Protein 8B7T (pdb70)

Sequence (77 aa):
GSGLKTKSVRLSKMGKKELLVSVLKNHFMVEKENDDIKVMNGDMMARISGDGVTGDAGIVDKINECIKKIEAIYLRDGSGLKTKSVRLSKMGKKELLVSVLKNHFMVEKENDDIKVMNGDMMARISGDGVTGDAGIVDKINECIKKIEAIYLRDGSGLKTKSVRLSKMGKKELLVSVLKNHFMVEKENDDIKVMNGDMMARISGDGVTGDAGIVDKINECIKKIEAIYLRDGSGLKTKSVRLSKMGKKELLVSVLKNHFMVEKENDDIKVMNGDMMARISGDGVTGDAGIVDKINECIKKIEAIYLRDGSGLKTKSVRLSKMGKKELLVSVLKNHFMVEKENDDIKVMNGDMMARISGDGVTGDAGIVDKINECIKKIEAIYLRDGSGLKTKSVRLSKMGKKELLVSVLKNHFMVEKENDDIKVMNGDMMARISGDGVTGDAGIVDKINECIKKIEAIYLRDGSGLKTKSVRLSKMGKKELLVSVLKNHFMVEKENDDIKVMNGDMMARISGDGVTGDAGIVDKINECIKKIEAIYLRDGSGLKTKSVRLSKMGKKELLVSVLKNHFMVEKENDDIKVMNGDMMARISGDGVTGDAGIVDKINECIKKIEAIYLRDGSGLKTKSVRLSKMGKKELLVSVLKNHFMVEKENDDIKVMNGDMMARISGDGVTGDAGIVDKINECIKKIEAIYLRDGSGLKTKSVRLSKMGKKELLVSVLKNHFMVEKENDDIKVMNGDMMARISGDGVTGDAGIVDKINECIKKIEAIYLRDGSGLKTKSVRLSKMGKKELLVSVLKNHFMVEKENDDIKVMNGDMMARISGDGVTGDAGIVDKINECIKKIEAIYLRDGSGLKTKSVRLSKMGKKELLVSVLKNHFMVEKENDDIKVMNGDMMARISGDGVTGDAGIVDKINECIKKIEAIYLRDGSGLKTKSVRLSKMGKKELLVSVLKNHFMVEKENDDIKVMNGDMMARISGDGVTGDAGIVDKINECIKKIEAIYLRDGSGLKTKSVRLSKMGKKELLVSVLKNHFMVEKENDDIKVMNGDMMARISGDGVTGDAGIVDKINECIKKIEAIYLRDGSGLKTKSVRLSKMGKKELLVSVLKNHFMVEKENDDIKVMNGDMMARISGDGVTGDAGIVDKINECIKKIEAIYLRDGSGLKTKSVRLSKMGKKELLVSVLKNHFMVEKENDDIKVMNGDMMARISGDGVTGDAGIVDKINECIKKIEAIYLRDGSGLKTKSVRLSKMGKKELLVSVLKNHFMVEKENDDIKVMNGDMMARISGDGVTGDAGIVDKINECIKKIEAIYLRDGSGLKTKSVRLSKMGKKELLVSVLKNHFMVEKENDDIKVMNGDMMARISGDGVTGDAGIVDKINECIKKIEAIYLRDGSGLKTKSVRLSKMGKKELLVSVLKNHFMVEKENDDIKVMNGDMMARISGDGVTGDAGIVDKINECIKKIEAIYLRDGSGLKTKSVRLSKMGKKELLVSVLKNHFMVEKENDDIKVMNGDMMARISGDGVTGDAGIVDKINECIKKIEAIYLRD

Nearest PDB structures (foldseek):
  8b7t-assembly1_A  TM=8.261E-01  e=8.502E-12  Encephalitozoon cuniculi
  3nvx-assembly1_A  TM=6.168E-01  e=5.517E+00  Vaccinia virus Copenhagen
  6v85-assembly1_A  TM=3.379E-01  e=8.084E+00  Simian virus 5 (strain W3)
  8b7t-assembly1_A  TM=8.347E-01  e=1.026E-11  Encephalitozoon cuniculi
  4c5p-assembly1_A  TM=5.307E-01  e=3.220E+00  Mycobacterium marinum

Solvent-accessible surface area: 6032 Å² total; per-residue (Å²): 131,88,74,170,164,136,144,81,132,196,111,97,132,128,32,57,112,132,51,12,41,51,43,1,119,112,124,37,110,26,71,137,91,110,123,14,33,20,0,55,59,63,142,69,94,1,106,16,41,71,149,34,44,97,40,47,72,45,4,29,94,96,0,70,80,13,40,107,117,6,49,34,109,83,77,206,136

Foldseek 3Di:
DPDCPPPPDDPCVLPLVVVLCVVLVVPFPWDADPNWIWTDDPNWIWTQDPVGIGTDPVVRVVSVVSSVVSCCVRVND

B-factor: mean 2.63, std 4.36, range [0.15, 18.13]

Organism: Encephalitozoon cuniculi (strain GB-M1) (NCBI:txid284813)

Radius of gyration: 16.13 Å; Cα contacts (8 Å, |Δi|>4): 86; chains: 1; bounding box: 57×28×22 Å

InterPro domains:
  IPR001279 Metallo-beta-lactamase [PF16661] (24-199)
  IPR001279 Metallo-beta-lactamase [SM00849] (19-207)
  IPR011108 Zn-dependent metallo-hydrolase, RNA specificity domain [PF07521] (377-431)
  IPR021718 Pre-mRNA 3'-end-processing endonuclease polyadenylation factor C-term [PF11718] (494-582)
  IPR021718 Pre-mRNA 3'-end-processing endonuclease polyadenylation factor C-term [SM01098] (465-643)
  IPR022712 Beta-Casp domain [PF10996] (241-362)
  IPR022712 Beta-Casp domain [SM01027] (241-362)
  IPR036866 Ribonuclease Z/Hydroxyacylglutathione hydrolase-like [G3DSA:3.60.15.10] (12-419)
  IPR036866 Ribonuclease Z/Hydroxyacylglutathione hydrolase-like [SSF56281] (4-447)
  IPR050698 RNA Processing Metallo-Beta-Lactamase [PTHR11203] (8-637)

Structure (mmCIF, N/CA/C/O backbone):
data_8B7T
#
_entry.id   8B7T
#
loop_
_atom_site.group_PDB
_atom_site.id
_atom_site.type_symbol
_atom_site.label_atom_id
_atom_site.label_alt_id
_atom_site.label_comp_id
_atom_site.label_asym_id
_atom_site.label_entity_id
_atom_site.label_seq_id
_atom_site.pdbx_PDB_ins_code
_atom_site.Cartn_x
_atom_site.Cartn_y
_atom_site.Cartn_z
_atom_site.occupancy
_atom_site.B_iso_or_equiv
_atom_site.auth_seq_id
_atom_site.auth_comp_id
_atom_site.auth_asym_id
_atom_site.auth_atom_id
_atom_site.pdbx_PDB_model_num
ATOM 1 N N . GLY A 1 1 ? -44.395 8.211 -11.684 1.00 17.90 567 GLY A N 1
ATOM 2 C CA . GLY A 1 1 ? -42.969 8.469 -11.995 1.00 17.52 567 GLY A CA 1
ATOM 3 C C . GLY A 1 1 ? -42.093 8.315 -10.773 1.00 17.13 567 GLY A C 1
ATOM 4 O O . GLY A 1 1 ? -42.584 8.343 -9.644 1.00 16.99 567 GLY A O 1
ATOM 10 N N . SER A 1 2 ? -40.799 8.150 -10.982 1.00 17.09 568 SER A N 1
ATOM 11 C CA . SER A 1 2 ? -39.865 8.009 -9.881 1.00 16.89 568 SER A CA 1
ATOM 12 C C . SER A 1 2 ? -39.134 9.327 -9.627 1.00 16.31 568 SER A C 1
ATOM 13 O O . SER A 1 2 ? -37.909 9.407 -9.736 1.00 16.19 568 SER A O 1
ATOM 21 N N . GLY A 1 3 ? -39.899 10.357 -9.286 1.00 16.11 569 GLY A N 1
ATOM 22 C CA . GLY A 1 3 ? -39.324 11.668 -9.058 1.00 15.71 569 GLY A CA 1
ATOM 23 C C . GLY A 1 3 ? -38.681 11.788 -7.693 1.00 15.31 569 GLY A C 1
ATOM 24 O O . GLY A 1 3 ? -37.820 12.641 -7.477 1.00 15.30 569 GLY A O 1
ATOM 28 N N . LEU A 1 4 ? -39.100 10.932 -6.773 1.00 15.13 570 LEU A N 1
ATOM 29 C CA . LEU A 1 4 ? -38.548 10.926 -5.424 1.00 14.94 570 LEU A CA 1
ATOM 30 C C . LEU A 1 4 ? -37.091 10.489 -5.450 1.00 14.71 570 LEU A C 1
ATOM 31 O O . LEU A 1 4 ? -36.227 11.162 -4.887 1.00 14.65 570 LEU A O 1
ATOM 47 N N . LYS A 1 5 ? -36.831 9.377 -6.130 1.00 14.74 571 LYS A N 1
ATOM 48 C CA . LYS A 1 5 ? -35.497 8.786 -6.176 1.00 14.72 571 LYS A CA 1
ATOM 49 C C . LYS A 1 5 ? -35.019 8.426 -4.778 1.00 14.27 571 LYS A C 1
ATOM 50 O O . LYS A 1 5 ? -34.102 9.044 -4.234 1.00 14.21 571 LYS A O 1
ATOM 69 N N . THR A 1 6 ? -35.657 7.425 -4.201 1.00 14.11 572 THR A N 1
ATOM 70 C CA . THR A 1 6 ? -35.292 6.945 -2.882 1.00 13.87 572 THR A CA 1
ATOM 71 C C . THR A 1 6 ? -34.199 5.884 -2.996 1.00 13.10 572 THR A C 1
ATOM 72 O O . THR A 1 6 ? -33.638 5.440 -1.995 1.00 13.17 572 THR A O 1
ATOM 83 N N . LYS A 1 7 ? -33.899 5.489 -4.226 1.00 12.50 573 LYS A N 1
ATOM 84 C CA . LYS A 1 7 ? -32.872 4.494 -4.477 1.00 11.82 573 LYS A CA 1
ATOM 85 C C . LYS A 1 7 ? -31.745 5.086 -5.315 1.00 11.15 573 LYS A C 1
ATOM 86 O O . LYS A 1 7 ? -31.985 5.812 -6.283 1.00 11.03 573 LYS A O 1
ATOM 105 N N . SER A 1 8 ? -30.518 4.786 -4.921 1.00 10.92 574 SER A N 1
ATOM 106 C CA . SER A 1 8 ? -29.344 5.255 -5.635 1.00 10.47 574 SER A CA 1
ATOM 107 C C . SER A 1 8 ? -28.769 4.132 -6.490 1.00 9.69 574 SER A C 1
ATOM 108 O O . SER A 1 8 ? -27.792 4.333 -7.216 1.00 9.50 574 SER A O 1
ATOM 116 N N . VAL A 1 9 ? -29.388 2.952 -6.391 1.00 9.45 575 VAL A N 1
ATOM 117 C CA . VAL A 1 9 ? -28.970 1.768 -7.146 1.00 8.90 575 VAL A CA 1
ATOM 118 C C . VAL A 1 9 ? -27.676 1.185 -6.580 1.00 8.23 575 VAL A C 1
ATOM 119 O O . VAL A 1 9 ? -27.652 0.049 -6.099 1.00 8.37 575 VAL A O 1
ATOM 132 N N . ARG A 1 10 ? -26.611 1.968 -6.616 1.00 7.76 576 ARG A N 1
ATOM 133 C CA . ARG A 1 10 ? -25.321 1.528 -6.122 1.00 7.33 576 ARG A CA 1
ATOM 134 C C . ARG A 1 10 ? -24.559 2.698 -5.513 1.00 6.42 576 ARG A C 1
ATOM 135 O O . ARG A 1 10 ? -24.765 3.852 -5.895 1.00 6.31 576 ARG A O 1
ATOM 156 N N . LEU A 1 11 ? -23.689 2.393 -4.563 1.00 6.11 577 LEU A N 1
ATOM 157 C CA . LEU A 1 11 ? -22.890 3.410 -3.899 1.00 5.52 577 LEU A CA 1
ATOM 158 C C . LEU A 1 11 ? -21.503 2.844 -3.601 1.00 4.86 577 LEU A C 1
ATOM 159 O O . LEU A 1 11 ? -21.320 2.102 -2.633 1.00 5.03 577 LEU A O 1
ATOM 175 N N . SER A 1 12 ? -20.540 3.185 -4.441 1.00 4.54 578 SER A N 1
ATOM 176 C CA . SER A 1 12 ? -19.172 2.730 -4.266 1.00 4.31 578 SER A CA 1
ATOM 177 C C . SER A 1 12 ? -18.235 3.932 -4.159 1.00 3.46 578 SER A C 1
ATOM 178 O O . SER A 1 12 ? -17.455 4.218 -5.069 1.00 3.75 578 SER A O 1
ATOM 186 N N . LYS A 1 13 ? -18.327 4.643 -3.042 1.00 3.02 579 LYS A N 1
ATOM 187 C CA . LYS A 1 13 ? -17.506 5.823 -2.817 1.00 2.83 579 LYS A CA 1
ATOM 188 C C . LYS A 1 13 ? -16.749 5.702 -1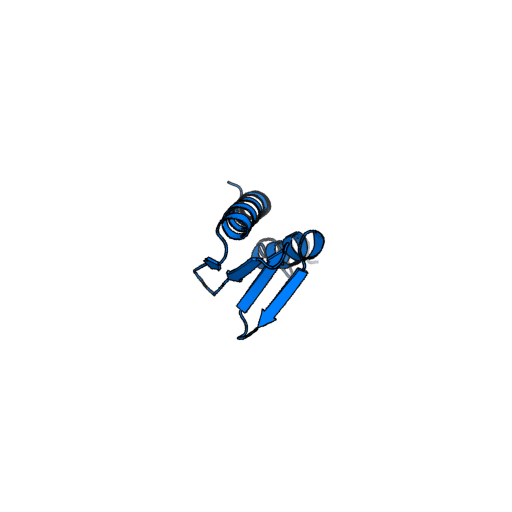.498 1.00 2.03 579 LYS A C 1
ATOM 189 O O . LYS A 1 13 ? -16.409 6.703 -0.867 1.00 2.42 579 LYS A O 1
ATOM 208 N N . MET A 1 14 ? -16.506 4.468 -1.078 1.00 1.63 580 MET A N 1
ATOM 209 C CA . MET A 1 14 ? -15.767 4.206 0.153 1.00 1.27 580 MET A CA 1
ATOM 210 C C . MET A 1 14 ? -14.673 3.177 -0.092 1.00 1.11 580 MET A C 1
ATOM 211 O O . MET A 1 14 ? -14.056 2.681 0.850 1.00 1.70 580 MET A O 1
ATOM 225 N N . GLY A 1 15 ? -14.428 2.873 -1.359 1.00 0.74 581 GLY A N 1
ATOM 226 C CA . GLY A 1 15 ? -13.462 1.850 -1.711 1.00 0.76 581 GLY A CA 1
ATOM 227 C C . GLY A 1 15 ? -12.038 2.362 -1.673 1.00 0.62 581 GLY A C 1
ATOM 228 O O . GLY A 1 15 ? -11.351 2.397 -2.697 1.00 0.55 581 GLY A O 1
ATOM 232 N N . LYS A 1 16 ? -11.592 2.750 -0.484 1.00 0.65 582 LYS A N 1
ATOM 233 C CA . LYS A 1 16 ? -10.251 3.284 -0.307 1.00 0.59 582 LYS A CA 1
ATOM 234 C C . LYS A 1 16 ? -9.203 2.200 -0.535 1.00 0.52 582 LYS A C 1
ATOM 235 O O . LYS A 1 16 ? -8.145 2.467 -1.101 1.00 0.48 582 LYS A O 1
ATOM 254 N N . LYS A 1 17 ? -9.519 0.971 -0.121 1.00 0.55 583 LYS A N 1
ATOM 255 C CA . LYS A 1 17 ? -8.595 -0.154 -0.259 1.00 0.53 583 LYS A CA 1
ATOM 256 C C . LYS A 1 17 ? -8.265 -0.404 -1.725 1.00 0.43 583 LYS A C 1
ATOM 257 O O . LYS A 1 17 ? -7.136 -0.748 -2.071 1.00 0.40 583 LYS A O 1
ATOM 276 N N . GLU A 1 18 ? -9.260 -0.210 -2.578 1.00 0.42 584 GLU A N 1
ATOM 277 C CA . GLU A 1 18 ? -9.089 -0.379 -4.014 1.00 0.36 584 GLU A CA 1
ATOM 278 C C . GLU A 1 18 ? -8.084 0.629 -4.554 1.00 0.30 584 GLU A C 1
ATOM 279 O O . GLU A 1 18 ? -7.203 0.286 -5.346 1.00 0.29 584 GLU A O 1
ATOM 291 N N . LEU A 1 19 ? -8.216 1.870 -4.107 1.00 0.30 585 LEU A N 1
ATOM 292 C CA . LEU A 1 19 ? -7.349 2.939 -4.569 1.00 0.26 585 LEU A CA 1
ATOM 293 C C . LEU A 1 19 ? -5.931 2.747 -4.035 1.00 0.26 585 LEU A C 1
ATOM 294 O O . LEU A 1 19 ? -4.963 3.064 -4.724 1.00 0.25 585 LEU A O 1
ATOM 310 N N . LEU A 1 20 ? -5.808 2.210 -2.814 1.00 0.29 586 LEU A N 1
ATOM 311 C CA . LEU A 1 20 ? -4.498 1.897 -2.242 1.00 0.32 586 LEU A CA 1
ATOM 312 C C . LEU A 1 20 ? -3.735 0.979 -3.184 1.00 0.29 586 LEU A C 1
ATOM 313 O O . LEU A 1 20 ? -2.578 1.232 -3.516 1.00 0.32 586 LEU A O 1
ATOM 329 N N . VAL A 1 21 ? -4.414 -0.072 -3.625 1.00 0.28 587 VAL A N 1
ATOM 330 C CA . VAL A 1 21 ? -3.829 -1.041 -4.541 1.00 0.30 587 VAL A CA 1
ATOM 331 C C . VAL A 1 21 ? -3.397 -0.369 -5.839 1.00 0.29 587 VAL A C 1
ATOM 332 O O . VAL A 1 21 ? -2.290 -0.591 -6.325 1.00 0.34 587 VAL A O 1
ATOM 345 N N . SER A 1 22 ? -4.267 0.476 -6.377 1.00 0.26 588 SER A N 1
ATOM 346 C CA . SER A 1 22 ? -4.010 1.122 -7.656 1.00 0.27 588 SER A CA 1
ATOM 347 C C . SER A 1 22 ? -2.844 2.106 -7.550 1.00 0.23 588 SER A C 1
ATOM 348 O O . SER A 1 22 ? -1.921 2.072 -8.362 1.00 0.25 588 SER A O 1
ATOM 356 N N . VAL A 1 23 ? -2.866 2.950 -6.527 1.00 0.22 589 VAL A N 1
ATOM 357 C CA . VAL A 1 23 ? -1.855 3.992 -6.374 1.00 0.24 589 VAL A CA 1
ATOM 358 C C . VAL A 1 23 ? -0.478 3.389 -6.120 1.00 0.24 589 VAL A C 1
ATOM 359 O O . VAL A 1 23 ? 0.510 3.792 -6.738 1.00 0.27 589 VAL A O 1
ATOM 372 N N . LEU A 1 24 ? -0.416 2.410 -5.228 1.00 0.23 590 LEU A N 1
ATOM 373 C CA . LEU A 1 24 ? 0.844 1.749 -4.921 1.00 0.25 590 LEU A CA 1
ATOM 374 C C . LEU A 1 24 ? 1.376 1.015 -6.146 1.00 0.25 590 LEU A C 1
ATOM 375 O O . LEU A 1 24 ? 2.578 1.001 -6.396 1.00 0.28 590 LEU A O 1
ATOM 391 N N . LYS A 1 25 ? 0.470 0.439 -6.926 1.00 0.25 591 LYS A N 1
ATOM 392 C CA . LYS A 1 25 ? 0.838 -0.300 -8.132 1.00 0.28 591 LYS A CA 1
ATOM 393 C C . LYS A 1 25 ? 1.349 0.643 -9.223 1.00 0.31 591 LYS A C 1
ATOM 394 O O . LYS A 1 25 ? 2.074 0.234 -10.128 1.00 0.34 591 LYS A O 1
ATOM 413 N N . ASN A 1 26 ? 0.963 1.908 -9.135 1.00 0.32 592 ASN A N 1
ATOM 414 C CA . ASN A 1 26 ? 1.378 2.910 -10.114 1.00 0.38 592 ASN A CA 1
ATOM 415 C C . ASN A 1 26 ? 2.756 3.473 -9.789 1.00 0.35 592 ASN A C 1
ATOM 416 O O . ASN A 1 26 ? 3.346 4.187 -10.596 1.00 0.43 592 ASN A O 1
ATOM 427 N N . HIS A 1 27 ? 3.269 3.160 -8.606 1.00 0.31 593 HIS A N 1
ATOM 428 C CA . HIS A 1 27 ? 4.557 3.698 -8.179 1.00 0.34 593 HIS A CA 1
ATOM 429 C C . HIS A 1 27 ? 5.546 2.586 -7.844 1.00 0.29 593 HIS A C 1
ATOM 430 O O . HIS A 1 27 ? 6.750 2.735 -8.048 1.00 0.33 593 HIS A O 1
ATOM 445 N N . PHE A 1 28 ? 5.039 1.478 -7.327 1.00 0.23 594 PHE A N 1
ATOM 446 C CA . PHE A 1 28 ? 5.877 0.349 -6.944 1.00 0.20 594 PHE A CA 1
ATOM 447 C C . PHE A 1 28 ? 5.347 -0.925 -7.583 1.00 0.20 594 PHE A C 1
ATOM 448 O O . PHE A 1 28 ? 4.221 -0.950 -8.082 1.00 0.21 594 PHE A O 1
ATOM 465 N N . MET A 1 29 ? 6.159 -1.971 -7.589 1.00 0.23 595 MET A N 1
ATOM 466 C CA . MET A 1 29 ? 5.707 -3.261 -8.079 1.00 0.26 595 MET A CA 1
ATOM 467 C C . MET A 1 29 ? 4.966 -3.967 -6.958 1.00 0.26 595 MET A C 1
ATOM 468 O O . MET A 1 29 ? 5.528 -4.228 -5.894 1.00 0.27 595 MET A O 1
ATOM 482 N N . VAL A 1 30 ? 3.699 -4.252 -7.187 1.00 0.28 596 VAL A N 1
ATOM 483 C CA . VAL A 1 30 ? 2.858 -4.840 -6.164 1.00 0.30 596 VAL A CA 1
ATOM 484 C C . VAL A 1 30 ? 2.463 -6.263 -6.532 1.00 0.37 596 VAL A C 1
ATOM 485 O O . VAL A 1 30 ? 2.057 -6.541 -7.663 1.00 0.44 596 VAL A O 1
ATOM 498 N N . GLU A 1 31 ? 2.584 -7.158 -5.569 1.00 0.38 597 GLU A N 1
ATOM 499 C CA . GLU A 1 31 ? 2.295 -8.562 -5.783 1.00 0.46 597 GLU A CA 1
ATOM 500 C C . GLU A 1 31 ? 1.251 -9.044 -4.783 1.00 0.49 597 GLU A C 1
ATOM 501 O O . GLU A 1 31 ? 1.298 -8.688 -3.608 1.00 0.57 597 GLU A O 1
ATOM 513 N N . LYS A 1 32 ? 0.298 -9.832 -5.254 1.00 0.52 598 LYS A N 1
ATOM 514 C CA . LYS A 1 32 ? -0.725 -10.372 -4.378 1.00 0.56 598 LYS A CA 1
ATOM 515 C C . LYS A 1 32 ? -0.366 -11.806 -4.000 1.00 0.61 598 LYS A C 1
ATOM 516 O O . LYS A 1 32 ? -0.260 -12.681 -4.861 1.00 0.74 598 LYS A O 1
ATOM 535 N N . GLU A 1 33 ? -0.186 -12.040 -2.709 1.00 0.56 599 GLU A N 1
ATOM 536 C CA . GLU A 1 33 ? 0.262 -13.336 -2.214 1.00 0.63 599 GLU A CA 1
ATOM 537 C C . GLU A 1 33 ? -0.345 -13.605 -0.844 1.00 0.65 599 GLU A C 1
ATOM 538 O O . GLU A 1 33 ? -0.367 -12.714 0.006 1.00 0.60 599 GLU A O 1
ATOM 550 N N . ASN A 1 34 ? -0.841 -14.828 -0.642 1.00 0.76 600 ASN A N 1
ATOM 551 C CA . ASN A 1 34 ? -1.544 -15.202 0.590 1.00 0.83 600 ASN A CA 1
ATOM 552 C C . ASN A 1 34 ? -2.756 -14.286 0.774 1.00 0.81 600 ASN A C 1
ATOM 553 O O . ASN A 1 34 ? -3.168 -13.964 1.885 1.00 0.85 600 ASN A O 1
ATOM 564 N N . ASP A 1 35 ? -3.330 -13.889 -0.359 1.00 0.77 601 ASP A N 1
ATOM 565 C CA . ASP A 1 35 ? -4.459 -12.953 -0.405 1.00 0.80 601 ASP A CA 1
ATOM 566 C C . ASP A 1 35 ? -4.123 -11.611 0.245 1.00 0.72 601 ASP A C 1
ATOM 567 O O . ASP A 1 35 ? -5.016 -10.816 0.537 1.00 0.78 601 ASP A O 1
ATOM 576 N N . ASP A 1 36 ? -2.839 -11.358 0.459 1.00 0.62 602 ASP A N 1
ATOM 577 C CA . ASP A 1 36 ? -2.390 -10.083 1.007 1.00 0.54 602 ASP A CA 1
ATOM 578 C C . ASP A 1 36 ? -1.799 -9.233 -0.103 1.00 0.50 602 ASP A C 1
ATOM 579 O O . ASP A 1 36 ? -1.623 -9.704 -1.228 1.00 0.54 602 ASP A O 1
ATOM 588 N N . ILE A 1 37 ? -1.473 -7.994 0.223 1.00 0.45 603 ILE A N 1
ATOM 589 C CA . ILE A 1 37 ? -0.889 -7.080 -0.745 1.00 0.42 603 ILE A CA 1
ATOM 590 C C . ILE A 1 37 ? 0.572 -6.827 -0.404 1.00 0.32 603 ILE A C 1
ATOM 591 O O . ILE A 1 37 ? 0.884 -6.326 0.672 1.00 0.32 603 ILE A O 1
ATOM 607 N N . LYS A 1 38 ? 1.460 -7.182 -1.313 1.00 0.29 604 LYS A N 1
ATOM 608 C CA . LYS A 1 38 ? 2.885 -6.988 -1.106 1.00 0.24 604 LYS A CA 1
ATOM 609 C C . LYS A 1 38 ? 3.394 -5.853 -1.975 1.00 0.21 604 LYS A C 1
ATOM 610 O O . LYS A 1 38 ? 3.285 -5.896 -3.198 1.00 0.28 604 LYS A O 1
ATOM 629 N N . VAL A 1 39 ? 3.950 -4.848 -1.334 1.00 0.16 605 VAL A N 1
ATOM 630 C CA . VAL A 1 39 ? 4.553 -3.730 -2.035 1.00 0.16 605 VAL A CA 1
ATOM 631 C C . VAL A 1 39 ? 6.053 -3.939 -2.119 1.00 0.16 605 VAL A C 1
ATOM 632 O O . VAL A 1 39 ? 6.706 -4.168 -1.104 1.00 0.18 605 VAL A O 1
ATOM 645 N N . MET A 1 40 ? 6.590 -3.900 -3.323 1.00 0.18 606 MET A N 1
ATOM 646 C CA . MET A 1 40 ? 8.013 -4.087 -3.514 1.00 0.22 606 MET A CA 1
ATOM 647 C C . MET A 1 40 ? 8.630 -2.912 -4.252 1.00 0.20 606 MET A C 1
ATOM 648 O O . MET A 1 40 ? 8.110 -2.455 -5.272 1.00 0.20 606 MET A O 1
ATOM 662 N N . ASN A 1 41 ? 9.735 -2.422 -3.715 1.00 0.26 607 ASN A N 1
ATOM 663 C CA . ASN A 1 41 ? 10.468 -1.324 -4.319 1.00 0.34 607 ASN A CA 1
ATOM 664 C C . ASN A 1 41 ? 11.931 -1.387 -3.909 1.00 0.46 607 ASN A C 1
ATOM 665 O O . ASN A 1 41 ? 12.244 -1.345 -2.721 1.00 0.52 607 ASN A O 1
ATOM 676 N N . GLY A 1 42 ? 12.818 -1.496 -4.889 1.00 0.56 608 GLY A N 1
ATOM 677 C CA . GLY A 1 42 ? 14.242 -1.534 -4.603 1.00 0.76 608 GLY A CA 1
ATOM 678 C C . GLY A 1 42 ? 14.637 -2.744 -3.778 1.00 0.88 608 GLY A C 1
ATOM 679 O O . GLY A 1 42 ? 15.457 -2.637 -2.863 1.00 1.78 608 GLY A O 1
ATOM 683 N N . ASP A 1 43 ? 14.021 -3.886 -4.095 1.00 0.81 609 ASP A N 1
ATOM 684 C CA . ASP A 1 43 ? 14.280 -5.160 -3.412 1.00 0.88 609 ASP A CA 1
ATOM 685 C C . ASP A 1 43 ? 13.728 -5.156 -1.990 1.00 0.75 609 ASP A C 1
ATOM 686 O O . ASP A 1 43 ? 13.936 -6.101 -1.226 1.00 0.84 609 ASP A O 1
ATOM 695 N N . MET A 1 44 ? 13.020 -4.095 -1.639 1.00 0.59 610 MET A N 1
ATOM 696 C CA . MET A 1 44 ? 12.352 -4.018 -0.356 1.00 0.56 610 MET A CA 1
ATOM 697 C C . MET A 1 44 ? 10.911 -4.468 -0.525 1.00 0.36 610 MET A C 1
ATOM 698 O O . MET A 1 44 ? 10.322 -4.266 -1.585 1.00 0.27 610 MET A O 1
ATOM 712 N N . MET A 1 45 ? 10.342 -5.076 0.502 1.00 0.37 611 MET A N 1
ATOM 713 C CA . MET A 1 45 ? 8.998 -5.627 0.395 1.00 0.28 611 MET A CA 1
ATOM 714 C C . MET A 1 45 ? 8.179 -5.336 1.642 1.00 0.22 611 MET A C 1
ATOM 715 O O . MET A 1 45 ? 8.723 -5.209 2.738 1.00 0.23 611 MET A O 1
ATOM 729 N N . ALA A 1 46 ? 6.873 -5.222 1.464 1.00 0.20 612 ALA A N 1
ATOM 730 C CA . ALA A 1 46 ? 5.963 -5.041 2.579 1.00 0.19 612 ALA A CA 1
ATOM 731 C C . ALA A 1 46 ? 4.678 -5.819 2.357 1.00 0.21 612 ALA A C 1
ATOM 732 O O . ALA A 1 46 ? 4.253 -6.016 1.224 1.00 0.29 612 ALA A O 1
ATOM 739 N N . ARG A 1 47 ? 4.073 -6.259 3.447 1.00 0.26 613 ARG A N 1
ATOM 740 C CA . ARG A 1 47 ? 2.857 -7.051 3.401 1.00 0.31 613 ARG A CA 1
ATOM 741 C C . ARG A 1 47 ? 1.713 -6.317 4.092 1.00 0.33 613 ARG A C 1
ATOM 742 O O . ARG A 1 47 ? 1.825 -5.929 5.257 1.00 0.34 613 ARG A O 1
ATOM 763 N N . ILE A 1 48 ? 0.627 -6.120 3.366 1.00 0.36 614 ILE A N 1
ATOM 764 C CA . ILE A 1 48 ? -0.573 -5.519 3.921 1.00 0.42 614 ILE A CA 1
ATOM 765 C C . ILE A 1 48 ? -1.626 -6.594 4.152 1.00 0.45 614 ILE A C 1
ATOM 766 O O . ILE A 1 48 ? -2.115 -7.206 3.199 1.00 0.46 614 ILE A O 1
ATOM 782 N N . SER A 1 49 ? -1.967 -6.824 5.408 1.00 0.51 615 SER A N 1
ATOM 783 C CA . SER A 1 49 ? -2.994 -7.788 5.750 1.00 0.59 615 SER A CA 1
ATOM 784 C C . SER A 1 49 ? -4.296 -7.058 6.074 1.00 0.71 615 SER A C 1
ATOM 785 O O . SER A 1 49 ? -4.380 -5.836 5.913 1.00 0.79 615 SER A O 1
ATOM 793 N N . GLY A 1 50 ? -5.300 -7.808 6.518 1.00 0.80 616 GLY A N 1
ATOM 794 C CA . GLY A 1 50 ? -6.622 -7.252 6.752 1.00 0.94 616 GLY A CA 1
ATOM 795 C C . GLY A 1 50 ? -6.625 -6.004 7.617 1.00 1.24 616 GLY A C 1
ATOM 796 O O . GLY A 1 50 ? -7.306 -5.029 7.297 1.00 1.89 616 GLY A O 1
ATOM 800 N N . ASP A 1 51 ? -5.863 -6.015 8.703 1.00 1.17 617 ASP A N 1
ATOM 801 C CA . ASP A 1 51 ? -5.872 -4.897 9.640 1.00 1.48 617 ASP A CA 1
ATOM 802 C C . ASP A 1 51 ? -4.477 -4.605 10.186 1.00 1.16 617 ASP A C 1
ATOM 803 O O . ASP A 1 51 ? -4.326 -4.105 11.303 1.00 1.54 617 ASP A O 1
ATOM 812 N N . GLY A 1 52 ? -3.461 -4.895 9.391 1.00 0.96 618 GLY A N 1
ATOM 813 C CA . GLY A 1 52 ? -2.099 -4.628 9.806 1.00 0.90 618 GLY A CA 1
ATOM 814 C C . GLY A 1 52 ? -1.135 -4.641 8.642 1.00 0.74 618 GLY A C 1
ATOM 815 O O . GLY A 1 52 ? -1.387 -5.293 7.629 1.00 0.69 618 GLY A O 1
ATOM 819 N N . VAL A 1 53 ? -0.040 -3.908 8.767 1.00 0.73 619 VAL A N 1
ATOM 820 C CA . VAL A 1 53 ? 0.985 -3.900 7.739 1.00 0.60 619 VAL A CA 1
ATOM 821 C C . VAL A 1 53 ? 2.342 -4.232 8.345 1.00 0.52 619 VAL A C 1
ATOM 822 O O . VAL A 1 53 ? 2.774 -3.597 9.311 1.00 0.56 619 VAL A O 1
ATOM 835 N N . THR A 1 54 ? 3.016 -5.214 7.770 1.00 0.44 620 THR A N 1
ATOM 836 C CA . THR A 1 54 ? 4.371 -5.543 8.172 1.00 0.41 620 THR A CA 1
ATOM 837 C C . THR A 1 54 ? 5.259 -5.594 6.943 1.00 0.32 620 THR A C 1
ATOM 838 O O . THR A 1 54 ? 4.955 -6.302 5.989 1.00 0.30 620 THR A O 1
ATOM 849 N N . GLY A 1 55 ? 6.356 -4.862 6.966 1.00 0.27 621 GLY A N 1
ATOM 850 C CA . GLY A 1 55 ? 7.212 -4.802 5.802 1.00 0.23 621 GLY A CA 1
ATOM 851 C C . GLY A 1 55 ? 8.361 -3.841 5.994 1.00 0.22 621 GLY A C 1
ATOM 852 O O . GLY A 1 55 ? 8.588 -3.362 7.106 1.00 0.24 621 GLY A O 1
ATOM 856 N N . ASP A 1 56 ? 9.089 -3.571 4.917 1.00 0.23 622 ASP A N 1
ATOM 857 C CA . ASP A 1 56 ? 10.151 -2.573 4.936 1.00 0.26 622 ASP A CA 1
ATOM 858 C C . ASP A 1 56 ? 9.597 -1.222 5.361 1.00 0.21 622 ASP A C 1
ATOM 859 O O . ASP A 1 56 ? 8.582 -0.759 4.838 1.00 0.19 622 ASP A O 1
ATOM 868 N N . ALA A 1 57 ? 10.296 -0.590 6.298 1.00 0.24 623 ALA A N 1
ATOM 869 C CA . ALA A 1 57 ? 9.835 0.641 6.926 1.00 0.26 623 ALA A CA 1
ATOM 870 C C . ALA A 1 57 ? 9.660 1.770 5.918 1.00 0.23 623 ALA A C 1
ATOM 871 O O . ALA A 1 57 ? 8.743 2.575 6.048 1.00 0.25 623 ALA A O 1
ATOM 878 N N . GLY A 1 58 ? 10.526 1.822 4.911 1.00 0.23 624 GLY A N 1
ATOM 879 C CA . GLY A 1 58 ? 10.435 2.873 3.916 1.00 0.26 624 GLY A CA 1
ATOM 880 C C . GLY A 1 58 ? 9.170 2.744 3.106 1.00 0.22 624 GLY A C 1
ATOM 881 O O . GLY A 1 58 ? 8.461 3.727 2.863 1.00 0.24 624 GLY A O 1
ATOM 885 N N . ILE A 1 59 ? 8.881 1.519 2.703 1.00 0.18 625 ILE A N 1
ATOM 886 C CA . ILE A 1 59 ? 7.652 1.218 1.995 1.00 0.16 625 ILE A CA 1
ATOM 887 C C . ILE A 1 59 ? 6.440 1.440 2.896 1.00 0.15 625 ILE A C 1
ATOM 888 O O . ILE A 1 59 ? 5.445 2.017 2.466 1.00 0.16 625 ILE A O 1
ATOM 904 N N . VAL A 1 60 ? 6.542 1.016 4.154 1.00 0.16 626 VAL A N 1
ATOM 905 C CA . VAL A 1 60 ? 5.440 1.148 5.105 1.00 0.18 626 VAL A CA 1
ATOM 906 C C . VAL A 1 60 ? 5.044 2.610 5.298 1.00 0.19 626 VAL A C 1
ATOM 907 O O . VAL A 1 60 ? 3.858 2.942 5.260 1.00 0.20 626 VAL A O 1
ATOM 920 N N . ASP A 1 61 ? 6.031 3.484 5.483 1.00 0.20 627 ASP A N 1
ATOM 921 C CA . ASP A 1 61 ? 5.757 4.912 5.637 1.00 0.24 627 ASP A CA 1
ATOM 922 C C . ASP A 1 61 ? 5.057 5.463 4.405 1.00 0.22 627 ASP A C 1
ATOM 923 O O . ASP A 1 61 ? 4.133 6.270 4.515 1.00 0.25 627 ASP A O 1
ATOM 932 N N . LYS A 1 62 ? 5.481 5.010 3.231 1.00 0.21 628 LYS A N 1
ATOM 933 C CA . LYS A 1 62 ? 4.855 5.437 1.990 1.00 0.22 628 LYS A CA 1
ATOM 934 C C . LYS A 1 62 ? 3.428 4.906 1.896 1.00 0.20 628 LYS A C 1
ATOM 935 O O . LYS A 1 62 ? 2.515 5.629 1.492 1.00 0.24 628 LYS A O 1
ATOM 954 N N . ILE A 1 63 ? 3.244 3.641 2.265 1.00 0.17 629 ILE A N 1
ATOM 95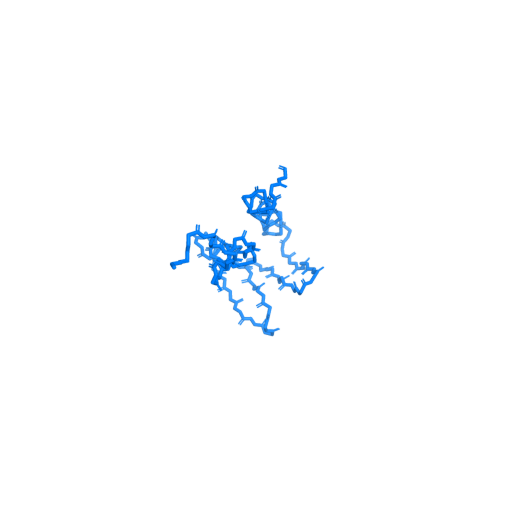5 C CA . ILE A 1 63 ? 1.924 3.021 2.269 1.00 0.18 629 ILE A CA 1
ATOM 956 C C . ILE A 1 63 ? 0.983 3.798 3.175 1.00 0.20 629 ILE A C 1
ATOM 957 O O . ILE A 1 63 ? -0.133 4.127 2.784 1.00 0.22 629 ILE A O 1
ATOM 973 N N . ASN A 1 64 ? 1.462 4.112 4.369 1.00 0.20 630 ASN A N 1
ATOM 974 C CA . ASN A 1 64 ? 0.670 4.838 5.355 1.00 0.24 630 ASN A CA 1
ATOM 975 C C . ASN A 1 64 ? 0.263 6.209 4.835 1.00 0.22 630 ASN A C 1
ATOM 976 O O . ASN A 1 64 ? -0.877 6.637 5.016 1.00 0.24 630 ASN A O 1
ATOM 987 N N . GLU A 1 65 ? 1.193 6.888 4.174 1.00 0.22 631 GLU A N 1
ATOM 988 C CA . GLU A 1 65 ? 0.899 8.172 3.554 1.00 0.25 631 GLU A CA 1
ATOM 989 C C . GLU A 1 65 ? -0.175 8.018 2.485 1.00 0.22 631 GLU A C 1
ATOM 990 O O . GLU A 1 65 ? -1.124 8.797 2.434 1.00 0.24 631 GLU A O 1
ATOM 1002 N N . CYS A 1 66 ? -0.032 6.996 1.653 1.00 0.21 632 CYS A N 1
ATOM 1003 C CA . CYS A 1 66 ? -0.988 6.744 0.585 1.00 0.24 632 CYS A CA 1
ATOM 1004 C C . CYS A 1 66 ? -2.365 6.409 1.156 1.00 0.23 632 CYS A C 1
ATOM 1005 O O . CYS A 1 66 ? -3.375 6.959 0.717 1.00 0.23 632 CYS A O 1
ATOM 1013 N N . ILE A 1 67 ? -2.394 5.534 2.158 1.00 0.23 633 ILE A N 1
ATOM 1014 C CA . ILE A 1 67 ? -3.634 5.162 2.829 1.00 0.25 633 ILE A CA 1
ATOM 1015 C C . ILE A 1 67 ? -4.333 6.381 3.417 1.00 0.23 633 ILE A C 1
ATOM 1016 O O . ILE A 1 67 ? -5.530 6.563 3.226 1.00 0.24 633 ILE A O 1
ATOM 1032 N N . LYS A 1 68 ? -3.581 7.219 4.118 1.00 0.25 634 LYS A N 1
ATOM 1033 C CA . LYS A 1 68 ? -4.163 8.356 4.819 1.00 0.28 634 LYS A CA 1
ATOM 1034 C C . LYS A 1 68 ? -4.722 9.392 3.845 1.00 0.24 634 LYS A C 1
ATOM 1035 O O . LYS A 1 68 ? -5.801 9.940 4.068 1.00 0.25 634 LYS A O 1
ATOM 1054 N N . LYS A 1 69 ? -4.001 9.649 2.761 1.00 0.24 635 LYS A N 1
ATOM 1055 C CA . LYS A 1 69 ? -4.449 10.623 1.770 1.00 0.26 635 LYS A CA 1
ATOM 1056 C C . LYS A 1 69 ? -5.691 10.111 1.050 1.00 0.24 635 LYS A C 1
ATOM 1057 O O . LYS A 1 69 ? -6.640 10.860 0.817 1.00 0.27 635 LYS A O 1
ATOM 1076 N N . ILE A 1 70 ? -5.679 8.830 0.714 1.00 0.22 636 ILE A N 1
ATOM 1077 C CA . ILE A 1 70 ? -6.812 8.189 0.061 1.00 0.26 636 ILE A CA 1
ATOM 1078 C C . ILE A 1 70 ? -8.004 8.094 1.012 1.00 0.25 636 ILE A C 1
ATOM 1079 O O . ILE A 1 70 ? -9.160 8.260 0.606 1.00 0.31 636 ILE A O 1
ATOM 1095 N N . GLU A 1 71 ? -7.715 7.849 2.282 1.00 0.23 637 GLU A N 1
ATOM 1096 C CA . GLU A 1 71 ? -8.733 7.858 3.321 1.00 0.29 637 GLU A CA 1
ATOM 1097 C C . GLU A 1 71 ? -9.380 9.235 3.390 1.00 0.28 637 GLU A C 1
ATOM 1098 O O . GLU A 1 71 ? -10.600 9.359 3.485 1.00 0.32 637 GLU A O 1
ATOM 1110 N N . ALA A 1 72 ? -8.549 10.264 3.307 1.00 0.26 638 ALA A N 1
ATOM 1111 C CA . ALA A 1 72 ? -9.016 11.642 3.297 1.00 0.30 638 ALA A CA 1
ATOM 1112 C C . ALA A 1 72 ? -9.890 11.924 2.076 1.00 0.32 638 ALA A C 1
ATOM 1113 O O . ALA A 1 72 ? -10.772 12.779 2.119 1.00 0.38 638 ALA A O 1
ATOM 1120 N N . ILE A 1 73 ? -9.640 11.208 0.988 1.00 0.32 639 ILE A N 1
ATOM 1121 C CA . ILE A 1 73 ? -10.393 11.414 -0.241 1.00 0.40 639 ILE A CA 1
ATOM 1122 C C . ILE A 1 73 ? -11.827 10.892 -0.121 1.00 0.42 639 ILE A C 1
ATOM 1123 O O . ILE A 1 73 ? -12.773 11.570 -0.525 1.00 0.50 639 ILE A O 1
ATOM 1139 N N . TYR A 1 74 ? -12.001 9.707 0.455 1.00 0.39 640 TYR A N 1
ATOM 1140 C CA . TYR A 1 74 ? -13.331 9.105 0.509 1.00 0.46 640 TYR A CA 1
ATOM 1141 C C . TYR A 1 74 ? -14.011 9.281 1.864 1.00 0.49 640 TYR A C 1
ATOM 1142 O O . TYR A 1 74 ? -15.230 9.455 1.932 1.00 0.57 640 TYR A O 1
ATOM 1160 N N . LEU A 1 75 ? -13.238 9.242 2.936 1.00 0.45 641 LEU A N 1
ATOM 1161 C CA . LEU A 1 75 ? -13.800 9.359 4.278 1.00 0.53 641 LEU A CA 1
ATOM 1162 C C . LEU A 1 75 ? -13.575 10.752 4.850 1.00 0.54 641 LEU A C 1
ATOM 1163 O O . LEU A 1 75 ? -14.260 11.167 5.787 1.00 0.64 641 LEU A O 1
ATOM 1179 N N . ARG A 1 76 ? -12.603 11.453 4.265 1.00 0.48 642 ARG A N 1
ATOM 1180 C CA . ARG A 1 76 ? -12.187 12.789 4.699 1.00 0.57 642 ARG A CA 1
ATOM 1181 C C . ARG A 1 76 ? -11.431 12.729 6.019 1.00 0.65 642 ARG A C 1
ATOM 1182 O O . ARG A 1 76 ? -11.900 12.155 7.000 1.00 0.87 642 ARG A O 1
ATOM 1203 N N . ASP A 1 77 ? -10.251 13.325 6.029 1.00 0.65 643 ASP A N 1
ATOM 1204 C CA . ASP A 1 77 ? -9.396 13.324 7.198 1.00 0.76 643 ASP A CA 1
ATOM 1205 C C . ASP A 1 77 ? -8.757 14.691 7.373 1.00 1.10 643 ASP A C 1
ATOM 1206 O O . ASP A 1 77 ? -7.946 15.083 6.508 1.00 1.80 643 ASP A O 1
ATOM 1216 N N . GLY A 1 1 ? -34.139 -18.423 3.093 1.00 17.90 567 GLY A N 2
ATOM 1217 C CA . GLY A 1 1 ? -33.371 -17.172 3.293 1.00 17.52 567 GLY A CA 2
ATOM 1218 C C . GLY A 1 1 ? -32.279 -17.343 4.326 1.00 17.13 567 GLY A C 2
ATOM 1219 O O . GLY A 1 1 ? -32.539 -17.784 5.446 1.00 16.99 567 GLY A O 2
ATOM 1225 N N . SER A 1 2 ? -31.056 -17.005 3.946 1.00 17.09 568 SER A N 2
ATOM 1226 C CA . SER A 1 2 ? -29.919 -17.127 4.840 1.00 16.89 568 SER A CA 2
ATOM 1227 C C . SER A 1 2 ? -29.687 -15.817 5.574 1.00 16.31 568 SER A C 2
ATOM 1228 O O . SER A 1 2 ? -29.384 -14.792 4.959 1.00 16.19 568 SER A O 2
ATOM 1236 N N . GLY A 1 3 ? -29.850 -15.848 6.887 1.00 16.11 569 GLY A N 2
ATOM 1237 C CA . GLY A 1 3 ? -29.607 -14.669 7.689 1.00 15.71 569 GLY A CA 2
ATOM 1238 C C . GLY A 1 3 ? -28.137 -14.490 7.999 1.00 15.31 569 GLY A C 2
ATOM 1239 O O . GLY A 1 3 ? -27.712 -13.429 8.452 1.00 15.30 569 GLY A O 2
ATOM 1243 N N . LEU A 1 4 ? -27.360 -15.531 7.742 1.00 15.13 570 LEU A N 2
ATOM 1244 C CA . LEU A 1 4 ? -25.932 -15.498 8.014 1.00 14.94 570 LEU A CA 2
ATOM 1245 C C . LEU A 1 4 ? -25.175 -14.993 6.796 1.00 14.71 570 LEU A C 2
ATOM 1246 O O . LEU A 1 4 ? -24.352 -14.085 6.897 1.00 14.65 570 LEU A O 2
ATOM 1262 N N . LYS A 1 5 ? -25.468 -15.565 5.637 1.00 14.74 571 LYS A N 2
ATOM 1263 C CA . LYS A 1 5 ? -24.786 -15.173 4.413 1.00 14.72 571 LYS A CA 2
ATOM 1264 C C . LYS A 1 5 ? -25.560 -14.056 3.723 1.00 14.27 571 LYS A C 2
ATOM 1265 O O . LYS A 1 5 ? -26.105 -14.236 2.633 1.00 14.21 571 LYS A O 2
ATOM 1284 N N . THR A 1 6 ? -25.616 -12.909 4.377 1.00 14.11 572 THR A N 2
ATOM 1285 C CA . THR A 1 6 ? -26.329 -11.760 3.852 1.00 13.87 572 THR A CA 2
ATOM 1286 C C . THR A 1 6 ? -25.421 -10.903 2.973 1.00 13.10 572 THR A C 2
ATOM 1287 O O . THR A 1 6 ? -24.238 -11.211 2.812 1.00 13.17 572 THR A O 2
ATOM 1298 N N . LYS A 1 7 ? -25.979 -9.838 2.409 1.00 12.50 573 LYS A N 2
ATOM 1299 C CA . LYS A 1 7 ? -25.225 -8.925 1.552 1.00 11.82 573 LYS A CA 2
ATOM 1300 C C . LYS A 1 7 ? -23.976 -8.402 2.260 1.00 11.15 573 LYS A C 2
ATOM 1301 O O . LYS A 1 7 ? -24.002 -8.118 3.462 1.00 11.03 573 LYS A O 2
ATOM 1320 N N . SER A 1 8 ? -22.889 -8.270 1.512 1.00 10.92 574 SER A N 2
ATOM 1321 C CA . SER A 1 8 ? -21.605 -7.861 2.075 1.00 10.47 574 SER A CA 2
ATOM 1322 C C . SER A 1 8 ? -21.520 -6.342 2.265 1.00 9.69 574 SER A C 2
ATOM 1323 O O . SER A 1 8 ? -20.487 -5.728 1.987 1.00 9.50 574 SER A O 2
ATOM 1331 N N . VAL A 1 9 ? -22.607 -5.756 2.764 1.00 9.45 575 VAL A N 2
ATOM 1332 C CA . VAL A 1 9 ? -22.686 -4.320 3.026 1.00 8.90 575 VAL A CA 2
ATOM 1333 C C . VAL A 1 9 ? -22.502 -3.515 1.739 1.00 8.23 575 VAL A C 2
ATOM 1334 O O . VAL A 1 9 ? -21.407 -3.035 1.435 1.00 8.37 575 VAL A O 2
ATOM 1347 N N . ARG A 1 10 ? -23.583 -3.369 0.987 1.00 7.76 576 ARG A N 2
ATOM 1348 C CA . ARG A 1 10 ? -23.553 -2.593 -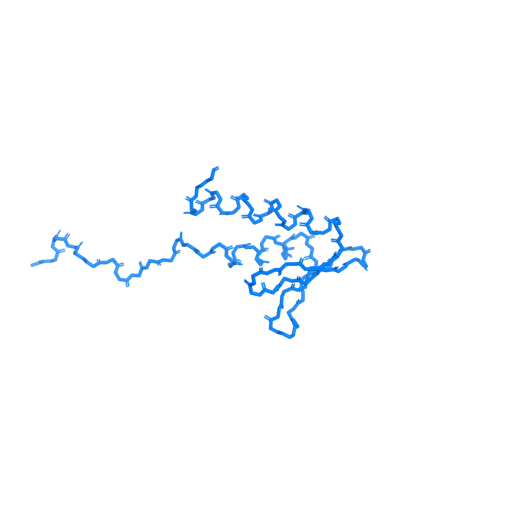0.241 1.00 7.33 576 ARG A CA 2
ATOM 1349 C C . ARG A 1 10 ? -24.141 -1.211 0.020 1.00 6.42 576 ARG A C 2
ATOM 1350 O O . ARG A 1 10 ? -25.135 -0.812 -0.587 1.00 6.31 576 ARG A O 2
ATOM 1371 N N . LEU A 1 11 ? -23.539 -0.501 0.958 1.00 6.11 577 LEU A N 2
ATOM 1372 C CA . LEU A 1 11 ? -23.987 0.837 1.308 1.00 5.52 577 LEU A CA 2
ATOM 1373 C C . LEU A 1 11 ? -23.188 1.874 0.540 1.00 4.86 577 LEU A C 2
ATOM 1374 O O . LEU A 1 11 ? -23.746 2.709 -0.167 1.00 5.03 577 LEU A O 2
ATOM 1390 N N . SER A 1 12 ? -21.879 1.824 0.695 1.00 4.54 578 SER A N 2
ATOM 1391 C CA . SER A 1 12 ? -20.987 2.724 -0.014 1.00 4.31 578 SER A CA 2
ATOM 1392 C C . SER A 1 12 ? -19.633 2.059 -0.195 1.00 3.46 578 SER A C 2
ATOM 1393 O O . SER A 1 12 ? -18.835 1.996 0.743 1.00 3.75 578 SER A O 2
ATOM 1401 N N . LYS A 1 13 ? -19.396 1.536 -1.390 1.00 3.02 579 LYS A N 2
ATOM 1402 C CA . LYS A 1 13 ? -18.145 0.864 -1.697 1.00 2.83 579 LYS A CA 2
ATOM 1403 C C . LYS A 1 13 ? -16.995 1.858 -1.720 1.00 2.03 579 LYS A C 2
ATOM 1404 O O . LYS A 1 13 ? -16.786 2.570 -2.702 1.00 2.42 579 LYS A O 2
ATOM 1423 N N . MET A 1 14 ? -16.271 1.918 -0.621 1.00 1.63 580 MET A N 2
ATOM 1424 C CA . MET A 1 14 ? -15.102 2.765 -0.521 1.00 1.27 580 MET A CA 2
ATOM 1425 C C . MET A 1 14 ? -13.851 1.919 -0.669 1.00 1.11 580 MET A C 2
ATOM 1426 O O . MET A 1 14 ? -13.333 1.386 0.313 1.00 1.70 580 MET A O 2
ATOM 1440 N N . GLY A 1 15 ? -13.393 1.775 -1.906 1.00 0.74 581 GLY A N 2
ATOM 1441 C CA . GLY A 1 15 ? -12.236 0.951 -2.189 1.00 0.76 581 GLY A CA 2
ATOM 1442 C C . GLY A 1 15 ? -10.940 1.582 -1.724 1.00 0.62 581 GLY A C 2
ATOM 1443 O O . GLY A 1 15 ? -10.128 2.023 -2.537 1.00 0.55 581 GLY A O 2
ATOM 1447 N N . LYS A 1 16 ? -10.754 1.628 -0.414 1.00 0.65 582 LYS A N 2
ATOM 1448 C CA . LYS A 1 16 ? -9.539 2.160 0.178 1.00 0.59 582 LYS A CA 2
ATOM 1449 C C . LYS A 1 16 ? -8.368 1.244 -0.147 1.00 0.52 582 LYS A C 2
ATOM 1450 O O . LYS A 1 16 ? -7.313 1.695 -0.585 1.00 0.48 582 LYS A O 2
ATOM 1469 N N . LYS A 1 17 ? -8.585 -0.053 0.037 1.00 0.55 583 LYS A N 2
ATOM 1470 C CA . LYS A 1 17 ? -7.580 -1.057 -0.279 1.00 0.53 583 LYS A CA 2
ATOM 1471 C C . LYS A 1 17 ? -7.376 -1.129 -1.785 1.00 0.43 583 LYS A C 2
ATOM 1472 O O . LYS A 1 17 ? -6.253 -1.260 -2.266 1.00 0.40 583 LYS A O 2
ATOM 1491 N N . GLU A 1 18 ? -8.481 -1.029 -2.518 1.00 0.42 584 GLU A N 2
ATOM 1492 C CA . GLU A 1 18 ? -8.452 -1.077 -3.973 1.00 0.36 584 GLU A CA 2
ATOM 1493 C C . GLU A 1 18 ? -7.585 0.048 -4.517 1.00 0.30 584 GLU A C 2
ATOM 1494 O O . GLU A 1 18 ? -6.743 -0.159 -5.394 1.00 0.29 584 GLU A O 2
ATOM 1506 N N . LEU A 1 19 ? -7.796 1.241 -3.981 1.00 0.30 585 LEU A N 2
ATOM 1507 C CA . LEU A 1 19 ? -7.047 2.404 -4.408 1.00 0.26 585 LEU A CA 2
ATOM 1508 C C . LEU A 1 19 ? -5.595 2.294 -3.951 1.00 0.26 585 LEU A C 2
ATOM 1509 O O . LEU A 1 19 ? -4.690 2.703 -4.668 1.00 0.25 585 LEU A O 2
ATOM 1525 N N . LEU A 1 20 ? -5.375 1.717 -2.765 1.00 0.29 586 LEU A N 2
ATOM 1526 C CA . LEU A 1 20 ? -4.016 1.480 -2.275 1.00 0.32 586 LEU A CA 2
ATOM 1527 C C . LEU A 1 20 ? -3.235 0.633 -3.264 1.00 0.29 586 LEU A C 2
ATOM 1528 O O . LEU A 1 20 ? -2.118 0.982 -3.644 1.00 0.32 586 LEU A O 2
ATOM 1544 N N . VAL A 1 21 ? -3.845 -0.461 -3.700 1.00 0.28 587 VAL A N 2
ATOM 1545 C CA . VAL A 1 21 ? -3.208 -1.361 -4.649 1.00 0.30 587 VAL A CA 2
ATOM 1546 C C . VAL A 1 21 ? -2.867 -0.629 -5.940 1.00 0.29 587 VAL A C 2
ATOM 1547 O O . VAL A 1 21 ? -1.737 -0.685 -6.408 1.00 0.34 587 VAL A O 2
ATOM 1560 N N . SER A 1 22 ? -3.843 0.083 -6.488 1.00 0.26 588 SER A N 2
ATOM 1561 C CA . SER A 1 22 ? -3.669 0.745 -7.772 1.00 0.27 588 SER A CA 2
ATOM 1562 C C . SER A 1 22 ? -2.657 1.892 -7.682 1.00 0.23 588 SER A C 2
ATOM 1563 O O . SER A 1 22 ? -1.746 1.982 -8.505 1.00 0.25 588 SER A O 2
ATOM 1571 N N . VAL A 1 23 ? -2.800 2.747 -6.669 1.00 0.22 589 VAL A N 2
ATOM 1572 C CA . VAL A 1 23 ? -1.927 3.912 -6.525 1.00 0.24 589 VAL A CA 2
ATOM 1573 C C . VAL A 1 23 ? -0.486 3.483 -6.289 1.00 0.24 589 VAL A C 2
ATOM 1574 O O . VAL A 1 23 ? 0.435 3.976 -6.946 1.00 0.27 589 VAL A O 2
ATOM 1587 N N . LEU A 1 24 ? -0.292 2.549 -5.368 1.00 0.23 590 LEU A N 2
ATOM 1588 C CA . LEU A 1 24 ? 1.040 2.048 -5.071 1.00 0.25 590 LEU A CA 2
ATOM 1589 C C . LEU A 1 24 ? 1.613 1.319 -6.278 1.00 0.25 590 LEU A C 2
ATOM 1590 O O . LEU A 1 24 ? 2.803 1.401 -6.546 1.00 0.28 590 LEU A O 2
ATOM 1606 N N . LYS A 1 25 ? 0.747 0.643 -7.025 1.00 0.25 591 LYS A N 2
ATOM 1607 C CA . LYS A 1 25 ? 1.160 -0.104 -8.210 1.00 0.28 591 LYS A CA 2
ATOM 1608 C C . LYS A 1 25 ? 1.622 0.841 -9.317 1.00 0.31 591 LYS A C 2
ATOM 1609 O O . LYS A 1 25 ? 2.392 0.456 -10.198 1.00 0.34 591 LYS A O 2
ATOM 1628 N N . ASN A 1 26 ? 1.162 2.085 -9.257 1.00 0.32 592 ASN A N 2
ATOM 1629 C CA . ASN A 1 26 ? 1.554 3.099 -10.233 1.00 0.38 592 ASN A CA 2
ATOM 1630 C C . ASN A 1 26 ? 2.963 3.611 -9.963 1.00 0.35 592 ASN A C 2
ATOM 1631 O O . ASN A 1 26 ? 3.526 4.348 -10.769 1.00 0.43 592 ASN A O 2
ATOM 1642 N N . HIS A 1 27 ? 3.528 3.236 -8.825 1.00 0.31 593 HIS A N 2
ATOM 1643 C CA . HIS A 1 27 ? 4.853 3.719 -8.446 1.00 0.34 593 HIS A CA 2
ATOM 1644 C C . HIS A 1 27 ? 5.776 2.560 -8.084 1.00 0.29 593 HIS A C 2
ATOM 1645 O O . HIS A 1 27 ? 6.984 2.611 -8.319 1.00 0.33 593 HIS A O 2
ATOM 1660 N N . PHE A 1 28 ? 5.197 1.518 -7.512 1.00 0.23 594 PHE A N 2
ATOM 1661 C CA . PHE A 1 28 ? 5.950 0.367 -7.044 1.00 0.20 594 PHE A CA 2
ATOM 1662 C C . PHE A 1 28 ? 5.360 -0.900 -7.646 1.00 0.20 594 PHE A C 2
ATOM 1663 O O . PHE A 1 28 ? 4.250 -0.879 -8.176 1.00 0.21 594 PHE A O 2
ATOM 1680 N N . MET A 1 29 ? 6.106 -1.992 -7.577 1.00 0.23 595 MET A N 2
ATOM 1681 C CA . MET A 1 29 ? 5.594 -3.283 -8.012 1.00 0.26 595 MET A CA 2
ATOM 1682 C C . MET A 1 29 ? 4.721 -3.862 -6.911 1.00 0.26 595 MET A C 2
ATOM 1683 O O . MET A 1 29 ? 5.194 -4.103 -5.805 1.00 0.27 595 MET A O 2
ATOM 1697 N N . VAL A 1 30 ? 3.449 -4.069 -7.204 1.00 0.28 596 VAL A N 2
ATOM 1698 C CA . VAL A 1 30 ? 2.511 -4.514 -6.186 1.00 0.30 596 VAL A CA 2
ATOM 1699 C C . VAL A 1 30 ? 1.834 -5.814 -6.593 1.00 0.37 596 VAL A C 2
ATOM 1700 O O . VAL A 1 30 ? 1.283 -5.934 -7.691 1.00 0.44 596 VAL A O 2
ATOM 1713 N N . GLU A 1 31 ? 1.874 -6.778 -5.691 1.00 0.38 597 GLU A N 2
ATOM 1714 C CA . GLU A 1 31 ? 1.323 -8.095 -5.946 1.00 0.46 597 GLU A CA 2
ATOM 1715 C C . GLU A 1 31 ? 0.300 -8.459 -4.887 1.00 0.49 597 GLU A C 2
ATOM 1716 O O . GLU A 1 31 ? 0.297 -7.901 -3.789 1.00 0.57 597 GLU A O 2
ATOM 1728 N N . LYS A 1 32 ? -0.569 -9.393 -5.226 1.00 0.52 598 LYS A N 2
ATOM 1729 C CA . LYS A 1 32 ? -1.519 -9.930 -4.270 1.00 0.56 598 LYS A CA 2
ATOM 1730 C C . LYS A 1 32 ? -1.174 -11.380 -3.981 1.00 0.61 598 LYS A C 2
ATOM 1731 O O . LYS A 1 32 ? -1.140 -12.213 -4.890 1.00 0.74 598 LYS A O 2
ATOM 1750 N N . GLU A 1 33 ? -0.900 -11.672 -2.723 1.00 0.56 599 GLU A N 2
ATOM 1751 C CA . GLU A 1 33 ? -0.489 -13.004 -2.323 1.00 0.63 599 GLU A CA 2
ATOM 1752 C C . GLU A 1 33 ? -1.003 -13.302 -0.926 1.00 0.65 599 GLU A C 2
ATOM 1753 O O . GLU A 1 33 ? -0.889 -12.466 -0.031 1.00 0.60 599 GLU A O 2
ATOM 1765 N N . ASN A 1 34 ? -1.590 -14.487 -0.761 1.00 0.76 600 ASN A N 2
ATOM 1766 C CA . ASN A 1 34 ? -2.215 -14.887 0.501 1.00 0.83 600 ASN A CA 2
ATOM 1767 C C . ASN A 1 34 ? -3.344 -13.910 0.833 1.00 0.81 600 ASN A C 2
ATOM 1768 O O . ASN A 1 34 ? -3.637 -13.629 1.992 1.00 0.85 600 ASN A O 2
ATOM 1779 N N . ASP A 1 35 ? -3.987 -13.409 -0.224 1.00 0.77 601 ASP A N 2
ATOM 1780 C CA . ASP A 1 35 ? -5.056 -12.414 -0.107 1.00 0.80 601 ASP A CA 2
ATOM 1781 C C . ASP A 1 35 ? -4.571 -11.156 0.609 1.00 0.72 601 ASP A C 2
ATOM 1782 O O . ASP A 1 35 ? -5.369 -10.371 1.129 1.00 0.78 601 ASP A O 2
ATOM 1791 N N . ASP A 1 36 ? -3.258 -10.973 0.630 1.00 0.62 602 ASP A N 2
ATOM 1792 C CA . ASP A 1 36 ? -2.646 -9.786 1.206 1.00 0.54 602 ASP A CA 2
ATOM 1793 C C . ASP A 1 36 ? -2.085 -8.917 0.090 1.00 0.50 602 ASP A C 2
ATOM 1794 O O . ASP A 1 36 ? -2.011 -9.352 -1.062 1.00 0.54 602 ASP A O 2
ATOM 1803 N N . ILE A 1 37 ? -1.678 -7.702 0.426 1.00 0.45 603 ILE A N 2
ATOM 1804 C CA . ILE A 1 37 ? -1.148 -6.774 -0.566 1.00 0.42 603 ILE A CA 2
ATOM 1805 C C . ILE A 1 37 ? 0.350 -6.579 -0.355 1.00 0.32 603 ILE A C 2
ATOM 1806 O O . ILE A 1 37 ? 0.771 -6.084 0.682 1.00 0.32 603 ILE A O 2
ATOM 1822 N N . LYS A 1 38 ? 1.149 -6.949 -1.341 1.00 0.29 604 LYS A N 2
ATOM 1823 C CA . LYS A 1 38 ? 2.600 -6.864 -1.216 1.00 0.24 604 LYS A CA 2
ATOM 1824 C C . LYS A 1 38 ? 3.154 -5.769 -2.114 1.00 0.21 604 LYS A C 2
ATOM 1825 O O . LYS A 1 38 ? 2.946 -5.777 -3.325 1.00 0.28 604 LYS A O 2
ATOM 1844 N N . VAL A 1 39 ? 3.857 -4.838 -1.501 1.00 0.16 605 VAL A N 2
ATOM 1845 C CA . VAL A 1 39 ? 4.466 -3.726 -2.206 1.00 0.16 605 VAL A CA 2
ATOM 1846 C C . VAL A 1 39 ? 5.970 -3.930 -2.296 1.00 0.16 605 VAL A C 2
ATOM 1847 O O . VAL A 1 39 ? 6.611 -4.272 -1.304 1.00 0.18 605 VAL A O 2
ATOM 1860 N N . MET A 1 40 ? 6.527 -3.745 -3.479 1.00 0.18 606 MET A N 2
ATOM 1861 C CA . MET A 1 40 ? 7.964 -3.830 -3.665 1.00 0.22 606 MET A CA 2
ATOM 1862 C C . MET A 1 40 ? 8.511 -2.551 -4.274 1.00 0.20 606 MET A C 2
ATOM 1863 O O . MET A 1 40 ? 7.990 -2.049 -5.270 1.00 0.20 606 MET A O 2
ATOM 1877 N N . ASN A 1 41 ? 9.567 -2.039 -3.671 1.00 0.26 607 ASN A N 2
ATOM 1878 C CA . ASN A 1 41 ? 10.218 -0.830 -4.146 1.00 0.34 607 ASN A CA 2
ATOM 1879 C C . ASN A 1 41 ? 11.720 -0.954 -3.941 1.00 0.46 607 ASN A C 2
ATOM 1880 O O . ASN A 1 41 ? 12.184 -1.083 -2.810 1.00 0.52 607 ASN A O 2
ATOM 1891 N N . GLY A 1 42 ? 12.469 -0.900 -5.031 1.00 0.56 608 GLY A N 2
ATOM 1892 C CA . GLY A 1 42 ? 13.901 -1.107 -4.954 1.00 0.76 608 GLY A CA 2
ATOM 1893 C C . GLY A 1 42 ? 14.236 -2.484 -4.420 1.00 0.88 608 GLY A C 2
ATOM 1894 O O . GLY A 1 42 ? 14.053 -3.488 -5.111 1.00 1.78 608 GLY A O 2
ATOM 1898 N N . ASP A 1 43 ? 14.705 -2.529 -3.183 1.00 0.81 609 ASP A N 2
ATOM 1899 C CA . ASP A 1 43 ? 15.011 -3.791 -2.522 1.00 0.88 609 ASP A CA 2
ATOM 1900 C C . ASP A 1 43 ? 14.079 -3.997 -1.336 1.00 0.75 609 ASP A C 2
ATOM 1901 O O . ASP A 1 43 ? 14.233 -4.940 -0.563 1.00 0.84 609 ASP A O 2
ATOM 1910 N N . MET A 1 44 ? 13.107 -3.107 -1.209 1.00 0.59 610 MET A N 2
ATOM 1911 C CA . MET A 1 44 ? 12.167 -3.139 -0.100 1.00 0.56 610 MET A CA 2
ATOM 1912 C C . MET A 1 44 ? 10.895 -3.884 -0.483 1.00 0.36 610 MET A C 2
ATOM 1913 O O . MET A 1 44 ? 10.460 -3.835 -1.636 1.00 0.27 610 MET A O 2
ATOM 1927 N N . MET A 1 45 ? 10.302 -4.569 0.486 1.00 0.37 611 MET A N 2
ATOM 1928 C CA . MET A 1 45 ? 9.008 -5.211 0.296 1.00 0.28 611 MET A CA 2
ATOM 1929 C C . MET A 1 45 ? 8.160 -5.052 1.550 1.00 0.22 611 MET A C 2
ATOM 1930 O O . MET A 1 45 ? 8.678 -5.082 2.663 1.00 0.23 611 MET A O 2
ATOM 1944 N N . ALA A 1 46 ? 6.865 -4.865 1.368 1.00 0.20 612 ALA A N 2
ATOM 1945 C CA . ALA A 1 46 ? 5.945 -4.793 2.489 1.00 0.19 612 ALA A CA 2
ATOM 1946 C C . ALA A 1 46 ? 4.656 -5.523 2.164 1.00 0.21 612 ALA A C 2
ATOM 1947 O O . ALA A 1 46 ? 4.346 -5.744 0.999 1.00 0.29 612 ALA A O 2
ATOM 1954 N N . ARG A 1 47 ? 3.918 -5.908 3.188 1.00 0.26 613 ARG A N 2
ATOM 1955 C CA . ARG A 1 47 ? 2.661 -6.600 2.995 1.00 0.31 613 ARG A CA 2
ATOM 1956 C C . ARG A 1 47 ? 1.578 -6.051 3.916 1.00 0.33 613 ARG A C 2
ATOM 1957 O O . ARG A 1 47 ? 1.739 -6.011 5.138 1.00 0.34 613 ARG A O 2
ATOM 1978 N N . ILE A 1 48 ? 0.484 -5.625 3.313 1.00 0.36 614 ILE A N 2
ATOM 1979 C CA . ILE A 1 48 ? -0.687 -5.195 4.047 1.00 0.42 614 ILE A CA 2
ATOM 1980 C C . ILE A 1 48 ? -1.616 -6.382 4.237 1.00 0.45 614 ILE A C 2
ATOM 1981 O O . ILE A 1 48 ? -2.149 -6.920 3.265 1.00 0.46 614 ILE A O 2
ATOM 1997 N N . SER A 1 49 ? -1.783 -6.803 5.474 1.00 0.51 615 SER A N 2
ATOM 1998 C CA . SER A 1 49 ? -2.708 -7.870 5.790 1.00 0.59 615 SER A CA 2
ATOM 1999 C C . SER A 1 49 ? -3.961 -7.295 6.442 1.00 0.71 615 SER A C 2
ATOM 2000 O O . SER A 1 49 ? -4.005 -6.099 6.742 1.00 0.79 615 SER A O 2
ATOM 2008 N N . GLY A 1 50 ? -4.970 -8.121 6.664 1.00 0.80 616 GLY A N 2
ATOM 2009 C CA . GLY A 1 50 ? -6.202 -7.629 7.258 1.00 0.94 616 GLY A CA 2
ATOM 2010 C C . GLY A 1 50 ? -6.015 -7.173 8.693 1.00 1.24 616 GLY A C 2
ATOM 2011 O O . GLY A 1 50 ? -6.588 -6.168 9.121 1.00 1.89 616 GLY A O 2
ATOM 2015 N N . ASP A 1 51 ? -5.184 -7.898 9.427 1.00 1.17 617 ASP A N 2
ATOM 2016 C CA . ASP A 1 51 ? -4.980 -7.643 10.850 1.00 1.48 617 ASP A CA 2
ATOM 2017 C C . ASP A 1 51 ? -3.870 -6.622 11.093 1.00 1.16 617 ASP A C 2
ATOM 2018 O O . ASP A 1 51 ? -3.595 -6.256 12.239 1.00 1.54 617 ASP A O 2
ATOM 2027 N N . GLY A 1 52 ? -3.236 -6.159 10.026 1.00 0.96 618 GLY A N 2
ATOM 2028 C CA . GLY A 1 52 ? -2.177 -5.178 10.167 1.00 0.90 618 GLY A CA 2
ATOM 2029 C C . GLY A 1 52 ? -1.206 -5.210 9.007 1.00 0.74 618 GLY A C 2
ATOM 2030 O O . GLY A 1 52 ? -1.360 -6.010 8.087 1.00 0.69 618 GLY A O 2
ATOM 2034 N N . VAL A 1 53 ? -0.210 -4.338 9.043 1.00 0.73 619 VAL A N 2
ATOM 2035 C CA . VAL A 1 53 ? 0.765 -4.247 7.968 1.00 0.60 619 VAL A CA 2
ATOM 2036 C C . VAL A 1 53 ? 2.152 -4.639 8.461 1.00 0.52 619 VAL A C 2
ATOM 2037 O O . VAL A 1 53 ? 2.629 -4.123 9.471 1.00 0.56 619 VAL A O 2
ATOM 2050 N N . THR A 1 54 ? 2.797 -5.547 7.748 1.00 0.44 620 THR A N 2
ATOM 2051 C CA . THR A 1 54 ? 4.173 -5.904 8.047 1.00 0.41 620 THR A CA 2
ATOM 2052 C C . THR A 1 54 ? 5.015 -5.784 6.790 1.00 0.32 620 THR A C 2
ATOM 2053 O O . THR A 1 54 ? 4.656 -6.327 5.749 1.00 0.30 620 THR A O 2
ATOM 2064 N N . GLY A 1 55 ? 6.126 -5.080 6.882 1.00 0.27 621 GLY A N 2
ATOM 2065 C CA . GLY A 1 55 ? 6.977 -4.898 5.728 1.00 0.23 621 GLY A CA 2
ATOM 2066 C C . GLY A 1 55 ? 8.155 -4.004 6.036 1.00 0.22 621 GLY A C 2
ATOM 2067 O O . GLY A 1 55 ? 8.336 -3.590 7.182 1.00 0.24 621 GLY A O 2
ATOM 2071 N N . ASP A 1 56 ? 8.955 -3.703 5.022 1.00 0.23 622 ASP A N 2
ATOM 2072 C CA . ASP A 1 56 ? 10.089 -2.804 5.190 1.00 0.26 622 ASP A CA 2
ATOM 2073 C C . ASP A 1 56 ? 9.603 -1.379 5.421 1.00 0.21 622 ASP A C 2
ATOM 2074 O O . ASP A 1 56 ? 8.715 -0.885 4.721 1.00 0.19 622 ASP A O 2
ATOM 2083 N N . ALA A 1 57 ? 10.220 -0.734 6.409 1.00 0.24 623 ALA A N 2
ATOM 2084 C CA . ALA A 1 57 ? 9.780 0.560 6.921 1.00 0.26 623 ALA A CA 2
ATOM 2085 C C . ALA A 1 57 ? 9.649 1.625 5.836 1.00 0.23 623 ALA A C 2
ATOM 2086 O O . ALA A 1 57 ? 8.752 2.461 5.908 1.00 0.25 623 ALA A O 2
ATOM 2093 N N . GLY A 1 58 ? 10.526 1.590 4.833 1.00 0.23 624 GLY A N 2
ATOM 2094 C CA . GLY A 1 58 ? 10.486 2.598 3.786 1.00 0.26 624 GLY A CA 2
ATOM 2095 C C . GLY A 1 58 ? 9.170 2.574 3.035 1.00 0.22 624 GLY A C 2
ATOM 2096 O O . GLY A 1 58 ? 8.522 3.611 2.838 1.00 0.24 624 GLY A O 2
ATOM 2100 N N . ILE A 1 59 ? 8.770 1.381 2.631 1.00 0.18 625 ILE A N 2
ATOM 2101 C CA . ILE A 1 59 ? 7.499 1.186 1.961 1.00 0.16 625 ILE A CA 2
ATOM 2102 C C . ILE A 1 59 ? 6.344 1.425 2.925 1.00 0.15 625 ILE A C 2
ATOM 2103 O O . ILE A 1 59 ? 5.348 2.028 2.555 1.00 0.16 625 ILE A O 2
ATOM 2119 N N . VAL A 1 60 ? 6.499 0.982 4.170 1.00 0.16 626 VAL A N 2
ATOM 2120 C CA . VAL A 1 60 ? 5.442 1.129 5.168 1.00 0.18 626 VAL A CA 2
ATOM 2121 C C . VAL A 1 60 ? 5.096 2.601 5.398 1.00 0.19 626 VAL A C 2
ATOM 2122 O O . VAL A 1 60 ? 3.923 2.974 5.388 1.00 0.20 626 VAL A O 2
ATOM 2135 N N . ASP A 1 61 ? 6.114 3.441 5.580 1.00 0.20 627 ASP A N 2
ATOM 2136 C CA . ASP A 1 61 ? 5.888 4.874 5.760 1.00 0.24 627 ASP A CA 2
ATOM 2137 C C . ASP A 1 61 ? 5.230 5.491 4.531 1.00 0.22 627 ASP A C 2
ATOM 2138 O O . ASP A 1 61 ? 4.393 6.386 4.654 1.00 0.25 627 ASP A O 2
ATOM 2147 N N . LYS A 1 62 ? 5.595 5.012 3.346 1.00 0.21 628 LYS A N 2
ATOM 2148 C CA . LYS A 1 62 ? 4.961 5.491 2.123 1.00 0.22 628 LYS A CA 2
ATOM 2149 C C . LYS A 1 62 ? 3.516 5.002 2.035 1.00 0.20 628 LYS A C 2
ATOM 2150 O O . LYS A 1 62 ? 2.623 5.744 1.622 1.00 0.24 628 LYS A O 2
ATOM 2169 N N . ILE A 1 63 ? 3.293 3.754 2.425 1.00 0.17 629 ILE A N 2
ATOM 2170 C CA . ILE A 1 63 ? 1.955 3.184 2.444 1.00 0.18 629 ILE A CA 2
ATOM 2171 C C . ILE A 1 63 ? 1.061 3.984 3.375 1.00 0.20 629 ILE A C 2
ATOM 2172 O O . ILE A 1 63 ? -0.061 4.311 3.024 1.00 0.22 629 ILE A O 2
ATOM 2188 N N . ASN A 1 64 ? 1.584 4.323 4.546 1.00 0.20 630 ASN A N 2
ATOM 2189 C CA . ASN A 1 64 ? 0.839 5.111 5.520 1.00 0.24 630 ASN A CA 2
ATOM 2190 C C . ASN A 1 64 ? 0.470 6.476 4.952 1.00 0.22 630 ASN A C 2
ATOM 2191 O O . ASN A 1 64 ? -0.624 6.988 5.201 1.00 0.24 630 ASN A O 2
ATOM 2202 N N . GLU A 1 65 ? 1.380 7.052 4.176 1.00 0.22 631 GLU A N 2
ATOM 2203 C CA . GLU A 1 65 ? 1.120 8.314 3.495 1.00 0.25 631 GLU A CA 2
ATOM 2204 C C . GLU A 1 65 ? -0.030 8.152 2.505 1.00 0.22 631 GLU A C 2
ATOM 2205 O O . GLU A 1 65 ? -0.955 8.964 2.462 1.00 0.24 631 GLU A O 2
ATOM 2217 N N . CYS A 1 66 ? 0.030 7.078 1.727 1.00 0.21 632 CYS A N 2
ATOM 2218 C CA . CYS A 1 66 ? -0.980 6.802 0.718 1.00 0.24 632 CYS A CA 2
ATOM 2219 C C . CYS A 1 66 ? -2.320 6.471 1.373 1.00 0.23 632 CYS A C 2
ATOM 2220 O O . CYS A 1 66 ? -3.374 6.886 0.895 1.00 0.23 632 CYS A O 2
ATOM 2228 N N . ILE A 1 67 ? -2.262 5.744 2.485 1.00 0.23 633 ILE A N 2
ATOM 2229 C CA . ILE A 1 67 ? -3.445 5.421 3.271 1.00 0.25 633 ILE A CA 2
ATOM 2230 C C . ILE A 1 67 ? -4.150 6.691 3.717 1.00 0.23 633 ILE A C 2
ATOM 2231 O O . ILE A 1 67 ? -5.366 6.798 3.615 1.00 0.24 633 ILE A O 2
ATOM 2247 N N . LYS A 1 68 ? -3.373 7.654 4.185 1.00 0.25 634 LYS A N 2
ATOM 2248 C CA . LYS A 1 68 ? -3.920 8.901 4.693 1.00 0.28 634 LYS A CA 2
ATOM 2249 C C . LYS A 1 68 ? -4.591 9.694 3.572 1.00 0.24 634 LYS A C 2
ATOM 2250 O O . LYS A 1 68 ? -5.698 10.205 3.738 1.00 0.25 634 LYS A O 2
ATOM 2269 N N . LYS A 1 69 ? -3.921 9.777 2.429 1.00 0.24 635 LYS A N 2
ATOM 2270 C CA . LYS A 1 69 ? -4.458 10.489 1.273 1.00 0.26 635 LYS A CA 2
ATOM 2271 C C . LYS A 1 69 ? -5.725 9.813 0.759 1.00 0.24 635 LYS A C 2
ATOM 2272 O O . LYS A 1 69 ? -6.732 10.468 0.490 1.00 0.27 635 LYS A O 2
ATOM 2291 N N . ILE A 1 70 ? -5.673 8.497 0.640 1.00 0.22 636 ILE A N 2
ATOM 2292 C CA . ILE A 1 70 ? -6.805 7.722 0.154 1.00 0.26 636 ILE A CA 2
ATOM 2293 C C . ILE A 1 70 ? -7.957 7.742 1.157 1.00 0.25 636 ILE A C 2
ATOM 2294 O O . ILE A 1 70 ? -9.130 7.792 0.776 1.00 0.31 636 ILE A O 2
ATOM 2310 N N . GLU A 1 71 ? -7.621 7.730 2.438 1.00 0.23 637 GLU A N 2
ATOM 2311 C CA . GLU A 1 71 ? -8.620 7.845 3.489 1.00 0.29 637 GLU A CA 2
ATOM 2312 C C . GLU A 1 71 ? -9.286 9.214 3.412 1.00 0.28 637 GLU A C 2
ATOM 2313 O O . GLU A 1 71 ? -10.488 9.346 3.629 1.00 0.32 637 GLU A O 2
ATOM 2325 N N . ALA A 1 72 ? -8.497 10.223 3.065 1.00 0.26 638 ALA A N 2
ATOM 2326 C CA . ALA A 1 72 ? -9.010 11.568 2.855 1.00 0.30 638 ALA A CA 2
ATOM 2327 C C . ALA A 1 72 ? -9.969 11.606 1.670 1.00 0.32 638 ALA A C 2
ATOM 2328 O O . ALA A 1 72 ? -10.876 12.437 1.614 1.00 0.38 638 ALA A O 2
ATOM 2335 N N . ILE A 1 73 ? -9.757 10.712 0.715 1.00 0.32 639 ILE A N 2
ATOM 2336 C CA . ILE A 1 73 ? -10.602 10.651 -0.467 1.00 0.40 639 ILE A CA 2
ATOM 2337 C C . ILE A 1 73 ? -11.972 10.040 -0.162 1.00 0.42 639 ILE A C 2
ATOM 2338 O O . ILE A 1 73 ? -12.993 10.548 -0.627 1.00 0.50 639 ILE A O 2
ATOM 2354 N N . TYR A 1 74 ? -12.016 8.972 0.634 1.00 0.39 640 TYR A N 2
ATOM 2355 C CA . TYR A 1 74 ? -13.290 8.292 0.871 1.00 0.46 640 TYR A CA 2
ATOM 2356 C C . TYR A 1 74 ? -13.934 8.687 2.199 1.00 0.49 640 TYR A C 2
ATOM 2357 O O . TYR A 1 74 ? -15.154 8.817 2.286 1.00 0.57 640 TYR A O 2
ATOM 2375 N N . LEU A 1 75 ? -13.124 8.897 3.227 1.00 0.45 641 LEU A N 2
ATOM 2376 C CA . LEU A 1 75 ? -13.652 9.243 4.544 1.00 0.53 641 LEU A CA 2
ATOM 2377 C C . LEU A 1 75 ? -13.496 10.727 4.837 1.00 0.54 641 LEU A C 2
ATOM 2378 O O . LEU A 1 75 ? -14.189 11.271 5.699 1.00 0.64 641 LEU A O 2
ATOM 2394 N N . ARG A 1 76 ? -12.575 11.360 4.108 1.00 0.48 642 ARG A N 2
ATOM 2395 C CA . ARG A 1 76 ? -12.240 12.774 4.288 1.00 0.57 642 ARG A CA 2
ATOM 2396 C C . ARG A 1 76 ? -11.447 12.979 5.576 1.00 0.65 642 ARG A C 2
ATOM 2397 O O . ARG A 1 76 ? -11.966 12.828 6.681 1.00 0.87 642 ARG A O 2
ATOM 2418 N N . ASP A 1 77 ? -10.173 13.308 5.416 1.00 0.65 643 ASP A N 2
ATOM 2419 C CA . ASP A 1 77 ? -9.269 13.461 6.540 1.00 0.76 643 ASP A CA 2
ATOM 2420 C C . ASP A 1 77 ? -8.872 14.919 6.696 1.00 1.10 643 ASP A C 2
ATOM 2421 O O . ASP A 1 77 ? -7.994 15.385 5.939 1.00 1.80 643 ASP A O 2
ATOM 2431 N N . GLY A 1 1 ? -31.566 -10.452 13.574 1.00 17.90 567 GLY A N 3
ATOM 2432 C CA . GLY A 1 1 ? -30.936 -10.624 12.242 1.00 17.52 567 GLY A CA 3
ATOM 2433 C C . GLY A 1 1 ? -29.735 -9.719 12.052 1.00 17.13 567 GLY A C 3
ATOM 2434 O O . GLY A 1 1 ? -29.823 -8.686 11.379 1.00 16.99 567 GLY A O 3
ATOM 2440 N N . SER A 1 2 ? -28.612 -10.105 12.647 1.00 17.09 568 SER A N 3
ATOM 2441 C CA . SER A 1 2 ? -27.377 -9.340 12.556 1.00 16.89 568 SER A CA 3
ATOM 2442 C C . SER A 1 2 ? -26.897 -9.226 11.108 1.00 16.31 568 SER A C 3
ATOM 2443 O O . SER A 1 2 ? -26.617 -10.230 10.449 1.00 16.19 568 SER A O 3
ATOM 2451 N N . GLY A 1 3 ? -26.817 -7.998 10.616 1.00 16.11 569 GLY A N 3
ATOM 2452 C CA . GLY A 1 3 ? -26.389 -7.764 9.248 1.00 15.71 569 GLY A CA 3
ATOM 2453 C C . GLY A 1 3 ? -27.511 -7.228 8.384 1.00 15.31 569 GLY A C 3
ATOM 2454 O O . GLY A 1 3 ? -27.325 -6.280 7.623 1.00 15.30 569 GLY A O 3
ATOM 2458 N N . LEU A 1 4 ? -28.680 -7.841 8.502 1.00 15.13 570 LEU A N 3
ATOM 2459 C CA . LEU A 1 4 ? -29.849 -7.403 7.754 1.00 14.94 570 LEU A CA 3
ATOM 2460 C C . LEU A 1 4 ? -30.547 -6.283 8.521 1.00 14.71 570 LEU A C 3
ATOM 2461 O O . LEU A 1 4 ? -30.806 -5.207 7.978 1.00 14.65 570 LEU A O 3
ATOM 2477 N N . LYS A 1 5 ? -30.837 -6.546 9.790 1.00 14.74 571 LYS A N 3
ATOM 2478 C CA . LYS A 1 5 ? -31.446 -5.551 10.662 1.00 14.72 571 LYS A CA 3
ATOM 2479 C C . LYS A 1 5 ? -30.457 -4.421 10.916 1.00 14.27 571 LYS A C 3
ATOM 2480 O O . LYS A 1 5 ? -30.824 -3.245 10.947 1.00 14.21 571 LYS A O 3
ATOM 2499 N N . THR A 1 6 ? -29.198 -4.790 11.085 1.00 14.11 572 THR A N 3
ATOM 2500 C CA . THR A 1 6 ? -28.132 -3.826 11.256 1.00 13.87 572 THR A CA 3
ATOM 2501 C C . THR A 1 6 ? -27.371 -3.638 9.948 1.00 13.10 572 THR A C 3
ATOM 2502 O O . THR A 1 6 ? -26.286 -4.189 9.764 1.00 13.17 572 THR A O 3
ATOM 2513 N N . LYS A 1 7 ? -27.965 -2.875 9.037 1.00 12.50 573 LYS A N 3
ATOM 2514 C CA . LYS A 1 7 ? -27.354 -2.600 7.743 1.00 11.82 573 LYS A CA 3
ATOM 2515 C C . LYS A 1 7 ? -26.078 -1.790 7.942 1.00 11.15 573 LYS A C 3
ATOM 2516 O O . LYS A 1 7 ? -26.123 -0.567 8.083 1.00 11.03 573 LYS A O 3
ATOM 2535 N N . SER A 1 8 ? -24.945 -2.477 7.964 1.00 10.92 574 SER A N 3
ATOM 2536 C CA . SER A 1 8 ? -23.659 -1.841 8.216 1.00 10.47 574 SER A CA 3
ATOM 2537 C C . SER A 1 8 ? -23.123 -1.152 6.958 1.00 9.69 574 SER A C 3
ATOM 2538 O O . SER A 1 8 ? -21.921 -1.185 6.683 1.00 9.50 574 SER A O 3
ATOM 2546 N N . VAL A 1 9 ? -24.032 -0.520 6.213 1.00 9.45 575 VAL A N 3
ATOM 2547 C CA . VAL A 1 9 ? -23.708 0.199 4.984 1.00 8.90 575 VAL A CA 3
ATOM 2548 C C . VAL A 1 9 ? -23.048 -0.717 3.951 1.00 8.23 575 VAL A C 3
ATOM 2549 O O . VAL A 1 9 ? -21.827 -0.892 3.936 1.00 8.37 575 VAL A O 3
ATOM 2562 N N . ARG A 1 10 ? -23.860 -1.303 3.087 1.00 7.76 576 ARG A N 3
ATOM 2563 C CA . ARG A 1 10 ? -23.350 -2.176 2.039 1.00 7.33 576 ARG A CA 3
ATOM 2564 C C . ARG A 1 10 ? -23.197 -1.412 0.729 1.00 6.42 576 ARG A C 3
ATOM 2565 O O . ARG A 1 10 ? -22.247 -1.630 -0.022 1.00 6.31 576 ARG A O 3
ATOM 2586 N N . LEU A 1 11 ? -24.128 -0.507 0.465 1.00 6.11 577 LEU A N 3
ATOM 2587 C CA . LEU A 1 11 ? -24.092 0.296 -0.750 1.00 5.52 577 LEU A CA 3
ATOM 2588 C C . LEU A 1 11 ? -23.131 1.467 -0.586 1.00 4.86 577 LEU A C 3
ATOM 2589 O O . LEU A 1 11 ? -23.542 2.626 -0.508 1.00 5.03 577 LEU A O 3
ATOM 2605 N N . SER A 1 12 ? -21.848 1.159 -0.523 1.00 4.54 578 SER A N 3
ATOM 2606 C CA . SER A 1 12 ? -20.833 2.177 -0.354 1.00 4.31 578 SER A CA 3
ATOM 2607 C C . SER A 1 12 ? -19.950 2.251 -1.592 1.00 3.46 578 SER A C 3
ATOM 2608 O O . SER A 1 12 ? -19.569 1.224 -2.155 1.00 3.75 578 SER A O 3
ATOM 2616 N N . LYS A 1 13 ? -19.634 3.465 -2.015 1.00 3.02 579 LYS A N 3
ATOM 2617 C CA . LYS A 1 13 ? -18.749 3.667 -3.152 1.00 2.83 579 LYS A CA 3
ATOM 2618 C C . LYS A 1 13 ? -17.344 3.986 -2.665 1.00 2.03 579 LYS A C 3
ATOM 2619 O O . LYS A 1 13 ? -16.499 4.464 -3.421 1.00 2.42 579 LYS A O 3
ATOM 2638 N N . MET A 1 14 ? -17.099 3.721 -1.389 1.00 1.63 580 MET A N 3
ATOM 2639 C CA . MET A 1 14 ? -15.809 4.012 -0.786 1.00 1.27 580 MET A CA 3
ATOM 2640 C C . MET A 1 14 ? -14.844 2.857 -1.000 1.00 1.11 580 MET A C 3
ATOM 2641 O O . MET A 1 14 ? -14.461 2.165 -0.055 1.00 1.70 580 MET A O 3
ATOM 2655 N N . GLY A 1 15 ? -14.460 2.642 -2.249 1.00 0.74 581 GLY A N 3
ATOM 2656 C CA . GLY A 1 15 ? -13.487 1.615 -2.560 1.00 0.76 581 GLY A CA 3
ATOM 2657 C C . GLY A 1 15 ? -12.073 2.098 -2.319 1.00 0.62 581 GLY A C 3
ATOM 2658 O O . GLY A 1 15 ? -11.259 2.157 -3.243 1.00 0.55 581 GLY A O 3
ATOM 2662 N N . LYS A 1 16 ? -11.787 2.454 -1.075 1.00 0.65 582 LYS A N 3
ATOM 2663 C CA . LYS A 1 16 ? -10.495 3.017 -0.719 1.00 0.59 582 LYS A CA 3
ATOM 2664 C C . LYS A 1 16 ? -9.386 1.976 -0.828 1.00 0.52 582 LYS A C 3
ATOM 2665 O O . LYS A 1 16 ? -8.274 2.300 -1.231 1.00 0.48 582 LYS A O 3
ATOM 2684 N N . LYS A 1 17 ? -9.700 0.722 -0.506 1.00 0.55 583 LYS A N 3
ATOM 2685 C CA . LYS A 1 17 ? -8.731 -0.361 -0.660 1.00 0.53 583 LYS A CA 3
ATOM 2686 C C . LYS A 1 17 ? -8.361 -0.539 -2.123 1.00 0.43 583 LYS A C 3
ATOM 2687 O O . LYS A 1 17 ? -7.203 -0.786 -2.456 1.00 0.40 583 LYS A O 3
ATOM 2706 N N . GLU A 1 18 ? -9.353 -0.396 -2.990 1.00 0.42 584 GLU A N 3
ATOM 2707 C CA . GLU A 1 18 ? -9.144 -0.534 -4.423 1.00 0.36 584 GLU A CA 3
ATOM 2708 C C . GLU A 1 18 ? -8.182 0.544 -4.903 1.00 0.30 584 GLU A C 3
ATOM 2709 O O . GLU A 1 18 ? -7.286 0.288 -5.711 1.00 0.29 584 GLU A O 3
ATOM 2721 N N . LEU A 1 19 ? -8.379 1.750 -4.382 1.00 0.30 585 LEU A N 3
ATOM 2722 C CA . LEU A 1 19 ? -7.548 2.886 -4.734 1.00 0.26 585 LEU A CA 3
ATOM 2723 C C . LEU A 1 19 ? -6.139 2.722 -4.163 1.00 0.26 585 LEU A C 3
ATOM 2724 O O . LEU A 1 19 ? -5.160 3.103 -4.804 1.00 0.25 585 LEU A O 3
ATOM 2740 N N . LEU A 1 20 ? -6.038 2.129 -2.968 1.00 0.29 586 LEU A N 3
ATOM 2741 C CA . LEU A 1 20 ? -4.736 1.849 -2.361 1.00 0.32 586 LEU A CA 3
ATOM 2742 C C . LEU A 1 20 ? -3.910 0.988 -3.301 1.00 0.29 586 LEU A C 3
ATOM 2743 O O . LEU A 1 20 ? -2.756 1.296 -3.599 1.00 0.32 586 LEU A O 3
ATOM 2759 N N . VAL A 1 21 ? -4.532 -0.076 -3.791 1.00 0.28 587 VAL A N 3
ATOM 2760 C CA . VAL A 1 21 ? -3.878 -1.006 -4.696 1.00 0.30 587 VAL A CA 3
ATOM 2761 C C . VAL A 1 21 ? -3.484 -0.311 -5.996 1.00 0.29 587 VAL A C 3
ATOM 2762 O O . VAL A 1 21 ? -2.358 -0.454 -6.465 1.00 0.34 587 VAL A O 3
ATOM 2775 N N . SER A 1 22 ? -4.408 0.466 -6.552 1.00 0.26 588 SER A N 3
ATOM 2776 C CA . SER A 1 22 ? -4.184 1.140 -7.825 1.00 0.27 588 SER A CA 3
ATOM 2777 C C . SER A 1 22 ? -3.008 2.115 -7.736 1.00 0.23 588 SER A C 3
ATOM 2778 O O . SER A 1 22 ? -2.097 2.085 -8.573 1.00 0.25 588 SER A O 3
ATOM 2786 N N . VAL A 1 23 ? -3.003 2.944 -6.700 1.00 0.22 589 VAL A N 3
ATOM 2787 C CA . VAL A 1 23 ? -1.974 3.965 -6.548 1.00 0.24 589 VAL A CA 3
ATOM 2788 C C . VAL A 1 23 ? -0.612 3.328 -6.310 1.00 0.24 589 VAL A C 3
ATOM 2789 O O . VAL A 1 23 ? 0.372 3.678 -6.964 1.00 0.27 589 VAL A O 3
ATOM 2802 N N . LEU A 1 24 ? -0.562 2.369 -5.396 1.00 0.23 590 LEU A N 3
ATOM 2803 C CA . LEU A 1 24 ? 0.686 1.691 -5.081 1.00 0.25 590 LEU A CA 3
ATOM 2804 C C . LEU A 1 24 ? 1.216 0.931 -6.292 1.00 0.25 590 LEU A C 3
ATOM 2805 O O . LEU A 1 24 ? 2.415 0.910 -6.537 1.00 0.28 590 LEU A O 3
ATOM 2821 N N . LYS A 1 25 ? 0.313 0.339 -7.067 1.00 0.25 591 LYS A N 3
ATOM 2822 C CA . LYS A 1 25 ? 0.699 -0.489 -8.208 1.00 0.28 591 LYS A CA 3
ATOM 2823 C C . LYS A 1 25 ? 1.291 0.351 -9.344 1.00 0.31 591 LYS A C 3
ATOM 2824 O O . LYS A 1 25 ? 2.095 -0.142 -10.140 1.00 0.34 591 LYS A O 3
ATOM 2843 N N . ASN A 1 26 ? 0.900 1.619 -9.421 1.00 0.32 592 ASN A N 3
ATOM 2844 C CA . ASN A 1 26 ? 1.432 2.514 -10.450 1.00 0.38 592 ASN A CA 3
ATOM 2845 C C . ASN A 1 26 ? 2.745 3.158 -10.016 1.00 0.35 592 ASN A C 3
ATOM 2846 O O . ASN A 1 26 ? 3.455 3.741 -10.835 1.00 0.43 592 ASN A O 3
ATOM 2857 N N . HIS A 1 27 ? 3.079 3.049 -8.739 1.00 0.31 593 HIS A N 3
ATOM 2858 C CA . HIS A 1 27 ? 4.314 3.638 -8.234 1.00 0.34 593 HIS A CA 3
ATOM 2859 C C . HIS A 1 27 ? 5.341 2.563 -7.902 1.00 0.29 593 HIS A C 3
ATOM 2860 O O . HIS A 1 27 ? 6.535 2.739 -8.139 1.00 0.33 593 HIS A O 3
ATOM 2875 N N . PHE A 1 28 ? 4.871 1.449 -7.371 1.00 0.23 594 PHE A N 3
ATOM 2876 C CA . PHE A 1 28 ? 5.743 0.361 -6.963 1.00 0.20 594 PHE A CA 3
ATOM 2877 C C . PHE A 1 28 ? 5.260 -0.949 -7.564 1.00 0.20 594 PHE A C 3
ATOM 2878 O O . PHE A 1 28 ? 4.133 -1.039 -8.056 1.00 0.21 594 PHE A O 3
ATOM 2895 N N . MET A 1 29 ? 6.118 -1.956 -7.537 1.00 0.23 595 MET A N 3
ATOM 2896 C CA . MET A 1 29 ? 5.734 -3.284 -7.977 1.00 0.26 595 MET A CA 3
ATOM 2897 C C . MET A 1 29 ? 4.899 -3.944 -6.893 1.00 0.26 595 MET A C 3
ATOM 2898 O O . MET A 1 29 ? 5.376 -4.151 -5.780 1.00 0.27 595 MET A O 3
ATOM 2912 N N . VAL A 1 30 ? 3.659 -4.264 -7.208 1.00 0.28 596 VAL A N 3
ATOM 2913 C CA . VAL A 1 30 ? 2.751 -4.826 -6.224 1.00 0.30 596 VAL A CA 3
ATOM 2914 C C . VAL A 1 30 ? 2.316 -6.223 -6.631 1.00 0.37 596 VAL A C 3
ATOM 2915 O O . VAL A 1 30 ? 1.951 -6.461 -7.784 1.00 0.44 596 VAL A O 3
ATOM 2928 N N . GLU A 1 31 ? 2.377 -7.147 -5.686 1.00 0.38 597 GLU A N 3
ATOM 2929 C CA . GLU A 1 31 ? 2.017 -8.531 -5.938 1.00 0.46 597 GLU A CA 3
ATOM 2930 C C . GLU A 1 31 ? 0.986 -9.005 -4.927 1.00 0.49 597 GLU A C 3
ATOM 2931 O O . GLU A 1 31 ? 0.809 -8.391 -3.870 1.00 0.57 597 GLU A O 3
ATOM 2943 N N . LYS A 1 32 ? 0.305 -10.092 -5.251 1.00 0.52 598 LYS A N 3
ATOM 2944 C CA . LYS A 1 32 ? -0.642 -10.693 -4.328 1.00 0.56 598 LYS A CA 3
ATOM 2945 C C . LYS A 1 32 ? -0.062 -11.977 -3.744 1.00 0.61 598 LYS A C 3
ATOM 2946 O O . LYS A 1 32 ? 0.501 -12.807 -4.463 1.00 0.74 598 LYS A O 3
ATOM 2965 N N . GLU A 1 33 ? -0.145 -12.100 -2.432 1.00 0.56 599 GLU A N 3
ATOM 2966 C CA . GLU A 1 33 ? 0.355 -13.274 -1.737 1.00 0.63 599 GLU A CA 3
ATOM 2967 C C . GLU A 1 33 ? -0.478 -13.521 -0.492 1.00 0.65 599 GLU A C 3
ATOM 2968 O O . GLU A 1 33 ? -0.617 -12.626 0.339 1.00 0.60 599 GLU A O 3
ATOM 2980 N N . ASN A 1 34 ? -1.043 -14.723 -0.383 1.00 0.76 600 ASN A N 3
ATOM 2981 C CA . ASN A 1 34 ? -1.909 -15.083 0.744 1.00 0.83 600 ASN A CA 3
ATOM 2982 C C . ASN A 1 34 ? -3.120 -14.142 0.777 1.00 0.81 600 ASN A C 3
ATOM 2983 O O . ASN A 1 34 ? -3.654 -13.811 1.834 1.00 0.85 600 ASN A O 3
ATOM 2994 N N . ASP A 1 35 ? -3.551 -13.733 -0.418 1.00 0.77 601 ASP A N 3
ATOM 2995 C CA . ASP A 1 35 ? -4.655 -12.781 -0.591 1.00 0.80 601 ASP A CA 3
ATOM 2996 C C . ASP A 1 35 ? -4.343 -11.439 0.074 1.00 0.72 601 ASP A C 3
ATOM 2997 O O . ASP A 1 35 ? -5.243 -10.637 0.336 1.00 0.78 601 ASP A O 3
ATOM 3006 N N . ASP A 1 36 ? -3.068 -11.203 0.347 1.00 0.62 602 ASP A N 3
ATOM 3007 C CA . ASP A 1 36 ? -2.622 -9.939 0.917 1.00 0.54 602 ASP A CA 3
ATOM 3008 C C . ASP A 1 36 ? -1.934 -9.110 -0.160 1.00 0.50 602 ASP A C 3
ATOM 3009 O O . ASP A 1 36 ? -1.729 -9.582 -1.282 1.00 0.54 602 ASP A O 3
ATOM 3018 N N . ILE A 1 37 ? -1.573 -7.880 0.182 1.00 0.45 603 ILE A N 3
ATOM 3019 C CA . ILE A 1 37 ? -0.988 -6.957 -0.783 1.00 0.42 603 ILE A CA 3
ATOM 3020 C C . ILE A 1 37 ? 0.487 -6.721 -0.473 1.00 0.32 603 ILE A C 3
ATOM 3021 O O . ILE A 1 37 ? 0.825 -6.224 0.592 1.00 0.32 603 ILE A O 3
ATOM 3037 N N . LYS A 1 38 ? 1.364 -7.075 -1.398 1.00 0.29 604 LYS A N 3
ATOM 3038 C CA . LYS A 1 38 ? 2.796 -6.892 -1.189 1.00 0.24 604 LYS A CA 3
ATOM 3039 C C . LYS A 1 38 ? 3.338 -5.793 -2.079 1.00 0.21 604 LYS A C 3
ATOM 3040 O O . LYS A 1 38 ? 3.217 -5.849 -3.302 1.00 0.28 604 LYS A O 3
ATOM 3059 N N . VAL A 1 39 ? 3.932 -4.798 -1.448 1.00 0.16 605 VAL A N 3
ATOM 3060 C CA . VAL A 1 39 ? 4.562 -3.696 -2.148 1.00 0.16 605 VAL A CA 3
ATOM 3061 C C . VAL A 1 39 ? 6.068 -3.912 -2.199 1.00 0.16 605 VAL A C 3
ATOM 3062 O O . VAL A 1 39 ? 6.698 -4.158 -1.169 1.00 0.18 605 VAL A O 3
ATOM 3075 N N . MET A 1 40 ? 6.629 -3.861 -3.392 1.00 0.18 606 MET A N 3
ATOM 3076 C CA . MET A 1 40 ? 8.056 -4.013 -3.566 1.00 0.22 606 MET A CA 3
ATOM 3077 C C . MET A 1 40 ? 8.642 -2.765 -4.218 1.00 0.20 606 MET A C 3
ATOM 3078 O O . MET A 1 40 ? 8.133 -2.282 -5.232 1.00 0.20 606 MET A O 3
ATOM 3092 N N . ASN A 1 41 ? 9.713 -2.254 -3.634 1.00 0.26 607 ASN A N 3
ATOM 3093 C CA . ASN A 1 41 ? 10.367 -1.048 -4.128 1.00 0.34 607 ASN A CA 3
ATOM 3094 C C . ASN A 1 41 ? 11.859 -1.119 -3.830 1.00 0.46 607 ASN A C 3
ATOM 3095 O O . ASN A 1 41 ? 12.256 -1.226 -2.670 1.00 0.52 607 ASN A O 3
ATOM 3106 N N . GLY A 1 42 ? 12.679 -1.060 -4.870 1.00 0.56 608 GLY A N 3
ATOM 3107 C CA . GLY A 1 42 ? 14.111 -1.209 -4.693 1.00 0.76 608 GLY A CA 3
ATOM 3108 C C . GLY A 1 42 ? 14.453 -2.588 -4.164 1.00 0.88 608 GLY A C 3
ATOM 3109 O O . GLY A 1 42 ? 14.281 -3.586 -4.862 1.00 1.78 608 GLY A O 3
ATOM 3113 N N . ASP A 1 43 ? 14.926 -2.644 -2.930 1.00 0.81 609 ASP A N 3
ATOM 3114 C CA . ASP A 1 43 ? 15.171 -3.916 -2.260 1.00 0.88 609 ASP A CA 3
ATOM 3115 C C . ASP A 1 43 ? 14.281 -4.038 -1.035 1.00 0.75 609 ASP A C 3
ATOM 3116 O O . ASP A 1 43 ? 14.488 -4.897 -0.175 1.00 0.84 609 ASP A O 3
ATOM 3125 N N . MET A 1 44 ? 13.286 -3.167 -0.962 1.00 0.59 610 MET A N 3
ATOM 3126 C CA . MET A 1 44 ? 12.347 -3.158 0.142 1.00 0.56 610 MET A CA 3
ATOM 3127 C C . MET A 1 44 ? 11.072 -3.898 -0.240 1.00 0.36 610 MET A C 3
ATOM 3128 O O . MET A 1 44 ? 10.632 -3.835 -1.387 1.00 0.27 610 MET A O 3
ATOM 3142 N N . MET A 1 45 ? 10.480 -4.589 0.723 1.00 0.37 611 MET A N 3
ATOM 3143 C CA . MET A 1 45 ? 9.239 -5.323 0.499 1.00 0.28 611 MET A CA 3
ATOM 3144 C C . MET A 1 45 ? 8.318 -5.176 1.703 1.00 0.22 611 MET A C 3
ATOM 3145 O O . MET A 1 45 ? 8.786 -5.104 2.836 1.00 0.23 611 MET A O 3
ATOM 3159 N N . ALA A 1 46 ? 7.017 -5.118 1.461 1.00 0.20 612 ALA A N 3
ATOM 3160 C CA . ALA A 1 46 ? 6.048 -5.012 2.543 1.00 0.19 612 ALA A CA 3
ATOM 3161 C C . ALA A 1 46 ? 4.764 -5.750 2.204 1.00 0.21 612 ALA A C 3
ATOM 3162 O O . ALA A 1 46 ? 4.453 -5.952 1.034 1.00 0.29 612 ALA A O 3
ATOM 3169 N N . ARG A 1 47 ? 4.025 -6.156 3.231 1.00 0.26 613 ARG A N 3
ATOM 3170 C CA . ARG A 1 47 ? 2.760 -6.844 3.036 1.00 0.31 613 ARG A CA 3
ATOM 3171 C C . ARG A 1 47 ? 1.656 -6.219 3.887 1.00 0.33 613 ARG A C 3
ATOM 3172 O O . ARG A 1 47 ? 1.767 -6.126 5.110 1.00 0.34 613 ARG A O 3
ATOM 3193 N N . ILE A 1 48 ? 0.590 -5.800 3.224 1.00 0.36 614 ILE A N 3
ATOM 3194 C CA . ILE A 1 48 ? -0.617 -5.346 3.890 1.00 0.42 614 ILE A CA 3
ATOM 3195 C C . ILE A 1 48 ? -1.504 -6.552 4.155 1.00 0.45 614 ILE A C 3
ATOM 3196 O O . ILE A 1 48 ? -1.957 -7.209 3.218 1.00 0.46 614 ILE A O 3
ATOM 3212 N N . SER A 1 49 ? -1.724 -6.857 5.420 1.00 0.51 615 SER A N 3
ATOM 3213 C CA . SER A 1 49 ? -2.476 -8.042 5.789 1.00 0.59 615 SER A CA 3
ATOM 3214 C C . SER A 1 49 ? -3.895 -7.673 6.210 1.00 0.71 615 SER A C 3
ATOM 3215 O O . SER A 1 49 ? -4.299 -6.511 6.090 1.00 0.79 615 SER A O 3
ATOM 3223 N N . GLY A 1 50 ? -4.654 -8.658 6.676 1.00 0.80 616 GLY A N 3
ATOM 3224 C CA . GLY A 1 50 ? -6.025 -8.421 7.086 1.00 0.94 616 GLY A CA 3
ATOM 3225 C C . GLY A 1 50 ? -6.140 -7.378 8.182 1.00 1.24 616 GLY A C 3
ATOM 3226 O O . GLY A 1 50 ? -6.958 -6.460 8.088 1.00 1.89 616 GLY A O 3
ATOM 3230 N N . ASP A 1 51 ? -5.321 -7.509 9.213 1.00 1.17 617 ASP A N 3
ATOM 3231 C CA . ASP A 1 51 ? -5.340 -6.564 10.324 1.00 1.48 617 ASP A CA 3
ATOM 3232 C C . ASP A 1 51 ? -3.918 -6.194 10.729 1.00 1.16 617 ASP A C 3
ATOM 3233 O O . ASP A 1 51 ? -3.396 -6.675 11.737 1.00 1.54 617 ASP A O 3
ATOM 3242 N N . GLY A 1 52 ? -3.282 -5.361 9.922 1.00 0.96 618 GLY A N 3
ATOM 3243 C CA . GLY A 1 52 ? -1.948 -4.903 10.239 1.00 0.90 618 GLY A CA 3
ATOM 3244 C C . GLY A 1 52 ? -1.005 -4.985 9.058 1.00 0.74 618 GLY A C 3
ATOM 3245 O O . GLY A 1 52 ? -0.887 -6.032 8.413 1.00 0.69 618 GLY A O 3
ATOM 3249 N N . VAL A 1 53 ? -0.340 -3.880 8.767 1.00 0.73 619 VAL A N 3
ATOM 3250 C CA . VAL A 1 53 ? 0.645 -3.843 7.700 1.00 0.60 619 VAL A CA 3
ATOM 3251 C C . VAL A 1 53 ? 2.027 -4.132 8.260 1.00 0.52 619 VAL A C 3
ATOM 3252 O O . VAL A 1 53 ? 2.453 -3.504 9.230 1.00 0.56 619 VAL A O 3
ATOM 3265 N N . THR A 1 54 ? 2.725 -5.077 7.654 1.00 0.44 620 THR A N 3
ATOM 3266 C CA . THR A 1 54 ? 4.076 -5.405 8.073 1.00 0.41 620 THR A CA 3
ATOM 3267 C C . THR A 1 54 ? 4.992 -5.489 6.863 1.00 0.32 620 THR A C 3
ATOM 3268 O O . THR A 1 54 ? 4.671 -6.160 5.882 1.00 0.30 620 THR A O 3
ATOM 3279 N N . GLY A 1 55 ? 6.119 -4.809 6.932 1.00 0.27 621 GLY A N 3
ATOM 3280 C CA . GLY A 1 55 ? 7.049 -4.806 5.826 1.00 0.23 621 GLY A CA 3
ATOM 3281 C C . GLY A 1 55 ? 8.234 -3.912 6.106 1.00 0.22 621 GLY A C 3
ATOM 3282 O O . GLY A 1 55 ? 8.399 -3.437 7.232 1.00 0.24 621 GLY A O 3
ATOM 3286 N N . ASP A 1 56 ? 9.062 -3.686 5.100 1.00 0.23 622 ASP A N 3
ATOM 3287 C CA . ASP A 1 56 ? 10.190 -2.773 5.228 1.00 0.26 622 ASP A CA 3
ATOM 3288 C C . ASP A 1 56 ? 9.689 -1.365 5.508 1.00 0.21 622 ASP A C 3
ATOM 3289 O O . ASP A 1 56 ? 8.767 -0.874 4.848 1.00 0.19 622 ASP A O 3
ATOM 3298 N N . ALA A 1 57 ? 10.317 -0.730 6.491 1.00 0.24 623 ALA A N 3
ATOM 3299 C CA . ALA A 1 57 ? 9.898 0.570 6.994 1.00 0.26 623 ALA A CA 3
ATOM 3300 C C . ALA A 1 57 ? 9.809 1.629 5.900 1.00 0.23 623 ALA A C 3
ATOM 3301 O O . ALA A 1 57 ? 8.962 2.515 5.980 1.00 0.25 623 ALA A O 3
ATOM 3308 N N . GLY A 1 58 ? 10.655 1.535 4.878 1.00 0.23 624 GLY A N 3
ATOM 3309 C CA . GLY A 1 58 ? 10.637 2.532 3.819 1.00 0.26 624 GLY A CA 3
ATOM 3310 C C . GLY A 1 58 ? 9.324 2.516 3.067 1.00 0.22 624 GLY A C 3
ATOM 3311 O O . GLY A 1 58 ? 8.699 3.559 2.843 1.00 0.24 624 GLY A O 3
ATOM 3315 N N . ILE A 1 59 ? 8.899 1.321 2.701 1.00 0.18 625 ILE A N 3
ATOM 3316 C CA . ILE A 1 59 ? 7.632 1.132 2.022 1.00 0.16 625 ILE A CA 3
ATOM 3317 C C . ILE A 1 59 ? 6.467 1.369 2.975 1.00 0.15 625 ILE A C 3
ATOM 3318 O O . ILE A 1 59 ? 5.491 2.007 2.606 1.00 0.16 625 ILE A O 3
ATOM 3334 N N . VAL A 1 60 ? 6.586 0.881 4.206 1.00 0.16 626 VAL A N 3
ATOM 3335 C CA . VAL A 1 60 ? 5.511 1.022 5.189 1.00 0.18 626 VAL A CA 3
ATOM 3336 C C . VAL A 1 60 ? 5.197 2.493 5.467 1.00 0.19 626 VAL A C 3
ATOM 3337 O O . VAL A 1 60 ? 4.032 2.895 5.454 1.00 0.20 626 VAL A O 3
ATOM 3350 N N . ASP A 1 61 ? 6.232 3.298 5.696 1.00 0.20 627 ASP A N 3
ATOM 3351 C CA . ASP A 1 61 ? 6.044 4.732 5.912 1.00 0.24 627 ASP A CA 3
ATOM 3352 C C . ASP A 1 61 ? 5.397 5.385 4.703 1.00 0.22 627 ASP A C 3
ATOM 3353 O O . ASP A 1 61 ? 4.502 6.227 4.843 1.00 0.25 627 ASP A O 3
ATOM 3362 N N . LYS A 1 62 ? 5.840 4.989 3.517 1.00 0.21 628 LYS A N 3
ATOM 3363 C CA . LYS A 1 62 ? 5.265 5.497 2.282 1.00 0.22 628 LYS A CA 3
ATOM 3364 C C . LYS A 1 62 ? 3.797 5.086 2.162 1.00 0.20 628 LYS A C 3
ATOM 3365 O O . LYS A 1 62 ? 2.946 5.900 1.801 1.00 0.24 628 LYS A O 3
ATOM 3384 N N . ILE A 1 63 ? 3.513 3.828 2.490 1.00 0.17 629 ILE A N 3
ATOM 3385 C CA . ILE A 1 63 ? 2.159 3.289 2.428 1.00 0.18 629 ILE A CA 3
ATOM 3386 C C . ILE A 1 63 ? 1.234 4.018 3.393 1.00 0.20 629 ILE A C 3
ATOM 3387 O O . ILE A 1 63 ? 0.133 4.407 3.021 1.00 0.22 629 ILE A O 3
ATOM 3403 N N . ASN A 1 64 ? 1.698 4.231 4.620 1.00 0.20 630 ASN A N 3
ATOM 3404 C CA . ASN A 1 64 ? 0.888 4.890 5.642 1.00 0.24 630 ASN A CA 3
ATOM 3405 C C . ASN A 1 64 ? 0.488 6.289 5.200 1.00 0.22 630 ASN A C 3
ATOM 3406 O O . ASN A 1 64 ? -0.628 6.742 5.467 1.00 0.24 630 ASN A O 3
ATOM 3417 N N . GLU A 1 65 ? 1.400 6.964 4.517 1.00 0.22 631 GLU A N 3
ATOM 3418 C CA . GLU A 1 65 ? 1.135 8.297 4.001 1.00 0.25 631 GLU A CA 3
ATOM 3419 C C . GLU A 1 65 ? 0.114 8.244 2.863 1.00 0.22 631 GLU A C 3
ATOM 3420 O O . GLU A 1 65 ? -0.837 9.028 2.833 1.00 0.24 631 GLU A O 3
ATOM 3432 N N . CYS A 1 66 ? 0.300 7.304 1.940 1.00 0.21 632 CYS A N 3
ATOM 3433 C CA . CYS A 1 66 ? -0.590 7.172 0.792 1.00 0.24 632 CYS A CA 3
ATOM 3434 C C . CYS A 1 66 ? -1.984 6.730 1.229 1.00 0.23 632 CYS A C 3
ATOM 3435 O O . CYS A 1 66 ? -2.990 7.222 0.713 1.00 0.23 632 CYS A O 3
ATOM 3443 N N . ILE A 1 67 ? -2.035 5.815 2.194 1.00 0.23 633 ILE A N 3
ATOM 3444 C CA . ILE A 1 67 ? -3.299 5.372 2.770 1.00 0.25 633 ILE A CA 3
ATOM 3445 C C . ILE A 1 67 ? -4.048 6.553 3.368 1.00 0.23 633 ILE A C 3
ATOM 3446 O O . ILE A 1 67 ? -5.254 6.667 3.209 1.00 0.24 633 ILE A O 3
ATOM 3462 N N . LYS A 1 68 ? -3.318 7.436 4.034 1.00 0.25 634 LYS A N 3
ATOM 3463 C CA . LYS A 1 68 ? -3.923 8.583 4.695 1.00 0.28 634 LYS A CA 3
ATOM 3464 C C . LYS A 1 68 ? -4.547 9.531 3.675 1.00 0.24 634 LYS A C 3
ATOM 3465 O O . LYS A 1 68 ? -5.616 10.093 3.911 1.00 0.25 634 LYS A O 3
ATOM 3484 N N . LYS A 1 69 ? -3.885 9.690 2.536 1.00 0.24 635 LYS A N 3
ATOM 3485 C CA . LYS A 1 69 ? -4.395 10.547 1.473 1.00 0.26 635 LYS A CA 3
ATOM 3486 C C . LYS A 1 69 ? -5.681 9.968 0.890 1.00 0.24 635 LYS A C 3
ATOM 3487 O O . LYS A 1 69 ? -6.669 10.676 0.696 1.00 0.27 635 LYS A O 3
ATOM 3506 N N . ILE A 1 70 ? -5.655 8.672 0.621 1.00 0.22 636 ILE A N 3
ATOM 3507 C CA . ILE A 1 70 ? -6.808 7.971 0.072 1.00 0.26 636 ILE A CA 3
ATOM 3508 C C . ILE A 1 70 ? -7.936 7.882 1.102 1.00 0.25 636 ILE A C 3
ATOM 3509 O O . ILE A 1 70 ? -9.121 7.972 0.763 1.00 0.31 636 ILE A O 3
ATOM 3525 N N . GLU A 1 71 ? -7.555 7.734 2.363 1.00 0.23 637 GLU A N 3
ATOM 3526 C CA . GLU A 1 71 ? -8.501 7.745 3.467 1.00 0.29 637 GLU A CA 3
ATOM 3527 C C . GLU A 1 71 ? -9.224 9.087 3.477 1.00 0.28 637 GLU A C 3
ATOM 3528 O O . GLU A 1 71 ? -10.439 9.157 3.640 1.00 0.32 637 GLU A O 3
ATOM 3540 N N . ALA A 1 72 ? -8.453 10.146 3.265 1.00 0.26 638 ALA A N 3
ATOM 3541 C CA . ALA A 1 72 ? -8.992 11.494 3.196 1.00 0.30 638 ALA A CA 3
ATOM 3542 C C . ALA A 1 72 ? -9.934 11.656 2.007 1.00 0.32 638 ALA A C 3
ATOM 3543 O O . ALA A 1 72 ? -10.855 12.469 2.046 1.00 0.38 638 ALA A O 3
ATOM 3550 N N . ILE A 1 73 ? -9.697 10.887 0.952 1.00 0.32 639 ILE A N 3
ATOM 3551 C CA . ILE A 1 73 ? -10.528 10.964 -0.243 1.00 0.40 639 ILE A CA 3
ATOM 3552 C C . ILE A 1 73 ? -11.938 10.435 0.019 1.00 0.42 639 ILE A C 3
ATOM 3553 O O . ILE A 1 73 ? -12.923 11.039 -0.411 1.00 0.50 639 ILE A O 3
ATOM 3569 N N . TYR A 1 74 ? -12.045 9.319 0.732 1.00 0.39 640 TYR A N 3
ATOM 3570 C CA . TYR A 1 74 ? -13.352 8.707 0.950 1.00 0.46 640 TYR A CA 3
ATOM 3571 C C . TYR A 1 74 ? -13.938 9.009 2.329 1.00 0.49 640 TYR A C 3
ATOM 3572 O O . TYR A 1 74 ? -15.154 9.153 2.467 1.00 0.57 640 TYR A O 3
ATOM 3590 N N . LEU A 1 75 ? -13.089 9.111 3.346 1.00 0.45 641 LEU A N 3
ATOM 3591 C CA . LEU A 1 75 ? -13.560 9.350 4.709 1.00 0.53 641 LEU A CA 3
ATOM 3592 C C . LEU A 1 75 ? -13.373 10.805 5.128 1.00 0.54 641 LEU A C 3
ATOM 3593 O O . LEU A 1 75 ? -13.913 11.234 6.146 1.00 0.64 641 LEU A O 3
ATOM 3609 N N . ARG A 1 76 ? -12.602 11.547 4.335 1.00 0.48 642 ARG A N 3
ATOM 3610 C CA . ARG A 1 76 ? -12.262 12.942 4.631 1.00 0.57 642 ARG A CA 3
ATOM 3611 C C . ARG A 1 76 ? -11.444 13.028 5.919 1.00 0.65 642 ARG A C 3
ATOM 3612 O O . ARG A 1 76 ? -11.990 13.005 7.022 1.00 0.87 642 ARG A O 3
ATOM 3633 N N . ASP A 1 77 ? -10.135 13.137 5.776 1.00 0.65 643 ASP A N 3
ATOM 3634 C CA . ASP A 1 77 ? -9.257 13.262 6.920 1.00 0.76 643 ASP A CA 3
ATOM 3635 C C . ASP A 1 77 ? -8.461 14.548 6.826 1.00 1.10 643 ASP A C 3
ATOM 3636 O O . ASP A 1 77 ? -8.811 15.512 7.534 1.00 1.80 643 ASP A O 3
ATOM 3646 N N . GLY A 1 1 ? -33.183 -15.313 -2.981 1.00 17.90 567 GLY A N 4
ATOM 3647 C CA . GLY A 1 1 ? -33.177 -14.530 -1.724 1.00 17.52 567 GLY A CA 4
ATOM 3648 C C . GLY A 1 1 ? -31.921 -13.703 -1.584 1.00 17.13 567 GLY A C 4
ATOM 3649 O O . GLY A 1 1 ? -31.049 -13.746 -2.452 1.00 16.99 567 GLY A O 4
ATOM 3655 N N . SER A 1 2 ? -31.826 -12.950 -0.500 1.00 17.09 568 SER A N 4
ATOM 3656 C CA . SER A 1 2 ? -30.662 -12.117 -0.247 1.00 16.89 568 SER A CA 4
ATOM 3657 C C . SER A 1 2 ? -30.052 -12.456 1.105 1.00 16.31 568 SER A C 4
ATOM 3658 O O . SER A 1 2 ? -30.775 -12.719 2.067 1.00 16.19 568 SER A O 4
ATOM 3666 N N . GLY A 1 3 ? -28.727 -12.460 1.176 1.00 16.11 569 GLY A N 4
ATOM 3667 C CA . GLY A 1 3 ? -28.063 -12.717 2.438 1.00 15.71 569 GLY A CA 4
ATOM 3668 C C . GLY A 1 3 ? -26.650 -13.238 2.269 1.00 15.31 569 GLY A C 4
ATOM 3669 O O . GLY A 1 3 ? -25.722 -12.743 2.911 1.00 15.30 569 GLY A O 4
ATOM 3673 N N . LEU A 1 4 ? -26.482 -14.220 1.395 1.00 15.13 570 LEU A N 4
ATOM 3674 C CA . LEU A 1 4 ? -25.192 -14.880 1.221 1.00 14.94 570 LEU A CA 4
ATOM 3675 C C . LEU A 1 4 ? -24.226 -13.995 0.440 1.00 14.71 570 LEU A C 4
ATOM 3676 O O . LEU A 1 4 ? -23.297 -13.417 1.008 1.00 14.65 570 LEU A O 4
ATOM 3692 N N . LYS A 1 5 ? -24.453 -13.885 -0.859 1.00 14.74 571 LYS A N 4
ATOM 3693 C CA . LYS A 1 5 ? -23.625 -13.045 -1.707 1.00 14.72 571 LYS A CA 4
ATOM 3694 C C . LYS A 1 5 ? -24.238 -11.660 -1.796 1.00 14.27 571 LYS A C 4
ATOM 3695 O O . LYS A 1 5 ? -23.672 -10.679 -1.308 1.00 14.21 571 LYS A O 4
ATOM 3714 N N . THR A 1 6 ? -25.407 -11.591 -2.405 1.00 14.11 572 THR A N 4
ATOM 3715 C CA . THR A 1 6 ? -26.142 -10.350 -2.501 1.00 13.87 572 THR A CA 4
ATOM 3716 C C . THR A 1 6 ? -26.998 -10.167 -1.254 1.00 13.10 572 THR A C 4
ATOM 3717 O O . THR A 1 6 ? -28.048 -10.788 -1.115 1.00 13.17 572 THR A O 4
ATOM 3728 N N . LYS A 1 7 ? -26.528 -9.335 -0.340 1.00 12.50 573 LYS A N 4
ATOM 3729 C CA . LYS A 1 7 ? -27.236 -9.082 0.908 1.00 11.82 573 LYS A CA 4
ATOM 3730 C C . LYS A 1 7 ? -28.212 -7.922 0.727 1.00 11.15 573 LYS A C 4
ATOM 3731 O O . LYS A 1 7 ? -28.972 -7.574 1.632 1.00 11.03 573 LYS A O 4
ATOM 3750 N N . SER A 1 8 ? -28.182 -7.349 -0.477 1.00 10.92 574 SER A N 4
ATOM 3751 C CA . SER A 1 8 ? -29.003 -6.200 -0.826 1.00 10.47 574 SER A CA 4
ATOM 3752 C C . SER A 1 8 ? -28.618 -5.004 0.035 1.00 9.69 574 SER A C 4
ATOM 3753 O O . SER A 1 8 ? -29.466 -4.331 0.626 1.00 9.50 574 SER A O 4
ATOM 3761 N N . VAL A 1 9 ? -27.316 -4.750 0.092 1.00 9.45 575 VAL A N 4
ATOM 3762 C CA . VAL A 1 9 ? -26.776 -3.660 0.885 1.00 8.90 575 VAL A CA 4
ATOM 3763 C C . VAL A 1 9 ? -27.068 -2.316 0.232 1.00 8.23 575 VAL A C 4
ATOM 3764 O O . VAL A 1 9 ? -27.018 -2.183 -0.990 1.00 8.37 575 VAL A O 4
ATOM 3777 N N . ARG A 1 10 ? -27.395 -1.331 1.050 1.00 7.76 576 ARG A N 4
ATOM 3778 C CA . ARG A 1 10 ? -27.652 0.011 0.555 1.00 7.33 576 ARG A CA 4
ATOM 3779 C C . ARG A 1 10 ? -26.583 0.961 1.071 1.00 6.42 576 ARG A C 4
ATOM 3780 O O . ARG A 1 10 ? -26.657 2.178 0.878 1.00 6.31 576 ARG A O 4
ATOM 3801 N N . LEU A 1 11 ? -25.588 0.387 1.732 1.00 6.11 577 LEU A N 4
ATOM 3802 C CA . LEU A 1 11 ? -24.450 1.145 2.223 1.00 5.52 577 LEU A CA 4
ATOM 3803 C C . LEU A 1 11 ? -23.307 1.047 1.222 1.00 4.86 577 LEU A C 4
ATOM 3804 O O . LEU A 1 11 ? -22.753 -0.033 1.003 1.00 5.03 577 LEU A O 4
ATOM 3820 N N . SER A 1 12 ? -22.968 2.165 0.606 1.00 4.54 578 SER A N 4
ATOM 3821 C CA . SER A 1 12 ? -21.911 2.192 -0.387 1.00 4.31 578 SER A CA 4
ATOM 3822 C C . SER A 1 12 ? -20.554 2.310 0.299 1.00 3.46 578 SER A C 4
ATOM 3823 O O . SER A 1 12 ? -20.234 3.342 0.892 1.00 3.75 578 SER A O 4
ATOM 3831 N N . LYS A 1 13 ? -19.775 1.239 0.233 1.00 3.02 579 LYS A N 4
ATOM 3832 C CA . LYS A 1 13 ? -18.448 1.223 0.829 1.00 2.83 579 LYS A CA 4
ATOM 3833 C C . LYS A 1 13 ? -17.473 2.037 -0.004 1.00 2.03 579 LYS A C 4
ATOM 3834 O O . LYS A 1 13 ? -17.473 1.961 -1.234 1.00 2.42 579 LYS A O 4
ATOM 3853 N N . MET A 1 14 ? -16.644 2.810 0.679 1.00 1.63 580 MET A N 4
ATOM 3854 C CA . MET A 1 14 ? -15.621 3.602 0.020 1.00 1.27 580 MET A CA 4
ATOM 3855 C C . MET A 1 14 ? -14.494 2.697 -0.449 1.00 1.11 580 MET A C 4
ATOM 3856 O O . MET A 1 14 ? -14.007 1.861 0.315 1.00 1.70 580 MET A O 4
ATOM 3870 N N . GLY A 1 15 ? -14.090 2.859 -1.700 1.00 0.74 581 GLY A N 4
ATOM 3871 C CA . GLY A 1 15 ? -13.020 2.050 -2.253 1.00 0.76 581 GLY A CA 4
ATOM 3872 C C . GLY A 1 15 ? -11.648 2.544 -1.839 1.00 0.62 581 GLY A C 4
ATOM 3873 O O . GLY A 1 15 ? -10.778 2.769 -2.682 1.00 0.55 581 GLY A O 4
ATOM 3877 N N . LYS A 1 16 ? -11.458 2.710 -0.535 1.00 0.65 582 LYS A N 4
ATOM 3878 C CA . LYS A 1 16 ? -10.198 3.198 -0.000 1.00 0.59 582 LYS A CA 4
ATOM 3879 C C . LYS A 1 16 ? -9.104 2.161 -0.211 1.00 0.52 582 LYS A C 4
ATOM 3880 O O . LYS A 1 16 ? -8.028 2.476 -0.712 1.00 0.48 582 LYS A O 4
ATOM 3899 N N . LYS A 1 17 ? -9.413 0.914 0.132 1.00 0.55 583 LYS A N 4
ATOM 3900 C CA . LYS A 1 17 ? -8.454 -0.178 0.017 1.00 0.53 583 LYS A CA 4
ATOM 3901 C C . LYS A 1 17 ? -8.116 -0.436 -1.445 1.00 0.43 583 LYS A C 4
ATOM 3902 O O . LYS A 1 17 ? -6.976 -0.739 -1.787 1.00 0.40 583 LYS A O 4
ATOM 3921 N N . GLU A 1 18 ? -9.121 -0.291 -2.298 1.00 0.42 584 GLU A N 4
ATOM 3922 C CA . GLU A 1 18 ? -8.946 -0.468 -3.734 1.00 0.36 584 GLU A CA 4
ATOM 3923 C C . GLU A 1 18 ? -7.976 0.567 -4.282 1.00 0.30 584 GLU A C 4
ATOM 3924 O O . GLU A 1 18 ? -7.076 0.246 -5.061 1.00 0.29 584 GLU A O 4
ATOM 3936 N N . LEU A 1 19 ? -8.154 1.810 -3.858 1.00 0.30 585 LEU A N 4
ATOM 3937 C CA . LEU A 1 19 ? -7.302 2.891 -4.313 1.00 0.26 585 LEU A CA 4
ATOM 3938 C C . LEU A 1 19 ? -5.890 2.735 -3.752 1.00 0.26 585 LEU A C 4
ATOM 3939 O O . LEU A 1 19 ? -4.921 3.088 -4.419 1.00 0.25 585 LEU A O 4
ATOM 3955 N N . LEU A 1 20 ? -5.771 2.194 -2.533 1.00 0.29 586 LEU A N 4
ATOM 3956 C CA . LEU A 1 20 ? -4.456 1.910 -1.954 1.00 0.32 586 LEU A CA 4
ATOM 3957 C C . LEU A 1 20 ? -3.671 1.017 -2.901 1.00 0.29 586 LEU A C 4
ATOM 3958 O O . LEU A 1 20 ? -2.521 1.303 -3.235 1.00 0.32 586 LEU A O 4
ATOM 3974 N N . VAL A 1 21 ? -4.320 -0.046 -3.356 1.00 0.28 587 VAL A N 4
ATOM 3975 C CA . VAL A 1 21 ? -3.704 -0.995 -4.269 1.00 0.30 587 VAL A CA 4
ATOM 3976 C C . VAL A 1 21 ? -3.302 -0.314 -5.573 1.00 0.29 587 VAL A C 4
ATOM 3977 O O . VAL A 1 21 ? -2.177 -0.474 -6.045 1.00 0.34 587 VAL A O 4
ATOM 3990 N N . SER A 1 22 ? -4.217 0.469 -6.131 1.00 0.26 588 SER A N 4
ATOM 3991 C CA . SER A 1 22 ? -3.989 1.121 -7.411 1.00 0.27 588 SER A CA 4
ATOM 3992 C C . SER A 1 22 ? -2.858 2.149 -7.330 1.00 0.23 588 SER A C 4
ATOM 3993 O O . SER A 1 22 ? -1.951 2.144 -8.159 1.00 0.25 588 SER A O 4
ATOM 4001 N N . VAL A 1 23 ? -2.898 3.005 -6.313 1.00 0.22 589 VAL A N 4
ATOM 4002 C CA . VAL A 1 23 ? -1.906 4.067 -6.168 1.00 0.24 589 VAL A CA 4
ATOM 4003 C C . VAL A 1 23 ? -0.516 3.488 -5.932 1.00 0.24 589 VAL A C 4
ATOM 4004 O O . VAL A 1 23 ? 0.459 3.905 -6.563 1.00 0.27 589 VAL A O 4
ATOM 4017 N N . LEU A 1 24 ? -0.431 2.513 -5.039 1.00 0.23 590 LEU A N 4
ATOM 4018 C CA . LEU A 1 24 ? 0.841 1.873 -4.737 1.00 0.25 590 LEU A CA 4
ATOM 4019 C C . LEU A 1 24 ? 1.376 1.145 -5.965 1.00 0.25 590 LEU A C 4
ATOM 4020 O O . LEU A 1 24 ? 2.579 1.111 -6.194 1.00 0.28 590 LEU A O 4
ATOM 4036 N N . LYS A 1 25 ? 0.472 0.594 -6.768 1.00 0.25 591 LYS A N 4
ATOM 4037 C CA . LYS A 1 25 ? 0.852 -0.124 -7.983 1.00 0.28 591 LYS A CA 4
ATOM 4038 C C . LYS A 1 25 ? 1.383 0.838 -9.049 1.00 0.31 591 LYS A C 4
ATOM 4039 O O . LYS A 1 25 ? 2.180 0.459 -9.908 1.00 0.34 591 LYS A O 4
ATOM 4058 N N . ASN A 1 26 ? 0.946 2.088 -8.983 1.00 0.32 592 ASN A N 4
ATOM 4059 C CA . ASN A 1 26 ? 1.367 3.092 -9.956 1.00 0.38 592 ASN A CA 4
ATOM 4060 C C . ASN A 1 26 ? 2.791 3.556 -9.675 1.00 0.35 592 ASN A C 4
ATOM 4061 O O . ASN A 1 26 ? 3.475 4.058 -10.567 1.00 0.43 592 ASN A O 4
ATOM 4072 N N . HIS A 1 27 ? 3.233 3.389 -8.436 1.00 0.31 593 HIS A N 4
ATOM 4073 C CA . HIS A 1 27 ? 4.558 3.851 -8.030 1.00 0.34 593 HIS A CA 4
ATOM 4074 C C . HIS A 1 27 ? 5.500 2.678 -7.781 1.00 0.29 593 HIS A C 4
ATOM 4075 O O . HIS A 1 27 ? 6.693 2.761 -8.062 1.00 0.33 593 HIS A O 4
ATOM 4090 N N . PHE A 1 28 ? 4.957 1.591 -7.256 1.00 0.23 594 PHE A N 4
ATOM 4091 C CA . PHE A 1 28 ? 5.756 0.438 -6.864 1.00 0.20 594 PHE A CA 4
ATOM 4092 C C . PHE A 1 28 ? 5.208 -0.825 -7.511 1.00 0.20 594 PHE A C 4
ATOM 4093 O O . PHE A 1 28 ? 4.091 -0.836 -8.024 1.00 0.21 594 PHE A O 4
ATOM 4110 N N . MET A 1 29 ? 6.002 -1.884 -7.495 1.00 0.23 595 MET A N 4
ATOM 4111 C CA . MET A 1 29 ? 5.567 -3.167 -8.024 1.00 0.26 595 MET A CA 4
ATOM 4112 C C . MET A 1 29 ? 4.841 -3.940 -6.935 1.00 0.26 595 MET A C 4
ATOM 4113 O O . MET A 1 29 ? 5.416 -4.236 -5.893 1.00 0.27 595 MET A O 4
ATOM 4127 N N . VAL A 1 30 ? 3.581 -4.254 -7.174 1.00 0.28 596 VAL A N 4
ATOM 4128 C CA . VAL A 1 30 ? 2.749 -4.877 -6.156 1.00 0.30 596 VAL A CA 4
ATOM 4129 C C . VAL A 1 30 ? 2.349 -6.290 -6.563 1.00 0.37 596 VAL A C 4
ATOM 4130 O O . VAL A 1 30 ? 1.952 -6.529 -7.702 1.00 0.44 596 VAL A O 4
ATOM 4143 N N . GLU A 1 31 ? 2.453 -7.220 -5.623 1.00 0.38 597 GLU A N 4
ATOM 4144 C CA . GLU A 1 31 ? 2.152 -8.619 -5.889 1.00 0.46 597 GLU A CA 4
ATOM 4145 C C . GLU A 1 31 ? 1.105 -9.141 -4.918 1.00 0.49 597 GLU A C 4
ATOM 4146 O O . GLU A 1 31 ? 0.901 -8.577 -3.841 1.00 0.57 597 GLU A O 4
ATOM 4158 N N . LYS A 1 32 ? 0.449 -10.224 -5.307 1.00 0.52 598 LYS A N 4
ATOM 4159 C CA . LYS A 1 32 ? -0.472 -10.921 -4.427 1.00 0.56 598 LYS A CA 4
ATOM 4160 C C . LYS A 1 32 ? 0.166 -12.211 -3.933 1.00 0.61 598 LYS A C 4
ATOM 4161 O O . LYS A 1 32 ? 0.733 -12.973 -4.719 1.00 0.74 598 LYS A O 4
ATOM 4180 N N . GLU A 1 33 ? 0.092 -12.438 -2.634 1.00 0.56 599 GLU A N 4
ATOM 4181 C CA . GLU A 1 33 ? 0.611 -13.658 -2.039 1.00 0.63 599 GLU A CA 4
ATOM 4182 C C . GLU A 1 33 ? -0.231 -14.036 -0.834 1.00 0.65 599 GLU A C 4
ATOM 4183 O O . GLU A 1 33 ? -0.494 -13.195 0.021 1.00 0.60 599 GLU A O 4
ATOM 4195 N N . ASN A 1 34 ? -0.668 -15.297 -0.800 1.00 0.76 600 ASN A N 4
ATOM 4196 C CA . ASN A 1 34 ? -1.552 -15.829 0.248 1.00 0.83 600 ASN A CA 4
ATOM 4197 C C . ASN A 1 34 ? -2.744 -14.900 0.504 1.00 0.81 600 ASN A C 4
ATOM 4198 O O . ASN A 1 34 ? -3.202 -14.746 1.639 1.00 0.85 600 ASN A O 4
ATOM 4209 N N . ASP A 1 35 ? -3.236 -14.295 -0.584 1.00 0.77 601 ASP A N 4
ATOM 4210 C CA . ASP A 1 35 ? -4.395 -13.393 -0.565 1.00 0.80 601 ASP A CA 4
ATOM 4211 C C . ASP A 1 35 ? -4.048 -12.009 -0.033 1.00 0.72 601 ASP A C 4
ATOM 4212 O O . ASP A 1 35 ? -4.871 -11.091 -0.095 1.00 0.78 601 ASP A O 4
ATOM 4221 N N . ASP A 1 36 ? -2.834 -11.848 0.468 1.00 0.62 602 ASP A N 4
ATOM 4222 C CA . ASP A 1 36 ? -2.385 -10.555 0.967 1.00 0.54 602 ASP A CA 4
ATOM 4223 C C . ASP A 1 36 ? -1.712 -9.751 -0.131 1.00 0.50 602 ASP A C 4
ATOM 4224 O O . ASP A 1 36 ? -1.352 -10.284 -1.186 1.00 0.54 602 ASP A O 4
ATOM 4233 N N . ILE A 1 37 ? -1.537 -8.468 0.130 1.00 0.45 603 ILE A N 4
ATOM 4234 C CA . ILE A 1 37 ? -1.024 -7.534 -0.860 1.00 0.42 603 ILE A CA 4
ATOM 4235 C C . ILE A 1 37 ? 0.376 -7.076 -0.476 1.00 0.32 603 ILE A C 4
ATOM 4236 O O . ILE A 1 37 ? 0.571 -6.493 0.588 1.00 0.32 603 ILE A O 4
ATOM 4252 N N . LYS A 1 38 ? 1.351 -7.344 -1.331 1.00 0.29 604 LYS A N 4
ATOM 4253 C CA . LYS A 1 38 ? 2.731 -6.986 -1.033 1.00 0.24 604 LYS A CA 4
ATOM 4254 C C . LYS A 1 38 ? 3.247 -5.933 -2.000 1.00 0.21 604 LYS A C 4
ATOM 4255 O O . LYS A 1 38 ? 3.147 -6.079 -3.216 1.00 0.28 604 LYS A O 4
ATOM 4274 N N . VAL A 1 39 ? 3.802 -4.879 -1.435 1.00 0.16 605 VAL A N 4
ATOM 4275 C CA . VAL A 1 39 ? 4.397 -3.796 -2.196 1.00 0.16 605 VAL A CA 4
ATOM 4276 C C . VAL A 1 39 ? 5.905 -3.980 -2.266 1.00 0.16 605 VAL A C 4
ATOM 4277 O O . VAL A 1 39 ? 6.534 -4.334 -1.273 1.00 0.18 605 VAL A O 4
ATOM 4290 N N . MET A 1 40 ? 6.479 -3.778 -3.439 1.00 0.18 606 MET A N 4
ATOM 4291 C CA . MET A 1 40 ? 7.915 -3.882 -3.602 1.00 0.22 606 MET A CA 4
ATOM 4292 C C . MET A 1 40 ? 8.510 -2.586 -4.134 1.00 0.20 606 MET A C 4
ATOM 4293 O O . MET A 1 40 ? 8.028 -2.018 -5.116 1.00 0.20 606 MET A O 4
ATOM 4307 N N . ASN A 1 41 ? 9.565 -2.137 -3.472 1.00 0.26 607 ASN A N 4
ATOM 4308 C CA . ASN A 1 41 ? 10.265 -0.917 -3.843 1.00 0.34 607 ASN A CA 4
ATOM 4309 C C . ASN A 1 41 ? 11.760 -1.097 -3.622 1.00 0.46 607 ASN A C 4
ATOM 4310 O O . ASN A 1 41 ? 12.190 -1.373 -2.504 1.00 0.52 607 ASN A O 4
ATOM 4321 N N . GLY A 1 42 ? 12.542 -0.957 -4.686 1.00 0.56 608 GLY A N 4
ATOM 4322 C CA . GLY A 1 42 ? 13.983 -1.103 -4.576 1.00 0.76 608 GLY A CA 4
ATOM 4323 C C . GLY A 1 42 ? 14.386 -2.460 -4.032 1.00 0.88 608 GLY A C 4
ATOM 4324 O O . GLY A 1 42 ? 15.262 -2.552 -3.173 1.00 1.78 608 GLY A O 4
ATOM 4328 N N . ASP A 1 43 ? 13.709 -3.504 -4.511 1.00 0.81 609 ASP A N 4
ATOM 4329 C CA . ASP A 1 43 ? 13.975 -4.892 -4.103 1.00 0.88 609 ASP A CA 4
ATOM 4330 C C . ASP A 1 43 ? 13.514 -5.166 -2.672 1.00 0.75 609 ASP A C 4
ATOM 4331 O O . ASP A 1 43 ? 13.622 -6.292 -2.184 1.00 0.84 609 ASP A O 4
ATOM 4340 N N . MET A 1 44 ? 12.998 -4.146 -2.003 1.00 0.59 610 MET A N 4
ATOM 4341 C CA . MET A 1 44 ? 12.451 -4.309 -0.666 1.00 0.56 610 MET A CA 4
ATOM 4342 C C . MET A 1 44 ? 10.959 -4.581 -0.771 1.00 0.36 610 MET A C 4
ATOM 4343 O O . MET A 1 44 ? 10.306 -4.084 -1.685 1.00 0.27 610 MET A O 4
ATOM 4357 N N . MET A 1 45 ? 10.422 -5.368 0.147 1.00 0.37 611 MET A N 4
ATOM 4358 C CA . MET A 1 45 ? 9.017 -5.747 0.075 1.00 0.28 611 MET A CA 4
ATOM 4359 C C . MET A 1 45 ? 8.291 -5.473 1.389 1.00 0.22 611 MET A C 4
ATOM 4360 O O . MET A 1 45 ? 8.883 -5.523 2.471 1.00 0.23 611 MET A O 4
ATOM 4374 N N . ALA A 1 46 ? 7.012 -5.161 1.276 1.00 0.20 612 ALA A N 4
ATOM 4375 C CA . ALA A 1 46 ? 6.155 -4.958 2.430 1.00 0.19 612 ALA A CA 4
ATOM 4376 C C . ALA A 1 46 ? 4.822 -5.649 2.208 1.00 0.21 612 ALA A C 4
ATOM 4377 O O . ALA A 1 46 ? 4.281 -5.617 1.112 1.00 0.29 612 ALA A O 4
ATOM 4384 N N . ARG A 1 47 ? 4.290 -6.259 3.246 1.00 0.26 613 ARG A N 4
ATOM 4385 C CA . ARG A 1 47 ? 3.082 -7.051 3.125 1.00 0.31 613 ARG A CA 4
ATOM 4386 C C . ARG A 1 47 ? 1.944 -6.466 3.954 1.00 0.33 613 ARG A C 4
ATOM 4387 O O . ARG A 1 47 ? 2.074 -6.261 5.164 1.00 0.34 613 ARG A O 4
ATOM 4408 N N . ILE A 1 48 ? 0.836 -6.191 3.291 1.00 0.36 614 ILE A N 4
ATOM 4409 C CA . ILE A 1 48 ? -0.383 -5.806 3.970 1.00 0.42 614 ILE A CA 4
ATOM 4410 C C . ILE A 1 48 ? -1.214 -7.055 4.210 1.00 0.45 614 ILE A C 4
ATOM 4411 O O . ILE A 1 48 ? -1.691 -7.679 3.262 1.00 0.46 614 ILE A O 4
ATOM 4427 N N . SER A 1 49 ? -1.376 -7.416 5.470 1.00 0.51 615 SER A N 4
ATOM 4428 C CA . SER A 1 49 ? -2.042 -8.653 5.830 1.00 0.59 615 SER A CA 4
ATOM 4429 C C . SER A 1 49 ? -3.452 -8.381 6.336 1.00 0.71 615 SER A C 4
ATOM 4430 O O . SER A 1 49 ? -3.784 -7.247 6.690 1.00 0.79 615 SER A O 4
ATOM 4438 N N . GLY A 1 50 ? -4.274 -9.424 6.363 1.00 0.80 616 GLY A N 4
ATOM 4439 C CA . GLY A 1 50 ? -5.600 -9.322 6.949 1.00 0.94 616 GLY A CA 4
ATOM 4440 C C . GLY A 1 50 ? -5.532 -9.297 8.463 1.00 1.24 616 GLY A C 4
ATOM 4441 O O . GLY A 1 50 ? -6.077 -10.173 9.139 1.00 1.89 616 GLY A O 4
ATOM 4445 N N . ASP A 1 51 ? -4.850 -8.285 8.978 1.00 1.17 617 ASP A N 4
ATOM 4446 C CA . ASP A 1 51 ? -4.584 -8.144 10.402 1.00 1.48 617 ASP A CA 4
ATOM 4447 C C . ASP A 1 51 ? -3.880 -6.821 10.651 1.00 1.16 617 ASP A C 4
ATOM 4448 O O . ASP A 1 51 ? -4.205 -6.088 11.583 1.00 1.54 617 ASP A O 4
ATOM 4457 N N . GLY A 1 52 ? -2.922 -6.521 9.789 1.00 0.96 618 GLY A N 4
ATOM 4458 C CA . GLY A 1 52 ? -2.166 -5.295 9.895 1.00 0.90 618 GLY A CA 4
ATOM 4459 C C . GLY A 1 52 ? -1.104 -5.221 8.822 1.00 0.74 618 GLY A C 4
ATOM 4460 O O . GLY A 1 52 ? -1.008 -6.117 7.982 1.00 0.69 618 GLY A O 4
ATOM 4464 N N . VAL A 1 53 ? -0.308 -4.169 8.842 1.00 0.73 619 VAL A N 4
ATOM 4465 C CA . VAL A 1 53 ? 0.733 -3.995 7.843 1.00 0.60 619 VAL A CA 4
ATOM 4466 C C . VAL A 1 53 ? 2.096 -4.335 8.431 1.00 0.52 619 VAL A C 4
ATOM 4467 O O . VAL A 1 53 ? 2.454 -3.861 9.511 1.00 0.56 619 VAL A O 4
ATOM 4480 N N . THR A 1 54 ? 2.839 -5.179 7.731 1.00 0.44 620 THR A N 4
ATOM 4481 C CA . THR A 1 54 ? 4.203 -5.506 8.111 1.00 0.41 620 THR A CA 4
ATOM 4482 C C . THR A 1 54 ? 5.080 -5.527 6.868 1.00 0.32 620 THR A C 4
ATOM 4483 O O . THR A 1 54 ? 4.757 -6.203 5.898 1.00 0.30 620 THR A O 4
ATOM 4494 N N . GLY A 1 55 ? 6.189 -4.813 6.894 1.00 0.27 621 GLY A N 4
ATOM 4495 C CA . GLY A 1 55 ? 7.035 -4.739 5.720 1.00 0.23 621 GLY A CA 4
ATOM 4496 C C . GLY A 1 55 ? 8.217 -3.823 5.929 1.00 0.22 621 GLY A C 4
ATOM 4497 O O . GLY A 1 55 ? 8.466 -3.380 7.053 1.00 0.24 621 GLY A O 4
ATOM 4501 N N . ASP A 1 56 ? 8.948 -3.542 4.856 1.00 0.23 622 ASP A N 4
ATOM 4502 C CA . ASP A 1 56 ? 10.113 -2.666 4.935 1.00 0.26 622 ASP A CA 4
ATOM 4503 C C . ASP A 1 56 ? 9.712 -1.231 5.261 1.00 0.21 622 ASP A C 4
ATOM 4504 O O . ASP A 1 56 ? 8.692 -0.748 4.760 1.00 0.19 622 ASP A O 4
ATOM 4513 N N . ALA A 1 57 ? 10.501 -0.568 6.096 1.00 0.24 623 ALA A N 4
ATOM 4514 C CA . ALA A 1 57 ? 10.140 0.743 6.635 1.00 0.26 623 ALA A CA 4
ATOM 4515 C C . ALA A 1 57 ? 9.726 1.734 5.553 1.00 0.23 623 ALA A C 4
ATOM 4516 O O . ALA A 1 57 ? 8.671 2.371 5.666 1.00 0.25 623 ALA A O 4
ATOM 4523 N N . GLY A 1 58 ? 10.523 1.822 4.489 1.00 0.23 624 GLY A N 4
ATOM 4524 C CA . GLY A 1 58 ? 10.287 2.824 3.462 1.00 0.26 624 GLY A CA 4
ATOM 4525 C C . GLY A 1 58 ? 8.917 2.689 2.836 1.00 0.22 624 GLY A C 4
ATOM 4526 O O . GLY A 1 58 ? 8.181 3.671 2.694 1.00 0.24 624 GLY A O 4
ATOM 4530 N N . ILE A 1 59 ? 8.568 1.464 2.488 1.00 0.18 625 ILE A N 4
ATOM 4531 C CA . ILE A 1 59 ? 7.281 1.183 1.887 1.00 0.16 625 ILE A CA 4
ATOM 4532 C C . ILE A 1 59 ? 6.150 1.420 2.881 1.00 0.15 625 ILE A C 4
ATOM 4533 O O . ILE A 1 59 ? 5.147 2.038 2.541 1.00 0.16 625 ILE A O 4
ATOM 4549 N N . VAL A 1 60 ? 6.330 0.950 4.113 1.00 0.16 626 VAL A N 4
ATOM 4550 C CA . VAL A 1 60 ? 5.286 1.054 5.133 1.00 0.18 626 VAL A CA 4
ATOM 4551 C C . VAL A 1 60 ? 4.911 2.510 5.401 1.00 0.19 626 VAL A C 4
ATOM 4552 O O . VAL A 1 60 ? 3.729 2.856 5.433 1.00 0.20 626 VAL A O 4
ATOM 4565 N N . ASP A 1 61 ? 5.915 3.364 5.571 1.00 0.20 627 ASP A N 4
ATOM 4566 C CA . ASP A 1 61 ? 5.666 4.785 5.795 1.00 0.24 627 ASP A CA 4
ATOM 4567 C C . ASP A 1 61 ? 4.933 5.400 4.613 1.00 0.22 627 ASP A C 4
ATOM 4568 O O . ASP A 1 61 ? 4.018 6.205 4.795 1.00 0.25 627 ASP A O 4
ATOM 4577 N N . LYS A 1 62 ? 5.317 5.010 3.403 1.00 0.21 628 LYS A N 4
ATOM 4578 C CA . LYS A 1 62 ? 4.661 5.534 2.217 1.00 0.22 628 LYS A CA 4
ATOM 4579 C C . LYS A 1 62 ? 3.229 5.021 2.131 1.00 0.20 628 LYS A C 4
ATOM 4580 O O . LYS A 1 62 ? 2.323 5.767 1.765 1.00 0.24 628 LYS A O 4
ATOM 4599 N N . ILE A 1 63 ? 3.030 3.752 2.473 1.00 0.17 629 ILE A N 4
ATOM 4600 C CA . ILE A 1 63 ? 1.695 3.165 2.495 1.00 0.18 629 ILE A CA 4
ATOM 4601 C C . ILE A 1 63 ? 0.801 3.926 3.461 1.00 0.20 629 ILE A C 4
ATOM 4602 O O . ILE A 1 63 ? -0.325 4.277 3.126 1.00 0.22 629 ILE A O 4
ATOM 4618 N N . ASN A 1 64 ? 1.326 4.209 4.647 1.00 0.20 630 ASN A N 4
ATOM 4619 C CA . ASN A 1 64 ? 0.580 4.951 5.661 1.00 0.24 630 ASN A CA 4
ATOM 4620 C C . ASN A 1 64 ? 0.201 6.339 5.158 1.00 0.22 630 ASN A C 4
ATOM 4621 O O . ASN A 1 64 ? -0.899 6.827 5.428 1.00 0.24 630 ASN A O 4
ATOM 4632 N N . GLU A 1 65 ? 1.109 6.960 4.413 1.00 0.22 631 GLU A N 4
ATOM 4633 C CA . GLU A 1 65 ? 0.852 8.268 3.824 1.00 0.25 631 GLU A CA 4
ATOM 4634 C C . GLU A 1 65 ? -0.213 8.156 2.734 1.00 0.22 631 GLU A C 4
ATOM 4635 O O . GLU A 1 65 ? -1.148 8.955 2.679 1.00 0.24 631 GLU A O 4
ATOM 4647 N N . CYS A 1 66 ? -0.075 7.143 1.884 1.00 0.21 632 CYS A N 4
ATOM 4648 C CA . CYS A 1 66 ? -1.027 6.906 0.805 1.00 0.24 632 CYS A CA 4
ATOM 4649 C C . CYS A 1 66 ? -2.417 6.628 1.371 1.00 0.23 632 CYS A C 4
ATOM 4650 O O . CYS A 1 66 ? -3.408 7.171 0.890 1.00 0.23 632 CYS A O 4
ATOM 4658 N N . ILE A 1 67 ? -2.475 5.801 2.411 1.00 0.23 633 ILE A N 4
ATOM 4659 C CA . ILE A 1 67 ? -3.730 5.511 3.093 1.00 0.25 633 ILE A CA 4
ATOM 4660 C C . ILE A 1 67 ? -4.368 6.791 3.615 1.00 0.23 633 ILE A C 4
ATOM 4661 O O . ILE A 1 67 ? -5.564 6.997 3.451 1.00 0.24 633 ILE A O 4
ATOM 4677 N N . LYS A 1 68 ? -3.563 7.658 4.216 1.00 0.25 634 LYS A N 4
ATOM 4678 C CA . LYS A 1 68 ? -4.075 8.894 4.795 1.00 0.28 634 LYS A CA 4
ATOM 4679 C C . LYS A 1 68 ? -4.628 9.819 3.711 1.00 0.24 634 LYS A C 4
ATOM 4680 O O . LYS A 1 68 ? -5.674 10.444 3.886 1.00 0.25 634 LYS A O 4
ATOM 4699 N N . LYS A 1 69 ? -3.920 9.896 2.590 1.00 0.24 635 LYS A N 4
ATOM 4700 C CA . LYS A 1 69 ? -4.341 10.735 1.474 1.00 0.26 635 LYS A CA 4
ATOM 4701 C C . LYS A 1 69 ? -5.598 10.175 0.819 1.00 0.24 635 LYS A C 4
ATOM 4702 O O . LYS A 1 69 ? -6.542 10.908 0.520 1.00 0.27 635 LYS A O 4
ATOM 4721 N N . ILE A 1 70 ? -5.600 8.870 0.603 1.00 0.22 636 ILE A N 4
ATOM 4722 C CA . ILE A 1 70 ? -6.725 8.188 -0.016 1.00 0.26 636 ILE A CA 4
ATOM 4723 C C . ILE A 1 70 ? -7.948 8.189 0.903 1.00 0.25 636 ILE A C 4
ATOM 4724 O O . ILE A 1 70 ? -9.086 8.336 0.445 1.00 0.31 636 ILE A O 4
ATOM 4740 N N . GLU A 1 71 ? -7.711 8.057 2.199 1.00 0.23 637 GLU A N 4
ATOM 4741 C CA . GLU A 1 71 ? -8.783 8.150 3.177 1.00 0.29 637 GLU A CA 4
ATOM 4742 C C . GLU A 1 71 ? -9.357 9.562 3.170 1.00 0.28 637 GLU A C 4
ATOM 4743 O O . GLU A 1 71 ? -10.554 9.759 3.354 1.00 0.32 637 GLU A O 4
ATOM 4755 N N . ALA A 1 72 ? -8.494 10.538 2.927 1.00 0.26 638 ALA A N 4
ATOM 4756 C CA . ALA A 1 72 ? -8.917 11.925 2.811 1.00 0.30 638 ALA A CA 4
ATOM 4757 C C . ALA A 1 72 ? -9.813 12.117 1.596 1.00 0.32 638 ALA A C 4
ATOM 4758 O O . ALA A 1 72 ? -10.690 12.982 1.587 1.00 0.38 638 ALA A O 4
ATOM 4765 N N . ILE A 1 73 ? -9.588 11.304 0.574 1.00 0.32 639 ILE A N 4
ATOM 4766 C CA . ILE A 1 73 ? -10.371 11.379 -0.650 1.00 0.40 639 ILE A CA 4
ATOM 4767 C C . ILE A 1 73 ? -11.796 10.866 -0.433 1.00 0.42 639 ILE A C 4
ATOM 4768 O O . ILE A 1 73 ? -12.758 11.466 -0.914 1.00 0.50 639 ILE A O 4
ATOM 4784 N N . TYR A 1 74 ? -11.940 9.767 0.302 1.00 0.39 640 TYR A N 4
ATOM 4785 C CA . TYR A 1 74 ? -13.258 9.162 0.464 1.00 0.46 640 TYR A CA 4
ATOM 4786 C C . TYR A 1 74 ? -13.925 9.508 1.795 1.00 0.49 640 TYR A C 4
ATOM 4787 O O . TYR A 1 74 ? -15.138 9.708 1.843 1.00 0.57 640 TYR A O 4
ATOM 4805 N N . LEU A 1 75 ? -13.150 9.610 2.863 1.00 0.45 641 LEU A N 4
ATOM 4806 C CA . LEU A 1 75 ? -13.719 9.886 4.179 1.00 0.53 641 LEU A CA 4
ATOM 4807 C C . LEU A 1 75 ? -13.539 11.343 4.574 1.00 0.54 641 LEU A C 4
ATOM 4808 O O . LEU A 1 75 ? -14.058 11.780 5.601 1.00 0.64 641 LEU A O 4
ATOM 4824 N N . ARG A 1 76 ? -12.798 12.083 3.747 1.00 0.48 642 ARG A N 4
ATOM 4825 C CA . ARG A 1 76 ? -12.492 13.489 4.009 1.00 0.57 642 ARG A CA 4
ATOM 4826 C C . ARG A 1 76 ? -11.647 13.631 5.270 1.00 0.65 642 ARG A C 4
ATOM 4827 O O . ARG A 1 76 ? -12.165 13.682 6.384 1.00 0.87 642 ARG A O 4
ATOM 4848 N N . ASP A 1 77 ? -10.340 13.695 5.089 1.00 0.65 643 ASP A N 4
ATOM 4849 C CA . ASP A 1 77 ? -9.417 13.745 6.207 1.00 0.76 643 ASP A CA 4
ATOM 4850 C C . ASP A 1 77 ? -8.488 14.940 6.079 1.00 1.10 643 ASP A C 4
ATOM 4851 O O . ASP A 1 77 ? -7.370 14.783 5.548 1.00 1.80 643 ASP A O 4
ATOM 4861 N N . GLY A 1 1 ? -33.117 8.531 7.153 1.00 17.90 567 GLY A N 5
ATOM 4862 C CA . GLY A 1 1 ? -32.637 9.915 6.932 1.00 17.52 567 GLY A CA 5
ATOM 4863 C C . GLY A 1 1 ? -33.467 10.636 5.896 1.00 17.13 567 GLY A C 5
ATOM 4864 O O . GLY A 1 1 ? -34.300 10.023 5.225 1.00 16.99 567 GLY A O 5
ATOM 4870 N N . SER A 1 2 ? -33.250 11.936 5.762 1.00 17.09 568 SER A N 5
ATOM 4871 C CA . SER A 1 2 ? -33.986 12.737 4.795 1.00 16.89 568 SER A CA 5
ATOM 4872 C C . SER A 1 2 ? -33.232 12.799 3.472 1.00 16.31 568 SER A C 5
ATOM 4873 O O . SER A 1 2 ? -33.709 13.373 2.493 1.00 16.19 568 SER A O 5
ATOM 4881 N N . GLY A 1 3 ? -32.048 12.206 3.456 1.00 16.11 569 GLY A N 5
ATOM 4882 C CA . GLY A 1 3 ? -31.245 12.172 2.259 1.00 15.71 569 GLY A CA 5
ATOM 4883 C C . GLY A 1 3 ? -30.200 11.085 2.327 1.00 15.31 569 GLY A C 5
ATOM 4884 O O . GLY A 1 3 ? -30.135 10.343 3.308 1.00 15.30 569 GLY A O 5
ATOM 4888 N N . LEU A 1 4 ? -29.374 10.987 1.301 1.00 15.13 570 LEU A N 5
ATOM 4889 C CA . LEU A 1 4 ? -28.342 9.969 1.260 1.00 14.94 570 LEU A CA 5
ATOM 4890 C C . LEU A 1 4 ? -26.972 10.635 1.238 1.00 14.71 570 LEU A C 5
ATOM 4891 O O . LEU A 1 4 ? -26.421 10.916 0.175 1.00 14.65 570 LEU A O 5
ATOM 4907 N N . LYS A 1 5 ? -26.441 10.917 2.420 1.00 14.74 571 LYS A N 5
ATOM 4908 C CA . LYS A 1 5 ? -25.110 11.495 2.540 1.00 14.72 571 LYS A CA 5
ATOM 4909 C C . LYS A 1 5 ? -24.081 10.394 2.734 1.00 14.27 571 LYS A C 5
ATOM 4910 O O . LYS A 1 5 ? -23.008 10.414 2.129 1.00 14.21 571 LYS A O 5
ATOM 4929 N N . THR A 1 6 ? -24.420 9.431 3.580 1.00 14.11 572 THR A N 5
ATOM 4930 C CA . THR A 1 6 ? -23.556 8.293 3.826 1.00 13.87 572 THR A CA 5
ATOM 4931 C C . THR A 1 6 ? -23.760 7.236 2.746 1.00 13.10 572 THR A C 5
ATOM 4932 O O . THR A 1 6 ? -24.673 6.411 2.827 1.00 13.17 572 THR A O 5
ATOM 4943 N N . LYS A 1 7 ? -22.925 7.287 1.720 1.00 12.50 573 LYS A N 5
ATOM 4944 C CA . LYS A 1 7 ? -23.018 6.352 0.611 1.00 11.82 573 LYS A CA 5
ATOM 4945 C C . LYS A 1 7 ? -22.409 5.010 1.013 1.00 11.15 573 LYS A C 5
ATOM 4946 O O . LYS A 1 7 ? -21.224 4.929 1.322 1.00 11.03 573 LYS A O 5
ATOM 4965 N N . SER A 1 8 ? -23.223 3.961 1.011 1.00 10.92 574 SER A N 5
ATOM 4966 C CA . SER A 1 8 ? -22.789 2.655 1.495 1.00 10.47 574 SER A CA 5
ATOM 4967 C C . SER A 1 8 ? -22.089 1.844 0.402 1.00 9.69 574 SER A C 5
ATOM 4968 O O . SER A 1 8 ? -22.219 0.621 0.339 1.00 9.50 574 SER A O 5
ATOM 4976 N N . VAL A 1 9 ? -21.351 2.547 -0.457 1.00 9.45 575 VAL A N 5
ATOM 4977 C CA . VAL A 1 9 ? -20.494 1.924 -1.470 1.00 8.90 575 VAL A CA 5
ATOM 4978 C C . VAL A 1 9 ? -21.299 1.061 -2.459 1.00 8.23 575 VAL A C 5
ATOM 4979 O O . VAL A 1 9 ? -20.759 0.164 -3.106 1.00 8.37 575 VAL A O 5
ATOM 4992 N N . ARG A 1 10 ? -22.595 1.331 -2.581 1.00 7.76 576 ARG A N 5
ATOM 4993 C CA . ARG A 1 10 ? -23.406 0.661 -3.594 1.00 7.33 576 ARG A CA 5
ATOM 4994 C C . ARG A 1 10 ? -22.942 1.118 -4.969 1.00 6.42 576 ARG A C 5
ATOM 4995 O O . ARG A 1 10 ? -22.743 0.318 -5.881 1.00 6.31 576 ARG A O 5
ATOM 5016 N N . LEU A 1 11 ? -22.766 2.420 -5.090 1.00 6.11 577 LEU A N 5
ATOM 5017 C CA . LEU A 1 11 ? -22.143 3.016 -6.254 1.00 5.52 577 LEU A CA 5
ATOM 5018 C C . LEU A 1 11 ? -20.985 3.876 -5.778 1.00 4.86 577 LEU A C 5
ATOM 5019 O O . LEU A 1 11 ? -20.983 4.304 -4.622 1.00 5.03 577 LEU A O 5
ATOM 5035 N N . SER A 1 12 ? -20.016 4.118 -6.653 1.00 4.54 578 SER A N 5
ATOM 5036 C CA . SER A 1 12 ? -18.803 4.846 -6.292 1.00 4.31 578 SER A CA 5
ATOM 5037 C C . SER A 1 12 ? -18.011 4.051 -5.254 1.00 3.46 578 SER A C 5
ATOM 5038 O O . SER A 1 12 ? -18.168 4.250 -4.047 1.00 3.75 578 SER A O 5
ATOM 5046 N N . LYS A 1 13 ? -17.183 3.131 -5.730 1.00 3.02 579 LYS A N 5
ATOM 5047 C CA . LYS A 1 13 ? -16.413 2.263 -4.849 1.00 2.83 579 LYS A CA 5
ATOM 5048 C C . LYS A 1 13 ? -15.452 3.075 -3.993 1.00 2.03 579 LYS A C 5
ATOM 5049 O O . LYS A 1 13 ? -14.447 3.590 -4.482 1.00 2.42 579 LYS A O 5
ATOM 5068 N N . MET A 1 14 ? -15.772 3.192 -2.714 1.00 1.63 580 MET A N 5
ATOM 5069 C CA . MET A 1 14 ? -14.948 3.942 -1.781 1.00 1.27 580 MET A CA 5
ATOM 5070 C C . MET A 1 14 ? -14.030 3.008 -1.007 1.00 1.11 580 MET A C 5
ATOM 5071 O O . MET A 1 14 ? -13.654 3.283 0.132 1.00 1.70 580 MET A O 5
ATOM 5085 N N . GLY A 1 15 ? -13.681 1.896 -1.632 1.00 0.74 581 GLY A N 5
ATOM 5086 C CA . GLY A 1 15 ? -12.784 0.950 -1.009 1.00 0.76 581 GLY A CA 5
ATOM 5087 C C . GLY A 1 15 ? -11.350 1.428 -1.058 1.00 0.62 581 GLY A C 5
ATOM 5088 O O . GLY A 1 15 ? -10.738 1.456 -2.129 1.00 0.55 581 GLY A O 5
ATOM 5092 N N . LYS A 1 16 ? -10.813 1.809 0.094 1.00 0.65 582 LYS A N 5
ATOM 5093 C CA . LYS A 1 16 ? -9.459 2.343 0.167 1.00 0.59 582 LYS A CA 5
ATOM 5094 C C . LYS A 1 16 ? -8.434 1.329 -0.329 1.00 0.52 582 LYS A C 5
ATOM 5095 O O . LYS A 1 16 ? -7.421 1.703 -0.918 1.00 0.48 582 LYS A O 5
ATOM 5114 N N . LYS A 1 17 ? -8.712 0.047 -0.112 1.00 0.55 583 LYS A N 5
ATOM 5115 C CA . LYS A 1 17 ? -7.807 -1.015 -0.539 1.00 0.53 583 LYS A CA 5
ATOM 5116 C C . LYS A 1 17 ? -7.652 -1.027 -2.059 1.00 0.43 583 LYS A C 5
ATOM 5117 O O . LYS A 1 17 ? -6.573 -1.311 -2.575 1.00 0.40 583 LYS A O 5
ATOM 5136 N N . GLU A 1 18 ? -8.730 -0.710 -2.766 1.00 0.42 584 GLU A N 5
ATOM 5137 C CA . GLU A 1 18 ? -8.704 -0.676 -4.221 1.00 0.36 584 GLU A CA 5
ATOM 5138 C C . GLU A 1 18 ? -7.781 0.434 -4.703 1.00 0.30 584 GLU A C 5
ATOM 5139 O O . GLU A 1 18 ? -6.951 0.236 -5.594 1.00 0.29 584 GLU A O 5
ATOM 5151 N N . LEU A 1 19 ? -7.928 1.606 -4.102 1.00 0.30 585 LEU A N 5
ATOM 5152 C CA . LEU A 1 19 ? -7.127 2.754 -4.478 1.00 0.26 585 LEU A CA 5
ATOM 5153 C C . LEU A 1 19 ? -5.673 2.570 -4.040 1.00 0.26 585 LEU A C 5
ATOM 5154 O O . LEU A 1 19 ? -4.760 2.985 -4.748 1.00 0.25 585 LEU A O 5
ATOM 5170 N N . LEU A 1 20 ? -5.458 1.927 -2.885 1.00 0.29 586 LEU A N 5
ATOM 5171 C CA . LEU A 1 20 ? -4.107 1.595 -2.435 1.00 0.32 586 LEU A CA 5
ATOM 5172 C C . LEU A 1 20 ? -3.376 0.783 -3.490 1.00 0.29 586 LEU A C 5
ATOM 5173 O O . LEU A 1 20 ? -2.259 1.115 -3.875 1.00 0.32 586 LEU A O 5
ATOM 5189 N N . VAL A 1 21 ? -4.032 -0.260 -3.981 1.00 0.28 587 VAL A N 5
ATOM 5190 C CA . VAL A 1 21 ? -3.446 -1.118 -4.998 1.00 0.30 587 VAL A CA 5
ATOM 5191 C C . VAL A 1 21 ? -3.140 -0.321 -6.258 1.00 0.29 587 VAL A C 5
ATOM 5192 O O . VAL A 1 21 ? -2.087 -0.488 -6.863 1.00 0.34 587 VAL A O 5
ATOM 5205 N N . SER A 1 22 ? -4.053 0.564 -6.631 1.00 0.26 588 SER A N 5
ATOM 5206 C CA . SER A 1 22 ? -3.894 1.359 -7.842 1.00 0.27 588 SER A CA 5
ATOM 5207 C C . SER A 1 22 ? -2.740 2.365 -7.711 1.00 0.23 588 SER A C 5
ATOM 5208 O O . SER A 1 22 ? -1.862 2.439 -8.576 1.00 0.25 588 SER A O 5
ATOM 5216 N N . VAL A 1 23 ? -2.726 3.107 -6.609 1.00 0.22 589 VAL A N 5
ATOM 5217 C CA . VAL A 1 23 ? -1.721 4.148 -6.402 1.00 0.24 589 VAL A CA 5
ATOM 5218 C C . VAL A 1 23 ? -0.333 3.539 -6.242 1.00 0.24 589 VAL A C 5
ATOM 5219 O O . VAL A 1 23 ? 0.636 3.995 -6.856 1.00 0.27 589 VAL A O 5
ATOM 5232 N N . LEU A 1 24 ? -0.249 2.491 -5.435 1.00 0.23 590 LEU A N 5
ATOM 5233 C CA . LEU A 1 24 ? 1.020 1.827 -5.187 1.00 0.25 590 LEU A CA 5
ATOM 5234 C C . LEU A 1 24 ? 1.519 1.120 -6.443 1.00 0.25 590 LEU A C 5
ATOM 5235 O O . LEU A 1 24 ? 2.718 1.045 -6.675 1.00 0.28 590 LEU A O 5
ATOM 5251 N N . LYS A 1 25 ? 0.594 0.634 -7.268 1.00 0.25 591 LYS A N 5
ATOM 5252 C CA . LYS A 1 25 ? 0.957 -0.046 -8.513 1.00 0.28 591 LYS A CA 5
ATOM 5253 C C . LYS A 1 25 ? 1.617 0.924 -9.490 1.00 0.31 591 LYS A C 5
ATOM 5254 O O . LYS A 1 25 ? 2.457 0.534 -10.301 1.00 0.34 591 LYS A O 5
ATOM 5273 N N . ASN A 1 26 ? 1.251 2.195 -9.388 1.00 0.32 592 ASN A N 5
ATOM 5274 C CA . ASN A 1 26 ? 1.799 3.219 -10.273 1.00 0.38 592 ASN A CA 5
ATOM 5275 C C . ASN A 1 26 ? 3.214 3.624 -9.869 1.00 0.35 592 ASN A C 5
ATOM 5276 O O . ASN A 1 26 ? 3.919 4.283 -10.633 1.00 0.43 592 ASN A O 5
ATOM 5287 N N . HIS A 1 27 ? 3.633 3.238 -8.671 1.00 0.31 593 HIS A N 5
ATOM 5288 C CA . HIS A 1 27 ? 4.953 3.621 -8.174 1.00 0.34 593 HIS A CA 5
ATOM 5289 C C . HIS A 1 27 ? 5.829 2.405 -7.891 1.00 0.29 593 HIS A C 5
ATOM 5290 O O . HIS A 1 27 ? 7.033 2.422 -8.147 1.00 0.33 593 HIS A O 5
ATOM 5305 N N . PHE A 1 28 ? 5.223 1.348 -7.386 1.00 0.23 594 PHE A N 5
ATOM 5306 C CA . PHE A 1 28 ? 5.969 0.189 -6.921 1.00 0.20 594 PHE A CA 5
ATOM 5307 C C . PHE A 1 28 ? 5.449 -1.082 -7.573 1.00 0.20 594 PHE A C 5
ATOM 5308 O O . PHE A 1 28 ? 4.367 -1.094 -8.165 1.00 0.21 594 PHE A O 5
ATOM 5325 N N . MET A 1 29 ? 6.234 -2.145 -7.475 1.00 0.23 595 MET A N 5
ATOM 5326 C CA . MET A 1 29 ? 5.794 -3.458 -7.914 1.00 0.26 595 MET A CA 5
ATOM 5327 C C . MET A 1 29 ? 4.921 -4.072 -6.829 1.00 0.26 595 MET A C 5
ATOM 5328 O O . MET A 1 29 ? 5.378 -4.298 -5.712 1.00 0.27 595 MET A O 5
ATOM 5342 N N . VAL A 1 30 ? 3.667 -4.331 -7.154 1.00 0.28 596 VAL A N 5
ATOM 5343 C CA . VAL A 1 30 ? 2.715 -4.803 -6.162 1.00 0.30 596 VAL A CA 5
ATOM 5344 C C . VAL A 1 30 ? 2.198 -6.194 -6.510 1.00 0.37 596 VAL A C 5
ATOM 5345 O O . VAL A 1 30 ? 1.811 -6.458 -7.649 1.00 0.44 596 VAL A O 5
ATOM 5358 N N . GLU A 1 31 ? 2.195 -7.072 -5.520 1.00 0.38 597 GLU A N 5
ATOM 5359 C CA . GLU A 1 31 ? 1.727 -8.437 -5.700 1.00 0.46 597 GLU A CA 5
ATOM 5360 C C . GLU A 1 31 ? 0.630 -8.756 -4.703 1.00 0.49 597 GLU A C 5
ATOM 5361 O O . GLU A 1 31 ? 0.473 -8.066 -3.695 1.00 0.57 597 GLU A O 5
ATOM 5373 N N . LYS A 1 32 ? -0.119 -9.805 -4.987 1.00 0.52 598 LYS A N 5
ATOM 5374 C CA . LYS A 1 32 ? -1.162 -10.267 -4.091 1.00 0.56 598 LYS A CA 5
ATOM 5375 C C . LYS A 1 32 ? -0.782 -11.622 -3.504 1.00 0.61 598 LYS A C 5
ATOM 5376 O O . LYS A 1 32 ? -0.566 -12.592 -4.232 1.00 0.74 598 LYS A O 5
ATOM 5395 N N . GLU A 1 33 ? -0.688 -11.681 -2.193 1.00 0.56 599 GLU A N 5
ATOM 5396 C CA . GLU A 1 33 ? -0.320 -12.910 -1.503 1.00 0.63 599 GLU A CA 5
ATOM 5397 C C . GLU A 1 33 ? -1.184 -13.101 -0.273 1.00 0.65 599 GLU A C 5
ATOM 5398 O O . GLU A 1 33 ? -1.193 -12.255 0.615 1.00 0.60 599 GLU A O 5
ATOM 5410 N N . ASN A 1 34 ? -1.908 -14.217 -0.238 1.00 0.76 600 ASN A N 5
ATOM 5411 C CA . ASN A 1 34 ? -2.859 -14.515 0.837 1.00 0.83 600 ASN A CA 5
ATOM 5412 C C . ASN A 1 34 ? -3.946 -13.450 0.874 1.00 0.81 600 ASN A C 5
ATOM 5413 O O . ASN A 1 34 ? -4.481 -13.127 1.938 1.00 0.85 600 ASN A O 5
ATOM 5424 N N . ASP A 1 35 ? -4.274 -12.923 -0.308 1.00 0.77 601 ASP A N 5
ATOM 5425 C CA . ASP A 1 35 ? -5.225 -11.816 -0.454 1.00 0.80 601 ASP A CA 5
ATOM 5426 C C . ASP A 1 35 ? -4.698 -10.544 0.202 1.00 0.72 601 ASP A C 5
ATOM 5427 O O . ASP A 1 35 ? -5.431 -9.570 0.372 1.00 0.78 601 ASP A O 5
ATOM 5436 N N . ASP A 1 36 ? -3.423 -10.559 0.564 1.00 0.62 602 ASP A N 5
ATOM 5437 C CA . ASP A 1 36 ? -2.774 -9.397 1.148 1.00 0.54 602 ASP A CA 5
ATOM 5438 C C . ASP A 1 36 ? -2.012 -8.656 0.064 1.00 0.50 602 ASP A C 5
ATOM 5439 O O . ASP A 1 36 ? -1.845 -9.169 -1.045 1.00 0.54 602 ASP A O 5
ATOM 5448 N N . ILE A 1 37 ? -1.528 -7.468 0.384 1.00 0.45 603 ILE A N 5
ATOM 5449 C CA . ILE A 1 37 ? -0.882 -6.627 -0.610 1.00 0.42 603 ILE A CA 5
ATOM 5450 C C . ILE A 1 37 ? 0.619 -6.539 -0.362 1.00 0.32 603 ILE A C 5
ATOM 5451 O O . ILE A 1 37 ? 1.059 -6.068 0.684 1.00 0.32 603 ILE A O 5
ATOM 5467 N N . LYS A 1 38 ? 1.398 -6.998 -1.327 1.00 0.29 604 LYS A N 5
ATOM 5468 C CA . LYS A 1 38 ? 2.847 -6.878 -1.264 1.00 0.24 604 LYS A CA 5
ATOM 5469 C C . LYS A 1 38 ? 3.304 -5.672 -2.062 1.00 0.21 604 LYS A C 5
ATOM 5470 O O . LYS A 1 38 ? 3.051 -5.580 -3.260 1.00 0.28 604 LYS A O 5
ATOM 5489 N N . VAL A 1 39 ? 3.978 -4.763 -1.399 1.00 0.16 605 VAL A N 5
ATOM 5490 C CA . VAL A 1 39 ? 4.569 -3.619 -2.059 1.00 0.16 605 VAL A CA 5
ATOM 5491 C C . VAL A 1 39 ? 6.070 -3.818 -2.165 1.00 0.16 605 VAL A C 5
ATOM 5492 O O . VAL A 1 39 ? 6.725 -4.127 -1.174 1.00 0.18 605 VAL A O 5
ATOM 5505 N N . MET A 1 40 ? 6.609 -3.683 -3.361 1.00 0.18 606 MET A N 5
ATOM 5506 C CA . MET A 1 40 ? 8.037 -3.842 -3.561 1.00 0.22 606 MET A CA 5
ATOM 5507 C C . MET A 1 40 ? 8.657 -2.587 -4.151 1.00 0.20 606 MET A C 5
ATOM 5508 O O . MET A 1 40 ? 8.168 -2.037 -5.138 1.00 0.20 606 MET A O 5
ATOM 5522 N N . ASN A 1 41 ? 9.741 -2.153 -3.534 1.00 0.26 607 ASN A N 5
ATOM 5523 C CA . ASN A 1 41 ? 10.457 -0.961 -3.958 1.00 0.34 607 ASN A CA 5
ATOM 5524 C C . ASN A 1 41 ? 11.943 -1.144 -3.698 1.00 0.46 607 ASN A C 5
ATOM 5525 O O . ASN A 1 41 ? 12.346 -1.391 -2.563 1.00 0.52 607 ASN A O 5
ATOM 5536 N N . GLY A 1 42 ? 12.748 -1.050 -4.747 1.00 0.56 608 GLY A N 5
ATOM 5537 C CA . GLY A 1 42 ? 14.185 -1.205 -4.598 1.00 0.76 608 GLY A CA 5
ATOM 5538 C C . GLY A 1 42 ? 14.569 -2.583 -4.096 1.00 0.88 608 GLY A C 5
ATOM 5539 O O . GLY A 1 42 ? 15.504 -2.722 -3.307 1.00 1.78 608 GLY A O 5
ATOM 5543 N N . ASP A 1 43 ? 13.828 -3.592 -4.555 1.00 0.81 609 ASP A N 5
ATOM 5544 C CA . ASP A 1 43 ? 14.049 -4.994 -4.182 1.00 0.88 609 ASP A CA 5
ATOM 5545 C C . ASP A 1 43 ? 13.703 -5.257 -2.720 1.00 0.75 609 ASP A C 5
ATOM 5546 O O . ASP A 1 43 ? 14.011 -6.318 -2.179 1.00 0.84 609 ASP A O 5
ATOM 5555 N N . MET A 1 44 ? 13.059 -4.288 -2.087 1.00 0.59 610 MET A N 5
ATOM 5556 C CA . MET A 1 44 ? 12.550 -4.461 -0.738 1.00 0.56 610 MET A CA 5
ATOM 5557 C C . MET A 1 44 ? 11.047 -4.678 -0.802 1.00 0.36 610 MET A C 5
ATOM 5558 O O . MET A 1 44 ? 10.378 -4.086 -1.647 1.00 0.27 610 MET A O 5
ATOM 5572 N N . MET A 1 45 ? 10.514 -5.527 0.062 1.00 0.37 611 MET A N 5
ATOM 5573 C CA . MET A 1 45 ? 9.096 -5.861 -0.005 1.00 0.28 611 MET A CA 5
ATOM 5574 C C . MET A 1 45 ? 8.390 -5.599 1.318 1.00 0.22 611 MET A C 5
ATOM 5575 O O . MET A 1 45 ? 9.008 -5.601 2.384 1.00 0.23 611 MET A O 5
ATOM 5589 N N . ALA A 1 46 ? 7.094 -5.350 1.232 1.00 0.20 612 ALA A N 5
ATOM 5590 C CA . ALA A 1 46 ? 6.261 -5.170 2.406 1.00 0.19 612 ALA A CA 5
ATOM 5591 C C . ALA A 1 46 ? 4.909 -5.825 2.195 1.00 0.21 612 ALA A C 5
ATOM 5592 O O . ALA A 1 46 ? 4.395 -5.845 1.081 1.00 0.29 612 ALA A O 5
ATOM 5599 N N . ARG A 1 47 ? 4.339 -6.359 3.261 1.00 0.26 613 ARG A N 5
ATOM 5600 C CA . ARG A 1 47 ? 3.053 -7.025 3.180 1.00 0.31 613 ARG A CA 5
ATOM 5601 C C . ARG A 1 47 ? 2.014 -6.308 4.032 1.00 0.33 613 ARG A C 5
ATOM 5602 O O . ARG A 1 47 ? 2.194 -6.124 5.238 1.00 0.34 613 ARG A O 5
ATOM 5623 N N . ILE A 1 48 ? 0.928 -5.904 3.392 1.00 0.36 614 ILE A N 5
ATOM 5624 C CA . ILE A 1 48 ? -0.212 -5.338 4.087 1.00 0.42 614 ILE A CA 5
ATOM 5625 C C . ILE A 1 48 ? -1.251 -6.428 4.262 1.00 0.45 614 ILE A C 5
ATOM 5626 O O . ILE A 1 48 ? -1.817 -6.898 3.277 1.00 0.46 614 ILE A O 5
ATOM 5642 N N . SER A 1 49 ? -1.496 -6.843 5.491 1.00 0.51 615 SER A N 5
ATOM 5643 C CA . SER A 1 49 ? -2.470 -7.888 5.725 1.00 0.59 615 SER A CA 5
ATOM 5644 C C . SER A 1 49 ? -3.747 -7.295 6.305 1.00 0.71 615 SER A C 5
ATOM 5645 O O . SER A 1 49 ? -3.795 -6.095 6.594 1.00 0.79 615 SER A O 5
ATOM 5653 N N . GLY A 1 50 ? -4.778 -8.121 6.462 1.00 0.80 616 GLY A N 5
ATOM 5654 C CA . GLY A 1 50 ? -6.022 -7.657 7.046 1.00 0.94 616 GLY A CA 5
ATOM 5655 C C . GLY A 1 50 ? -5.809 -7.069 8.424 1.00 1.24 616 GLY A C 5
ATOM 5656 O O . GLY A 1 50 ? -6.348 -6.009 8.751 1.00 1.89 616 GLY A O 5
ATOM 5660 N N . ASP A 1 51 ? -5.009 -7.749 9.229 1.00 1.17 617 ASP A N 5
ATOM 5661 C CA . ASP A 1 51 ? -4.640 -7.241 10.536 1.00 1.48 617 ASP A CA 5
ATOM 5662 C C . ASP A 1 51 ? -3.129 -7.185 10.681 1.00 1.16 617 ASP A C 5
ATOM 5663 O O . ASP A 1 51 ? -2.484 -8.174 11.032 1.00 1.54 617 ASP A O 5
ATOM 5672 N N . GLY A 1 52 ? -2.566 -6.034 10.373 1.00 0.96 618 GLY A N 5
ATOM 5673 C CA . GLY A 1 52 ? -1.158 -5.822 10.598 1.00 0.90 618 GLY A CA 5
ATOM 5674 C C . GLY A 1 52 ? -0.380 -5.671 9.314 1.00 0.74 618 GLY A C 5
ATOM 5675 O O . GLY A 1 52 ? -0.622 -6.384 8.336 1.00 0.69 618 GLY A O 5
ATOM 5679 N N . VAL A 1 53 ? 0.540 -4.725 9.311 1.00 0.73 619 VAL A N 5
ATOM 5680 C CA . VAL A 1 53 ? 1.428 -4.532 8.184 1.00 0.60 619 VAL A CA 5
ATOM 5681 C C . VAL A 1 53 ? 2.854 -4.837 8.607 1.00 0.52 619 VAL A C 5
ATOM 5682 O O . VAL A 1 53 ? 3.331 -4.325 9.622 1.00 0.56 619 VAL A O 5
ATOM 5695 N N . THR A 1 54 ? 3.522 -5.683 7.845 1.00 0.44 620 THR A N 5
ATOM 5696 C CA . THR A 1 54 ? 4.921 -5.978 8.087 1.00 0.41 620 THR A CA 5
ATOM 5697 C C . THR A 1 54 ? 5.689 -5.950 6.774 1.00 0.32 620 THR A C 5
ATOM 5698 O O . THR A 1 54 ? 5.299 -6.598 5.805 1.00 0.30 620 THR A O 5
ATOM 5709 N N . GLY A 1 55 ? 6.767 -5.193 6.743 1.00 0.27 621 GLY A N 5
ATOM 5710 C CA . GLY A 1 55 ? 7.533 -5.047 5.529 1.00 0.23 621 GLY A CA 5
ATOM 5711 C C . GLY A 1 55 ? 8.650 -4.045 5.701 1.00 0.22 621 GLY A C 5
ATOM 5712 O O . GLY A 1 55 ? 8.926 -3.620 6.824 1.00 0.24 621 GLY A O 5
ATOM 5716 N N . ASP A 1 56 ? 9.298 -3.674 4.601 1.00 0.23 622 ASP A N 5
ATOM 5717 C CA . ASP A 1 56 ? 10.273 -2.589 4.627 1.00 0.26 622 ASP A CA 5
ATOM 5718 C C . ASP A 1 56 ? 9.629 -1.311 5.147 1.00 0.21 622 ASP A C 5
ATOM 5719 O O . ASP A 1 56 ? 8.567 -0.898 4.678 1.00 0.19 622 ASP A O 5
ATOM 5728 N N . ALA A 1 57 ? 10.301 -0.683 6.106 1.00 0.24 623 ALA A N 5
ATOM 5729 C CA . ALA A 1 57 ? 9.766 0.476 6.807 1.00 0.26 623 ALA A CA 5
ATOM 5730 C C . ALA A 1 57 ? 9.557 1.665 5.880 1.00 0.23 623 ALA A C 5
ATOM 5731 O O . ALA A 1 57 ? 8.596 2.412 6.038 1.00 0.25 623 ALA A O 5
ATOM 5738 N N . GLY A 1 58 ? 10.451 1.834 4.909 1.00 0.23 624 GLY A N 5
ATOM 5739 C CA . GLY A 1 58 ? 10.324 2.939 3.974 1.00 0.26 624 GLY A CA 5
ATOM 5740 C C . GLY A 1 58 ? 9.068 2.810 3.143 1.00 0.22 624 GLY A C 5
ATOM 5741 O O . GLY A 1 58 ? 8.377 3.794 2.865 1.00 0.24 624 GLY A O 5
ATOM 5745 N N . ILE A 1 59 ? 8.774 1.582 2.751 1.00 0.18 625 ILE A N 5
ATOM 5746 C CA . ILE A 1 59 ? 7.543 1.278 2.051 1.00 0.16 625 ILE A CA 5
ATOM 5747 C C . ILE A 1 59 ? 6.342 1.496 2.964 1.00 0.15 625 ILE A C 5
ATOM 5748 O O . ILE A 1 59 ? 5.363 2.120 2.567 1.00 0.16 625 ILE A O 5
ATOM 5764 N N . VAL A 1 60 ? 6.442 1.013 4.200 1.00 0.16 626 VAL A N 5
ATOM 5765 C CA . VAL A 1 60 ? 5.344 1.119 5.157 1.00 0.18 626 VAL A CA 5
ATOM 5766 C C . VAL A 1 60 ? 4.973 2.579 5.411 1.00 0.19 626 VAL A C 5
ATOM 5767 O O . VAL A 1 60 ? 3.792 2.929 5.427 1.00 0.20 626 VAL A O 5
ATOM 5780 N N . ASP A 1 61 ? 5.977 3.434 5.588 1.00 0.20 627 ASP A N 5
ATOM 5781 C CA . ASP A 1 61 ? 5.724 4.862 5.778 1.00 0.24 627 ASP A CA 5
ATOM 5782 C C . ASP A 1 61 ? 5.019 5.453 4.564 1.00 0.22 627 ASP A C 5
ATOM 5783 O O . ASP A 1 61 ? 4.101 6.261 4.706 1.00 0.25 627 ASP A O 5
ATOM 5792 N N . LYS A 1 62 ? 5.431 5.029 3.376 1.00 0.21 628 LYS A N 5
ATOM 5793 C CA . LYS A 1 62 ? 4.812 5.514 2.147 1.00 0.22 628 LYS A CA 5
ATOM 5794 C C . LYS A 1 62 ? 3.377 5.002 2.030 1.00 0.20 628 LYS A C 5
ATOM 5795 O O . LYS A 1 62 ? 2.488 5.712 1.557 1.00 0.24 628 LYS A O 5
ATOM 5814 N N . ILE A 1 63 ? 3.163 3.763 2.465 1.00 0.17 629 ILE A N 5
ATOM 5815 C CA . ILE A 1 63 ? 1.835 3.160 2.470 1.00 0.18 629 ILE A CA 5
ATOM 5816 C C . ILE A 1 63 ? 0.891 3.951 3.368 1.00 0.20 629 ILE A C 5
ATOM 5817 O O . ILE A 1 63 ? -0.232 4.269 2.980 1.00 0.22 629 ILE A O 5
ATOM 5833 N N . ASN A 1 64 ? 1.365 4.278 4.566 1.00 0.20 630 ASN A N 5
ATOM 5834 C CA . ASN A 1 64 ? 0.568 5.035 5.528 1.00 0.24 630 ASN A CA 5
ATOM 5835 C C . ASN A 1 64 ? 0.202 6.412 4.989 1.00 0.22 630 ASN A C 5
ATOM 5836 O O . ASN A 1 64 ? -0.875 6.930 5.290 1.00 0.24 630 ASN A O 5
ATOM 5847 N N . GLU A 1 65 ? 1.091 7.006 4.201 1.00 0.22 631 GLU A N 5
ATOM 5848 C CA . GLU A 1 65 ? 0.775 8.260 3.530 1.00 0.25 631 GLU A CA 5
ATOM 5849 C C . GLU A 1 65 ? -0.367 8.050 2.542 1.00 0.22 631 GLU A C 5
ATOM 5850 O O . GLU A 1 65 ? -1.320 8.824 2.508 1.00 0.24 631 GLU A O 5
ATOM 5862 N N . CYS A 1 66 ? -0.271 6.977 1.766 1.00 0.21 632 CYS A N 5
ATOM 5863 C CA . CYS A 1 66 ? -1.271 6.668 0.752 1.00 0.24 632 CYS A CA 5
ATOM 5864 C C . CYS A 1 66 ? -2.626 6.367 1.394 1.00 0.23 632 CYS A C 5
ATOM 5865 O O . CYS A 1 66 ? -3.649 6.898 0.970 1.00 0.23 632 CYS A O 5
ATOM 5873 N N . ILE A 1 67 ? -2.615 5.538 2.436 1.00 0.23 633 ILE A N 5
ATOM 5874 C CA . ILE A 1 67 ? -3.829 5.204 3.177 1.00 0.25 633 ILE A CA 5
ATOM 5875 C C . ILE A 1 67 ? -4.509 6.462 3.708 1.00 0.23 633 ILE A C 5
ATOM 5876 O O . ILE A 1 67 ? -5.719 6.619 3.574 1.00 0.24 633 ILE A O 5
ATOM 5892 N N . LYS A 1 68 ? -3.729 7.362 4.295 1.00 0.25 634 LYS A N 5
ATOM 5893 C CA . LYS A 1 68 ? -4.283 8.580 4.872 1.00 0.28 634 LYS A CA 5
ATOM 5894 C C . LYS A 1 68 ? -4.902 9.456 3.787 1.00 0.24 634 LYS A C 5
ATOM 5895 O O . LYS A 1 68 ? -6.006 9.972 3.960 1.00 0.25 634 LYS A O 5
ATOM 5914 N N . LYS A 1 69 ? -4.200 9.614 2.672 1.00 0.24 635 LYS A N 5
ATOM 5915 C CA . LYS A 1 69 ? -4.711 10.410 1.558 1.00 0.26 635 LYS A CA 5
ATOM 5916 C C . LYS A 1 69 ? -5.994 9.799 1.014 1.00 0.24 635 LYS A C 5
ATOM 5917 O O . LYS A 1 69 ? -6.986 10.491 0.807 1.00 0.27 635 LYS A O 5
ATOM 5936 N N . ILE A 1 70 ? -5.967 8.491 0.814 1.00 0.22 636 ILE A N 5
ATOM 5937 C CA . ILE A 1 70 ? -7.103 7.765 0.265 1.00 0.26 636 ILE A CA 5
ATOM 5938 C C . ILE A 1 70 ? -8.291 7.798 1.220 1.00 0.25 636 ILE A C 5
ATOM 5939 O O . ILE A 1 70 ? -9.435 7.995 0.802 1.00 0.31 636 ILE A O 5
ATOM 5955 N N . GLU A 1 71 ? -8.014 7.627 2.504 1.00 0.23 637 GLU A N 5
ATOM 5956 C CA . GLU A 1 71 ? -9.043 7.722 3.525 1.00 0.29 637 GLU A CA 5
ATOM 5957 C C . GLU A 1 71 ? -9.615 9.136 3.534 1.00 0.28 637 GLU A C 5
ATOM 5958 O O . GLU A 1 71 ? -10.813 9.338 3.722 1.00 0.32 637 GLU A O 5
ATOM 5970 N N . ALA A 1 72 ? -8.748 10.110 3.290 1.00 0.26 638 ALA A N 5
ATOM 5971 C CA . ALA A 1 72 ? -9.159 11.501 3.211 1.00 0.30 638 ALA A CA 5
ATOM 5972 C C . ALA A 1 72 ? -10.013 11.750 1.972 1.00 0.32 638 ALA A C 5
ATOM 5973 O O . ALA A 1 72 ? -10.871 12.631 1.968 1.00 0.38 638 ALA A O 5
ATOM 5980 N N . ILE A 1 73 ? -9.768 10.973 0.925 1.00 0.32 639 ILE A N 5
ATOM 5981 C CA . ILE A 1 73 ? -10.520 11.099 -0.315 1.00 0.40 639 ILE A CA 5
ATOM 5982 C C . ILE A 1 73 ? -11.938 10.560 -0.161 1.00 0.42 639 ILE A C 5
ATOM 5983 O O . ILE A 1 73 ? -12.895 11.169 -0.643 1.00 0.50 639 ILE A O 5
ATOM 5999 N N . TYR A 1 74 ? -12.088 9.433 0.526 1.00 0.39 640 TYR A N 5
ATOM 6000 C CA . TYR A 1 74 ? -13.393 8.788 0.603 1.00 0.46 640 TYR A CA 5
ATOM 6001 C C . TYR A 1 74 ? -14.148 9.144 1.880 1.00 0.49 640 TYR A C 5
ATOM 6002 O O . TYR A 1 74 ? -15.366 9.308 1.851 1.00 0.57 640 TYR A O 5
ATOM 6020 N N . LEU A 1 75 ? -13.434 9.289 2.986 1.00 0.45 641 LEU A N 5
ATOM 6021 C CA . LEU A 1 75 ? -14.078 9.571 4.264 1.00 0.53 641 LEU A CA 5
ATOM 6022 C C . LEU A 1 75 ? -13.961 11.043 4.635 1.00 0.54 641 LEU A C 5
ATOM 6023 O O . LEU A 1 75 ? -14.620 11.510 5.563 1.00 0.64 641 LEU A O 5
ATOM 6039 N N . ARG A 1 76 ? -13.119 11.759 3.888 1.00 0.48 642 ARG A N 5
ATOM 6040 C CA . ARG A 1 76 ? -12.826 13.170 4.150 1.00 0.57 642 ARG A CA 5
ATOM 6041 C C . ARG A 1 76 ? -12.127 13.331 5.496 1.00 0.65 642 ARG A C 5
ATOM 6042 O O . ARG A 1 76 ? -12.765 13.557 6.526 1.00 0.87 642 ARG A O 5
ATOM 6063 N N . ASP A 1 77 ? -10.809 13.216 5.474 1.00 0.65 643 ASP A N 5
ATOM 6064 C CA . ASP A 1 77 ? -10.013 13.272 6.684 1.00 0.76 643 ASP A CA 5
ATOM 6065 C C . ASP A 1 77 ? -9.224 14.569 6.732 1.00 1.10 643 ASP A C 5
ATOM 6066 O O . ASP A 1 77 ? -9.675 15.511 7.410 1.00 1.80 643 ASP A O 5
ATOM 6076 N N . GLY A 1 1 ? -21.102 -10.380 17.999 1.00 17.90 567 GLY A N 6
ATOM 6077 C CA . GLY A 1 1 ? -20.027 -9.992 17.059 1.00 17.52 567 GLY A CA 6
ATOM 6078 C C . GLY A 1 1 ? -20.572 -9.228 15.874 1.00 17.13 567 GLY A C 6
ATOM 6079 O O . GLY A 1 1 ? -21.772 -9.286 15.598 1.00 16.99 567 GLY A O 6
ATOM 6085 N N . SER A 1 2 ? -19.703 -8.512 15.175 1.00 17.09 568 SER A N 6
ATOM 6086 C CA . SER A 1 2 ? -20.118 -7.706 14.038 1.00 16.89 568 SER A CA 6
ATOM 6087 C C . SER A 1 2 ? -20.388 -8.593 12.825 1.00 16.31 568 SER A C 6
ATOM 6088 O O . SER A 1 2 ? -19.502 -9.311 12.351 1.00 16.19 568 SER A O 6
ATOM 6096 N N . GLY A 1 3 ? -21.619 -8.549 12.341 1.00 16.11 569 GLY A N 6
ATOM 6097 C CA . GLY A 1 3 ? -21.997 -9.334 11.185 1.00 15.71 569 GLY A CA 6
ATOM 6098 C C . GLY A 1 3 ? -23.284 -8.832 10.571 1.00 15.31 569 GLY A C 6
ATOM 6099 O O . GLY A 1 3 ? -23.451 -7.625 10.380 1.00 15.30 569 GLY A O 6
ATOM 6103 N N . LEU A 1 4 ? -24.193 -9.757 10.276 1.00 15.13 570 LEU A N 6
ATOM 6104 C CA . LEU A 1 4 ? -25.506 -9.422 9.724 1.00 14.94 570 LEU A CA 6
ATOM 6105 C C . LEU A 1 4 ? -25.378 -8.665 8.407 1.00 14.71 570 LEU A C 6
ATOM 6106 O O . LEU A 1 4 ? -25.968 -7.598 8.227 1.00 14.65 570 LEU A O 6
ATOM 6122 N N . LYS A 1 5 ? -24.604 -9.221 7.490 1.00 14.74 571 LYS A N 6
ATOM 6123 C CA . LYS A 1 5 ? -24.425 -8.621 6.176 1.00 14.72 571 LYS A CA 6
ATOM 6124 C C . LYS A 1 5 ? -25.000 -9.538 5.105 1.00 14.27 571 LYS A C 6
ATOM 6125 O O . LYS A 1 5 ? -24.476 -9.634 3.997 1.00 14.21 571 LYS A O 6
ATOM 6144 N N . THR A 1 6 ? -26.089 -10.208 5.451 1.00 14.11 572 THR A N 6
ATOM 6145 C CA . THR A 1 6 ? -26.736 -11.157 4.557 1.00 13.87 572 THR A CA 6
ATOM 6146 C C . THR A 1 6 ? -27.533 -10.449 3.466 1.00 13.10 572 THR A C 6
ATOM 6147 O O . THR A 1 6 ? -27.673 -10.959 2.355 1.00 13.17 572 THR A O 6
ATOM 6158 N N . LYS A 1 7 ? -28.055 -9.274 3.789 1.00 12.50 573 LYS A N 6
ATOM 6159 C CA . LYS A 1 7 ? -28.784 -8.469 2.820 1.00 11.82 573 LYS A CA 6
ATOM 6160 C C . LYS A 1 7 ? -27.801 -7.611 2.038 1.00 11.15 573 LYS A C 6
ATOM 6161 O O . LYS A 1 7 ? -28.120 -7.132 0.946 1.00 11.03 573 LYS A O 6
ATOM 6180 N N . SER A 1 8 ? -26.596 -7.460 2.589 1.00 10.92 574 SER A N 6
ATOM 6181 C CA . SER A 1 8 ? -25.554 -6.622 1.998 1.00 10.47 574 SER A CA 6
ATOM 6182 C C . SER A 1 8 ? -26.126 -5.273 1.565 1.00 9.69 574 SER A C 6
ATOM 6183 O O . SER A 1 8 ? -26.240 -4.973 0.373 1.00 9.50 574 SER A O 6
ATOM 6191 N N . VAL A 1 9 ? -26.516 -4.479 2.554 1.00 9.45 575 VAL A N 6
ATOM 6192 C CA . VAL A 1 9 ? -27.089 -3.171 2.303 1.00 8.90 575 VAL A CA 6
ATOM 6193 C C . VAL A 1 9 ? -26.012 -2.212 1.817 1.00 8.23 575 VAL A C 6
ATOM 6194 O O . VAL A 1 9 ? -25.124 -1.831 2.583 1.00 8.37 575 VAL A O 6
ATOM 6207 N N . ARG A 1 10 ? -26.104 -1.844 0.538 1.00 7.76 576 ARG A N 6
ATOM 6208 C CA . ARG A 1 10 ? -25.136 -0.955 -0.108 1.00 7.33 576 ARG A CA 6
ATOM 6209 C C . ARG A 1 10 ? -23.790 -1.651 -0.290 1.00 6.42 576 ARG A C 6
ATOM 6210 O O . ARG A 1 10 ? -23.020 -1.803 0.661 1.00 6.31 576 ARG A O 6
ATOM 6231 N N . LEU A 1 11 ? -23.511 -2.065 -1.519 1.00 6.11 577 LEU A N 6
ATOM 6232 C CA . LEU A 1 11 ? -22.239 -2.708 -1.837 1.00 5.52 577 LEU A CA 6
ATOM 6233 C C . LEU A 1 11 ? -21.154 -1.660 -2.065 1.00 4.86 577 LEU A C 6
ATOM 6234 O O . LEU A 1 11 ? -19.978 -1.990 -2.228 1.00 5.03 577 LEU A O 6
ATOM 6250 N N . SER A 1 12 ? -21.555 -0.396 -2.082 1.00 4.54 578 SER A N 6
ATOM 6251 C CA . SER A 1 12 ? -20.607 0.696 -2.206 1.00 4.31 578 SER A CA 6
ATOM 6252 C C . SER A 1 12 ? -19.989 0.998 -0.847 1.00 3.46 578 SER A C 6
ATOM 6253 O O . SER A 1 12 ? -20.530 1.775 -0.058 1.00 3.75 578 SER A O 6
ATOM 6261 N N . LYS A 1 13 ? -18.863 0.365 -0.575 1.00 3.02 579 LYS A N 6
ATOM 6262 C CA . LYS A 1 13 ? -18.149 0.569 0.676 1.00 2.83 579 LYS A CA 6
ATOM 6263 C C . LYS A 1 13 ? -16.961 1.492 0.448 1.00 2.03 579 LYS A C 6
ATOM 6264 O O . LYS A 1 13 ? -16.079 1.608 1.300 1.00 2.42 579 LYS A O 6
ATOM 6283 N N . MET A 1 14 ? -16.966 2.145 -0.716 1.00 1.63 580 MET A N 6
ATOM 6284 C CA . MET A 1 14 ? -15.868 2.997 -1.165 1.00 1.27 580 MET A CA 6
ATOM 6285 C C . MET A 1 14 ? -14.636 2.160 -1.480 1.00 1.11 580 MET A C 6
ATOM 6286 O O . MET A 1 14 ? -14.108 1.454 -0.619 1.00 1.70 580 MET A O 6
ATOM 6300 N N . GLY A 1 15 ? -14.179 2.246 -2.722 1.00 0.74 581 GLY A N 6
ATOM 6301 C CA . GLY A 1 15 ? -13.027 1.476 -3.154 1.00 0.76 581 GLY A CA 6
ATOM 6302 C C . GLY A 1 15 ? -11.720 2.050 -2.641 1.00 0.62 581 GLY A C 6
ATOM 6303 O O . GLY A 1 15 ? -10.788 2.283 -3.413 1.00 0.55 581 GLY A O 6
ATOM 6307 N N . LYS A 1 16 ? -11.653 2.272 -1.333 1.00 0.65 582 LYS A N 6
ATOM 6308 C CA . LYS A 1 16 ? -10.474 2.844 -0.705 1.00 0.59 582 LYS A CA 6
ATOM 6309 C C . LYS A 1 16 ? -9.303 1.878 -0.798 1.00 0.52 582 LYS A C 6
ATOM 6310 O O . LYS A 1 16 ? -8.195 2.271 -1.151 1.00 0.48 582 LYS A O 6
ATOM 6329 N N . LYS A 1 17 ? -9.568 0.611 -0.517 1.00 0.55 583 LYS A N 6
ATOM 6330 C CA . LYS A 1 17 ? -8.536 -0.409 -0.537 1.00 0.53 583 LYS A CA 6
ATOM 6331 C C . LYS A 1 17 ? -8.091 -0.671 -1.969 1.00 0.43 583 LYS A C 6
ATOM 6332 O O . LYS A 1 17 ? -6.909 -0.880 -2.240 1.00 0.40 583 LYS A O 6
ATOM 6351 N N . GLU A 1 18 ? -9.054 -0.635 -2.879 1.00 0.42 584 GLU A N 6
ATOM 6352 C CA . GLU A 1 18 ? -8.776 -0.784 -4.300 1.00 0.36 584 GLU A CA 6
ATOM 6353 C C . GLU A 1 18 ? -7.859 0.342 -4.766 1.00 0.30 584 GLU A C 6
ATOM 6354 O O . GLU A 1 18 ? -6.927 0.129 -5.547 1.00 0.29 584 GLU A O 6
ATOM 6366 N N . LEU A 1 19 ? -8.137 1.544 -4.277 1.00 0.30 585 LEU A N 6
ATOM 6367 C CA . LEU A 1 19 ? -7.342 2.707 -4.623 1.00 0.26 585 LEU A CA 6
ATOM 6368 C C . LEU A 1 19 ? -5.955 2.620 -3.986 1.00 0.26 585 LEU A C 6
ATOM 6369 O O . LEU A 1 19 ? -4.972 3.031 -4.597 1.00 0.25 585 LEU A O 6
ATOM 6385 N N . LEU A 1 20 ? -5.876 2.059 -2.773 1.00 0.29 586 LEU A N 6
ATOM 6386 C CA . LEU A 1 20 ? -4.590 1.859 -2.104 1.00 0.32 586 LEU A CA 6
ATOM 6387 C C . LEU A 1 20 ? -3.674 1.034 -2.993 1.00 0.29 586 LEU A C 6
ATOM 6388 O O . LEU A 1 20 ? -2.526 1.404 -3.236 1.00 0.32 586 LEU A O 6
ATOM 6404 N N . VAL A 1 21 ? -4.209 -0.072 -3.497 1.00 0.28 587 VAL A N 6
ATOM 6405 C CA . VAL A 1 21 ? -3.462 -0.953 -4.380 1.00 0.30 587 VAL A CA 6
ATOM 6406 C C . VAL A 1 21 ? -3.055 -0.223 -5.647 1.00 0.29 587 VAL A C 6
ATOM 6407 O O . VAL A 1 21 ? -1.893 -0.240 -6.035 1.00 0.34 587 VAL A O 6
ATOM 6420 N N . SER A 1 22 ? -4.017 0.441 -6.268 1.00 0.26 588 SER A N 6
ATOM 6421 C CA . SER A 1 22 ? -3.790 1.104 -7.543 1.00 0.27 588 SER A CA 6
ATOM 6422 C C . SER A 1 22 ? -2.739 2.213 -7.425 1.00 0.23 588 SER A C 6
ATOM 6423 O O . SER A 1 22 ? -1.807 2.269 -8.225 1.00 0.25 588 SER A O 6
ATOM 6431 N N . VAL A 1 23 ? -2.872 3.067 -6.414 1.00 0.22 589 VAL A N 6
ATOM 6432 C CA . VAL A 1 23 ? -1.946 4.184 -6.236 1.00 0.24 589 VAL A CA 6
ATOM 6433 C C . VAL A 1 23 ? -0.531 3.680 -5.973 1.00 0.24 589 VAL A C 6
ATOM 6434 O O . VAL A 1 23 ? 0.426 4.140 -6.594 1.00 0.27 589 VAL A O 6
ATOM 6447 N N . LEU A 1 24 ? -0.405 2.717 -5.073 1.00 0.23 590 LEU A N 6
ATOM 6448 C CA . LEU A 1 24 ? 0.893 2.133 -4.768 1.00 0.25 590 LEU A CA 6
ATOM 6449 C C . LEU A 1 24 ? 1.452 1.404 -5.985 1.00 0.25 590 LEU A C 6
ATOM 6450 O O . LEU A 1 24 ? 2.654 1.421 -6.231 1.00 0.28 590 LEU A O 6
ATOM 6466 N N . LYS A 1 25 ? 0.562 0.797 -6.760 1.00 0.25 591 LYS A N 6
ATOM 6467 C CA . LYS A 1 25 ? 0.944 0.052 -7.957 1.00 0.28 591 LYS A CA 6
ATOM 6468 C C . LYS A 1 25 ? 1.433 0.996 -9.056 1.00 0.31 591 LYS A C 6
ATOM 6469 O O . LYS A 1 25 ? 2.107 0.580 -9.995 1.00 0.34 591 LYS A O 6
ATOM 6488 N N . ASN A 1 26 ? 1.090 2.274 -8.930 1.00 0.32 592 ASN A N 6
ATOM 6489 C CA . ASN A 1 26 ? 1.555 3.293 -9.873 1.00 0.38 592 ASN A CA 6
ATOM 6490 C C . ASN A 1 26 ? 2.925 3.829 -9.479 1.00 0.35 592 ASN A C 6
ATOM 6491 O O . ASN A 1 26 ? 3.518 4.621 -10.209 1.00 0.43 592 ASN A O 6
ATOM 6502 N N . HIS A 1 27 ? 3.419 3.422 -8.320 1.00 0.31 593 HIS A N 6
ATOM 6503 C CA . HIS A 1 27 ? 4.709 3.907 -7.835 1.00 0.34 593 HIS A CA 6
ATOM 6504 C C . HIS A 1 27 ? 5.678 2.759 -7.600 1.00 0.29 593 HIS A C 6
ATOM 6505 O O . HIS A 1 27 ? 6.871 2.873 -7.873 1.00 0.33 593 HIS A O 6
ATOM 6520 N N . PHE A 1 28 ? 5.155 1.651 -7.102 1.00 0.23 594 PHE A N 6
ATOM 6521 C CA . PHE A 1 28 ? 5.969 0.494 -6.768 1.00 0.20 594 PHE A CA 6
ATOM 6522 C C . PHE A 1 28 ? 5.371 -0.753 -7.397 1.00 0.20 594 PHE A C 6
ATOM 6523 O O . PHE A 1 28 ? 4.224 -0.739 -7.847 1.00 0.21 594 PHE A O 6
ATOM 6540 N N . MET A 1 29 ? 6.150 -1.820 -7.447 1.00 0.23 595 MET A N 6
ATOM 6541 C CA . MET A 1 29 ? 5.659 -3.096 -7.938 1.00 0.26 595 MET A CA 6
ATOM 6542 C C . MET A 1 29 ? 4.832 -3.770 -6.855 1.00 0.26 595 MET A C 6
ATOM 6543 O O . MET A 1 29 ? 5.339 -4.071 -5.779 1.00 0.27 595 MET A O 6
ATOM 6557 N N . VAL A 1 30 ? 3.560 -4.000 -7.132 1.00 0.28 596 VAL A N 6
ATOM 6558 C CA . VAL A 1 30 ? 2.663 -4.558 -6.133 1.00 0.30 596 VAL A CA 6
ATOM 6559 C C . VAL A 1 30 ? 2.133 -5.915 -6.572 1.00 0.37 596 VAL A C 6
ATOM 6560 O O . VAL A 1 30 ? 1.605 -6.065 -7.676 1.00 0.44 596 VAL A O 6
ATOM 6573 N N . GLU A 1 31 ? 2.284 -6.897 -5.697 1.00 0.38 597 GLU A N 6
ATOM 6574 C CA . GLU A 1 31 ? 1.873 -8.263 -5.978 1.00 0.46 597 GLU A CA 6
ATOM 6575 C C . GLU A 1 31 ? 0.927 -8.760 -4.895 1.00 0.49 597 GLU A C 6
ATOM 6576 O O . GLU A 1 31 ? 0.855 -8.183 -3.812 1.00 0.57 597 GLU A O 6
ATOM 6588 N N . LYS A 1 32 ? 0.200 -9.826 -5.189 1.00 0.52 598 LYS A N 6
ATOM 6589 C CA . LYS A 1 32 ? -0.659 -10.449 -4.198 1.00 0.56 598 LYS A CA 6
ATOM 6590 C C . LYS A 1 32 ? -0.094 -11.801 -3.801 1.00 0.61 598 LYS A C 6
ATOM 6591 O O . LYS A 1 32 ? 0.321 -12.588 -4.653 1.00 0.74 598 LYS A O 6
ATOM 6610 N N . GLU A 1 33 ? -0.070 -12.058 -2.507 1.00 0.56 599 GLU A N 6
ATOM 6611 C CA . GLU A 1 33 ? 0.457 -13.304 -1.985 1.00 0.63 599 GLU A CA 6
ATOM 6612 C C . GLU A 1 33 ? -0.294 -13.681 -0.719 1.00 0.65 599 GLU A C 6
ATOM 6613 O O . GLU A 1 33 ? -0.521 -12.828 0.139 1.00 0.60 599 GLU A O 6
ATOM 6625 N N . ASN A 1 34 ? -0.701 -14.950 -0.638 1.00 0.76 600 ASN A N 6
ATOM 6626 C CA . ASN A 1 34 ? -1.469 -15.494 0.490 1.00 0.83 600 ASN A CA 6
ATOM 6627 C C . ASN A 1 34 ? -2.659 -14.598 0.856 1.00 0.81 600 ASN A C 6
ATOM 6628 O O . ASN A 1 34 ? -2.993 -14.429 2.031 1.00 0.85 600 ASN A O 6
ATOM 6639 N N . ASP A 1 35 ? -3.296 -14.041 -0.180 1.00 0.77 601 ASP A N 6
ATOM 6640 C CA . ASP A 1 35 ? -4.485 -13.187 -0.037 1.00 0.80 601 ASP A CA 6
ATOM 6641 C C . ASP A 1 35 ? -4.155 -11.842 0.601 1.00 0.72 601 ASP A C 6
ATOM 6642 O O . ASP A 1 35 ? -5.058 -11.090 0.982 1.00 0.78 601 ASP A O 6
ATOM 6651 N N . ASP A 1 36 ? -2.873 -11.535 0.714 1.00 0.62 602 ASP A N 6
ATOM 6652 C CA . ASP A 1 36 ? -2.441 -10.239 1.214 1.00 0.54 602 ASP A CA 6
ATOM 6653 C C . ASP A 1 36 ? -1.803 -9.439 0.091 1.00 0.50 602 ASP A C 6
ATOM 6654 O O . ASP A 1 36 ? -1.504 -9.979 -0.977 1.00 0.54 602 ASP A O 6
ATOM 6663 N N . ILE A 1 37 ? -1.586 -8.156 0.335 1.00 0.45 603 ILE A N 6
ATOM 6664 C CA . ILE A 1 37 ? -1.089 -7.257 -0.696 1.00 0.42 603 ILE A CA 6
ATOM 6665 C C . ILE A 1 37 ? 0.348 -6.851 -0.399 1.00 0.32 603 ILE A C 6
ATOM 6666 O O . ILE A 1 37 ? 0.625 -6.233 0.620 1.00 0.32 603 ILE A O 6
ATOM 6682 N N . LYS A 1 38 ? 1.255 -7.189 -1.297 1.00 0.29 604 LYS A N 6
ATOM 6683 C CA . LYS A 1 38 ? 2.668 -6.916 -1.091 1.00 0.24 604 LYS A CA 6
ATOM 6684 C C . LYS A 1 38 ? 3.147 -5.787 -1.986 1.00 0.21 604 LYS A C 6
ATOM 6685 O O . LYS A 1 38 ? 3.037 -5.855 -3.209 1.00 0.28 604 LYS A O 6
ATOM 6704 N N . VAL A 1 39 ? 3.683 -4.762 -1.360 1.00 0.16 605 VAL A N 6
ATOM 6705 C CA . VAL A 1 39 ? 4.305 -3.666 -2.069 1.00 0.16 605 VAL A CA 6
ATOM 6706 C C . VAL A 1 39 ? 5.805 -3.889 -2.098 1.00 0.16 605 VAL A C 6
ATOM 6707 O O . VAL A 1 39 ? 6.416 -4.150 -1.063 1.00 0.18 605 VAL A O 6
ATOM 6720 N N . MET A 1 40 ? 6.387 -3.828 -3.279 1.00 0.18 606 MET A N 6
ATOM 6721 C CA . MET A 1 40 ? 7.814 -4.022 -3.425 1.00 0.22 606 MET A CA 6
ATOM 6722 C C . MET A 1 40 ? 8.451 -2.886 -4.203 1.00 0.20 606 MET A C 6
ATOM 6723 O O . MET A 1 40 ? 7.895 -2.394 -5.185 1.00 0.20 606 MET A O 6
ATOM 6737 N N . ASN A 1 41 ? 9.614 -2.474 -3.743 1.00 0.26 607 ASN A N 6
ATOM 6738 C CA . ASN A 1 41 ? 10.404 -1.471 -4.429 1.00 0.34 607 ASN A CA 6
ATOM 6739 C C . ASN A 1 41 ? 11.877 -1.780 -4.237 1.00 0.46 607 ASN A C 6
ATOM 6740 O O . ASN A 1 41 ? 12.363 -1.842 -3.105 1.00 0.52 607 ASN A O 6
ATOM 6751 N N . GLY A 1 42 ? 12.580 -1.990 -5.338 1.00 0.56 608 GLY A N 6
ATOM 6752 C CA . GLY A 1 42 ? 13.973 -2.377 -5.263 1.00 0.76 608 GLY A CA 6
ATOM 6753 C C . GLY A 1 42 ? 14.136 -3.734 -4.609 1.00 0.88 608 GLY A C 6
ATOM 6754 O O . GLY A 1 42 ? 13.791 -4.758 -5.198 1.00 1.78 608 GLY A O 6
ATOM 6758 N N . ASP A 1 43 ? 14.642 -3.742 -3.385 1.00 0.81 609 ASP A N 6
ATOM 6759 C CA . ASP A 1 43 ? 14.804 -4.980 -2.633 1.00 0.88 609 ASP A CA 6
ATOM 6760 C C . ASP A 1 43 ? 13.896 -4.980 -1.412 1.00 0.75 609 ASP A C 6
ATOM 6761 O O . ASP A 1 43 ? 13.934 -5.898 -0.597 1.00 0.84 609 ASP A O 6
ATOM 6770 N N . MET A 1 44 ? 13.080 -3.944 -1.289 1.00 0.59 610 MET A N 6
ATOM 6771 C CA . MET A 1 44 ? 12.196 -3.801 -0.144 1.00 0.56 610 MET A CA 6
ATOM 6772 C C . MET A 1 44 ? 10.839 -4.416 -0.441 1.00 0.36 610 MET A C 6
ATOM 6773 O O . MET A 1 44 ? 10.323 -4.283 -1.550 1.00 0.27 610 MET A O 6
ATOM 6787 N N . MET A 1 45 ? 10.265 -5.090 0.548 1.00 0.37 611 MET A N 6
ATOM 6788 C CA . MET A 1 45 ? 8.934 -5.662 0.404 1.00 0.28 611 MET A CA 6
ATOM 6789 C C . MET A 1 45 ? 8.109 -5.420 1.660 1.00 0.22 611 MET A C 6
ATOM 6790 O O . MET A 1 45 ? 8.648 -5.371 2.768 1.00 0.23 611 MET A O 6
ATOM 6804 N N . ALA A 1 46 ? 6.810 -5.242 1.481 1.00 0.20 612 ALA A N 6
ATOM 6805 C CA . ALA A 1 46 ? 5.898 -5.073 2.600 1.00 0.19 612 ALA A CA 6
ATOM 6806 C C . ALA A 1 46 ? 4.560 -5.721 2.295 1.00 0.21 612 ALA A C 6
ATOM 6807 O O . ALA A 1 46 ? 4.090 -5.677 1.165 1.00 0.29 612 ALA A O 6
ATOM 6814 N N . ARG A 1 47 ? 3.952 -6.321 3.303 1.00 0.26 613 ARG A N 6
ATOM 6815 C CA . ARG A 1 47 ? 2.690 -7.016 3.128 1.00 0.31 613 ARG A CA 6
ATOM 6816 C C . ARG A 1 47 ? 1.590 -6.368 3.967 1.00 0.33 613 ARG A C 6
ATOM 6817 O O . ARG A 1 47 ? 1.717 -6.222 5.185 1.00 0.34 613 ARG A O 6
ATOM 6838 N N . ILE A 1 48 ? 0.519 -5.979 3.297 1.00 0.36 614 ILE A N 6
ATOM 6839 C CA . ILE A 1 48 ? -0.657 -5.432 3.948 1.00 0.42 614 ILE A CA 6
ATOM 6840 C C . ILE A 1 48 ? -1.655 -6.550 4.208 1.00 0.45 614 ILE A C 6
ATOM 6841 O O . ILE A 1 48 ? -2.165 -7.162 3.268 1.00 0.46 614 ILE A O 6
ATOM 6857 N N . SER A 1 49 ? -1.907 -6.832 5.474 1.00 0.51 615 SER A N 6
ATOM 6858 C CA . SER A 1 49 ? -2.841 -7.878 5.836 1.00 0.59 615 SER A CA 6
ATOM 6859 C C . SER A 1 49 ? -4.157 -7.267 6.313 1.00 0.71 615 SER A C 6
ATOM 6860 O O . SER A 1 49 ? -4.337 -6.046 6.249 1.00 0.79 615 SER A O 6
ATOM 6868 N N . GLY A 1 50 ? -5.077 -8.101 6.771 1.00 0.80 616 GLY A N 6
ATOM 6869 C CA . GLY A 1 50 ? -6.351 -7.598 7.249 1.00 0.94 616 GLY A CA 6
ATOM 6870 C C . GLY A 1 50 ? -6.214 -6.861 8.567 1.00 1.24 616 GLY A C 6
ATOM 6871 O O . GLY A 1 50 ? -6.878 -5.849 8.801 1.00 1.89 616 GLY A O 6
ATOM 6875 N N . ASP A 1 51 ? -5.331 -7.362 9.420 1.00 1.17 617 ASP A N 6
ATOM 6876 C CA . ASP A 1 51 ? -5.125 -6.780 10.741 1.00 1.48 617 ASP A CA 6
ATOM 6877 C C . ASP A 1 51 ? -4.294 -5.508 10.660 1.00 1.16 617 ASP A C 6
ATOM 6878 O O . ASP A 1 51 ? -4.664 -4.480 11.230 1.00 1.54 617 ASP A O 6
ATOM 6887 N N . GLY A 1 52 ? -3.175 -5.579 9.955 1.00 0.96 618 GLY A N 6
ATOM 6888 C CA . GLY A 1 52 ? -2.303 -4.434 9.830 1.00 0.90 618 GLY A CA 6
ATOM 6889 C C . GLY A 1 52 ? -1.291 -4.615 8.724 1.00 0.74 618 GLY A C 6
ATOM 6890 O O . GLY A 1 52 ? -1.410 -5.534 7.910 1.00 0.69 618 GLY A O 6
ATOM 6894 N N . VAL A 1 53 ? -0.293 -3.750 8.696 1.00 0.73 619 VAL A N 6
ATOM 6895 C CA . VAL A 1 53 ? 0.728 -3.799 7.664 1.00 0.60 619 VAL A CA 6
ATOM 6896 C C . VAL A 1 53 ? 2.077 -4.172 8.266 1.00 0.52 619 VAL A C 6
ATOM 6897 O O . VAL A 1 53 ? 2.511 -3.569 9.247 1.00 0.56 619 VAL A O 6
ATOM 6910 N N . THR A 1 54 ? 2.732 -5.162 7.683 1.00 0.44 620 THR A N 6
ATOM 6911 C CA . THR A 1 54 ? 4.071 -5.534 8.103 1.00 0.41 620 THR A CA 6
ATOM 6912 C C . THR A 1 54 ? 4.990 -5.619 6.893 1.00 0.32 620 THR A C 6
ATOM 6913 O O . THR A 1 54 ? 4.673 -6.296 5.919 1.00 0.30 620 THR A O 6
ATOM 6924 N N . GLY A 1 55 ? 6.123 -4.940 6.954 1.00 0.27 621 GLY A N 6
ATOM 6925 C CA . GLY A 1 55 ? 7.042 -4.936 5.835 1.00 0.23 621 GLY A CA 6
ATOM 6926 C C . GLY A 1 55 ? 8.228 -4.030 6.088 1.00 0.22 621 GLY A C 6
ATOM 6927 O O . GLY A 1 55 ? 8.408 -3.545 7.206 1.00 0.24 621 GLY A O 6
ATOM 6931 N N . ASP A 1 56 ? 9.038 -3.799 5.058 1.00 0.23 622 ASP A N 6
ATOM 6932 C CA . ASP A 1 56 ? 10.157 -2.864 5.160 1.00 0.26 622 ASP A CA 6
ATOM 6933 C C . ASP A 1 56 ? 9.644 -1.456 5.427 1.00 0.21 622 ASP A C 6
ATOM 6934 O O . ASP A 1 56 ? 8.675 -1.000 4.813 1.00 0.19 622 ASP A O 6
ATOM 6943 N N . ALA A 1 57 ? 10.329 -0.770 6.338 1.00 0.24 623 ALA A N 6
ATOM 6944 C CA . ALA A 1 57 ? 9.887 0.516 6.858 1.00 0.26 623 ALA A CA 6
ATOM 6945 C C . ALA A 1 57 ? 9.762 1.576 5.771 1.00 0.23 623 ALA A C 6
ATOM 6946 O O . ALA A 1 57 ? 8.899 2.446 5.864 1.00 0.25 623 ALA A O 6
ATOM 6953 N N . GLY A 1 58 ? 10.599 1.501 4.743 1.00 0.23 624 GLY A N 6
ATOM 6954 C CA . GLY A 1 58 ? 10.568 2.514 3.705 1.00 0.26 624 GLY A CA 6
ATOM 6955 C C . GLY A 1 58 ? 9.271 2.477 2.935 1.00 0.22 624 GLY A C 6
ATOM 6956 O O . GLY A 1 58 ? 8.646 3.512 2.675 1.00 0.24 624 GLY A O 6
ATOM 6960 N N . ILE A 1 59 ? 8.862 1.272 2.590 1.00 0.18 625 ILE A N 6
ATOM 6961 C CA . ILE A 1 59 ? 7.613 1.061 1.892 1.00 0.16 625 ILE A CA 6
ATOM 6962 C C . ILE A 1 59 ? 6.427 1.338 2.809 1.00 0.15 625 ILE A C 6
ATOM 6963 O O . ILE A 1 59 ? 5.465 1.969 2.394 1.00 0.16 625 ILE A O 6
ATOM 6979 N N . VAL A 1 60 ? 6.521 0.904 4.063 1.00 0.16 626 VAL A N 6
ATOM 6980 C CA . VAL A 1 60 ? 5.431 1.094 5.020 1.00 0.18 626 VAL A CA 6
ATOM 6981 C C . VAL A 1 60 ? 5.119 2.580 5.209 1.00 0.19 626 VAL A C 6
ATOM 6982 O O . VAL A 1 60 ? 3.953 2.980 5.213 1.00 0.20 626 VAL A O 6
ATOM 6995 N N . ASP A 1 61 ? 6.159 3.399 5.333 1.00 0.20 627 ASP A N 6
ATOM 6996 C CA . ASP A 1 61 ? 5.975 4.844 5.466 1.00 0.24 627 ASP A CA 6
ATOM 6997 C C . ASP A 1 61 ? 5.330 5.428 4.214 1.00 0.22 627 ASP A C 6
ATOM 6998 O O . ASP A 1 61 ? 4.478 6.314 4.302 1.00 0.25 627 ASP A O 6
ATOM 7007 N N . LYS A 1 62 ? 5.724 4.924 3.049 1.00 0.21 628 LYS A N 6
ATOM 7008 C CA . LYS A 1 62 ? 5.121 5.361 1.790 1.00 0.22 628 LYS A CA 6
ATOM 7009 C C . LYS A 1 62 ? 3.663 4.918 1.696 1.00 0.20 628 LYS A C 6
ATOM 7010 O O . LYS A 1 62 ? 2.810 5.662 1.205 1.00 0.24 628 LYS A O 6
ATOM 7029 N N . ILE A 1 63 ? 3.386 3.705 2.163 1.00 0.17 629 ILE A N 6
ATOM 7030 C CA . ILE A 1 63 ? 2.029 3.173 2.175 1.00 0.18 629 ILE A CA 6
ATOM 7031 C C . ILE A 1 63 ? 1.126 4.035 3.045 1.00 0.20 629 ILE A C 6
ATOM 7032 O O . ILE A 1 63 ? 0.032 4.413 2.634 1.00 0.22 629 ILE A O 6
ATOM 7048 N N . ASN A 1 64 ? 1.615 4.366 4.233 1.00 0.20 630 ASN A N 6
ATOM 7049 C CA . ASN A 1 64 ? 0.862 5.173 5.190 1.00 0.24 630 ASN A CA 6
ATOM 7050 C C . ASN A 1 64 ? 0.536 6.545 4.620 1.00 0.22 630 ASN A C 6
ATOM 7051 O O . ASN A 1 64 ? -0.552 7.077 4.851 1.00 0.24 630 ASN A O 6
ATOM 7062 N N . GLU A 1 65 ? 1.467 7.110 3.861 1.00 0.22 631 GLU A N 6
ATOM 7063 C CA . GLU A 1 65 ? 1.223 8.381 3.193 1.00 0.25 631 GLU A CA 6
ATOM 7064 C C . GLU A 1 65 ? 0.069 8.253 2.205 1.00 0.22 631 GLU A C 6
ATOM 7065 O O . GLU A 1 65 ? -0.836 9.086 2.187 1.00 0.24 631 GLU A O 6
ATOM 7077 N N . CYS A 1 66 ? 0.095 7.188 1.412 1.00 0.21 632 CYS A N 6
ATOM 7078 C CA . CYS A 1 66 ? -0.918 6.960 0.390 1.00 0.24 632 CYS A CA 6
ATOM 7079 C C . CYS A 1 66 ? -2.276 6.642 1.013 1.00 0.23 632 CYS A C 6
ATOM 7080 O O . CYS A 1 66 ? -3.299 7.197 0.605 1.00 0.23 632 CYS A O 6
ATOM 7088 N N . ILE A 1 67 ? -2.274 5.765 2.014 1.00 0.23 633 ILE A N 6
ATOM 7089 C CA . ILE A 1 67 ? -3.500 5.369 2.696 1.00 0.25 633 ILE A CA 6
ATOM 7090 C C . ILE A 1 67 ? -4.210 6.580 3.279 1.00 0.23 633 ILE A C 6
ATOM 7091 O O . ILE A 1 67 ? -5.425 6.711 3.154 1.00 0.24 633 ILE A O 6
ATOM 7107 N N . LYS A 1 68 ? -3.446 7.473 3.896 1.00 0.25 634 LYS A N 6
ATOM 7108 C CA . LYS A 1 68 ? -4.024 8.639 4.542 1.00 0.28 634 LYS A CA 6
ATOM 7109 C C . LYS A 1 68 ? -4.639 9.593 3.516 1.00 0.24 634 LYS A C 6
ATOM 7110 O O . LYS A 1 68 ? -5.707 10.156 3.753 1.00 0.25 634 LYS A O 6
ATOM 7129 N N . LYS A 1 69 ? -3.977 9.759 2.372 1.00 0.24 635 LYS A N 6
ATOM 7130 C CA . LYS A 1 69 ? -4.504 10.623 1.314 1.00 0.26 635 LYS A CA 6
ATOM 7131 C C . LYS A 1 69 ? -5.819 10.059 0.790 1.00 0.24 635 LYS A C 6
ATOM 7132 O O . LYS A 1 69 ? -6.803 10.779 0.622 1.00 0.27 635 LYS A O 6
ATOM 7151 N N . ILE A 1 70 ? -5.817 8.759 0.548 1.00 0.22 636 ILE A N 6
ATOM 7152 C CA . ILE A 1 70 ? -6.983 8.057 0.040 1.00 0.26 636 ILE A CA 6
ATOM 7153 C C . ILE A 1 70 ? -8.097 8.016 1.085 1.00 0.25 636 ILE A C 6
ATOM 7154 O O . ILE A 1 70 ? -9.281 8.123 0.753 1.00 0.31 636 ILE A O 6
ATOM 7170 N N . GLU A 1 71 ? -7.715 7.883 2.347 1.00 0.23 637 GLU A N 6
ATOM 7171 C CA . GLU A 1 71 ? -8.674 7.935 3.438 1.00 0.29 637 GLU A CA 6
ATOM 7172 C C . GLU A 1 71 ? -9.330 9.308 3.476 1.00 0.28 637 GLU A C 6
ATOM 7173 O O . GLU A 1 71 ? -10.536 9.427 3.666 1.00 0.32 637 GLU A O 6
ATOM 7185 N N . ALA A 1 72 ? -8.525 10.338 3.257 1.00 0.26 638 ALA A N 6
ATOM 7186 C CA . ALA A 1 72 ? -9.023 11.702 3.192 1.00 0.30 638 ALA A CA 6
ATOM 7187 C C . ALA A 1 72 ? -10.006 11.874 2.038 1.00 0.32 638 ALA A C 6
ATOM 7188 O O . ALA A 1 72 ? -10.916 12.697 2.101 1.00 0.38 638 ALA A O 6
ATOM 7195 N N . ILE A 1 73 ? -9.823 11.087 0.987 1.00 0.32 639 ILE A N 6
ATOM 7196 C CA . ILE A 1 73 ? -10.698 11.163 -0.174 1.00 0.40 639 ILE A CA 6
ATOM 7197 C C . ILE A 1 73 ? -12.066 10.541 0.112 1.00 0.42 639 ILE A C 6
ATOM 7198 O O . ILE A 1 73 ? -13.097 11.113 -0.243 1.00 0.50 639 ILE A O 6
ATOM 7214 N N . TYR A 1 74 ? -12.088 9.390 0.776 1.00 0.39 640 TYR A N 6
ATOM 7215 C CA . TYR A 1 74 ? -13.349 8.682 0.968 1.00 0.46 640 TYR A CA 6
ATOM 7216 C C . TYR A 1 74 ? -13.955 8.905 2.354 1.00 0.49 640 TYR A C 6
ATOM 7217 O O . TYR A 1 74 ? -15.172 8.983 2.492 1.00 0.57 640 TYR A O 6
ATOM 7235 N N . LEU A 1 75 ? -13.118 9.025 3.374 1.00 0.45 641 LEU A N 6
ATOM 7236 C CA . LEU A 1 75 ? -13.609 9.234 4.735 1.00 0.53 641 LEU A CA 6
ATOM 7237 C C . LEU A 1 75 ? -13.461 10.690 5.165 1.00 0.54 641 LEU A C 6
ATOM 7238 O O . LEU A 1 75 ? -14.049 11.115 6.164 1.00 0.64 641 LEU A O 6
ATOM 7254 N N . ARG A 1 76 ? -12.663 11.437 4.397 1.00 0.48 642 ARG A N 6
ATOM 7255 C CA . ARG A 1 76 ? -12.348 12.843 4.683 1.00 0.57 642 ARG A CA 6
ATOM 7256 C C . ARG A 1 76 ? -11.443 12.969 5.905 1.00 0.65 642 ARG A C 6
ATOM 7257 O O . ARG A 1 76 ? -11.761 12.472 6.986 1.00 0.87 642 ARG A O 6
ATOM 7278 N N . ASP A 1 77 ? -10.312 13.632 5.723 1.00 0.65 643 ASP A N 6
ATOM 7279 C CA . ASP A 1 77 ? -9.367 13.848 6.803 1.00 0.76 643 ASP A CA 6
ATOM 7280 C C . ASP A 1 77 ? -8.839 15.272 6.743 1.00 1.10 643 ASP A C 6
ATOM 7281 O O . ASP A 1 77 ? -9.364 16.131 7.479 1.00 1.80 643 ASP A O 6
ATOM 7291 N N . GLY A 1 1 ? -29.576 -9.699 10.885 1.00 17.90 567 GLY A N 7
ATOM 7292 C CA . GLY A 1 1 ? -28.694 -8.563 10.539 1.00 17.52 567 GLY A CA 7
ATOM 7293 C C . GLY A 1 1 ? -27.458 -9.016 9.802 1.00 17.13 567 GLY A C 7
ATOM 7294 O O . GLY A 1 1 ? -27.430 -10.116 9.252 1.00 16.99 567 GLY A O 7
ATOM 7300 N N . SER A 1 2 ? -26.429 -8.186 9.792 1.00 17.09 568 SER A N 7
ATOM 7301 C CA . SER A 1 2 ? -25.183 -8.537 9.137 1.00 16.89 568 SER A CA 7
ATOM 7302 C C . SER A 1 2 ? -24.239 -9.228 10.119 1.00 16.31 568 SER A C 7
ATOM 7303 O O . SER A 1 2 ? -23.090 -8.818 10.298 1.00 16.19 568 SER A O 7
ATOM 7311 N N . GLY A 1 3 ? -24.735 -10.279 10.760 1.00 16.11 569 GLY A N 7
ATOM 7312 C CA . GLY A 1 3 ? -23.941 -11.004 11.735 1.00 15.71 569 GLY A CA 7
ATOM 7313 C C . GLY A 1 3 ? -23.325 -12.256 11.150 1.00 15.31 569 GLY A C 7
ATOM 7314 O O . GLY A 1 3 ? -23.021 -13.207 11.870 1.00 15.30 569 GLY A O 7
ATOM 7318 N N . LEU A 1 4 ? -23.150 -12.260 9.839 1.00 15.13 570 LEU A N 7
ATOM 7319 C CA . LEU A 1 4 ? -22.538 -13.390 9.153 1.00 14.94 570 LEU A CA 7
ATOM 7320 C C . LEU A 1 4 ? -21.029 -13.345 9.351 1.00 14.71 570 LEU A C 7
ATOM 7321 O O . LEU A 1 4 ? -20.443 -14.272 9.914 1.00 14.65 570 LEU A O 7
ATOM 7337 N N . LYS A 1 5 ? -20.422 -12.250 8.903 1.00 14.74 571 LYS A N 7
ATOM 7338 C CA . LYS A 1 5 ? -19.003 -11.984 9.133 1.00 14.72 571 LYS A CA 7
ATOM 7339 C C . LYS A 1 5 ? -18.134 -13.125 8.601 1.00 14.27 571 LYS A C 7
ATOM 7340 O O . LYS A 1 5 ? -17.446 -13.815 9.358 1.00 14.21 571 LYS A O 7
ATOM 7359 N N . THR A 1 6 ? -18.188 -13.328 7.293 1.00 14.11 572 THR A N 7
ATOM 7360 C CA . THR A 1 6 ? -17.370 -14.337 6.639 1.00 13.87 572 THR A CA 7
ATOM 7361 C C . THR A 1 6 ? -16.098 -13.707 6.085 1.00 13.10 572 THR A C 7
ATOM 7362 O O . THR A 1 6 ? -15.116 -14.392 5.799 1.00 13.17 572 THR A O 7
ATOM 7373 N N . LYS A 1 7 ? -16.132 -12.391 5.944 1.00 12.50 573 LYS A N 7
ATOM 7374 C CA . LYS A 1 7 ? -15.005 -11.637 5.425 1.00 11.82 573 LYS A CA 7
ATOM 7375 C C . LYS A 1 7 ? -14.968 -10.269 6.086 1.00 11.15 573 LYS A C 7
ATOM 7376 O O . LYS A 1 7 ? -16.017 -9.691 6.376 1.00 11.03 573 LYS A O 7
ATOM 7395 N N . SER A 1 8 ? -13.776 -9.751 6.326 1.00 10.92 574 SER A N 7
ATOM 7396 C CA . SER A 1 8 ? -13.631 -8.432 6.914 1.00 10.47 574 SER A CA 7
ATOM 7397 C C . SER A 1 8 ? -13.792 -7.371 5.829 1.00 9.69 574 SER A C 7
ATOM 7398 O O . SER A 1 8 ? -12.844 -6.663 5.473 1.00 9.50 574 SER A O 7
ATOM 7406 N N . VAL A 1 9 ? -15.000 -7.292 5.290 1.00 9.45 575 VAL A N 7
ATOM 7407 C CA . VAL A 1 9 ? -15.310 -6.366 4.216 1.00 8.90 575 VAL A CA 7
ATOM 7408 C C . VAL A 1 9 ? -15.403 -4.935 4.744 1.00 8.23 575 VAL A C 7
ATOM 7409 O O . VAL A 1 9 ? -15.978 -4.680 5.808 1.00 8.37 575 VAL A O 7
ATOM 7422 N N . ARG A 1 10 ? -14.809 -4.009 4.010 1.00 7.76 576 ARG A N 7
ATOM 7423 C CA . ARG A 1 10 ? -14.810 -2.608 4.393 1.00 7.33 576 ARG A CA 7
ATOM 7424 C C . ARG A 1 10 ? -14.878 -1.724 3.152 1.00 6.42 576 ARG A C 7
ATOM 7425 O O . ARG A 1 10 ? -13.936 -1.659 2.360 1.00 6.31 576 ARG A O 7
ATOM 7446 N N . LEU A 1 11 ? -16.010 -1.068 2.972 1.00 6.11 577 LEU A N 7
ATOM 7447 C CA . LEU A 1 11 ? -16.226 -0.216 1.813 1.00 5.52 577 LEU A CA 7
ATOM 7448 C C . LEU A 1 11 ? -16.462 1.225 2.246 1.00 4.86 577 LEU A C 7
ATOM 7449 O O . LEU A 1 11 ? -17.446 1.530 2.921 1.00 5.03 577 LEU A O 7
ATOM 7465 N N . SER A 1 12 ? -15.546 2.095 1.874 1.00 4.54 578 SER A N 7
ATOM 7466 C CA . SER A 1 12 ? -15.653 3.507 2.187 1.00 4.31 578 SER A CA 7
ATOM 7467 C C . SER A 1 12 ? -15.907 4.320 0.920 1.00 3.46 578 SER A C 7
ATOM 7468 O O . SER A 1 12 ? -14.967 4.702 0.218 1.00 3.75 578 SER A O 7
ATOM 7476 N N . LYS A 1 13 ? -17.188 4.559 0.629 1.00 3.02 579 LYS A N 7
ATOM 7477 C CA . LYS A 1 13 ? -17.618 5.302 -0.560 1.00 2.83 579 LYS A CA 7
ATOM 7478 C C . LYS A 1 13 ? -17.290 4.524 -1.836 1.00 2.03 579 LYS A C 7
ATOM 7479 O O . LYS A 1 13 ? -18.168 3.900 -2.434 1.00 2.42 579 LYS A O 7
ATOM 7498 N N . MET A 1 14 ? -16.027 4.554 -2.242 1.00 1.63 580 MET A N 7
ATOM 7499 C CA . MET A 1 14 ? -15.580 3.812 -3.416 1.00 1.27 580 MET A CA 7
ATOM 7500 C C . MET A 1 14 ? -14.535 2.780 -3.017 1.00 1.11 580 MET A C 7
ATOM 7501 O O . MET A 1 14 ? -14.005 2.053 -3.856 1.00 1.70 580 MET A O 7
ATOM 7515 N N . GLY A 1 15 ? -14.242 2.728 -1.724 1.00 0.74 581 GLY A N 7
ATOM 7516 C CA . GLY A 1 15 ? -13.290 1.766 -1.213 1.00 0.76 581 GLY A CA 7
ATOM 7517 C C . GLY A 1 15 ? -11.876 2.299 -1.230 1.00 0.62 581 GLY A C 7
ATOM 7518 O O . GLY A 1 15 ? -11.202 2.257 -2.263 1.00 0.55 581 GLY A O 7
ATOM 7522 N N . LYS A 1 16 ? -11.422 2.811 -0.092 1.00 0.65 582 LYS A N 7
ATOM 7523 C CA . LYS A 1 16 ? -10.074 3.349 0.013 1.00 0.59 582 LYS A CA 7
ATOM 7524 C C . LYS A 1 16 ? -9.030 2.267 -0.241 1.00 0.52 582 LYS A C 7
ATOM 7525 O O . LYS A 1 16 ? -7.982 2.538 -0.820 1.00 0.48 582 LYS A O 7
ATOM 7544 N N . LYS A 1 17 ? -9.341 1.036 0.161 1.00 0.55 583 LYS A N 7
ATOM 7545 C CA . LYS A 1 17 ? -8.412 -0.082 0.005 1.00 0.53 583 LYS A CA 7
ATOM 7546 C C . LYS A 1 17 ? -8.082 -0.332 -1.467 1.00 0.43 583 LYS A C 7
ATOM 7547 O O . LYS A 1 17 ? -6.942 -0.650 -1.815 1.00 0.40 583 LYS A O 7
ATOM 7566 N N . GLU A 1 18 ? -9.078 -0.175 -2.328 1.00 0.42 584 GLU A N 7
ATOM 7567 C CA . GLU A 1 18 ? -8.898 -0.399 -3.754 1.00 0.36 584 GLU A CA 7
ATOM 7568 C C . GLU A 1 18 ? -7.981 0.670 -4.345 1.00 0.30 584 GLU A C 7
ATOM 7569 O O . GLU A 1 18 ? -7.123 0.384 -5.186 1.00 0.29 584 GLU A O 7
ATOM 7581 N N . LEU A 1 19 ? -8.163 1.905 -3.891 1.00 0.30 585 LEU A N 7
ATOM 7582 C CA . LEU A 1 19 ? -7.340 3.011 -4.351 1.00 0.26 585 LEU A CA 7
ATOM 7583 C C . LEU A 1 19 ? -5.912 2.879 -3.820 1.00 0.26 585 LEU A C 7
ATOM 7584 O O . LEU A 1 19 ? -4.961 3.249 -4.511 1.00 0.25 585 LEU A O 7
ATOM 7600 N N . LEU A 1 20 ? -5.758 2.340 -2.602 1.00 0.29 586 LEU A N 7
ATOM 7601 C CA . LEU A 1 20 ? -4.430 2.097 -2.038 1.00 0.32 586 LEU A CA 7
ATOM 7602 C C . LEU A 1 20 ? -3.623 1.241 -3.000 1.00 0.29 586 LEU A C 7
ATOM 7603 O O . LEU A 1 20 ? -2.482 1.560 -3.332 1.00 0.32 586 LEU A O 7
ATOM 7619 N N . VAL A 1 21 ? -4.249 0.164 -3.462 1.00 0.28 587 VAL A N 7
ATOM 7620 C CA . VAL A 1 21 ? -3.626 -0.741 -4.414 1.00 0.30 587 VAL A CA 7
ATOM 7621 C C . VAL A 1 21 ? -3.214 0.005 -5.671 1.00 0.29 587 VAL A C 7
ATOM 7622 O O . VAL A 1 21 ? -2.075 -0.096 -6.116 1.00 0.34 587 VAL A O 7
ATOM 7635 N N . SER A 1 22 ? -4.141 0.779 -6.214 1.00 0.26 588 SER A N 7
ATOM 7636 C CA . SER A 1 22 ? -3.924 1.471 -7.474 1.00 0.27 588 SER A CA 7
ATOM 7637 C C . SER A 1 22 ? -2.766 2.468 -7.377 1.00 0.23 588 SER A C 7
ATOM 7638 O O . SER A 1 22 ? -1.869 2.470 -8.222 1.00 0.25 588 SER A O 7
ATOM 7646 N N . VAL A 1 23 ? -2.772 3.286 -6.328 1.00 0.22 589 VAL A N 7
ATOM 7647 C CA . VAL A 1 23 ? -1.765 4.333 -6.171 1.00 0.24 589 VAL A CA 7
ATOM 7648 C C . VAL A 1 23 ? -0.379 3.739 -5.939 1.00 0.24 589 VAL A C 7
ATOM 7649 O O . VAL A 1 23 ? 0.593 4.137 -6.584 1.00 0.27 589 VAL A O 7
ATOM 7662 N N . LEU A 1 24 ? -0.296 2.772 -5.034 1.00 0.23 590 LEU A N 7
ATOM 7663 C CA . LEU A 1 24 ? 0.967 2.105 -4.750 1.00 0.25 590 LEU A CA 7
ATOM 7664 C C . LEU A 1 24 ? 1.471 1.375 -5.989 1.00 0.25 590 LEU A C 7
ATOM 7665 O O . LEU A 1 24 ? 2.659 1.393 -6.290 1.00 0.28 590 LEU A O 7
ATOM 7681 N N . LYS A 1 25 ? 0.546 0.767 -6.718 1.00 0.25 591 LYS A N 7
ATOM 7682 C CA . LYS A 1 25 ? 0.871 0.033 -7.937 1.00 0.28 591 LYS A CA 7
ATOM 7683 C C . LYS A 1 25 ? 1.414 0.968 -9.019 1.00 0.31 591 LYS A C 7
ATOM 7684 O O . LYS A 1 25 ? 2.161 0.547 -9.902 1.00 0.34 591 LYS A O 7
ATOM 7703 N N . ASN A 1 26 ? 1.052 2.241 -8.935 1.00 0.32 592 ASN A N 7
ATOM 7704 C CA . ASN A 1 26 ? 1.497 3.231 -9.913 1.00 0.38 592 ASN A CA 7
ATOM 7705 C C . ASN A 1 26 ? 2.968 3.586 -9.735 1.00 0.35 592 ASN A C 7
ATOM 7706 O O . ASN A 1 26 ? 3.575 4.184 -10.625 1.00 0.43 592 ASN A O 7
ATOM 7717 N N . HIS A 1 27 ? 3.539 3.250 -8.586 1.00 0.31 593 HIS A N 7
ATOM 7718 C CA . HIS A 1 27 ? 4.932 3.599 -8.313 1.00 0.34 593 HIS A CA 7
ATOM 7719 C C . HIS A 1 27 ? 5.749 2.400 -7.853 1.00 0.29 593 HIS A C 7
ATOM 7720 O O . HIS A 1 27 ? 6.978 2.434 -7.879 1.00 0.33 593 HIS A O 7
ATOM 7735 N N . PHE A 1 28 ? 5.074 1.354 -7.422 1.00 0.23 594 PHE A N 7
ATOM 7736 C CA . PHE A 1 28 ? 5.749 0.169 -6.919 1.00 0.20 594 PHE A CA 7
ATOM 7737 C C . PHE A 1 28 ? 5.209 -1.076 -7.605 1.00 0.20 594 PHE A C 7
ATOM 7738 O O . PHE A 1 28 ? 4.104 -1.064 -8.152 1.00 0.21 594 PHE A O 7
ATOM 7755 N N . MET A 1 29 ? 5.994 -2.141 -7.582 1.00 0.23 595 MET A N 7
ATOM 7756 C CA . MET A 1 29 ? 5.559 -3.417 -8.131 1.00 0.26 595 MET A CA 7
ATOM 7757 C C . MET A 1 29 ? 4.800 -4.190 -7.063 1.00 0.26 595 MET A C 7
ATOM 7758 O O . MET A 1 29 ? 5.343 -4.501 -6.010 1.00 0.27 595 MET A O 7
ATOM 7772 N N . VAL A 1 30 ? 3.542 -4.484 -7.327 1.00 0.28 596 VAL A N 7
ATOM 7773 C CA . VAL A 1 30 ? 2.694 -5.116 -6.333 1.00 0.30 596 VAL A CA 7
ATOM 7774 C C . VAL A 1 30 ? 2.441 -6.580 -6.673 1.00 0.37 596 VAL A C 7
ATOM 7775 O O . VAL A 1 30 ? 2.132 -6.925 -7.813 1.00 0.44 596 VAL A O 7
ATOM 7788 N N . GLU A 1 31 ? 2.595 -7.430 -5.672 1.00 0.38 597 GLU A N 7
ATOM 7789 C CA . GLU A 1 31 ? 2.402 -8.861 -5.829 1.00 0.46 597 GLU A CA 7
ATOM 7790 C C . GLU A 1 31 ? 1.472 -9.372 -4.733 1.00 0.49 597 GLU A C 7
ATOM 7791 O O . GLU A 1 31 ? 1.512 -8.887 -3.606 1.00 0.57 597 GLU A O 7
ATOM 7803 N N . LYS A 1 32 ? 0.632 -10.339 -5.060 1.00 0.52 598 LYS A N 7
ATOM 7804 C CA . LYS A 1 32 ? -0.292 -10.888 -4.082 1.00 0.56 598 LYS A CA 7
ATOM 7805 C C . LYS A 1 32 ? 0.185 -12.247 -3.591 1.00 0.61 598 LYS A C 7
ATOM 7806 O O . LYS A 1 32 ? 0.566 -13.106 -4.387 1.00 0.74 598 LYS A O 7
ATOM 7825 N N . GLU A 1 33 ? 0.169 -12.427 -2.279 1.00 0.56 599 GLU A N 7
ATOM 7826 C CA . GLU A 1 33 ? 0.584 -13.680 -1.663 1.00 0.63 599 GLU A CA 7
ATOM 7827 C C . GLU A 1 33 ? -0.228 -13.913 -0.398 1.00 0.65 599 GLU A C 7
ATOM 7828 O O . GLU A 1 33 ? -0.421 -12.988 0.389 1.00 0.60 599 GLU A O 7
ATOM 7840 N N . ASN A 1 34 ? -0.703 -15.145 -0.219 1.00 0.76 600 ASN A N 7
ATOM 7841 C CA . ASN A 1 34 ? -1.626 -15.490 0.870 1.00 0.83 600 ASN A CA 7
ATOM 7842 C C . ASN A 1 34 ? -2.890 -14.650 0.763 1.00 0.81 600 ASN A C 7
ATOM 7843 O O . ASN A 1 34 ? -3.519 -14.320 1.771 1.00 0.85 600 ASN A O 7
ATOM 7854 N N . ASP A 1 35 ? -3.259 -14.326 -0.476 1.00 0.77 601 ASP A N 7
ATOM 7855 C CA . ASP A 1 35 ? -4.375 -13.424 -0.769 1.00 0.80 601 ASP A CA 7
ATOM 7856 C C . ASP A 1 35 ? -4.174 -12.053 -0.126 1.00 0.72 601 ASP A C 7
ATOM 7857 O O . ASP A 1 35 ? -5.123 -11.282 0.031 1.00 0.78 601 ASP A O 7
ATOM 7866 N N . ASP A 1 36 ? -2.933 -11.754 0.227 1.00 0.62 602 ASP A N 7
ATOM 7867 C CA . ASP A 1 36 ? -2.579 -10.463 0.798 1.00 0.54 602 ASP A CA 7
ATOM 7868 C C . ASP A 1 36 ? -1.821 -9.637 -0.228 1.00 0.50 602 ASP A C 7
ATOM 7869 O O . ASP A 1 36 ? -1.447 -10.142 -1.288 1.00 0.54 602 ASP A O 7
ATOM 7878 N N . ILE A 1 37 ? -1.575 -8.377 0.095 1.00 0.45 603 ILE A N 7
ATOM 7879 C CA . ILE A 1 37 ? -0.979 -7.450 -0.856 1.00 0.42 603 ILE A CA 7
ATOM 7880 C C . ILE A 1 37 ? 0.445 -7.092 -0.450 1.00 0.32 603 ILE A C 7
ATOM 7881 O O . ILE A 1 37 ? 0.672 -6.542 0.622 1.00 0.32 603 ILE A O 7
ATOM 7897 N N . LYS A 1 38 ? 1.397 -7.408 -1.310 1.00 0.29 604 LYS A N 7
ATOM 7898 C CA . LYS A 1 38 ? 2.793 -7.094 -1.055 1.00 0.24 604 LYS A CA 7
ATOM 7899 C C . LYS A 1 38 ? 3.282 -6.038 -2.029 1.00 0.21 604 LYS A C 7
ATOM 7900 O O . LYS A 1 38 ? 3.151 -6.181 -3.245 1.00 0.28 604 LYS A O 7
ATOM 7919 N N . VAL A 1 39 ? 3.842 -4.985 -1.479 1.00 0.16 605 VAL A N 7
ATOM 7920 C CA . VAL A 1 39 ? 4.411 -3.912 -2.260 1.00 0.16 605 VAL A CA 7
ATOM 7921 C C . VAL A 1 39 ? 5.918 -4.097 -2.367 1.00 0.16 605 VAL A C 7
ATOM 7922 O O . VAL A 1 39 ? 6.579 -4.416 -1.381 1.00 0.18 605 VAL A O 7
ATOM 7935 N N . MET A 1 40 ? 6.445 -3.930 -3.569 1.00 0.18 606 MET A N 7
ATOM 7936 C CA . MET A 1 40 ? 7.873 -4.045 -3.804 1.00 0.22 606 MET A CA 7
ATOM 7937 C C . MET A 1 40 ? 8.461 -2.705 -4.208 1.00 0.20 606 MET A C 7
ATOM 7938 O O . MET A 1 40 ? 7.945 -2.029 -5.099 1.00 0.20 606 MET A O 7
ATOM 7952 N N . ASN A 1 41 ? 9.542 -2.336 -3.548 1.00 0.26 607 ASN A N 7
ATOM 7953 C CA . ASN A 1 41 ? 10.277 -1.125 -3.874 1.00 0.34 607 ASN A CA 7
ATOM 7954 C C . ASN A 1 41 ? 11.757 -1.452 -3.924 1.00 0.46 607 ASN A C 7
ATOM 7955 O O . ASN A 1 41 ? 12.332 -1.878 -2.923 1.00 0.52 607 ASN A O 7
ATOM 7966 N N . GLY A 1 42 ? 12.373 -1.251 -5.082 1.00 0.56 608 GLY A N 7
ATOM 7967 C CA . GLY A 1 42 ? 13.752 -1.654 -5.261 1.00 0.76 608 GLY A CA 7
ATOM 7968 C C . GLY A 1 42 ? 13.922 -3.147 -5.051 1.00 0.88 608 GLY A C 7
ATOM 7969 O O . GLY A 1 42 ? 13.517 -3.951 -5.892 1.00 1.78 608 GLY A O 7
ATOM 7973 N N . ASP A 1 43 ? 14.503 -3.513 -3.918 1.00 0.81 609 ASP A N 7
ATOM 7974 C CA . ASP A 1 43 ? 14.658 -4.913 -3.541 1.00 0.88 609 ASP A CA 7
ATOM 7975 C C . ASP A 1 43 ? 14.011 -5.165 -2.183 1.00 0.75 609 ASP A C 7
ATOM 7976 O O . ASP A 1 43 ? 14.270 -6.178 -1.526 1.00 0.84 609 ASP A O 7
ATOM 7985 N N . MET A 1 44 ? 13.166 -4.235 -1.765 1.00 0.59 610 MET A N 7
ATOM 7986 C CA . MET A 1 44 ? 12.504 -4.311 -0.471 1.00 0.56 610 MET A CA 7
ATOM 7987 C C . MET A 1 44 ? 11.019 -4.602 -0.644 1.00 0.36 610 MET A C 7
ATOM 7988 O O . MET A 1 44 ? 10.416 -4.194 -1.636 1.00 0.27 610 MET A O 7
ATOM 8002 N N . MET A 1 45 ? 10.433 -5.294 0.326 1.00 0.37 611 MET A N 7
ATOM 8003 C CA . MET A 1 45 ? 9.045 -5.727 0.223 1.00 0.28 611 MET A CA 7
ATOM 8004 C C . MET A 1 45 ? 8.255 -5.384 1.484 1.00 0.22 611 MET A C 7
ATOM 8005 O O . MET A 1 45 ? 8.824 -5.243 2.569 1.00 0.23 611 MET A O 7
ATOM 8019 N N . ALA A 1 46 ? 6.949 -5.232 1.321 1.00 0.20 612 ALA A N 7
ATOM 8020 C CA . ALA A 1 46 ? 6.044 -5.051 2.446 1.00 0.19 612 ALA A CA 7
ATOM 8021 C C . ALA A 1 46 ? 4.734 -5.774 2.179 1.00 0.21 612 ALA A C 7
ATOM 8022 O O . ALA A 1 46 ? 4.203 -5.701 1.082 1.00 0.29 612 ALA A O 7
ATOM 8029 N N . ARG A 1 47 ? 4.210 -6.454 3.179 1.00 0.26 613 ARG A N 7
ATOM 8030 C CA . ARG A 1 47 ? 2.983 -7.210 3.016 1.00 0.31 613 ARG A CA 7
ATOM 8031 C C . ARG A 1 47 ? 1.884 -6.684 3.932 1.00 0.33 613 ARG A C 7
ATOM 8032 O O . ARG A 1 47 ? 2.054 -6.603 5.151 1.00 0.34 613 ARG A O 7
ATOM 8053 N N . ILE A 1 48 ? 0.765 -6.322 3.328 1.00 0.36 614 ILE A N 7
ATOM 8054 C CA . ILE A 1 48 ? -0.437 -5.971 4.059 1.00 0.42 614 ILE A CA 7
ATOM 8055 C C . ILE A 1 48 ? -1.323 -7.202 4.152 1.00 0.45 614 ILE A C 7
ATOM 8056 O O . ILE A 1 48 ? -1.812 -7.695 3.132 1.00 0.46 614 ILE A O 7
ATOM 8072 N N . SER A 1 49 ? -1.523 -7.706 5.355 1.00 0.51 615 SER A N 7
ATOM 8073 C CA . SER A 1 49 ? -2.301 -8.916 5.535 1.00 0.59 615 SER A CA 7
ATOM 8074 C C . SER A 1 49 ? -3.737 -8.567 5.918 1.00 0.71 615 SER A C 7
ATOM 8075 O O . SER A 1 49 ? -4.109 -7.391 5.923 1.00 0.79 615 SER A O 7
ATOM 8083 N N . GLY A 1 50 ? -4.543 -9.580 6.211 1.00 0.80 616 GLY A N 7
ATOM 8084 C CA . GLY A 1 50 ? -5.927 -9.352 6.579 1.00 0.94 616 GLY A CA 7
ATOM 8085 C C . GLY A 1 50 ? -6.057 -8.470 7.803 1.00 1.24 616 GLY A C 7
ATOM 8086 O O . GLY A 1 50 ? -6.981 -7.657 7.905 1.00 1.89 616 GLY A O 7
ATOM 8090 N N . ASP A 1 51 ? -5.132 -8.632 8.737 1.00 1.17 617 ASP A N 7
ATOM 8091 C CA . ASP A 1 51 ? -5.106 -7.807 9.930 1.00 1.48 617 ASP A CA 7
ATOM 8092 C C . ASP A 1 51 ? -3.669 -7.589 10.390 1.00 1.16 617 ASP A C 7
ATOM 8093 O O . ASP A 1 51 ? -3.093 -8.425 11.088 1.00 1.54 617 ASP A O 7
ATOM 8102 N N . GLY A 1 52 ? -3.085 -6.474 9.972 1.00 0.96 618 GLY A N 7
ATOM 8103 C CA . GLY A 1 52 ? -1.718 -6.168 10.337 1.00 0.90 618 GLY A CA 7
ATOM 8104 C C . GLY A 1 52 ? -0.846 -5.910 9.125 1.00 0.74 618 GLY A C 7
ATOM 8105 O O . GLY A 1 52 ? -1.020 -6.541 8.079 1.00 0.69 618 GLY A O 7
ATOM 8109 N N . VAL A 1 53 ? 0.086 -4.974 9.258 1.00 0.73 619 VAL A N 7
ATOM 8110 C CA . VAL A 1 53 ? 0.993 -4.638 8.170 1.00 0.60 619 VAL A CA 7
ATOM 8111 C C . VAL A 1 53 ? 2.443 -4.838 8.599 1.00 0.52 619 VAL A C 7
ATOM 8112 O O . VAL A 1 53 ? 2.864 -4.350 9.650 1.00 0.56 619 VAL A O 7
ATOM 8125 N N . THR A 1 54 ? 3.198 -5.562 7.788 1.00 0.44 620 THR A N 7
ATOM 8126 C CA . THR A 1 54 ? 4.615 -5.771 8.043 1.00 0.41 620 THR A CA 7
ATOM 8127 C C . THR A 1 54 ? 5.393 -5.611 6.748 1.00 0.32 620 THR A C 7
ATOM 8128 O O . THR A 1 54 ? 5.030 -6.204 5.737 1.00 0.30 620 THR A O 7
ATOM 8139 N N . GLY A 1 55 ? 6.451 -4.821 6.773 1.00 0.27 621 GLY A N 7
ATOM 8140 C CA . GLY A 1 55 ? 7.236 -4.610 5.576 1.00 0.23 621 GLY A CA 7
ATOM 8141 C C . GLY A 1 55 ? 8.368 -3.635 5.809 1.00 0.22 621 GLY A C 7
ATOM 8142 O O . GLY A 1 55 ? 8.613 -3.233 6.946 1.00 0.24 621 GLY A O 7
ATOM 8146 N N . ASP A 1 56 ? 9.061 -3.253 4.740 1.00 0.23 622 ASP A N 7
ATOM 8147 C CA . ASP A 1 56 ? 10.176 -2.315 4.854 1.00 0.26 622 ASP A CA 7
ATOM 8148 C C . ASP A 1 56 ? 9.690 -0.913 5.199 1.00 0.21 622 ASP A C 7
ATOM 8149 O O . ASP A 1 56 ? 8.627 -0.500 4.732 1.00 0.19 622 ASP A O 7
ATOM 8158 N N . ALA A 1 57 ? 10.465 -0.188 6.002 1.00 0.24 623 ALA A N 7
ATOM 8159 C CA . ALA A 1 57 ? 10.061 1.132 6.477 1.00 0.26 623 ALA A CA 7
ATOM 8160 C C . ALA A 1 57 ? 9.624 2.043 5.334 1.00 0.23 623 ALA A C 7
ATOM 8161 O O . ALA A 1 57 ? 8.549 2.645 5.395 1.00 0.25 623 ALA A O 7
ATOM 8168 N N . GLY A 1 58 ? 10.426 2.088 4.273 1.00 0.23 624 GLY A N 7
ATOM 8169 C CA . GLY A 1 58 ? 10.167 3.010 3.181 1.00 0.26 624 GLY A CA 7
ATOM 8170 C C . GLY A 1 58 ? 8.808 2.796 2.560 1.00 0.22 624 GLY A C 7
ATOM 8171 O O . GLY A 1 58 ? 8.059 3.751 2.332 1.00 0.24 624 GLY A O 7
ATOM 8175 N N . ILE A 1 59 ? 8.483 1.539 2.308 1.00 0.18 625 ILE A N 7
ATOM 8176 C CA . ILE A 1 59 ? 7.200 1.185 1.735 1.00 0.16 625 ILE A CA 7
ATOM 8177 C C . ILE A 1 59 ? 6.073 1.426 2.734 1.00 0.15 625 ILE A C 7
ATOM 8178 O O . ILE A 1 59 ? 5.076 2.053 2.398 1.00 0.16 625 ILE A O 7
ATOM 8194 N N . VAL A 1 60 ? 6.254 0.957 3.968 1.00 0.16 626 VAL A N 7
ATOM 8195 C CA . VAL A 1 60 ? 5.208 1.060 4.985 1.00 0.18 626 VAL A CA 7
ATOM 8196 C C . VAL A 1 60 ? 4.848 2.516 5.262 1.00 0.19 626 VAL A C 7
ATOM 8197 O O . VAL A 1 60 ? 3.669 2.867 5.332 1.00 0.20 626 VAL A O 7
ATOM 8210 N N . ASP A 1 61 ? 5.863 3.365 5.396 1.00 0.20 627 ASP A N 7
ATOM 8211 C CA . ASP A 1 61 ? 5.633 4.790 5.608 1.00 0.24 627 ASP A CA 7
ATOM 8212 C C . ASP A 1 61 ? 4.856 5.382 4.445 1.00 0.22 627 ASP A C 7
ATOM 8213 O O . ASP A 1 61 ? 3.906 6.139 4.641 1.00 0.25 627 ASP A O 7
ATOM 8222 N N . LYS A 1 62 ? 5.247 5.006 3.232 1.00 0.21 628 LYS A N 7
ATOM 8223 C CA . LYS A 1 62 ? 4.583 5.498 2.033 1.00 0.22 628 LYS A CA 7
ATOM 8224 C C . LYS A 1 62 ? 3.140 5.010 1.988 1.00 0.20 628 LYS A C 7
ATOM 8225 O O . LYS A 1 62 ? 2.231 5.763 1.639 1.00 0.24 628 LYS A O 7
ATOM 8244 N N . ILE A 1 63 ? 2.941 3.745 2.344 1.00 0.17 629 ILE A N 7
ATOM 8245 C CA . ILE A 1 63 ? 1.608 3.158 2.393 1.00 0.18 629 ILE A CA 7
ATOM 8246 C C . ILE A 1 63 ? 0.737 3.919 3.385 1.00 0.20 629 ILE A C 7
ATOM 8247 O O . ILE A 1 63 ? -0.394 4.275 3.075 1.00 0.22 629 ILE A O 7
ATOM 8263 N N . ASN A 1 64 ? 1.289 4.192 4.561 1.00 0.20 630 ASN A N 7
ATOM 8264 C CA . ASN A 1 64 ? 0.569 4.918 5.603 1.00 0.24 630 ASN A CA 7
ATOM 8265 C C . ASN A 1 64 ? 0.182 6.314 5.131 1.00 0.22 630 ASN A C 7
ATOM 8266 O O . ASN A 1 64 ? -0.934 6.778 5.380 1.00 0.24 630 ASN A O 7
ATOM 8277 N N . GLU A 1 65 ? 1.103 6.973 4.440 1.00 0.22 631 GLU A N 7
ATOM 8278 C CA . GLU A 1 65 ? 0.835 8.285 3.867 1.00 0.25 631 GLU A CA 7
ATOM 8279 C C . GLU A 1 65 ? -0.297 8.203 2.846 1.00 0.22 631 GLU A C 7
ATOM 8280 O O . GLU A 1 65 ? -1.204 9.037 2.836 1.00 0.24 631 GLU A O 7
ATOM 8292 N N . CYS A 1 66 ? -0.243 7.179 2.000 1.00 0.21 632 CYS A N 7
ATOM 8293 C CA . CYS A 1 66 ? -1.243 6.985 0.961 1.00 0.24 632 CYS A CA 7
ATOM 8294 C C . CYS A 1 66 ? -2.604 6.637 1.562 1.00 0.23 632 CYS A C 7
ATOM 8295 O O . CYS A 1 66 ? -3.628 7.150 1.120 1.00 0.23 632 CYS A O 7
ATOM 8303 N N . ILE A 1 67 ? -2.608 5.779 2.578 1.00 0.23 633 ILE A N 7
ATOM 8304 C CA . ILE A 1 67 ? -3.839 5.407 3.269 1.00 0.25 633 ILE A CA 7
ATOM 8305 C C . ILE A 1 67 ? -4.541 6.634 3.835 1.00 0.23 633 ILE A C 7
ATOM 8306 O O . ILE A 1 67 ? -5.741 6.816 3.637 1.00 0.24 633 ILE A O 7
ATOM 8322 N N . LYS A 1 68 ? -3.782 7.484 4.513 1.00 0.25 634 LYS A N 7
ATOM 8323 C CA . LYS A 1 68 ? -4.345 8.665 5.155 1.00 0.28 634 LYS A CA 7
ATOM 8324 C C . LYS A 1 68 ? -4.844 9.667 4.115 1.00 0.24 634 LYS A C 7
ATOM 8325 O O . LYS A 1 68 ? -5.869 10.323 4.305 1.00 0.25 634 LYS A O 7
ATOM 8344 N N . LYS A 1 69 ? -4.112 9.778 3.013 1.00 0.24 635 LYS A N 7
ATOM 8345 C CA . LYS A 1 69 ? -4.485 10.679 1.929 1.00 0.26 635 LYS A CA 7
ATOM 8346 C C . LYS A 1 69 ? -5.732 10.171 1.219 1.00 0.24 635 LYS A C 7
ATOM 8347 O O . LYS A 1 69 ? -6.674 10.917 0.975 1.00 0.27 635 LYS A O 7
ATOM 8366 N N . ILE A 1 70 ? -5.727 8.886 0.912 1.00 0.22 636 ILE A N 7
ATOM 8367 C CA . ILE A 1 70 ? -6.828 8.251 0.211 1.00 0.26 636 ILE A CA 7
ATOM 8368 C C . ILE A 1 70 ? -8.076 8.194 1.085 1.00 0.25 636 ILE A C 7
ATOM 8369 O O . ILE A 1 70 ? -9.199 8.341 0.598 1.00 0.31 636 ILE A O 7
ATOM 8385 N N . GLU A 1 71 ? -7.880 8.001 2.381 1.00 0.23 637 GLU A N 7
ATOM 8386 C CA . GLU A 1 71 ? -8.982 8.074 3.325 1.00 0.29 637 GLU A CA 7
ATOM 8387 C C . GLU A 1 71 ? -9.569 9.481 3.311 1.00 0.28 637 GLU A C 7
ATOM 8388 O O . GLU A 1 71 ? -10.781 9.663 3.391 1.00 0.32 637 GLU A O 7
ATOM 8400 N N . ALA A 1 72 ? -8.699 10.475 3.173 1.00 0.26 638 ALA A N 7
ATOM 8401 C CA . ALA A 1 72 ? -9.134 11.857 3.059 1.00 0.30 638 ALA A CA 7
ATOM 8402 C C . ALA A 1 72 ? -9.854 12.090 1.734 1.00 0.32 638 ALA A C 7
ATOM 8403 O O . ALA A 1 72 ? -10.739 12.937 1.640 1.00 0.38 638 ALA A O 7
ATOM 8410 N N . ILE A 1 73 ? -9.476 11.331 0.715 1.00 0.32 639 ILE A N 7
ATOM 8411 C CA . ILE A 1 73 ? -10.092 11.459 -0.598 1.00 0.40 639 ILE A CA 7
ATOM 8412 C C . ILE A 1 73 ? -11.549 10.994 -0.575 1.00 0.42 639 ILE A C 7
ATOM 8413 O O . ILE A 1 73 ? -12.421 11.645 -1.152 1.00 0.50 639 ILE A O 7
ATOM 8429 N N . TYR A 1 74 ? -11.825 9.887 0.112 1.00 0.39 640 TYR A N 7
ATOM 8430 C CA . TYR A 1 74 ? -13.186 9.351 0.118 1.00 0.46 640 TYR A CA 7
ATOM 8431 C C . TYR A 1 74 ? -13.974 9.736 1.368 1.00 0.49 640 TYR A C 7
ATOM 8432 O O . TYR A 1 74 ? -15.174 9.996 1.291 1.00 0.57 640 TYR A O 7
ATOM 8450 N N . LEU A 1 75 ? -13.311 9.789 2.512 1.00 0.45 641 LEU A N 7
ATOM 8451 C CA . LEU A 1 75 ? -14.006 10.051 3.769 1.00 0.53 641 LEU A CA 7
ATOM 8452 C C . LEU A 1 75 ? -13.822 11.490 4.226 1.00 0.54 641 LEU A C 7
ATOM 8453 O O . LEU A 1 75 ? -14.576 11.975 5.072 1.00 0.64 641 LEU A O 7
ATOM 8469 N N . ARG A 1 76 ? -12.822 12.159 3.651 1.00 0.48 642 ARG A N 7
ATOM 8470 C CA . ARG A 1 76 ? -12.475 13.538 4.007 1.00 0.57 642 ARG A CA 7
ATOM 8471 C C . ARG A 1 76 ? -11.900 13.604 5.419 1.00 0.65 642 ARG A C 7
ATOM 8472 O O . ARG A 1 76 ? -12.632 13.615 6.407 1.00 0.87 642 ARG A O 7
ATOM 8493 N N . ASP A 1 77 ? -10.579 13.633 5.503 1.00 0.65 643 ASP A N 7
ATOM 8494 C CA . ASP A 1 77 ? -9.897 13.676 6.783 1.00 0.76 643 ASP A CA 7
ATOM 8495 C C . ASP A 1 77 ? -9.365 15.074 7.042 1.00 1.10 643 ASP A C 7
ATOM 8496 O O . ASP A 1 77 ? -8.496 15.530 6.273 1.00 1.80 643 ASP A O 7
ATOM 8506 N N . GLY A 1 1 ? -42.051 16.363 7.810 1.00 17.90 567 GLY A N 8
ATOM 8507 C CA . GLY A 1 1 ? -40.941 16.009 6.895 1.00 17.52 567 GLY A CA 8
ATOM 8508 C C . GLY A 1 1 ? -40.542 14.558 7.036 1.00 17.13 567 GLY A C 8
ATOM 8509 O O . GLY A 1 1 ? -40.472 14.037 8.147 1.00 16.99 567 GLY A O 8
ATOM 8515 N N . SER A 1 2 ? -40.282 13.904 5.919 1.00 17.09 568 SER A N 8
ATOM 8516 C CA . SER A 1 2 ? -39.933 12.496 5.930 1.00 16.89 568 SER A CA 8
ATOM 8517 C C . SER A 1 2 ? -38.601 12.266 5.229 1.00 16.31 568 SER A C 8
ATOM 8518 O O . SER A 1 2 ? -38.541 11.621 4.182 1.00 16.19 568 SER A O 8
ATOM 8526 N N . GLY A 1 3 ? -37.535 12.799 5.816 1.00 16.11 569 GLY A N 8
ATOM 8527 C CA . GLY A 1 3 ? -36.211 12.668 5.239 1.00 15.71 569 GLY A CA 8
ATOM 8528 C C . GLY A 1 3 ? -35.596 11.311 5.519 1.00 15.31 569 GLY A C 8
ATOM 8529 O O . GLY A 1 3 ? -34.665 11.192 6.317 1.00 15.30 569 GLY A O 8
ATOM 8533 N N . LEU A 1 4 ? -36.120 10.286 4.864 1.00 15.13 570 LEU A N 8
ATOM 8534 C CA . LEU A 1 4 ? -35.669 8.922 5.093 1.00 14.94 570 LEU A CA 8
ATOM 8535 C C . LEU A 1 4 ? -34.740 8.462 3.977 1.00 14.71 570 LEU A C 8
ATOM 8536 O O . LEU A 1 4 ? -34.010 7.483 4.128 1.00 14.65 570 LEU A O 8
ATOM 8552 N N . LYS A 1 5 ? -34.768 9.174 2.859 1.00 14.74 571 LYS A N 8
ATOM 8553 C CA . LYS A 1 5 ? -33.921 8.845 1.720 1.00 14.72 571 LYS A CA 8
ATOM 8554 C C . LYS A 1 5 ? -32.496 9.336 1.950 1.00 14.27 571 LYS A C 8
ATOM 8555 O O . LYS A 1 5 ? -32.089 10.376 1.427 1.00 14.21 571 LYS A O 8
ATOM 8574 N N . THR A 1 6 ? -31.754 8.595 2.756 1.00 14.11 572 THR A N 8
ATOM 8575 C CA . THR A 1 6 ? -30.363 8.905 3.017 1.00 13.87 572 THR A CA 8
ATOM 8576 C C . THR A 1 6 ? -29.508 8.548 1.799 1.00 13.10 572 THR A C 8
ATOM 8577 O O . THR A 1 6 ? -29.157 7.388 1.576 1.00 13.17 572 THR A O 8
ATOM 8588 N N . LYS A 1 7 ? -29.204 9.554 0.996 1.00 12.50 573 LYS A N 8
ATOM 8589 C CA . LYS A 1 7 ? -28.469 9.347 -0.239 1.00 11.82 573 LYS A CA 8
ATOM 8590 C C . LYS A 1 7 ? -26.984 9.597 -0.024 1.00 11.15 573 LYS A C 8
ATOM 8591 O O . LYS A 1 7 ? -26.597 10.585 0.603 1.00 11.03 573 LYS A O 8
ATOM 8610 N N . SER A 1 8 ? -26.160 8.696 -0.536 1.00 10.92 574 SER A N 8
ATOM 8611 C CA . SER A 1 8 ? -24.716 8.846 -0.462 1.00 10.47 574 SER A CA 8
ATOM 8612 C C . SER A 1 8 ? -24.233 9.854 -1.508 1.00 9.69 574 SER A C 8
ATOM 8613 O O . SER A 1 8 ? -23.567 9.494 -2.477 1.00 9.50 574 SER A O 8
ATOM 8621 N N . VAL A 1 9 ? -24.591 11.116 -1.305 1.00 9.45 575 VAL A N 8
ATOM 8622 C CA . VAL A 1 9 ? -24.247 12.178 -2.244 1.00 8.90 575 VAL A CA 8
ATOM 8623 C C . VAL A 1 9 ? -22.761 12.511 -2.188 1.00 8.23 575 VAL A C 8
ATOM 8624 O O . VAL A 1 9 ? -22.123 12.361 -1.142 1.00 8.37 575 VAL A O 8
ATOM 8637 N N . ARG A 1 10 ? -22.224 12.954 -3.325 1.00 7.76 576 ARG A N 8
ATOM 8638 C CA . ARG A 1 10 ? -20.825 13.371 -3.430 1.00 7.33 576 ARG A CA 8
ATOM 8639 C C . ARG A 1 10 ? -19.885 12.249 -2.999 1.00 6.42 576 ARG A C 8
ATOM 8640 O O . ARG A 1 10 ? -18.874 12.491 -2.337 1.00 6.31 576 ARG A O 8
ATOM 8661 N N . LEU A 1 11 ? -20.229 11.025 -3.369 1.00 6.11 577 LEU A N 8
ATOM 8662 C CA . LEU A 1 11 ? -19.432 9.865 -3.003 1.00 5.52 577 LEU A CA 8
ATOM 8663 C C . LEU A 1 11 ? -19.244 8.936 -4.192 1.00 4.86 577 LEU A C 8
ATOM 8664 O O . LEU A 1 11 ? -20.166 8.715 -4.980 1.00 5.03 577 LEU A O 8
ATOM 8680 N N . SER A 1 12 ? -18.034 8.425 -4.328 1.00 4.54 578 SER A N 8
ATOM 8681 C CA . SER A 1 12 ? -17.744 7.390 -5.300 1.00 4.31 578 SER A CA 8
ATOM 8682 C C . SER A 1 12 ? -17.643 6.059 -4.559 1.00 3.46 578 SER A C 8
ATOM 8683 O O . SER A 1 12 ? -18.069 5.965 -3.404 1.00 3.75 578 SER A O 8
ATOM 8691 N N . LYS A 1 13 ? -17.096 5.033 -5.193 1.00 3.02 579 LYS A N 8
ATOM 8692 C CA . LYS A 1 13 ? -16.899 3.762 -4.513 1.00 2.83 579 LYS A CA 8
ATOM 8693 C C . LYS A 1 13 ? -15.868 3.941 -3.405 1.00 2.03 579 LYS A C 8
ATOM 8694 O O . LYS A 1 13 ? -14.750 4.391 -3.653 1.00 2.42 579 LYS A O 8
ATOM 8713 N N . MET A 1 14 ? -16.239 3.584 -2.188 1.00 1.63 580 MET A N 8
ATOM 8714 C CA . MET A 1 14 ? -15.398 3.847 -1.030 1.00 1.27 580 MET A CA 8
ATOM 8715 C C . MET A 1 14 ? -14.439 2.687 -0.773 1.00 1.11 580 MET A C 8
ATOM 8716 O O . MET A 1 14 ? -14.299 2.210 0.356 1.00 1.70 580 MET A O 8
ATOM 8730 N N . GLY A 1 15 ? -13.784 2.241 -1.835 1.00 0.74 581 GLY A N 8
ATOM 8731 C CA . GLY A 1 15 ? -12.794 1.193 -1.717 1.00 0.76 581 GLY A CA 8
ATOM 8732 C C . GLY A 1 15 ? -11.396 1.765 -1.631 1.00 0.62 581 GLY A C 8
ATOM 8733 O O . GLY A 1 15 ? -10.704 1.897 -2.643 1.00 0.55 581 GLY A O 8
ATOM 8737 N N . LYS A 1 16 ? -10.985 2.118 -0.422 1.00 0.65 582 LYS A N 8
ATOM 8738 C CA . LYS A 1 16 ? -9.696 2.760 -0.207 1.00 0.59 582 LYS A CA 8
ATOM 8739 C C . LYS A 1 16 ? -8.539 1.809 -0.495 1.00 0.52 582 LYS A C 8
ATOM 8740 O O . LYS A 1 16 ? -7.505 2.221 -1.020 1.00 0.48 582 LYS A O 8
ATOM 8759 N N . LYS A 1 17 ? -8.720 0.534 -0.177 1.00 0.55 583 LYS A N 8
ATOM 8760 C CA . LYS A 1 17 ? -7.687 -0.464 -0.429 1.00 0.53 583 LYS A CA 8
ATOM 8761 C C . LYS A 1 17 ? -7.527 -0.707 -1.922 1.00 0.43 583 LYS A C 8
ATOM 8762 O O . LYS A 1 17 ? -6.421 -0.938 -2.406 1.00 0.40 583 LYS A O 8
ATOM 8781 N N . GLU A 1 18 ? -8.638 -0.643 -2.645 1.00 0.42 584 GLU A N 8
ATOM 8782 C CA . GLU A 1 18 ? -8.619 -0.804 -4.092 1.00 0.36 584 GLU A CA 8
ATOM 8783 C C . GLU A 1 18 ? -7.783 0.296 -4.733 1.00 0.30 584 GLU A C 8
ATOM 8784 O O . GLU A 1 18 ? -6.994 0.047 -5.651 1.00 0.29 584 GLU A O 8
ATOM 8796 N N . LEU A 1 19 ? -7.959 1.517 -4.241 1.00 0.30 585 LEU A N 8
ATOM 8797 C CA . LEU A 1 19 ? -7.190 2.645 -4.736 1.00 0.26 585 LEU A CA 8
ATOM 8798 C C . LEU A 1 19 ? -5.728 2.522 -4.306 1.00 0.26 585 LEU A C 8
ATOM 8799 O O . LEU A 1 19 ? -4.829 2.871 -5.065 1.00 0.25 585 LEU A O 8
ATOM 8815 N N . LEU A 1 20 ? -5.495 2.001 -3.097 1.00 0.29 586 LEU A N 8
ATOM 8816 C CA . LEU A 1 20 ? -4.135 1.729 -2.630 1.00 0.32 586 LEU A CA 8
ATOM 8817 C C . LEU A 1 20 ? -3.404 0.807 -3.590 1.00 0.29 586 LEU A C 8
ATOM 8818 O O . LEU A 1 20 ? -2.286 1.102 -4.001 1.00 0.32 586 LEU A O 8
ATOM 8834 N N . VAL A 1 21 ? -4.048 -0.291 -3.965 1.00 0.28 587 VAL A N 8
ATOM 8835 C CA . VAL A 1 21 ? -3.442 -1.249 -4.882 1.00 0.30 587 VAL A CA 8
ATOM 8836 C C . VAL A 1 21 ? -3.049 -0.564 -6.185 1.00 0.29 587 VAL A C 8
ATOM 8837 O O . VAL A 1 21 ? -1.944 -0.750 -6.685 1.00 0.34 587 VAL A O 8
ATOM 8850 N N . SER A 1 22 ? -3.954 0.247 -6.712 1.00 0.26 588 SER A N 8
ATOM 8851 C CA . SER A 1 22 ? -3.727 0.929 -7.975 1.00 0.27 588 SER A CA 8
ATOM 8852 C C . SER A 1 22 ? -2.620 1.984 -7.856 1.00 0.23 588 SER A C 8
ATOM 8853 O O . SER A 1 22 ? -1.695 2.008 -8.666 1.00 0.25 588 SER A O 8
ATOM 8861 N N . VAL A 1 23 ? -2.696 2.823 -6.826 1.00 0.22 589 VAL A N 8
ATOM 8862 C CA . VAL A 1 23 ? -1.732 3.907 -6.644 1.00 0.24 589 VAL A CA 8
ATOM 8863 C C . VAL A 1 23 ? -0.337 3.356 -6.355 1.00 0.24 589 VAL A C 8
ATOM 8864 O O . VAL A 1 23 ? 0.662 3.852 -6.882 1.00 0.27 589 VAL A O 8
ATOM 8877 N N . LEU A 1 24 ? -0.272 2.325 -5.529 1.00 0.23 590 LEU A N 8
ATOM 8878 C CA . LEU A 1 24 ? 0.998 1.700 -5.196 1.00 0.25 590 LEU A CA 8
ATOM 8879 C C . LEU A 1 24 ? 1.563 0.962 -6.406 1.00 0.25 590 LEU A C 8
ATOM 8880 O O . LEU A 1 24 ? 2.764 0.984 -6.642 1.00 0.28 590 LEU A O 8
ATOM 8896 N N . LYS A 1 25 ? 0.684 0.339 -7.187 1.00 0.25 591 LYS A N 8
ATOM 8897 C CA . LYS A 1 25 ? 1.102 -0.417 -8.369 1.00 0.28 591 LYS A CA 8
ATOM 8898 C C . LYS A 1 25 ? 1.678 0.506 -9.442 1.00 0.31 591 LYS A C 8
ATOM 8899 O O . LYS A 1 25 ? 2.512 0.094 -10.249 1.00 0.34 591 LYS A O 8
ATOM 8918 N N . ASN A 1 26 ? 1.246 1.760 -9.437 1.00 0.32 592 ASN A N 8
ATOM 8919 C CA . ASN A 1 26 ? 1.682 2.724 -10.444 1.00 0.38 592 ASN A CA 8
ATOM 8920 C C . ASN A 1 26 ? 3.048 3.311 -10.104 1.00 0.35 592 ASN A C 8
ATOM 8921 O O . ASN A 1 26 ? 3.614 4.074 -10.883 1.00 0.43 592 ASN A O 8
ATOM 8932 N N . HIS A 1 27 ? 3.567 2.971 -8.930 1.00 0.31 593 HIS A N 8
ATOM 8933 C CA . HIS A 1 27 ? 4.868 3.480 -8.503 1.00 0.34 593 HIS A CA 8
ATOM 8934 C C . HIS A 1 27 ? 5.799 2.347 -8.089 1.00 0.29 593 HIS A C 8
ATOM 8935 O O . HIS A 1 27 ? 7.015 2.434 -8.260 1.00 0.33 593 HIS A O 8
ATOM 8950 N N . PHE A 1 28 ? 5.222 1.289 -7.545 1.00 0.23 594 PHE A N 8
ATOM 8951 C CA . PHE A 1 28 ? 5.985 0.156 -7.053 1.00 0.20 594 PHE A CA 8
ATOM 8952 C C . PHE A 1 28 ? 5.461 -1.130 -7.677 1.00 0.20 594 PHE A C 8
ATOM 8953 O O . PHE A 1 28 ? 4.377 -1.150 -8.262 1.00 0.21 594 PHE A O 8
ATOM 8970 N N . MET A 1 29 ? 6.234 -2.197 -7.570 1.00 0.23 595 MET A N 8
ATOM 8971 C CA . MET A 1 29 ? 5.792 -3.503 -8.030 1.00 0.26 595 MET A CA 8
ATOM 8972 C C . MET A 1 29 ? 4.956 -4.149 -6.938 1.00 0.26 595 MET A C 8
ATOM 8973 O O . MET A 1 29 ? 5.445 -4.380 -5.833 1.00 0.27 595 MET A O 8
ATOM 8987 N N . VAL A 1 30 ? 3.699 -4.426 -7.238 1.00 0.28 596 VAL A N 8
ATOM 8988 C CA . VAL A 1 30 ? 2.773 -4.909 -6.227 1.00 0.30 596 VAL A CA 8
ATOM 8989 C C . VAL A 1 30 ? 2.252 -6.302 -6.567 1.00 0.37 596 VAL A C 8
ATOM 8990 O O . VAL A 1 30 ? 1.824 -6.563 -7.694 1.00 0.44 596 VAL A O 8
ATOM 9003 N N . GLU A 1 31 ? 2.287 -7.183 -5.577 1.00 0.38 597 GLU A N 8
ATOM 9004 C CA . GLU A 1 31 ? 1.851 -8.562 -5.742 1.00 0.46 597 GLU A CA 8
ATOM 9005 C C . GLU A 1 31 ? 0.778 -8.888 -4.709 1.00 0.49 597 GLU A C 8
ATOM 9006 O O . GLU A 1 31 ? 0.631 -8.171 -3.719 1.00 0.57 597 GLU A O 8
ATOM 9018 N N . LYS A 1 32 ? 0.027 -9.951 -4.941 1.00 0.52 598 LYS A N 8
ATOM 9019 C CA . LYS A 1 32 ? -0.982 -10.384 -3.986 1.00 0.56 598 LYS A CA 8
ATOM 9020 C C . LYS A 1 32 ? -0.622 -11.746 -3.409 1.00 0.61 598 LYS A C 8
ATOM 9021 O O . LYS A 1 32 ? -0.512 -12.729 -4.140 1.00 0.74 598 LYS A O 8
ATOM 9040 N N . GLU A 1 33 ? -0.451 -11.797 -2.099 1.00 0.56 599 GLU A N 8
ATOM 9041 C CA . GLU A 1 33 ? -0.137 -13.037 -1.402 1.00 0.63 599 GLU A CA 8
ATOM 9042 C C . GLU A 1 33 ? -1.042 -13.191 -0.194 1.00 0.65 599 GLU A C 8
ATOM 9043 O O . GLU A 1 33 ? -1.108 -12.296 0.640 1.00 0.60 599 GLU A O 8
ATOM 9055 N N . ASN A 1 34 ? -1.738 -14.323 -0.114 1.00 0.76 600 ASN A N 8
ATOM 9056 C CA . ASN A 1 34 ? -2.736 -14.568 0.936 1.00 0.83 600 ASN A CA 8
ATOM 9057 C C . ASN A 1 34 ? -3.837 -13.518 0.858 1.00 0.81 600 ASN A C 8
ATOM 9058 O O . ASN A 1 34 ? -4.414 -13.135 1.873 1.00 0.85 600 ASN A O 8
ATOM 9069 N N . ASP A 1 35 ? -4.123 -13.073 -0.365 1.00 0.77 601 ASP A N 8
ATOM 9070 C CA . ASP A 1 35 ? -5.064 -11.976 -0.614 1.00 0.80 601 ASP A CA 8
ATOM 9071 C C . ASP A 1 35 ? -4.594 -10.671 0.025 1.00 0.72 601 ASP A C 8
ATOM 9072 O O . ASP A 1 35 ? -5.363 -9.714 0.147 1.00 0.78 601 ASP A O 8
ATOM 9081 N N . ASP A 1 36 ? -3.332 -10.631 0.425 1.00 0.62 602 ASP A N 8
ATOM 9082 C CA . ASP A 1 36 ? -2.739 -9.430 0.993 1.00 0.54 602 ASP A CA 8
ATOM 9083 C C . ASP A 1 36 ? -1.983 -8.669 -0.086 1.00 0.50 602 ASP A C 8
ATOM 9084 O O . ASP A 1 36 ? -1.789 -9.179 -1.191 1.00 0.54 602 ASP A O 8
ATOM 9093 N N . ILE A 1 37 ? -1.545 -7.464 0.236 1.00 0.45 603 ILE A N 8
ATOM 9094 C CA . ILE A 1 37 ? -0.930 -6.587 -0.751 1.00 0.42 603 ILE A CA 8
ATOM 9095 C C . ILE A 1 37 ? 0.563 -6.431 -0.486 1.00 0.32 603 ILE A C 8
ATOM 9096 O O . ILE A 1 37 ? 0.962 -5.921 0.553 1.00 0.32 603 ILE A O 8
ATOM 9112 N N . LYS A 1 38 ? 1.378 -6.859 -1.436 1.00 0.29 604 LYS A N 8
ATOM 9113 C CA . LYS A 1 38 ? 2.823 -6.726 -1.318 1.00 0.24 604 LYS A CA 8
ATOM 9114 C C . LYS A 1 38 ? 3.323 -5.553 -2.140 1.00 0.21 604 LYS A C 8
ATOM 9115 O O . LYS A 1 38 ? 3.129 -5.507 -3.351 1.00 0.28 604 LYS A O 8
ATOM 9134 N N . VAL A 1 39 ? 3.971 -4.623 -1.475 1.00 0.16 605 VAL A N 8
ATOM 9135 C CA . VAL A 1 39 ? 4.579 -3.483 -2.136 1.00 0.16 605 VAL A CA 8
ATOM 9136 C C . VAL A 1 39 ? 6.081 -3.693 -2.234 1.00 0.16 605 VAL A C 8
ATOM 9137 O O . VAL A 1 39 ? 6.742 -3.915 -1.224 1.00 0.18 605 VAL A O 8
ATOM 9150 N N . MET A 1 40 ? 6.617 -3.652 -3.442 1.00 0.18 606 MET A N 8
ATOM 9151 C CA . MET A 1 40 ? 8.042 -3.847 -3.636 1.00 0.22 606 MET A CA 8
ATOM 9152 C C . MET A 1 40 ? 8.666 -2.695 -4.403 1.00 0.20 606 MET A C 8
ATOM 9153 O O . MET A 1 40 ? 8.132 -2.234 -5.411 1.00 0.20 606 MET A O 8
ATOM 9167 N N . ASN A 1 41 ? 9.807 -2.237 -3.912 1.00 0.26 607 ASN A N 8
ATOM 9168 C CA . ASN A 1 41 ? 10.571 -1.191 -4.571 1.00 0.34 607 ASN A CA 8
ATOM 9169 C C . ASN A 1 41 ? 12.055 -1.451 -4.377 1.00 0.46 607 ASN A C 8
ATOM 9170 O O . ASN A 1 41 ? 12.523 -1.575 -3.244 1.00 0.52 607 ASN A O 8
ATOM 9181 N N . GLY A 1 42 ? 12.785 -1.546 -5.479 1.00 0.56 608 GLY A N 8
ATOM 9182 C CA . GLY A 1 42 ? 14.199 -1.851 -5.410 1.00 0.76 608 GLY A CA 8
ATOM 9183 C C . GLY A 1 42 ? 14.447 -3.240 -4.867 1.00 0.88 608 GLY A C 8
ATOM 9184 O O . GLY A 1 42 ? 14.293 -4.229 -5.584 1.00 1.78 608 GLY A O 8
ATOM 9188 N N . ASP A 1 43 ? 14.809 -3.319 -3.596 1.00 0.81 609 ASP A N 8
ATOM 9189 C CA . ASP A 1 43 ? 15.048 -4.604 -2.948 1.00 0.88 609 ASP A CA 8
ATOM 9190 C C . ASP A 1 43 ? 14.196 -4.729 -1.693 1.00 0.75 609 ASP A C 8
ATOM 9191 O O . ASP A 1 43 ? 14.413 -5.610 -0.863 1.00 0.84 609 ASP A O 8
ATOM 9200 N N . MET A 1 44 ? 13.226 -3.838 -1.561 1.00 0.59 610 MET A N 8
ATOM 9201 C CA . MET A 1 44 ? 12.366 -3.806 -0.388 1.00 0.56 610 MET A CA 8
ATOM 9202 C C . MET A 1 44 ? 10.991 -4.374 -0.705 1.00 0.36 610 MET A C 8
ATOM 9203 O O . MET A 1 44 ? 10.509 -4.248 -1.832 1.00 0.27 610 MET A O 8
ATOM 9217 N N . MET A 1 45 ? 10.362 -4.990 0.288 1.00 0.37 611 MET A N 8
ATOM 9218 C CA . MET A 1 45 ? 8.991 -5.459 0.147 1.00 0.28 611 MET A CA 8
ATOM 9219 C C . MET A 1 45 ? 8.206 -5.212 1.430 1.00 0.22 611 MET A C 8
ATOM 9220 O O . MET A 1 45 ? 8.766 -5.194 2.526 1.00 0.23 611 MET A O 8
ATOM 9234 N N . ALA A 1 46 ? 6.912 -5.002 1.279 1.00 0.20 612 ALA A N 8
ATOM 9235 C CA . ALA A 1 46 ? 6.017 -4.847 2.410 1.00 0.19 612 ALA A CA 8
ATOM 9236 C C . ALA A 1 46 ? 4.697 -5.533 2.115 1.00 0.21 612 ALA A C 8
ATOM 9237 O O . ALA A 1 46 ? 4.376 -5.776 0.958 1.00 0.29 612 ALA A O 8
ATOM 9244 N N . ARG A 1 47 ? 3.945 -5.854 3.150 1.00 0.26 613 ARG A N 8
ATOM 9245 C CA . ARG A 1 47 ? 2.670 -6.520 2.974 1.00 0.31 613 ARG A CA 8
ATOM 9246 C C . ARG A 1 47 ? 1.588 -5.871 3.823 1.00 0.33 613 ARG A C 8
ATOM 9247 O O . ARG A 1 47 ? 1.729 -5.739 5.040 1.00 0.34 613 ARG A O 8
ATOM 9268 N N . ILE A 1 48 ? 0.517 -5.456 3.171 1.00 0.36 614 ILE A N 8
ATOM 9269 C CA . ILE A 1 48 ? -0.684 -5.054 3.865 1.00 0.42 614 ILE A CA 8
ATOM 9270 C C . ILE A 1 48 ? -1.522 -6.297 4.088 1.00 0.45 614 ILE A C 8
ATOM 9271 O O . ILE A 1 48 ? -2.038 -6.876 3.131 1.00 0.46 614 ILE A O 8
ATOM 9287 N N . SER A 1 49 ? -1.664 -6.701 5.333 1.00 0.51 615 SER A N 8
ATOM 9288 C CA . SER A 1 49 ? -2.347 -7.940 5.644 1.00 0.59 615 SER A CA 8
ATOM 9289 C C . SER A 1 49 ? -3.763 -7.648 6.118 1.00 0.71 615 SER A C 8
ATOM 9290 O O . SER A 1 49 ? -4.103 -6.497 6.406 1.00 0.79 615 SER A O 8
ATOM 9298 N N . GLY A 1 50 ? -4.587 -8.687 6.190 1.00 0.80 616 GLY A N 8
ATOM 9299 C CA . GLY A 1 50 ? -5.947 -8.534 6.672 1.00 0.94 616 GLY A CA 8
ATOM 9300 C C . GLY A 1 50 ? -6.002 -8.395 8.181 1.00 1.24 616 GLY A C 8
ATOM 9301 O O . GLY A 1 50 ? -6.768 -9.087 8.850 1.00 1.89 616 GLY A O 8
ATOM 9305 N N . ASP A 1 51 ? -5.186 -7.489 8.701 1.00 1.17 617 ASP A N 8
ATOM 9306 C CA . ASP A 1 51 ? -5.055 -7.265 10.135 1.00 1.48 617 ASP A CA 8
ATOM 9307 C C . ASP A 1 51 ? -4.228 -6.010 10.379 1.00 1.16 617 ASP A C 8
ATOM 9308 O O . ASP A 1 51 ? -4.580 -5.163 11.199 1.00 1.54 617 ASP A O 8
ATOM 9317 N N . GLY A 1 52 ? -3.130 -5.893 9.646 1.00 0.96 618 GLY A N 8
ATOM 9318 C CA . GLY A 1 52 ? -2.274 -4.734 9.753 1.00 0.90 618 GLY A CA 8
ATOM 9319 C C . GLY A 1 52 ? -1.216 -4.733 8.672 1.00 0.74 618 GLY A C 8
ATOM 9320 O O . GLY A 1 52 ? -1.108 -5.692 7.907 1.00 0.69 618 GLY A O 8
ATOM 9324 N N . VAL A 1 53 ? -0.443 -3.664 8.596 1.00 0.73 619 VAL A N 8
ATOM 9325 C CA . VAL A 1 53 ? 0.602 -3.558 7.592 1.00 0.60 619 VAL A CA 8
ATOM 9326 C C . VAL A 1 53 ? 1.952 -3.925 8.191 1.00 0.52 619 VAL A C 8
ATOM 9327 O O . VAL A 1 53 ? 2.337 -3.400 9.234 1.00 0.56 619 VAL A O 8
ATOM 9340 N N . THR A 1 54 ? 2.666 -4.824 7.531 1.00 0.44 620 THR A N 8
ATOM 9341 C CA . THR A 1 54 ? 4.002 -5.202 7.959 1.00 0.41 620 THR A CA 8
ATOM 9342 C C . THR A 1 54 ? 4.923 -5.312 6.751 1.00 0.32 620 THR A C 8
ATOM 9343 O O . THR A 1 54 ? 4.596 -5.991 5.779 1.00 0.30 620 THR A O 8
ATOM 9354 N N . GLY A 1 55 ? 6.072 -4.659 6.815 1.00 0.27 621 GLY A N 8
ATOM 9355 C CA . GLY A 1 55 ? 6.994 -4.673 5.697 1.00 0.23 621 GLY A CA 8
ATOM 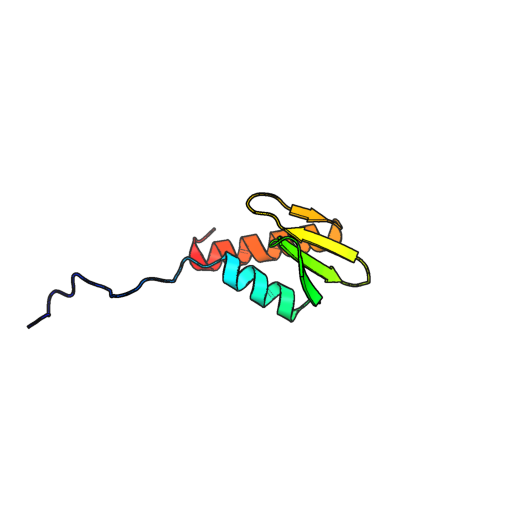9356 C C . GLY A 1 55 ? 8.201 -3.800 5.961 1.00 0.22 621 GLY A C 8
ATOM 9357 O O . GLY A 1 55 ? 8.392 -3.338 7.085 1.00 0.24 621 GLY A O 8
ATOM 9361 N N . ASP A 1 56 ? 9.021 -3.580 4.935 1.00 0.23 622 ASP A N 8
ATOM 9362 C CA . ASP A 1 56 ? 10.161 -2.673 5.055 1.00 0.26 622 ASP A CA 8
ATOM 9363 C C . ASP A 1 56 ? 9.689 -1.276 5.448 1.00 0.21 622 ASP A C 8
ATOM 9364 O O . ASP A 1 56 ? 8.753 -0.730 4.858 1.00 0.19 622 ASP A O 8
ATOM 9373 N N . ALA A 1 57 ? 10.370 -0.715 6.442 1.00 0.24 623 ALA A N 8
ATOM 9374 C CA . ALA A 1 57 ? 9.964 0.524 7.096 1.00 0.26 623 ALA A CA 8
ATOM 9375 C C . ALA A 1 57 ? 9.759 1.686 6.125 1.00 0.23 623 ALA A C 8
ATOM 9376 O O . ALA A 1 57 ? 8.872 2.515 6.339 1.00 0.25 623 ALA A O 8
ATOM 9383 N N . GLY A 1 58 ? 10.569 1.750 5.068 1.00 0.23 624 GLY A N 8
ATOM 9384 C CA . GLY A 1 58 ? 10.455 2.842 4.116 1.00 0.26 624 GLY A CA 8
ATOM 9385 C C . GLY A 1 58 ? 9.148 2.787 3.353 1.00 0.22 624 GLY A C 8
ATOM 9386 O O . GLY A 1 58 ? 8.422 3.785 3.242 1.00 0.24 624 GLY A O 8
ATOM 9390 N N . ILE A 1 59 ? 8.844 1.602 2.849 1.00 0.18 625 ILE A N 8
ATOM 9391 C CA . ILE A 1 59 ? 7.607 1.359 2.126 1.00 0.16 625 ILE A CA 8
ATOM 9392 C C . ILE A 1 59 ? 6.403 1.539 3.046 1.00 0.15 625 ILE A C 8
ATOM 9393 O O . ILE A 1 59 ? 5.375 2.061 2.624 1.00 0.16 625 ILE A O 8
ATOM 9409 N N . VAL A 1 60 ? 6.543 1.138 4.308 1.00 0.16 626 VAL A N 8
ATOM 9410 C CA . VAL A 1 60 ? 5.448 1.251 5.269 1.00 0.18 626 VAL A CA 8
ATOM 9411 C C . VAL A 1 60 ? 5.006 2.707 5.433 1.00 0.19 626 VAL A C 8
ATOM 9412 O O . VAL A 1 60 ? 3.812 3.000 5.386 1.00 0.20 626 VAL A O 8
ATOM 9425 N N . ASP A 1 61 ? 5.965 3.620 5.594 1.00 0.20 627 ASP A N 8
ATOM 9426 C CA . ASP A 1 61 ? 5.639 5.043 5.698 1.00 0.24 627 ASP A CA 8
ATOM 9427 C C . ASP A 1 61 ? 4.958 5.544 4.437 1.00 0.22 627 ASP A C 8
ATOM 9428 O O . ASP A 1 61 ? 4.042 6.367 4.507 1.00 0.25 627 ASP A O 8
ATOM 9437 N N . LYS A 1 62 ? 5.396 5.050 3.284 1.00 0.21 628 LYS A N 8
ATOM 9438 C CA . LYS A 1 62 ? 4.778 5.428 2.021 1.00 0.22 628 LYS A CA 8
ATOM 9439 C C . LYS A 1 62 ? 3.345 4.905 1.955 1.00 0.20 628 LYS A C 8
ATOM 9440 O O . LYS A 1 62 ? 2.424 5.636 1.589 1.00 0.24 628 LYS A O 8
ATOM 9459 N N . ILE A 1 63 ? 3.170 3.640 2.323 1.00 0.17 629 ILE A N 8
ATOM 9460 C CA . ILE A 1 63 ? 1.856 3.016 2.342 1.00 0.18 629 ILE A CA 8
ATOM 9461 C C . ILE A 1 63 ? 0.932 3.762 3.286 1.00 0.20 629 ILE A C 8
ATOM 9462 O O . ILE A 1 63 ? -0.192 4.089 2.928 1.00 0.22 629 ILE A O 8
ATOM 9478 N N . ASN A 1 64 ? 1.427 4.051 4.479 1.00 0.20 630 ASN A N 8
ATOM 9479 C CA . ASN A 1 64 ? 0.651 4.755 5.489 1.00 0.24 630 ASN A CA 8
ATOM 9480 C C . ASN A 1 64 ? 0.230 6.130 4.990 1.00 0.22 630 ASN A C 8
ATOM 9481 O O . ASN A 1 64 ? -0.892 6.575 5.242 1.00 0.24 630 ASN A O 8
ATOM 9492 N N . GLU A 1 65 ? 1.129 6.790 4.273 1.00 0.22 631 GLU A N 8
ATOM 9493 C CA . GLU A 1 65 ? 0.844 8.098 3.706 1.00 0.25 631 GLU A CA 8
ATOM 9494 C C . GLU A 1 65 ? -0.262 7.983 2.663 1.00 0.22 631 GLU A C 8
ATOM 9495 O O . GLU A 1 65 ? -1.174 8.810 2.610 1.00 0.24 631 GLU A O 8
ATOM 9507 N N . CYS A 1 66 ? -0.176 6.941 1.844 1.00 0.21 632 CYS A N 8
ATOM 9508 C CA . CYS A 1 66 ? -1.168 6.684 0.814 1.00 0.24 632 CYS A CA 8
ATOM 9509 C C . CYS A 1 66 ? -2.518 6.291 1.426 1.00 0.23 632 CYS A C 8
ATOM 9510 O O . CYS A 1 66 ? -3.557 6.803 1.014 1.00 0.23 632 CYS A O 8
ATOM 9518 N N . ILE A 1 67 ? -2.497 5.398 2.418 1.00 0.23 633 ILE A N 8
ATOM 9519 C CA . ILE A 1 67 ? -3.713 4.999 3.128 1.00 0.25 633 ILE A CA 8
ATOM 9520 C C . ILE A 1 67 ? -4.397 6.213 3.735 1.00 0.23 633 ILE A C 8
ATOM 9521 O O . ILE A 1 67 ? -5.596 6.401 3.573 1.00 0.24 633 ILE A O 8
ATOM 9537 N N . LYS A 1 68 ? -3.620 7.043 4.416 1.00 0.25 634 LYS A N 8
ATOM 9538 C CA . LYS A 1 68 ? -4.147 8.243 5.050 1.00 0.28 634 LYS A CA 8
ATOM 9539 C C . LYS A 1 68 ? -4.697 9.207 4.004 1.00 0.24 634 LYS A C 8
ATOM 9540 O O . LYS A 1 68 ? -5.728 9.844 4.210 1.00 0.25 634 LYS A O 8
ATOM 9559 N N . LYS A 1 69 ? -4.006 9.293 2.876 1.00 0.24 635 LYS A N 8
ATOM 9560 C CA . LYS A 1 69 ? -4.395 10.189 1.797 1.00 0.26 635 LYS A CA 8
ATOM 9561 C C . LYS A 1 69 ? -5.712 9.734 1.177 1.00 0.24 635 LYS A C 8
ATOM 9562 O O . LYS A 1 69 ? -6.635 10.525 0.991 1.00 0.27 635 LYS A O 8
ATOM 9581 N N . ILE A 1 70 ? -5.783 8.446 0.878 1.00 0.22 636 ILE A N 8
ATOM 9582 C CA . ILE A 1 70 ? -6.967 7.856 0.276 1.00 0.26 636 ILE A CA 8
ATOM 9583 C C . ILE A 1 70 ? -8.125 7.812 1.269 1.00 0.25 636 ILE A C 8
ATOM 9584 O O . ILE A 1 70 ? -9.284 8.014 0.898 1.00 0.31 636 ILE A O 8
ATOM 9600 N N . GLU A 1 71 ? -7.806 7.565 2.532 1.00 0.23 637 GLU A N 8
ATOM 9601 C CA . GLU A 1 71 ? -8.801 7.608 3.591 1.00 0.29 637 GLU A CA 8
ATOM 9602 C C . GLU A 1 71 ? -9.375 9.014 3.689 1.00 0.28 637 GLU A C 8
ATOM 9603 O O . GLU A 1 71 ? -10.567 9.197 3.900 1.00 0.32 637 GLU A O 8
ATOM 9615 N N . ALA A 1 72 ? -8.513 10.005 3.502 1.00 0.26 638 ALA A N 8
ATOM 9616 C CA . ALA A 1 72 ? -8.935 11.397 3.474 1.00 0.30 638 ALA A CA 8
ATOM 9617 C C . ALA A 1 72 ? -9.846 11.661 2.281 1.00 0.32 638 ALA A C 8
ATOM 9618 O O . ALA A 1 72 ? -10.722 12.522 2.335 1.00 0.38 638 ALA A O 8
ATOM 9625 N N . ILE A 1 73 ? -9.638 10.906 1.210 1.00 0.32 639 ILE A N 8
ATOM 9626 C CA . ILE A 1 73 ? -10.433 11.064 -0.001 1.00 0.40 639 ILE A CA 8
ATOM 9627 C C . ILE A 1 73 ? -11.840 10.494 0.174 1.00 0.42 639 ILE A C 8
ATOM 9628 O O . ILE A 1 73 ? -12.820 11.118 -0.239 1.00 0.50 639 ILE A O 8
ATOM 9644 N N . TYR A 1 74 ? -11.950 9.327 0.798 1.00 0.39 640 TYR A N 8
ATOM 9645 C CA . TYR A 1 74 ? -13.252 8.666 0.903 1.00 0.46 640 TYR A CA 8
ATOM 9646 C C . TYR A 1 74 ? -13.924 8.883 2.260 1.00 0.49 640 TYR A C 8
ATOM 9647 O O . TYR A 1 74 ? -15.147 8.991 2.332 1.00 0.57 640 TYR A O 8
ATOM 9665 N N . LEU A 1 75 ? -13.142 8.951 3.328 1.00 0.45 641 LEU A N 8
ATOM 9666 C CA . LEU A 1 75 ? -13.705 9.132 4.666 1.00 0.53 641 LEU A CA 8
ATOM 9667 C C . LEU A 1 75 ? -13.566 10.571 5.150 1.00 0.54 641 LEU A C 8
ATOM 9668 O O . LEU A 1 75 ? -14.159 10.948 6.163 1.00 0.64 641 LEU A O 8
ATOM 9684 N N . ARG A 1 76 ? -12.777 11.359 4.416 1.00 0.48 642 ARG A N 8
ATOM 9685 C CA . ARG A 1 76 ? -12.489 12.757 4.760 1.00 0.57 642 ARG A CA 8
ATOM 9686 C C . ARG A 1 76 ? -11.611 12.848 6.007 1.00 0.65 642 ARG A C 8
ATOM 9687 O O . ARG A 1 76 ? -12.069 12.621 7.125 1.00 0.87 642 ARG A O 8
ATOM 9708 N N . ASP A 1 77 ? -10.346 13.184 5.809 1.00 0.65 643 ASP A N 8
ATOM 9709 C CA . ASP A 1 77 ? -9.412 13.324 6.913 1.00 0.76 643 ASP A CA 8
ATOM 9710 C C . ASP A 1 77 ? -8.528 14.543 6.704 1.00 1.10 643 ASP A C 8
ATOM 9711 O O . ASP A 1 77 ? -8.764 15.568 7.374 1.00 1.80 643 ASP A O 8
ATOM 9721 N N . GLY A 1 1 ? -15.309 -19.034 -11.535 1.00 17.90 567 GLY A N 9
ATOM 9722 C CA . GLY A 1 1 ? -14.967 -17.682 -12.040 1.00 17.52 567 GLY A CA 9
ATOM 9723 C C . GLY A 1 1 ? -14.246 -16.842 -11.004 1.00 17.13 567 GLY A C 9
ATOM 9724 O O . GLY A 1 1 ? -13.238 -16.205 -11.314 1.00 16.99 567 GLY A O 9
ATOM 9730 N N . SER A 1 2 ? -14.769 -16.844 -9.775 1.00 17.09 568 SER A N 9
ATOM 9731 C CA . SER A 1 2 ? -14.203 -16.074 -8.668 1.00 16.89 568 SER A CA 9
ATOM 9732 C C . SER A 1 2 ? -14.358 -14.573 -8.925 1.00 16.31 568 SER A C 9
ATOM 9733 O O . SER A 1 2 ? -13.606 -13.749 -8.399 1.00 16.19 568 SER A O 9
ATOM 9741 N N . GLY A 1 3 ? -15.357 -14.225 -9.723 1.00 16.11 569 GLY A N 9
ATOM 9742 C CA . GLY A 1 3 ? -15.609 -12.836 -10.035 1.00 15.71 569 GLY A CA 9
ATOM 9743 C C . GLY A 1 3 ? -15.617 -12.584 -11.523 1.00 15.31 569 GLY A C 9
ATOM 9744 O O . GLY A 1 3 ? -15.328 -13.493 -12.306 1.00 15.30 569 GLY A O 9
ATOM 9748 N N . LEU A 1 4 ? -15.961 -11.352 -11.905 1.00 15.13 570 LEU A N 9
ATOM 9749 C CA . LEU A 1 4 ? -16.016 -10.927 -13.310 1.00 14.94 570 LEU A CA 9
ATOM 9750 C C . LEU A 1 4 ? -17.190 -11.564 -14.051 1.00 14.71 570 LEU A C 9
ATOM 9751 O O . LEU A 1 4 ? -18.007 -10.865 -14.648 1.00 14.65 570 LEU A O 9
ATOM 9767 N N . LYS A 1 5 ? -17.273 -12.886 -14.017 1.00 14.74 571 LYS A N 9
ATOM 9768 C CA . LYS A 1 5 ? -18.332 -13.606 -14.710 1.00 14.72 571 LYS A CA 9
ATOM 9769 C C . LYS A 1 5 ? -19.635 -13.541 -13.922 1.00 14.27 571 LYS A C 9
ATOM 9770 O O . LYS A 1 5 ? -20.723 -13.547 -14.496 1.00 14.21 571 LYS A O 9
ATOM 9789 N N . THR A 1 6 ? -19.520 -13.480 -12.605 1.00 14.11 572 THR A N 9
ATOM 9790 C CA . THR A 1 6 ? -20.683 -13.355 -11.743 1.00 13.87 572 THR A CA 9
ATOM 9791 C C . THR A 1 6 ? -20.356 -12.469 -10.545 1.00 13.10 572 THR A C 9
ATOM 9792 O O . THR A 1 6 ? -19.446 -12.772 -9.771 1.00 13.17 572 THR A O 9
ATOM 9803 N N . LYS A 1 7 ? -21.079 -11.368 -10.410 1.00 12.50 573 LYS A N 9
ATOM 9804 C CA . LYS A 1 7 ? -20.864 -10.457 -9.299 1.00 11.82 573 LYS A CA 9
ATOM 9805 C C . LYS A 1 7 ? -22.039 -10.495 -8.331 1.00 11.15 573 LYS A C 9
ATOM 9806 O O . LYS A 1 7 ? -23.198 -10.573 -8.738 1.00 11.03 573 LYS A O 9
ATOM 9825 N N . SER A 1 8 ? -21.730 -10.469 -7.046 1.00 10.92 574 SER A N 9
ATOM 9826 C CA . SER A 1 8 ? -22.746 -10.422 -6.014 1.00 10.47 574 SER A CA 9
ATOM 9827 C C . SER A 1 8 ? -22.864 -9.005 -5.470 1.00 9.69 574 SER A C 9
ATOM 9828 O O . SER A 1 8 ? -23.904 -8.614 -4.941 1.00 9.50 574 SER A O 9
ATOM 9836 N N . VAL A 1 9 ? -21.788 -8.244 -5.606 1.00 9.45 575 VAL A N 9
ATOM 9837 C CA . VAL A 1 9 ? -21.740 -6.871 -5.128 1.00 8.90 575 VAL A CA 9
ATOM 9838 C C . VAL A 1 9 ? -20.547 -6.149 -5.747 1.00 8.23 575 VAL A C 9
ATOM 9839 O O . VAL A 1 9 ? -19.460 -6.715 -5.851 1.00 8.37 575 VAL A O 9
ATOM 9852 N N . ARG A 1 10 ? -20.753 -4.917 -6.183 1.00 7.76 576 ARG A N 9
ATOM 9853 C CA . ARG A 1 10 ? -19.680 -4.149 -6.797 1.00 7.33 576 ARG A CA 9
ATOM 9854 C C . ARG A 1 10 ? -19.195 -3.058 -5.848 1.00 6.42 576 ARG A C 9
ATOM 9855 O O . ARG A 1 10 ? -19.990 -2.285 -5.315 1.00 6.31 576 ARG A O 9
ATOM 9876 N N . LEU A 1 11 ? -17.891 -3.011 -5.624 1.00 6.11 577 LEU A N 9
ATOM 9877 C CA . LEU A 1 11 ? -17.305 -1.988 -4.775 1.00 5.52 577 LEU A CA 9
ATOM 9878 C C . LEU A 1 11 ? -16.912 -0.790 -5.632 1.00 4.86 577 LEU A C 9
ATOM 9879 O O . LEU A 1 11 ? -15.783 -0.696 -6.118 1.00 5.03 577 LEU A O 9
ATOM 9895 N N . SER A 1 12 ? -17.857 0.106 -5.836 1.00 4.54 578 SER A N 9
ATOM 9896 C CA . SER A 1 12 ? -17.617 1.299 -6.621 1.00 4.31 578 SER A CA 9
ATOM 9897 C C . SER A 1 12 ? -17.601 2.516 -5.708 1.00 3.46 578 SER A C 9
ATOM 9898 O O . SER A 1 12 ? -18.594 2.806 -5.039 1.00 3.75 578 SER A O 9
ATOM 9906 N N . LYS A 1 13 ? -16.460 3.205 -5.679 1.00 3.02 579 LYS A N 9
ATOM 9907 C CA . LYS A 1 13 ? -16.258 4.382 -4.829 1.00 2.83 579 LYS A CA 9
ATOM 9908 C C . LYS A 1 13 ? -16.188 3.993 -3.354 1.00 2.03 579 LYS A C 9
ATOM 9909 O O . LYS A 1 13 ? -16.636 2.915 -2.957 1.00 2.42 579 LYS A O 9
ATOM 9928 N N . MET A 1 14 ? -15.596 4.879 -2.551 1.00 1.63 580 MET A N 9
ATOM 9929 C CA . MET A 1 14 ? -15.444 4.670 -1.107 1.00 1.27 580 MET A CA 9
ATOM 9930 C C . MET A 1 14 ? -14.536 3.480 -0.802 1.00 1.11 580 MET A C 9
ATOM 9931 O O . MET A 1 14 ? -14.496 2.985 0.326 1.00 1.70 580 MET A O 9
ATOM 9945 N N . GLY A 1 15 ? -13.796 3.037 -1.806 1.00 0.74 581 GLY A N 9
ATOM 9946 C CA . GLY A 1 15 ? -12.885 1.930 -1.628 1.00 0.76 581 GLY A CA 9
ATOM 9947 C C . GLY A 1 15 ? -11.463 2.404 -1.455 1.00 0.62 581 GLY A C 9
ATOM 9948 O O . GLY A 1 15 ? -10.675 2.384 -2.404 1.00 0.55 581 GLY A O 9
ATOM 9952 N N . LYS A 1 16 ? -11.133 2.835 -0.245 1.00 0.65 582 LYS A N 9
ATOM 9953 C CA . LYS A 1 16 ? -9.809 3.367 0.043 1.00 0.59 582 LYS A CA 9
ATOM 9954 C C . LYS A 1 16 ? -8.738 2.303 -0.187 1.00 0.52 582 LYS A C 9
ATOM 9955 O O . LYS A 1 16 ? -7.662 2.593 -0.706 1.00 0.48 582 LYS A O 9
ATOM 9974 N N . LYS A 1 17 ? -9.053 1.064 0.176 1.00 0.55 583 LYS A N 9
ATOM 9975 C CA . LYS A 1 17 ? -8.122 -0.041 0.004 1.00 0.53 583 LYS A CA 9
ATOM 9976 C C . LYS A 1 17 ? -7.956 -0.396 -1.470 1.00 0.43 583 LYS A C 9
ATOM 9977 O O . LYS A 1 17 ? -6.868 -0.768 -1.907 1.00 0.40 583 LYS A O 9
ATOM 9996 N N . GLU A 1 18 ? -9.037 -0.280 -2.231 1.00 0.42 584 GLU A N 9
ATOM 9997 C CA . GLU A 1 18 ? -8.994 -0.559 -3.662 1.00 0.36 584 GLU A CA 9
ATOM 9998 C C . GLU A 1 18 ? -8.120 0.465 -4.379 1.00 0.30 584 GLU A C 9
ATOM 9999 O O . GLU A 1 18 ? -7.353 0.124 -5.287 1.00 0.29 584 GLU A O 9
ATOM 10011 N N . LEU A 1 19 ? -8.230 1.722 -3.966 1.00 0.30 585 LEU A N 9
ATOM 10012 C CA . LEU A 1 19 ? -7.414 2.774 -4.547 1.00 0.26 585 LEU A CA 9
ATOM 10013 C C . LEU A 1 19 ? -5.957 2.592 -4.136 1.00 0.26 585 LEU A C 9
ATOM 10014 O O . LEU A 1 19 ? -5.056 2.857 -4.924 1.00 0.25 585 LEU A O 9
ATOM 10030 N N . LEU A 1 20 ? -5.731 2.120 -2.909 1.00 0.29 586 LEU A N 9
ATOM 10031 C CA . LEU A 1 20 ? -4.378 1.825 -2.438 1.00 0.32 586 LEU A CA 9
ATOM 10032 C C . LEU A 1 20 ? -3.693 0.827 -3.356 1.00 0.29 586 LEU A C 9
ATOM 10033 O O . LEU A 1 20 ? -2.558 1.042 -3.776 1.00 0.32 586 LEU A O 9
ATOM 10049 N N . VAL A 1 21 ? -4.401 -0.246 -3.686 1.00 0.28 587 VAL A N 9
ATOM 10050 C CA . VAL A 1 21 ? -3.872 -1.265 -4.581 1.00 0.30 587 VAL A CA 9
ATOM 10051 C C . VAL A 1 21 ? -3.461 -0.643 -5.913 1.00 0.29 587 VAL A C 9
ATOM 10052 O O . VAL A 1 21 ? -2.380 -0.915 -6.433 1.00 0.34 587 VAL A O 9
ATOM 10065 N N . SER A 1 22 ? -4.324 0.211 -6.443 1.00 0.26 588 SER A N 9
ATOM 10066 C CA . SER A 1 22 ? -4.075 0.854 -7.724 1.00 0.27 588 SER A CA 9
ATOM 10067 C C . SER A 1 22 ? -2.912 1.847 -7.646 1.00 0.23 588 SER A C 9
ATOM 10068 O O . SER A 1 22 ? -1.998 1.807 -8.469 1.00 0.25 588 SER A O 9
ATOM 10076 N N . VAL A 1 23 ? -2.936 2.709 -6.636 1.00 0.22 589 VAL A N 9
ATOM 10077 C CA . VAL A 1 23 ? -1.949 3.779 -6.507 1.00 0.24 589 VAL A CA 9
ATOM 10078 C C . VAL A 1 23 ? -0.563 3.218 -6.215 1.00 0.24 589 VAL A C 9
ATOM 10079 O O . VAL A 1 23 ? 0.419 3.612 -6.848 1.00 0.27 589 VAL A O 9
ATOM 10092 N N . LEU A 1 24 ? -0.486 2.288 -5.273 1.00 0.23 590 LEU A N 9
ATOM 10093 C CA . LEU A 1 24 ? 0.785 1.666 -4.927 1.00 0.25 590 LEU A CA 9
ATOM 10094 C C . LEU A 1 24 ? 1.351 0.921 -6.128 1.00 0.25 590 LEU A C 9
ATOM 10095 O O . LEU A 1 24 ? 2.556 0.911 -6.349 1.00 0.28 590 LEU A O 9
ATOM 10111 N N . LYS A 1 25 ? 0.465 0.327 -6.919 1.00 0.25 591 LYS A N 9
ATOM 10112 C CA . LYS A 1 25 ? 0.869 -0.411 -8.112 1.00 0.28 591 LYS A CA 9
ATOM 10113 C C . LYS A 1 25 ? 1.393 0.531 -9.196 1.00 0.31 591 LYS A C 9
ATOM 10114 O O . LYS A 1 25 ? 2.215 0.145 -10.026 1.00 0.34 591 LYS A O 9
ATOM 10133 N N . ASN A 1 26 ? 0.931 1.776 -9.173 1.00 0.32 592 ASN A N 9
ATOM 10134 C CA . ASN A 1 26 ? 1.335 2.758 -10.179 1.00 0.38 592 ASN A CA 9
ATOM 10135 C C . ASN A 1 26 ? 2.695 3.358 -9.853 1.00 0.35 592 ASN A C 9
ATOM 10136 O O . ASN A 1 26 ? 3.279 4.070 -10.668 1.00 0.43 592 ASN A O 9
ATOM 10147 N N . HIS A 1 27 ? 3.191 3.087 -8.657 1.00 0.31 593 HIS A N 9
ATOM 10148 C CA . HIS A 1 27 ? 4.477 3.629 -8.233 1.00 0.34 593 HIS A CA 9
ATOM 10149 C C . HIS A 1 27 ? 5.468 2.519 -7.915 1.00 0.29 593 HIS A C 9
ATOM 10150 O O . HIS A 1 27 ? 6.664 2.642 -8.180 1.00 0.33 593 HIS A O 9
ATOM 10165 N N . PHE A 1 28 ? 4.964 1.432 -7.353 1.00 0.23 594 PHE A N 9
ATOM 10166 C CA . PHE A 1 28 ? 5.808 0.330 -6.918 1.00 0.20 594 PHE A CA 9
ATOM 10167 C C . PHE A 1 28 ? 5.309 -0.971 -7.527 1.00 0.20 594 PHE A C 9
ATOM 10168 O O . PHE A 1 28 ? 4.189 -1.039 -8.035 1.00 0.21 594 PHE A O 9
ATOM 10185 N N . MET A 1 29 ? 6.145 -1.998 -7.483 1.00 0.23 595 MET A N 9
ATOM 10186 C CA . MET A 1 29 ? 5.765 -3.311 -7.981 1.00 0.26 595 MET A CA 9
ATOM 10187 C C . MET A 1 29 ? 4.971 -4.036 -6.906 1.00 0.26 595 MET A C 9
ATOM 10188 O O . MET A 1 29 ? 5.475 -4.278 -5.815 1.00 0.27 595 MET A O 9
ATOM 10202 N N . VAL A 1 30 ? 3.726 -4.365 -7.209 1.00 0.28 596 VAL A N 9
ATOM 10203 C CA . VAL A 1 30 ? 2.824 -4.906 -6.204 1.00 0.30 596 VAL A CA 9
ATOM 10204 C C . VAL A 1 30 ? 2.231 -6.237 -6.645 1.00 0.37 596 VAL A C 9
ATOM 10205 O O . VAL A 1 30 ? 1.669 -6.350 -7.736 1.00 0.44 596 VAL A O 9
ATOM 10218 N N . GLU A 1 31 ? 2.355 -7.238 -5.785 1.00 0.38 597 GLU A N 9
ATOM 10219 C CA . GLU A 1 31 ? 1.818 -8.565 -6.054 1.00 0.46 597 GLU A CA 9
ATOM 10220 C C . GLU A 1 31 ? 0.892 -8.986 -4.923 1.00 0.49 597 GLU A C 9
ATOM 10221 O O . GLU A 1 31 ? 1.012 -8.496 -3.800 1.00 0.57 597 GLU A O 9
ATOM 10233 N N . LYS A 1 32 ? -0.025 -9.890 -5.218 1.00 0.52 598 LYS A N 9
ATOM 10234 C CA . LYS A 1 32 ? -0.914 -10.418 -4.200 1.00 0.56 598 LYS A CA 9
ATOM 10235 C C . LYS A 1 32 ? -0.462 -11.815 -3.795 1.00 0.61 598 LYS A C 9
ATOM 10236 O O . LYS A 1 32 ? -0.162 -12.656 -4.645 1.00 0.74 598 LYS A O 9
ATOM 10255 N N . GLU A 1 33 ? -0.389 -12.050 -2.498 1.00 0.56 599 GLU A N 9
ATOM 10256 C CA . GLU A 1 33 ? 0.061 -13.330 -1.977 1.00 0.63 599 GLU A CA 9
ATOM 10257 C C . GLU A 1 33 ? -0.815 -13.739 -0.805 1.00 0.65 599 GLU A C 9
ATOM 10258 O O . GLU A 1 33 ? -0.931 -12.993 0.163 1.00 0.60 599 GLU A O 9
ATOM 10270 N N . ASN A 1 34 ? -1.441 -14.913 -0.918 1.00 0.76 600 ASN A N 9
ATOM 10271 C CA . ASN A 1 34 ? -2.377 -15.438 0.091 1.00 0.83 600 ASN A CA 9
ATOM 10272 C C . ASN A 1 34 ? -3.394 -14.378 0.523 1.00 0.81 600 ASN A C 9
ATOM 10273 O O . ASN A 1 34 ? -3.747 -14.275 1.699 1.00 0.85 600 ASN A O 9
ATOM 10284 N N . ASP A 1 35 ? -3.857 -13.595 -0.458 1.00 0.77 601 ASP A N 9
ATOM 10285 C CA . ASP A 1 35 ? -4.865 -12.540 -0.253 1.00 0.80 601 ASP A CA 9
ATOM 10286 C C . ASP A 1 35 ? -4.272 -11.309 0.431 1.00 0.72 601 ASP A C 9
ATOM 10287 O O . ASP A 1 35 ? -4.989 -10.356 0.743 1.00 0.78 601 ASP A O 9
ATOM 10296 N N . ASP A 1 36 ? -2.968 -11.333 0.661 1.00 0.62 602 ASP A N 9
ATOM 10297 C CA . ASP A 1 36 ? -2.258 -10.180 1.197 1.00 0.54 602 ASP A CA 9
ATOM 10298 C C . ASP A 1 36 ? -1.639 -9.393 0.053 1.00 0.50 602 ASP A C 9
ATOM 10299 O O . ASP A 1 36 ? -1.432 -9.928 -1.037 1.00 0.54 602 ASP A O 9
ATOM 10308 N N . ILE A 1 37 ? -1.335 -8.132 0.300 1.00 0.45 603 ILE A N 9
ATOM 10309 C CA . ILE A 1 37 ? -0.804 -7.263 -0.741 1.00 0.42 603 ILE A CA 9
ATOM 10310 C C . ILE A 1 37 ? 0.659 -6.934 -0.465 1.00 0.32 603 ILE A C 9
ATOM 10311 O O . ILE A 1 37 ? 0.976 -6.308 0.537 1.00 0.32 603 ILE A O 9
ATOM 10327 N N . LYS A 1 38 ? 1.548 -7.333 -1.356 1.00 0.29 604 LYS A N 9
ATOM 10328 C CA . LYS A 1 38 ? 2.970 -7.090 -1.153 1.00 0.24 604 LYS A CA 9
ATOM 10329 C C . LYS A 1 38 ? 3.466 -5.985 -2.068 1.00 0.21 604 LYS A C 9
ATOM 10330 O O . LYS A 1 38 ? 3.354 -6.072 -3.292 1.00 0.28 604 LYS A O 9
ATOM 10349 N N . VAL A 1 39 ? 4.009 -4.954 -1.453 1.00 0.16 605 VAL A N 9
ATOM 10350 C CA . VAL A 1 39 ? 4.572 -3.821 -2.162 1.00 0.16 605 VAL A CA 9
ATOM 10351 C C . VAL A 1 39 ? 6.086 -3.953 -2.230 1.00 0.16 605 VAL A C 9
ATOM 10352 O O . VAL A 1 39 ? 6.731 -4.254 -1.228 1.00 0.18 605 VAL A O 9
ATOM 10365 N N . MET A 1 40 ? 6.645 -3.762 -3.412 1.00 0.18 606 MET A N 9
ATOM 10366 C CA . MET A 1 40 ? 8.086 -3.785 -3.580 1.00 0.22 606 MET A CA 9
ATOM 10367 C C . MET A 1 40 ? 8.573 -2.533 -4.287 1.00 0.20 606 MET A C 9
ATOM 10368 O O . MET A 1 40 ? 8.027 -2.127 -5.314 1.00 0.20 606 MET A O 9
ATOM 10382 N N . ASN A 1 41 ? 9.597 -1.921 -3.721 1.00 0.26 607 ASN A N 9
ATOM 10383 C CA . ASN A 1 41 ? 10.210 -0.740 -4.303 1.00 0.34 607 ASN A CA 9
ATOM 10384 C C . ASN A 1 41 ? 11.720 -0.857 -4.198 1.00 0.46 607 ASN A C 9
ATOM 10385 O O . ASN A 1 41 ? 12.259 -0.953 -3.094 1.00 0.52 607 ASN A O 9
ATOM 10396 N N . GLY A 1 42 ? 12.392 -0.848 -5.338 1.00 0.56 608 GLY A N 9
ATOM 10397 C CA . GLY A 1 42 ? 13.828 -1.032 -5.354 1.00 0.76 608 GLY A CA 9
ATOM 10398 C C . GLY A 1 42 ? 14.219 -2.399 -4.836 1.00 0.88 608 GLY A C 9
ATOM 10399 O O . GLY A 1 42 ? 14.149 -3.392 -5.560 1.00 1.78 608 GLY A O 9
ATOM 10403 N N . ASP A 1 43 ? 14.610 -2.454 -3.573 1.00 0.81 609 ASP A N 9
ATOM 10404 C CA . ASP A 1 43 ? 14.978 -3.708 -2.936 1.00 0.88 609 ASP A CA 9
ATOM 10405 C C . ASP A 1 43 ? 14.212 -3.881 -1.632 1.00 0.75 609 ASP A C 9
ATOM 10406 O O . ASP A 1 43 ? 14.490 -4.785 -0.844 1.00 0.84 609 ASP A O 9
ATOM 10415 N N . MET A 1 44 ? 13.241 -3.005 -1.416 1.00 0.59 610 MET A N 9
ATOM 10416 C CA . MET A 1 44 ? 12.398 -3.059 -0.231 1.00 0.56 610 MET A CA 9
ATOM 10417 C C . MET A 1 44 ? 11.132 -3.843 -0.527 1.00 0.36 610 MET A C 9
ATOM 10418 O O . MET A 1 44 ? 10.628 -3.808 -1.650 1.00 0.27 610 MET A O 9
ATOM 10432 N N . MET A 1 45 ? 10.614 -4.542 0.473 1.00 0.37 611 MET A N 9
ATOM 10433 C CA . MET A 1 45 ? 9.378 -5.295 0.313 1.00 0.28 611 MET A CA 9
ATOM 10434 C C . MET A 1 45 ? 8.508 -5.170 1.556 1.00 0.22 611 MET A C 9
ATOM 10435 O O . MET A 1 45 ? 9.014 -5.106 2.678 1.00 0.23 611 MET A O 9
ATOM 10449 N N . ALA A 1 46 ? 7.204 -5.108 1.347 1.00 0.20 612 ALA A N 9
ATOM 10450 C CA . ALA A 1 46 ? 6.253 -5.044 2.442 1.00 0.19 612 ALA A CA 9
ATOM 10451 C C . ALA A 1 46 ? 5.003 -5.830 2.096 1.00 0.21 612 ALA A C 9
ATOM 10452 O O . ALA A 1 46 ? 4.736 -6.085 0.928 1.00 0.29 612 ALA A O 9
ATOM 10459 N N . ARG A 1 47 ? 4.248 -6.217 3.106 1.00 0.26 613 ARG A N 9
ATOM 10460 C CA . ARG A 1 47 ? 3.026 -6.967 2.900 1.00 0.31 613 ARG A CA 9
ATOM 10461 C C . ARG A 1 47 ? 1.911 -6.461 3.811 1.00 0.33 613 ARG A C 9
ATOM 10462 O O . ARG A 1 47 ? 2.065 -6.381 5.031 1.00 0.34 613 ARG A O 9
ATOM 10483 N N . ILE A 1 48 ? 0.800 -6.101 3.197 1.00 0.36 614 ILE A N 9
ATOM 10484 C CA . ILE A 1 48 ? -0.393 -5.704 3.913 1.00 0.42 614 ILE A CA 9
ATOM 10485 C C . ILE A 1 48 ? -1.280 -6.922 4.114 1.00 0.45 614 ILE A C 9
ATOM 10486 O O . ILE A 1 48 ? -1.786 -7.495 3.148 1.00 0.46 614 ILE A O 9
ATOM 10502 N N . SER A 1 49 ? -1.456 -7.319 5.359 1.00 0.51 615 SER A N 9
ATOM 10503 C CA . SER A 1 49 ? -2.284 -8.463 5.681 1.00 0.59 615 SER A CA 9
ATOM 10504 C C . SER A 1 49 ? -3.629 -7.992 6.217 1.00 0.71 615 SER A C 9
ATOM 10505 O O . SER A 1 49 ? -3.792 -6.812 6.536 1.00 0.79 615 SER A O 9
ATOM 10513 N N . GLY A 1 50 ? -4.586 -8.910 6.316 1.00 0.80 616 GLY A N 9
ATOM 10514 C CA . GLY A 1 50 ? -5.907 -8.571 6.819 1.00 0.94 616 GLY A CA 9
ATOM 10515 C C . GLY A 1 50 ? -5.916 -8.409 8.323 1.00 1.24 616 GLY A C 9
ATOM 10516 O O . GLY A 1 50 ? -6.774 -8.956 9.015 1.00 1.89 616 GLY A O 9
ATOM 10520 N N . ASP A 1 51 ? -4.961 -7.635 8.811 1.00 1.17 617 ASP A N 9
ATOM 10521 C CA . ASP A 1 51 ? -4.743 -7.444 10.236 1.00 1.48 617 ASP A CA 9
ATOM 10522 C C . ASP A 1 51 ? -3.902 -6.194 10.452 1.00 1.16 617 ASP A C 9
ATOM 10523 O O . ASP A 1 51 ? -4.155 -5.399 11.358 1.00 1.54 617 ASP A O 9
ATOM 10532 N N . GLY A 1 52 ? -2.908 -6.025 9.590 1.00 0.96 618 GLY A N 9
ATOM 10533 C CA . GLY A 1 52 ? -2.045 -4.869 9.649 1.00 0.90 618 GLY A CA 9
ATOM 10534 C C . GLY A 1 52 ? -0.979 -4.933 8.581 1.00 0.74 618 GLY A C 9
ATOM 10535 O O . GLY A 1 52 ? -0.893 -5.919 7.846 1.00 0.69 618 GLY A O 9
ATOM 10539 N N . VAL A 1 53 ? -0.176 -3.890 8.483 1.00 0.73 619 VAL A N 9
ATOM 10540 C CA . VAL A 1 53 ? 0.891 -3.843 7.497 1.00 0.60 619 VAL A CA 9
ATOM 10541 C C . VAL A 1 53 ? 2.215 -4.246 8.128 1.00 0.52 619 VAL A C 9
ATOM 10542 O O . VAL A 1 53 ? 2.587 -3.731 9.187 1.00 0.56 619 VAL A O 9
ATOM 10555 N N . THR A 1 54 ? 2.916 -5.175 7.493 1.00 0.44 620 THR A N 9
ATOM 10556 C CA . THR A 1 54 ? 4.250 -5.556 7.927 1.00 0.41 620 THR A CA 9
ATOM 10557 C C . THR A 1 54 ? 5.199 -5.564 6.734 1.00 0.32 620 THR A C 9
ATOM 10558 O O . THR A 1 54 ? 4.922 -6.204 5.723 1.00 0.30 620 THR A O 9
ATOM 10569 N N . GLY A 1 55 ? 6.316 -4.869 6.849 1.00 0.27 621 GLY A N 9
ATOM 10570 C CA . GLY A 1 55 ? 7.254 -4.799 5.746 1.00 0.23 621 GLY A CA 9
ATOM 10571 C C . GLY A 1 55 ? 8.411 -3.870 6.048 1.00 0.22 621 GLY A C 9
ATOM 10572 O O . GLY A 1 55 ? 8.570 -3.427 7.186 1.00 0.24 621 GLY A O 9
ATOM 10576 N N . ASP A 1 56 ? 9.224 -3.581 5.038 1.00 0.23 622 ASP A N 9
ATOM 10577 C CA . ASP A 1 56 ? 10.313 -2.616 5.182 1.00 0.26 622 ASP A CA 9
ATOM 10578 C C . ASP A 1 56 ? 9.758 -1.223 5.450 1.00 0.21 622 ASP A C 9
ATOM 10579 O O . ASP A 1 56 ? 8.775 -0.796 4.837 1.00 0.19 622 ASP A O 9
ATOM 10588 N N . ALA A 1 57 ? 10.428 -0.524 6.365 1.00 0.24 623 ALA A N 9
ATOM 10589 C CA . ALA A 1 57 ? 9.972 0.759 6.890 1.00 0.26 623 ALA A CA 9
ATOM 10590 C C . ALA A 1 57 ? 9.723 1.793 5.800 1.00 0.23 623 ALA A C 9
ATOM 10591 O O . ALA A 1 57 ? 8.806 2.604 5.923 1.00 0.25 623 ALA A O 9
ATOM 10598 N N . GLY A 1 58 ? 10.527 1.766 4.740 1.00 0.23 624 GLY A N 9
ATOM 10599 C CA . GLY A 1 58 ? 10.382 2.751 3.684 1.00 0.26 624 GLY A CA 9
ATOM 10600 C C . GLY A 1 58 ? 9.029 2.656 3.017 1.00 0.22 624 GLY A C 9
ATOM 10601 O O . GLY A 1 58 ? 8.317 3.656 2.864 1.00 0.24 624 GLY A O 9
ATOM 10605 N N . ILE A 1 59 ? 8.664 1.438 2.658 1.00 0.18 625 ILE A N 9
ATOM 10606 C CA . ILE A 1 59 ? 7.386 1.172 2.028 1.00 0.16 625 ILE A CA 9
ATOM 10607 C C . ILE A 1 59 ? 6.242 1.362 3.018 1.00 0.15 625 ILE A C 9
ATOM 10608 O O . ILE A 1 59 ? 5.214 1.933 2.672 1.00 0.16 625 ILE A O 9
ATOM 10624 N N . VAL A 1 60 ? 6.438 0.916 4.258 1.00 0.16 626 VAL A N 9
ATOM 10625 C CA . VAL A 1 60 ? 5.391 1.005 5.276 1.00 0.18 626 VAL A CA 9
ATOM 10626 C C . VAL A 1 60 ? 4.978 2.455 5.524 1.00 0.19 626 VAL A C 9
ATOM 10627 O O . VAL A 1 60 ? 3.785 2.772 5.538 1.00 0.20 626 VAL A O 9
ATOM 10640 N N . ASP A 1 61 ? 5.959 3.341 5.694 1.00 0.20 627 ASP A N 9
ATOM 10641 C CA . ASP A 1 61 ? 5.669 4.758 5.895 1.00 0.24 627 ASP A CA 9
ATOM 10642 C C . ASP A 1 61 ? 4.961 5.341 4.686 1.00 0.22 627 ASP A C 9
ATOM 10643 O O . ASP A 1 61 ? 4.035 6.145 4.826 1.00 0.25 627 ASP A O 9
ATOM 10652 N N . LYS A 1 62 ? 5.380 4.923 3.498 1.00 0.21 628 LYS A N 9
ATOM 10653 C CA . LYS A 1 62 ? 4.753 5.391 2.271 1.00 0.22 628 LYS A CA 9
ATOM 10654 C C . LYS A 1 62 ? 3.314 4.892 2.172 1.00 0.20 628 LYS A C 9
ATOM 10655 O O . LYS A 1 62 ? 2.419 5.635 1.768 1.00 0.24 628 LYS A O 9
ATOM 10674 N N . ILE A 1 63 ? 3.097 3.632 2.540 1.00 0.17 629 ILE A N 9
ATOM 10675 C CA . ILE A 1 63 ? 1.760 3.054 2.538 1.00 0.18 629 ILE A CA 9
ATOM 10676 C C . ILE A 1 63 ? 0.856 3.816 3.495 1.00 0.20 629 ILE A C 9
ATOM 10677 O O . ILE A 1 63 ? -0.251 4.197 3.136 1.00 0.22 629 ILE A O 9
ATOM 10693 N N . ASN A 1 64 ? 1.358 4.065 4.697 1.00 0.20 630 ASN A N 9
ATOM 10694 C CA . ASN A 1 64 ? 0.601 4.796 5.711 1.00 0.24 630 ASN A CA 9
ATOM 10695 C C . ASN A 1 64 ? 0.263 6.204 5.238 1.00 0.22 630 ASN A C 9
ATOM 10696 O O . ASN A 1 64 ? -0.802 6.738 5.561 1.00 0.24 630 ASN A O 9
ATOM 10707 N N . GLU A 1 65 ? 1.162 6.796 4.462 1.00 0.22 631 GLU A N 9
ATOM 10708 C CA . GLU A 1 65 ? 0.912 8.099 3.861 1.00 0.25 631 GLU A CA 9
ATOM 10709 C C . GLU A 1 65 ? -0.219 7.996 2.846 1.00 0.22 631 GLU A C 9
ATOM 10710 O O . GLU A 1 65 ? -1.152 8.801 2.845 1.00 0.24 631 GLU A O 9
ATOM 10722 N N . CYS A 1 66 ? -0.140 6.974 2.007 1.00 0.21 632 CYS A N 9
ATOM 10723 C CA . CYS A 1 66 ? -1.111 6.773 0.947 1.00 0.24 632 CYS A CA 9
ATOM 10724 C C . CYS A 1 66 ? -2.485 6.438 1.523 1.00 0.23 632 CYS A C 9
ATOM 10725 O O . CYS A 1 66 ? -3.502 6.926 1.033 1.00 0.23 632 CYS A O 9
ATOM 10733 N N . ILE A 1 67 ? -2.505 5.623 2.576 1.00 0.23 633 ILE A N 9
ATOM 10734 C CA . ILE A 1 67 ? -3.750 5.282 3.260 1.00 0.25 633 ILE A CA 9
ATOM 10735 C C . ILE A 1 67 ? -4.431 6.543 3.777 1.00 0.23 633 ILE A C 9
ATOM 10736 O O . ILE A 1 67 ? -5.625 6.743 3.566 1.00 0.24 633 ILE A O 9
ATOM 10752 N N . LYS A 1 68 ? -3.651 7.400 4.425 1.00 0.25 634 LYS A N 9
ATOM 10753 C CA . LYS A 1 68 ? -4.183 8.611 5.035 1.00 0.28 634 LYS A CA 9
ATOM 10754 C C . LYS A 1 68 ? -4.739 9.556 3.975 1.00 0.24 634 LYS A C 9
ATOM 10755 O O . LYS A 1 68 ? -5.836 10.093 4.125 1.00 0.25 634 LYS A O 9
ATOM 10774 N N . LYS A 1 69 ? -3.986 9.731 2.898 1.00 0.24 635 LYS A N 9
ATOM 10775 C CA . LYS A 1 69 ? -4.383 10.630 1.821 1.00 0.26 635 LYS A CA 9
ATOM 10776 C C . LYS A 1 69 ? -5.583 10.084 1.049 1.00 0.24 635 LYS A C 9
ATOM 10777 O O . LYS A 1 69 ? -6.510 10.824 0.722 1.00 0.27 635 LYS A O 9
ATOM 10796 N N . ILE A 1 70 ? -5.564 8.790 0.761 1.00 0.22 636 ILE A N 9
ATOM 10797 C CA . ILE A 1 70 ? -6.658 8.153 0.037 1.00 0.26 636 ILE A CA 9
ATOM 10798 C C . ILE A 1 70 ? -7.926 8.103 0.887 1.00 0.25 636 ILE A C 9
ATOM 10799 O O . ILE A 1 70 ? -9.036 8.332 0.390 1.00 0.31 636 ILE A O 9
ATOM 10815 N N . GLU A 1 71 ? -7.763 7.827 2.172 1.00 0.23 637 GLU A N 9
ATOM 10816 C CA . GLU A 1 71 ? -8.889 7.850 3.087 1.00 0.29 637 GLU A CA 9
ATOM 10817 C C . GLU A 1 71 ? -9.452 9.261 3.158 1.00 0.28 637 GLU A C 9
ATOM 10818 O O . GLU A 1 71 ? -10.660 9.455 3.261 1.00 0.32 637 GLU A O 9
ATOM 10830 N N . ALA A 1 72 ? -8.565 10.244 3.069 1.00 0.26 638 ALA A N 9
ATOM 10831 C CA . ALA A 1 72 ? -8.965 11.642 3.023 1.00 0.30 638 ALA A CA 9
ATOM 10832 C C . ALA A 1 72 ? -9.781 11.934 1.768 1.00 0.32 638 ALA A C 9
ATOM 10833 O O . ALA A 1 72 ? -10.638 12.815 1.763 1.00 0.38 638 ALA A O 9
ATOM 10840 N N . ILE A 1 73 ? -9.512 11.192 0.701 1.00 0.32 639 ILE A N 9
ATOM 10841 C CA . ILE A 1 73 ? -10.221 11.395 -0.553 1.00 0.40 639 ILE A CA 9
ATOM 10842 C C . ILE A 1 73 ? -11.682 10.960 -0.442 1.00 0.42 639 ILE A C 9
ATOM 10843 O O . ILE A 1 73 ? -12.580 11.678 -0.884 1.00 0.50 639 ILE A O 9
ATOM 10859 N N . TYR A 1 74 ? -11.932 9.809 0.171 1.00 0.39 640 TYR A N 9
ATOM 10860 C CA . TYR A 1 74 ? -13.298 9.294 0.215 1.00 0.46 640 TYR A CA 9
ATOM 10861 C C . TYR A 1 74 ? -13.993 9.559 1.552 1.00 0.49 640 TYR A C 9
ATOM 10862 O O . TYR A 1 74 ? -15.186 9.853 1.583 1.00 0.57 640 TYR A O 9
ATOM 10880 N N . LEU A 1 75 ? -13.256 9.479 2.647 1.00 0.45 641 LEU A N 9
ATOM 10881 C CA . LEU A 1 75 ? -13.849 9.658 3.971 1.00 0.53 641 LEU A CA 9
ATOM 10882 C C . LEU A 1 75 ? -13.540 11.031 4.550 1.00 0.54 641 LEU A C 9
ATOM 10883 O O . LEU A 1 75 ? -14.136 11.438 5.546 1.00 0.64 641 LEU A O 9
ATOM 10899 N N . ARG A 1 76 ? -12.593 11.725 3.916 1.00 0.48 642 ARG A N 9
ATOM 10900 C CA . ARG A 1 76 ? -12.113 13.035 4.372 1.00 0.57 642 ARG A CA 9
ATOM 10901 C C . ARG A 1 76 ? -11.329 12.914 5.677 1.00 0.65 642 ARG A C 9
ATOM 10902 O O . ARG A 1 76 ? -11.781 12.294 6.639 1.00 0.87 642 ARG A O 9
ATOM 10923 N N . ASP A 1 77 ? -10.146 13.506 5.699 1.00 0.65 643 ASP A N 9
ATOM 10924 C CA . ASP A 1 77 ? -9.296 13.471 6.877 1.00 0.76 643 ASP A CA 9
ATOM 10925 C C . ASP A 1 77 ? -9.282 14.829 7.560 1.00 1.10 643 ASP A C 9
ATOM 10926 O O . ASP A 1 77 ? -9.927 14.972 8.615 1.00 1.80 643 ASP A O 9
ATOM 10936 N N . GLY A 1 1 ? -36.220 -8.964 -11.853 1.00 17.90 567 GLY A N 10
ATOM 10937 C CA . GLY A 1 1 ? -35.261 -8.217 -11.001 1.00 17.52 567 GLY A CA 10
ATOM 10938 C C . GLY A 1 1 ? -34.331 -9.138 -10.235 1.00 17.13 567 GLY A C 10
ATOM 10939 O O . GLY A 1 1 ? -34.008 -8.878 -9.074 1.00 16.99 567 GLY A O 10
ATOM 10945 N N . SER A 1 2 ? -33.886 -10.205 -10.887 1.00 17.09 568 SER A N 10
ATOM 10946 C CA . SER A 1 2 ? -33.023 -11.192 -10.254 1.00 16.89 568 SER A CA 10
ATOM 10947 C C . SER A 1 2 ? -31.682 -10.568 -9.878 1.00 16.31 568 SER A C 10
ATOM 10948 O O . SER A 1 2 ? -30.964 -10.050 -10.734 1.00 16.19 568 SER A O 10
ATOM 10956 N N . GLY A 1 3 ? -31.365 -10.594 -8.589 1.00 16.11 569 GLY A N 10
ATOM 10957 C CA . GLY A 1 3 ? -30.113 -10.037 -8.115 1.00 15.71 569 GLY A CA 10
ATOM 10958 C C . GLY A 1 3 ? -30.151 -8.526 -8.013 1.00 15.31 569 GLY A C 10
ATOM 10959 O O . GLY A 1 3 ? -29.138 -7.890 -7.717 1.00 15.30 569 GLY A O 10
ATOM 10963 N N . LEU A 1 4 ? -31.320 -7.945 -8.254 1.00 15.13 570 LEU A N 10
ATOM 10964 C CA . LEU A 1 4 ? -31.477 -6.498 -8.204 1.00 14.94 570 LEU A CA 10
ATOM 10965 C C . LEU A 1 4 ? -32.275 -6.087 -6.973 1.00 14.71 570 LEU A C 10
ATOM 10966 O O . LEU A 1 4 ? -33.177 -5.254 -7.049 1.00 14.65 570 LEU A O 10
ATOM 10982 N N . LYS A 1 5 ? -31.946 -6.688 -5.843 1.00 14.74 571 LYS A N 10
ATOM 10983 C CA . LYS A 1 5 ? -32.588 -6.348 -4.583 1.00 14.72 571 LYS A CA 10
ATOM 10984 C C . LYS A 1 5 ? -31.579 -6.462 -3.453 1.00 14.27 571 LYS A C 10
ATOM 10985 O O . LYS A 1 5 ? -30.542 -7.110 -3.616 1.00 14.21 571 LYS A O 10
ATOM 11004 N N . THR A 1 6 ? -31.895 -5.843 -2.315 1.00 14.11 572 THR A N 10
ATOM 11005 C CA . THR A 1 6 ? -31.007 -5.812 -1.150 1.00 13.87 572 THR A CA 10
ATOM 11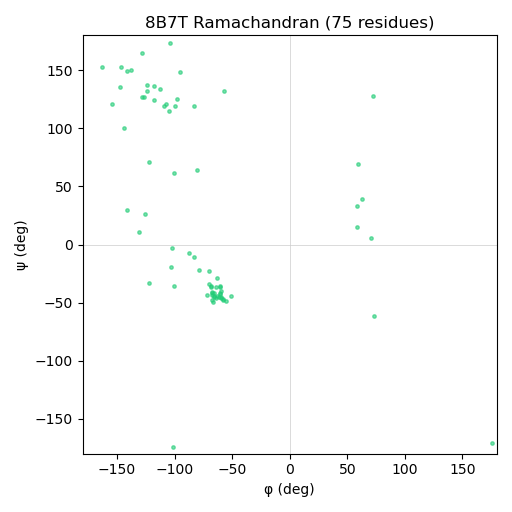006 C C . THR A 1 6 ? -29.586 -5.412 -1.540 1.00 13.10 572 THR A C 10
ATOM 11007 O O . THR A 1 6 ? -28.609 -5.991 -1.066 1.00 13.17 572 THR A O 10
ATOM 11018 N N . LYS A 1 7 ?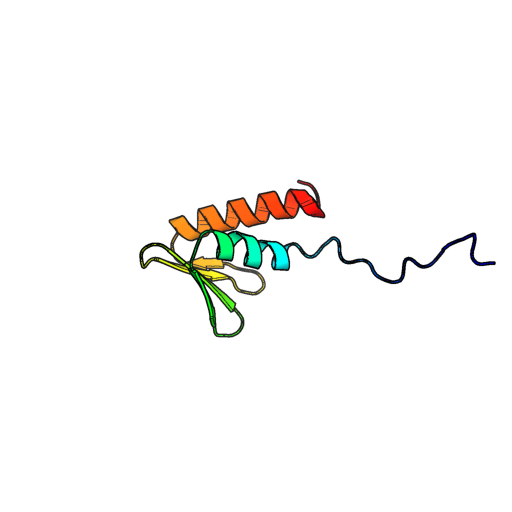 -29.490 -4.413 -2.409 1.00 12.50 573 LYS A N 10
ATOM 11019 C CA . LYS A 1 7 ? -28.207 -3.914 -2.873 1.00 11.82 573 LYS A CA 10
ATOM 11020 C C . LYS A 1 7 ? -27.465 -3.231 -1.733 1.00 11.15 573 LYS A C 10
ATOM 11021 O O . LYS A 1 7 ? -26.248 -3.360 -1.592 1.00 11.03 573 LYS A O 10
ATOM 11040 N N . SER A 1 8 ? -28.236 -2.501 -0.925 1.00 10.92 574 SER A N 10
ATOM 11041 C CA . SER A 1 8 ? -27.739 -1.867 0.293 1.00 10.47 574 SER A CA 10
ATOM 11042 C C . SER A 1 8 ? -26.661 -0.829 -0.009 1.00 9.69 574 SER A C 10
ATOM 11043 O O . SER A 1 8 ? -25.868 -0.487 0.870 1.00 9.50 574 SER A O 10
ATOM 11051 N N . VAL A 1 9 ? -26.668 -0.314 -1.242 1.00 9.45 575 VAL A N 10
ATOM 11052 C CA . VAL A 1 9 ? -25.657 0.635 -1.712 1.00 8.90 575 VAL A CA 10
ATOM 11053 C C . VAL A 1 9 ? -24.278 -0.026 -1.779 1.00 8.23 575 VAL A C 10
ATOM 11054 O O . VAL A 1 9 ? -23.671 -0.335 -0.751 1.00 8.37 575 VAL A O 10
ATOM 11067 N N . ARG A 1 10 ? -23.786 -0.252 -2.992 1.00 7.76 576 ARG A N 10
ATOM 11068 C CA . ARG A 1 10 ? -22.492 -0.894 -3.172 1.00 7.33 576 ARG A CA 10
ATOM 11069 C C . ARG A 1 10 ? -21.372 0.120 -2.966 1.00 6.42 576 ARG A C 10
ATOM 11070 O O . ARG A 1 10 ? -21.144 0.996 -3.802 1.00 6.31 576 ARG A O 10
ATOM 11091 N N . LEU A 1 11 ? -20.665 -0.020 -1.854 1.00 6.11 577 LEU A N 10
ATOM 11092 C CA . LEU A 1 11 ? -19.671 0.962 -1.436 1.00 5.52 577 LEU A CA 10
ATOM 11093 C C . LEU A 1 11 ? -18.302 0.691 -2.059 1.00 4.86 577 LEU A C 10
ATOM 11094 O O . LEU A 1 11 ? -17.277 1.116 -1.529 1.00 5.03 577 LEU A O 10
ATOM 11110 N N . SER A 1 12 ? -18.285 0.012 -3.196 1.00 4.54 578 SER A N 10
ATOM 11111 C CA . SER A 1 12 ? -17.034 -0.289 -3.884 1.00 4.31 578 SER A CA 10
ATOM 11112 C C . SER A 1 12 ? -16.661 0.865 -4.817 1.00 3.46 578 SER A C 10
ATOM 11113 O O . SER A 1 12 ? -15.846 0.719 -5.726 1.00 3.75 578 SER A O 10
ATOM 11121 N N . LYS A 1 13 ? -17.276 2.015 -4.581 1.00 3.02 579 LYS A N 10
ATOM 11122 C CA . LYS A 1 13 ? -16.977 3.219 -5.342 1.00 2.83 579 LYS A CA 10
ATOM 11123 C C . LYS A 1 13 ? -16.084 4.138 -4.523 1.00 2.03 579 LYS A C 10
ATOM 11124 O O . LYS A 1 13 ? -15.373 4.986 -5.063 1.00 2.42 579 LYS A O 10
ATOM 11143 N N . MET A 1 14 ? -16.127 3.954 -3.209 1.00 1.63 580 MET A N 10
ATOM 11144 C CA . MET A 1 14 ? -15.352 4.777 -2.293 1.00 1.27 580 MET A CA 10
ATOM 11145 C C . MET A 1 14 ? -14.394 3.907 -1.494 1.00 1.11 580 MET A C 10
ATOM 11146 O O . MET A 1 14 ? -14.148 4.147 -0.312 1.00 1.70 580 MET A O 10
ATOM 11160 N N . GLY A 1 15 ? -13.859 2.890 -2.147 1.00 0.74 581 GLY A N 10
ATOM 11161 C CA . GLY A 1 15 ? -12.940 1.991 -1.489 1.00 0.76 581 GLY A CA 10
ATOM 11162 C C . GLY A 1 15 ? -11.536 2.550 -1.445 1.00 0.62 581 GLY A C 10
ATOM 11163 O O . GLY A 1 15 ? -10.823 2.532 -2.450 1.00 0.55 581 GLY A O 10
ATOM 11167 N N . LYS A 1 16 ? -11.133 3.052 -0.280 1.00 0.65 582 LYS A N 10
ATOM 11168 C CA . LYS A 1 16 ? -9.796 3.609 -0.116 1.00 0.59 582 LYS A CA 10
ATOM 11169 C C . LYS A 1 16 ? -8.737 2.542 -0.367 1.00 0.52 582 LYS A C 10
ATOM 11170 O O . LYS A 1 16 ? -7.667 2.828 -0.903 1.00 0.48 582 LYS A O 10
ATOM 11189 N N . LYS A 1 17 ? -9.055 1.305 -0.001 1.00 0.55 583 LYS A N 10
ATOM 11190 C CA . LYS A 1 17 ? -8.137 0.194 -0.202 1.00 0.53 583 LYS A CA 10
ATOM 11191 C C . LYS A 1 17 ? -7.967 -0.110 -1.683 1.00 0.43 583 LYS A C 10
ATOM 11192 O O . LYS A 1 17 ? -6.878 -0.460 -2.129 1.00 0.40 583 LYS A O 10
ATOM 11211 N N . GLU A 1 18 ? -9.043 0.044 -2.444 1.00 0.42 584 GLU A N 10
ATOM 11212 C CA . GLU A 1 18 ? -8.998 -0.204 -3.881 1.00 0.36 584 GLU A CA 10
ATOM 11213 C C . GLU A 1 18 ? -8.089 0.807 -4.570 1.00 0.30 584 GLU A C 10
ATOM 11214 O O . GLU A 1 18 ? -7.326 0.461 -5.477 1.00 0.29 584 GLU A O 10
ATOM 11226 N N . LEU A 1 19 ? -8.171 2.058 -4.136 1.00 0.30 585 LEU A N 10
ATOM 11227 C CA . LEU A 1 19 ? -7.309 3.093 -4.680 1.00 0.26 585 LEU A CA 10
ATOM 11228 C C . LEU A 1 19 ? -5.867 2.861 -4.236 1.00 0.26 585 LEU A C 10
ATOM 11229 O O . LEU A 1 19 ? -4.939 3.100 -5.002 1.00 0.25 585 LEU A O 10
ATOM 11245 N N . LEU A 1 20 ? -5.682 2.376 -3.005 1.00 0.29 586 LEU A N 10
ATOM 11246 C CA . LEU A 1 20 ? -4.352 2.009 -2.520 1.00 0.32 586 LEU A CA 10
ATOM 11247 C C . LEU A 1 20 ? -3.710 0.971 -3.429 1.00 0.29 586 LEU A C 10
ATOM 11248 O O . LEU A 1 20 ? -2.568 1.138 -3.853 1.00 0.32 586 LEU A O 10
ATOM 11264 N N . VAL A 1 21 ? -4.456 -0.083 -3.744 1.00 0.28 587 VAL A N 10
ATOM 11265 C CA . VAL A 1 21 ? -3.957 -1.134 -4.623 1.00 0.30 587 VAL A CA 10
ATOM 11266 C C . VAL A 1 21 ? -3.535 -0.554 -5.969 1.00 0.29 587 VAL A C 10
ATOM 11267 O O . VAL A 1 21 ? -2.459 -0.853 -6.477 1.00 0.34 587 VAL A O 10
ATOM 11280 N N . SER A 1 22 ? -4.386 0.296 -6.520 1.00 0.26 588 SER A N 10
ATOM 11281 C CA . SER A 1 22 ? -4.147 0.886 -7.829 1.00 0.27 588 SER A CA 10
ATOM 11282 C C . SER A 1 22 ? -2.953 1.850 -7.808 1.00 0.23 588 SER A C 10
ATOM 11283 O O . SER A 1 22 ? -2.059 1.764 -8.654 1.00 0.25 588 SER A O 10
ATOM 11291 N N . VAL A 1 23 ? -2.924 2.739 -6.822 1.00 0.22 589 VAL A N 10
ATOM 11292 C CA . VAL A 1 23 ? -1.869 3.746 -6.729 1.00 0.24 589 VAL A CA 10
ATOM 11293 C C . VAL A 1 23 ? -0.517 3.092 -6.475 1.00 0.24 589 VAL A C 10
ATOM 11294 O O . VAL A 1 23 ? 0.464 3.391 -7.156 1.00 0.27 589 VAL A O 10
ATOM 11307 N N . LEU A 1 24 ? -0.477 2.178 -5.516 1.00 0.23 590 LEU A N 10
ATOM 11308 C CA . LEU A 1 24 ? 0.761 1.494 -5.177 1.00 0.25 590 LEU A CA 10
ATOM 11309 C C . LEU A 1 24 ? 1.243 0.645 -6.347 1.00 0.25 590 LEU A C 10
ATOM 11310 O O . LEU A 1 24 ? 2.439 0.537 -6.586 1.00 0.28 590 LEU A O 10
ATOM 11326 N N . LYS A 1 25 ? 0.303 0.078 -7.098 1.00 0.25 591 LYS A N 10
ATOM 11327 C CA . LYS A 1 25 ? 0.637 -0.783 -8.232 1.00 0.28 591 LYS A CA 10
ATOM 11328 C C . LYS A 1 25 ? 1.285 0.004 -9.370 1.00 0.31 591 LYS A C 10
ATOM 11329 O O . LYS A 1 25 ? 2.110 -0.528 -10.114 1.00 0.34 591 LYS A O 10
ATOM 11348 N N . ASN A 1 26 ? 0.927 1.274 -9.493 1.00 0.32 592 ASN A N 10
ATOM 11349 C CA . ASN A 1 26 ? 1.484 2.111 -10.548 1.00 0.38 592 ASN A CA 10
ATOM 11350 C C . ASN A 1 26 ? 2.779 2.785 -10.115 1.00 0.35 592 ASN A C 10
ATOM 11351 O O . ASN A 1 26 ? 3.503 3.337 -10.941 1.00 0.43 592 ASN A O 10
ATOM 11362 N N . HIS A 1 27 ? 3.076 2.734 -8.825 1.00 0.31 593 HIS A N 10
ATOM 11363 C CA . HIS A 1 27 ? 4.277 3.383 -8.299 1.00 0.34 593 HIS A CA 10
ATOM 11364 C C . HIS A 1 27 ? 5.328 2.349 -7.915 1.00 0.29 593 HIS A C 10
ATOM 11365 O O . HIS A 1 27 ? 6.524 2.561 -8.111 1.00 0.33 593 HIS A O 10
ATOM 11380 N N . PHE A 1 28 ? 4.875 1.229 -7.378 1.00 0.23 594 PHE A N 10
ATOM 11381 C CA . PHE A 1 28 ? 5.763 0.185 -6.894 1.00 0.20 594 PHE A CA 10
ATOM 11382 C C . PHE A 1 28 ? 5.361 -1.154 -7.494 1.00 0.20 594 PHE A C 10
ATOM 11383 O O . PHE A 1 28 ? 4.275 -1.284 -8.065 1.00 0.21 594 PHE A O 10
ATOM 11400 N N . MET A 1 29 ? 6.244 -2.135 -7.395 1.00 0.23 595 MET A N 10
ATOM 11401 C CA . MET A 1 29 ? 5.937 -3.481 -7.854 1.00 0.26 595 MET A CA 10
ATOM 11402 C C . MET A 1 29 ? 5.063 -4.168 -6.817 1.00 0.26 595 MET A C 10
ATOM 11403 O O . MET A 1 29 ? 5.473 -4.347 -5.674 1.00 0.27 595 MET A O 10
ATOM 11417 N N . VAL A 1 30 ? 3.857 -4.538 -7.209 1.00 0.28 596 VAL A N 10
ATOM 11418 C CA . VAL A 1 30 ? 2.898 -5.095 -6.272 1.00 0.30 596 VAL A CA 10
ATOM 11419 C C . VAL A 1 30 ? 2.476 -6.498 -6.682 1.00 0.37 596 VAL A C 10
ATOM 11420 O O . VAL A 1 30 ? 2.168 -6.751 -7.850 1.00 0.44 596 VAL A O 10
ATOM 11433 N N . GLU A 1 31 ? 2.474 -7.407 -5.716 1.00 0.38 597 GLU A N 10
ATOM 11434 C CA . GLU A 1 31 ? 2.149 -8.803 -5.969 1.00 0.46 597 GLU A CA 10
ATOM 11435 C C . GLU A 1 31 ? 1.143 -9.328 -4.949 1.00 0.49 597 GLU A C 10
ATOM 11436 O O . GLU A 1 31 ? 1.123 -8.886 -3.797 1.00 0.57 597 GLU A O 10
ATOM 11448 N N . LYS A 1 32 ? 0.310 -10.263 -5.384 1.00 0.52 598 LYS A N 10
ATOM 11449 C CA . LYS A 1 32 ? -0.689 -10.882 -4.521 1.00 0.56 598 LYS A CA 10
ATOM 11450 C C . LYS A 1 32 ? -0.129 -12.151 -3.882 1.00 0.61 598 LYS A C 10
ATOM 11451 O O . LYS A 1 32 ? 0.290 -13.078 -4.580 1.00 0.74 598 LYS A O 10
ATOM 11470 N N . GLU A 1 33 ? -0.124 -12.187 -2.557 1.00 0.56 599 GLU A N 10
ATOM 11471 C CA . GLU A 1 33 ? 0.404 -13.329 -1.820 1.00 0.63 599 GLU A CA 10
ATOM 11472 C C . GLU A 1 33 ? -0.361 -13.508 -0.517 1.00 0.65 599 GLU A C 10
ATOM 11473 O O . GLU A 1 33 ? -0.445 -12.577 0.280 1.00 0.60 599 GLU A O 10
ATOM 11485 N N . ASN A 1 34 ? -0.930 -14.700 -0.317 1.00 0.76 600 ASN A N 10
ATOM 11486 C CA . ASN A 1 34 ? -1.718 -15.008 0.884 1.00 0.83 600 ASN A CA 10
ATOM 11487 C C . ASN A 1 34 ? -2.909 -14.047 0.988 1.00 0.81 600 ASN A C 10
ATOM 11488 O O . ASN A 1 34 ? -3.383 -13.709 2.071 1.00 0.85 600 ASN A O 10
ATOM 11499 N N . ASP A 1 35 ? -3.412 -13.646 -0.180 1.00 0.77 601 ASP A N 10
ATOM 11500 C CA . ASP A 1 35 ? -4.494 -12.663 -0.288 1.00 0.80 601 ASP A CA 10
ATOM 11501 C C . ASP A 1 35 ? -4.099 -11.329 0.341 1.00 0.72 601 ASP A C 10
ATOM 11502 O O . ASP A 1 35 ? -4.950 -10.486 0.637 1.00 0.78 601 ASP A O 10
ATOM 11511 N N . ASP A 1 36 ? -2.804 -11.147 0.541 1.00 0.62 602 ASP A N 10
ATOM 11512 C CA . ASP A 1 36 ? -2.270 -9.892 1.034 1.00 0.54 602 ASP A CA 10
ATOM 11513 C C . ASP A 1 36 ? -1.627 -9.142 -0.120 1.00 0.50 602 ASP A C 10
ATOM 11514 O O . ASP A 1 36 ? -1.444 -9.701 -1.207 1.00 0.54 602 ASP A O 10
ATOM 11523 N N . ILE A 1 37 ? -1.280 -7.890 0.112 1.00 0.45 603 ILE A N 10
ATOM 11524 C CA . ILE A 1 37 ? -0.712 -7.054 -0.933 1.00 0.42 603 ILE A CA 10
ATOM 11525 C C . ILE A 1 37 ? 0.760 -6.789 -0.655 1.00 0.32 603 ILE A C 10
ATOM 11526 O O . ILE A 1 37 ? 1.103 -6.177 0.350 1.00 0.32 603 ILE A O 10
ATOM 11542 N N . LYS A 1 38 ? 1.626 -7.241 -1.542 1.00 0.29 604 LYS A N 10
ATOM 11543 C CA . LYS A 1 38 ? 3.057 -7.025 -1.379 1.00 0.24 604 LYS A CA 10
ATOM 11544 C C . LYS A 1 38 ? 3.495 -5.815 -2.178 1.00 0.21 604 LYS A C 10
ATOM 11545 O O . LYS A 1 38 ? 3.327 -5.770 -3.394 1.00 0.28 604 LYS A O 10
ATOM 11564 N N . VAL A 1 39 ? 4.048 -4.843 -1.486 1.00 0.16 605 VAL A N 10
ATOM 11565 C CA . VAL A 1 39 ? 4.581 -3.657 -2.122 1.00 0.16 605 VAL A CA 10
ATOM 11566 C C . VAL A 1 39 ? 6.096 -3.753 -2.172 1.00 0.16 605 VAL A C 10
ATOM 11567 O O . VAL A 1 39 ? 6.737 -4.021 -1.156 1.00 0.18 605 VAL A O 10
ATOM 11580 N N . MET A 1 40 ? 6.659 -3.574 -3.353 1.00 0.18 606 MET A N 10
ATOM 11581 C CA . MET A 1 40 ? 8.096 -3.673 -3.526 1.00 0.22 606 MET A CA 10
ATOM 11582 C C . MET A 1 40 ? 8.657 -2.465 -4.256 1.00 0.20 606 MET A C 10
ATOM 11583 O O . MET A 1 40 ? 8.076 -1.978 -5.227 1.00 0.20 606 MET A O 10
ATOM 11597 N N . ASN A 1 41 ? 9.788 -1.989 -3.767 1.00 0.26 607 ASN A N 10
ATOM 11598 C CA . ASN A 1 41 ? 10.491 -0.868 -4.370 1.00 0.34 607 ASN A CA 10
ATOM 11599 C C . ASN A 1 41 ? 11.955 -0.912 -3.973 1.00 0.46 607 ASN A C 10
ATOM 11600 O O . ASN A 1 41 ? 12.271 -0.961 -2.787 1.00 0.52 607 ASN A O 10
ATOM 11611 N N . GLY A 1 42 ? 12.844 -0.922 -4.958 1.00 0.56 608 GLY A N 10
ATOM 11612 C CA . GLY A 1 42 ? 14.269 -0.944 -4.673 1.00 0.76 608 GLY A CA 10
ATOM 11613 C C . GLY A 1 42 ? 14.677 -2.139 -3.831 1.00 0.88 608 GLY A C 10
ATOM 11614 O O . GLY A 1 42 ? 15.491 -2.007 -2.911 1.00 1.78 608 GLY A O 10
ATOM 11618 N N . ASP A 1 43 ? 14.083 -3.293 -4.135 1.00 0.81 609 ASP A N 10
ATOM 11619 C CA . ASP A 1 43 ? 14.357 -4.553 -3.434 1.00 0.88 609 ASP A CA 10
ATOM 11620 C C . ASP A 1 43 ? 13.788 -4.553 -2.017 1.00 0.75 609 ASP A C 10
ATOM 11621 O O . ASP A 1 43 ? 14.053 -5.464 -1.235 1.00 0.84 609 ASP A O 10
ATOM 11630 N N . MET A 1 44 ? 13.005 -3.538 -1.688 1.00 0.59 610 MET A N 10
ATOM 11631 C CA . MET A 1 44 ? 12.319 -3.493 -0.408 1.00 0.56 610 MET A CA 10
ATOM 11632 C C . MET A 1 44 ? 10.942 -4.113 -0.566 1.00 0.36 610 MET A C 10
ATOM 11633 O O . MET A 1 44 ? 10.277 -3.878 -1.570 1.00 0.27 610 MET A O 10
ATOM 11647 N N . MET A 1 45 ? 10.518 -4.910 0.402 1.00 0.37 611 MET A N 10
ATOM 11648 C CA . MET A 1 45 ? 9.229 -5.579 0.305 1.00 0.28 611 MET A CA 10
ATOM 11649 C C . MET A 1 45 ? 8.379 -5.326 1.540 1.00 0.22 611 MET A C 10
ATOM 11650 O O . MET A 1 45 ? 8.897 -5.200 2.651 1.00 0.23 611 MET A O 10
ATOM 11664 N N . ALA A 1 46 ? 7.076 -5.235 1.332 1.00 0.20 612 ALA A N 10
ATOM 11665 C CA . ALA A 1 46 ? 6.130 -5.099 2.422 1.00 0.19 612 ALA A CA 10
ATOM 11666 C C . ALA A 1 46 ? 4.861 -5.874 2.112 1.00 0.21 612 ALA A C 10
ATOM 11667 O O . ALA A 1 46 ? 4.522 -6.068 0.949 1.00 0.29 612 ALA A O 10
ATOM 11674 N N . ARG A 1 47 ? 4.172 -6.319 3.147 1.00 0.26 613 ARG A N 10
ATOM 11675 C CA . ARG A 1 47 ? 2.944 -7.070 2.976 1.00 0.31 613 ARG A CA 10
ATOM 11676 C C . ARG A 1 47 ? 1.802 -6.401 3.738 1.00 0.33 613 ARG A C 10
ATOM 11677 O O . ARG A 1 47 ? 1.887 -6.187 4.947 1.00 0.34 613 ARG A O 10
ATOM 11698 N N . ILE A 1 48 ? 0.748 -6.073 3.014 1.00 0.36 614 ILE A N 10
ATOM 11699 C CA . ILE A 1 48 ? -0.440 -5.477 3.597 1.00 0.42 614 ILE A CA 10
ATOM 11700 C C . ILE A 1 48 ? -1.469 -6.559 3.861 1.00 0.45 614 ILE A C 10
ATOM 11701 O O . ILE A 1 48 ? -1.987 -7.168 2.925 1.00 0.46 614 ILE A O 10
ATOM 11717 N N . SER A 1 49 ? -1.763 -6.799 5.123 1.00 0.51 615 SER A N 10
ATOM 11718 C CA . SER A 1 49 ? -2.750 -7.796 5.480 1.00 0.59 615 SER A CA 10
ATOM 11719 C C . SER A 1 49 ? -4.053 -7.109 5.877 1.00 0.71 615 SER A C 10
ATOM 11720 O O . SER A 1 49 ? -4.187 -5.894 5.707 1.00 0.79 615 SER A O 10
ATOM 11728 N N . GLY A 1 50 ? -5.015 -7.890 6.361 1.00 0.80 616 GLY A N 10
ATOM 11729 C CA . GLY A 1 50 ? -6.327 -7.361 6.701 1.00 0.94 616 GLY A CA 10
ATOM 11730 C C . GLY A 1 50 ? -6.266 -6.139 7.597 1.00 1.24 616 GLY A C 10
ATOM 11731 O O . GLY A 1 50 ? -6.956 -5.148 7.347 1.00 1.89 616 GLY A O 10
ATOM 11735 N N . ASP A 1 51 ? -5.451 -6.206 8.636 1.00 1.17 617 ASP A N 10
ATOM 11736 C CA . ASP A 1 51 ? -5.282 -5.075 9.544 1.00 1.48 617 ASP A CA 10
ATOM 11737 C C . ASP A 1 51 ? -3.824 -4.885 9.958 1.00 1.16 617 ASP A C 10
ATOM 11738 O O . ASP A 1 51 ? -3.437 -3.797 10.384 1.00 1.54 617 ASP A O 10
ATOM 11747 N N . GLY A 1 52 ? -3.013 -5.926 9.825 1.00 0.96 618 GLY A N 10
ATOM 11748 C CA . GLY A 1 52 ? -1.633 -5.840 10.249 1.00 0.90 618 GLY A CA 10
ATOM 11749 C C . GLY A 1 52 ? -0.681 -5.767 9.079 1.00 0.74 618 GLY A C 10
ATOM 11750 O O . GLY A 1 52 ? -0.365 -6.784 8.460 1.00 0.69 618 GLY A O 10
ATOM 11754 N N . VAL A 1 53 ? -0.235 -4.564 8.763 1.00 0.73 619 VAL A N 10
ATOM 11755 C CA . VAL A 1 53 ? 0.700 -4.364 7.670 1.00 0.60 619 VAL A CA 10
ATOM 11756 C C . VAL A 1 53 ? 2.131 -4.426 8.185 1.00 0.52 619 VAL A C 10
ATOM 11757 O O . VAL A 1 53 ? 2.479 -3.749 9.150 1.00 0.56 619 VAL A O 10
ATOM 11770 N N . THR A 1 54 ? 2.954 -5.242 7.543 1.00 0.44 620 THR A N 10
ATOM 11771 C CA . THR A 1 54 ? 4.345 -5.399 7.939 1.00 0.41 620 THR A CA 10
ATOM 11772 C C . THR A 1 54 ? 5.247 -5.487 6.714 1.00 0.32 620 THR A C 10
ATOM 11773 O O . THR A 1 54 ? 4.936 -6.196 5.757 1.00 0.30 620 THR A O 10
ATOM 11784 N N . GLY A 1 55 ? 6.350 -4.759 6.740 1.00 0.27 621 GLY A N 10
ATOM 11785 C CA . GLY A 1 55 ? 7.258 -4.745 5.612 1.00 0.23 621 GLY A CA 10
ATOM 11786 C C . GLY A 1 55 ? 8.433 -3.821 5.852 1.00 0.22 621 GLY A C 10
ATOM 11787 O O . GLY A 1 55 ? 8.632 -3.361 6.976 1.00 0.24 621 GLY A O 10
ATOM 11791 N N . ASP A 1 56 ? 9.223 -3.566 4.816 1.00 0.23 622 ASP A N 10
ATOM 11792 C CA . ASP A 1 56 ? 10.336 -2.625 4.923 1.00 0.26 622 ASP A CA 10
ATOM 11793 C C . ASP A 1 56 ? 9.805 -1.242 5.276 1.00 0.21 622 ASP A C 10
ATOM 11794 O O . ASP A 1 56 ? 8.841 -0.756 4.678 1.00 0.19 622 ASP A O 10
ATOM 11803 N N . ALA A 1 57 ? 10.461 -0.626 6.256 1.00 0.24 623 ALA A N 10
ATOM 11804 C CA . ALA A 1 57 ? 9.993 0.604 6.885 1.00 0.26 623 ALA A CA 10
ATOM 11805 C C . ALA A 1 57 ? 9.701 1.714 5.883 1.00 0.23 623 ALA A C 10
ATOM 11806 O O . ALA A 1 57 ? 8.760 2.481 6.077 1.00 0.25 623 ALA A O 10
ATOM 11813 N N . GLY A 1 58 ? 10.491 1.794 4.815 1.00 0.23 624 GLY A N 10
ATOM 11814 C CA . GLY A 1 58 ? 10.308 2.860 3.845 1.00 0.26 624 GLY A CA 10
ATOM 11815 C C . GLY A 1 58 ? 8.977 2.746 3.141 1.00 0.22 624 GLY A C 10
ATOM 11816 O O . GLY A 1 58 ? 8.254 3.730 2.978 1.00 0.24 624 GLY A O 10
ATOM 11820 N N . ILE A 1 59 ? 8.648 1.530 2.751 1.00 0.18 625 ILE A N 10
ATOM 11821 C CA . ILE A 1 59 ? 7.392 1.252 2.085 1.00 0.16 625 ILE A CA 10
ATOM 11822 C C . ILE A 1 59 ? 6.225 1.378 3.059 1.00 0.15 625 ILE A C 10
ATOM 11823 O O . ILE A 1 59 ? 5.188 1.930 2.710 1.00 0.16 625 ILE A O 10
ATOM 11839 N N . VAL A 1 60 ? 6.410 0.899 4.287 1.00 0.16 626 VAL A N 10
ATOM 11840 C CA . VAL A 1 60 ? 5.345 0.936 5.288 1.00 0.18 626 VAL A CA 10
ATOM 11841 C C . VAL A 1 60 ? 4.899 2.370 5.568 1.00 0.19 626 VAL A C 10
ATOM 11842 O O . VAL A 1 60 ? 3.702 2.667 5.549 1.00 0.20 626 VAL A O 10
ATOM 11855 N N . ASP A 1 61 ? 5.860 3.263 5.791 1.00 0.20 627 ASP A N 10
ATOM 11856 C CA . ASP A 1 61 ? 5.545 4.666 6.040 1.00 0.24 627 ASP A CA 10
ATOM 11857 C C . ASP A 1 61 ? 4.871 5.287 4.825 1.00 0.22 627 ASP A C 10
ATOM 11858 O O . ASP A 1 61 ? 3.940 6.080 4.960 1.00 0.25 627 ASP A O 10
ATOM 11867 N N . LYS A 1 62 ? 5.328 4.901 3.639 1.00 0.21 628 LYS A N 10
ATOM 11868 C CA . LYS A 1 62 ? 4.724 5.369 2.398 1.00 0.22 628 LYS A CA 10
ATOM 11869 C C . LYS A 1 62 ? 3.275 4.897 2.293 1.00 0.20 628 LYS A C 10
ATOM 11870 O O . LYS A 1 62 ? 2.383 5.676 1.955 1.00 0.24 628 LYS A O 10
ATOM 11889 N N . ILE A 1 63 ? 3.049 3.620 2.591 1.00 0.17 629 ILE A N 10
ATOM 11890 C CA . ILE A 1 63 ? 1.706 3.051 2.571 1.00 0.18 629 ILE A CA 10
ATOM 11891 C C . ILE A 1 63 ? 0.809 3.795 3.547 1.00 0.20 629 ILE A C 10
ATOM 11892 O O . ILE A 1 63 ? -0.322 4.141 3.223 1.00 0.22 629 ILE A O 10
ATOM 11908 N N . ASN A 1 64 ? 1.343 4.065 4.731 1.00 0.20 630 ASN A N 10
ATOM 11909 C CA . ASN A 1 64 ? 0.602 4.762 5.779 1.00 0.24 630 ASN A CA 10
ATOM 11910 C C . ASN A 1 64 ? 0.181 6.151 5.321 1.00 0.22 630 ASN A C 10
ATOM 11911 O O . ASN A 1 64 ? -0.950 6.577 5.569 1.00 0.24 630 ASN A O 10
ATOM 11922 N N . GLU A 1 65 ? 1.082 6.846 4.642 1.00 0.22 631 GLU A N 10
ATOM 11923 C CA . GLU A 1 65 ? 0.766 8.148 4.074 1.00 0.25 631 GLU A CA 10
ATOM 11924 C C . GLU A 1 65 ? -0.318 8.015 3.011 1.00 0.22 631 GLU A C 10
ATOM 11925 O O . GLU A 1 65 ? -1.281 8.782 2.995 1.00 0.24 631 GLU A O 10
ATOM 11937 N N . CYS A 1 66 ? -0.170 7.019 2.145 1.00 0.21 632 CYS A N 10
ATOM 11938 C CA . CYS A 1 66 ? -1.119 6.791 1.063 1.00 0.24 632 CYS A CA 10
ATOM 11939 C C . CYS A 1 66 ? -2.508 6.466 1.611 1.00 0.23 632 CYS A C 10
ATOM 11940 O O . CYS A 1 66 ? -3.510 6.987 1.123 1.00 0.23 632 CYS A O 10
ATOM 11948 N N . ILE A 1 67 ? -2.556 5.618 2.639 1.00 0.23 633 ILE A N 10
ATOM 11949 C CA . ILE A 1 67 ? -3.817 5.251 3.275 1.00 0.25 633 ILE A CA 10
ATOM 11950 C C . ILE A 1 67 ? -4.544 6.488 3.780 1.00 0.23 633 ILE A C 10
ATOM 11951 O O . ILE A 1 67 ? -5.731 6.659 3.523 1.00 0.24 633 ILE A O 10
ATOM 11967 N N . LYS A 1 68 ? -3.822 7.357 4.475 1.00 0.25 634 LYS A N 10
ATOM 11968 C CA . LYS A 1 68 ? -4.426 8.538 5.076 1.00 0.28 634 LYS A CA 10
ATOM 11969 C C . LYS A 1 68 ? -4.879 9.538 4.013 1.00 0.24 634 LYS A C 10
ATOM 11970 O O . LYS A 1 68 ? -5.979 10.086 4.099 1.00 0.25 634 LYS A O 10
ATOM 11989 N N . LYS A 1 69 ? -4.040 9.770 3.013 1.00 0.24 635 LYS A N 10
ATOM 11990 C CA . LYS A 1 69 ? -4.369 10.712 1.946 1.00 0.26 635 LYS A CA 10
ATOM 11991 C C . LYS A 1 69 ? -5.597 10.242 1.174 1.00 0.24 635 LYS A C 10
ATOM 11992 O O . LYS A 1 69 ? -6.521 11.016 0.913 1.00 0.27 635 LYS A O 10
ATOM 12011 N N . ILE A 1 70 ? -5.606 8.963 0.829 1.00 0.22 636 ILE A N 10
ATOM 12012 C CA . ILE A 1 70 ? -6.724 8.368 0.115 1.00 0.26 636 ILE A CA 10
ATOM 12013 C C . ILE A 1 70 ? -7.962 8.295 1.007 1.00 0.25 636 ILE A C 10
ATOM 12014 O O . ILE A 1 70 ? -9.089 8.495 0.546 1.00 0.31 636 ILE A O 10
ATOM 12030 N N . GLU A 1 71 ? -7.744 8.028 2.286 1.00 0.23 637 GLU A N 10
ATOM 12031 C CA . GLU A 1 71 ? -8.822 8.035 3.264 1.00 0.29 637 GLU A CA 10
ATOM 12032 C C . GLU A 1 71 ? -9.438 9.424 3.342 1.00 0.28 637 GLU A C 10
ATOM 12033 O O . GLU A 1 71 ? -10.654 9.575 3.413 1.00 0.32 637 GLU A O 10
ATOM 12045 N N . ALA A 1 72 ? -8.586 10.437 3.293 1.00 0.26 638 ALA A N 10
ATOM 12046 C CA . ALA A 1 72 ? -9.034 11.819 3.271 1.00 0.30 638 ALA A CA 10
ATOM 12047 C C . ALA A 1 72 ? -9.870 12.099 2.025 1.00 0.32 638 ALA A C 10
ATOM 12048 O O . ALA A 1 72 ? -10.737 12.968 2.030 1.00 0.38 638 ALA A O 10
ATOM 12055 N N . ILE A 1 73 ? -9.595 11.365 0.953 1.00 0.32 639 ILE A N 10
ATOM 12056 C CA . ILE A 1 73 ? -10.339 11.527 -0.290 1.00 0.40 639 ILE A CA 10
ATOM 12057 C C . ILE A 1 73 ? -11.764 10.968 -0.182 1.00 0.42 639 ILE A C 10
ATOM 12058 O O . ILE A 1 73 ? -12.717 11.603 -0.637 1.00 0.50 639 ILE A O 10
ATOM 12074 N N . TYR A 1 74 ? -11.922 9.794 0.431 1.00 0.39 640 TYR A N 10
ATOM 12075 C CA . TYR A 1 74 ? -13.235 9.146 0.457 1.00 0.46 640 TYR A CA 10
ATOM 12076 C C . TYR A 1 74 ? -13.971 9.345 1.781 1.00 0.49 640 TYR A C 10
ATOM 12077 O O . TYR A 1 74 ? -15.194 9.492 1.799 1.00 0.57 640 TYR A O 10
ATOM 12095 N N . LEU A 1 75 ? -13.239 9.361 2.881 1.00 0.45 641 LEU A N 10
ATOM 12096 C CA . LEU A 1 75 ? -13.852 9.498 4.196 1.00 0.53 641 LEU A CA 10
ATOM 12097 C C . LEU A 1 75 ? -13.707 10.915 4.728 1.00 0.54 641 LEU A C 10
ATOM 12098 O O . LEU A 1 75 ? -14.448 11.329 5.622 1.00 0.64 641 LEU A O 10
ATOM 12114 N N . ARG A 1 76 ? -12.746 11.646 4.161 1.00 0.48 642 ARG A N 10
ATOM 12115 C CA . ARG A 1 76 ? -12.446 13.026 4.557 1.00 0.57 642 ARG A CA 10
ATOM 12116 C C . ARG A 1 76 ? -11.785 13.071 5.929 1.00 0.65 642 ARG A C 10
ATOM 12117 O O . ARG A 1 76 ? -12.438 12.926 6.961 1.00 0.87 642 ARG A O 10
ATOM 12138 N N . ASP A 1 77 ? -10.480 13.270 5.926 1.00 0.65 643 ASP A N 10
ATOM 12139 C CA . ASP A 1 77 ? -9.697 13.318 7.146 1.00 0.76 643 ASP A CA 10
ATOM 12140 C C . ASP A 1 77 ? -8.919 14.620 7.192 1.00 1.10 643 ASP A C 10
ATOM 12141 O O . ASP A 1 77 ? -9.182 15.444 8.093 1.00 1.80 643 ASP A O 10
ATOM 12151 N N . GLY A 1 1 ? -35.460 0.680 13.012 1.00 17.90 567 GLY A N 11
ATOM 12152 C CA . GLY A 1 1 ? -35.472 0.212 11.607 1.00 17.52 567 GLY A CA 11
ATOM 12153 C C . GLY A 1 1 ? -34.634 -1.031 11.425 1.00 17.13 567 GLY A C 11
ATOM 12154 O O . GLY A 1 1 ? -33.674 -1.253 12.165 1.00 16.99 567 GLY A O 11
ATOM 12160 N N . SER A 1 2 ? -34.992 -1.848 10.446 1.00 17.09 568 SER A N 11
ATOM 12161 C CA . SER A 1 2 ? -34.267 -3.079 10.181 1.00 16.89 568 SER A CA 11
ATOM 12162 C C . SER A 1 2 ? -33.302 -2.899 9.013 1.00 16.31 568 SER A C 11
ATOM 12163 O O . SER A 1 2 ? -32.443 -3.745 8.767 1.00 16.19 568 SER A O 11
ATOM 12171 N N . GLY A 1 3 ? -33.447 -1.792 8.296 1.00 16.11 569 GLY A N 11
ATOM 12172 C CA . GLY A 1 3 ? -32.581 -1.528 7.167 1.00 15.71 569 GLY A CA 11
ATOM 12173 C C . GLY A 1 3 ? -32.785 -0.142 6.596 1.00 15.31 569 GLY A C 11
ATOM 12174 O O . GLY A 1 3 ? -33.040 0.809 7.337 1.00 15.30 569 GLY A O 11
ATOM 12178 N N . LEU A 1 4 ? -32.681 -0.031 5.283 1.00 15.13 570 LEU A N 11
ATOM 12179 C CA . LEU A 1 4 ? -32.804 1.251 4.605 1.00 14.94 570 LEU A CA 11
ATOM 12180 C C . LEU A 1 4 ? -34.068 1.269 3.754 1.00 14.71 570 LEU A C 11
ATOM 12181 O O . LEU A 1 4 ? -34.009 1.130 2.531 1.00 14.65 570 LEU A O 11
ATOM 12197 N N . LYS A 1 5 ? -35.208 1.440 4.405 1.00 14.74 571 LYS A N 11
ATOM 12198 C CA . LYS A 1 5 ? -36.490 1.414 3.718 1.00 14.72 571 LYS A CA 11
ATOM 12199 C C . LYS A 1 5 ? -36.929 2.822 3.336 1.00 14.27 571 LYS A C 11
ATOM 12200 O O . LYS A 1 5 ? -36.940 3.184 2.158 1.00 14.21 571 LYS A O 11
ATOM 12219 N N . THR A 1 6 ? -37.273 3.618 4.336 1.00 14.11 572 THR A N 11
ATOM 12220 C CA . THR A 1 6 ? -37.722 4.981 4.111 1.00 13.87 572 THR A CA 11
ATOM 12221 C C . THR A 1 6 ? -36.604 5.976 4.395 1.00 13.10 572 THR A C 11
ATOM 12222 O O . THR A 1 6 ? -36.845 7.110 4.814 1.00 13.17 572 THR A O 11
ATOM 12233 N N . LYS A 1 7 ? -35.374 5.545 4.160 1.00 12.50 573 LYS A N 11
ATOM 12234 C CA . LYS A 1 7 ? -34.212 6.375 4.422 1.00 11.82 573 LYS A CA 11
ATOM 12235 C C . LYS A 1 7 ? -33.367 6.521 3.166 1.00 11.15 573 LYS A C 11
ATOM 12236 O O . LYS A 1 7 ? -33.046 5.531 2.506 1.00 11.03 573 LYS A O 11
ATOM 12255 N N . SER A 1 8 ? -33.014 7.757 2.842 1.00 10.92 574 SER A N 11
ATOM 12256 C CA . SER A 1 8 ? -32.146 8.033 1.710 1.00 10.47 574 SER A CA 11
ATOM 12257 C C . SER A 1 8 ? -30.696 7.821 2.123 1.00 9.69 574 SER A C 11
ATOM 12258 O O . SER A 1 8 ? -29.934 8.774 2.290 1.00 9.50 574 SER A O 11
ATOM 12266 N N . VAL A 1 9 ? -30.338 6.557 2.306 1.00 9.45 575 VAL A N 11
ATOM 12267 C CA . VAL A 1 9 ? -29.031 6.184 2.822 1.00 8.90 575 VAL A CA 11
ATOM 12268 C C . VAL A 1 9 ? -27.899 6.734 1.956 1.00 8.23 575 VAL A C 11
ATOM 12269 O O . VAL A 1 9 ? -27.916 6.619 0.728 1.00 8.37 575 VAL A O 11
ATOM 12282 N N . ARG A 1 10 ? -26.934 7.359 2.608 1.00 7.76 576 ARG A N 11
ATOM 12283 C CA . ARG A 1 10 ? -25.752 7.853 1.934 1.00 7.33 576 ARG A CA 11
ATOM 12284 C C . ARG A 1 10 ? -24.729 6.734 1.824 1.00 6.42 576 ARG A C 11
ATOM 12285 O O . ARG A 1 10 ? -24.415 6.071 2.813 1.00 6.31 576 ARG A O 11
ATOM 12306 N N . LEU A 1 11 ? -24.228 6.510 0.622 1.00 6.11 577 LEU A N 11
ATOM 12307 C CA . LEU A 1 11 ? -23.256 5.455 0.392 1.00 5.52 577 LEU A CA 11
ATOM 12308 C C . LEU A 1 11 ? -21.875 5.911 0.833 1.00 4.86 577 LEU A C 11
ATOM 12309 O O . LEU A 1 11 ? -21.548 7.097 0.754 1.00 5.03 577 LEU A O 11
ATOM 12325 N N . SER A 1 12 ? -21.081 4.970 1.310 1.00 4.54 578 SER A N 11
ATOM 12326 C CA . SER A 1 12 ? -19.738 5.261 1.776 1.00 4.31 578 SER A CA 11
ATOM 12327 C C . SER A 1 12 ? -18.877 4.008 1.640 1.00 3.46 578 SER A C 11
ATOM 12328 O O . SER A 1 12 ? -19.273 3.058 0.960 1.00 3.75 578 SER A O 11
ATOM 12336 N N . LYS A 1 13 ? -17.709 4.019 2.272 1.00 3.02 579 LYS A N 11
ATOM 12337 C CA . LYS A 1 13 ? -16.795 2.881 2.258 1.00 2.83 579 LYS A CA 11
ATOM 12338 C C . LYS A 1 13 ? -16.346 2.553 0.835 1.00 2.03 579 LYS A C 11
ATOM 12339 O O . LYS A 1 13 ? -16.393 1.398 0.408 1.00 2.42 579 LYS A O 11
ATOM 12358 N N . MET A 1 14 ? -15.926 3.576 0.100 1.00 1.63 580 MET A N 11
ATOM 12359 C CA . MET A 1 14 ? -15.352 3.378 -1.224 1.00 1.27 580 MET A CA 11
ATOM 12360 C C . MET A 1 14 ? -14.059 2.582 -1.123 1.00 1.11 580 MET A C 11
ATOM 12361 O O . MET A 1 14 ? -13.388 2.604 -0.088 1.00 1.70 580 MET A O 11
ATOM 12375 N N . GLY A 1 15 ? -13.727 1.878 -2.197 1.00 0.74 581 GLY A N 11
ATOM 12376 C CA . GLY A 1 15 ? -12.592 0.977 -2.195 1.00 0.76 581 GLY A CA 11
ATOM 12377 C C . GLY A 1 15 ? -11.257 1.683 -2.054 1.00 0.62 581 GLY A C 11
ATOM 12378 O O . GLY A 1 15 ? -10.586 1.963 -3.050 1.00 0.55 581 GLY A O 11
ATOM 12382 N N . LYS A 1 16 ? -10.873 1.972 -0.816 1.00 0.65 582 LYS A N 11
ATOM 12383 C CA . LYS A 1 16 ? -9.586 2.585 -0.537 1.00 0.59 582 LYS A CA 11
ATOM 12384 C C . LYS A 1 16 ? -8.457 1.607 -0.842 1.00 0.52 582 LYS A C 11
ATOM 12385 O O . LYS A 1 16 ? -7.377 2.007 -1.270 1.00 0.48 582 LYS A O 11
ATOM 12404 N N . LYS A 1 17 ? -8.725 0.318 -0.642 1.00 0.55 583 LYS A N 11
ATOM 12405 C CA . LYS A 1 17 ? -7.762 -0.726 -0.972 1.00 0.53 583 LYS A CA 11
ATOM 12406 C C . LYS A 1 17 ? -7.480 -0.740 -2.467 1.00 0.43 583 LYS A C 11
ATOM 12407 O O . LYS A 1 17 ? -6.330 -0.839 -2.886 1.00 0.40 583 LYS A O 11
ATOM 12426 N N . GLU A 1 18 ? -8.540 -0.627 -3.259 1.00 0.42 584 GLU A N 11
ATOM 12427 C CA . GLU A 1 18 ? -8.413 -0.631 -4.710 1.00 0.36 584 GLU A CA 11
ATOM 12428 C C . GLU A 1 18 ? -7.547 0.530 -5.171 1.00 0.30 584 GLU A C 11
ATOM 12429 O O . GLU A 1 18 ? -6.716 0.381 -6.071 1.00 0.29 584 GLU A O 11
ATOM 12441 N N . LEU A 1 19 ? -7.739 1.685 -4.547 1.00 0.30 585 LEU A N 11
ATOM 12442 C CA . LEU A 1 19 ? -6.961 2.862 -4.885 1.00 0.26 585 LEU A CA 11
ATOM 12443 C C . LEU A 1 19 ? -5.512 2.688 -4.433 1.00 0.26 585 LEU A C 11
ATOM 12444 O O . LEU A 1 19 ? -4.592 3.063 -5.151 1.00 0.25 585 LEU A O 11
ATOM 12460 N N . LEU A 1 20 ? -5.310 2.088 -3.255 1.00 0.29 586 LEU A N 11
ATOM 12461 C CA . LEU A 1 20 ? -3.964 1.773 -2.778 1.00 0.32 586 LEU A CA 11
ATOM 12462 C C . LEU A 1 20 ? -3.227 0.901 -3.781 1.00 0.29 586 LEU A C 11
ATOM 12463 O O . LEU A 1 20 ? -2.098 1.205 -4.164 1.00 0.32 586 LEU A O 11
ATOM 12479 N N . VAL A 1 21 ? -3.885 -0.165 -4.220 1.00 0.28 587 VAL A N 11
ATOM 12480 C CA . VAL A 1 21 ? -3.291 -1.080 -5.179 1.00 0.30 587 VAL A CA 11
ATOM 12481 C C . VAL A 1 21 ? -2.905 -0.345 -6.457 1.00 0.29 587 VAL A C 11
ATOM 12482 O O . VAL A 1 21 ? -1.800 -0.509 -6.960 1.00 0.34 587 VAL A O 11
ATOM 12495 N N . SER A 1 22 ? -3.810 0.486 -6.954 1.00 0.26 588 SER A N 11
ATOM 12496 C CA . SER A 1 22 ? -3.584 1.208 -8.199 1.00 0.27 588 SER A CA 11
ATOM 12497 C C . SER A 1 22 ? -2.466 2.246 -8.047 1.00 0.23 588 SER A C 11
ATOM 12498 O O . SER A 1 22 ? -1.535 2.291 -8.853 1.00 0.25 588 SER A O 11
ATOM 12506 N N . VAL A 1 23 ? -2.542 3.048 -6.988 1.00 0.22 589 VAL A N 11
ATOM 12507 C CA . VAL A 1 23 ? -1.582 4.127 -6.769 1.00 0.24 589 VAL A CA 11
ATOM 12508 C C . VAL A 1 23 ? -0.184 3.571 -6.527 1.00 0.24 589 VAL A C 11
ATOM 12509 O O . VAL A 1 23 ? 0.790 4.021 -7.134 1.00 0.27 589 VAL A O 11
ATOM 12522 N N . LEU A 1 24 ? -0.092 2.578 -5.655 1.00 0.23 590 LEU A N 11
ATOM 12523 C CA . LEU A 1 24 ? 1.189 1.972 -5.334 1.00 0.25 590 LEU A CA 11
ATOM 12524 C C . LEU A 1 24 ? 1.736 1.205 -6.532 1.00 0.25 590 LEU A C 11
ATOM 12525 O O . LEU A 1 24 ? 2.941 1.141 -6.729 1.00 0.28 590 LEU A O 11
ATOM 12541 N N . LYS A 1 25 ? 0.843 0.652 -7.346 1.00 0.25 591 LYS A N 11
ATOM 12542 C CA . LYS A 1 25 ? 1.248 -0.088 -8.541 1.00 0.28 591 LYS A CA 11
ATOM 12543 C C . LYS A 1 25 ? 1.877 0.848 -9.568 1.00 0.31 591 LYS A C 11
ATOM 12544 O O . LYS A 1 25 ? 2.712 0.437 -10.373 1.00 0.34 591 LYS A O 11
ATOM 12563 N N . ASN A 1 26 ? 1.488 2.116 -9.520 1.00 0.32 592 ASN A N 11
ATOM 12564 C CA . ASN A 1 26 ? 2.014 3.115 -10.445 1.00 0.38 592 ASN A CA 11
ATOM 12565 C C . ASN A 1 26 ? 3.422 3.551 -10.058 1.00 0.35 592 ASN A C 11
ATOM 12566 O O . ASN A 1 26 ? 4.085 4.266 -10.808 1.00 0.43 592 ASN A O 11
ATOM 12577 N N . HIS A 1 27 ? 3.876 3.124 -8.887 1.00 0.31 593 HIS A N 11
ATOM 12578 C CA . HIS A 1 27 ? 5.203 3.497 -8.403 1.00 0.34 593 HIS A CA 11
ATOM 12579 C C . HIS A 1 27 ? 6.046 2.268 -8.081 1.00 0.29 593 HIS A C 11
ATOM 12580 O O . HIS A 1 27 ? 7.256 2.265 -8.291 1.00 0.33 593 HIS A O 11
ATOM 12595 N N . PHE A 1 28 ? 5.399 1.235 -7.564 1.00 0.23 594 PHE A N 11
ATOM 12596 C CA . PHE A 1 28 ? 6.092 0.057 -7.064 1.00 0.20 594 PHE A CA 11
ATOM 12597 C C . PHE A 1 28 ? 5.522 -1.207 -7.700 1.00 0.20 594 PHE A C 11
ATOM 12598 O O . PHE A 1 28 ? 4.450 -1.180 -8.309 1.00 0.21 594 PHE A O 11
ATOM 12615 N N . MET A 1 29 ? 6.252 -2.308 -7.569 1.00 0.23 595 MET A N 11
ATOM 12616 C CA . MET A 1 29 ? 5.750 -3.610 -7.986 1.00 0.26 595 MET A CA 11
ATOM 12617 C C . MET A 1 29 ? 4.851 -4.164 -6.890 1.00 0.26 595 MET A C 11
ATOM 12618 O O . MET A 1 29 ? 5.297 -4.363 -5.764 1.00 0.27 595 MET A O 11
ATOM 12632 N N . VAL A 1 30 ? 3.591 -4.398 -7.209 1.00 0.28 596 VAL A N 11
ATOM 12633 C CA . VAL A 1 30 ? 2.630 -4.829 -6.204 1.00 0.30 596 VAL A CA 11
ATOM 12634 C C . VAL A 1 30 ? 2.093 -6.218 -6.519 1.00 0.37 596 VAL A C 11
ATOM 12635 O O . VAL A 1 30 ? 1.608 -6.474 -7.624 1.00 0.44 596 VAL A O 11
ATOM 12648 N N . GLU A 1 31 ? 2.176 -7.108 -5.541 1.00 0.38 597 GLU A N 11
ATOM 12649 C CA . GLU A 1 31 ? 1.755 -8.489 -5.721 1.00 0.46 597 GLU A CA 11
ATOM 12650 C C . GLU A 1 31 ? 0.717 -8.877 -4.671 1.00 0.49 597 GLU A C 11
ATOM 12651 O O . GLU A 1 31 ? 0.660 -8.285 -3.591 1.00 0.57 597 GLU A O 11
ATOM 12663 N N . LYS A 1 32 ? -0.099 -9.868 -4.999 1.00 0.52 598 LYS A N 11
ATOM 12664 C CA . LYS A 1 32 ? -1.153 -10.327 -4.107 1.00 0.56 598 LYS A CA 11
ATOM 12665 C C . LYS A 1 32 ? -0.762 -11.644 -3.449 1.00 0.61 598 LYS A C 11
ATOM 12666 O O . LYS A 1 32 ? -0.466 -12.624 -4.134 1.00 0.74 598 LYS A O 11
ATOM 12685 N N . GLU A 1 33 ? -0.763 -11.665 -2.124 1.00 0.56 599 GLU A N 11
ATOM 12686 C CA . GLU A 1 33 ? -0.373 -12.852 -1.376 1.00 0.63 599 GLU A CA 11
ATOM 12687 C C . GLU A 1 33 ? -1.187 -12.955 -0.094 1.00 0.65 599 GLU A C 11
ATOM 12688 O O . GLU A 1 33 ? -1.189 -12.025 0.710 1.00 0.60 599 GLU A O 11
ATOM 12700 N N . ASN A 1 34 ? -1.877 -14.082 0.083 1.00 0.76 600 ASN A N 11
ATOM 12701 C CA . ASN A 1 34 ? -2.710 -14.317 1.268 1.00 0.83 600 ASN A CA 11
ATOM 12702 C C . ASN A 1 34 ? -3.819 -13.261 1.352 1.00 0.81 600 ASN A C 11
ATOM 12703 O O . ASN A 1 34 ? -4.226 -12.839 2.428 1.00 0.85 600 ASN A O 11
ATOM 12714 N N . ASP A 1 35 ? -4.302 -12.844 0.180 1.00 0.77 601 ASP A N 11
ATOM 12715 C CA . ASP A 1 35 ? -5.310 -11.779 0.070 1.00 0.80 601 ASP A CA 11
ATOM 12716 C C . ASP A 1 35 ? -4.798 -10.475 0.672 1.00 0.72 601 ASP A C 11
ATOM 12717 O O . ASP A 1 35 ? -5.562 -9.538 0.912 1.00 0.78 601 ASP A O 11
ATOM 12726 N N . ASP A 1 36 ? -3.496 -10.426 0.904 1.00 0.62 602 ASP A N 11
ATOM 12727 C CA . ASP A 1 36 ? -2.844 -9.236 1.409 1.00 0.54 602 ASP A CA 11
ATOM 12728 C C . ASP A 1 36 ? -2.089 -8.566 0.274 1.00 0.50 602 ASP A C 11
ATOM 12729 O O . ASP A 1 36 ? -1.889 -9.171 -0.783 1.00 0.54 602 ASP A O 11
ATOM 12738 N N . ILE A 1 37 ? -1.664 -7.335 0.488 1.00 0.45 603 ILE A N 11
ATOM 12739 C CA . ILE A 1 37 ? -1.046 -6.554 -0.574 1.00 0.42 603 ILE A CA 11
ATOM 12740 C C . ILE A 1 37 ? 0.446 -6.394 -0.324 1.00 0.32 603 ILE A C 11
ATOM 12741 O O . ILE A 1 37 ? 0.854 -5.833 0.689 1.00 0.32 603 ILE A O 11
ATOM 12757 N N . LYS A 1 38 ? 1.255 -6.892 -1.244 1.00 0.29 604 LYS A N 11
ATOM 12758 C CA . LYS A 1 38 ? 2.698 -6.777 -1.125 1.00 0.24 604 LYS A CA 11
ATOM 12759 C C . LYS A 1 38 ? 3.218 -5.670 -2.024 1.00 0.21 604 LYS A C 11
ATOM 12760 O O . LYS A 1 38 ? 3.028 -5.702 -3.239 1.00 0.28 604 LYS A O 11
ATOM 12779 N N . VAL A 1 39 ? 3.867 -4.704 -1.413 1.00 0.16 605 VAL A N 11
ATOM 12780 C CA . VAL A 1 39 ? 4.485 -3.608 -2.133 1.00 0.16 605 VAL A CA 11
ATOM 12781 C C . VAL A 1 39 ? 5.982 -3.838 -2.224 1.00 0.16 605 VAL A C 11
ATOM 12782 O O . VAL A 1 39 ? 6.626 -4.124 -1.218 1.00 0.18 605 VAL A O 11
ATOM 12795 N N . MET A 1 40 ? 6.530 -3.743 -3.422 1.00 0.18 606 MET A N 11
ATOM 12796 C CA . MET A 1 40 ? 7.953 -3.944 -3.616 1.00 0.22 606 MET A CA 11
ATOM 12797 C C . MET A 1 40 ? 8.606 -2.736 -4.266 1.00 0.20 606 MET A C 11
ATOM 12798 O O . MET A 1 40 ? 8.135 -2.225 -5.283 1.00 0.20 606 MET A O 11
ATOM 12812 N N . ASN A 1 41 ? 9.701 -2.298 -3.667 1.00 0.26 607 ASN A N 11
ATOM 12813 C CA . ASN A 1 41 ? 10.488 -1.193 -4.190 1.00 0.34 607 ASN A CA 11
ATOM 12814 C C . ASN A 1 41 ? 11.957 -1.421 -3.885 1.00 0.46 607 ASN A C 11
ATOM 12815 O O . ASN A 1 41 ? 12.337 -1.560 -2.725 1.00 0.52 607 ASN A O 11
ATOM 12826 N N . GLY A 1 42 ? 12.773 -1.478 -4.928 1.00 0.56 608 GLY A N 11
ATOM 12827 C CA . GLY A 1 42 ? 14.199 -1.685 -4.754 1.00 0.76 608 GLY A CA 11
ATOM 12828 C C . GLY A 1 42 ? 14.515 -2.978 -4.025 1.00 0.88 608 GLY A C 11
ATOM 12829 O O . GLY A 1 42 ? 15.326 -2.987 -3.099 1.00 1.78 608 GLY A O 11
ATOM 12833 N N . ASP A 1 43 ? 13.847 -4.058 -4.431 1.00 0.81 609 ASP A N 11
ATOM 12834 C CA . ASP A 1 43 ? 14.054 -5.394 -3.849 1.00 0.88 609 ASP A CA 11
ATOM 12835 C C . ASP A 1 43 ? 13.516 -5.484 -2.426 1.00 0.75 609 ASP A C 11
ATOM 12836 O O . ASP A 1 43 ? 13.646 -6.517 -1.766 1.00 0.84 609 ASP A O 11
ATOM 12845 N N . MET A 1 44 ? 12.908 -4.409 -1.953 1.00 0.59 610 MET A N 11
ATOM 12846 C CA . MET A 1 44 ? 12.299 -4.391 -0.635 1.00 0.56 610 MET A CA 11
ATOM 12847 C C . MET A 1 44 ? 10.817 -4.699 -0.775 1.00 0.36 610 MET A C 11
ATOM 12848 O O . MET A 1 44 ? 10.223 -4.380 -1.800 1.00 0.27 610 MET A O 11
ATOM 12862 N N . MET A 1 45 ? 10.217 -5.319 0.230 1.00 0.37 611 MET A N 11
ATOM 12863 C CA . MET A 1 45 ? 8.806 -5.674 0.146 1.00 0.28 611 MET A CA 11
ATOM 12864 C C . MET A 1 45 ? 8.082 -5.405 1.457 1.00 0.22 611 MET A C 11
ATOM 12865 O O . MET A 1 45 ? 8.689 -5.391 2.528 1.00 0.23 611 MET A O 11
ATOM 12879 N N . ALA A 1 46 ? 6.783 -5.170 1.355 1.00 0.20 612 ALA A N 11
ATOM 12880 C CA . ALA A 1 46 ? 5.934 -4.982 2.517 1.00 0.19 612 ALA A CA 11
ATOM 12881 C C . ALA A 1 46 ? 4.578 -5.617 2.278 1.00 0.21 612 ALA A C 11
ATOM 12882 O O . ALA A 1 46 ? 4.100 -5.644 1.149 1.00 0.29 612 ALA A O 11
ATOM 12889 N N . ARG A 1 47 ? 3.962 -6.130 3.331 1.00 0.26 613 ARG A N 11
ATOM 12890 C CA . ARG A 1 47 ? 2.659 -6.753 3.210 1.00 0.31 613 ARG A CA 11
ATOM 12891 C C . ARG A 1 47 ? 1.620 -6.001 4.036 1.00 0.33 613 ARG A C 11
ATOM 12892 O O . ARG A 1 47 ? 1.782 -5.817 5.245 1.00 0.34 613 ARG A O 11
ATOM 12913 N N . ILE A 1 48 ? 0.559 -5.567 3.376 1.00 0.36 614 ILE A N 11
ATOM 12914 C CA . ILE A 1 48 ? -0.581 -4.982 4.056 1.00 0.42 614 ILE A CA 11
ATOM 12915 C C . ILE A 1 48 ? -1.581 -6.084 4.352 1.00 0.45 614 ILE A C 11
ATOM 12916 O O . ILE A 1 48 ? -2.186 -6.631 3.429 1.00 0.46 614 ILE A O 11
ATOM 12932 N N . SER A 1 49 ? -1.763 -6.407 5.618 1.00 0.51 615 SER A N 11
ATOM 12933 C CA . SER A 1 49 ? -2.641 -7.499 5.990 1.00 0.59 615 SER A CA 11
ATOM 12934 C C . SER A 1 49 ? -3.958 -6.967 6.547 1.00 0.71 615 SER A C 11
ATOM 12935 O O . SER A 1 49 ? -4.189 -5.753 6.570 1.00 0.79 615 SER A O 11
ATOM 12943 N N . GLY A 1 50 ? -4.810 -7.879 7.000 1.00 0.80 616 GLY A N 11
ATOM 12944 C CA . GLY A 1 50 ? -6.150 -7.528 7.427 1.00 0.94 616 GLY A CA 11
ATOM 12945 C C . GLY A 1 50 ? -6.189 -6.511 8.549 1.00 1.24 616 GLY A C 11
ATOM 12946 O O . GLY A 1 50 ? -6.874 -5.493 8.443 1.00 1.89 616 GLY A O 11
ATOM 12950 N N . ASP A 1 51 ? -5.457 -6.774 9.621 1.00 1.17 617 ASP A N 11
ATOM 12951 C CA . ASP A 1 51 ? -5.507 -5.912 10.798 1.00 1.48 617 ASP A CA 11
ATOM 12952 C C . ASP A 1 51 ? -4.150 -5.290 11.100 1.00 1.16 617 ASP A C 11
ATOM 12953 O O . ASP A 1 51 ? -4.031 -4.455 11.994 1.00 1.54 617 ASP A O 11
ATOM 12962 N N . GLY A 1 52 ? -3.129 -5.686 10.355 1.00 0.96 618 GLY A N 11
ATOM 12963 C CA . GLY A 1 52 ? -1.800 -5.157 10.593 1.00 0.90 618 GLY A CA 11
ATOM 12964 C C . GLY A 1 52 ? -0.983 -5.054 9.322 1.00 0.74 618 GLY A C 11
ATOM 12965 O O . GLY A 1 52 ? -1.297 -5.705 8.327 1.00 0.69 618 GLY A O 11
ATOM 12969 N N . VAL A 1 53 ? 0.049 -4.225 9.344 1.00 0.73 619 VAL A N 11
ATOM 12970 C CA . VAL A 1 53 ? 0.931 -4.073 8.196 1.00 0.60 619 VAL A CA 11
ATOM 12971 C C . VAL A 1 53 ? 2.379 -4.302 8.612 1.00 0.52 619 VAL A C 11
ATOM 12972 O O . VAL A 1 53 ? 2.856 -3.692 9.571 1.00 0.56 619 VAL A O 11
ATOM 12985 N N . THR A 1 54 ? 3.075 -5.169 7.890 1.00 0.44 620 THR A N 11
ATOM 12986 C CA . THR A 1 54 ? 4.479 -5.445 8.166 1.00 0.41 620 THR A CA 11
ATOM 12987 C C . THR A 1 54 ? 5.275 -5.483 6.868 1.00 0.32 620 THR A C 11
ATOM 12988 O O . THR A 1 54 ? 4.881 -6.145 5.908 1.00 0.30 620 THR A O 11
ATOM 12999 N N . GLY A 1 55 ? 6.385 -4.765 6.834 1.00 0.27 621 GLY A N 11
ATOM 13000 C CA . GLY A 1 55 ? 7.200 -4.729 5.641 1.00 0.23 621 GLY A CA 11
ATOM 13001 C C . GLY A 1 55 ? 8.370 -3.783 5.780 1.00 0.22 621 GLY A C 11
ATOM 13002 O O . GLY A 1 55 ? 8.643 -3.289 6.876 1.00 0.24 621 GLY A O 11
ATOM 13006 N N . ASP A 1 56 ? 9.062 -3.534 4.675 1.00 0.23 622 ASP A N 11
ATOM 13007 C CA . ASP A 1 56 ? 10.121 -2.533 4.643 1.00 0.26 622 ASP A CA 11
ATOM 13008 C C . ASP A 1 56 ? 9.597 -1.184 5.111 1.00 0.21 622 ASP A C 11
ATOM 13009 O O . ASP A 1 56 ? 8.556 -0.711 4.657 1.00 0.19 622 ASP A O 11
ATOM 13018 N N . ALA A 1 57 ? 10.357 -0.572 6.014 1.00 0.24 623 ALA A N 11
ATOM 13019 C CA . ALA A 1 57 ? 9.954 0.654 6.691 1.00 0.26 623 ALA A CA 11
ATOM 13020 C C . ALA A 1 57 ? 9.706 1.797 5.717 1.00 0.23 623 ALA A C 11
ATOM 13021 O O . ALA A 1 57 ? 8.769 2.570 5.898 1.00 0.25 623 ALA A O 11
ATOM 13028 N N . GLY A 1 58 ? 10.533 1.895 4.682 1.00 0.23 624 GLY A N 11
ATOM 13029 C CA . GLY A 1 58 ? 10.378 2.968 3.718 1.00 0.26 624 GLY A CA 11
ATOM 13030 C C . GLY A 1 58 ? 9.082 2.838 2.953 1.00 0.22 624 GLY A C 11
ATOM 13031 O O . GLY A 1 58 ? 8.354 3.816 2.748 1.00 0.24 624 GLY A O 11
ATOM 13035 N N . ILE A 1 59 ? 8.793 1.613 2.546 1.00 0.18 625 ILE A N 11
ATOM 13036 C CA . ILE A 1 59 ? 7.544 1.303 1.879 1.00 0.16 625 ILE A CA 11
ATOM 13037 C C . ILE A 1 59 ? 6.359 1.519 2.819 1.00 0.15 625 ILE A C 11
ATOM 13038 O O . ILE A 1 59 ? 5.354 2.105 2.427 1.00 0.16 625 ILE A O 11
ATOM 13054 N N . VAL A 1 60 ? 6.497 1.076 4.068 1.00 0.16 626 VAL A N 11
ATOM 13055 C CA . VAL A 1 60 ? 5.419 1.198 5.050 1.00 0.18 626 VAL A CA 11
ATOM 13056 C C . VAL A 1 60 ? 5.029 2.658 5.267 1.00 0.19 626 VAL A C 11
ATOM 13057 O O . VAL A 1 60 ? 3.842 2.986 5.304 1.00 0.20 626 VAL A O 11
ATOM 13070 N N . ASP A 1 61 ? 6.021 3.537 5.390 1.00 0.20 627 ASP A N 11
ATOM 13071 C CA . ASP A 1 61 ? 5.750 4.965 5.537 1.00 0.24 627 ASP A CA 11
ATOM 13072 C C . ASP A 1 61 ? 4.995 5.507 4.334 1.00 0.22 627 ASP A C 11
ATOM 13073 O O . ASP A 1 61 ? 4.072 6.306 4.485 1.00 0.25 627 ASP A O 11
ATOM 13082 N N . LYS A 1 62 ? 5.371 5.064 3.140 1.00 0.21 628 LYS A N 11
ATOM 13083 C CA . LYS A 1 62 ? 4.684 5.503 1.935 1.00 0.22 628 LYS A CA 11
ATOM 13084 C C . LYS A 1 62 ? 3.269 4.936 1.894 1.00 0.20 628 LYS A C 11
ATOM 13085 O O . LYS A 1 62 ? 2.327 5.622 1.494 1.00 0.24 628 LYS A O 11
ATOM 13104 N N . ILE A 1 63 ? 3.129 3.681 2.308 1.00 0.17 629 ILE A N 11
ATOM 13105 C CA . ILE A 1 63 ? 1.826 3.034 2.372 1.00 0.18 629 ILE A CA 11
ATOM 13106 C C . ILE A 1 63 ? 0.907 3.785 3.322 1.00 0.20 629 ILE A C 11
ATOM 13107 O O . ILE A 1 63 ? -0.222 4.114 2.972 1.00 0.22 629 ILE A O 11
ATOM 13123 N N . ASN A 1 64 ? 1.414 4.079 4.509 1.00 0.20 630 ASN A N 11
ATOM 13124 C CA . ASN A 1 64 ? 0.645 4.794 5.523 1.00 0.24 630 ASN A CA 11
ATOM 13125 C C . ASN A 1 64 ? 0.251 6.181 5.035 1.00 0.22 630 ASN A C 11
ATOM 13126 O O . ASN A 1 64 ? -0.834 6.674 5.346 1.00 0.24 630 ASN A O 11
ATOM 13137 N N . GLU A 1 65 ? 1.133 6.808 4.269 1.00 0.22 631 GLU A N 11
ATOM 13138 C CA . GLU A 1 65 ? 0.841 8.102 3.673 1.00 0.25 631 GLU A CA 11
ATOM 13139 C C . GLU A 1 65 ? -0.301 7.977 2.670 1.00 0.22 631 GLU A C 11
ATOM 13140 O O . GLU A 1 65 ? -1.242 8.775 2.676 1.00 0.24 631 GLU A O 11
ATOM 13152 N N . CYS A 1 66 ? -0.216 6.955 1.829 1.00 0.21 632 CYS A N 11
ATOM 13153 C CA . CYS A 1 66 ? -1.208 6.731 0.791 1.00 0.24 632 CYS A CA 11
ATOM 13154 C C . CYS A 1 66 ? -2.557 6.346 1.400 1.00 0.23 632 CYS A C 11
ATOM 13155 O O . CYS A 1 66 ? -3.590 6.893 1.019 1.00 0.23 632 CYS A O 11
ATOM 13163 N N . ILE A 1 67 ? -2.538 5.432 2.366 1.00 0.23 633 ILE A N 11
ATOM 13164 C CA . ILE A 1 67 ? -3.748 5.033 3.077 1.00 0.25 633 ILE A CA 11
ATOM 13165 C C . ILE A 1 67 ? -4.424 6.236 3.718 1.00 0.23 633 ILE A C 11
ATOM 13166 O O . ILE A 1 67 ? -5.627 6.416 3.579 1.00 0.24 633 ILE A O 11
ATOM 13182 N N . LYS A 1 68 ? -3.647 7.063 4.404 1.00 0.25 634 LYS A N 11
ATOM 13183 C CA . LYS A 1 68 ? -4.207 8.198 5.124 1.00 0.28 634 LYS A CA 11
ATOM 13184 C C . LYS A 1 68 ? -4.782 9.233 4.160 1.00 0.24 634 LYS A C 11
ATOM 13185 O O . LYS A 1 68 ? -5.835 9.817 4.421 1.00 0.25 634 LYS A O 11
ATOM 13204 N N . LYS A 1 69 ? -4.096 9.451 3.046 1.00 0.24 635 LYS A N 11
ATOM 13205 C CA . LYS A 1 69 ? -4.569 10.391 2.040 1.00 0.26 635 LYS A CA 11
ATOM 13206 C C . LYS A 1 69 ? -5.863 9.883 1.416 1.00 0.24 635 LYS A C 11
ATOM 13207 O O . LYS A 1 69 ? -6.831 10.626 1.273 1.00 0.27 635 LYS A O 11
ATOM 13226 N N . ILE A 1 70 ? -5.875 8.606 1.068 1.00 0.22 636 ILE A N 11
ATOM 13227 C CA . ILE A 1 70 ? -7.042 7.981 0.464 1.00 0.26 636 ILE A CA 11
ATOM 13228 C C . ILE A 1 70 ? -8.192 7.900 1.466 1.00 0.25 636 ILE A C 11
ATOM 13229 O O . ILE A 1 70 ? -9.361 8.052 1.101 1.00 0.31 636 ILE A O 11
ATOM 13245 N N . GLU A 1 71 ? -7.852 7.680 2.731 1.00 0.23 637 GLU A N 11
ATOM 13246 C CA . GLU A 1 71 ? -8.834 7.701 3.804 1.00 0.29 637 GLU A CA 11
ATOM 13247 C C . GLU A 1 71 ? -9.497 9.068 3.855 1.00 0.28 637 GLU A C 11
ATOM 13248 O O . GLU A 1 71 ? -10.708 9.176 3.978 1.00 0.32 637 GLU A O 11
ATOM 13260 N N . ALA A 1 72 ? -8.692 10.108 3.721 1.00 0.26 638 ALA A N 11
ATOM 13261 C CA . ALA A 1 72 ? -9.196 11.470 3.706 1.00 0.30 638 ALA A CA 11
ATOM 13262 C C . ALA A 1 72 ? -10.074 11.717 2.484 1.00 0.32 638 ALA A C 11
ATOM 13263 O O . ALA A 1 72 ? -11.046 12.471 2.547 1.00 0.38 638 ALA A O 11
ATOM 13270 N N . ILE A 1 73 ? -9.737 11.069 1.375 1.00 0.32 639 ILE A N 11
ATOM 13271 C CA . ILE A 1 73 ? -10.453 11.268 0.123 1.00 0.40 639 ILE A CA 11
ATOM 13272 C C . ILE A 1 73 ? -11.822 10.579 0.130 1.00 0.42 639 ILE A C 11
ATOM 13273 O O . ILE A 1 73 ? -12.825 11.177 -0.267 1.00 0.50 639 ILE A O 11
ATOM 13289 N N . TYR A 1 74 ? -11.883 9.340 0.604 1.00 0.39 640 TYR A N 11
ATOM 13290 C CA . TYR A 1 74 ? -13.143 8.600 0.555 1.00 0.46 640 TYR A CA 11
ATOM 13291 C C . TYR A 1 74 ? -13.877 8.573 1.893 1.00 0.49 640 TYR A C 11
ATOM 13292 O O . TYR A 1 74 ? -15.106 8.622 1.932 1.00 0.57 640 TYR A O 11
ATOM 13310 N N . LEU A 1 75 ? -13.137 8.496 2.982 1.00 0.45 641 LEU A N 11
ATOM 13311 C CA . LEU A 1 75 ? -13.749 8.310 4.293 1.00 0.53 641 LEU A CA 11
ATOM 13312 C C . LEU A 1 75 ? -13.783 9.599 5.101 1.00 0.54 641 LEU A C 11
ATOM 13313 O O . LEU A 1 75 ? -14.535 9.701 6.068 1.00 0.64 641 LEU A O 11
ATOM 13329 N N . ARG A 1 76 ? -12.968 10.570 4.685 1.00 0.48 642 ARG A N 11
ATOM 13330 C CA . ARG A 1 76 ? -12.714 11.782 5.462 1.00 0.57 642 ARG A CA 11
ATOM 13331 C C . ARG A 1 76 ? -11.906 11.427 6.712 1.00 0.65 642 ARG A C 11
ATOM 13332 O O . ARG A 1 76 ? -12.397 10.730 7.599 1.00 0.87 642 ARG A O 11
ATOM 13353 N N . ASP A 1 77 ? -10.665 11.893 6.774 1.00 0.65 643 ASP A N 11
ATOM 13354 C CA . ASP A 1 77 ? -9.776 11.525 7.869 1.00 0.76 643 ASP A CA 11
ATOM 13355 C C . ASP A 1 77 ? -10.221 12.187 9.169 1.00 1.10 643 ASP A C 11
ATOM 13356 O O . ASP A 1 77 ? -10.336 11.471 10.185 1.00 1.80 643 ASP A O 11
ATOM 13366 N N . GLY A 1 1 ? -35.093 3.684 0.343 1.00 17.90 567 GLY A N 12
ATOM 13367 C CA . GLY A 1 1 ? -33.626 3.751 0.154 1.00 17.52 567 GLY A CA 12
ATOM 13368 C C . GLY A 1 1 ? -33.219 4.952 -0.670 1.00 17.13 567 GLY A C 12
ATOM 13369 O O . GLY A 1 1 ? -33.819 6.021 -0.551 1.00 16.99 567 GLY A O 12
ATOM 13375 N N . SER A 1 2 ? -32.204 4.776 -1.501 1.00 17.09 568 SER A N 12
ATOM 13376 C CA . SER A 1 2 ? -31.737 5.836 -2.377 1.00 16.89 568 SER A CA 12
ATOM 13377 C C . SER A 1 2 ? -31.045 5.235 -3.596 1.00 16.31 568 SER A C 12
ATOM 13378 O O . SER A 1 2 ? -29.972 4.635 -3.483 1.00 16.19 568 SER A O 12
ATOM 13386 N N . GLY A 1 3 ? -31.667 5.386 -4.757 1.00 16.11 569 GLY A N 12
ATOM 13387 C CA . GLY A 1 3 ? -31.120 4.819 -5.975 1.00 15.71 569 GLY A CA 12
ATOM 13388 C C . GLY A 1 3 ? -30.086 5.719 -6.620 1.00 15.31 569 GLY A C 12
ATOM 13389 O O . GLY A 1 3 ? -30.325 6.291 -7.685 1.00 15.30 569 GLY A O 12
ATOM 13393 N N . LEU A 1 4 ? -28.930 5.836 -5.978 1.00 15.13 570 LEU A N 12
ATOM 13394 C CA . LEU A 1 4 ? -27.843 6.674 -6.476 1.00 14.94 570 LEU A CA 12
ATOM 13395 C C . LEU A 1 4 ? -27.061 5.959 -7.576 1.00 14.71 570 LEU A C 12
ATOM 13396 O O . LEU A 1 4 ? -25.851 5.754 -7.465 1.00 14.65 570 LEU A O 12
ATOM 13412 N N . LYS A 1 5 ? -27.759 5.580 -8.635 1.00 14.74 571 LYS A N 12
ATOM 13413 C CA . LYS A 1 5 ? -27.136 4.881 -9.748 1.00 14.72 571 LYS A CA 12
ATOM 13414 C C . LYS A 1 5 ? -27.237 5.709 -11.026 1.00 14.27 571 LYS A C 12
ATOM 13415 O O . LYS A 1 5 ? -26.284 5.780 -11.803 1.00 14.21 571 LYS A O 12
ATOM 13434 N N . THR A 1 6 ? -28.392 6.337 -11.231 1.00 14.11 572 THR A N 12
ATOM 13435 C CA . THR A 1 6 ? -28.615 7.178 -12.400 1.00 13.87 572 THR A CA 12
ATOM 13436 C C . THR A 1 6 ? -27.597 8.316 -12.435 1.00 13.10 572 THR A C 12
ATOM 13437 O O . THR A 1 6 ? -27.023 8.626 -13.481 1.00 13.17 572 THR A O 12
ATOM 13448 N N . LYS A 1 7 ? -27.371 8.927 -11.279 1.00 12.50 573 LYS A N 12
ATOM 13449 C CA . LYS A 1 7 ? -26.309 9.908 -11.129 1.00 11.82 573 LYS A CA 12
ATOM 13450 C C . LYS A 1 7 ? -25.678 9.783 -9.742 1.00 11.15 573 LYS A C 12
ATOM 13451 O O . LYS A 1 7 ? -26.200 10.286 -8.743 1.00 11.03 573 LYS A O 12
ATOM 13470 N N . SER A 1 8 ? -24.568 9.066 -9.691 1.00 10.92 574 SER A N 12
ATOM 13471 C CA . SER A 1 8 ? -23.840 8.863 -8.451 1.00 10.47 574 SER A CA 12
ATOM 13472 C C . SER A 1 8 ? -22.964 10.081 -8.180 1.00 9.69 574 SER A C 12
ATOM 13473 O O . SER A 1 8 ? -21.789 10.123 -8.558 1.00 9.50 574 SER A O 12
ATOM 13481 N N . VAL A 1 9 ? -23.552 11.064 -7.516 1.00 9.45 575 VAL A N 12
ATOM 13482 C CA . VAL A 1 9 ? -22.934 12.372 -7.352 1.00 8.90 575 VAL A CA 12
ATOM 13483 C C . VAL A 1 9 ? -21.677 12.331 -6.480 1.00 8.23 575 VAL A C 12
ATOM 13484 O O . VAL A 1 9 ? -20.831 13.224 -6.565 1.00 8.37 575 VAL A O 12
ATOM 13497 N N . ARG A 1 10 ? -21.547 11.304 -5.646 1.00 7.76 576 ARG A N 12
ATOM 13498 C CA . ARG A 1 10 ? -20.386 11.179 -4.768 1.00 7.33 576 ARG A CA 12
ATOM 13499 C C . ARG A 1 10 ? -19.691 9.836 -4.956 1.00 6.42 576 ARG A C 12
ATOM 13500 O O . ARG A 1 10 ? -19.221 9.232 -3.988 1.00 6.31 576 ARG A O 12
ATOM 13521 N N . LEU A 1 11 ? -19.641 9.384 -6.208 1.00 6.11 577 LEU A N 12
ATOM 13522 C CA . LEU A 1 11 ? -18.932 8.159 -6.592 1.00 5.52 577 LEU A CA 12
ATOM 13523 C C . LEU A 1 11 ? -19.638 6.896 -6.088 1.00 4.86 577 LEU A C 12
ATOM 13524 O O . LEU A 1 11 ? -20.162 6.847 -4.973 1.00 5.03 577 LEU A O 12
ATOM 13540 N N . SER A 1 12 ? -19.655 5.878 -6.934 1.00 4.54 578 SER A N 12
ATOM 13541 C CA . SER A 1 12 ? -20.221 4.590 -6.578 1.00 4.31 578 SER A CA 12
ATOM 13542 C C . SER A 1 12 ? -19.144 3.693 -5.978 1.00 3.46 578 SER A C 12
ATOM 13543 O O . SER A 1 12 ? -18.201 3.313 -6.669 1.00 3.75 578 SER A O 12
ATOM 13551 N N . LYS A 1 13 ? -19.288 3.381 -4.692 1.00 3.02 579 LYS A N 12
ATOM 13552 C CA . LYS A 1 13 ? -18.337 2.533 -3.974 1.00 2.83 579 LYS A CA 12
ATOM 13553 C C . LYS A 1 13 ? -16.966 3.197 -3.888 1.00 2.03 579 LYS A C 12
ATOM 13554 O O . LYS A 1 13 ? -16.102 3.003 -4.748 1.00 2.42 579 LYS A O 12
ATOM 13573 N N . MET A 1 14 ? -16.780 3.985 -2.840 1.00 1.63 580 MET A N 12
ATOM 13574 C CA . MET A 1 14 ? -15.517 4.669 -2.609 1.00 1.27 580 MET A CA 12
ATOM 13575 C C . MET A 1 14 ? -14.467 3.681 -2.122 1.00 1.11 580 MET A C 12
ATOM 13576 O O . MET A 1 14 ? -14.279 3.502 -0.916 1.00 1.70 580 MET A O 12
ATOM 13590 N N . GLY A 1 15 ? -13.804 3.027 -3.059 1.00 0.74 581 GLY A N 12
ATOM 13591 C CA . GLY A 1 15 ? -12.797 2.053 -2.709 1.00 0.76 581 GLY A CA 12
ATOM 13592 C C . GLY A 1 15 ? -11.481 2.700 -2.345 1.00 0.62 581 GLY A C 12
ATOM 13593 O O . GLY A 1 15 ? -10.623 2.907 -3.205 1.00 0.55 581 GLY A O 12
ATOM 13597 N N . LYS A 1 16 ? -11.325 3.044 -1.075 1.00 0.65 582 LYS A N 12
ATOM 13598 C CA . LYS A 1 16 ? -10.096 3.660 -0.603 1.00 0.59 582 LYS A CA 12
ATOM 13599 C C . LYS A 1 16 ? -8.935 2.669 -0.647 1.00 0.52 582 LYS A C 12
ATOM 13600 O O . LYS A 1 16 ? -7.812 3.034 -0.999 1.00 0.48 582 LYS A O 12
ATOM 13619 N N . LYS A 1 17 ? -9.209 1.409 -0.318 1.00 0.55 583 LYS A N 12
ATOM 13620 C CA . LYS A 1 17 ? -8.195 0.367 -0.420 1.00 0.53 583 LYS A CA 12
ATOM 13621 C C . LYS A 1 17 ? -7.903 0.063 -1.883 1.00 0.43 583 LYS A C 12
ATOM 13622 O O . LYS A 1 17 ? -6.767 -0.232 -2.253 1.00 0.40 583 LYS A O 12
ATOM 13641 N N . GLU A 1 18 ? -8.939 0.137 -2.711 1.00 0.42 584 GLU A N 12
ATOM 13642 C CA . GLU A 1 18 ? -8.791 -0.065 -4.148 1.00 0.36 584 GLU A CA 12
ATOM 13643 C C . GLU A 1 18 ? -7.871 0.990 -4.748 1.00 0.30 584 GLU A C 12
ATOM 13644 O O . GLU A 1 18 ? -7.033 0.690 -5.606 1.00 0.29 584 GLU A O 12
ATOM 13656 N N . LEU A 1 19 ? -8.025 2.226 -4.293 1.00 0.30 585 LEU A N 12
ATOM 13657 C CA . LEU A 1 19 ? -7.184 3.309 -4.766 1.00 0.26 585 LEU A CA 12
ATOM 13658 C C . LEU A 1 19 ? -5.753 3.114 -4.270 1.00 0.26 585 LEU A C 12
ATOM 13659 O O . LEU A 1 19 ? -4.803 3.419 -4.987 1.00 0.25 585 LEU A O 12
ATOM 13675 N N . LEU A 1 20 ? -5.602 2.579 -3.055 1.00 0.29 586 LEU A N 12
ATOM 13676 C CA . LEU A 1 20 ? -4.283 2.236 -2.531 1.00 0.32 586 LEU A CA 12
ATOM 13677 C C . LEU A 1 20 ? -3.574 1.276 -3.470 1.00 0.29 586 LEU A C 12
ATOM 13678 O O . LEU A 1 20 ? -2.425 1.501 -3.844 1.00 0.32 586 LEU A O 12
ATOM 13694 N N . VAL A 1 21 ? -4.280 0.226 -3.865 1.00 0.28 587 VAL A N 12
ATOM 13695 C CA . VAL A 1 21 ? -3.729 -0.768 -4.773 1.00 0.30 587 VAL A CA 12
ATOM 13696 C C . VAL A 1 21 ? -3.294 -0.118 -6.080 1.00 0.29 587 VAL A C 12
ATOM 13697 O O . VAL A 1 21 ? -2.209 -0.391 -6.586 1.00 0.34 587 VAL A O 12
ATOM 13710 N N . SER A 1 22 ? -4.134 0.764 -6.602 1.00 0.26 588 SER A N 12
ATOM 13711 C CA . SER A 1 22 ? -3.853 1.436 -7.861 1.00 0.27 588 SER A CA 12
ATOM 13712 C C . SER A 1 22 ? -2.638 2.355 -7.739 1.00 0.23 588 SER A C 12
ATOM 13713 O O . SER A 1 22 ? -1.724 2.301 -8.559 1.00 0.25 588 SER A O 12
ATOM 13721 N N . VAL A 1 23 ? -2.614 3.171 -6.692 1.00 0.22 589 VAL A N 12
ATOM 13722 C CA . VAL A 1 23 ? -1.535 4.133 -6.494 1.00 0.24 589 VAL A CA 12
ATOM 13723 C C . VAL A 1 23 ? -0.208 3.422 -6.257 1.00 0.24 589 VAL A C 12
ATOM 13724 O O . VAL A 1 23 ? 0.807 3.753 -6.876 1.00 0.27 589 VAL A O 12
ATOM 13737 N N . LEU A 1 24 ? -0.224 2.426 -5.380 1.00 0.23 590 LEU A N 12
ATOM 13738 C CA . LEU A 1 24 ? 0.978 1.674 -5.061 1.00 0.25 590 LEU A CA 12
ATOM 13739 C C . LEU A 1 24 ? 1.479 0.912 -6.284 1.00 0.25 590 LEU A C 12
ATOM 13740 O O . LEU A 1 24 ? 2.680 0.828 -6.515 1.00 0.28 590 LEU A O 12
ATOM 13756 N N . LYS A 1 25 ? 0.555 0.390 -7.080 1.00 0.25 591 LYS A N 12
ATOM 13757 C CA . LYS A 1 25 ? 0.909 -0.377 -8.271 1.00 0.28 591 LYS A CA 12
ATOM 13758 C C . LYS A 1 25 ? 1.508 0.524 -9.353 1.00 0.31 591 LYS A C 12
ATOM 13759 O O . LYS A 1 25 ? 2.274 0.068 -10.200 1.00 0.34 591 LYS A O 12
ATOM 13778 N N . ASN A 1 26 ? 1.154 1.801 -9.323 1.00 0.32 592 ASN A N 12
ATOM 13779 C CA . ASN A 1 26 ? 1.632 2.751 -10.327 1.00 0.38 592 ASN A CA 12
ATOM 13780 C C . ASN A 1 26 ? 3.023 3.275 -9.987 1.00 0.35 592 ASN A C 12
ATOM 13781 O O . ASN A 1 26 ? 3.651 3.955 -10.799 1.00 0.43 592 ASN A O 12
ATOM 13792 N N . HIS A 1 27 ? 3.506 2.958 -8.795 1.00 0.31 593 HIS A N 12
ATOM 13793 C CA . HIS A 1 27 ? 4.826 3.416 -8.365 1.00 0.34 593 HIS A CA 12
ATOM 13794 C C . HIS A 1 27 ? 5.734 2.250 -8.000 1.00 0.29 593 HIS A C 12
ATOM 13795 O O . HIS A 1 27 ? 6.946 2.307 -8.208 1.00 0.33 593 HIS A O 12
ATOM 13810 N N . PHE A 1 28 ? 5.148 1.198 -7.457 1.00 0.23 594 PHE A N 12
ATOM 13811 C CA . PHE A 1 28 ? 5.910 0.059 -6.976 1.00 0.20 594 PHE A CA 12
ATOM 13812 C C . PHE A 1 28 ? 5.374 -1.223 -7.595 1.00 0.20 594 PHE A C 12
ATOM 13813 O O . PHE A 1 28 ? 4.280 -1.241 -8.162 1.00 0.21 594 PHE A O 12
ATOM 13830 N N . MET A 1 29 ? 6.149 -2.291 -7.498 1.00 0.23 595 MET A N 12
ATOM 13831 C CA . MET A 1 29 ? 5.710 -3.591 -7.976 1.00 0.26 595 MET A CA 12
ATOM 13832 C C . MET A 1 29 ? 4.935 -4.295 -6.876 1.00 0.26 595 MET A C 12
ATOM 13833 O O . MET A 1 29 ? 5.468 -4.555 -5.801 1.00 0.27 595 MET A O 12
ATOM 13847 N N . VAL A 1 30 ? 3.678 -4.596 -7.141 1.00 0.28 596 VAL A N 12
ATOM 13848 C CA . VAL A 1 30 ? 2.805 -5.157 -6.124 1.00 0.30 596 VAL A CA 12
ATOM 13849 C C . VAL A 1 30 ? 2.342 -6.556 -6.510 1.00 0.37 596 VAL A C 12
ATOM 13850 O O . VAL A 1 30 ? 1.848 -6.773 -7.616 1.00 0.44 596 VAL A O 12
ATOM 13863 N N . GLU A 1 31 ? 2.516 -7.497 -5.594 1.00 0.38 597 GLU A N 12
ATOM 13864 C CA . GLU A 1 31 ? 2.138 -8.882 -5.832 1.00 0.46 597 GLU A CA 12
ATOM 13865 C C . GLU A 1 31 ? 1.197 -9.363 -4.730 1.00 0.49 597 GLU A C 12
ATOM 13866 O O . GLU A 1 31 ? 1.338 -8.968 -3.570 1.00 0.57 597 GLU A O 12
ATOM 13878 N N . LYS A 1 32 ? 0.245 -10.212 -5.089 1.00 0.52 598 LYS A N 12
ATOM 13879 C CA . LYS A 1 32 ? -0.719 -10.727 -4.124 1.00 0.56 598 LYS A CA 12
ATOM 13880 C C . LYS A 1 32 ? -0.317 -12.120 -3.656 1.00 0.61 598 LYS A C 12
ATOM 13881 O O . LYS A 1 32 ? -0.207 -13.049 -4.457 1.00 0.74 598 LYS A O 12
ATOM 13900 N N . GLU A 1 33 ? -0.108 -12.262 -2.358 1.00 0.56 599 GLU A N 12
ATOM 13901 C CA . GLU A 1 33 ? 0.298 -13.533 -1.778 1.00 0.63 599 GLU A CA 12
ATOM 13902 C C . GLU A 1 33 ? -0.382 -13.724 -0.431 1.00 0.65 599 GLU A C 12
ATOM 13903 O O . GLU A 1 33 ? -0.493 -12.779 0.344 1.00 0.60 599 GLU A O 12
ATOM 13915 N N . ASN A 1 34 ? -0.838 -14.947 -0.172 1.00 0.76 600 ASN A N 12
ATOM 13916 C CA . ASN A 1 34 ? -1.611 -15.275 1.032 1.00 0.83 600 ASN A CA 12
ATOM 13917 C C . ASN A 1 34 ? -2.888 -14.450 1.065 1.00 0.81 600 ASN A C 12
ATOM 13918 O O . ASN A 1 34 ? -3.401 -14.121 2.136 1.00 0.85 600 ASN A O 12
ATOM 13929 N N . ASP A 1 35 ? -3.410 -14.155 -0.124 1.00 0.77 601 ASP A N 12
ATOM 13930 C CA . ASP A 1 35 ? -4.565 -13.274 -0.284 1.00 0.80 601 ASP A CA 12
ATOM 13931 C C . ASP A 1 35 ? -4.278 -11.891 0.295 1.00 0.72 601 ASP A C 12
ATOM 13932 O O . ASP A 1 35 ? -5.193 -11.157 0.668 1.00 0.78 601 ASP A O 12
ATOM 13941 N N . ASP A 1 36 ? -2.997 -11.544 0.355 1.00 0.62 602 ASP A N 12
ATOM 13942 C CA . ASP A 1 36 ? -2.559 -10.263 0.888 1.00 0.54 602 ASP A CA 12
ATOM 13943 C C . ASP A 1 36 ? -1.833 -9.463 -0.179 1.00 0.50 602 ASP A C 12
ATOM 13944 O O . ASP A 1 36 ? -1.563 -9.965 -1.272 1.00 0.54 602 ASP A O 12
ATOM 13953 N N . ILE A 1 37 ? -1.501 -8.227 0.151 1.00 0.45 603 ILE A N 12
ATOM 13954 C CA . ILE A 1 37 ? -0.866 -7.323 -0.797 1.00 0.42 603 ILE A CA 12
ATOM 13955 C C . ILE A 1 37 ? 0.580 -7.043 -0.395 1.00 0.32 603 ILE A C 12
ATOM 13956 O O . ILE A 1 37 ? 0.833 -6.505 0.677 1.00 0.32 603 ILE A O 12
ATOM 13972 N N . LYS A 1 38 ? 1.523 -7.406 -1.251 1.00 0.29 604 LYS A N 12
ATOM 13973 C CA . LYS A 1 38 ? 2.929 -7.118 -0.993 1.00 0.24 604 LYS A CA 12
ATOM 13974 C C . LYS A 1 38 ? 3.430 -6.058 -1.957 1.00 0.21 604 LYS A C 12
ATOM 13975 O O . LYS A 1 38 ? 3.374 -6.228 -3.174 1.00 0.28 604 LYS A O 12
ATOM 13994 N N . VAL A 1 39 ? 3.918 -4.972 -1.396 1.00 0.16 605 VAL A N 12
ATOM 13995 C CA . VAL A 1 39 ? 4.485 -3.884 -2.164 1.00 0.16 605 VAL A CA 12
ATOM 13996 C C . VAL A 1 39 ? 5.998 -4.017 -2.198 1.00 0.16 605 VAL A C 12
ATOM 13997 O O . VAL A 1 39 ? 6.629 -4.218 -1.161 1.00 0.18 605 VAL A O 12
ATOM 14010 N N . MET A 1 40 ? 6.572 -3.942 -3.383 1.00 0.18 606 MET A N 12
ATOM 14011 C CA . MET A 1 40 ? 8.010 -4.036 -3.537 1.00 0.22 606 MET A CA 12
ATOM 14012 C C . MET A 1 40 ? 8.566 -2.860 -4.320 1.00 0.20 606 MET A C 12
ATOM 14013 O O . MET A 1 40 ? 8.005 -2.447 -5.336 1.00 0.20 606 MET A O 12
ATOM 14027 N N . ASN A 1 41 ? 9.669 -2.326 -3.831 1.00 0.26 607 ASN A N 12
ATOM 14028 C CA . ASN A 1 41 ? 10.392 -1.278 -4.531 1.00 0.34 607 ASN A CA 12
ATOM 14029 C C . ASN A 1 41 ? 11.882 -1.541 -4.404 1.00 0.46 607 ASN A C 12
ATOM 14030 O O . ASN A 1 41 ? 12.411 -1.592 -3.293 1.00 0.52 607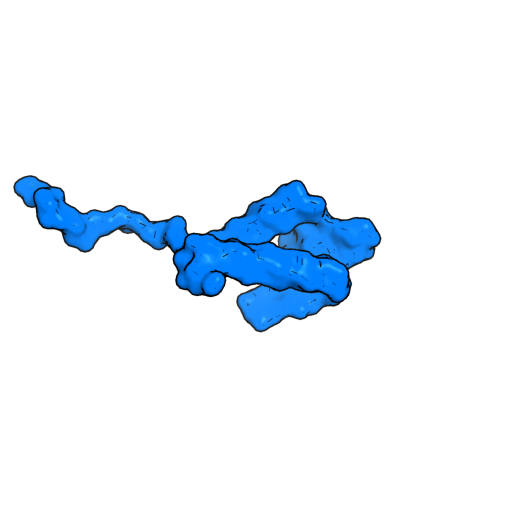 ASN A O 12
ATOM 14041 N N . GLY A 1 42 ? 12.551 -1.714 -5.532 1.00 0.56 608 GLY A N 12
ATOM 14042 C CA . GLY A 1 42 ? 13.951 -2.079 -5.511 1.00 0.76 608 GLY A CA 12
ATOM 14043 C C . GLY A 1 42 ? 14.148 -3.466 -4.937 1.00 0.88 608 GLY A C 12
ATOM 14044 O O . GLY A 1 42 ? 13.888 -4.464 -5.607 1.00 1.78 608 GLY A O 12
ATOM 14048 N N . ASP A 1 43 ? 14.593 -3.530 -3.691 1.00 0.81 609 ASP A N 12
ATOM 14049 C CA . ASP A 1 43 ? 14.715 -4.802 -2.987 1.00 0.88 609 ASP A CA 12
ATOM 14050 C C . ASP A 1 43 ? 13.935 -4.755 -1.683 1.00 0.75 609 ASP A C 12
ATOM 14051 O O . ASP A 1 43 ? 14.053 -5.642 -0.836 1.00 0.84 609 ASP A O 12
ATOM 14060 N N . MET A 1 44 ? 13.130 -3.716 -1.534 1.00 0.59 610 MET A N 12
ATOM 14061 C CA . MET A 1 44 ? 12.320 -3.526 -0.341 1.00 0.56 610 MET A CA 12
ATOM 14062 C C . MET A 1 44 ? 10.943 -4.144 -0.546 1.00 0.36 610 MET A C 12
ATOM 14063 O O . MET A 1 44 ? 10.382 -4.052 -1.636 1.00 0.27 610 MET A O 12
ATOM 14077 N N . MET A 1 45 ? 10.403 -4.773 0.489 1.00 0.37 611 MET A N 12
ATOM 14078 C CA . MET A 1 45 ? 9.087 -5.392 0.394 1.00 0.28 611 MET A CA 12
ATOM 14079 C C . MET A 1 45 ? 8.269 -5.135 1.655 1.00 0.22 611 MET A C 12
ATOM 14080 O O . MET A 1 45 ? 8.823 -4.956 2.740 1.00 0.23 611 MET A O 12
ATOM 14094 N N . ALA A 1 46 ? 6.955 -5.078 1.490 1.00 0.20 612 ALA A N 12
ATOM 14095 C CA . ALA A 1 46 ? 6.037 -4.958 2.613 1.00 0.19 612 ALA A CA 12
ATOM 14096 C C . ALA A 1 46 ? 4.739 -5.691 2.317 1.00 0.21 612 ALA A C 12
ATOM 14097 O O . ALA A 1 46 ? 4.238 -5.636 1.201 1.00 0.29 612 ALA A O 12
ATOM 14104 N N . ARG A 1 47 ? 4.194 -6.370 3.311 1.00 0.26 613 ARG A N 12
ATOM 14105 C CA . ARG A 1 47 ? 2.968 -7.130 3.124 1.00 0.31 613 ARG A CA 12
ATOM 14106 C C . ARG A 1 47 ? 1.847 -6.588 4.001 1.00 0.33 613 ARG A C 12
ATOM 14107 O O . ARG A 1 47 ? 1.987 -6.476 5.222 1.00 0.34 613 ARG A O 12
ATOM 14128 N N . ILE A 1 48 ? 0.741 -6.238 3.369 1.00 0.36 614 ILE A N 12
ATOM 14129 C CA . ILE A 1 48 ? -0.456 -5.857 4.088 1.00 0.42 614 ILE A CA 12
ATOM 14130 C C . ILE A 1 48 ? -1.309 -7.094 4.289 1.00 0.45 614 ILE A C 12
ATOM 14131 O O . ILE A 1 48 ? -1.871 -7.627 3.331 1.00 0.46 614 ILE A O 12
ATOM 14147 N N . SER A 1 49 ? -1.401 -7.556 5.522 1.00 0.51 615 SER A N 12
ATOM 14148 C CA . SER A 1 49 ? -2.175 -8.740 5.826 1.00 0.59 615 SER A CA 12
ATOM 14149 C C . SER A 1 49 ? -3.465 -8.365 6.552 1.00 0.71 615 SER A C 12
ATOM 14150 O O . SER A 1 49 ? -3.685 -7.189 6.857 1.00 0.79 615 SER A O 12
ATOM 14158 N N . GLY A 1 50 ? -4.313 -9.345 6.824 1.00 0.80 616 GLY A N 12
ATOM 14159 C CA . GLY A 1 50 ? -5.559 -9.070 7.516 1.00 0.94 616 GLY A CA 12
ATOM 14160 C C . GLY A 1 50 ? -5.324 -8.618 8.941 1.00 1.24 616 GLY A C 12
ATOM 14161 O O . GLY A 1 50 ? -5.954 -7.671 9.420 1.00 1.89 616 GLY A O 12
ATOM 14165 N N . ASP A 1 51 ? -4.400 -9.292 9.612 1.00 1.17 617 ASP A N 12
ATOM 14166 C CA . ASP A 1 51 ? -4.062 -8.973 10.991 1.00 1.48 617 ASP A CA 12
ATOM 14167 C C . ASP A 1 51 ? -3.346 -7.636 11.080 1.00 1.16 617 ASP A C 12
ATOM 14168 O O . ASP A 1 51 ? -3.798 -6.726 11.775 1.00 1.54 617 ASP A O 12
ATOM 14177 N N . GLY A 1 52 ? -2.238 -7.515 10.368 1.00 0.96 618 GLY A N 12
ATOM 14178 C CA . GLY A 1 52 ? -1.478 -6.288 10.396 1.00 0.90 618 GLY A CA 12
ATOM 14179 C C . GLY A 1 52 ? -0.602 -6.138 9.174 1.00 0.74 618 GLY A C 12
ATOM 14180 O O . GLY A 1 52 ? -0.679 -6.945 8.246 1.00 0.69 618 GLY A O 12
ATOM 14184 N N . VAL A 1 53 ? 0.225 -5.107 9.168 1.00 0.73 619 VAL A N 12
ATOM 14185 C CA . VAL A 1 53 ? 1.121 -4.858 8.055 1.00 0.60 619 VAL A CA 12
ATOM 14186 C C . VAL A 1 53 ? 2.568 -4.949 8.513 1.00 0.52 619 VAL A C 12
ATOM 14187 O O . VAL A 1 53 ? 2.956 -4.315 9.496 1.00 0.56 619 VAL A O 12
ATOM 14200 N N . THR A 1 54 ? 3.358 -5.733 7.801 1.00 0.44 620 THR A N 12
ATOM 14201 C CA . THR A 1 54 ? 4.772 -5.871 8.104 1.00 0.41 620 THR A CA 12
ATOM 14202 C C . THR A 1 54 ? 5.599 -5.721 6.835 1.00 0.32 620 THR A C 12
ATOM 14203 O O . THR A 1 54 ? 5.309 -6.350 5.817 1.00 0.30 620 THR A O 12
ATOM 14214 N N . GLY A 1 55 ? 6.612 -4.877 6.883 1.00 0.27 621 GLY A N 12
ATOM 14215 C CA . GLY A 1 55 ? 7.464 -4.683 5.732 1.00 0.23 621 GLY A CA 12
ATOM 14216 C C . GLY A 1 55 ? 8.522 -3.632 5.980 1.00 0.22 621 GLY A C 12
ATOM 14217 O O . GLY A 1 55 ? 8.659 -3.139 7.102 1.00 0.24 621 GLY A O 12
ATOM 14221 N N . ASP A 1 56 ? 9.268 -3.285 4.940 1.00 0.23 622 ASP A N 12
ATOM 14222 C CA . ASP A 1 56 ? 10.273 -2.232 5.034 1.00 0.26 622 ASP A CA 12
ATOM 14223 C C . ASP A 1 56 ? 9.599 -0.885 5.264 1.00 0.21 622 ASP A C 12
ATOM 14224 O O . ASP A 1 56 ? 8.603 -0.551 4.617 1.00 0.19 622 ASP A O 12
ATOM 14233 N N . ALA A 1 57 ? 10.171 -0.119 6.191 1.00 0.24 623 ALA A N 12
ATOM 14234 C CA . ALA A 1 57 ? 9.602 1.145 6.643 1.00 0.26 623 ALA A CA 12
ATOM 14235 C C . ALA A 1 57 ? 9.372 2.122 5.502 1.00 0.23 623 ALA A C 12
ATOM 14236 O O . ALA A 1 57 ? 8.402 2.867 5.524 1.00 0.25 623 ALA A O 12
ATOM 14243 N N . GLY A 1 58 ? 10.248 2.113 4.504 1.00 0.23 624 GLY A N 12
ATOM 14244 C CA . GLY A 1 58 ? 10.102 3.035 3.394 1.00 0.26 624 GLY A CA 12
ATOM 14245 C C . GLY A 1 58 ? 8.786 2.832 2.681 1.00 0.22 624 GLY A C 12
ATOM 14246 O O . GLY A 1 58 ? 8.061 3.789 2.384 1.00 0.24 624 GLY A O 12
ATOM 14250 N N . ILE A 1 59 ? 8.465 1.576 2.435 1.00 0.18 625 ILE A N 12
ATOM 14251 C CA . ILE A 1 59 ? 7.219 1.217 1.791 1.00 0.16 625 ILE A CA 12
ATOM 14252 C C . ILE A 1 59 ? 6.048 1.382 2.756 1.00 0.15 625 ILE A C 12
ATOM 14253 O O . ILE A 1 59 ? 5.032 1.962 2.397 1.00 0.16 625 ILE A O 12
ATOM 14269 N N . VAL A 1 60 ? 6.214 0.908 3.989 1.00 0.16 626 VAL A N 12
ATOM 14270 C CA . VAL A 1 60 ? 5.145 0.977 4.987 1.00 0.18 626 VAL A CA 12
ATOM 14271 C C . VAL A 1 60 ? 4.733 2.424 5.259 1.00 0.19 626 VAL A C 12
ATOM 14272 O O . VAL A 1 60 ? 3.543 2.749 5.258 1.00 0.20 626 VAL A O 12
ATOM 14285 N N . ASP A 1 61 ? 5.716 3.295 5.467 1.00 0.20 627 ASP A N 12
ATOM 14286 C CA . ASP A 1 61 ? 5.443 4.708 5.707 1.00 0.24 627 ASP A CA 12
ATOM 14287 C C . ASP A 1 61 ? 4.772 5.342 4.498 1.00 0.22 627 ASP A C 12
ATOM 14288 O O . ASP A 1 61 ? 3.907 6.207 4.644 1.00 0.25 627 ASP A O 12
ATOM 14297 N N . LYS A 1 62 ? 5.160 4.910 3.302 1.00 0.21 628 LYS A N 12
ATOM 14298 C CA . LYS A 1 62 ? 4.527 5.403 2.087 1.00 0.22 628 LYS A CA 12
ATOM 14299 C C . LYS A 1 62 ? 3.086 4.910 1.991 1.00 0.20 628 LYS A C 12
ATOM 14300 O O . LYS A 1 62 ? 2.186 5.674 1.644 1.00 0.24 628 LYS A O 12
ATOM 14319 N N . ILE A 1 63 ? 2.878 3.629 2.291 1.00 0.17 629 ILE A N 12
ATOM 14320 C CA . ILE A 1 63 ? 1.545 3.040 2.257 1.00 0.18 629 ILE A CA 12
ATOM 14321 C C . ILE A 1 63 ? 0.626 3.779 3.210 1.00 0.20 629 ILE A C 12
ATOM 14322 O O . ILE A 1 63 ? -0.472 4.177 2.841 1.00 0.22 629 ILE A O 12
ATOM 14338 N N . ASN A 1 64 ? 1.107 3.981 4.428 1.00 0.20 630 ASN A N 12
ATOM 14339 C CA . ASN A 1 64 ? 0.345 4.681 5.455 1.00 0.24 630 ASN A CA 12
ATOM 14340 C C . ASN A 1 64 ? 0.036 6.110 5.031 1.00 0.22 630 ASN A C 12
ATOM 14341 O O . ASN A 1 64 ? -1.052 6.621 5.298 1.00 0.24 630 ASN A O 12
ATOM 14352 N N . GLU A 1 65 ? 0.990 6.744 4.357 1.00 0.22 631 GLU A N 12
ATOM 14353 C CA . GLU A 1 65 ? 0.781 8.078 3.812 1.00 0.25 631 GLU A CA 12
ATOM 14354 C C . GLU A 1 65 ? -0.329 8.052 2.770 1.00 0.22 631 GLU A C 12
ATOM 14355 O O . GLU A 1 65 ? -1.233 8.889 2.782 1.00 0.24 631 GLU A O 12
ATOM 14367 N N . CYS A 1 66 ? -0.268 7.064 1.888 1.00 0.21 632 CYS A N 12
ATOM 14368 C CA . CYS A 1 66 ? -1.270 6.898 0.850 1.00 0.24 632 CYS A CA 12
ATOM 14369 C C . CYS A 1 66 ? -2.637 6.605 1.471 1.00 0.23 632 CYS A C 12
ATOM 14370 O O . CYS A 1 66 ? -3.652 7.147 1.038 1.00 0.23 632 CYS A O 12
ATOM 14378 N N . ILE A 1 67 ? -2.648 5.762 2.503 1.00 0.23 633 ILE A N 12
ATOM 14379 C CA . ILE A 1 67 ? -3.870 5.464 3.247 1.00 0.25 633 ILE A CA 12
ATOM 14380 C C . ILE A 1 67 ? -4.471 6.740 3.815 1.00 0.23 633 ILE A C 12
ATOM 14381 O O . ILE A 1 67 ? -5.664 6.996 3.657 1.00 0.24 633 ILE A O 12
ATOM 14397 N N . LYS A 1 68 ? -3.623 7.546 4.445 1.00 0.25 634 LYS A N 12
ATOM 14398 C CA . LYS A 1 68 ? -4.057 8.781 5.083 1.00 0.28 634 LYS A CA 12
ATOM 14399 C C . LYS A 1 68 ? -4.677 9.732 4.064 1.00 0.24 634 LYS A C 12
ATOM 14400 O O . LYS A 1 68 ? -5.745 10.293 4.299 1.00 0.25 634 LYS A O 12
ATOM 14419 N N . LYS A 1 69 ? -4.013 9.887 2.923 1.00 0.24 635 LYS A N 12
ATOM 14420 C CA . LYS A 1 69 ? -4.482 10.804 1.891 1.00 0.26 635 LYS A CA 12
ATOM 14421 C C . LYS A 1 69 ? -5.768 10.297 1.256 1.00 0.24 635 LYS A C 12
ATOM 14422 O O . LYS A 1 69 ? -6.740 11.039 1.126 1.00 0.27 635 LYS A O 12
ATOM 14441 N N . ILE A 1 70 ? -5.775 9.022 0.894 1.00 0.22 636 ILE A N 12
ATOM 14442 C CA . ILE A 1 70 ? -6.898 8.426 0.187 1.00 0.26 636 ILE A CA 12
ATOM 14443 C C . ILE A 1 70 ? -8.135 8.314 1.073 1.00 0.25 636 ILE A C 12
ATOM 14444 O O . ILE A 1 70 ? -9.257 8.565 0.623 1.00 0.31 636 ILE A O 12
ATOM 14460 N N . GLU A 1 71 ? -7.938 7.959 2.335 1.00 0.23 637 GLU A N 12
ATOM 14461 C CA . GLU A 1 71 ? -9.052 7.848 3.261 1.00 0.29 637 GLU A CA 12
ATOM 14462 C C . GLU A 1 71 ? -9.644 9.232 3.512 1.00 0.28 637 GLU A C 12
ATOM 14463 O O . GLU A 1 71 ? -10.855 9.385 3.660 1.00 0.32 637 GLU A O 12
ATOM 14475 N N . ALA A 1 72 ? -8.780 10.238 3.516 1.00 0.26 638 ALA A N 12
ATOM 14476 C CA . ALA A 1 72 ? -9.209 11.624 3.635 1.00 0.30 638 ALA A CA 12
ATOM 14477 C C . ALA A 1 72 ? -9.967 12.069 2.385 1.00 0.32 638 ALA A C 12
ATOM 14478 O O . ALA A 1 72 ? -10.830 12.945 2.447 1.00 0.38 638 ALA A O 12
ATOM 14485 N N . ILE A 1 73 ? -9.637 11.463 1.253 1.00 0.32 639 ILE A N 12
ATOM 14486 C CA . ILE A 1 73 ? -10.286 11.795 -0.009 1.00 0.40 639 ILE A CA 12
ATOM 14487 C C . ILE A 1 73 ? -11.741 11.324 -0.028 1.00 0.42 639 ILE A C 12
ATOM 14488 O O . ILE A 1 73 ? -12.625 12.057 -0.466 1.00 0.50 639 ILE A O 12
ATOM 14504 N N . TYR A 1 74 ? -12.001 10.117 0.466 1.00 0.39 640 TYR A N 12
ATOM 14505 C CA . TYR A 1 74 ? -13.351 9.566 0.388 1.00 0.46 640 TYR A CA 12
ATOM 14506 C C . TYR A 1 74 ? -14.128 9.701 1.695 1.00 0.49 640 TYR A C 12
ATOM 14507 O O . TYR A 1 74 ? -15.339 9.920 1.681 1.00 0.57 640 TYR A O 12
ATOM 14525 N N . LEU A 1 75 ? -13.445 9.567 2.822 1.00 0.45 641 LEU A N 12
ATOM 14526 C CA . LEU A 1 75 ? -14.112 9.647 4.119 1.00 0.53 641 LEU A CA 12
ATOM 14527 C C . LEU A 1 75 ? -13.859 10.984 4.800 1.00 0.54 641 LEU A C 12
ATOM 14528 O O . LEU A 1 75 ? -14.599 11.372 5.703 1.00 0.64 641 LEU A O 12
ATOM 14544 N N . ARG A 1 76 ? -12.811 11.673 4.348 1.00 0.48 642 ARG A N 12
ATOM 14545 C CA . ARG A 1 76 ? -12.304 12.886 4.993 1.00 0.57 642 ARG A CA 12
ATOM 14546 C C . ARG A 1 76 ? -11.592 12.537 6.298 1.00 0.65 642 ARG A C 12
ATOM 14547 O O . ARG A 1 76 ? -12.133 11.827 7.148 1.00 0.87 642 ARG A O 12
ATOM 14568 N N . ASP A 1 77 ? -10.370 13.027 6.447 1.00 0.65 643 ASP A N 12
ATOM 14569 C CA . ASP A 1 77 ? -9.586 12.764 7.638 1.00 0.76 643 ASP A CA 12
ATOM 14570 C C . ASP A 1 77 ? -8.676 13.939 7.935 1.00 1.10 643 ASP A C 12
ATOM 14571 O O . ASP A 1 77 ? -8.933 14.657 8.918 1.00 1.80 643 ASP A O 12
ATOM 14581 N N . GLY A 1 1 ? -23.375 -0.394 -20.998 1.00 17.90 567 GLY A N 13
ATOM 14582 C CA . GLY A 1 1 ? -23.043 -1.439 -21.996 1.00 17.52 567 GLY A CA 13
ATOM 14583 C C . GLY A 1 1 ? -24.231 -1.795 -22.859 1.00 17.13 567 GLY A C 13
ATOM 14584 O O . GLY A 1 1 ? -25.378 -1.646 -22.436 1.00 16.99 567 GLY A O 13
ATOM 14590 N N . SER A 1 2 ? -23.960 -2.262 -24.068 1.00 17.09 568 SER A N 13
ATOM 14591 C CA . SER A 1 2 ? -25.009 -2.621 -25.007 1.00 16.89 568 SER A CA 13
ATOM 14592 C C . SER A 1 2 ? -25.624 -3.969 -24.637 1.00 16.31 568 SER A C 13
ATOM 14593 O O . SER A 1 2 ? -25.074 -5.030 -24.950 1.00 16.19 568 SER A O 13
ATOM 14601 N N . GLY A 1 3 ? -26.753 -3.918 -23.947 1.00 16.11 569 GLY A N 13
ATOM 14602 C CA . GLY A 1 3 ? -27.427 -5.127 -23.528 1.00 15.71 569 GLY A CA 13
ATOM 14603 C C . GLY A 1 3 ? -28.330 -4.880 -22.342 1.00 15.31 569 GLY A C 13
ATOM 14604 O O . GLY A 1 3 ? -29.524 -5.179 -22.386 1.00 15.30 569 GLY A O 13
ATOM 14608 N N . LEU A 1 4 ? -27.758 -4.324 -21.287 1.00 15.13 570 LEU A N 13
ATOM 14609 C CA . LEU A 1 4 ? -28.518 -4.006 -20.090 1.00 14.94 570 LEU A CA 13
ATOM 14610 C C . LEU A 1 4 ? -28.587 -2.497 -19.899 1.00 14.71 570 LEU A C 13
ATOM 14611 O O . LEU A 1 4 ? -27.595 -1.863 -19.534 1.00 14.65 570 LEU A O 13
ATOM 14627 N N . LYS A 1 5 ? -29.751 -1.923 -20.165 1.00 14.74 571 LYS A N 13
ATOM 14628 C CA . LYS A 1 5 ? -29.953 -0.492 -19.980 1.00 14.72 571 LYS A CA 13
ATOM 14629 C C . LYS A 1 5 ? -30.233 -0.197 -18.509 1.00 14.27 571 LYS A C 13
ATOM 14630 O O . LYS A 1 5 ? -29.956 0.898 -18.012 1.00 14.21 571 LYS A O 13
ATOM 14649 N N . THR A 1 6 ? -30.788 -1.180 -17.816 1.00 14.11 572 THR A N 13
ATOM 14650 C CA . THR A 1 6 ? -31.045 -1.063 -16.391 1.00 13.87 572 THR A CA 13
ATOM 14651 C C . THR A 1 6 ? -29.805 -1.450 -15.592 1.00 13.10 572 THR A C 13
ATOM 14652 O O . THR A 1 6 ? -29.714 -2.550 -15.038 1.00 13.17 572 THR A O 13
ATOM 14663 N N . LYS A 1 7 ? -28.845 -0.539 -15.554 1.00 12.50 573 LYS A N 13
ATOM 14664 C CA . LYS A 1 7 ? -27.586 -0.766 -14.860 1.00 11.82 573 LYS A CA 13
ATOM 14665 C C . LYS A 1 7 ? -27.754 -0.586 -13.354 1.00 11.15 573 LYS A C 13
ATOM 14666 O O . LYS A 1 7 ? -28.407 0.354 -12.899 1.00 11.03 573 LYS A O 13
ATOM 14685 N N . SER A 1 8 ? -27.173 -1.493 -12.588 1.00 10.92 574 SER A N 13
ATOM 14686 C CA . SER A 1 8 ? -27.200 -1.391 -11.139 1.00 10.47 574 SER A CA 13
ATOM 14687 C C . SER A 1 8 ? -26.139 -0.398 -10.680 1.00 9.69 574 SER A C 13
ATOM 14688 O O . SER A 1 8 ? -24.939 -0.694 -10.718 1.00 9.50 574 SER A O 13
ATOM 14696 N N . VAL A 1 9 ? -26.578 0.791 -10.281 1.00 9.45 575 VAL A N 13
ATOM 14697 C CA . VAL A 1 9 ? -25.658 1.845 -9.873 1.00 8.90 575 VAL A CA 13
ATOM 14698 C C . VAL A 1 9 ? -24.876 1.436 -8.631 1.00 8.23 575 VAL A C 13
ATOM 14699 O O . VAL A 1 9 ? -25.442 0.939 -7.654 1.00 8.37 575 VAL A O 13
ATOM 14712 N N . ARG A 1 10 ? -23.566 1.619 -8.677 1.00 7.76 576 ARG A N 13
ATOM 14713 C CA . ARG A 1 10 ? -22.715 1.222 -7.571 1.00 7.33 576 ARG A CA 13
ATOM 14714 C C . ARG A 1 10 ? -22.112 2.442 -6.893 1.00 6.42 576 ARG A C 13
ATOM 14715 O O . ARG A 1 10 ? -21.126 3.009 -7.366 1.00 6.31 576 ARG A O 13
ATOM 14736 N N . LEU A 1 11 ? -22.708 2.838 -5.782 1.00 6.11 577 LEU A N 13
ATOM 14737 C CA . LEU A 1 11 ? -22.191 3.942 -4.991 1.00 5.52 577 LEU A CA 13
ATOM 14738 C C . LEU A 1 11 ? -21.016 3.452 -4.154 1.00 4.86 577 LEU A C 13
ATOM 14739 O O . LEU A 1 11 ? -20.255 4.244 -3.594 1.00 5.03 577 LEU A O 13
ATOM 14755 N N . SER A 1 12 ? -20.881 2.133 -4.084 1.00 4.54 578 SER A N 13
ATOM 14756 C CA . SER A 1 12 ? -19.756 1.501 -3.416 1.00 4.31 578 SER A CA 13
ATOM 14757 C C . SER A 1 12 ? -18.492 1.638 -4.262 1.00 3.46 578 SER A C 13
ATOM 14758 O O . SER A 1 12 ? -18.027 0.677 -4.876 1.00 3.75 578 SER A O 13
ATOM 14766 N N . LYS A 1 13 ? -17.966 2.848 -4.315 1.00 3.02 579 LYS A N 13
ATOM 14767 C CA . LYS A 1 13 ? -16.728 3.122 -5.024 1.00 2.83 579 LYS A CA 13
ATOM 14768 C C . LYS A 1 13 ? -15.763 3.852 -4.104 1.00 2.03 579 LYS A C 13
ATOM 14769 O O . LYS A 1 13 ? -14.867 4.568 -4.551 1.00 2.42 579 LYS A O 13
ATOM 14788 N N . MET A 1 14 ? -15.949 3.642 -2.808 1.00 1.63 580 MET A N 13
ATOM 14789 C CA . MET A 1 14 ? -15.169 4.332 -1.791 1.00 1.27 580 MET A CA 13
ATOM 14790 C C . MET A 1 14 ? -14.063 3.434 -1.250 1.00 1.11 580 MET A C 13
ATOM 14791 O O . MET A 1 14 ? -13.542 3.665 -0.159 1.00 1.70 580 MET A O 13
ATOM 14805 N N . GLY A 1 15 ? -13.715 2.408 -2.018 1.00 0.74 581 GLY A N 13
ATOM 14806 C CA . GLY A 1 15 ? -12.676 1.487 -1.604 1.00 0.76 581 GLY A CA 13
ATOM 14807 C C . GLY A 1 15 ? -11.305 2.131 -1.580 1.00 0.62 581 GLY A C 13
ATOM 14808 O O . GLY A 1 15 ? -10.661 2.280 -2.624 1.00 0.55 581 GLY A O 13
ATOM 14812 N N . LYS A 1 16 ? -10.862 2.524 -0.392 1.00 0.65 582 LYS A N 13
ATOM 14813 C CA . LYS A 1 16 ? -9.563 3.159 -0.232 1.00 0.59 582 LYS A CA 13
ATOM 14814 C C . LYS A 1 16 ? -8.430 2.175 -0.508 1.00 0.52 582 LYS A C 13
ATOM 14815 O O . LYS A 1 16 ? -7.419 2.542 -1.101 1.00 0.48 582 LYS A O 13
ATOM 14834 N N . LYS A 1 17 ? -8.607 0.922 -0.096 1.00 0.55 583 LYS A N 13
ATOM 14835 C CA . LYS A 1 17 ? -7.599 -0.105 -0.342 1.00 0.53 583 LYS A CA 13
ATOM 14836 C C . LYS A 1 17 ? -7.503 -0.414 -1.826 1.00 0.43 583 LYS A C 13
ATOM 14837 O O . LYS A 1 17 ? -6.418 -0.678 -2.342 1.00 0.40 583 LYS A O 13
ATOM 14856 N N . GLU A 1 18 ? -8.639 -0.365 -2.508 1.00 0.42 584 GLU A N 13
ATOM 14857 C CA . GLU A 1 18 ? -8.664 -0.536 -3.953 1.00 0.36 584 GLU A CA 13
ATOM 14858 C C . GLU A 1 18 ? -7.808 0.538 -4.619 1.00 0.30 584 GLU A C 13
ATOM 14859 O O . GLU A 1 18 ? -7.013 0.254 -5.524 1.00 0.29 584 GLU A O 13
ATOM 14871 N N . LEU A 1 19 ? -7.963 1.772 -4.154 1.00 0.30 585 LEU A N 13
ATOM 14872 C CA . LEU A 1 19 ? -7.187 2.879 -4.686 1.00 0.26 585 LEU A CA 13
ATOM 14873 C C . LEU A 1 19 ? -5.721 2.751 -4.274 1.00 0.26 585 LEU A C 13
ATOM 14874 O O . LEU A 1 19 ? -4.834 3.055 -5.061 1.00 0.25 585 LEU A O 13
ATOM 14890 N N . LEU A 1 20 ? -5.470 2.285 -3.049 1.00 0.29 586 LEU A N 13
ATOM 14891 C CA . LEU A 1 20 ? -4.107 2.028 -2.587 1.00 0.32 586 LEU A CA 13
ATOM 14892 C C . LEU A 1 20 ? -3.384 1.056 -3.507 1.00 0.29 586 LEU A C 13
ATOM 14893 O O . LEU A 1 20 ? -2.241 1.299 -3.886 1.00 0.32 586 LEU A O 13
ATOM 14909 N N . VAL A 1 21 ? -4.056 -0.029 -3.876 1.00 0.28 587 VAL A N 13
ATOM 14910 C CA . VAL A 1 21 ? -3.478 -1.003 -4.792 1.00 0.30 587 VAL A CA 13
ATOM 14911 C C . VAL A 1 21 ? -3.067 -0.328 -6.093 1.00 0.29 587 VAL A C 13
ATOM 14912 O O . VAL A 1 21 ? -1.954 -0.513 -6.571 1.00 0.34 587 VAL A O 13
ATOM 14925 N N . SER A 1 22 ? -3.965 0.478 -6.638 1.00 0.26 588 SER A N 13
ATOM 14926 C CA . SER A 1 22 ? -3.721 1.149 -7.906 1.00 0.27 588 SER A CA 13
ATOM 14927 C C . SER A 1 22 ? -2.615 2.205 -7.783 1.00 0.23 588 SER A C 13
ATOM 14928 O O . SER A 1 22 ? -1.692 2.244 -8.596 1.00 0.25 588 SER A O 13
ATOM 14936 N N . VAL A 1 23 ? -2.703 3.041 -6.753 1.00 0.22 589 VAL A N 13
ATOM 14937 C CA . VAL A 1 23 ? -1.753 4.134 -6.562 1.00 0.24 589 VAL A CA 13
ATOM 14938 C C . VAL A 1 23 ? -0.350 3.605 -6.305 1.00 0.24 589 VAL A C 13
ATOM 14939 O O . VAL A 1 23 ? 0.615 4.044 -6.932 1.00 0.27 589 VAL A O 13
ATOM 14952 N N . LEU A 1 24 ? -0.240 2.643 -5.398 1.00 0.23 590 LEU A N 13
ATOM 14953 C CA . LEU A 1 24 ? 1.049 2.051 -5.077 1.00 0.25 590 LEU A CA 13
ATOM 14954 C C . LEU A 1 24 ? 1.604 1.303 -6.280 1.00 0.25 590 LEU A C 13
ATOM 14955 O O . LEU A 1 24 ? 2.808 1.254 -6.482 1.00 0.28 590 LEU A O 13
ATOM 14971 N N . LYS A 1 25 ? 0.710 0.751 -7.090 1.00 0.25 591 LYS A N 13
ATOM 14972 C CA . LYS A 1 25 ? 1.096 0.001 -8.282 1.00 0.28 591 LYS A CA 13
ATOM 14973 C C . LYS A 1 25 ? 1.674 0.927 -9.353 1.00 0.31 591 LYS A C 13
ATOM 14974 O O . LYS A 1 25 ? 2.458 0.502 -10.199 1.00 0.34 591 LYS A O 13
ATOM 14993 N N . ASN A 1 26 ? 1.289 2.197 -9.304 1.00 0.32 592 ASN A N 13
ATOM 14994 C CA . ASN A 1 26 ? 1.807 3.188 -10.245 1.00 0.38 592 ASN A CA 13
ATOM 14995 C C . ASN A 1 26 ? 3.182 3.694 -9.819 1.00 0.35 592 ASN A C 13
ATOM 14996 O O . ASN A 1 26 ? 3.825 4.450 -10.546 1.00 0.43 592 ASN A O 13
ATOM 15007 N N . HIS A 1 27 ? 3.628 3.289 -8.639 1.00 0.31 593 HIS A N 13
ATOM 15008 C CA . HIS A 1 27 ? 4.930 3.716 -8.130 1.00 0.34 593 HIS A CA 13
ATOM 15009 C C . HIS A 1 27 ? 5.830 2.510 -7.877 1.00 0.29 593 HIS A C 13
ATOM 15010 O O . HIS A 1 27 ? 7.038 2.554 -8.112 1.00 0.33 593 HIS A O 13
ATOM 15025 N N . PHE A 1 28 ? 5.224 1.434 -7.407 1.00 0.23 594 PHE A N 13
ATOM 15026 C CA . PHE A 1 28 ? 5.943 0.232 -7.029 1.00 0.20 594 PHE A CA 13
ATOM 15027 C C . PHE A 1 28 ? 5.297 -0.987 -7.672 1.00 0.20 594 PHE A C 13
ATOM 15028 O O . PHE A 1 28 ? 4.175 -0.914 -8.172 1.00 0.21 594 PHE A O 13
ATOM 15045 N N . MET A 1 29 ? 6.010 -2.099 -7.668 1.00 0.23 595 MET A N 13
ATOM 15046 C CA . MET A 1 29 ? 5.461 -3.353 -8.163 1.00 0.26 595 MET A CA 13
ATOM 15047 C C . MET A 1 29 ? 4.647 -4.021 -7.064 1.00 0.26 595 MET A C 13
ATOM 15048 O O . MET A 1 29 ? 5.175 -4.333 -6.001 1.00 0.27 595 MET A O 13
ATOM 15062 N N . VAL A 1 30 ? 3.363 -4.225 -7.308 1.00 0.28 596 VAL A N 13
ATOM 15063 C CA . VAL A 1 30 ? 2.475 -4.760 -6.284 1.00 0.30 596 VAL A CA 13
ATOM 15064 C C . VAL A 1 30 ? 1.991 -6.161 -6.647 1.00 0.37 596 VAL A C 13
ATOM 15065 O O . VAL A 1 30 ? 1.451 -6.381 -7.730 1.00 0.44 596 VAL A O 13
ATOM 15078 N N . GLU A 1 31 ? 2.185 -7.093 -5.723 1.00 0.38 597 GLU A N 13
ATOM 15079 C CA . GLU A 1 31 ? 1.803 -8.489 -5.914 1.00 0.46 597 GLU A CA 13
ATOM 15080 C C . GLU A 1 31 ? 0.882 -8.942 -4.789 1.00 0.49 597 GLU A C 13
ATOM 15081 O O . GLU A 1 31 ? 0.809 -8.302 -3.743 1.00 0.57 597 GLU A O 13
ATOM 15093 N N . LYS A 1 32 ? 0.180 -10.042 -5.006 1.00 0.52 598 LYS A N 13
ATOM 15094 C CA . LYS A 1 32 ? -0.700 -10.594 -3.987 1.00 0.56 598 LYS A CA 13
ATOM 15095 C C . LYS A 1 32 ? -0.115 -11.878 -3.412 1.00 0.61 598 LYS A C 13
ATOM 15096 O O . LYS A 1 32 ? 0.388 -12.734 -4.145 1.00 0.74 598 LYS A O 13
ATOM 15115 N N . GLU A 1 33 ? -0.177 -11.999 -2.096 1.00 0.56 599 GLU A N 13
ATOM 15116 C CA . GLU A 1 33 ? 0.375 -13.150 -1.395 1.00 0.63 599 GLU A CA 13
ATOM 15117 C C . GLU A 1 33 ? -0.458 -13.447 -0.157 1.00 0.65 599 GLU A C 13
ATOM 15118 O O . GLU A 1 33 ? -0.597 -12.589 0.709 1.00 0.60 599 GLU A O 13
ATOM 15130 N N . ASN A 1 34 ? -1.022 -14.655 -0.090 1.00 0.76 600 ASN A N 13
ATOM 15131 C CA . ASN A 1 34 ? -1.885 -15.056 1.027 1.00 0.83 600 ASN A CA 13
ATOM 15132 C C . ASN A 1 34 ? -3.099 -14.122 1.098 1.00 0.81 600 ASN A C 13
ATOM 15133 O O . ASN A 1 34 ? -3.643 -13.844 2.162 1.00 0.85 600 ASN A O 13
ATOM 15144 N N . ASP A 1 35 ? -3.534 -13.665 -0.077 1.00 0.77 601 ASP A N 13
ATOM 15145 C CA . ASP A 1 35 ? -4.643 -12.711 -0.203 1.00 0.80 601 ASP A CA 13
ATOM 15146 C C . ASP A 1 35 ? -4.296 -11.362 0.423 1.00 0.72 601 ASP A C 13
ATOM 15147 O O . ASP A 1 35 ? -5.172 -10.523 0.642 1.00 0.78 601 ASP A O 13
ATOM 15156 N N . ASP A 1 36 ? -3.019 -11.160 0.713 1.00 0.62 602 ASP A N 13
ATOM 15157 C CA . ASP A 1 36 ? -2.542 -9.891 1.240 1.00 0.54 602 ASP A CA 13
ATOM 15158 C C . ASP A 1 36 ? -1.858 -9.114 0.122 1.00 0.50 602 ASP A C 13
ATOM 15159 O O . ASP A 1 36 ? -1.630 -9.652 -0.964 1.00 0.54 602 ASP A O 13
ATOM 15168 N N . ILE A 1 37 ? -1.507 -7.866 0.393 1.00 0.45 603 ILE A N 13
ATOM 15169 C CA . ILE A 1 37 ? -0.958 -6.987 -0.634 1.00 0.42 603 ILE A CA 13
ATOM 15170 C C . ILE A 1 37 ? 0.528 -6.732 -0.397 1.00 0.32 603 ILE A C 13
ATOM 15171 O O . ILE A 1 37 ? 0.910 -6.196 0.638 1.00 0.32 603 ILE A O 13
ATOM 15187 N N . LYS A 1 38 ? 1.359 -7.117 -1.352 1.00 0.29 604 LYS A N 13
ATOM 15188 C CA . LYS A 1 38 ? 2.796 -6.894 -1.251 1.00 0.24 604 LYS A CA 13
ATOM 15189 C C . LYS A 1 38 ? 3.223 -5.731 -2.128 1.00 0.21 604 LYS A C 13
ATOM 15190 O O . LYS A 1 38 ? 2.969 -5.719 -3.330 1.00 0.28 604 LYS A O 13
ATOM 15209 N N . VAL A 1 39 ? 3.874 -4.768 -1.515 1.00 0.16 605 VAL A N 13
ATOM 15210 C CA . VAL A 1 39 ? 4.484 -3.675 -2.241 1.00 0.16 605 VAL A CA 13
ATOM 15211 C C . VAL A 1 39 ? 5.972 -3.951 -2.409 1.00 0.16 605 VAL A C 13
ATOM 15212 O O . VAL A 1 39 ? 6.659 -4.265 -1.437 1.00 0.18 605 VAL A O 13
ATOM 15225 N N . MET A 1 40 ? 6.454 -3.872 -3.638 1.00 0.18 606 MET A N 13
ATOM 15226 C CA . MET A 1 40 ? 7.858 -4.118 -3.926 1.00 0.22 606 MET A CA 13
ATOM 15227 C C . MET A 1 40 ? 8.553 -2.855 -4.404 1.00 0.20 606 MET A C 13
ATOM 15228 O O . MET A 1 40 ? 8.083 -2.177 -5.318 1.00 0.20 606 MET A O 13
ATOM 15242 N N . ASN A 1 41 ? 9.680 -2.562 -3.787 1.00 0.26 607 ASN A N 13
ATOM 15243 C CA . ASN A 1 41 ? 10.538 -1.470 -4.213 1.00 0.34 607 ASN A CA 13
ATOM 15244 C C . ASN A 1 41 ? 11.974 -1.961 -4.195 1.00 0.46 607 ASN A C 13
ATOM 15245 O O . ASN A 1 41 ? 12.491 -2.323 -3.140 1.00 0.52 607 ASN A O 13
ATOM 15256 N N . GLY A 1 42 ? 12.621 -1.966 -5.350 1.00 0.56 608 GLY A N 13
ATOM 15257 C CA . GLY A 1 42 ? 13.928 -2.583 -5.453 1.00 0.76 608 GLY A CA 13
ATOM 15258 C C . GLY A 1 42 ? 13.860 -4.056 -5.090 1.00 0.88 608 GLY A C 13
ATOM 15259 O O . GLY A 1 42 ? 13.296 -4.859 -5.836 1.00 1.78 608 GLY A O 13
ATOM 15263 N N . ASP A 1 43 ? 14.410 -4.408 -3.939 1.00 0.81 609 ASP A N 13
ATOM 15264 C CA . ASP A 1 43 ? 14.282 -5.762 -3.409 1.00 0.88 609 ASP A CA 13
ATOM 15265 C C . ASP A 1 43 ? 13.605 -5.734 -2.047 1.00 0.75 609 ASP A C 13
ATOM 15266 O O . ASP A 1 43 ? 13.607 -6.723 -1.314 1.00 0.84 609 ASP A O 13
ATOM 15275 N N . MET A 1 44 ? 13.026 -4.589 -1.721 1.00 0.59 610 MET A N 13
ATOM 15276 C CA . MET A 1 44 ? 12.312 -4.408 -0.468 1.00 0.56 610 MET A CA 13
ATOM 15277 C C . MET A 1 44 ? 10.833 -4.705 -0.662 1.00 0.36 610 MET A C 13
ATOM 15278 O O . MET A 1 44 ? 10.242 -4.294 -1.661 1.00 0.27 610 MET A O 13
ATOM 15292 N N . MET A 1 45 ? 10.242 -5.414 0.288 1.00 0.37 611 MET A N 13
ATOM 15293 C CA . MET A 1 45 ? 8.840 -5.803 0.187 1.00 0.28 611 MET A CA 13
ATOM 15294 C C . MET A 1 45 ? 8.070 -5.433 1.448 1.00 0.22 611 MET A C 13
ATOM 15295 O O . MET A 1 45 ? 8.649 -5.303 2.530 1.00 0.23 611 MET A O 13
ATOM 15309 N N . ALA A 1 46 ? 6.771 -5.244 1.297 1.00 0.20 612 ALA A N 13
ATOM 15310 C CA . ALA A 1 46 ? 5.885 -5.022 2.429 1.00 0.19 612 ALA A CA 13
ATOM 15311 C C . ALA A 1 46 ? 4.550 -5.705 2.183 1.00 0.21 612 ALA A C 13
ATOM 15312 O O . ALA A 1 46 ? 4.055 -5.705 1.063 1.00 0.29 612 ALA A O 13
ATOM 15319 N N . ARG A 1 47 ? 3.975 -6.287 3.224 1.00 0.26 613 ARG A N 13
ATOM 15320 C CA . ARG A 1 47 ? 2.709 -6.994 3.095 1.00 0.31 613 ARG A CA 13
ATOM 15321 C C . ARG A 1 47 ? 1.629 -6.328 3.945 1.00 0.33 613 ARG A C 13
ATOM 15322 O O . ARG A 1 47 ? 1.793 -6.153 5.155 1.00 0.34 613 ARG A O 13
ATOM 15343 N N . ILE A 1 48 ? 0.536 -5.954 3.299 1.00 0.36 614 ILE A N 13
ATOM 15344 C CA . ILE A 1 48 ? -0.615 -5.388 3.984 1.00 0.42 614 ILE A CA 13
ATOM 15345 C C . ILE A 1 48 ? -1.642 -6.481 4.232 1.00 0.45 614 ILE A C 13
ATOM 15346 O O . ILE A 1 48 ? -2.238 -7.000 3.285 1.00 0.46 614 ILE A O 13
ATOM 15362 N N . SER A 1 49 ? -1.846 -6.836 5.489 1.00 0.51 615 SER A N 13
ATOM 15363 C CA . SER A 1 49 ? -2.848 -7.827 5.828 1.00 0.59 615 SER A CA 13
ATOM 15364 C C . SER A 1 49 ? -4.062 -7.145 6.460 1.00 0.71 615 SER A C 13
ATOM 15365 O O . SER A 1 49 ? -4.115 -5.915 6.543 1.00 0.79 615 SER A O 13
ATOM 15373 N N . GLY A 1 50 ? -5.028 -7.934 6.905 1.00 0.80 616 GLY A N 13
ATOM 15374 C CA . GLY A 1 50 ? -6.236 -7.377 7.480 1.00 0.94 616 GLY A CA 13
ATOM 15375 C C . GLY A 1 50 ? -6.003 -6.748 8.841 1.00 1.24 616 GLY A C 13
ATOM 15376 O O . GLY A 1 50 ? -6.366 -5.592 9.069 1.00 1.89 616 GLY A O 13
ATOM 15380 N N . ASP A 1 51 ? -5.377 -7.499 9.738 1.00 1.17 617 ASP A N 13
ATOM 15381 C CA . ASP A 1 51 ? -5.179 -7.043 11.111 1.00 1.48 617 ASP A CA 13
ATOM 15382 C C . ASP A 1 51 ? -4.108 -5.960 11.196 1.00 1.16 617 ASP A C 13
ATOM 15383 O O . ASP A 1 51 ? -4.159 -5.101 12.075 1.00 1.54 617 ASP A O 13
ATOM 15392 N N . GLY A 1 52 ? -3.145 -5.994 10.285 1.00 0.96 618 GLY A N 13
ATOM 15393 C CA . GLY A 1 52 ? -2.070 -5.026 10.322 1.00 0.90 618 GLY A CA 13
ATOM 15394 C C . GLY A 1 52 ? -1.163 -5.118 9.114 1.00 0.74 618 GLY A C 13
ATOM 15395 O O . GLY A 1 52 ? -1.355 -5.971 8.247 1.00 0.69 618 GLY A O 13
ATOM 15399 N N . VAL A 1 53 ? -0.179 -4.234 9.061 1.00 0.73 619 VAL A N 13
ATOM 15400 C CA . VAL A 1 53 ? 0.757 -4.183 7.947 1.00 0.60 619 VAL A CA 13
ATOM 15401 C C . VAL A 1 53 ? 2.174 -4.456 8.433 1.00 0.52 619 VAL A C 13
ATOM 15402 O O . VAL A 1 53 ? 2.613 -3.881 9.429 1.00 0.56 619 VAL A O 13
ATOM 15415 N N . THR A 1 54 ? 2.882 -5.338 7.741 1.00 0.44 620 THR A N 13
ATOM 15416 C CA . THR A 1 54 ? 4.270 -5.629 8.068 1.00 0.41 620 THR A CA 13
ATOM 15417 C C . THR A 1 54 ? 5.119 -5.603 6.806 1.00 0.32 620 THR A C 13
ATOM 15418 O O . THR A 1 54 ? 4.775 -6.251 5.818 1.00 0.30 620 THR A O 13
ATOM 15429 N N . GLY A 1 55 ? 6.223 -4.872 6.834 1.00 0.27 621 GLY A N 13
ATOM 15430 C CA . GLY A 1 55 ? 7.061 -4.768 5.658 1.00 0.23 621 GLY A CA 13
ATOM 15431 C C . GLY A 1 55 ? 8.245 -3.849 5.871 1.00 0.22 621 GLY A C 13
ATOM 15432 O O . GLY A 1 55 ? 8.512 -3.424 6.997 1.00 0.24 621 GLY A O 13
ATOM 15436 N N . ASP A 1 56 ? 8.958 -3.552 4.788 1.00 0.23 622 ASP A N 13
ATOM 15437 C CA . ASP A 1 56 ? 10.110 -2.650 4.833 1.00 0.26 622 ASP A CA 13
ATOM 15438 C C . ASP A 1 56 ? 9.683 -1.235 5.213 1.00 0.21 622 ASP A C 13
ATOM 15439 O O . ASP A 1 56 ? 8.688 -0.709 4.709 1.00 0.19 622 ASP A O 13
ATOM 15448 N N . ALA A 1 57 ? 10.486 -0.636 6.093 1.00 0.24 623 ALA A N 13
ATOM 15449 C CA . ALA A 1 57 ? 10.198 0.658 6.706 1.00 0.26 623 ALA A CA 13
ATOM 15450 C C . ALA A 1 57 ? 9.916 1.753 5.687 1.00 0.23 623 ALA A C 13
ATOM 15451 O O . ALA A 1 57 ? 9.024 2.571 5.896 1.00 0.25 623 ALA A O 13
ATOM 15458 N N . GLY A 1 58 ? 10.674 1.771 4.595 1.00 0.23 624 GLY A N 13
ATOM 15459 C CA . GLY A 1 58 ? 10.506 2.816 3.601 1.00 0.26 624 GLY A CA 13
ATOM 15460 C C . GLY A 1 58 ? 9.162 2.717 2.918 1.00 0.22 624 GLY A C 13
ATOM 15461 O O . GLY A 1 58 ? 8.441 3.712 2.777 1.00 0.24 624 GLY A O 13
ATOM 15465 N N . ILE A 1 59 ? 8.818 1.503 2.521 1.00 0.18 625 ILE A N 13
ATOM 15466 C CA . ILE A 1 59 ? 7.546 1.231 1.884 1.00 0.16 625 ILE A CA 13
ATOM 15467 C C . ILE A 1 59 ? 6.396 1.460 2.861 1.00 0.15 625 ILE A C 13
ATOM 15468 O O . ILE A 1 59 ? 5.388 2.071 2.510 1.00 0.16 625 ILE A O 13
ATOM 15484 N N . VAL A 1 60 ? 6.570 0.999 4.096 1.00 0.16 626 VAL A N 13
ATOM 15485 C CA . VAL A 1 60 ? 5.535 1.122 5.116 1.00 0.18 626 VAL A CA 13
ATOM 15486 C C . VAL A 1 60 ? 5.175 2.584 5.361 1.00 0.19 626 VAL A C 13
ATOM 15487 O O . VAL A 1 60 ? 3.992 2.930 5.445 1.00 0.20 626 VAL A O 13
ATOM 15500 N N . ASP A 1 61 ? 6.185 3.443 5.449 1.00 0.20 627 ASP A N 13
ATOM 15501 C CA . ASP A 1 61 ? 5.943 4.869 5.631 1.00 0.24 627 ASP A CA 13
ATOM 15502 C C . ASP A 1 61 ? 5.131 5.423 4.473 1.00 0.22 627 ASP A C 13
ATOM 15503 O O . ASP A 1 61 ? 4.173 6.168 4.680 1.00 0.25 627 ASP A O 13
ATOM 15512 N N . LYS A 1 62 ? 5.497 5.029 3.258 1.00 0.21 628 LYS A N 13
ATOM 15513 C CA . LYS A 1 62 ? 4.810 5.505 2.064 1.00 0.22 628 LYS A CA 13
ATOM 15514 C C . LYS A 1 62 ? 3.364 5.014 2.032 1.00 0.20 628 LYS A C 13
ATOM 15515 O O . LYS A 1 62 ? 2.448 5.782 1.724 1.00 0.24 628 LYS A O 13
ATOM 15534 N N . ILE A 1 63 ? 3.167 3.736 2.347 1.00 0.17 629 ILE A N 13
ATOM 15535 C CA . ILE A 1 63 ? 1.838 3.136 2.321 1.00 0.18 629 ILE A CA 13
ATOM 15536 C C . ILE A 1 63 ? 0.894 3.880 3.250 1.00 0.20 629 ILE A C 13
ATOM 15537 O O . ILE A 1 63 ? -0.191 4.287 2.848 1.00 0.22 629 ILE A O 13
ATOM 15553 N N . ASN A 1 64 ? 1.340 4.098 4.479 1.00 0.20 630 ASN A N 13
ATOM 15554 C CA . ASN A 1 64 ? 0.502 4.728 5.496 1.00 0.24 630 ASN A CA 13
ATOM 15555 C C . ASN A 1 64 ? 0.161 6.166 5.127 1.00 0.22 630 ASN A C 13
ATOM 15556 O O . ASN A 1 64 ? -0.935 6.645 5.431 1.00 0.24 630 ASN A O 13
ATOM 15567 N N . GLU A 1 65 ? 1.088 6.846 4.462 1.00 0.22 631 GLU A N 13
ATOM 15568 C CA . GLU A 1 65 ? 0.827 8.191 3.963 1.00 0.25 631 GLU A CA 13
ATOM 15569 C C . GLU A 1 65 ? -0.280 8.151 2.920 1.00 0.22 631 GLU A C 13
ATOM 15570 O O . GLU A 1 65 ? -1.227 8.937 2.966 1.00 0.24 631 GLU A O 13
ATOM 15582 N N . CYS A 1 66 ? -0.168 7.202 2.002 1.00 0.21 632 CYS A N 13
ATOM 15583 C CA . CYS A 1 66 ? -1.134 7.053 0.927 1.00 0.24 632 CYS A CA 13
ATOM 15584 C C . CYS A 1 66 ? -2.495 6.628 1.478 1.00 0.23 632 CYS A C 13
ATOM 15585 O O . CYS A 1 66 ? -3.530 7.114 1.026 1.00 0.23 632 CYS A O 13
ATOM 15593 N N . ILE A 1 67 ? -2.484 5.740 2.473 1.00 0.23 633 ILE A N 13
ATOM 15594 C CA . ILE A 1 67 ? -3.711 5.311 3.139 1.00 0.25 633 ILE A CA 13
ATOM 15595 C C . ILE A 1 67 ? -4.459 6.508 3.710 1.00 0.23 633 ILE A C 13
ATOM 15596 O O . ILE A 1 67 ? -5.655 6.655 3.490 1.00 0.24 633 ILE A O 13
ATOM 15612 N N . LYS A 1 68 ? -3.743 7.376 4.415 1.00 0.25 634 LYS A N 13
ATOM 15613 C CA . LYS A 1 68 ? -4.372 8.501 5.093 1.00 0.28 634 LYS A CA 13
ATOM 15614 C C . LYS A 1 68 ? -4.913 9.519 4.089 1.00 0.24 634 LYS A C 13
ATOM 15615 O O . LYS A 1 68 ? -5.984 10.095 4.293 1.00 0.25 634 LYS A O 13
ATOM 15634 N N . LYS A 1 69 ? -4.180 9.730 3.001 1.00 0.24 635 LYS A N 13
ATOM 15635 C CA . LYS A 1 69 ? -4.611 10.660 1.963 1.00 0.26 635 LYS A CA 13
ATOM 15636 C C . LYS A 1 69 ? -5.836 10.115 1.232 1.00 0.24 635 LYS A C 13
ATOM 15637 O O . LYS A 1 69 ? -6.809 10.830 1.009 1.00 0.27 635 LYS A O 13
ATOM 15656 N N . ILE A 1 70 ? -5.784 8.841 0.879 1.00 0.22 636 ILE A N 13
ATOM 15657 C CA . ILE A 1 70 ? -6.892 8.191 0.194 1.00 0.26 636 ILE A CA 13
ATOM 15658 C C . ILE A 1 70 ? -8.100 8.063 1.119 1.00 0.25 636 ILE A C 13
ATOM 15659 O O . ILE A 1 70 ? -9.251 8.186 0.688 1.00 0.31 636 ILE A O 13
ATOM 15675 N N . GLU A 1 71 ? -7.832 7.833 2.395 1.00 0.23 637 GLU A N 13
ATOM 15676 C CA . GLU A 1 71 ? -8.878 7.804 3.405 1.00 0.29 637 GLU A CA 13
ATOM 15677 C C . GLU A 1 71 ? -9.570 9.163 3.458 1.00 0.28 637 GLU A C 13
ATOM 15678 O O . GLU A 1 71 ? -10.780 9.254 3.653 1.00 0.32 637 GLU A O 13
ATOM 15690 N N . ALA A 1 72 ? -8.791 10.217 3.252 1.00 0.26 638 ALA A N 13
ATOM 15691 C CA . ALA A 1 72 ? -9.320 11.571 3.191 1.00 0.30 638 ALA A CA 13
ATOM 15692 C C . ALA A 1 72 ? -10.176 11.766 1.945 1.00 0.32 638 ALA A C 13
ATOM 15693 O O . ALA A 1 72 ? -11.113 12.565 1.946 1.00 0.38 638 ALA A O 13
ATOM 15700 N N . ILE A 1 73 ? -9.853 11.031 0.889 1.00 0.32 639 ILE A N 13
ATOM 15701 C CA . ILE A 1 73 ? -10.584 11.143 -0.363 1.00 0.40 639 ILE A CA 13
ATOM 15702 C C . ILE A 1 73 ? -12.003 10.590 -0.235 1.00 0.42 639 ILE A C 13
ATOM 15703 O O . ILE A 1 73 ? -12.960 11.219 -0.688 1.00 0.50 639 ILE A O 13
ATOM 15719 N N . TYR A 1 74 ? -12.151 9.435 0.403 1.00 0.39 640 TYR A N 13
ATOM 15720 C CA . TYR A 1 74 ? -13.461 8.796 0.466 1.00 0.46 640 TYR A CA 13
ATOM 15721 C C . TYR A 1 74 ? -14.166 9.000 1.805 1.00 0.49 640 TYR A C 13
ATOM 15722 O O . TYR A 1 74 ? -15.384 9.166 1.844 1.00 0.57 640 TYR A O 13
ATOM 15740 N N . LEU A 1 75 ? -13.412 9.005 2.893 1.00 0.45 641 LEU A N 13
ATOM 15741 C CA . LEU A 1 75 ? -14.006 9.094 4.224 1.00 0.53 641 LEU A CA 13
ATOM 15742 C C . LEU A 1 75 ? -13.874 10.498 4.797 1.00 0.54 641 LEU A C 13
ATOM 15743 O O . LEU A 1 75 ? -14.564 10.858 5.751 1.00 0.64 641 LEU A O 13
ATOM 15759 N N . ARG A 1 76 ? -12.982 11.277 4.197 1.00 0.48 642 ARG A N 13
ATOM 15760 C CA . ARG A 1 76 ? -12.610 12.596 4.704 1.00 0.57 642 ARG A CA 13
ATOM 15761 C C . ARG A 1 76 ? -12.090 12.490 6.136 1.00 0.65 642 ARG A C 13
ATOM 15762 O O . ARG A 1 76 ? -12.744 12.917 7.088 1.00 0.87 642 ARG A O 13
ATOM 15783 N N . ASP A 1 77 ? -10.927 11.876 6.277 1.00 0.65 643 ASP A N 13
ATOM 15784 C CA . ASP A 1 77 ? -10.246 11.811 7.554 1.00 0.76 643 ASP A CA 13
ATOM 15785 C C . ASP A 1 77 ? -9.599 13.153 7.862 1.00 1.10 643 ASP A C 13
ATOM 15786 O O . ASP A 1 77 ? -10.062 13.841 8.794 1.00 1.80 643 ASP A O 13
ATOM 15796 N N . GLY A 1 1 ? -28.241 14.194 5.043 1.00 17.90 567 GLY A N 14
ATOM 15797 C CA . GLY A 1 1 ? -28.498 13.280 3.901 1.00 17.52 567 GLY A CA 14
ATOM 15798 C C . GLY A 1 1 ? -27.427 13.394 2.840 1.00 17.13 567 GLY A C 14
ATOM 15799 O O . GLY A 1 1 ? -26.648 14.345 2.850 1.00 16.99 567 GLY A O 14
ATOM 15805 N N . SER A 1 2 ? -27.377 12.432 1.926 1.00 17.09 568 SER A N 14
ATOM 15806 C CA . SER A 1 2 ? -26.370 12.434 0.873 1.00 16.89 568 SER A CA 14
ATOM 15807 C C . SER A 1 2 ? -27.001 12.638 -0.503 1.00 16.31 568 SER A C 14
ATOM 15808 O O . SER A 1 2 ? -26.296 12.822 -1.498 1.00 16.19 568 SER A O 14
ATOM 15816 N N . GLY A 1 3 ? -28.327 12.617 -0.557 1.00 16.11 569 GLY A N 14
ATOM 15817 C CA . GLY A 1 3 ? -29.016 12.762 -1.826 1.00 15.71 569 GLY A CA 14
ATOM 15818 C C . GLY A 1 3 ? -29.995 13.917 -1.835 1.00 15.31 569 GLY A C 14
ATOM 15819 O O . GLY A 1 3 ? -31.048 13.845 -2.464 1.00 15.30 569 GLY A O 14
ATOM 15823 N N . LEU A 1 4 ? -29.657 14.988 -1.133 1.00 15.13 570 LEU A N 14
ATOM 15824 C CA . LEU A 1 4 ? -30.520 16.164 -1.088 1.00 14.94 570 LEU A CA 14
ATOM 15825 C C . LEU A 1 4 ? -29.848 17.361 -1.750 1.00 14.71 570 LEU A C 14
ATOM 15826 O O . LEU A 1 4 ? -30.514 18.322 -2.142 1.00 14.65 570 LEU A O 14
ATOM 15842 N N . LYS A 1 5 ? -28.530 17.302 -1.878 1.00 14.74 571 LYS A N 14
ATOM 15843 C CA . LYS A 1 5 ? -27.778 18.365 -2.533 1.00 14.72 571 LYS A CA 14
ATOM 15844 C C . LYS A 1 5 ? -28.005 18.330 -4.043 1.00 14.27 571 LYS A C 14
ATOM 15845 O O . LYS A 1 5 ? -28.100 17.261 -4.647 1.00 14.21 571 LYS A O 14
ATOM 15864 N N . THR A 1 6 ? -28.085 19.513 -4.637 1.00 14.11 572 THR A N 14
ATOM 15865 C CA . THR A 1 6 ? -28.564 19.672 -6.005 1.00 13.87 572 THR A CA 14
ATOM 15866 C C . THR A 1 6 ? -27.620 19.097 -7.061 1.00 13.10 572 THR A C 14
ATOM 15867 O O . THR A 1 6 ? -28.065 18.715 -8.143 1.00 13.17 572 THR A O 14
ATOM 15878 N N . LYS A 1 7 ? -26.326 19.040 -6.772 1.00 12.50 573 LYS A N 14
ATOM 15879 C CA . LYS A 1 7 ? -25.376 18.512 -7.743 1.00 11.82 573 LYS A CA 14
ATOM 15880 C C . LYS A 1 7 ? -25.332 16.989 -7.669 1.00 11.15 573 LYS A C 14
ATOM 15881 O O . LYS A 1 7 ? -24.841 16.320 -8.580 1.00 11.03 573 LYS A O 14
ATOM 15900 N N . SER A 1 8 ? -25.866 16.464 -6.565 1.00 10.92 574 SER A N 14
ATOM 15901 C CA . SER A 1 8 ? -25.929 15.027 -6.313 1.00 10.47 574 SER A CA 14
ATOM 15902 C C . SER A 1 8 ? -24.550 14.378 -6.405 1.00 9.69 574 SER A C 14
ATOM 15903 O O . SER A 1 8 ? -24.423 13.233 -6.834 1.00 9.50 574 SER A O 14
ATOM 15911 N N . VAL A 1 9 ? -23.523 15.116 -5.995 1.00 9.45 575 VAL A N 14
ATOM 15912 C CA . VAL A 1 9 ? -22.155 14.608 -6.024 1.00 8.90 575 VAL A CA 14
ATOM 15913 C C . VAL A 1 9 ? -21.962 13.487 -5.005 1.00 8.23 575 VAL A C 14
ATOM 15914 O O . VAL A 1 9 ? -21.840 13.730 -3.803 1.00 8.37 575 VAL A O 14
ATOM 15927 N N . ARG A 1 10 ? -21.955 12.258 -5.499 1.00 7.76 576 ARG A N 14
ATOM 15928 C CA . ARG A 1 10 ? -21.819 11.090 -4.650 1.00 7.33 576 ARG A CA 14
ATOM 15929 C C . ARG A 1 10 ? -21.310 9.902 -5.455 1.00 6.42 576 ARG A C 14
ATOM 15930 O O . ARG A 1 10 ? -21.826 9.602 -6.534 1.00 6.31 576 ARG A O 14
ATOM 15951 N N . LEU A 1 11 ? -20.289 9.236 -4.939 1.00 6.11 577 LEU A N 14
ATOM 15952 C CA . LEU A 1 11 ? -19.764 8.040 -5.578 1.00 5.52 577 LEU A CA 14
ATOM 15953 C C . LEU A 1 11 ? -20.419 6.807 -4.975 1.00 4.86 577 LEU A C 14
ATOM 15954 O O . LEU A 1 11 ? -20.620 5.796 -5.650 1.00 5.03 577 LEU A O 14
ATOM 15970 N N . SER A 1 12 ? -20.733 6.923 -3.681 1.00 4.54 578 SER A N 14
ATOM 15971 C CA . SER A 1 12 ? -21.461 5.901 -2.931 1.00 4.31 578 SER A CA 14
ATOM 15972 C C . SER A 1 12 ? -20.732 4.558 -2.915 1.00 3.46 578 SER A C 14
ATOM 15973 O O . SER A 1 12 ? -21.345 3.514 -2.686 1.00 3.75 578 SER A O 14
ATOM 15981 N N . LYS A 1 13 ? -19.421 4.592 -3.131 1.00 3.02 579 LYS A N 14
ATOM 15982 C CA . LYS A 1 13 ? -18.606 3.383 -3.114 1.00 2.83 579 LYS A CA 14
ATOM 15983 C C . LYS A 1 13 ? -17.486 3.539 -2.098 1.00 2.03 579 LYS A C 14
ATOM 15984 O O . LYS A 1 13 ? -17.445 2.824 -1.096 1.00 2.42 579 LYS A O 14
ATOM 16003 N N . MET A 1 14 ? -16.582 4.479 -2.371 1.00 1.63 580 MET A N 14
ATOM 16004 C CA . MET A 1 14 ? -15.528 4.848 -1.429 1.00 1.27 580 MET A CA 14
ATOM 16005 C C . MET A 1 14 ? -14.663 3.653 -1.050 1.00 1.11 580 MET A C 14
ATOM 16006 O O . MET A 1 14 ? -14.520 3.321 0.127 1.00 1.70 580 MET A O 14
ATOM 16020 N N . GLY A 1 15 ? -14.090 3.012 -2.055 1.00 0.74 581 GLY A N 14
ATOM 16021 C CA . GLY A 1 15 ? -13.204 1.896 -1.813 1.00 0.76 581 GLY A CA 14
ATOM 16022 C C . GLY A 1 15 ? -11.762 2.339 -1.709 1.00 0.62 581 GLY A C 14
ATOM 16023 O O . GLY A 1 15 ? -11.028 2.328 -2.700 1.00 0.55 581 GLY A O 14
ATOM 16027 N N . LYS A 1 16 ? -11.349 2.731 -0.506 1.00 0.65 582 LYS A N 14
ATOM 16028 C CA . LYS A 1 16 ? -10.008 3.260 -0.296 1.00 0.59 582 LYS A CA 14
ATOM 16029 C C . LYS A 1 16 ? -8.953 2.191 -0.543 1.00 0.52 582 LYS A C 14
ATOM 16030 O O . LYS A 1 16 ? -7.853 2.485 -1.010 1.00 0.48 582 LYS A O 14
ATOM 16049 N N . LYS A 1 17 ? -9.304 0.947 -0.247 1.00 0.55 583 LYS A N 14
ATOM 16050 C CA . LYS A 1 17 ? -8.384 -0.163 -0.408 1.00 0.53 583 LYS A CA 14
ATOM 16051 C C . LYS A 1 17 ? -8.102 -0.408 -1.885 1.00 0.43 583 LYS A C 14
ATOM 16052 O O . LYS A 1 17 ? -6.971 -0.699 -2.273 1.00 0.40 583 LYS A O 14
ATOM 16071 N N . GLU A 1 18 ? -9.135 -0.266 -2.705 1.00 0.42 584 GLU A N 14
ATOM 16072 C CA . GLU A 1 18 ? -9.006 -0.476 -4.137 1.00 0.36 584 GLU A CA 14
ATOM 16073 C C . GLU A 1 18 ? -8.085 0.565 -4.752 1.00 0.30 584 GLU A C 14
ATOM 16074 O O . GLU A 1 18 ? -7.270 0.251 -5.626 1.00 0.29 584 GLU A O 14
ATOM 16086 N N . LEU A 1 19 ? -8.205 1.802 -4.286 1.00 0.30 585 LEU A N 14
ATOM 16087 C CA . LEU A 1 19 ? -7.358 2.872 -4.775 1.00 0.26 585 LEU A CA 14
ATOM 16088 C C . LEU A 1 19 ? -5.922 2.655 -4.305 1.00 0.26 585 LEU A C 14
ATOM 16089 O O . LEU A 1 19 ? -4.982 2.948 -5.036 1.00 0.25 585 LEU A O 14
ATOM 16105 N N . LEU A 1 20 ? -5.757 2.121 -3.094 1.00 0.29 586 LEU A N 14
ATOM 16106 C CA . LEU A 1 20 ? -4.431 1.771 -2.587 1.00 0.32 586 LEU A CA 14
ATOM 16107 C C . LEU A 1 20 ? -3.735 0.788 -3.516 1.00 0.29 586 LEU A C 14
ATOM 16108 O O . LEU A 1 20 ? -2.590 1.001 -3.908 1.00 0.32 586 LEU A O 14
ATOM 16124 N N . VAL A 1 21 ? -4.444 -0.273 -3.883 1.00 0.28 587 VAL A N 14
ATOM 16125 C CA . VAL A 1 21 ? -3.896 -1.286 -4.777 1.00 0.30 587 VAL A CA 14
ATOM 16126 C C . VAL A 1 21 ? -3.482 -0.657 -6.104 1.00 0.29 587 VAL A C 14
ATOM 16127 O O . VAL A 1 21 ? -2.408 -0.939 -6.627 1.00 0.34 587 VAL A O 14
ATOM 16140 N N . SER A 1 22 ? -4.335 0.213 -6.624 1.00 0.26 588 SER A N 14
ATOM 16141 C CA . SER A 1 22 ? -4.086 0.862 -7.901 1.00 0.27 588 SER A CA 14
ATOM 16142 C C . SER A 1 22 ? -2.901 1.831 -7.815 1.00 0.23 588 SER A C 14
ATOM 16143 O O . SER A 1 22 ? -1.984 1.778 -8.635 1.00 0.25 588 SER A O 14
ATOM 16151 N N . VAL A 1 23 ? -2.906 2.686 -6.796 1.00 0.22 589 VAL A N 14
ATOM 16152 C CA . VAL A 1 23 ? -1.879 3.715 -6.653 1.00 0.24 589 VAL A CA 14
ATOM 16153 C C . VAL A 1 23 ? -0.517 3.096 -6.366 1.00 0.24 589 VAL A C 14
ATOM 16154 O O . VAL A 1 23 ? 0.476 3.438 -7.009 1.00 0.27 589 VAL A O 14
ATOM 16167 N N . LEU A 1 24 ? -0.475 2.168 -5.421 1.00 0.23 590 LEU A N 14
ATOM 16168 C CA . LEU A 1 24 ? 0.777 1.526 -5.048 1.00 0.25 590 LEU A CA 14
ATOM 16169 C C . LEU A 1 24 ? 1.342 0.735 -6.219 1.00 0.25 590 LEU A C 14
ATOM 16170 O O . LEU A 1 24 ? 2.554 0.687 -6.413 1.00 0.28 590 LEU A O 14
ATOM 16186 N N . LYS A 1 25 ? 0.460 0.148 -7.019 1.00 0.25 591 LYS A N 14
ATOM 16187 C CA . LYS A 1 25 ? 0.879 -0.621 -8.184 1.00 0.28 591 LYS A CA 14
ATOM 16188 C C . LYS A 1 25 ? 1.453 0.291 -9.265 1.00 0.31 591 LYS A C 14
ATOM 16189 O O . LYS A 1 25 ? 2.301 -0.122 -10.053 1.00 0.34 591 LYS A O 14
ATOM 16208 N N . ASN A 1 26 ? 1.002 1.536 -9.285 1.00 0.32 592 ASN A N 14
ATOM 16209 C CA . ASN A 1 26 ? 1.450 2.490 -10.292 1.00 0.38 592 ASN A CA 14
ATOM 16210 C C . ASN A 1 26 ? 2.742 3.175 -9.862 1.00 0.35 592 ASN A C 14
ATOM 16211 O O . ASN A 1 26 ? 3.334 3.938 -10.622 1.00 0.43 592 ASN A O 14
ATOM 16222 N N . HIS A 1 27 ? 3.170 2.906 -8.637 1.00 0.31 593 HIS A N 14
ATOM 16223 C CA . HIS A 1 27 ? 4.420 3.462 -8.131 1.00 0.34 593 HIS A CA 14
ATOM 16224 C C . HIS A 1 27 ? 5.458 2.373 -7.894 1.00 0.29 593 HIS A C 14
ATOM 16225 O O . HIS A 1 27 ? 6.645 2.566 -8.160 1.00 0.33 593 HIS A O 14
ATOM 16240 N N . PHE A 1 28 ? 5.004 1.226 -7.407 1.00 0.23 594 PHE A N 14
ATOM 16241 C CA . PHE A 1 28 ? 5.901 0.150 -7.010 1.00 0.20 594 PHE A CA 14
ATOM 16242 C C . PHE A 1 28 ? 5.438 -1.178 -7.597 1.00 0.20 594 PHE A C 14
ATOM 16243 O O . PHE A 1 28 ? 4.308 -1.296 -8.075 1.00 0.21 594 PHE A O 14
ATOM 16260 N N . MET A 1 29 ? 6.319 -2.169 -7.573 1.00 0.23 595 MET A N 14
ATOM 16261 C CA . MET A 1 29 ? 5.963 -3.515 -7.992 1.00 0.26 595 MET A CA 14
ATOM 16262 C C . MET A 1 29 ? 5.135 -4.178 -6.902 1.00 0.26 595 MET A C 14
ATOM 16263 O O . MET A 1 29 ? 5.602 -4.347 -5.777 1.00 0.27 595 MET A O 14
ATOM 16277 N N . VAL A 1 30 ? 3.905 -4.537 -7.231 1.00 0.28 596 VAL A N 14
ATOM 16278 C CA . VAL A 1 30 ? 2.980 -5.062 -6.242 1.00 0.30 596 VAL A CA 14
ATOM 16279 C C . VAL A 1 30 ? 2.500 -6.458 -6.618 1.00 0.37 596 VAL A C 14
ATOM 16280 O O . VAL A 1 30 ? 2.120 -6.712 -7.761 1.00 0.44 596 VAL A O 14
ATOM 16293 N N . GLU A 1 31 ? 2.529 -7.356 -5.645 1.00 0.38 597 GLU A N 14
ATOM 16294 C CA . GLU A 1 31 ? 2.085 -8.726 -5.839 1.00 0.46 597 GLU A CA 14
ATOM 16295 C C . GLU A 1 31 ? 1.007 -9.054 -4.820 1.00 0.49 597 GLU A C 14
ATOM 16296 O O . GLU A 1 31 ? 1.048 -8.557 -3.697 1.00 0.57 597 GLU A O 14
ATOM 16308 N N . LYS A 1 32 ? 0.047 -9.877 -5.196 1.00 0.52 598 LYS A N 14
ATOM 16309 C CA . LYS A 1 32 ? -0.940 -10.341 -4.240 1.00 0.56 598 LYS A CA 14
ATOM 16310 C C . LYS A 1 32 ? -0.630 -11.766 -3.819 1.00 0.61 598 LYS A C 14
ATOM 16311 O O . LYS A 1 32 ? -0.594 -12.682 -4.643 1.00 0.74 598 LYS A O 14
ATOM 16330 N N . GLU A 1 33 ? -0.400 -11.944 -2.532 1.00 0.56 599 GLU A N 14
ATOM 16331 C CA . GLU A 1 33 ? -0.058 -13.241 -1.983 1.00 0.63 599 GLU A CA 14
ATOM 16332 C C . GLU A 1 33 ? -0.845 -13.465 -0.704 1.00 0.65 599 GLU A C 14
ATOM 16333 O O . GLU A 1 33 ? -0.874 -12.591 0.157 1.00 0.60 599 GLU A O 14
ATOM 16345 N N . ASN A 1 34 ? -1.492 -14.623 -0.599 1.00 0.76 600 ASN A N 14
ATOM 16346 C CA . ASN A 1 34 ? -2.363 -14.940 0.536 1.00 0.83 600 ASN A CA 14
ATOM 16347 C C . ASN A 1 34 ? -3.505 -13.930 0.612 1.00 0.81 600 ASN A C 14
ATOM 16348 O O . ASN A 1 34 ? -3.983 -13.600 1.701 1.00 0.85 600 ASN A O 14
ATOM 16359 N N . ASP A 1 35 ? -3.939 -13.450 -0.557 1.00 0.77 601 ASP A N 14
ATOM 16360 C CA . ASP A 1 35 ? -4.943 -12.382 -0.654 1.00 0.80 601 ASP A CA 14
ATOM 16361 C C . ASP A 1 35 ? -4.465 -11.101 0.030 1.00 0.72 601 ASP A C 14
ATOM 16362 O O . ASP A 1 35 ? -5.266 -10.224 0.360 1.00 0.78 601 ASP A O 14
ATOM 16371 N N . ASP A 1 36 ? -3.160 -10.996 0.237 1.00 0.62 602 ASP A N 14
ATOM 16372 C CA . ASP A 1 36 ? -2.569 -9.814 0.849 1.00 0.54 602 ASP A CA 14
ATOM 16373 C C . ASP A 1 36 ? -1.858 -8.990 -0.210 1.00 0.50 602 ASP A C 14
ATOM 16374 O O . ASP A 1 36 ? -1.701 -9.433 -1.349 1.00 0.54 602 ASP A O 14
ATOM 16383 N N . ILE A 1 37 ? -1.419 -7.802 0.168 1.00 0.45 603 ILE A N 14
ATOM 16384 C CA . ILE A 1 37 ? -0.782 -6.896 -0.774 1.00 0.42 603 ILE A CA 14
ATOM 16385 C C . ILE A 1 37 ? 0.706 -6.758 -0.470 1.00 0.32 603 ILE A C 14
ATOM 16386 O O . ILE A 1 37 ? 1.084 -6.311 0.609 1.00 0.32 603 ILE A O 14
ATOM 16402 N N . LYS A 1 38 ? 1.537 -7.147 -1.423 1.00 0.29 604 LYS A N 14
ATOM 16403 C CA . LYS A 1 38 ? 2.979 -6.990 -1.298 1.00 0.24 604 LYS A CA 14
ATOM 16404 C C . LYS A 1 38 ? 3.436 -5.792 -2.105 1.00 0.21 604 LYS A C 14
ATOM 16405 O O . LYS A 1 38 ? 3.234 -5.736 -3.316 1.00 0.28 604 LYS A O 14
ATOM 16424 N N . VAL A 1 39 ? 4.053 -4.846 -1.435 1.00 0.16 605 VAL A N 14
ATOM 16425 C CA . VAL A 1 39 ? 4.617 -3.684 -2.094 1.00 0.16 605 VAL A CA 14
ATOM 16426 C C . VAL A 1 39 ? 6.128 -3.814 -2.142 1.00 0.16 605 VAL A C 14
ATOM 16427 O O . VAL A 1 39 ? 6.753 -4.101 -1.126 1.00 0.18 605 VAL A O 14
ATOM 16440 N N . MET A 1 40 ? 6.709 -3.644 -3.316 1.00 0.18 606 MET A N 14
ATOM 16441 C CA . MET A 1 40 ? 8.152 -3.714 -3.450 1.00 0.22 606 MET A CA 14
ATOM 16442 C C . MET A 1 40 ? 8.708 -2.473 -4.129 1.00 0.20 606 MET A C 14
ATOM 16443 O O . MET A 1 40 ? 8.227 -2.051 -5.180 1.00 0.20 606 MET A O 14
ATOM 16457 N N . ASN A 1 41 ? 9.731 -1.908 -3.514 1.00 0.26 607 ASN A N 14
ATOM 16458 C CA . ASN A 1 41 ? 10.400 -0.726 -4.032 1.00 0.34 607 ASN A CA 14
ATOM 16459 C C . ASN A 1 41 ? 11.900 -0.890 -3.870 1.00 0.46 607 ASN A C 14
ATOM 16460 O O . ASN A 1 41 ? 12.391 -1.048 -2.751 1.00 0.52 607 ASN A O 14
ATOM 16471 N N . GLY A 1 42 ? 12.621 -0.853 -4.979 1.00 0.56 608 GLY A N 14
ATOM 16472 C CA . GLY A 1 42 ? 14.050 -1.068 -4.939 1.00 0.76 608 GLY A CA 14
ATOM 16473 C C . GLY A 1 42 ? 14.391 -2.464 -4.462 1.00 0.88 608 GLY A C 14
ATOM 16474 O O . GLY A 1 42 ? 14.306 -3.427 -5.226 1.00 1.78 608 GLY A O 14
ATOM 16478 N N . ASP A 1 43 ? 14.752 -2.577 -3.193 1.00 0.81 609 ASP A N 14
ATOM 16479 C CA . ASP A 1 43 ? 15.068 -3.870 -2.596 1.00 0.88 609 ASP A CA 14
ATOM 16480 C C . ASP A 1 43 ? 14.162 -4.140 -1.402 1.00 0.75 609 ASP A C 14
ATOM 16481 O O . ASP A 1 43 ? 14.317 -5.141 -0.703 1.00 0.84 609 ASP A O 14
ATOM 16490 N N . MET A 1 44 ? 13.209 -3.249 -1.178 1.00 0.59 610 MET A N 14
ATOM 16491 C CA . MET A 1 44 ? 12.309 -3.358 -0.041 1.00 0.56 610 MET A CA 14
ATOM 16492 C C . MET A 1 44 ? 11.046 -4.115 -0.414 1.00 0.36 610 MET A C 14
ATOM 16493 O O . MET A 1 44 ? 10.578 -4.035 -1.549 1.00 0.27 610 MET A O 14
ATOM 16507 N N . MET A 1 45 ? 10.498 -4.841 0.550 1.00 0.37 611 MET A N 14
ATOM 16508 C CA . MET A 1 45 ? 9.223 -5.520 0.370 1.00 0.28 611 MET A CA 14
ATOM 16509 C C . MET A 1 45 ? 8.322 -5.267 1.574 1.00 0.22 611 MET A C 14
ATOM 16510 O O . MET A 1 45 ? 8.806 -5.020 2.680 1.00 0.23 611 MET A O 14
ATOM 16524 N N . ALA A 1 46 ? 7.020 -5.299 1.345 1.00 0.20 612 ALA A N 14
ATOM 16525 C CA . ALA A 1 46 ? 6.047 -5.136 2.413 1.00 0.19 612 ALA A CA 14
ATOM 16526 C C . ALA A 1 46 ? 4.808 -5.969 2.136 1.00 0.21 612 ALA A C 14
ATOM 16527 O O . ALA A 1 46 ? 4.552 -6.336 0.995 1.00 0.29 612 ALA A O 14
ATOM 16534 N N . ARG A 1 47 ? 4.050 -6.256 3.179 1.00 0.26 613 ARG A N 14
ATOM 16535 C CA . ARG A 1 47 ? 2.830 -7.031 3.056 1.00 0.31 613 ARG A CA 14
ATOM 16536 C C . ARG A 1 47 ? 1.725 -6.426 3.914 1.00 0.33 613 ARG A C 14
ATOM 16537 O O . ARG A 1 47 ? 1.885 -6.249 5.125 1.00 0.34 613 ARG A O 14
ATOM 16558 N N . ILE A 1 48 ? 0.611 -6.103 3.280 1.00 0.36 614 ILE A N 14
ATOM 16559 C CA . ILE A 1 48 ? -0.559 -5.626 3.991 1.00 0.42 614 ILE A CA 14
ATOM 16560 C C . ILE A 1 48 ? -1.491 -6.795 4.259 1.00 0.45 614 ILE A C 14
ATOM 16561 O O . ILE A 1 48 ? -2.067 -7.360 3.326 1.00 0.46 614 ILE A O 14
ATOM 16577 N N . SER A 1 49 ? -1.636 -7.148 5.525 1.00 0.51 615 SER A N 14
ATOM 16578 C CA . SER A 1 49 ? -2.478 -8.266 5.914 1.00 0.59 615 SER A CA 14
ATOM 16579 C C . SER A 1 49 ? -3.785 -7.767 6.525 1.00 0.71 615 SER A C 14
ATOM 16580 O O . SER A 1 49 ? -4.010 -6.556 6.604 1.00 0.79 615 SER A O 14
ATOM 16588 N N . GLY A 1 50 ? -4.640 -8.688 6.954 1.00 0.80 616 GLY A N 14
ATOM 16589 C CA . GLY A 1 50 ? -5.918 -8.306 7.525 1.00 0.94 616 GLY A CA 14
ATOM 16590 C C . GLY A 1 50 ? -5.770 -7.544 8.829 1.00 1.24 616 GLY A C 14
ATOM 16591 O O . GLY A 1 50 ? -6.401 -6.503 9.024 1.00 1.89 616 GLY A O 14
ATOM 16595 N N . ASP A 1 51 ? -4.925 -8.057 9.713 1.00 1.17 617 ASP A N 14
ATOM 16596 C CA . ASP A 1 51 ? -4.732 -7.453 11.028 1.00 1.48 617 ASP A CA 14
ATOM 16597 C C . ASP A 1 51 ? -3.981 -6.129 10.930 1.00 1.16 617 ASP A C 14
ATOM 16598 O O . ASP A 1 51 ? -4.386 -5.130 11.525 1.00 1.54 617 ASP A O 14
ATOM 16607 N N . GLY A 1 52 ? -2.894 -6.113 10.169 1.00 0.96 618 GLY A N 14
ATOM 16608 C CA . GLY A 1 52 ? -2.101 -4.909 10.049 1.00 0.90 618 GLY A CA 14
ATOM 16609 C C . GLY A 1 52 ? -1.139 -4.966 8.885 1.00 0.74 618 GLY A C 14
ATOM 16610 O O . GLY A 1 52 ? -1.279 -5.806 7.995 1.00 0.69 618 GLY A O 14
ATOM 16614 N N . VAL A 1 53 ? -0.159 -4.079 8.891 1.00 0.73 619 VAL A N 14
ATOM 16615 C CA . VAL A 1 53 ? 0.817 -4.018 7.817 1.00 0.60 619 VAL A CA 14
ATOM 16616 C C . VAL A 1 53 ? 2.212 -4.338 8.343 1.00 0.52 619 VAL A C 14
ATOM 16617 O O . VAL A 1 53 ? 2.648 -3.775 9.346 1.00 0.56 619 VAL A O 14
ATOM 16630 N N . THR A 1 54 ? 2.898 -5.248 7.671 1.00 0.44 620 THR A N 14
ATOM 16631 C CA . THR A 1 54 ? 4.274 -5.573 8.012 1.00 0.41 620 THR A CA 14
ATOM 16632 C C . THR A 1 54 ? 5.140 -5.541 6.759 1.00 0.32 620 THR A C 14
ATOM 16633 O O . THR A 1 54 ? 4.801 -6.159 5.756 1.00 0.30 620 THR A O 14
ATOM 16644 N N . GLY A 1 55 ? 6.252 -4.833 6.823 1.00 0.27 621 GLY A N 14
ATOM 16645 C CA . GLY A 1 55 ? 7.139 -4.722 5.683 1.00 0.23 621 GLY A CA 14
ATOM 16646 C C . GLY A 1 55 ? 8.309 -3.818 6.002 1.00 0.22 621 GLY A C 14
ATOM 16647 O O . GLY A 1 55 ? 8.440 -3.368 7.140 1.00 0.24 621 GLY A O 14
ATOM 16651 N N . ASP A 1 56 ? 9.158 -3.541 5.022 1.00 0.23 622 ASP A N 14
ATOM 16652 C CA . ASP A 1 56 ? 10.327 -2.698 5.261 1.00 0.26 622 ASP A CA 14
ATOM 16653 C C . ASP A 1 56 ? 9.911 -1.247 5.497 1.00 0.21 622 ASP A C 14
ATOM 16654 O O . ASP A 1 56 ? 8.951 -0.767 4.889 1.00 0.19 622 ASP A O 14
ATOM 16663 N N . ALA A 1 57 ? 10.641 -0.564 6.373 1.00 0.24 623 ALA A N 14
ATOM 16664 C CA . ALA A 1 57 ? 10.244 0.748 6.886 1.00 0.26 623 ALA A CA 14
ATOM 16665 C C . ALA A 1 57 ? 9.877 1.747 5.788 1.00 0.23 623 ALA A C 14
ATOM 16666 O O . ALA A 1 57 ? 8.828 2.394 5.864 1.00 0.25 623 ALA A O 14
ATOM 16673 N N . GLY A 1 58 ? 10.718 1.841 4.757 1.00 0.23 624 GLY A N 14
ATOM 16674 C CA . GLY A 1 58 ? 10.520 2.841 3.719 1.00 0.26 624 GLY A CA 14
ATOM 16675 C C . GLY A 1 58 ? 9.184 2.703 3.023 1.00 0.22 624 GLY A C 14
ATOM 16676 O O . GLY A 1 58 ? 8.494 3.693 2.770 1.00 0.24 624 GLY A O 14
ATOM 16680 N N . ILE A 1 59 ? 8.815 1.469 2.726 1.00 0.18 625 ILE A N 14
ATOM 16681 C CA . ILE A 1 59 ? 7.552 1.189 2.071 1.00 0.16 625 ILE A CA 14
ATOM 16682 C C . ILE A 1 59 ? 6.387 1.386 3.034 1.00 0.15 625 ILE A C 14
ATOM 16683 O O . ILE A 1 59 ? 5.360 1.944 2.658 1.00 0.16 625 ILE A O 14
ATOM 16699 N N . VAL A 1 60 ? 6.564 0.961 4.280 1.00 0.16 626 VAL A N 14
ATOM 16700 C CA . VAL A 1 60 ? 5.504 1.067 5.277 1.00 0.18 626 VAL A CA 14
ATOM 16701 C C . VAL A 1 60 ? 5.094 2.522 5.484 1.00 0.19 626 VAL A C 14
ATOM 16702 O O . VAL A 1 60 ? 3.905 2.849 5.461 1.00 0.20 626 VAL A O 14
ATOM 16715 N N . ASP A 1 61 ? 6.079 3.395 5.656 1.00 0.20 627 ASP A N 14
ATOM 16716 C CA . ASP A 1 61 ? 5.804 4.815 5.832 1.00 0.24 627 ASP A CA 14
ATOM 16717 C C . ASP A 1 61 ? 5.163 5.398 4.584 1.00 0.22 627 ASP A C 14
ATOM 16718 O O . ASP A 1 61 ? 4.263 6.233 4.677 1.00 0.25 627 ASP A O 14
ATOM 16727 N N . LYS A 1 62 ? 5.613 4.944 3.418 1.00 0.21 628 LYS A N 14
ATOM 16728 C CA . LYS A 1 62 ? 5.050 5.406 2.154 1.00 0.22 628 LYS A CA 14
ATOM 16729 C C . LYS A 1 62 ? 3.586 4.999 2.038 1.00 0.20 628 LYS A C 14
ATOM 16730 O O . LYS A 1 62 ? 2.733 5.811 1.676 1.00 0.24 628 LYS A O 14
ATOM 16749 N N . ILE A 1 63 ? 3.306 3.739 2.350 1.00 0.17 629 ILE A N 14
ATOM 16750 C CA . ILE A 1 63 ? 1.952 3.214 2.292 1.00 0.18 629 ILE A CA 14
ATOM 16751 C C . ILE A 1 63 ? 1.045 3.999 3.226 1.00 0.20 629 ILE A C 14
ATOM 16752 O O . ILE A 1 63 ? -0.043 4.413 2.842 1.00 0.22 629 ILE A O 14
ATOM 16768 N N . ASN A 1 64 ? 1.520 4.224 4.443 1.00 0.20 630 ASN A N 14
ATOM 16769 C CA . ASN A 1 64 ? 0.750 4.944 5.448 1.00 0.24 630 ASN A CA 14
ATOM 16770 C C . ASN A 1 64 ? 0.445 6.370 5.005 1.00 0.22 630 ASN A C 14
ATOM 16771 O O . ASN A 1 64 ? -0.631 6.898 5.299 1.00 0.24 630 ASN A O 14
ATOM 16782 N N . GLU A 1 65 ? 1.381 6.989 4.291 1.00 0.22 631 GLU A N 14
ATOM 16783 C CA . GLU A 1 65 ? 1.154 8.318 3.738 1.00 0.25 631 GLU A CA 14
ATOM 16784 C C . GLU A 1 65 ? 0.032 8.275 2.705 1.00 0.22 631 GLU A C 14
ATOM 16785 O O . GLU A 1 65 ? -0.877 9.108 2.717 1.00 0.24 631 GLU A O 14
ATOM 16797 N N . CYS A 1 66 ? 0.092 7.277 1.834 1.00 0.21 632 CYS A N 14
ATOM 16798 C CA . CYS A 1 66 ? -0.899 7.110 0.780 1.00 0.24 632 CYS A CA 14
ATOM 16799 C C . CYS A 1 66 ? -2.269 6.746 1.356 1.00 0.23 632 CYS A C 14
ATOM 16800 O O . CYS A 1 66 ? -3.293 7.264 0.906 1.00 0.23 632 CYS A O 14
ATOM 16808 N N . ILE A 1 67 ? -2.280 5.880 2.367 1.00 0.23 633 ILE A N 14
ATOM 16809 C CA . ILE A 1 67 ? -3.524 5.450 2.999 1.00 0.25 633 ILE A CA 14
ATOM 16810 C C . ILE A 1 67 ? -4.300 6.631 3.561 1.00 0.23 633 ILE A C 14
ATOM 16811 O O . ILE A 1 67 ? -5.491 6.755 3.315 1.00 0.24 633 ILE A O 14
ATOM 16827 N N . LYS A 1 68 ? -3.623 7.508 4.292 1.00 0.25 634 LYS A N 14
ATOM 16828 C CA . LYS A 1 68 ? -4.301 8.632 4.926 1.00 0.28 634 LYS A CA 14
ATOM 16829 C C . LYS A 1 68 ? -4.802 9.630 3.886 1.00 0.24 634 LYS A C 14
ATOM 16830 O O . LYS A 1 68 ? -5.861 10.232 4.059 1.00 0.25 634 LYS A O 14
ATOM 16849 N N . LYS A 1 69 ? -4.051 9.801 2.799 1.00 0.24 635 LYS A N 14
ATOM 16850 C CA . LYS A 1 69 ? -4.485 10.689 1.721 1.00 0.26 635 LYS A CA 14
ATOM 16851 C C . LYS A 1 69 ? -5.770 10.168 1.088 1.00 0.24 635 LYS A C 14
ATOM 16852 O O . LYS A 1 69 ? -6.728 10.917 0.892 1.00 0.27 635 LYS A O 14
ATOM 16871 N N . ILE A 1 70 ? -5.784 8.878 0.787 1.00 0.22 636 ILE A N 14
ATOM 16872 C CA . ILE A 1 70 ? -6.948 8.229 0.200 1.00 0.26 636 ILE A CA 14
ATOM 16873 C C . ILE A 1 70 ? -8.089 8.165 1.214 1.00 0.25 636 ILE A C 14
ATOM 16874 O O . ILE A 1 70 ? -9.266 8.291 0.864 1.00 0.31 636 ILE A O 14
ATOM 16890 N N . GLU A 1 71 ? -7.724 7.979 2.472 1.00 0.23 637 GLU A N 14
ATOM 16891 C CA . GLU A 1 71 ? -8.677 7.996 3.571 1.00 0.29 637 GLU A CA 14
ATOM 16892 C C . GLU A 1 71 ? -9.374 9.348 3.613 1.00 0.28 637 GLU A C 14
ATOM 16893 O O . GLU A 1 71 ? -10.588 9.431 3.774 1.00 0.32 637 GLU A O 14
ATOM 16905 N N . ALA A 1 72 ? -8.596 10.405 3.429 1.00 0.26 638 ALA A N 14
ATOM 16906 C CA . ALA A 1 72 ? -9.133 11.755 3.382 1.00 0.30 638 ALA A CA 14
ATOM 16907 C C . ALA A 1 72 ? -10.029 11.946 2.161 1.00 0.32 638 ALA A C 14
ATOM 16908 O O . ALA A 1 72 ? -10.964 12.741 2.189 1.00 0.38 638 ALA A O 14
ATOM 16915 N N . ILE A 1 73 ? -9.743 11.209 1.095 1.00 0.32 639 ILE A N 14
ATOM 16916 C CA . ILE A 1 73 ? -10.513 11.322 -0.139 1.00 0.40 639 ILE A CA 14
ATOM 16917 C C . ILE A 1 73 ? -11.891 10.670 -0.007 1.00 0.42 639 ILE A C 14
ATOM 16918 O O . ILE A 1 73 ? -12.898 11.234 -0.444 1.00 0.50 639 ILE A O 14
ATOM 16934 N N . TYR A 1 74 ? -11.944 9.494 0.606 1.00 0.39 640 TYR A N 14
ATOM 16935 C CA . TYR A 1 74 ? -13.197 8.747 0.669 1.00 0.46 640 TYR A CA 14
ATOM 16936 C C . TYR A 1 74 ? -13.908 8.891 2.011 1.00 0.49 640 TYR A C 14
ATOM 16937 O O . TYR A 1 74 ? -15.138 8.915 2.063 1.00 0.57 640 TYR A O 14
ATOM 16955 N N . LEU A 1 75 ? -13.149 8.992 3.089 1.00 0.45 641 LEU A N 14
ATOM 16956 C CA . LEU A 1 75 ? -13.737 9.099 4.418 1.00 0.53 641 LEU A CA 14
ATOM 16957 C C . LEU A 1 75 ? -13.721 10.540 4.902 1.00 0.54 641 LEU A C 14
ATOM 16958 O O . LEU A 1 75 ? -14.500 10.920 5.778 1.00 0.64 641 LEU A O 14
ATOM 16974 N N . ARG A 1 76 ? -12.821 11.327 4.314 1.00 0.48 642 ARG A N 14
ATOM 16975 C CA . ARG A 1 76 ? -12.637 12.734 4.661 1.00 0.57 642 ARG A CA 14
ATOM 16976 C C . ARG A 1 76 ? -12.019 12.873 6.047 1.00 0.65 642 ARG A C 14
ATOM 16977 O O . ARG A 1 76 ? -12.698 12.744 7.065 1.00 0.87 642 ARG A O 14
ATOM 16998 N N . ASP A 1 77 ? -10.719 13.121 6.071 1.00 0.65 643 ASP A N 14
ATOM 16999 C CA . ASP A 1 77 ? -9.993 13.275 7.317 1.00 0.76 643 ASP A CA 14
ATOM 17000 C C . ASP A 1 77 ? -10.141 14.701 7.826 1.00 1.10 643 ASP A C 14
ATOM 17001 O O . ASP A 1 77 ? -9.537 15.614 7.225 1.00 1.80 643 ASP A O 14
ATOM 17011 N N . GLY A 1 1 ? -13.613 -13.421 -14.057 1.00 17.90 567 GLY A N 15
ATOM 17012 C CA . GLY A 1 1 ? -12.723 -14.460 -13.481 1.00 17.52 567 GLY A CA 15
ATOM 17013 C C . GLY A 1 1 ? -13.392 -15.817 -13.413 1.00 17.13 567 GLY A C 15
ATOM 17014 O O . GLY A 1 1 ? -14.493 -15.999 -13.939 1.00 16.99 567 GLY A O 15
ATOM 17020 N N . SER A 1 2 ? -12.736 -16.769 -12.767 1.00 17.09 568 SER A N 15
ATOM 17021 C CA . SER A 1 2 ? -13.285 -18.105 -12.611 1.00 16.89 568 SER A CA 15
ATOM 17022 C C . SER A 1 2 ? -14.337 -18.128 -11.506 1.00 16.31 568 SER A C 15
ATOM 17023 O O . SER A 1 2 ? -14.071 -17.740 -10.369 1.00 16.19 568 SER A O 15
ATOM 17031 N N . GLY A 1 3 ? -15.540 -18.564 -11.849 1.00 16.11 569 GLY A N 15
ATOM 17032 C CA . GLY A 1 3 ? -16.632 -18.565 -10.896 1.00 15.71 569 GLY A CA 15
ATOM 17033 C C . GLY A 1 3 ? -17.436 -17.289 -10.972 1.00 15.31 569 GLY A C 15
ATOM 17034 O O . GLY A 1 3 ? -18.666 -17.315 -11.025 1.00 15.30 569 GLY A O 15
ATOM 17038 N N . LEU A 1 4 ? -16.734 -16.168 -10.987 1.00 15.13 570 LEU A N 15
ATOM 17039 C CA . LEU A 1 4 ? -17.360 -14.869 -11.159 1.00 14.94 570 LEU A CA 15
ATOM 17040 C C . LEU A 1 4 ? -16.925 -14.270 -12.491 1.00 14.71 570 LEU A C 15
ATOM 17041 O O . LEU A 1 4 ? -15.929 -13.548 -12.575 1.00 14.65 570 LEU A O 15
ATOM 17057 N N . LYS A 1 5 ? -17.668 -14.601 -13.540 1.00 14.74 571 LYS A N 15
ATOM 17058 C CA . LYS A 1 5 ? -17.338 -14.160 -14.890 1.00 14.72 571 LYS A CA 15
ATOM 17059 C C . LYS A 1 5 ? -17.407 -12.644 -14.992 1.00 14.27 571 LYS A C 15
ATOM 17060 O O . LYS A 1 5 ? -16.476 -11.997 -15.467 1.00 14.21 571 LYS A O 15
ATOM 17079 N N . THR A 1 6 ? -18.511 -12.080 -14.537 1.00 14.11 572 THR A N 15
ATOM 17080 C CA . THR A 1 6 ? -18.693 -10.644 -14.567 1.00 13.87 572 THR A CA 15
ATOM 17081 C C . THR A 1 6 ? -18.853 -10.097 -13.154 1.00 13.10 572 THR A C 15
ATOM 17082 O O . THR A 1 6 ? -19.905 -10.248 -12.532 1.00 13.17 572 THR A O 15
ATOM 17093 N N . LYS A 1 7 ? -17.794 -9.489 -12.647 1.00 12.50 573 LYS A N 15
ATOM 17094 C CA . LYS A 1 7 ? -17.816 -8.902 -11.318 1.00 11.82 573 LYS A CA 15
ATOM 17095 C C . LYS A 1 7 ? -18.390 -7.491 -11.376 1.00 11.15 573 LYS A C 15
ATOM 17096 O O . LYS A 1 7 ? -19.067 -7.062 -10.442 1.00 11.03 573 LYS A O 15
ATOM 17115 N N . SER A 1 8 ? -18.142 -6.799 -12.493 1.00 10.92 574 SER A N 15
ATOM 17116 C CA . SER A 1 8 ? -18.642 -5.438 -12.718 1.00 10.47 574 SER A CA 15
ATOM 17117 C C . SER A 1 8 ? -18.483 -4.567 -11.472 1.00 9.69 574 SER A C 15
ATOM 17118 O O . SER A 1 8 ? -19.465 -4.190 -10.826 1.00 9.50 574 SER A O 15
ATOM 17126 N N . VAL A 1 9 ? -17.239 -4.263 -11.130 1.00 9.45 575 VAL A N 15
ATOM 17127 C CA . VAL A 1 9 ? -16.948 -3.502 -9.929 1.00 8.90 575 VAL A CA 15
ATOM 17128 C C . VAL A 1 9 ? -17.248 -2.025 -10.141 1.00 8.23 575 VAL A C 15
ATOM 17129 O O . VAL A 1 9 ? -16.587 -1.351 -10.934 1.00 8.37 575 VAL A O 15
ATOM 17142 N N . ARG A 1 10 ? -18.268 -1.536 -9.453 1.00 7.76 576 ARG A N 15
ATOM 17143 C CA . ARG A 1 10 ? -18.645 -0.133 -9.530 1.00 7.33 576 ARG A CA 15
ATOM 17144 C C . ARG A 1 10 ? -18.640 0.486 -8.136 1.00 6.42 576 ARG A C 15
ATOM 17145 O O . ARG A 1 10 ? -18.632 1.709 -7.980 1.00 6.31 576 ARG A O 15
ATOM 17166 N N . LEU A 1 11 ? -18.629 -0.365 -7.120 1.00 6.11 577 LEU A N 15
ATOM 17167 C CA . LEU A 1 11 ? -18.680 0.096 -5.743 1.00 5.52 577 LEU A CA 15
ATOM 17168 C C . LEU A 1 11 ? -17.275 0.401 -5.228 1.00 4.86 577 LEU A C 15
ATOM 17169 O O . LEU A 1 11 ? -16.789 -0.217 -4.279 1.00 5.03 577 LEU A O 15
ATOM 17185 N N . SER A 1 12 ? -16.623 1.353 -5.874 1.00 4.54 578 SER A N 15
ATOM 17186 C CA . SER A 1 12 ? -15.304 1.802 -5.462 1.00 4.31 578 SER A CA 15
ATOM 17187 C C . SER A 1 12 ? -15.321 3.312 -5.249 1.00 3.46 578 SER A C 15
ATOM 17188 O O . SER A 1 12 ? -14.281 3.971 -5.259 1.00 3.75 578 SER A O 15
ATOM 17196 N N . LYS A 1 13 ? -16.520 3.843 -5.033 1.00 3.02 579 LYS A N 15
ATOM 17197 C CA . LYS A 1 13 ? -16.717 5.281 -4.880 1.00 2.83 579 LYS A CA 15
ATOM 17198 C C . LYS A 1 13 ? -16.170 5.764 -3.541 1.00 2.03 579 LYS A C 15
ATOM 17199 O O . LYS A 1 13 ? -15.900 6.949 -3.359 1.00 2.42 579 LYS A O 15
ATOM 17218 N N . MET A 1 14 ? -16.031 4.838 -2.602 1.00 1.63 580 MET A N 15
ATOM 17219 C CA . MET A 1 14 ? -15.395 5.120 -1.322 1.00 1.27 580 MET A CA 15
ATOM 17220 C C . MET A 1 14 ? -14.342 4.063 -1.031 1.00 1.11 580 MET A C 15
ATOM 17221 O O . MET A 1 14 ? -13.974 3.827 0.121 1.00 1.70 580 MET A O 15
ATOM 17235 N N . GLY A 1 15 ? -13.853 3.436 -2.094 1.00 0.74 581 GLY A N 15
ATOM 17236 C CA . GLY A 1 15 ? -12.904 2.354 -1.953 1.00 0.76 581 GLY A CA 15
ATOM 17237 C C . GLY A 1 15 ? -11.487 2.847 -1.760 1.00 0.62 581 GLY A C 15
ATOM 17238 O O . GLY A 1 15 ? -10.690 2.853 -2.702 1.00 0.55 581 GLY A O 15
ATOM 17242 N N . LYS A 1 16 ? -11.171 3.260 -0.538 1.00 0.65 582 LYS A N 15
ATOM 17243 C CA . LYS A 1 16 ? -9.834 3.738 -0.216 1.00 0.59 582 LYS A CA 15
ATOM 17244 C C . LYS A 1 16 ? -8.810 2.636 -0.446 1.00 0.52 582 LYS A C 15
ATOM 17245 O O . LYS A 1 16 ? -7.730 2.882 -0.975 1.00 0.48 582 LYS A O 15
ATOM 17264 N N . LYS A 1 17 ? -9.180 1.417 -0.079 1.00 0.55 583 LYS A N 15
ATOM 17265 C CA . LYS A 1 17 ? -8.276 0.284 -0.148 1.00 0.53 583 LYS A CA 15
ATOM 17266 C C . LYS A 1 17 ? -7.919 -0.036 -1.594 1.00 0.43 583 LYS A C 15
ATOM 17267 O O . LYS A 1 17 ? -6.769 -0.352 -1.902 1.00 0.40 583 LYS A O 15
ATOM 17286 N N . GLU A 1 18 ? -8.900 0.060 -2.482 1.00 0.42 584 GLU A N 15
ATOM 17287 C CA . GLU A 1 18 ? -8.668 -0.196 -3.895 1.00 0.36 584 GLU A CA 15
ATOM 17288 C C . GLU A 1 18 ? -7.747 0.862 -4.489 1.00 0.30 584 GLU A C 15
ATOM 17289 O O . GLU A 1 18 ? -6.892 0.558 -5.329 1.00 0.29 584 GLU A O 15
ATOM 17301 N N . LEU A 1 19 ? -7.916 2.104 -4.050 1.00 0.30 585 LEU A N 15
ATOM 17302 C CA . LEU A 1 19 ? -7.087 3.192 -4.542 1.00 0.26 585 LEU A CA 15
ATOM 17303 C C . LEU A 1 19 ? -5.654 3.050 -4.026 1.00 0.26 585 LEU A C 15
ATOM 17304 O O . LEU A 1 19 ? -4.705 3.356 -4.747 1.00 0.25 585 LEU A O 15
ATOM 17320 N N . LEU A 1 20 ? -5.497 2.563 -2.788 1.00 0.29 586 LEU A N 15
ATOM 17321 C CA . LEU A 1 20 ? -4.169 2.298 -2.234 1.00 0.32 586 LEU A CA 15
ATOM 17322 C C . LEU A 1 20 ? -3.411 1.342 -3.140 1.00 0.29 586 LEU A C 15
ATOM 17323 O O . LEU A 1 20 ? -2.274 1.604 -3.529 1.00 0.32 586 LEU A O 15
ATOM 17339 N N . VAL A 1 21 ? -4.073 0.249 -3.498 1.00 0.28 587 VAL A N 15
ATOM 17340 C CA . VAL A 1 21 ? -3.470 -0.777 -4.333 1.00 0.30 587 VAL A CA 15
ATOM 17341 C C . VAL A 1 21 ? -3.103 -0.217 -5.700 1.00 0.29 587 VAL A C 15
ATOM 17342 O O . VAL A 1 21 ? -2.017 -0.468 -6.208 1.00 0.34 587 VAL A O 15
ATOM 17355 N N . SER A 1 22 ? -4.006 0.564 -6.272 1.00 0.26 588 SER A N 15
ATOM 17356 C CA . SER A 1 22 ? -3.808 1.116 -7.604 1.00 0.27 588 SER A CA 15
ATOM 17357 C C . SER A 1 22 ? -2.643 2.110 -7.628 1.00 0.23 588 SER A C 15
ATOM 17358 O O . SER A 1 22 ? -1.759 2.020 -8.481 1.00 0.25 588 SER A O 15
ATOM 17366 N N . VAL A 1 23 ? -2.628 3.027 -6.667 1.00 0.22 589 VAL A N 15
ATOM 17367 C CA . VAL A 1 23 ? -1.600 4.060 -6.615 1.00 0.24 589 VAL A CA 15
ATOM 17368 C C . VAL A 1 23 ? -0.227 3.450 -6.356 1.00 0.24 589 VAL A C 15
ATOM 17369 O O . VAL A 1 23 ? 0.740 3.758 -7.056 1.00 0.27 589 VAL A O 15
ATOM 17382 N N . LEU A 1 24 ? -0.152 2.565 -5.371 1.00 0.23 590 LEU A N 15
ATOM 17383 C CA . LEU A 1 24 ? 1.110 1.925 -5.028 1.00 0.25 590 LEU A CA 15
ATOM 17384 C C . LEU A 1 24 ? 1.585 1.031 -6.167 1.00 0.25 590 LEU A C 15
ATOM 17385 O O . LEU A 1 24 ? 2.776 0.931 -6.422 1.00 0.28 590 LEU A O 15
ATOM 17401 N N . LYS A 1 25 ? 0.647 0.409 -6.871 1.00 0.25 591 LYS A N 15
ATOM 17402 C CA . LYS A 1 25 ? 0.982 -0.475 -7.984 1.00 0.28 591 LYS A CA 15
ATOM 17403 C C . LYS A 1 25 ? 1.559 0.315 -9.157 1.00 0.31 591 LYS A C 15
ATOM 17404 O O . LYS A 1 25 ? 2.331 -0.213 -9.960 1.00 0.34 591 LYS A O 15
ATOM 17423 N N . ASN A 1 26 ? 1.192 1.582 -9.244 1.00 0.32 592 ASN A N 15
ATOM 17424 C CA . ASN A 1 26 ? 1.661 2.438 -10.327 1.00 0.38 592 ASN A CA 15
ATOM 17425 C C . ASN A 1 26 ? 3.034 3.029 -10.024 1.00 0.35 592 ASN A C 15
ATOM 17426 O O . ASN A 1 26 ? 3.636 3.685 -10.874 1.00 0.43 592 ASN A O 15
ATOM 17437 N N . HIS A 1 27 ? 3.532 2.804 -8.817 1.00 0.31 593 HIS A N 15
ATOM 17438 C CA . HIS A 1 27 ? 4.844 3.321 -8.433 1.00 0.34 593 HIS A CA 15
ATOM 17439 C C . HIS A 1 27 ? 5.763 2.203 -7.955 1.00 0.29 593 HIS A C 15
ATOM 17440 O O . HIS A 1 27 ? 6.984 2.296 -8.072 1.00 0.33 593 HIS A O 15
ATOM 17455 N N . PHE A 1 28 ? 5.168 1.146 -7.429 1.00 0.23 594 PHE A N 15
ATOM 17456 C CA . PHE A 1 28 ? 5.914 0.012 -6.906 1.00 0.20 594 PHE A CA 15
ATOM 17457 C C . PHE A 1 28 ? 5.418 -1.267 -7.558 1.00 0.20 594 PHE A C 15
ATOM 17458 O O . PHE A 1 28 ? 4.354 -1.284 -8.179 1.00 0.21 594 PHE A O 15
ATOM 17475 N N . MET A 1 29 ? 6.189 -2.332 -7.427 1.00 0.23 595 MET A N 15
ATOM 17476 C CA . MET A 1 29 ? 5.793 -3.624 -7.960 1.00 0.26 595 MET A CA 15
ATOM 17477 C C . MET A 1 29 ? 4.952 -4.357 -6.926 1.00 0.26 595 MET A C 15
ATOM 17478 O O . MET A 1 29 ? 5.418 -4.635 -5.823 1.00 0.27 595 MET A O 15
ATOM 17492 N N . VAL A 1 30 ? 3.709 -4.652 -7.276 1.00 0.28 596 VAL A N 15
ATOM 17493 C CA . VAL A 1 30 ? 2.768 -5.217 -6.321 1.00 0.30 596 VAL A CA 15
ATOM 17494 C C . VAL A 1 30 ? 2.301 -6.603 -6.751 1.00 0.37 596 VAL A C 15
ATOM 17495 O O . VAL A 1 30 ? 1.882 -6.811 -7.891 1.00 0.44 596 VAL A O 15
ATOM 17508 N N . GLU A 1 31 ? 2.381 -7.548 -5.825 1.00 0.38 597 GLU A N 15
ATOM 17509 C CA . GLU A 1 31 ? 1.973 -8.925 -6.080 1.00 0.46 597 GLU A CA 15
ATOM 17510 C C . GLU A 1 31 ? 1.071 -9.419 -4.957 1.00 0.49 597 GLU A C 15
ATOM 17511 O O . GLU A 1 31 ? 1.205 -8.986 -3.811 1.00 0.57 597 GLU A O 15
ATOM 17523 N N . LYS A 1 32 ? 0.148 -10.315 -5.280 1.00 0.52 598 LYS A N 15
ATOM 17524 C CA . LYS A 1 32 ? -0.742 -10.873 -4.271 1.00 0.56 598 LYS A CA 15
ATOM 17525 C C . LYS A 1 32 ? -0.202 -12.203 -3.762 1.00 0.61 598 LYS A C 15
ATOM 17526 O O . LYS A 1 32 ? 0.187 -13.074 -4.541 1.00 0.74 598 LYS A O 15
ATOM 17545 N N . GLU A 1 33 ? -0.156 -12.336 -2.446 1.00 0.56 599 GLU A N 15
ATOM 17546 C CA . GLU A 1 33 ? 0.416 -13.510 -1.801 1.00 0.63 599 GLU A CA 15
ATOM 17547 C C . GLU A 1 33 ? -0.298 -13.790 -0.487 1.00 0.65 599 GLU A C 15
ATOM 17548 O O . GLU A 1 33 ? -0.378 -12.910 0.370 1.00 0.60 599 GLU A O 15
ATOM 17560 N N . ASN A 1 34 ? -0.816 -15.007 -0.334 1.00 0.76 600 ASN A N 15
ATOM 17561 C CA . ASN A 1 34 ? -1.523 -15.409 0.885 1.00 0.83 600 ASN A CA 15
ATOM 17562 C C . ASN A 1 34 ? -2.739 -14.505 1.097 1.00 0.81 600 ASN A C 15
ATOM 17563 O O . ASN A 1 34 ? -3.113 -14.176 2.220 1.00 0.85 600 ASN A O 15
ATOM 17574 N N . ASP A 1 35 ? -3.348 -14.104 -0.019 1.00 0.77 601 ASP A N 15
ATOM 17575 C CA . ASP A 1 35 ? -4.500 -13.197 -0.015 1.00 0.80 601 ASP A CA 15
ATOM 17576 C C . ASP A 1 35 ? -4.109 -11.805 0.463 1.00 0.72 601 ASP A C 15
ATOM 17577 O O . ASP A 1 35 ? -4.964 -10.937 0.646 1.00 0.78 601 ASP A O 15
ATOM 17586 N N . ASP A 1 36 ? -2.814 -11.595 0.649 1.00 0.62 602 ASP A N 15
ATOM 17587 C CA . ASP A 1 36 ? -2.299 -10.313 1.092 1.00 0.54 602 ASP A CA 15
ATOM 17588 C C . ASP A 1 36 ? -1.655 -9.576 -0.068 1.00 0.50 602 ASP A C 15
ATOM 17589 O O . ASP A 1 36 ? -1.387 -10.162 -1.120 1.00 0.54 602 ASP A O 15
ATOM 17598 N N . ILE A 1 37 ? -1.401 -8.293 0.127 1.00 0.45 603 ILE A N 15
ATOM 17599 C CA . ILE A 1 37 ? -0.885 -7.445 -0.934 1.00 0.42 603 ILE A CA 15
ATOM 17600 C C . ILE A 1 37 ? 0.557 -7.040 -0.646 1.00 0.32 603 ILE A C 15
ATOM 17601 O O . ILE A 1 37 ? 0.840 -6.406 0.367 1.00 0.32 603 ILE A O 15
ATOM 17617 N N . LYS A 1 38 ? 1.463 -7.417 -1.533 1.00 0.29 604 LYS A N 15
ATOM 17618 C CA . LYS A 1 38 ? 2.877 -7.122 -1.355 1.00 0.24 604 LYS A CA 15
ATOM 17619 C C . LYS A 1 38 ? 3.289 -5.917 -2.180 1.00 0.21 604 LYS A C 15
ATOM 17620 O O . LYS A 1 38 ? 3.137 -5.906 -3.400 1.00 0.28 604 LYS A O 15
ATOM 17639 N N . VAL A 1 39 ? 3.807 -4.913 -1.504 1.00 0.16 605 VAL A N 15
ATOM 17640 C CA . VAL A 1 39 ? 4.386 -3.756 -2.158 1.00 0.16 605 VAL A CA 15
ATOM 17641 C C . VAL A 1 39 ? 5.896 -3.917 -2.207 1.00 0.16 605 VAL A C 15
ATOM 17642 O O . VAL A 1 39 ? 6.521 -4.200 -1.188 1.00 0.18 605 VAL A O 15
ATOM 17655 N N . MET A 1 40 ? 6.482 -3.776 -3.384 1.00 0.18 606 MET A N 15
ATOM 17656 C CA . MET A 1 40 ? 7.920 -3.934 -3.522 1.00 0.22 606 MET A CA 15
ATOM 17657 C C . MET A 1 40 ? 8.562 -2.737 -4.203 1.00 0.20 606 MET A C 15
ATOM 17658 O O . MET A 1 40 ? 8.075 -2.237 -5.219 1.00 0.20 606 MET A O 15
ATOM 17672 N N . ASN A 1 41 ? 9.667 -2.290 -3.625 1.00 0.26 607 ASN A N 15
ATOM 17673 C CA . ASN A 1 41 ? 10.459 -1.205 -4.182 1.00 0.34 607 ASN A CA 15
ATOM 17674 C C . ASN A 1 41 ? 11.925 -1.610 -4.176 1.00 0.46 607 ASN A C 15
ATOM 17675 O O . ASN A 1 41 ? 12.490 -1.864 -3.116 1.00 0.52 607 ASN A O 15
ATOM 17686 N N . GLY A 1 42 ? 12.536 -1.663 -5.352 1.00 0.56 608 GLY A N 15
ATOM 17687 C CA . GLY A 1 42 ? 13.903 -2.134 -5.451 1.00 0.76 608 GLY A CA 15
ATOM 17688 C C . GLY A 1 42 ? 14.021 -3.579 -5.005 1.00 0.88 608 GLY A C 15
ATOM 17689 O O . GLY A 1 42 ? 13.616 -4.492 -5.728 1.00 1.78 608 GLY A O 15
ATOM 17693 N N . ASP A 1 43 ? 14.552 -3.786 -3.808 1.00 0.81 609 ASP A N 15
ATOM 17694 C CA . ASP A 1 43 ? 14.611 -5.114 -3.209 1.00 0.88 609 ASP A CA 15
ATOM 17695 C C . ASP A 1 43 ? 13.862 -5.131 -1.888 1.00 0.75 609 ASP A C 15
ATOM 17696 O O . ASP A 1 43 ? 13.967 -6.080 -1.110 1.00 0.84 609 ASP A O 15
ATOM 17705 N N . MET A 1 44 ? 13.103 -4.076 -1.640 1.00 0.59 610 MET A N 15
ATOM 17706 C CA . MET A 1 44 ? 12.314 -3.968 -0.426 1.00 0.56 610 MET A CA 15
ATOM 17707 C C . MET A 1 44 ? 10.914 -4.507 -0.658 1.00 0.36 610 MET A C 15
ATOM 17708 O O . MET A 1 44 ? 10.347 -4.323 -1.735 1.00 0.27 610 MET A O 15
ATOM 17722 N N . MET A 1 45 ? 10.359 -5.164 0.346 1.00 0.37 611 MET A N 15
ATOM 17723 C CA . MET A 1 45 ? 9.031 -5.746 0.230 1.00 0.28 611 MET A CA 15
ATOM 17724 C C . MET A 1 45 ? 8.187 -5.416 1.450 1.00 0.22 611 MET A C 15
ATOM 17725 O O . MET A 1 45 ? 8.712 -5.174 2.538 1.00 0.23 611 MET A O 15
ATOM 17739 N N . ALA A 1 46 ? 6.881 -5.391 1.255 1.00 0.20 612 ALA A N 15
ATOM 17740 C CA . ALA A 1 46 ? 5.940 -5.202 2.342 1.00 0.19 612 ALA A CA 15
ATOM 17741 C C . ALA A 1 46 ? 4.671 -5.986 2.072 1.00 0.21 612 ALA A C 15
ATOM 17742 O O . ALA A 1 46 ? 4.229 -6.074 0.934 1.00 0.29 612 ALA A O 15
ATOM 17749 N N . ARG A 1 47 ? 4.095 -6.559 3.111 1.00 0.26 613 ARG A N 15
ATOM 17750 C CA . ARG A 1 47 ? 2.873 -7.328 2.974 1.00 0.31 613 ARG A CA 15
ATOM 17751 C C . ARG A 1 47 ? 1.747 -6.678 3.773 1.00 0.33 613 ARG A C 15
ATOM 17752 O O . ARG A 1 47 ? 1.863 -6.460 4.981 1.00 0.34 613 ARG A O 15
ATOM 17773 N N . ILE A 1 48 ? 0.665 -6.359 3.081 1.00 0.36 614 ILE A N 15
ATOM 17774 C CA . ILE A 1 48 ? -0.526 -5.820 3.712 1.00 0.42 614 ILE A CA 15
ATOM 17775 C C . ILE A 1 48 ? -1.493 -6.952 4.009 1.00 0.45 614 ILE A C 15
ATOM 17776 O O . ILE A 1 48 ? -2.023 -7.572 3.086 1.00 0.46 614 ILE A O 15
ATOM 17792 N N . SER A 1 49 ? -1.714 -7.220 5.284 1.00 0.51 615 SER A N 15
ATOM 17793 C CA . SER A 1 49 ? -2.614 -8.282 5.691 1.00 0.59 615 SER A CA 15
ATOM 17794 C C . SER A 1 49 ? -3.939 -7.697 6.172 1.00 0.71 615 SER A C 15
ATOM 17795 O O . SER A 1 49 ? -4.132 -6.477 6.142 1.00 0.79 615 SER A O 15
ATOM 17803 N N . GLY A 1 50 ? -4.856 -8.563 6.586 1.00 0.80 616 GLY A N 15
ATOM 17804 C CA . GLY A 1 50 ? -6.137 -8.110 7.093 1.00 0.94 616 GLY A CA 15
ATOM 17805 C C . GLY A 1 50 ? -5.989 -7.317 8.374 1.00 1.24 616 GLY A C 15
ATOM 17806 O O . GLY A 1 50 ? -5.839 -7.898 9.451 1.00 1.89 616 GLY A O 15
ATOM 17810 N N . ASP A 1 51 ? -6.033 -5.992 8.247 1.00 1.17 617 ASP A N 15
ATOM 17811 C CA . ASP A 1 51 ? -5.814 -5.083 9.372 1.00 1.48 617 ASP A CA 15
ATOM 17812 C C . ASP A 1 51 ? -4.459 -5.368 10.019 1.00 1.16 617 ASP A C 15
ATOM 17813 O O . ASP A 1 51 ? -4.373 -5.931 11.111 1.00 1.54 617 ASP A O 15
ATOM 17822 N N . GLY A 1 52 ? -3.402 -4.997 9.313 1.00 0.96 618 GLY A N 15
ATOM 17823 C CA . GLY A 1 52 ? -2.056 -5.244 9.790 1.00 0.90 618 GLY A CA 15
ATOM 17824 C C . GLY A 1 52 ? -1.049 -5.278 8.659 1.00 0.74 618 GLY A C 15
ATOM 17825 O O . GLY A 1 52 ? -0.957 -6.263 7.925 1.00 0.69 618 GLY A O 15
ATOM 17829 N N . VAL A 1 53 ? -0.305 -4.196 8.503 1.00 0.73 619 VAL A N 15
ATOM 17830 C CA . VAL A 1 53 ? 0.704 -4.104 7.458 1.00 0.60 619 VAL A CA 15
ATOM 17831 C C . VAL A 1 53 ? 2.095 -4.314 8.040 1.00 0.52 619 VAL A C 15
ATOM 17832 O O . VAL A 1 53 ? 2.474 -3.659 9.013 1.00 0.56 619 VAL A O 15
ATOM 17845 N N . THR A 1 54 ? 2.854 -5.217 7.438 1.00 0.44 620 THR A N 15
ATOM 17846 C CA . THR A 1 54 ? 4.227 -5.455 7.848 1.00 0.41 620 THR A CA 15
ATOM 17847 C C . THR A 1 54 ? 5.138 -5.515 6.629 1.00 0.32 620 THR A C 15
ATOM 17848 O O . THR A 1 54 ? 4.865 -6.248 5.684 1.00 0.30 620 THR A O 15
ATOM 17859 N N . GLY A 1 55 ? 6.217 -4.752 6.656 1.00 0.27 621 GLY A N 15
ATOM 17860 C CA . GLY A 1 55 ? 7.115 -4.700 5.520 1.00 0.23 621 GLY A CA 15
ATOM 17861 C C . GLY A 1 55 ? 8.238 -3.708 5.735 1.00 0.22 621 GLY A C 15
ATOM 17862 O O . GLY A 1 55 ? 8.416 -3.204 6.848 1.00 0.24 621 GLY A O 15
ATOM 17866 N N . ASP A 1 56 ? 9.001 -3.439 4.680 1.00 0.23 622 ASP A N 15
ATOM 17867 C CA . ASP A 1 56 ? 10.054 -2.426 4.721 1.00 0.26 622 ASP A CA 15
ATOM 17868 C C . ASP A 1 56 ? 9.493 -1.080 5.155 1.00 0.21 622 ASP A C 15
ATOM 17869 O O . ASP A 1 56 ? 8.475 -0.618 4.637 1.00 0.19 622 ASP A O 15
ATOM 17878 N N . ALA A 1 57 ? 10.193 -0.460 6.098 1.00 0.24 623 ALA A N 15
ATOM 17879 C CA . ALA A 1 57 ? 9.752 0.776 6.730 1.00 0.26 623 ALA A CA 15
ATOM 17880 C C . ALA A 1 57 ? 9.533 1.897 5.720 1.00 0.23 623 ALA A C 15
ATOM 17881 O O . ALA A 1 57 ? 8.608 2.690 5.874 1.00 0.25 623 ALA A O 15
ATOM 17888 N N . GLY A 1 58 ? 10.374 1.959 4.691 1.00 0.23 624 GLY A N 15
ATOM 17889 C CA . GLY A 1 58 ? 10.231 2.994 3.682 1.00 0.26 624 GLY A CA 15
ATOM 17890 C C . GLY A 1 58 ? 8.921 2.869 2.933 1.00 0.22 624 GLY A C 15
ATOM 17891 O O . GLY A 1 58 ? 8.219 3.860 2.699 1.00 0.24 624 GLY A O 15
ATOM 17895 N N . ILE A 1 59 ? 8.592 1.640 2.567 1.00 0.18 625 ILE A N 15
ATOM 17896 C CA . ILE A 1 59 ? 7.329 1.343 1.919 1.00 0.16 625 ILE A CA 15
ATOM 17897 C C . ILE A 1 59 ? 6.167 1.611 2.871 1.00 0.15 625 ILE A C 15
ATOM 17898 O O . ILE A 1 59 ? 5.184 2.241 2.493 1.00 0.16 625 ILE A O 15
ATOM 17914 N N . VAL A 1 60 ? 6.305 1.159 4.118 1.00 0.16 626 VAL A N 15
ATOM 17915 C CA . VAL A 1 60 ? 5.250 1.319 5.115 1.00 0.18 626 VAL A CA 15
ATOM 17916 C C . VAL A 1 60 ? 4.929 2.796 5.353 1.00 0.19 626 VAL A C 15
ATOM 17917 O O . VAL A 1 60 ? 3.758 3.170 5.447 1.00 0.20 626 VAL A O 15
ATOM 17930 N N . ASP A 1 61 ? 5.961 3.634 5.422 1.00 0.20 627 ASP A N 15
ATOM 17931 C CA . ASP A 1 61 ? 5.752 5.074 5.571 1.00 0.24 627 ASP A CA 15
ATOM 17932 C C . ASP A 1 61 ? 4.945 5.627 4.411 1.00 0.22 627 ASP A C 15
ATOM 17933 O O . ASP A 1 61 ? 4.011 6.404 4.610 1.00 0.25 627 ASP A O 15
ATOM 17942 N N . LYS A 1 62 ? 5.289 5.205 3.201 1.00 0.21 628 LYS A N 15
ATOM 17943 C CA . LYS A 1 62 ? 4.584 5.669 2.016 1.00 0.22 628 LYS A CA 15
ATOM 17944 C C . LYS A 1 62 ? 3.151 5.150 2.000 1.00 0.20 628 LYS A C 15
ATOM 17945 O O . LYS A 1 62 ? 2.221 5.897 1.692 1.00 0.24 628 LYS A O 15
ATOM 17964 N N . ILE A 1 63 ? 2.977 3.874 2.335 1.00 0.17 629 ILE A N 15
ATOM 17965 C CA . ILE A 1 63 ? 1.651 3.270 2.380 1.00 0.18 629 ILE A CA 15
ATOM 17966 C C . ILE A 1 63 ? 0.759 4.026 3.353 1.00 0.20 629 ILE A C 15
ATOM 17967 O O . ILE A 1 63 ? -0.358 4.396 3.017 1.00 0.22 629 ILE A O 15
ATOM 17983 N N . ASN A 1 64 ? 1.282 4.278 4.544 1.00 0.20 630 ASN A N 15
ATOM 17984 C CA . ASN A 1 64 ? 0.534 4.975 5.588 1.00 0.24 630 ASN A CA 15
ATOM 17985 C C . ASN A 1 64 ? 0.172 6.391 5.160 1.00 0.22 630 ASN A C 15
ATOM 17986 O O . ASN A 1 64 ? -0.942 6.853 5.406 1.00 0.24 630 ASN A O 15
ATOM 17997 N N . GLU A 1 65 ? 1.108 7.067 4.508 1.00 0.22 631 GLU A N 15
ATOM 17998 C CA . GLU A 1 65 ? 0.859 8.404 3.989 1.00 0.25 631 GLU A CA 15
ATOM 17999 C C . GLU A 1 65 ? -0.264 8.361 2.951 1.00 0.22 631 GLU A C 15
ATOM 18000 O O . GLU A 1 65 ? -1.191 9.169 2.986 1.00 0.24 631 GLU A O 15
ATOM 18012 N N . CYS A 1 66 ? -0.189 7.381 2.054 1.00 0.21 632 CYS A N 15
ATOM 18013 C CA . CYS A 1 66 ? -1.198 7.210 1.016 1.00 0.24 632 CYS A CA 15
ATOM 18014 C C . CYS A 1 66 ? -2.552 6.849 1.624 1.00 0.23 632 CYS A C 15
ATOM 18015 O O . CYS A 1 66 ? -3.580 7.369 1.202 1.00 0.23 632 CYS A O 15
ATOM 18023 N N . ILE A 1 67 ? -2.544 5.968 2.622 1.00 0.23 633 ILE A N 15
ATOM 18024 C CA . ILE A 1 67 ? -3.764 5.591 3.328 1.00 0.25 633 ILE A CA 15
ATOM 18025 C C . ILE A 1 67 ? -4.446 6.817 3.915 1.00 0.23 633 ILE A C 15
ATOM 18026 O O . ILE A 1 67 ? -5.644 7.006 3.735 1.00 0.24 633 ILE A O 15
ATOM 18042 N N . LYS A 1 68 ? -3.676 7.658 4.588 1.00 0.25 634 LYS A N 15
ATOM 18043 C CA . LYS A 1 68 ? -4.229 8.836 5.234 1.00 0.28 634 LYS A CA 15
ATOM 18044 C C . LYS A 1 68 ? -4.813 9.801 4.207 1.00 0.24 634 LYS A C 15
ATOM 18045 O O . LYS A 1 68 ? -5.919 10.314 4.382 1.00 0.25 634 LYS A O 15
ATOM 18064 N N . LYS A 1 69 ? -4.076 10.032 3.128 1.00 0.24 635 LYS A N 15
ATOM 18065 C CA . LYS A 1 69 ? -4.513 10.965 2.096 1.00 0.26 635 LYS A CA 15
ATOM 18066 C C . LYS A 1 69 ? -5.715 10.417 1.332 1.00 0.24 635 LYS A C 15
ATOM 18067 O O . LYS A 1 69 ? -6.701 11.122 1.112 1.00 0.27 635 LYS A O 15
ATOM 18086 N N . ILE A 1 70 ? -5.631 9.155 0.941 1.00 0.22 636 ILE A N 15
ATOM 18087 C CA . ILE A 1 70 ? -6.684 8.507 0.173 1.00 0.26 636 ILE A CA 15
ATOM 18088 C C . ILE A 1 70 ? -7.947 8.298 1.009 1.00 0.25 636 ILE A C 15
ATOM 18089 O O . ILE A 1 70 ? -9.065 8.465 0.511 1.00 0.31 636 ILE A O 15
ATOM 18105 N N . GLU A 1 71 ? -7.778 7.953 2.281 1.00 0.23 637 GLU A N 15
ATOM 18106 C CA . GLU A 1 71 ? -8.918 7.833 3.180 1.00 0.29 637 GLU A CA 15
ATOM 18107 C C . GLU A 1 71 ? -9.577 9.192 3.349 1.00 0.28 637 GLU A C 15
ATOM 18108 O O . GLU A 1 71 ? -10.799 9.296 3.420 1.00 0.32 637 GLU A O 15
ATOM 18120 N N . ALA A 1 72 ? -8.759 10.234 3.379 1.00 0.26 638 ALA A N 15
ATOM 18121 C CA . ALA A 1 72 ? -9.259 11.596 3.446 1.00 0.30 638 ALA A CA 15
ATOM 18122 C C . ALA A 1 72 ? -10.095 11.922 2.214 1.00 0.32 638 ALA A C 15
ATOM 18123 O O . ALA A 1 72 ? -11.057 12.681 2.290 1.00 0.38 638 ALA A O 15
ATOM 18130 N N . ILE A 1 73 ? -9.734 11.322 1.086 1.00 0.32 639 ILE A N 15
ATOM 18131 C CA . ILE A 1 73 ? -10.443 11.560 -0.164 1.00 0.40 639 ILE A CA 15
ATOM 18132 C C . ILE A 1 73 ? -11.847 10.958 -0.136 1.00 0.42 639 ILE A C 15
ATOM 18133 O O . ILE A 1 73 ? -12.810 11.600 -0.558 1.00 0.50 639 ILE A O 15
ATOM 18149 N N . TYR A 1 74 ? -11.981 9.743 0.385 1.00 0.39 640 TYR A N 15
ATOM 18150 C CA . TYR A 1 74 ? -13.271 9.061 0.329 1.00 0.46 640 TYR A CA 15
ATOM 18151 C C . TYR A 1 74 ? -14.058 9.165 1.633 1.00 0.49 640 TYR A C 15
ATOM 18152 O O . TYR A 1 74 ? -15.280 9.302 1.614 1.00 0.57 640 TYR A O 15
ATOM 18170 N N . LEU A 1 75 ? -13.369 9.103 2.760 1.00 0.45 641 LEU A N 15
ATOM 18171 C CA . LEU A 1 75 ? -14.037 9.120 4.056 1.00 0.53 641 LEU A CA 15
ATOM 18172 C C . LEU A 1 75 ? -13.904 10.471 4.748 1.00 0.54 641 LEU A C 15
ATOM 18173 O O . LEU A 1 75 ? -14.661 10.778 5.668 1.00 0.64 641 LEU A O 15
ATOM 18189 N N . ARG A 1 76 ? -12.932 11.263 4.290 1.00 0.48 642 ARG A N 15
ATOM 18190 C CA . ARG A 1 76 ? -12.599 12.557 4.895 1.00 0.57 642 ARG A CA 15
ATOM 18191 C C . ARG A 1 76 ? -11.905 12.373 6.241 1.00 0.65 642 ARG A C 15
ATOM 18192 O O . ARG A 1 76 ? -12.498 11.891 7.208 1.00 0.87 642 ARG A O 15
ATOM 18213 N N . ASP A 1 77 ? -10.640 12.767 6.294 1.00 0.65 643 ASP A N 15
ATOM 18214 C CA . ASP A 1 77 ? -9.837 12.616 7.491 1.00 0.76 643 ASP A CA 15
ATOM 18215 C C . ASP A 1 77 ? -9.435 13.982 8.028 1.00 1.10 643 ASP A C 15
ATOM 18216 O O . ASP A 1 77 ? -10.056 14.439 9.008 1.00 1.80 643 ASP A O 15
ATOM 18226 N N . GLY A 1 1 ? -24.391 7.669 1.504 1.00 17.90 567 GLY A N 16
ATOM 18227 C CA . GLY A 1 1 ? -25.791 8.154 1.434 1.00 17.52 567 GLY A CA 16
ATOM 18228 C C . GLY A 1 1 ? -26.756 7.222 2.137 1.00 17.13 567 GLY A C 16
ATOM 18229 O O . GLY A 1 1 ? -27.337 7.581 3.162 1.00 16.99 567 GLY A O 16
ATOM 18235 N N . SER A 1 2 ? -26.920 6.021 1.600 1.00 17.09 568 SER A N 16
ATOM 18236 C CA . SER A 1 2 ? -27.838 5.043 2.168 1.00 16.89 568 SER A CA 16
ATOM 18237 C C . SER A 1 2 ? -27.147 4.211 3.246 1.00 16.31 568 SER A C 16
ATOM 18238 O O . SER A 1 2 ? -26.494 3.212 2.948 1.00 16.19 568 SER A O 16
ATOM 18246 N N . GLY A 1 3 ? -27.287 4.636 4.492 1.00 16.11 569 GLY A N 16
ATOM 18247 C CA . GLY A 1 3 ? -26.685 3.913 5.594 1.00 15.71 569 GLY A CA 16
ATOM 18248 C C . GLY A 1 3 ? -25.413 4.573 6.078 1.00 15.31 569 GLY A C 16
ATOM 18249 O O . GLY A 1 3 ? -24.580 5.000 5.272 1.00 15.30 569 GLY A O 16
ATOM 18253 N N . LEU A 1 4 ? -25.265 4.674 7.391 1.00 15.13 570 LEU A N 16
ATOM 18254 C CA . LEU A 1 4 ? -24.080 5.285 7.977 1.00 14.94 570 LEU A CA 16
ATOM 18255 C C . LEU A 1 4 ? -23.893 4.825 9.422 1.00 14.71 570 LEU A C 16
ATOM 18256 O O . LEU A 1 4 ? -23.117 5.406 10.180 1.00 14.65 570 LEU A O 16
ATOM 18272 N N . LYS A 1 5 ? -24.604 3.774 9.804 1.00 14.74 571 LYS A N 16
ATOM 18273 C CA . LYS A 1 5 ? -24.497 3.254 11.157 1.00 14.72 571 LYS A CA 16
ATOM 18274 C C . LYS A 1 5 ? -23.780 1.911 11.150 1.00 14.27 571 LYS A C 16
ATOM 18275 O O . LYS A 1 5 ? -22.590 1.836 11.450 1.00 14.21 571 LYS A O 16
ATOM 18294 N N . THR A 1 6 ? -24.489 0.858 10.777 1.00 14.11 572 THR A N 16
ATOM 18295 C CA . THR A 1 6 ? -23.906 -0.471 10.739 1.00 13.87 572 THR A CA 16
ATOM 18296 C C . THR A 1 6 ? -23.307 -0.751 9.365 1.00 13.10 572 THR A C 16
ATOM 18297 O O . THR A 1 6 ? -22.178 -1.233 9.251 1.00 13.17 572 THR A O 16
ATOM 18308 N N . LYS A 1 7 ? -24.052 -0.422 8.321 1.00 12.50 573 LYS A N 16
ATOM 18309 C CA . LYS A 1 7 ? -23.569 -0.604 6.966 1.00 11.82 573 LYS A CA 16
ATOM 18310 C C . LYS A 1 7 ? -23.440 0.747 6.280 1.00 11.15 573 LYS A C 16
ATOM 18311 O O . LYS A 1 7 ? -24.419 1.303 5.786 1.00 11.03 573 LYS A O 16
ATOM 18330 N N . SER A 1 8 ? -22.229 1.280 6.271 1.00 10.92 574 SER A N 16
ATOM 18331 C CA . SER A 1 8 ? -21.959 2.548 5.611 1.00 10.47 574 SER A CA 16
ATOM 18332 C C . SER A 1 8 ? -21.582 2.302 4.153 1.00 9.69 574 SER A C 16
ATOM 18333 O O . SER A 1 8 ? -21.045 3.181 3.476 1.00 9.50 574 SER A O 16
ATOM 18341 N N . VAL A 1 9 ? -21.875 1.081 3.698 1.00 9.45 575 VAL A N 16
ATOM 18342 C CA . VAL A 1 9 ? -21.663 0.655 2.317 1.00 8.90 575 VAL A CA 16
ATOM 18343 C C . VAL A 1 9 ? -20.180 0.405 2.031 1.00 8.23 575 VAL A C 16
ATOM 18344 O O . VAL A 1 9 ? -19.336 1.271 2.258 1.00 8.37 575 VAL A O 16
ATOM 18357 N N . ARG A 1 10 ? -19.862 -0.790 1.550 1.00 7.76 576 ARG A N 16
ATOM 18358 C CA . ARG A 1 10 ? -18.487 -1.133 1.204 1.00 7.33 576 ARG A CA 16
ATOM 18359 C C . ARG A 1 10 ? -18.415 -1.687 -0.212 1.00 6.42 576 ARG A C 16
ATOM 18360 O O . ARG A 1 10 ? -19.399 -2.225 -0.724 1.00 6.31 576 ARG A O 16
ATOM 18381 N N . LEU A 1 11 ? -17.247 -1.532 -0.837 1.00 6.11 577 LEU A N 16
ATOM 18382 C CA . LEU A 1 11 ? -16.963 -2.123 -2.149 1.00 5.52 577 LEU A CA 16
ATOM 18383 C C . LEU A 1 11 ? -17.955 -1.644 -3.210 1.00 4.86 577 LEU A C 16
ATOM 18384 O O . LEU A 1 11 ? -18.365 -2.403 -4.089 1.00 5.03 577 LEU A O 16
ATOM 18400 N N . SER A 1 12 ? -18.342 -0.384 -3.113 1.00 4.54 578 SER A N 16
ATOM 18401 C CA . SER A 1 12 ? -19.240 0.226 -4.083 1.00 4.31 578 SER A CA 16
ATOM 18402 C C . SER A 1 12 ? -18.996 1.728 -4.136 1.00 3.46 578 SER A C 16
ATOM 18403 O O . SER A 1 12 ? -19.675 2.500 -3.451 1.00 3.75 578 SER A O 16
ATOM 18411 N N . LYS A 1 13 ? -18.005 2.121 -4.938 1.00 3.02 579 LYS A N 16
ATOM 18412 C CA . LYS A 1 13 ? -17.573 3.514 -5.058 1.00 2.83 579 LYS A CA 16
ATOM 18413 C C . LYS A 1 13 ? -16.911 3.997 -3.771 1.00 2.03 579 LYS A C 16
ATOM 18414 O O . LYS A 1 13 ? -17.130 3.431 -2.696 1.00 2.42 579 LYS A O 16
ATOM 18433 N N . MET A 1 14 ? -16.081 5.031 -3.893 1.00 1.63 580 MET A N 16
ATOM 18434 C CA . MET A 1 14 ? -15.307 5.541 -2.764 1.00 1.27 580 MET A CA 16
ATOM 18435 C C . MET A 1 14 ? -14.414 4.435 -2.210 1.00 1.11 580 MET A C 16
ATOM 18436 O O . MET A 1 14 ? -14.218 4.317 -0.998 1.00 1.70 580 MET A O 16
ATOM 18450 N N . GLY A 1 15 ? -13.880 3.627 -3.118 1.00 0.74 581 GLY A N 16
ATOM 18451 C CA . GLY A 1 15 ? -13.090 2.476 -2.735 1.00 0.76 581 GLY A CA 16
ATOM 18452 C C . GLY A 1 15 ? -11.680 2.846 -2.338 1.00 0.62 581 GLY A C 16
ATOM 18453 O O . GLY A 1 15 ? -10.780 2.899 -3.178 1.00 0.55 581 GLY A O 16
ATOM 18457 N N . LYS A 1 16 ? -11.492 3.102 -1.051 1.00 0.65 582 LYS A N 16
ATOM 18458 C CA . LYS A 1 16 ? -10.186 3.453 -0.519 1.00 0.59 582 LYS A CA 16
ATOM 18459 C C . LYS A 1 16 ? -9.170 2.341 -0.772 1.00 0.52 582 LYS A C 16
ATOM 18460 O O . LYS A 1 16 ? -8.066 2.605 -1.241 1.00 0.48 582 LYS A O 16
ATOM 18479 N N . LYS A 1 17 ? -9.559 1.094 -0.500 1.00 0.55 583 LYS A N 16
ATOM 18480 C CA . LYS A 1 17 ? -8.639 -0.031 -0.644 1.00 0.53 583 LYS A CA 16
ATOM 18481 C C . LYS A 1 17 ? -8.267 -0.247 -2.108 1.00 0.43 583 LYS A C 16
ATOM 18482 O O . LYS A 1 17 ? -7.136 -0.610 -2.425 1.00 0.40 583 LYS A O 16
ATOM 18501 N N . GLU A 1 18 ? -9.225 -0.011 -2.996 1.00 0.42 584 GLU A N 16
ATOM 18502 C CA . GLU A 1 18 ? -9.001 -0.152 -4.428 1.00 0.36 584 GLU A CA 16
ATOM 18503 C C . GLU A 1 18 ? -7.984 0.876 -4.912 1.00 0.30 584 GLU A C 16
ATOM 18504 O O . GLU A 1 18 ? -7.093 0.563 -5.708 1.00 0.29 584 GLU A O 16
ATOM 18516 N N . LEU A 1 19 ? -8.113 2.103 -4.420 1.00 0.30 585 LEU A N 16
ATOM 18517 C CA . LEU A 1 19 ? -7.190 3.163 -4.789 1.00 0.26 585 LEU A CA 16
ATOM 18518 C C . LEU A 1 19 ? -5.809 2.908 -4.191 1.00 0.26 585 LEU A C 16
ATOM 18519 O O . LEU A 1 19 ? -4.801 3.240 -4.811 1.00 0.25 585 LEU A O 16
ATOM 18535 N N . LEU A 1 20 ? -5.759 2.312 -2.995 1.00 0.29 586 LEU A N 16
ATOM 18536 C CA . LEU A 1 20 ? -4.479 1.966 -2.370 1.00 0.32 586 LEU A CA 16
ATOM 18537 C C . LEU A 1 20 ? -3.673 1.088 -3.312 1.00 0.29 586 LEU A C 16
ATOM 18538 O O . LEU A 1 20 ? -2.501 1.352 -3.580 1.00 0.32 586 LEU A O 16
ATOM 18554 N N . VAL A 1 21 ? -4.327 0.064 -3.835 1.00 0.28 587 VAL A N 16
ATOM 18555 C CA . VAL A 1 21 ? -3.698 -0.866 -4.761 1.00 0.30 587 VAL A CA 16
ATOM 18556 C C . VAL A 1 21 ? -3.274 -0.152 -6.041 1.00 0.29 587 VAL A C 16
ATOM 18557 O O . VAL A 1 21 ? -2.186 -0.389 -6.563 1.00 0.34 587 VAL A O 16
ATOM 18570 N N . SER A 1 22 ? -4.131 0.736 -6.526 1.00 0.26 588 SER A N 16
ATOM 18571 C CA . SER A 1 22 ? -3.880 1.444 -7.775 1.00 0.27 588 SER A CA 16
ATOM 18572 C C . SER A 1 22 ? -2.704 2.419 -7.646 1.00 0.23 588 SER A C 16
ATOM 18573 O O . SER A 1 22 ? -1.782 2.404 -8.463 1.00 0.25 588 SER A O 16
ATOM 18581 N N . VAL A 1 23 ? -2.723 3.233 -6.597 1.00 0.22 589 VAL A N 16
ATOM 18582 C CA . VAL A 1 23 ? -1.711 4.270 -6.411 1.00 0.24 589 VAL A CA 16
ATOM 18583 C C . VAL A 1 23 ? -0.346 3.659 -6.138 1.00 0.24 589 VAL A C 16
ATOM 18584 O O . VAL A 1 23 ? 0.656 4.064 -6.731 1.00 0.27 589 VAL A O 16
ATOM 18597 N N . LEU A 1 24 ? -0.310 2.669 -5.257 1.00 0.23 590 LEU A N 16
ATOM 18598 C CA . LEU A 1 24 ? 0.932 1.978 -4.948 1.00 0.25 590 LEU A CA 16
ATOM 18599 C C . LEU A 1 24 ? 1.467 1.271 -6.189 1.00 0.25 590 LEU A C 16
ATOM 18600 O O . LEU A 1 24 ? 2.672 1.156 -6.371 1.00 0.28 590 LEU A O 16
ATOM 18616 N N . LYS A 1 25 ? 0.561 0.830 -7.055 1.00 0.25 591 LYS A N 16
ATOM 18617 C CA . LYS A 1 25 ? 0.938 0.162 -8.298 1.00 0.28 591 LYS A CA 16
ATOM 18618 C C . LYS A 1 25 ? 1.578 1.146 -9.277 1.00 0.31 591 LYS A C 16
ATOM 18619 O O . LYS A 1 25 ? 2.407 0.765 -10.106 1.00 0.34 591 LYS A O 16
ATOM 18638 N N . ASN A 1 26 ? 1.213 2.415 -9.160 1.00 0.32 592 ASN A N 16
ATOM 18639 C CA . ASN A 1 26 ? 1.733 3.449 -10.053 1.00 0.38 592 ASN A CA 16
ATOM 18640 C C . ASN A 1 26 ? 3.160 3.836 -9.683 1.00 0.35 592 ASN A C 16
ATOM 18641 O O . ASN A 1 26 ? 3.824 4.565 -10.417 1.00 0.43 592 ASN A O 16
ATOM 18652 N N . HIS A 1 27 ? 3.624 3.365 -8.533 1.00 0.31 593 HIS A N 16
ATOM 18653 C CA . HIS A 1 27 ? 4.963 3.705 -8.062 1.00 0.34 593 HIS A CA 16
ATOM 18654 C C . HIS A 1 27 ? 5.786 2.453 -7.791 1.00 0.29 593 HIS A C 16
ATOM 18655 O O . HIS A 1 27 ? 6.992 2.416 -8.044 1.00 0.33 593 HIS A O 16
ATOM 18670 N N . PHE A 1 28 ? 5.124 1.432 -7.277 1.00 0.23 594 PHE A N 16
ATOM 18671 C CA . PHE A 1 28 ? 5.791 0.227 -6.816 1.00 0.20 594 PHE A CA 16
ATOM 18672 C C . PHE A 1 28 ? 5.162 -0.999 -7.460 1.00 0.20 594 PHE A C 16
ATOM 18673 O O . PHE A 1 28 ? 4.087 -0.915 -8.057 1.00 0.21 594 PHE A O 16
ATOM 18690 N N . MET A 1 29 ? 5.842 -2.128 -7.360 1.00 0.23 595 MET A N 16
ATOM 18691 C CA . MET A 1 29 ? 5.307 -3.383 -7.861 1.00 0.26 595 MET A CA 16
ATOM 18692 C C . MET A 1 29 ? 4.444 -4.022 -6.785 1.00 0.26 595 MET A C 16
ATOM 18693 O O . MET A 1 29 ? 4.931 -4.351 -5.710 1.00 0.27 595 MET A O 16
ATOM 18707 N N . VAL A 1 30 ? 3.165 -4.191 -7.069 1.00 0.28 596 VAL A N 16
ATOM 18708 C CA . VAL A 1 30 ? 2.232 -4.698 -6.077 1.00 0.30 596 VAL A CA 16
ATOM 18709 C C . VAL A 1 30 ? 1.746 -6.088 -6.458 1.00 0.37 596 VAL A C 16
ATOM 18710 O O . VAL A 1 30 ? 1.332 -6.320 -7.596 1.00 0.44 596 VAL A O 16
ATOM 18723 N N . GLU A 1 31 ? 1.798 -7.006 -5.508 1.00 0.38 597 GLU A N 16
ATOM 18724 C CA . GLU A 1 31 ? 1.450 -8.395 -5.767 1.00 0.46 597 GLU A CA 16
ATOM 18725 C C . GLU A 1 31 ? 0.476 -8.923 -4.721 1.00 0.49 597 GLU A C 16
ATOM 18726 O O . GLU A 1 31 ? 0.420 -8.417 -3.595 1.00 0.57 597 GLU A O 16
ATOM 18738 N N . LYS A 1 32 ? -0.284 -9.939 -5.099 1.00 0.52 598 LYS A N 16
ATOM 18739 C CA . LYS A 1 32 ? -1.195 -10.602 -4.184 1.00 0.56 598 LYS A CA 16
ATOM 18740 C C . LYS A 1 32 ? -0.543 -11.878 -3.655 1.00 0.61 598 LYS A C 16
ATOM 18741 O O . LYS A 1 32 ? -0.192 -12.771 -4.425 1.00 0.74 598 LYS A O 16
ATOM 18760 N N . GLU A 1 33 ? -0.379 -11.947 -2.344 1.00 0.56 599 GLU A N 16
ATOM 18761 C CA . GLU A 1 33 ? 0.323 -13.056 -1.711 1.00 0.63 599 GLU A CA 16
ATOM 18762 C C . GLU A 1 33 ? -0.332 -13.411 -0.386 1.00 0.65 599 GLU A C 16
ATOM 18763 O O . GLU A 1 33 ? -0.441 -12.555 0.486 1.00 0.60 599 GLU A O 16
ATOM 18775 N N . ASN A 1 34 ? -0.769 -14.663 -0.241 1.00 0.76 600 ASN A N 16
ATOM 18776 C CA . ASN A 1 34 ? -1.369 -15.135 1.013 1.00 0.83 600 ASN A CA 16
ATOM 18777 C C . ASN A 1 34 ? -2.616 -14.307 1.339 1.00 0.81 600 ASN A C 16
ATOM 18778 O O . ASN A 1 34 ? -2.938 -14.050 2.494 1.00 0.85 600 ASN A O 16
ATOM 18789 N N . ASP A 1 35 ? -3.319 -13.897 0.281 1.00 0.77 601 ASP A N 16
ATOM 18790 C CA . ASP A 1 35 ? -4.501 -13.036 0.394 1.00 0.80 601 ASP A CA 16
ATOM 18791 C C . ASP A 1 35 ? -4.133 -11.653 0.922 1.00 0.72 601 ASP A C 16
ATOM 18792 O O . ASP A 1 35 ? -5.007 -10.842 1.222 1.00 0.78 601 ASP A O 16
ATOM 18801 N N . ASP A 1 36 ? -2.839 -11.387 1.027 1.00 0.62 602 ASP A N 16
ATOM 18802 C CA . ASP A 1 36 ? -2.348 -10.098 1.491 1.00 0.54 602 ASP A CA 16
ATOM 18803 C C . ASP A 1 36 ? -1.828 -9.297 0.305 1.00 0.50 602 ASP A C 16
ATOM 18804 O O . ASP A 1 36 ? -1.721 -9.820 -0.806 1.00 0.54 602 ASP A O 16
ATOM 18813 N N . ILE A 1 37 ? -1.506 -8.034 0.535 1.00 0.45 603 ILE A N 16
ATOM 18814 C CA . ILE A 1 37 ? -1.005 -7.171 -0.528 1.00 0.42 603 ILE A CA 16
ATOM 18815 C C . ILE A 1 37 ? 0.460 -6.821 -0.288 1.00 0.32 603 ILE A C 16
ATOM 18816 O O . ILE A 1 37 ? 0.790 -6.198 0.713 1.00 0.32 603 ILE A O 16
ATOM 18832 N N . LYS A 1 38 ? 1.335 -7.211 -1.198 1.00 0.29 604 LYS A N 16
ATOM 18833 C CA . LYS A 1 38 ? 2.757 -6.932 -1.038 1.00 0.24 604 LYS A CA 16
ATOM 18834 C C . LYS A 1 38 ? 3.200 -5.818 -1.971 1.00 0.21 604 LYS A C 16
ATOM 18835 O O . LYS A 1 38 ? 2.968 -5.867 -3.181 1.00 0.28 604 LYS A O 16
ATOM 18854 N N . VAL A 1 39 ? 3.834 -4.820 -1.390 1.00 0.16 605 VAL A N 16
ATOM 18855 C CA . VAL A 1 39 ? 4.386 -3.705 -2.133 1.00 0.16 605 VAL A CA 16
ATOM 18856 C C . VAL A 1 39 ? 5.891 -3.881 -2.264 1.00 0.16 605 VAL A C 16
ATOM 18857 O O . VAL A 1 39 ? 6.591 -4.059 -1.268 1.00 0.18 605 VAL A O 16
ATOM 18870 N N . MET A 1 40 ? 6.376 -3.862 -3.491 1.00 0.18 606 MET A N 16
ATOM 18871 C CA . MET A 1 40 ? 7.781 -4.068 -3.764 1.00 0.22 606 MET A CA 16
ATOM 18872 C C . MET A 1 40 ? 8.386 -2.851 -4.449 1.00 0.20 606 MET A C 16
ATOM 18873 O O . MET A 1 40 ? 7.830 -2.332 -5.420 1.00 0.20 606 MET A O 16
ATOM 18887 N N . ASN A 1 41 ? 9.520 -2.401 -3.940 1.00 0.26 607 ASN A N 16
ATOM 18888 C CA . ASN A 1 41 ? 10.253 -1.302 -4.548 1.00 0.34 607 ASN A CA 16
ATOM 18889 C C . ASN A 1 41 ? 11.748 -1.527 -4.373 1.00 0.46 607 ASN A C 16
ATOM 18890 O O . ASN A 1 41 ? 12.242 -1.572 -3.246 1.00 0.52 607 ASN A O 16
ATOM 18901 N N . GLY A 1 42 ? 12.463 -1.643 -5.481 1.00 0.56 608 GLY A N 16
ATOM 18902 C CA . GLY A 1 42 ? 13.886 -1.911 -5.424 1.00 0.76 608 GLY A CA 16
ATOM 18903 C C . GLY A 1 42 ? 14.183 -3.224 -4.727 1.00 0.88 608 GLY A C 16
ATOM 18904 O O . GLY A 1 42 ? 13.922 -4.299 -5.270 1.00 1.78 608 GLY A O 16
ATOM 18908 N N . ASP A 1 43 ? 14.719 -3.139 -3.519 1.00 0.81 609 ASP A N 16
ATOM 18909 C CA . ASP A 1 43 ? 15.002 -4.323 -2.720 1.00 0.88 609 ASP A CA 16
ATOM 18910 C C . ASP A 1 43 ? 14.091 -4.358 -1.503 1.00 0.75 609 ASP A C 16
ATOM 18911 O O . ASP A 1 43 ? 14.198 -5.237 -0.650 1.00 0.84 609 ASP A O 16
ATOM 18920 N N . MET A 1 44 ? 13.186 -3.394 -1.442 1.00 0.59 610 MET A N 16
ATOM 18921 C CA . MET A 1 44 ? 12.273 -3.255 -0.322 1.00 0.56 610 MET A CA 16
ATOM 18922 C C . MET A 1 44 ? 10.950 -3.940 -0.628 1.00 0.36 610 MET A C 16
ATOM 18923 O O . MET A 1 44 ? 10.427 -3.821 -1.734 1.00 0.27 610 MET A O 16
ATOM 18937 N N . MET A 1 45 ? 10.416 -4.661 0.345 1.00 0.37 611 MET A N 16
ATOM 18938 C CA . MET A 1 45 ? 9.124 -5.315 0.192 1.00 0.28 611 MET A CA 16
ATOM 18939 C C . MET A 1 45 ? 8.322 -5.205 1.479 1.00 0.22 611 MET A C 16
ATOM 18940 O O . MET A 1 45 ? 8.878 -5.285 2.574 1.00 0.23 611 MET A O 16
ATOM 18954 N N . ALA A 1 46 ? 7.021 -5.001 1.344 1.00 0.20 612 ALA A N 16
ATOM 18955 C CA . ALA A 1 46 ? 6.134 -4.961 2.493 1.00 0.19 612 ALA A CA 16
ATOM 18956 C C . ALA A 1 46 ? 4.854 -5.721 2.201 1.00 0.21 612 ALA A C 16
ATOM 18957 O O . ALA A 1 46 ? 4.463 -5.851 1.049 1.00 0.29 612 ALA A O 16
ATOM 18964 N N . ARG A 1 47 ? 4.211 -6.220 3.241 1.00 0.26 613 ARG A N 16
ATOM 18965 C CA . ARG A 1 47 ? 2.984 -6.979 3.083 1.00 0.31 613 ARG A CA 16
ATOM 18966 C C . ARG A 1 47 ? 1.889 -6.436 3.999 1.00 0.33 613 ARG A C 16
ATOM 18967 O O . ARG A 1 47 ? 2.072 -6.315 5.212 1.00 0.34 613 ARG A O 16
ATOM 18988 N N . ILE A 1 48 ? 0.760 -6.097 3.399 1.00 0.36 614 ILE A N 16
ATOM 18989 C CA . ILE A 1 48 ? -0.401 -5.613 4.125 1.00 0.42 614 ILE A CA 16
ATOM 18990 C C . ILE A 1 48 ? -1.351 -6.767 4.404 1.00 0.45 614 ILE A C 16
ATOM 18991 O O . ILE A 1 48 ? -1.946 -7.322 3.476 1.00 0.46 614 ILE A O 16
ATOM 19007 N N . SER A 1 49 ? -1.499 -7.127 5.667 1.00 0.51 615 SER A N 16
ATOM 19008 C CA . SER A 1 49 ? -2.431 -8.172 6.041 1.00 0.59 615 SER A CA 16
ATOM 19009 C C . SER A 1 49 ? -3.664 -7.551 6.694 1.00 0.71 615 SER A C 16
ATOM 19010 O O . SER A 1 49 ? -3.776 -6.326 6.766 1.00 0.79 615 SER A O 16
ATOM 19018 N N . GLY A 1 50 ? -4.579 -8.382 7.170 1.00 0.80 616 GLY A N 16
ATOM 19019 C CA . GLY A 1 50 ? -5.772 -7.868 7.815 1.00 0.94 616 GLY A CA 16
ATOM 19020 C C . GLY A 1 50 ? -5.459 -7.225 9.151 1.00 1.24 616 GLY A C 16
ATOM 19021 O O . GLY A 1 50 ? -6.002 -6.171 9.488 1.00 1.89 616 GLY A O 16
ATOM 19025 N N . ASP A 1 51 ? -4.567 -7.862 9.899 1.00 1.17 617 ASP A N 16
ATOM 19026 C CA . ASP A 1 51 ? -4.166 -7.385 11.217 1.00 1.48 617 ASP A CA 16
ATOM 19027 C C . ASP A 1 51 ? -3.450 -6.041 11.129 1.00 1.16 617 ASP A C 16
ATOM 19028 O O . ASP A 1 51 ? -3.832 -5.075 11.793 1.00 1.54 617 ASP A O 16
ATOM 19037 N N . GLY A 1 52 ? -2.421 -5.979 10.296 1.00 0.96 618 GLY A N 16
ATOM 19038 C CA . GLY A 1 52 ? -1.657 -4.761 10.141 1.00 0.90 618 GLY A CA 16
ATOM 19039 C C . GLY A 1 52 ? -0.723 -4.839 8.957 1.00 0.74 618 GLY A C 16
ATOM 19040 O O . GLY A 1 52 ? -0.820 -5.762 8.145 1.00 0.69 618 GLY A O 16
ATOM 19044 N N . VAL A 1 53 ? 0.180 -3.879 8.849 1.00 0.73 619 VAL A N 16
ATOM 19045 C CA . VAL A 1 53 ? 1.140 -3.864 7.759 1.00 0.60 619 VAL A CA 16
ATOM 19046 C C . VAL A 1 53 ? 2.532 -4.188 8.279 1.00 0.52 619 VAL A C 16
ATOM 19047 O O . VAL A 1 53 ? 2.998 -3.575 9.239 1.00 0.56 619 VAL A O 16
ATOM 19060 N N . THR A 1 54 ? 3.194 -5.146 7.653 1.00 0.44 620 THR A N 16
ATOM 19061 C CA . THR A 1 54 ? 4.553 -5.488 8.025 1.00 0.41 620 THR A CA 16
ATOM 19062 C C . THR A 1 54 ? 5.433 -5.573 6.787 1.00 0.32 620 THR A C 16
ATOM 19063 O O . THR A 1 54 ? 5.089 -6.254 5.823 1.00 0.30 620 THR A O 16
ATOM 19074 N N . GLY A 1 55 ? 6.561 -4.885 6.813 1.00 0.27 621 GLY A N 16
ATOM 19075 C CA . GLY A 1 55 ? 7.441 -4.866 5.666 1.00 0.23 621 GLY A CA 16
ATOM 19076 C C . GLY A 1 55 ? 8.625 -3.947 5.885 1.00 0.22 621 GLY A C 16
ATOM 19077 O O . GLY A 1 55 ? 8.832 -3.461 6.999 1.00 0.24 621 GLY A O 16
ATOM 19081 N N . ASP A 1 56 ? 9.394 -3.699 4.830 1.00 0.23 622 ASP A N 16
ATOM 19082 C CA . ASP A 1 56 ? 10.508 -2.755 4.905 1.00 0.26 622 ASP A CA 16
ATOM 19083 C C . ASP A 1 56 ? 9.980 -1.340 5.126 1.00 0.21 622 ASP A C 16
ATOM 19084 O O . ASP A 1 56 ? 9.014 -0.910 4.488 1.00 0.19 622 ASP A O 16
ATOM 19093 N N . ALA A 1 57 ? 10.643 -0.631 6.039 1.00 0.24 623 ALA A N 16
ATOM 19094 C CA . ALA A 1 57 ? 10.147 0.627 6.599 1.00 0.26 623 ALA A CA 16
ATOM 19095 C C . ALA A 1 57 ? 9.806 1.671 5.543 1.00 0.23 623 ALA A C 16
ATOM 19096 O O . ALA A 1 57 ? 8.791 2.356 5.669 1.00 0.25 623 ALA A O 16
ATOM 19103 N N . GLY A 1 58 ? 10.637 1.784 4.508 1.00 0.23 624 GLY A N 16
ATOM 19104 C CA . GLY A 1 58 ? 10.427 2.812 3.500 1.00 0.26 624 GLY A CA 16
ATOM 19105 C C . GLY A 1 58 ? 9.079 2.678 2.830 1.00 0.22 624 GLY A C 16
ATOM 19106 O O . GLY A 1 58 ? 8.326 3.648 2.706 1.00 0.24 624 GLY A O 16
ATOM 19110 N N . ILE A 1 59 ? 8.766 1.460 2.425 1.00 0.18 625 ILE A N 16
ATOM 19111 C CA . ILE A 1 59 ? 7.496 1.166 1.791 1.00 0.16 625 ILE A CA 16
ATOM 19112 C C . ILE A 1 59 ? 6.349 1.275 2.789 1.00 0.15 625 ILE A C 16
ATOM 19113 O O . ILE A 1 59 ? 5.314 1.860 2.481 1.00 0.16 625 ILE A O 16
ATOM 19129 N N . VAL A 1 60 ? 6.550 0.745 3.990 1.00 0.16 626 VAL A N 16
ATOM 19130 C CA . VAL A 1 60 ? 5.498 0.732 5.004 1.00 0.18 626 VAL A CA 16
ATOM 19131 C C . VAL A 1 60 ? 5.048 2.147 5.356 1.00 0.19 626 VAL A C 16
ATOM 19132 O O . VAL A 1 60 ? 3.847 2.417 5.447 1.00 0.20 626 VAL A O 16
ATOM 19145 N N . ASP A 1 61 ? 6.001 3.054 5.535 1.00 0.20 627 ASP A N 16
ATOM 19146 C CA . ASP A 1 61 ? 5.669 4.453 5.793 1.00 0.24 627 ASP A CA 16
ATOM 19147 C C . ASP A 1 61 ? 4.893 5.045 4.629 1.00 0.22 627 ASP A C 16
ATOM 19148 O O . ASP A 1 61 ? 3.886 5.722 4.830 1.00 0.25 627 ASP A O 16
ATOM 19157 N N . LYS A 1 62 ? 5.340 4.752 3.414 1.00 0.21 628 LYS A N 16
ATOM 19158 C CA . LYS A 1 62 ? 4.672 5.258 2.223 1.00 0.22 628 LYS A CA 16
ATOM 19159 C C . LYS A 1 62 ? 3.249 4.714 2.124 1.00 0.20 628 LYS A C 16
ATOM 19160 O O . LYS A 1 62 ? 2.326 5.441 1.757 1.00 0.24 628 LYS A O 16
ATOM 19179 N N . ILE A 1 63 ? 3.080 3.438 2.455 1.00 0.17 629 ILE A N 16
ATOM 19180 C CA . ILE A 1 63 ? 1.764 2.811 2.442 1.00 0.18 629 ILE A CA 16
ATOM 19181 C C . ILE A 1 63 ? 0.812 3.550 3.370 1.00 0.20 629 ILE A C 16
ATOM 19182 O O . ILE A 1 63 ? -0.296 3.906 2.981 1.00 0.22 629 ILE A O 16
ATOM 19198 N N . ASN A 1 64 ? 1.272 3.812 4.587 1.00 0.20 630 ASN A N 16
ATOM 19199 C CA . ASN A 1 64 ? 0.455 4.485 5.591 1.00 0.24 630 ASN A CA 16
ATOM 19200 C C . ASN A 1 64 ? 0.128 5.913 5.171 1.00 0.22 630 ASN A C 16
ATOM 19201 O O . ASN A 1 64 ? -0.982 6.397 5.407 1.00 0.24 630 ASN A O 16
ATOM 19212 N N . GLU A 1 65 ? 1.085 6.580 4.536 1.00 0.22 631 GLU A N 16
ATOM 19213 C CA . GLU A 1 65 ? 0.848 7.913 3.990 1.00 0.25 631 GLU A CA 16
ATOM 19214 C C . GLU A 1 65 ? -0.241 7.863 2.927 1.00 0.22 631 GLU A C 16
ATOM 19215 O O . GLU A 1 65 ? -1.140 8.707 2.899 1.00 0.24 631 GLU A O 16
ATOM 19227 N N . CYS A 1 66 ? -0.158 6.864 2.060 1.00 0.21 632 CYS A N 16
ATOM 19228 C CA . CYS A 1 66 ? -1.131 6.692 0.995 1.00 0.24 632 CYS A CA 16
ATOM 19229 C C . CYS A 1 66 ? -2.500 6.320 1.560 1.00 0.23 632 CYS A C 16
ATOM 19230 O O . CYS A 1 66 ? -3.518 6.843 1.116 1.00 0.23 632 CYS A O 16
ATOM 19238 N N . ILE A 1 67 ? -2.515 5.431 2.551 1.00 0.23 633 ILE A N 16
ATOM 19239 C CA . ILE A 1 67 ? -3.760 5.020 3.195 1.00 0.25 633 ILE A CA 16
ATOM 19240 C C . ILE A 1 67 ? -4.492 6.217 3.786 1.00 0.23 633 ILE A C 16
ATOM 19241 O O . ILE A 1 67 ? -5.685 6.395 3.553 1.00 0.24 633 ILE A O 16
ATOM 19257 N N . LYS A 1 68 ? -3.767 7.049 4.526 1.00 0.25 634 LYS A N 16
ATOM 19258 C CA . LYS A 1 68 ? -4.368 8.213 5.162 1.00 0.28 634 LYS A CA 16
ATOM 19259 C C . LYS A 1 68 ? -4.891 9.192 4.116 1.00 0.24 634 LYS A C 16
ATOM 19260 O O . LYS A 1 68 ? -6.007 9.694 4.227 1.00 0.25 634 LYS A O 16
ATOM 19279 N N . LYS A 1 69 ? -4.086 9.445 3.090 1.00 0.24 635 LYS A N 16
ATOM 19280 C CA . LYS A 1 69 ? -4.455 10.397 2.050 1.00 0.26 635 LYS A CA 16
ATOM 19281 C C . LYS A 1 69 ? -5.648 9.892 1.251 1.00 0.24 635 LYS A C 16
ATOM 19282 O O . LYS A 1 69 ? -6.607 10.621 1.023 1.00 0.27 635 LYS A O 16
ATOM 19301 N N . ILE A 1 70 ? -5.585 8.633 0.853 1.00 0.22 636 ILE A N 16
ATOM 19302 C CA . ILE A 1 70 ? -6.629 8.027 0.042 1.00 0.26 636 ILE A CA 16
ATOM 19303 C C . ILE A 1 70 ? -7.926 7.895 0.832 1.00 0.25 636 ILE A C 16
ATOM 19304 O O . ILE A 1 70 ? -9.019 8.124 0.300 1.00 0.31 636 ILE A O 16
ATOM 19320 N N . GLU A 1 71 ? -7.806 7.560 2.110 1.00 0.23 637 GLU A N 16
ATOM 19321 C CA . GLU A 1 71 ? -8.962 7.517 2.985 1.00 0.29 637 GLU A CA 16
ATOM 19322 C C . GLU A 1 71 ? -9.529 8.924 3.148 1.00 0.28 637 GLU A C 16
ATOM 19323 O O . GLU A 1 71 ? -10.741 9.114 3.180 1.00 0.32 637 GLU A O 16
ATOM 19335 N N . ALA A 1 72 ? -8.638 9.907 3.213 1.00 0.26 638 ALA A N 16
ATOM 19336 C CA . ALA A 1 72 ? -9.036 11.305 3.307 1.00 0.30 638 ALA A CA 16
ATOM 19337 C C . ALA A 1 72 ? -9.734 11.768 2.032 1.00 0.32 638 ALA A C 16
ATOM 19338 O O . ALA A 1 72 ? -10.575 12.664 2.068 1.00 0.38 638 ALA A O 16
ATOM 19345 N N . ILE A 1 73 ? -9.380 11.164 0.906 1.00 0.32 639 ILE A N 16
ATOM 19346 C CA . ILE A 1 73 ? -9.978 11.532 -0.370 1.00 0.40 639 ILE A CA 16
ATOM 19347 C C . ILE A 1 73 ? -11.430 11.069 -0.452 1.00 0.42 639 ILE A C 16
ATOM 19348 O O . ILE A 1 73 ? -12.300 11.815 -0.908 1.00 0.50 639 ILE A O 16
ATOM 19364 N N . TYR A 1 74 ? -11.704 9.853 0.005 1.00 0.39 640 TYR A N 16
ATOM 19365 C CA . TYR A 1 74 ? -13.051 9.305 -0.142 1.00 0.46 640 TYR A CA 16
ATOM 19366 C C . TYR A 1 74 ? -13.891 9.422 1.130 1.00 0.49 640 TYR A C 16
ATOM 19367 O O . TYR A 1 74 ? -15.093 9.662 1.057 1.00 0.57 640 TYR A O 16
ATOM 19385 N N . LEU A 1 75 ? -13.268 9.258 2.289 1.00 0.45 641 LEU A N 16
ATOM 19386 C CA . LEU A 1 75 ? -14.003 9.312 3.552 1.00 0.53 641 LEU A CA 16
ATOM 19387 C C . LEU A 1 75 ? -13.781 10.636 4.271 1.00 0.54 641 LEU A C 16
ATOM 19388 O O . LEU A 1 75 ? -14.596 11.046 5.101 1.00 0.64 641 LEU A O 16
ATOM 19404 N N . ARG A 1 76 ? -12.668 11.288 3.933 1.00 0.48 642 ARG A N 16
ATOM 19405 C CA . ARG A 1 76 ? -12.230 12.530 4.573 1.00 0.57 642 ARG A CA 16
ATOM 19406 C C . ARG A 1 76 ? -11.728 12.264 5.990 1.00 0.65 642 ARG A C 16
ATOM 19407 O O . ARG A 1 76 ? -12.506 11.954 6.893 1.00 0.87 642 ARG A O 16
ATOM 19428 N N . ASP A 1 77 ? -10.419 12.378 6.167 1.00 0.65 643 ASP A N 16
ATOM 19429 C CA . ASP A 1 77 ? -9.783 12.117 7.446 1.00 0.76 643 ASP A CA 16
ATOM 19430 C C . ASP A 1 77 ? -9.637 13.408 8.236 1.00 1.10 643 ASP A C 16
ATOM 19431 O O . ASP A 1 77 ? -10.272 13.538 9.303 1.00 1.80 643 ASP A O 16
ATOM 19441 N N . GLY A 1 1 ? -31.182 3.355 -2.389 1.00 17.90 567 GLY A N 17
ATOM 19442 C CA . GLY A 1 1 ? -30.766 2.602 -1.178 1.00 17.52 567 GLY A CA 17
ATOM 19443 C C . GLY A 1 1 ? -31.717 2.812 -0.019 1.00 17.13 567 GLY A C 17
ATOM 19444 O O . GLY A 1 1 ? -31.299 3.197 1.077 1.00 16.99 567 GLY A O 17
ATOM 19450 N N . SER A 1 2 ? -32.996 2.573 -0.257 1.00 17.09 568 SER A N 17
ATOM 19451 C CA . SER A 1 2 ? -34.002 2.720 0.778 1.00 16.89 568 SER A CA 17
ATOM 19452 C C . SER A 1 2 ? -34.226 1.382 1.469 1.00 16.31 568 SER A C 17
ATOM 19453 O O . SER A 1 2 ? -34.463 0.367 0.813 1.00 16.19 568 SER A O 17
ATOM 19461 N N . GLY A 1 3 ? -34.126 1.378 2.789 1.00 16.11 569 GLY A N 17
ATOM 19462 C CA . GLY A 1 3 ? -34.314 0.157 3.546 1.00 15.71 569 GLY A CA 17
ATOM 19463 C C . GLY A 1 3 ? -33.009 -0.381 4.084 1.00 15.31 569 GLY A C 17
ATOM 19464 O O . GLY A 1 3 ? -32.988 -1.072 5.103 1.00 15.30 569 GLY A O 17
ATOM 19468 N N . LEU A 1 4 ? -31.918 -0.063 3.385 1.00 15.13 570 LEU A N 17
ATOM 19469 C CA . LEU A 1 4 ? -30.575 -0.474 3.789 1.00 14.94 570 LEU A CA 17
ATOM 19470 C C . LEU A 1 4 ? -30.458 -1.995 3.828 1.00 14.71 570 LEU A C 17
ATOM 19471 O O . LEU A 1 4 ? -29.656 -2.552 4.580 1.00 14.65 570 LEU A O 17
ATOM 19487 N N . LYS A 1 5 ? -31.263 -2.660 3.014 1.00 14.74 571 LYS A N 17
ATOM 19488 C CA . LYS A 1 5 ? -31.289 -4.115 2.980 1.00 14.72 571 LYS A CA 17
ATOM 19489 C C . LYS A 1 5 ? -30.518 -4.632 1.769 1.00 14.27 571 LYS A C 17
ATOM 19490 O O . LYS A 1 5 ? -30.136 -5.802 1.712 1.00 14.21 571 LYS A O 17
ATOM 19509 N N . THR A 1 6 ? -30.291 -3.757 0.807 1.00 14.11 572 THR A N 17
ATOM 19510 C CA . THR A 1 6 ? -29.551 -4.121 -0.387 1.00 13.87 572 THR A CA 17
ATOM 19511 C C . THR A 1 6 ? -28.630 -2.984 -0.818 1.00 13.10 572 THR A C 17
ATOM 19512 O O . THR A 1 6 ? -29.081 -1.979 -1.370 1.00 13.17 572 THR A O 17
ATOM 19523 N N . LYS A 1 7 ? -27.343 -3.136 -0.532 1.00 12.50 573 LYS A N 17
ATOM 19524 C CA . LYS A 1 7 ? -26.353 -2.151 -0.942 1.00 11.82 573 LYS A CA 17
ATOM 19525 C C . LYS A 1 7 ? -25.948 -2.390 -2.390 1.00 11.15 573 LYS A C 17
ATOM 19526 O O . LYS A 1 7 ? -25.509 -1.469 -3.084 1.00 11.03 573 LYS A O 17
ATOM 19545 N N . SER A 1 8 ? -26.110 -3.642 -2.827 1.00 10.92 574 SER A N 17
ATOM 19546 C CA . SER A 1 8 ? -25.728 -4.085 -4.167 1.00 10.47 574 SER A CA 17
ATOM 19547 C C . SER A 1 8 ? -24.209 -4.075 -4.339 1.00 9.69 574 SER A C 17
ATOM 19548 O O . SER A 1 8 ? -23.586 -5.132 -4.456 1.00 9.50 574 SER A O 17
ATOM 19556 N N . VAL A 1 9 ? -23.620 -2.885 -4.336 1.00 9.45 575 VAL A N 17
ATOM 19557 C CA . VAL A 1 9 ? -22.178 -2.730 -4.453 1.00 8.90 575 VAL A CA 17
ATOM 19558 C C . VAL A 1 9 ? -21.790 -1.261 -4.288 1.00 8.23 575 VAL A C 17
ATOM 19559 O O . VAL A 1 9 ? -22.446 -0.368 -4.828 1.00 8.37 575 VAL A O 17
ATOM 19572 N N . ARG A 1 10 ? -20.743 -1.010 -3.519 1.00 7.76 576 ARG A N 17
ATOM 19573 C CA . ARG A 1 10 ? -20.241 0.344 -3.342 1.00 7.33 576 ARG A CA 17
ATOM 19574 C C . ARG A 1 10 ? -19.203 0.656 -4.411 1.00 6.42 576 ARG A C 17
ATOM 19575 O O . ARG A 1 10 ? -18.050 0.965 -4.110 1.00 6.31 576 ARG A O 17
ATOM 19596 N N . LEU A 1 11 ? -19.631 0.571 -5.663 1.00 6.11 577 LEU A N 17
ATOM 19597 C CA . LEU A 1 11 ? -18.748 0.787 -6.798 1.00 5.52 577 LEU A CA 17
ATOM 19598 C C . LEU A 1 11 ? -18.229 2.219 -6.810 1.00 4.86 577 LEU A C 17
ATOM 19599 O O . LEU A 1 11 ? -19.012 3.171 -6.889 1.00 5.03 577 LEU A O 17
ATOM 19615 N N . SER A 1 12 ? -16.908 2.356 -6.697 1.00 4.54 578 SER A N 17
ATOM 19616 C CA . SER A 1 12 ? -16.242 3.655 -6.702 1.00 4.31 578 SER A CA 17
ATOM 19617 C C . SER A 1 12 ? -16.612 4.457 -5.452 1.00 3.46 578 SER A C 17
ATOM 19618 O O . SER A 1 12 ? -16.509 5.687 -5.428 1.00 3.75 578 SER A O 17
ATOM 19626 N N . LYS A 1 13 ? -17.037 3.752 -4.408 1.00 3.02 579 LYS A N 17
ATOM 19627 C CA . LYS A 1 13 ? -17.381 4.388 -3.147 1.00 2.83 579 LYS A CA 17
ATOM 19628 C C . LYS A 1 13 ? -16.656 3.718 -1.993 1.00 2.03 579 LYS A C 17
ATOM 19629 O O . LYS A 1 13 ? -16.731 2.501 -1.826 1.00 2.42 579 LYS A O 17
ATOM 19648 N N . MET A 1 14 ? -15.949 4.527 -1.208 1.00 1.63 580 MET A N 17
ATOM 19649 C CA . MET A 1 14 ? -15.241 4.054 -0.020 1.00 1.27 580 MET A CA 17
ATOM 19650 C C . MET A 1 14 ? -14.171 3.020 -0.366 1.00 1.11 580 MET A C 17
ATOM 19651 O O . MET A 1 14 ? -13.693 2.292 0.505 1.00 1.70 580 MET A O 17
ATOM 19665 N N . GLY A 1 15 ? -13.778 2.973 -1.631 1.00 0.74 581 GLY A N 17
ATOM 19666 C CA . GLY A 1 15 ? -12.775 2.020 -2.067 1.00 0.76 581 GLY A CA 17
ATOM 19667 C C . GLY A 1 15 ? -11.367 2.504 -1.794 1.00 0.62 581 GLY A C 17
ATOM 19668 O O . GLY A 1 15 ? -10.546 2.606 -2.706 1.00 0.55 581 GLY A O 17
ATOM 19672 N N . LYS A 1 16 ? -11.086 2.795 -0.529 1.00 0.65 582 LYS A N 17
ATOM 19673 C CA . LYS A 1 16 ? -9.786 3.319 -0.137 1.00 0.59 582 LYS A CA 17
ATOM 19674 C C . LYS A 1 16 ? -8.700 2.265 -0.320 1.00 0.52 582 LYS A C 17
ATOM 19675 O O . LYS A 1 16 ? -7.583 2.576 -0.727 1.00 0.48 582 LYS A O 17
ATOM 19694 N N . LYS A 1 17 ? -9.041 1.013 -0.040 1.00 0.55 583 LYS A N 17
ATOM 19695 C CA . LYS A 1 17 ? -8.096 -0.082 -0.202 1.00 0.53 583 LYS A CA 17
ATOM 19696 C C . LYS A 1 17 ? -7.828 -0.331 -1.679 1.00 0.43 583 LYS A C 17
ATOM 19697 O O . LYS A 1 17 ? -6.706 -0.644 -2.076 1.00 0.40 583 LYS A O 17
ATOM 19716 N N . GLU A 1 18 ? -8.867 -0.165 -2.490 1.00 0.42 584 GLU A N 17
ATOM 19717 C CA . GLU A 1 18 ? -8.757 -0.363 -3.928 1.00 0.36 584 GLU A CA 17
ATOM 19718 C C . GLU A 1 18 ? -7.804 0.655 -4.540 1.00 0.30 584 GLU A C 17
ATOM 19719 O O . GLU A 1 18 ? -6.937 0.306 -5.343 1.00 0.29 584 GLU A O 17
ATOM 19731 N N . LEU A 1 19 ? -7.961 1.916 -4.146 1.00 0.30 585 LEU A N 17
ATOM 19732 C CA . LEU A 1 19 ? -7.121 2.983 -4.668 1.00 0.26 585 LEU A CA 17
ATOM 19733 C C . LEU A 1 19 ? -5.677 2.798 -4.210 1.00 0.26 585 LEU A C 17
ATOM 19734 O O . LEU A 1 19 ? -4.748 3.102 -4.954 1.00 0.25 585 LEU A O 17
ATOM 19750 N N . LEU A 1 20 ? -5.489 2.282 -2.993 1.00 0.29 586 LEU A N 17
ATOM 19751 C CA . LEU A 1 20 ? -4.154 1.959 -2.498 1.00 0.32 586 LEU A CA 17
ATOM 19752 C C . LEU A 1 20 ? -3.456 1.002 -3.450 1.00 0.29 586 LEU A C 17
ATOM 19753 O O . LEU A 1 20 ? -2.318 1.235 -3.854 1.00 0.32 586 LEU A O 17
ATOM 19769 N N . VAL A 1 21 ? -4.160 -0.058 -3.829 1.00 0.28 587 VAL A N 17
ATOM 19770 C CA . VAL A 1 21 ? -3.615 -1.050 -4.743 1.00 0.30 587 VAL A CA 17
ATOM 19771 C C . VAL A 1 21 ? -3.238 -0.407 -6.074 1.00 0.29 587 VAL A C 17
ATOM 19772 O O . VAL A 1 21 ? -2.178 -0.686 -6.627 1.00 0.34 587 VAL A O 17
ATOM 19785 N N . SER A 1 22 ? -4.100 0.474 -6.570 1.00 0.26 588 SER A N 17
ATOM 19786 C CA . SER A 1 22 ? -3.874 1.131 -7.849 1.00 0.27 588 SER A CA 17
ATOM 19787 C C . SER A 1 22 ? -2.678 2.085 -7.782 1.00 0.23 588 SER A C 17
ATOM 19788 O O . SER A 1 22 ? -1.782 2.031 -8.624 1.00 0.25 588 SER A O 17
ATOM 19796 N N . VAL A 1 23 ? -2.650 2.924 -6.752 1.00 0.22 589 VAL A N 17
ATOM 19797 C CA . VAL A 1 23 ? -1.614 3.946 -6.618 1.00 0.24 589 VAL A CA 17
ATOM 19798 C C . VAL A 1 23 ? -0.247 3.313 -6.409 1.00 0.24 589 VAL A C 17
ATOM 19799 O O . VAL A 1 23 ? 0.726 3.674 -7.074 1.00 0.27 589 VAL A O 17
ATOM 19812 N N . LEU A 1 24 ? -0.183 2.353 -5.498 1.00 0.23 590 LEU A N 17
ATOM 19813 C CA . LEU A 1 24 ? 1.064 1.669 -5.200 1.00 0.25 590 LEU A CA 17
ATOM 19814 C C . LEU A 1 24 ? 1.549 0.887 -6.417 1.00 0.25 590 LEU A C 17
ATOM 19815 O O . LEU A 1 24 ? 2.745 0.803 -6.671 1.00 0.28 590 LEU A O 17
ATOM 19831 N N . LYS A 1 25 ? 0.609 0.347 -7.183 1.00 0.25 591 LYS A N 17
ATOM 19832 C CA . LYS A 1 25 ? 0.929 -0.410 -8.391 1.00 0.28 591 LYS A CA 17
ATOM 19833 C C . LYS A 1 25 ? 1.504 0.502 -9.475 1.00 0.31 591 LYS A C 17
ATOM 19834 O O . LYS A 1 25 ? 2.270 0.062 -10.332 1.00 0.34 591 LYS A O 17
ATOM 19853 N N . ASN A 1 26 ? 1.142 1.775 -9.423 1.00 0.32 592 ASN A N 17
ATOM 19854 C CA . ASN A 1 26 ? 1.584 2.738 -10.428 1.00 0.38 592 ASN A CA 17
ATOM 19855 C C . ASN A 1 26 ? 2.978 3.277 -10.114 1.00 0.35 592 ASN A C 17
ATOM 19856 O O . ASN A 1 26 ? 3.561 4.000 -10.918 1.00 0.43 592 ASN A O 17
ATOM 19867 N N . HIS A 1 27 ? 3.510 2.932 -8.948 1.00 0.31 593 HIS A N 17
ATOM 19868 C CA . HIS A 1 27 ? 4.812 3.452 -8.532 1.00 0.34 593 HIS A CA 17
ATOM 19869 C C . HIS A 1 27 ? 5.763 2.330 -8.127 1.00 0.29 593 HIS A C 17
ATOM 19870 O O . HIS A 1 27 ? 6.976 2.426 -8.330 1.00 0.33 593 HIS A O 17
ATOM 19885 N N . PHE A 1 28 ? 5.208 1.275 -7.553 1.00 0.23 594 PHE A N 17
ATOM 19886 C CA . PHE A 1 28 ? 5.993 0.155 -7.061 1.00 0.20 594 PHE A CA 17
ATOM 19887 C C . PHE A 1 28 ? 5.458 -1.142 -7.651 1.00 0.20 594 PHE A C 17
ATOM 19888 O O . PHE A 1 28 ? 4.362 -1.169 -8.213 1.00 0.21 594 PHE A O 17
ATOM 19905 N N . MET A 1 29 ? 6.236 -2.207 -7.547 1.00 0.23 595 MET A N 17
ATOM 19906 C CA . MET A 1 29 ? 5.774 -3.520 -7.964 1.00 0.26 595 MET A CA 17
ATOM 19907 C C . MET A 1 29 ? 4.972 -4.156 -6.843 1.00 0.26 595 MET A C 17
ATOM 19908 O O . MET A 1 29 ? 5.485 -4.367 -5.746 1.00 0.27 595 MET A O 17
ATOM 19922 N N . VAL A 1 30 ? 3.712 -4.443 -7.116 1.00 0.28 596 VAL A N 17
ATOM 19923 C CA . VAL A 1 30 ? 2.808 -4.950 -6.099 1.00 0.30 596 VAL A CA 17
ATOM 19924 C C . VAL A 1 30 ? 2.254 -6.311 -6.493 1.00 0.37 596 VAL A C 17
ATOM 19925 O O . VAL A 1 30 ? 1.773 -6.497 -7.612 1.00 0.44 596 VAL A O 17
ATOM 19938 N N . GLU A 1 31 ? 2.324 -7.257 -5.569 1.00 0.38 597 GLU A N 17
ATOM 19939 C CA . GLU A 1 31 ? 1.810 -8.595 -5.801 1.00 0.46 597 GLU A CA 17
ATOM 19940 C C . GLU A 1 31 ? 0.856 -8.997 -4.685 1.00 0.49 597 GLU A C 17
ATOM 19941 O O . GLU A 1 31 ? 1.110 -8.732 -3.508 1.00 0.57 597 GLU A O 17
ATOM 19953 N N . LYS A 1 32 ? -0.252 -9.617 -5.062 1.00 0.52 598 LYS A N 17
ATOM 19954 C CA . LYS A 1 32 ? -1.221 -10.108 -4.096 1.00 0.56 598 LYS A CA 17
ATOM 19955 C C . LYS A 1 32 ? -0.861 -11.522 -3.662 1.00 0.61 598 LYS A C 17
ATOM 19956 O O . LYS A 1 32 ? -0.793 -12.439 -4.483 1.00 0.74 598 LYS A O 17
ATOM 19975 N N . GLU A 1 33 ? -0.634 -11.696 -2.371 1.00 0.56 599 GLU A N 17
ATOM 19976 C CA . GLU A 1 33 ? -0.255 -12.989 -1.828 1.00 0.63 599 GLU A CA 17
ATOM 19977 C C . GLU A 1 33 ? -1.072 -13.289 -0.582 1.00 0.65 599 GLU A C 17
ATOM 19978 O O . GLU A 1 33 ? -1.092 -12.489 0.347 1.00 0.60 599 GLU A O 17
ATOM 19990 N N . ASN A 1 34 ? -1.744 -14.438 -0.581 1.00 0.76 600 ASN A N 17
ATOM 19991 C CA . ASN A 1 34 ? -2.635 -14.829 0.514 1.00 0.83 600 ASN A CA 17
ATOM 19992 C C . ASN A 1 34 ? -3.752 -13.804 0.664 1.00 0.81 600 ASN A C 17
ATOM 19993 O O . ASN A 1 34 ? -4.230 -13.550 1.772 1.00 0.85 600 ASN A O 17
ATOM 20004 N N . ASP A 1 35 ? -4.162 -13.226 -0.470 1.00 0.77 601 ASP A N 17
ATOM 20005 C CA . ASP A 1 35 ? -5.174 -12.164 -0.507 1.00 0.80 601 ASP A CA 17
ATOM 20006 C C . ASP A 1 35 ? -4.658 -10.892 0.162 1.00 0.72 601 ASP A C 17
ATOM 20007 O O . ASP A 1 35 ? -5.417 -9.952 0.412 1.00 0.78 601 ASP A O 17
ATOM 20016 N N . ASP A 1 36 ? -3.363 -10.870 0.444 1.00 0.62 602 ASP A N 17
ATOM 20017 C CA . ASP A 1 36 ? -2.725 -9.715 1.055 1.00 0.54 602 ASP A CA 17
ATOM 20018 C C . ASP A 1 36 ? -1.959 -8.933 -0.003 1.00 0.50 602 ASP A C 17
ATOM 20019 O O . ASP A 1 36 ? -1.746 -9.419 -1.113 1.00 0.54 602 ASP A O 17
ATOM 20028 N N . ILE A 1 37 ? -1.538 -7.728 0.344 1.00 0.45 603 ILE A N 17
ATOM 20029 C CA . ILE A 1 37 ? -0.902 -6.836 -0.618 1.00 0.42 603 ILE A CA 17
ATOM 20030 C C . ILE A 1 37 ? 0.583 -6.669 -0.313 1.00 0.32 603 ILE A C 17
ATOM 20031 O O . ILE A 1 37 ? 0.945 -6.174 0.748 1.00 0.32 603 ILE A O 17
ATOM 20047 N N . LYS A 1 38 ? 1.438 -7.074 -1.245 1.00 0.29 604 LYS A N 17
ATOM 20048 C CA . LYS A 1 38 ? 2.875 -6.888 -1.090 1.00 0.24 604 LYS A CA 17
ATOM 20049 C C . LYS A 1 38 ? 3.364 -5.774 -2.002 1.00 0.21 604 LYS A C 17
ATOM 20050 O O . LYS A 1 38 ? 3.214 -5.846 -3.220 1.00 0.28 604 LYS A O 17
ATOM 20069 N N . VAL A 1 39 ? 3.946 -4.758 -1.403 1.00 0.16 605 VAL A N 17
ATOM 20070 C CA . VAL A 1 39 ? 4.551 -3.663 -2.135 1.00 0.16 605 VAL A CA 17
ATOM 20071 C C . VAL A 1 39 ? 6.057 -3.851 -2.172 1.00 0.16 605 VAL A C 17
ATOM 20072 O O . VAL A 1 39 ? 6.670 -4.150 -1.149 1.00 0.18 605 VAL A O 17
ATOM 20085 N N . MET A 1 40 ? 6.649 -3.708 -3.346 1.00 0.18 606 MET A N 17
ATOM 20086 C CA . MET A 1 40 ? 8.087 -3.849 -3.482 1.00 0.22 606 MET A CA 17
ATOM 20087 C C . MET A 1 40 ? 8.702 -2.664 -4.210 1.00 0.20 606 MET A C 17
ATOM 20088 O O . MET A 1 40 ? 8.188 -2.203 -5.231 1.00 0.20 606 MET A O 17
ATOM 20102 N N . ASN A 1 41 ? 9.804 -2.175 -3.663 1.00 0.26 607 ASN A N 17
ATOM 20103 C CA . ASN A 1 41 ? 10.583 -1.118 -4.285 1.00 0.34 607 ASN A CA 17
ATOM 20104 C C . ASN A 1 41 ? 12.058 -1.454 -4.148 1.00 0.46 607 ASN A C 17
ATOM 20105 O O . ASN A 1 41 ? 12.565 -1.586 -3.030 1.00 0.52 607 ASN A O 17
ATOM 20116 N N . GLY A 1 42 ? 12.740 -1.594 -5.274 1.00 0.56 608 GLY A N 17
ATOM 20117 C CA . GLY A 1 42 ? 14.126 -2.009 -5.249 1.00 0.76 608 GLY A CA 17
ATOM 20118 C C . GLY A 1 42 ? 14.262 -3.429 -4.738 1.00 0.88 608 GLY A C 17
ATOM 20119 O O . GLY A 1 42 ? 13.926 -4.383 -5.439 1.00 1.78 608 GLY A O 17
ATOM 20123 N N . ASP A 1 43 ? 14.730 -3.570 -3.508 1.00 0.81 609 ASP A N 17
ATOM 20124 C CA . ASP A 1 43 ? 14.824 -4.878 -2.873 1.00 0.88 609 ASP A CA 17
ATOM 20125 C C . ASP A 1 43 ? 14.079 -4.882 -1.548 1.00 0.75 609 ASP A C 17
ATOM 20126 O O . ASP A 1 43 ? 14.251 -5.783 -0.729 1.00 0.84 609 ASP A O 17
ATOM 20135 N N . MET A 1 44 ? 13.250 -3.873 -1.346 1.00 0.59 610 MET A N 17
ATOM 20136 C CA . MET A 1 44 ? 12.457 -3.766 -0.132 1.00 0.56 610 MET A CA 17
ATOM 20137 C C . MET A 1 44 ? 11.030 -4.222 -0.400 1.00 0.36 610 MET A C 17
ATOM 20138 O O . MET A 1 44 ? 10.504 -3.995 -1.491 1.00 0.27 610 MET A O 17
ATOM 20152 N N . MET A 1 45 ? 10.404 -4.867 0.578 1.00 0.37 611 MET A N 17
ATOM 20153 C CA . MET A 1 45 ? 9.036 -5.349 0.411 1.00 0.28 611 MET A CA 17
ATOM 20154 C C . MET A 1 45 ? 8.216 -5.158 1.682 1.00 0.22 611 MET A C 17
ATOM 20155 O O . MET A 1 45 ? 8.762 -5.096 2.784 1.00 0.23 611 MET A O 17
ATOM 20169 N N . ALA A 1 46 ? 6.903 -5.040 1.511 1.00 0.20 612 ALA A N 17
ATOM 20170 C CA . ALA A 1 46 ? 5.979 -4.960 2.633 1.00 0.19 612 ALA A CA 17
ATOM 20171 C C . ALA A 1 46 ? 4.664 -5.634 2.282 1.00 0.21 612 ALA A C 17
ATOM 20172 O O . ALA A 1 46 ? 4.164 -5.466 1.181 1.00 0.29 612 ALA A O 17
ATOM 20179 N N . ARG A 1 47 ? 4.102 -6.390 3.212 1.00 0.26 613 ARG A N 17
ATOM 20180 C CA . ARG A 1 47 ? 2.828 -7.048 2.971 1.00 0.31 613 ARG A CA 17
ATOM 20181 C C . ARG A 1 47 ? 1.769 -6.582 3.969 1.00 0.33 613 ARG A C 17
ATOM 20182 O O . ARG A 1 47 ? 2.009 -6.523 5.180 1.00 0.34 613 ARG A O 17
ATOM 20203 N N . ILE A 1 48 ? 0.612 -6.218 3.439 1.00 0.36 614 ILE A N 17
ATOM 20204 C CA . ILE A 1 48 ? -0.521 -5.803 4.248 1.00 0.42 614 ILE A CA 17
ATOM 20205 C C . ILE A 1 48 ? -1.467 -6.977 4.438 1.00 0.45 614 ILE A C 17
ATOM 20206 O O . ILE A 1 48 ? -2.092 -7.430 3.479 1.00 0.46 614 ILE A O 17
ATOM 20222 N N . SER A 1 49 ? -1.587 -7.457 5.663 1.00 0.51 615 SER A N 17
ATOM 20223 C CA . SER A 1 49 ? -2.458 -8.580 5.952 1.00 0.59 615 SER A CA 17
ATOM 20224 C C . SER A 1 49 ? -3.738 -8.101 6.624 1.00 0.71 615 SER A C 17
ATOM 20225 O O . SER A 1 49 ? -3.950 -6.892 6.771 1.00 0.79 615 SER A O 17
ATOM 20233 N N . GLY A 1 50 ? -4.597 -9.032 7.019 1.00 0.80 616 GLY A N 17
ATOM 20234 C CA . GLY A 1 50 ? -5.776 -8.667 7.779 1.00 0.94 616 GLY A CA 17
ATOM 20235 C C . GLY A 1 50 ? -5.399 -8.108 9.135 1.00 1.24 616 GLY A C 17
ATOM 20236 O O . GLY A 1 50 ? -6.090 -7.248 9.685 1.00 1.89 616 GLY A O 17
ATOM 20240 N N . ASP A 1 51 ? -4.280 -8.592 9.657 1.00 1.17 617 ASP A N 17
ATOM 20241 C CA . ASP A 1 51 ? -3.760 -8.138 10.936 1.00 1.48 617 ASP A CA 17
ATOM 20242 C C . ASP A 1 51 ? -3.259 -6.704 10.835 1.00 1.16 617 ASP A C 17
ATOM 20243 O O . ASP A 1 51 ? -3.600 -5.856 11.659 1.00 1.54 617 ASP A O 17
ATOM 20252 N N . GLY A 1 52 ? -2.453 -6.435 9.819 1.00 0.96 618 GLY A N 17
ATOM 20253 C CA . GLY A 1 52 ? -1.929 -5.104 9.625 1.00 0.90 618 GLY A CA 17
ATOM 20254 C C . GLY A 1 52 ? -0.821 -5.085 8.602 1.00 0.74 618 GLY A C 17
ATOM 20255 O O . GLY A 1 52 ? -0.625 -6.060 7.873 1.00 0.69 618 GLY A O 17
ATOM 20259 N N . VAL A 1 53 ? -0.092 -3.988 8.543 1.00 0.73 619 VAL A N 17
ATOM 20260 C CA . VAL A 1 53 ? 0.982 -3.850 7.579 1.00 0.60 619 VAL A CA 17
ATOM 20261 C C . VAL A 1 53 ? 2.312 -4.243 8.203 1.00 0.52 619 VAL A C 17
ATOM 20262 O O . VAL A 1 53 ? 2.676 -3.744 9.268 1.00 0.56 619 VAL A O 17
ATOM 20275 N N . THR A 1 54 ? 3.036 -5.126 7.536 1.00 0.44 620 THR A N 17
ATOM 20276 C CA . THR A 1 54 ? 4.377 -5.486 7.962 1.00 0.41 620 THR A CA 17
ATOM 20277 C C . THR A 1 54 ? 5.305 -5.485 6.759 1.00 0.32 620 THR A C 17
ATOM 20278 O O . THR A 1 54 ? 5.011 -6.118 5.749 1.00 0.30 620 THR A O 17
ATOM 20289 N N . GLY A 1 55 ? 6.416 -4.778 6.860 1.00 0.27 621 GLY A N 17
ATOM 20290 C CA . GLY A 1 55 ? 7.330 -4.692 5.744 1.00 0.23 621 GLY A CA 17
ATOM 20291 C C . GLY A 1 55 ? 8.472 -3.742 6.019 1.00 0.22 621 GLY A C 17
ATOM 20292 O O . GLY A 1 55 ? 8.642 -3.284 7.153 1.00 0.24 621 GLY A O 17
ATOM 20296 N N . ASP A 1 56 ? 9.250 -3.441 4.990 1.00 0.23 622 ASP A N 17
ATOM 20297 C CA . ASP A 1 56 ? 10.319 -2.455 5.097 1.00 0.26 622 ASP A CA 17
ATOM 20298 C C . ASP A 1 56 ? 9.740 -1.077 5.397 1.00 0.21 622 ASP A C 17
ATOM 20299 O O . ASP A 1 56 ? 8.727 -0.670 4.820 1.00 0.19 622 ASP A O 17
ATOM 20308 N N . ALA A 1 57 ? 10.416 -0.369 6.300 1.00 0.24 623 ALA A N 17
ATOM 20309 C CA . ALA A 1 57 ? 9.949 0.911 6.819 1.00 0.26 623 ALA A CA 17
ATOM 20310 C C . ALA A 1 57 ? 9.720 1.944 5.721 1.00 0.23 623 ALA A C 17
ATOM 20311 O O . ALA A 1 57 ? 8.804 2.755 5.826 1.00 0.25 623 ALA A O 17
ATOM 20318 N N . GLY A 1 58 ? 10.533 1.905 4.669 1.00 0.23 624 GLY A N 17
ATOM 20319 C CA . GLY A 1 58 ? 10.409 2.891 3.609 1.00 0.26 624 GLY A CA 17
ATOM 20320 C C . GLY A 1 58 ? 9.085 2.765 2.895 1.00 0.22 624 GLY A C 17
ATOM 20321 O O . GLY A 1 58 ? 8.371 3.752 2.684 1.00 0.24 624 GLY A O 17
ATOM 20325 N N . ILE A 1 59 ? 8.748 1.536 2.553 1.00 0.18 625 ILE A N 17
ATOM 20326 C CA . ILE A 1 59 ? 7.494 1.241 1.892 1.00 0.16 625 ILE A CA 17
ATOM 20327 C C . ILE A 1 59 ? 6.320 1.449 2.842 1.00 0.15 625 ILE A C 17
ATOM 20328 O O . ILE A 1 59 ? 5.317 2.047 2.464 1.00 0.16 625 ILE A O 17
ATOM 20344 N N . VAL A 1 60 ? 6.460 0.984 4.081 1.00 0.16 626 VAL A N 17
ATOM 20345 C CA . VAL A 1 60 ? 5.383 1.103 5.063 1.00 0.18 626 VAL A CA 17
ATOM 20346 C C . VAL A 1 60 ? 5.022 2.566 5.309 1.00 0.19 626 VAL A C 17
ATOM 20347 O O . VAL A 1 60 ? 3.844 2.920 5.328 1.00 0.20 626 VAL A O 17
ATOM 20360 N N . ASP A 1 61 ? 6.033 3.418 5.472 1.00 0.20 627 ASP A N 17
ATOM 20361 C CA . ASP A 1 61 ? 5.790 4.849 5.650 1.00 0.24 627 ASP A CA 17
ATOM 20362 C C . ASP A 1 61 ? 5.070 5.431 4.445 1.00 0.22 627 ASP A C 17
ATOM 20363 O O . ASP A 1 61 ? 4.183 6.273 4.593 1.00 0.25 627 ASP A O 17
ATOM 20372 N N . LYS A 1 62 ? 5.434 4.977 3.252 1.00 0.21 628 LYS A N 17
ATOM 20373 C CA . LYS A 1 62 ? 4.781 5.457 2.043 1.00 0.22 628 LYS A CA 17
ATOM 20374 C C . LYS A 1 62 ? 3.338 4.968 1.988 1.00 0.20 628 LYS A C 17
ATOM 20375 O O . LYS A 1 62 ? 2.433 5.729 1.648 1.00 0.24 628 LYS A O 17
ATOM 20394 N N . ILE A 1 63 ? 3.134 3.697 2.323 1.00 0.17 629 ILE A N 17
ATOM 20395 C CA . ILE A 1 63 ? 1.797 3.116 2.348 1.00 0.18 629 ILE A CA 17
ATOM 20396 C C . ILE A 1 63 ? 0.913 3.884 3.316 1.00 0.20 629 ILE A C 17
ATOM 20397 O O . ILE A 1 63 ? -0.209 4.248 2.984 1.00 0.22 629 ILE A O 17
ATOM 20413 N N . ASN A 1 64 ? 1.450 4.159 4.497 1.00 0.20 630 ASN A N 17
ATOM 20414 C CA . ASN A 1 64 ? 0.729 4.898 5.526 1.00 0.24 630 ASN A CA 17
ATOM 20415 C C . ASN A 1 64 ? 0.347 6.286 5.032 1.00 0.22 630 ASN A C 17
ATOM 20416 O O . ASN A 1 64 ? -0.760 6.767 5.290 1.00 0.24 630 ASN A O 17
ATOM 20427 N N . GLU A 1 65 ? 1.263 6.917 4.310 1.00 0.22 631 GLU A N 17
ATOM 20428 C CA . GLU A 1 65 ? 1.014 8.227 3.728 1.00 0.25 631 GLU A CA 17
ATOM 20429 C C . GLU A 1 65 ? -0.123 8.148 2.714 1.00 0.22 631 GLU A C 17
ATOM 20430 O O . GLU A 1 65 ? -1.032 8.982 2.710 1.00 0.24 631 GLU A O 17
ATOM 20442 N N . CYS A 1 66 ? -0.074 7.124 1.869 1.00 0.21 632 CYS A N 17
ATOM 20443 C CA . CYS A 1 66 ? -1.100 6.909 0.859 1.00 0.24 632 CYS A CA 17
ATOM 20444 C C . CYS A 1 66 ? -2.447 6.591 1.506 1.00 0.23 632 CYS A C 17
ATOM 20445 O O . CYS A 1 66 ? -3.476 7.118 1.092 1.00 0.23 632 CYS A O 17
ATOM 20453 N N . ILE A 1 67 ? -2.429 5.746 2.535 1.00 0.23 633 ILE A N 17
ATOM 20454 C CA . ILE A 1 67 ? -3.644 5.398 3.268 1.00 0.25 633 ILE A CA 17
ATOM 20455 C C . ILE A 1 67 ? -4.308 6.648 3.825 1.00 0.23 633 ILE A C 17
ATOM 20456 O O . ILE A 1 67 ? -5.508 6.839 3.655 1.00 0.24 633 ILE A O 17
ATOM 20472 N N . LYS A 1 68 ? -3.520 7.508 4.460 1.00 0.25 634 LYS A N 17
ATOM 20473 C CA . LYS A 1 68 ? -4.056 8.713 5.078 1.00 0.28 634 LYS A CA 17
ATOM 20474 C C . LYS A 1 68 ? -4.730 9.602 4.039 1.00 0.24 634 LYS A C 17
ATOM 20475 O O . LYS A 1 68 ? -5.841 10.089 4.252 1.00 0.25 634 LYS A O 17
ATOM 20494 N N . LYS A 1 69 ? -4.062 9.787 2.906 1.00 0.24 635 LYS A N 17
ATOM 20495 C CA . LYS A 1 69 ? -4.577 10.650 1.853 1.00 0.26 635 LYS A CA 17
ATOM 20496 C C . LYS A 1 69 ? -5.802 10.036 1.190 1.00 0.24 635 LYS A C 17
ATOM 20497 O O . LYS A 1 69 ? -6.821 10.701 1.014 1.00 0.27 635 LYS A O 17
ATOM 20516 N N . ILE A 1 70 ? -5.699 8.762 0.848 1.00 0.22 636 ILE A N 17
ATOM 20517 C CA . ILE A 1 70 ? -6.762 8.066 0.139 1.00 0.26 636 ILE A CA 17
ATOM 20518 C C . ILE A 1 70 ? -7.991 7.882 1.021 1.00 0.25 636 ILE A C 17
ATOM 20519 O O . ILE A 1 70 ? -9.128 8.041 0.564 1.00 0.31 636 ILE A O 17
ATOM 20535 N N . GLU A 1 71 ? -7.767 7.571 2.292 1.00 0.23 637 GLU A N 17
ATOM 20536 C CA . GLU A 1 71 ? -8.860 7.467 3.245 1.00 0.29 637 GLU A CA 17
ATOM 20537 C C . GLU A 1 71 ? -9.542 8.820 3.381 1.00 0.28 637 GLU A C 17
ATOM 20538 O O . GLU A 1 71 ? -10.761 8.903 3.450 1.00 0.32 637 GLU A O 17
ATOM 20550 N N . ALA A 1 72 ? -8.742 9.879 3.381 1.00 0.26 638 ALA A N 17
ATOM 20551 C CA . ALA A 1 72 ? -9.263 11.236 3.431 1.00 0.30 638 ALA A CA 17
ATOM 20552 C C . ALA A 1 72 ? -10.087 11.557 2.183 1.00 0.32 638 ALA A C 17
ATOM 20553 O O . ALA A 1 72 ? -11.000 12.376 2.227 1.00 0.38 638 ALA A O 17
ATOM 20560 N N . ILE A 1 73 ? -9.761 10.914 1.070 1.00 0.32 639 ILE A N 17
ATOM 20561 C CA . ILE A 1 73 ? -10.477 11.153 -0.176 1.00 0.40 639 ILE A CA 17
ATOM 20562 C C . ILE A 1 73 ? -11.891 10.570 -0.129 1.00 0.42 639 ILE A C 17
ATOM 20563 O O . ILE A 1 73 ? -12.847 11.215 -0.562 1.00 0.50 639 ILE A O 17
ATOM 20579 N N . TYR A 1 74 ? -12.038 9.360 0.404 1.00 0.39 640 TYR A N 17
ATOM 20580 C CA . TYR A 1 74 ? -13.349 8.713 0.403 1.00 0.46 640 TYR A CA 17
ATOM 20581 C C . TYR A 1 74 ? -14.062 8.809 1.753 1.00 0.49 640 TYR A C 17
ATOM 20582 O O . TYR A 1 74 ? -15.282 8.953 1.806 1.00 0.57 640 TYR A O 17
ATOM 20600 N N . LEU A 1 75 ? -13.309 8.730 2.837 1.00 0.45 641 LEU A N 17
ATOM 20601 C CA . LEU A 1 75 ? -13.896 8.772 4.172 1.00 0.53 641 LEU A CA 17
ATOM 20602 C C . LEU A 1 75 ? -13.703 10.130 4.830 1.00 0.54 641 LEU A C 17
ATOM 20603 O O . LEU A 1 75 ? -14.358 10.434 5.822 1.00 0.64 641 LEU A O 17
ATOM 20619 N N . ARG A 1 76 ? -12.789 10.917 4.255 1.00 0.48 642 ARG A N 17
ATOM 20620 C CA . ARG A 1 76 ? -12.376 12.238 4.759 1.00 0.57 642 ARG A CA 17
ATOM 20621 C C . ARG A 1 76 ? -11.591 12.123 6.067 1.00 0.65 642 ARG A C 17
ATOM 20622 O O . ARG A 1 76 ? -11.868 11.268 6.911 1.00 0.87 642 ARG A O 17
ATOM 20643 N N . ASP A 1 77 ? -10.587 12.978 6.214 1.00 0.65 643 ASP A N 17
ATOM 20644 C CA . ASP A 1 77 ? -9.748 12.989 7.402 1.00 0.76 643 ASP A CA 17
ATOM 20645 C C . ASP A 1 77 ? -9.047 14.333 7.538 1.00 1.10 643 ASP A C 17
ATOM 20646 O O . ASP A 1 77 ? -8.028 14.553 6.854 1.00 1.80 643 ASP A O 17
ATOM 20656 N N . GLY A 1 1 ? -28.115 16.430 6.669 1.00 17.90 567 GLY A N 18
ATOM 20657 C CA . GLY A 1 1 ? -29.438 16.477 6.003 1.00 17.52 567 GLY A CA 18
ATOM 20658 C C . GLY A 1 1 ? -30.556 16.129 6.957 1.00 17.13 567 GLY A C 18
ATOM 20659 O O . GLY A 1 1 ? -30.300 15.646 8.059 1.00 16.99 567 GLY A O 18
ATOM 20665 N N . SER A 1 2 ? -31.792 16.358 6.539 1.00 17.09 568 SER A N 18
ATOM 20666 C CA . SER A 1 2 ? -32.948 16.091 7.385 1.00 16.89 568 SER A CA 18
ATOM 20667 C C . SER A 1 2 ? -33.295 14.605 7.382 1.00 16.31 568 SER A C 18
ATOM 20668 O O . SER A 1 2 ? -34.393 14.215 6.980 1.00 16.19 568 SER A O 18
ATOM 20676 N N . GLY A 1 3 ? -32.360 13.782 7.838 1.00 16.11 569 GLY A N 18
ATOM 20677 C CA . GLY A 1 3 ? -32.575 12.348 7.867 1.00 15.71 569 GLY A CA 18
ATOM 20678 C C . GLY A 1 3 ? -33.380 11.918 9.073 1.00 15.31 569 GLY A C 18
ATOM 20679 O O . GLY A 1 3 ? -32.885 11.186 9.930 1.00 15.30 569 GLY A O 18
ATOM 20683 N N . LEU A 1 4 ? -34.624 12.375 9.136 1.00 15.13 570 LEU A N 18
ATOM 20684 C CA . LEU A 1 4 ? -35.505 12.069 10.255 1.00 14.94 570 LEU A CA 18
ATOM 20685 C C . LEU A 1 4 ? -35.952 10.615 10.206 1.00 14.71 570 LEU A C 18
ATOM 20686 O O . LEU A 1 4 ? -36.360 10.045 11.217 1.00 14.65 570 LEU A O 18
ATOM 20702 N N . LYS A 1 5 ? -35.875 10.024 9.027 1.00 14.74 571 LYS A N 18
ATOM 20703 C CA . LYS A 1 5 ? -36.194 8.617 8.854 1.00 14.72 571 LYS A CA 18
ATOM 20704 C C . LYS A 1 5 ? -35.007 7.762 9.274 1.00 14.27 571 LYS A C 18
ATOM 20705 O O . LYS A 1 5 ? -33.856 8.098 8.978 1.00 14.21 571 LYS A O 18
ATOM 20724 N N . THR A 1 6 ? -35.285 6.672 9.974 1.00 14.11 572 THR A N 18
ATOM 20725 C CA . THR A 1 6 ? -34.234 5.787 10.446 1.00 13.87 572 THR A CA 18
ATOM 20726 C C . THR A 1 6 ? -33.695 4.943 9.292 1.00 13.10 572 THR A C 18
ATOM 20727 O O . THR A 1 6 ? -34.460 4.445 8.457 1.00 13.17 572 THR A O 18
ATOM 20738 N N . LYS A 1 7 ? -32.376 4.807 9.230 1.00 12.50 573 LYS A N 18
ATOM 20739 C CA . LYS A 1 7 ? -31.744 4.079 8.144 1.00 11.82 573 LYS A CA 18
ATOM 20740 C C . LYS A 1 7 ? -30.406 3.497 8.568 1.00 11.15 573 LYS A C 18
ATOM 20741 O O . LYS A 1 7 ? -29.688 4.076 9.387 1.00 11.03 573 LYS A O 18
ATOM 20760 N N . SER A 1 8 ? -30.084 2.344 8.014 1.00 10.92 574 SER A N 18
ATOM 20761 C CA . SER A 1 8 ? -28.749 1.799 8.113 1.00 10.47 574 SER A CA 18
ATOM 20762 C C . SER A 1 8 ? -27.869 2.539 7.116 1.00 9.69 574 SER A C 18
ATOM 20763 O O . SER A 1 8 ? -28.253 2.703 5.955 1.00 9.50 574 SER A O 18
ATOM 20771 N N . VAL A 1 9 ? -26.716 3.011 7.576 1.00 9.45 575 VAL A N 18
ATOM 20772 C CA . VAL A 1 9 ? -25.836 3.834 6.756 1.00 8.90 575 VAL A CA 18
ATOM 20773 C C . VAL A 1 9 ? -25.453 3.120 5.464 1.00 8.23 575 VAL A C 18
ATOM 20774 O O . VAL A 1 9 ? -24.717 2.131 5.478 1.00 8.37 575 VAL A O 18
ATOM 20787 N N . ARG A 1 10 ? -25.975 3.623 4.356 1.00 7.76 576 ARG A N 18
ATOM 20788 C CA . ARG A 1 10 ? -25.715 3.044 3.046 1.00 7.33 576 ARG A CA 18
ATOM 20789 C C . ARG A 1 10 ? -24.948 4.030 2.170 1.00 6.42 576 ARG A C 18
ATOM 20790 O O . ARG A 1 10 ? -24.253 3.633 1.235 1.00 6.31 576 ARG A O 18
ATOM 20811 N N . LEU A 1 11 ? -25.063 5.312 2.494 1.00 6.11 577 LEU A N 18
ATOM 20812 C CA . LEU A 1 11 ? -24.375 6.358 1.749 1.00 5.52 577 LEU A CA 18
ATOM 20813 C C . LEU A 1 11 ? -22.952 6.521 2.279 1.00 4.86 577 LEU A C 18
ATOM 20814 O O . LEU A 1 11 ? -22.560 7.586 2.759 1.00 5.03 577 LEU A O 18
ATOM 20830 N N . SER A 1 12 ? -22.193 5.445 2.202 1.00 4.54 578 SER A N 18
ATOM 20831 C CA . SER A 1 12 ? -20.824 5.430 2.677 1.00 4.31 578 SER A CA 18
ATOM 20832 C C . SER A 1 12 ? -20.036 4.380 1.897 1.00 3.46 578 SER A C 18
ATOM 20833 O O . SER A 1 12 ? -19.073 3.798 2.396 1.00 3.75 578 SER A O 18
ATOM 20841 N N . LYS A 1 13 ? -20.455 4.149 0.659 1.00 3.02 579 LYS A N 18
ATOM 20842 C CA . LYS A 1 13 ? -19.850 3.126 -0.176 1.00 2.83 579 LYS A CA 18
ATOM 20843 C C . LYS A 1 13 ? -18.615 3.675 -0.880 1.00 2.03 579 LYS A C 18
ATOM 20844 O O . LYS A 1 13 ? -18.720 4.415 -1.857 1.00 2.42 579 LYS A O 18
ATOM 20863 N N . MET A 1 14 ? -17.446 3.318 -0.374 1.00 1.63 580 MET A N 18
ATOM 20864 C CA . MET A 1 14 ? -16.190 3.784 -0.943 1.00 1.27 580 MET A CA 18
ATOM 20865 C C . MET A 1 14 ? -15.197 2.640 -1.053 1.00 1.11 580 MET A C 18
ATOM 20866 O O . MET A 1 14 ? -15.398 1.572 -0.466 1.00 1.70 580 MET A O 18
ATOM 20880 N N . GLY A 1 15 ? -14.133 2.860 -1.811 1.00 0.74 581 GLY A N 18
ATOM 20881 C CA . GLY A 1 15 ? -13.110 1.848 -1.966 1.00 0.76 581 GLY A CA 18
ATOM 20882 C C . GLY A 1 15 ? -11.722 2.397 -1.717 1.00 0.62 581 GLY A C 18
ATOM 20883 O O . GLY A 1 15 ? -10.917 2.509 -2.645 1.00 0.55 581 GLY A O 18
ATOM 20887 N N . LYS A 1 16 ? -11.442 2.743 -0.463 1.00 0.65 582 LYS A N 18
ATOM 20888 C CA . LYS A 1 16 ? -10.143 3.290 -0.090 1.00 0.59 582 LYS A CA 18
ATOM 20889 C C . LYS A 1 16 ? -9.024 2.312 -0.420 1.00 0.52 582 LYS A C 18
ATOM 20890 O O . LYS A 1 16 ? -8.010 2.691 -1.000 1.00 0.48 582 LYS A O 18
ATOM 20909 N N . LYS A 1 17 ? -9.235 1.047 -0.081 1.00 0.55 583 LYS A N 18
ATOM 20910 C CA . LYS A 1 17 ? -8.198 0.040 -0.208 1.00 0.53 583 LYS A CA 18
ATOM 20911 C C . LYS A 1 17 ? -7.890 -0.228 -1.670 1.00 0.43 583 LYS A C 18
ATOM 20912 O O . LYS A 1 17 ? -6.740 -0.447 -2.045 1.00 0.40 583 LYS A O 18
ATOM 20931 N N . GLU A 1 18 ? -8.925 -0.183 -2.490 1.00 0.42 584 GLU A N 18
ATOM 20932 C CA . GLU A 1 18 ? -8.777 -0.389 -3.918 1.00 0.36 584 GLU A CA 18
ATOM 20933 C C . GLU A 1 18 ? -7.886 0.691 -4.516 1.00 0.30 584 GLU A C 18
ATOM 20934 O O . GLU A 1 18 ? -7.015 0.406 -5.340 1.00 0.29 584 GLU A O 18
ATOM 20946 N N . LEU A 1 19 ? -8.104 1.930 -4.089 1.00 0.30 585 LEU A N 18
ATOM 20947 C CA . LEU A 1 19 ? -7.291 3.046 -4.548 1.00 0.26 585 LEU A CA 18
ATOM 20948 C C . LEU A 1 19 ? -5.877 2.964 -3.974 1.00 0.26 585 LEU A C 18
ATOM 20949 O O . LEU A 1 19 ? -4.916 3.344 -4.641 1.00 0.25 585 LEU A O 18
ATOM 20965 N N . LEU A 1 20 ? -5.749 2.471 -2.738 1.00 0.29 586 LEU A N 18
ATOM 20966 C CA . LEU A 1 20 ? -4.433 2.297 -2.125 1.00 0.32 586 LEU A CA 18
ATOM 20967 C C . LEU A 1 20 ? -3.571 1.411 -3.011 1.00 0.29 586 LEU A C 18
ATOM 20968 O O . LEU A 1 20 ? -2.436 1.751 -3.344 1.00 0.32 586 LEU A O 18
ATOM 20984 N N . VAL A 1 21 ? -4.146 0.288 -3.411 1.00 0.28 587 VAL A N 18
ATOM 20985 C CA . VAL A 1 21 ? -3.443 -0.695 -4.213 1.00 0.30 587 VAL A CA 18
ATOM 20986 C C . VAL A 1 21 ? -3.083 -0.138 -5.586 1.00 0.29 587 VAL A C 18
ATOM 20987 O O . VAL A 1 21 ? -1.959 -0.304 -6.049 1.00 0.34 587 VAL A O 18
ATOM 21000 N N . SER A 1 22 ? -4.028 0.545 -6.218 1.00 0.26 588 SER A N 18
ATOM 21001 C CA . SER A 1 22 ? -3.826 1.043 -7.569 1.00 0.27 588 SER A CA 18
ATOM 21002 C C . SER A 1 22 ? -2.758 2.135 -7.607 1.00 0.23 588 SER A C 18
ATOM 21003 O O . SER A 1 22 ? -1.852 2.094 -8.442 1.00 0.25 588 SER A O 18
ATOM 21011 N N . VAL A 1 23 ? -2.848 3.089 -6.687 1.00 0.22 589 VAL A N 18
ATOM 21012 C CA . VAL A 1 23 ? -1.894 4.193 -6.632 1.00 0.24 589 VAL A CA 18
ATOM 21013 C C . VAL A 1 23 ? -0.486 3.681 -6.343 1.00 0.24 589 VAL A C 18
ATOM 21014 O O . VAL A 1 23 ? 0.480 4.084 -6.998 1.00 0.27 589 VAL A O 18
ATOM 21027 N N . LEU A 1 24 ? -0.377 2.777 -5.377 1.00 0.23 590 LEU A N 18
ATOM 21028 C CA . LEU A 1 24 ? 0.908 2.178 -5.039 1.00 0.25 590 LEU A CA 18
ATOM 21029 C C . LEU A 1 24 ? 1.438 1.350 -6.204 1.00 0.25 590 LEU A C 18
ATOM 21030 O O . LEU A 1 24 ? 2.630 1.365 -6.488 1.00 0.28 590 LEU A O 18
ATOM 21046 N N . LYS A 1 25 ? 0.538 0.658 -6.893 1.00 0.25 591 LYS A N 18
ATOM 21047 C CA . LYS A 1 25 ? 0.909 -0.209 -8.009 1.00 0.28 591 LYS A CA 18
ATOM 21048 C C . LYS A 1 25 ? 1.471 0.603 -9.177 1.00 0.31 591 LYS A C 18
ATOM 21049 O O . LYS A 1 25 ? 2.241 0.089 -9.991 1.00 0.34 591 LYS A O 18
ATOM 21068 N N . ASN A 1 26 ? 1.086 1.872 -9.256 1.00 0.32 592 ASN A N 18
ATOM 21069 C CA . ASN A 1 26 ? 1.577 2.754 -10.314 1.00 0.38 592 ASN A CA 18
ATOM 21070 C C . ASN A 1 26 ? 3.047 3.093 -10.100 1.00 0.35 592 ASN A C 18
ATOM 21071 O O . ASN A 1 26 ? 3.778 3.379 -11.049 1.00 0.43 592 ASN A O 18
ATOM 21082 N N . HIS A 1 27 ? 3.481 3.058 -8.847 1.00 0.31 593 HIS A N 18
ATOM 21083 C CA . HIS A 1 27 ? 4.841 3.460 -8.502 1.00 0.34 593 HIS A CA 18
ATOM 21084 C C . HIS A 1 27 ? 5.689 2.264 -8.094 1.00 0.29 593 HIS A C 18
ATOM 21085 O O . HIS A 1 27 ? 6.901 2.245 -8.316 1.00 0.33 593 HIS A O 18
ATOM 21100 N N . PHE A 1 28 ? 5.048 1.264 -7.516 1.00 0.23 594 PHE A N 18
ATOM 21101 C CA . PHE A 1 28 ? 5.753 0.120 -6.962 1.00 0.20 594 PHE A CA 18
ATOM 21102 C C . PHE A 1 28 ? 5.201 -1.169 -7.552 1.00 0.20 594 PHE A C 18
ATOM 21103 O O . PHE A 1 28 ? 4.067 -1.207 -8.029 1.00 0.21 594 PHE A O 18
ATOM 21120 N N . MET A 1 29 ? 6.007 -2.218 -7.518 1.00 0.23 595 MET A N 18
ATOM 21121 C CA . MET A 1 29 ? 5.582 -3.520 -8.001 1.00 0.26 595 MET A CA 18
ATOM 21122 C C . MET A 1 29 ? 4.791 -4.226 -6.914 1.00 0.26 595 MET A C 18
ATOM 21123 O O . MET A 1 29 ? 5.309 -4.485 -5.832 1.00 0.27 595 MET A O 18
ATOM 21137 N N . VAL A 1 30 ? 3.539 -4.527 -7.198 1.00 0.28 596 VAL A N 18
ATOM 21138 C CA . VAL A 1 30 ? 2.669 -5.130 -6.207 1.00 0.30 596 VAL A CA 18
ATOM 21139 C C . VAL A 1 30 ? 2.370 -6.583 -6.555 1.00 0.37 596 VAL A C 18
ATOM 21140 O O . VAL A 1 30 ? 2.048 -6.908 -7.700 1.00 0.44 596 VAL A O 18
ATOM 21153 N N . GLU A 1 31 ? 2.489 -7.447 -5.559 1.00 0.38 597 GLU A N 18
ATOM 21154 C CA . GLU A 1 31 ? 2.281 -8.871 -5.739 1.00 0.46 597 GLU A CA 18
ATOM 21155 C C . GLU A 1 31 ? 1.269 -9.387 -4.718 1.00 0.49 597 GLU A C 18
ATOM 21156 O O . GLU A 1 31 ? 1.304 -8.999 -3.552 1.00 0.57 597 GLU A O 18
ATOM 21168 N N . LYS A 1 32 ? 0.360 -10.241 -5.161 1.00 0.52 598 LYS A N 18
ATOM 21169 C CA . LYS A 1 32 ? -0.624 -10.836 -4.266 1.00 0.56 598 LYS A CA 18
ATOM 21170 C C . LYS A 1 32 ? -0.126 -12.177 -3.747 1.00 0.61 598 LYS A C 18
ATOM 21171 O O . LYS A 1 32 ? 0.282 -13.045 -4.524 1.00 0.74 598 LYS A O 18
ATOM 21190 N N . GLU A 1 33 ? -0.152 -12.339 -2.434 1.00 0.56 599 GLU A N 18
ATOM 21191 C CA . GLU A 1 33 ? 0.321 -13.562 -1.804 1.00 0.63 599 GLU A CA 18
ATOM 21192 C C . GLU A 1 33 ? -0.479 -13.836 -0.536 1.00 0.65 599 GLU A C 18
ATOM 21193 O O . GLU A 1 33 ? -0.609 -12.957 0.309 1.00 0.60 599 GLU A O 18
ATOM 21205 N N . ASN A 1 34 ? -1.019 -15.049 -0.423 1.00 0.76 600 ASN A N 18
ATOM 21206 C CA . ASN A 1 34 ? -1.879 -15.437 0.703 1.00 0.83 600 ASN A CA 18
ATOM 21207 C C . ASN A 1 34 ? -3.110 -14.540 0.757 1.00 0.81 600 ASN A C 18
ATOM 21208 O O . ASN A 1 34 ? -3.652 -14.271 1.832 1.00 0.85 600 ASN A O 18
ATOM 21219 N N . ASP A 1 35 ? -3.563 -14.109 -0.422 1.00 0.77 601 ASP A N 18
ATOM 21220 C CA . ASP A 1 35 ? -4.654 -13.139 -0.552 1.00 0.80 601 ASP A CA 18
ATOM 21221 C C . ASP A 1 35 ? -4.309 -11.824 0.147 1.00 0.72 601 ASP A C 18
ATOM 21222 O O . ASP A 1 35 ? -5.189 -11.027 0.472 1.00 0.78 601 ASP A O 18
ATOM 21231 N N . ASP A 1 36 ? -3.021 -11.607 0.373 1.00 0.62 602 ASP A N 18
ATOM 21232 C CA . ASP A 1 36 ? -2.540 -10.368 0.961 1.00 0.54 602 ASP A CA 18
ATOM 21233 C C . ASP A 1 36 ? -1.841 -9.540 -0.102 1.00 0.50 602 ASP A C 18
ATOM 21234 O O . ASP A 1 36 ? -1.680 -9.987 -1.240 1.00 0.54 602 ASP A O 18
ATOM 21243 N N . ILE A 1 37 ? -1.431 -8.338 0.263 1.00 0.45 603 ILE A N 18
ATOM 21244 C CA . ILE A 1 37 ? -0.864 -7.402 -0.697 1.00 0.42 603 ILE A CA 18
ATOM 21245 C C . ILE A 1 37 ? 0.595 -7.105 -0.378 1.00 0.32 603 ILE A C 18
ATOM 21246 O O . ILE A 1 37 ? 0.911 -6.593 0.693 1.00 0.32 603 ILE A O 18
ATOM 21262 N N . LYS A 1 38 ? 1.478 -7.430 -1.306 1.00 0.29 604 LYS A N 18
ATOM 21263 C CA . LYS A 1 38 ? 2.895 -7.138 -1.154 1.00 0.24 604 LYS A CA 18
ATOM 21264 C C . LYS A 1 38 ? 3.287 -5.968 -2.041 1.00 0.21 604 LYS A C 18
ATOM 21265 O O . LYS A 1 38 ? 3.131 -6.018 -3.259 1.00 0.28 604 LYS A O 18
ATOM 21284 N N . VAL A 1 39 ? 3.785 -4.921 -1.418 1.00 0.16 605 VAL A N 18
ATOM 21285 C CA . VAL A 1 39 ? 4.299 -3.766 -2.127 1.00 0.16 605 VAL A CA 18
ATOM 21286 C C . VAL A 1 39 ? 5.812 -3.870 -2.212 1.00 0.16 605 VAL A C 18
ATOM 21287 O O . VAL A 1 39 ? 6.471 -4.140 -1.211 1.00 0.18 605 VAL A O 18
ATOM 21300 N N . MET A 1 40 ? 6.357 -3.703 -3.403 1.00 0.18 606 MET A N 18
ATOM 21301 C CA . MET A 1 40 ? 7.792 -3.812 -3.593 1.00 0.22 606 MET A CA 18
ATOM 21302 C C . MET A 1 40 ? 8.353 -2.623 -4.351 1.00 0.20 606 MET A C 18
ATOM 21303 O O . MET A 1 40 ? 7.798 -2.190 -5.360 1.00 0.20 606 MET A O 18
ATOM 21317 N N . ASN A 1 41 ? 9.464 -2.106 -3.857 1.00 0.26 607 ASN A N 18
ATOM 21318 C CA . ASN A 1 41 ? 10.153 -1.001 -4.501 1.00 0.34 607 ASN A CA 18
ATOM 21319 C C . ASN A 1 41 ? 11.654 -1.161 -4.319 1.00 0.46 607 ASN A C 18
ATOM 21320 O O . ASN A 1 41 ? 12.142 -1.184 -3.192 1.00 0.52 607 ASN A O 18
ATOM 21331 N N . GLY A 1 42 ? 12.375 -1.259 -5.425 1.00 0.56 608 GLY A N 18
ATOM 21332 C CA . GLY A 1 42 ? 13.807 -1.466 -5.357 1.00 0.76 608 GLY A CA 18
ATOM 21333 C C . GLY A 1 42 ? 14.158 -2.771 -4.672 1.00 0.88 608 GLY A C 18
ATOM 21334 O O . GLY A 1 42 ? 13.964 -3.847 -5.239 1.00 1.78 6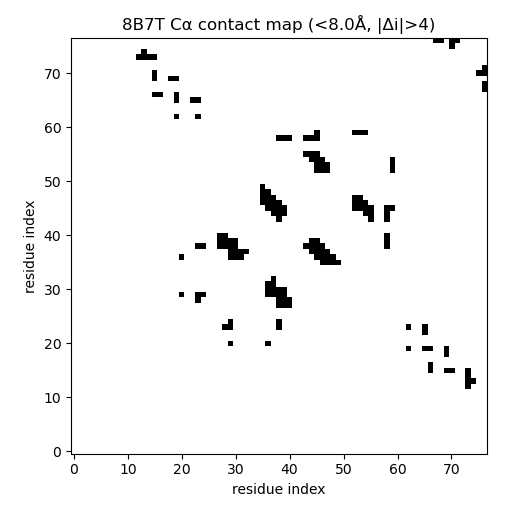08 GLY A O 18
ATOM 21338 N N . ASP A 1 43 ? 14.650 -2.671 -3.446 1.00 0.81 609 ASP A N 18
ATOM 21339 C CA . ASP A 1 43 ? 15.007 -3.845 -2.659 1.00 0.88 609 ASP A CA 18
ATOM 21340 C C . ASP A 1 43 ? 14.064 -3.978 -1.471 1.00 0.75 609 ASP A C 18
ATOM 21341 O O . ASP A 1 43 ? 14.261 -4.813 -0.589 1.00 0.84 609 ASP A O 18
ATOM 21350 N N . MET A 1 44 ? 13.040 -3.137 -1.454 1.00 0.59 610 MET A N 18
ATOM 21351 C CA . MET A 1 44 ? 12.074 -3.122 -0.368 1.00 0.56 610 MET A CA 18
ATOM 21352 C C . MET A 1 44 ? 10.852 -3.960 -0.703 1.00 0.36 610 MET A C 18
ATOM 21353 O O . MET A 1 44 ? 10.388 -3.969 -1.843 1.00 0.27 610 MET A O 18
ATOM 21367 N N . MET A 1 45 ? 10.335 -4.652 0.298 1.00 0.37 611 MET A N 18
ATOM 21368 C CA . MET A 1 45 ? 9.090 -5.390 0.170 1.00 0.28 611 MET A CA 18
ATOM 21369 C C . MET A 1 45 ? 8.273 -5.241 1.446 1.00 0.22 611 MET A C 18
ATOM 21370 O O . MET A 1 45 ? 8.828 -5.209 2.545 1.00 0.23 611 MET A O 18
ATOM 21384 N N . ALA A 1 46 ? 6.966 -5.112 1.302 1.00 0.20 612 ALA A N 18
ATOM 21385 C CA . ALA A 1 46 ? 6.084 -5.010 2.450 1.00 0.19 612 ALA A CA 18
ATOM 21386 C C . ALA A 1 46 ? 4.795 -5.768 2.204 1.00 0.21 612 ALA A C 18
ATOM 21387 O O . ALA A 1 46 ? 4.301 -5.808 1.084 1.00 0.29 612 ALA A O 18
ATOM 21394 N N . ARG A 1 47 ? 4.256 -6.366 3.249 1.00 0.26 613 ARG A N 18
ATOM 21395 C CA . ARG A 1 47 ? 3.051 -7.165 3.128 1.00 0.31 613 ARG A CA 18
ATOM 21396 C C . ARG A 1 47 ? 1.939 -6.610 4.009 1.00 0.33 613 ARG A C 18
ATOM 21397 O O . ARG A 1 47 ? 2.108 -6.453 5.220 1.00 0.34 613 ARG A O 18
ATOM 21418 N N . ILE A 1 48 ? 0.809 -6.309 3.393 1.00 0.36 614 ILE A N 18
ATOM 21419 C CA . ILE A 1 48 ? -0.389 -5.969 4.132 1.00 0.42 614 ILE A CA 18
ATOM 21420 C C . ILE A 1 48 ? -1.256 -7.210 4.229 1.00 0.45 614 ILE A C 18
ATOM 21421 O O . ILE A 1 48 ? -1.795 -7.676 3.222 1.00 0.46 614 ILE A O 18
ATOM 21437 N N . SER A 1 49 ? -1.385 -7.745 5.427 1.00 0.51 615 SER A N 18
ATOM 21438 C CA . SER A 1 49 ? -2.138 -8.964 5.631 1.00 0.59 615 SER A CA 18
ATOM 21439 C C . SER A 1 49 ? -3.479 -8.651 6.274 1.00 0.71 615 SER A C 18
ATOM 21440 O O . SER A 1 49 ? -3.649 -7.596 6.893 1.00 0.79 615 SER A O 18
ATOM 21448 N N . GLY A 1 50 ? -4.433 -9.561 6.115 1.00 0.80 616 GLY A N 18
ATOM 21449 C CA . GLY A 1 50 ? -5.719 -9.417 6.769 1.00 0.94 616 GLY A CA 18
ATOM 21450 C C . GLY A 1 50 ? -5.629 -9.763 8.240 1.00 1.24 616 GLY A C 18
ATOM 21451 O O . GLY A 1 50 ? -6.325 -10.660 8.723 1.00 1.89 616 GLY A O 18
ATOM 21455 N N . ASP A 1 51 ? -4.770 -9.039 8.942 1.00 1.17 617 ASP A N 18
ATOM 21456 C CA . ASP A 1 51 ? -4.449 -9.311 10.337 1.00 1.48 617 ASP A CA 18
ATOM 21457 C C . ASP A 1 51 ? -3.531 -8.218 10.865 1.00 1.16 617 ASP A C 18
ATOM 21458 O O . ASP A 1 51 ? -3.736 -7.684 11.954 1.00 1.54 617 ASP A O 18
ATOM 21467 N N . GLY A 1 52 ? -2.526 -7.887 10.068 1.00 0.96 618 GLY A N 18
ATOM 21468 C CA . GLY A 1 52 ? -1.593 -6.840 10.420 1.00 0.90 618 GLY A CA 18
ATOM 21469 C C . GLY A 1 52 ? -0.724 -6.465 9.240 1.00 0.74 618 GLY A C 18
ATOM 21470 O O . GLY A 1 52 ? -0.864 -7.045 8.161 1.00 0.69 618 GLY A O 18
ATOM 21474 N N . VAL A 1 53 ? 0.167 -5.501 9.424 1.00 0.73 619 VAL A N 18
ATOM 21475 C CA . VAL A 1 53 ? 1.054 -5.083 8.350 1.00 0.60 619 VAL A CA 18
ATOM 21476 C C . VAL A 1 53 ? 2.510 -5.263 8.761 1.00 0.52 619 VAL A C 18
ATOM 21477 O O . VAL A 1 53 ? 2.933 -4.783 9.816 1.00 0.56 619 VAL A O 18
ATOM 21490 N N . THR A 1 54 ? 3.274 -5.943 7.920 1.00 0.44 620 THR A N 18
ATOM 21491 C CA . THR A 1 54 ? 4.696 -6.132 8.153 1.00 0.41 620 THR A CA 18
ATOM 21492 C C . THR A 1 54 ? 5.457 -5.989 6.843 1.00 0.32 620 THR A C 18
ATOM 21493 O O . THR A 1 54 ? 5.092 -6.594 5.837 1.00 0.30 620 THR A O 18
ATOM 21504 N N . GLY A 1 55 ? 6.502 -5.185 6.850 1.00 0.27 621 GLY A N 18
ATOM 21505 C CA . GLY A 1 55 ? 7.275 -4.977 5.649 1.00 0.23 621 GLY A CA 18
ATOM 21506 C C . GLY A 1 55 ? 8.388 -3.978 5.859 1.00 0.22 621 GLY A C 18
ATOM 21507 O O . GLY A 1 55 ? 8.613 -3.525 6.985 1.00 0.24 621 GLY A O 18
ATOM 21511 N N . ASP A 1 56 ? 9.080 -3.635 4.784 1.00 0.23 622 ASP A N 18
ATOM 21512 C CA . ASP A 1 56 ? 10.148 -2.645 4.845 1.00 0.26 622 ASP A CA 18
ATOM 21513 C C . ASP A 1 56 ? 9.576 -1.282 5.203 1.00 0.21 622 ASP A C 18
ATOM 21514 O O . ASP A 1 56 ? 8.581 -0.836 4.623 1.00 0.19 622 ASP A O 18
ATOM 21523 N N . ALA A 1 57 ? 10.232 -0.629 6.156 1.00 0.24 623 ALA A N 18
ATOM 21524 C CA . ALA A 1 57 ? 9.764 0.632 6.717 1.00 0.26 623 ALA A CA 18
ATOM 21525 C C . ALA A 1 57 ? 9.593 1.714 5.658 1.00 0.23 623 ALA A C 18
ATOM 21526 O O . ALA A 1 57 ? 8.713 2.563 5.785 1.00 0.25 623 ALA A O 18
ATOM 21533 N N . GLY A 1 58 ? 10.418 1.686 4.615 1.00 0.23 624 GLY A N 18
ATOM 21534 C CA . GLY A 1 58 ? 10.318 2.693 3.571 1.00 0.26 624 GLY A CA 18
ATOM 21535 C C . GLY A 1 58 ? 8.969 2.650 2.889 1.00 0.22 624 GLY A C 18
ATOM 21536 O O . GLY A 1 58 ? 8.307 3.680 2.709 1.00 0.24 624 GLY A O 18
ATOM 21540 N N . ILE A 1 59 ? 8.554 1.446 2.540 1.00 0.18 625 ILE A N 18
ATOM 21541 C CA . ILE A 1 59 ? 7.266 1.223 1.911 1.00 0.16 625 ILE A CA 18
ATOM 21542 C C . ILE A 1 59 ? 6.131 1.448 2.905 1.00 0.15 625 ILE A C 18
ATOM 21543 O O . ILE A 1 59 ? 5.136 2.080 2.570 1.00 0.16 625 ILE A O 18
ATOM 21559 N N . VAL A 1 60 ? 6.298 0.966 4.135 1.00 0.16 626 VAL A N 18
ATOM 21560 C CA . VAL A 1 60 ? 5.255 1.092 5.155 1.00 0.18 626 VAL A CA 18
ATOM 21561 C C . VAL A 1 60 ? 4.920 2.560 5.423 1.00 0.19 626 VAL A C 18
ATOM 21562 O O . VAL A 1 60 ? 3.747 2.940 5.447 1.00 0.20 626 VAL A O 18
ATOM 21575 N N . ASP A 1 61 ? 5.947 3.388 5.600 1.00 0.20 627 ASP A N 18
ATOM 21576 C CA . ASP A 1 61 ? 5.740 4.819 5.800 1.00 0.24 627 ASP A CA 18
ATOM 21577 C C . ASP A 1 61 ? 5.054 5.446 4.592 1.00 0.22 627 ASP A C 18
ATOM 21578 O O . ASP A 1 61 ? 4.191 6.314 4.740 1.00 0.25 627 ASP A O 18
ATOM 21587 N N . LYS A 1 62 ? 5.427 5.002 3.397 1.00 0.21 628 LYS A N 18
ATOM 21588 C CA . LYS A 1 62 ? 4.813 5.515 2.181 1.00 0.22 628 LYS A CA 18
ATOM 21589 C C . LYS A 1 62 ? 3.347 5.100 2.098 1.00 0.20 628 LYS A C 18
ATOM 21590 O O . LYS A 1 62 ? 2.489 5.898 1.718 1.00 0.24 628 LYS A O 18
ATOM 21609 N N . ILE A 1 63 ? 3.069 3.849 2.448 1.00 0.17 629 ILE A N 18
ATOM 21610 C CA . ILE A 1 63 ? 1.706 3.335 2.448 1.00 0.18 629 ILE A CA 18
ATOM 21611 C C . ILE A 1 63 ? 0.844 4.140 3.407 1.00 0.20 629 ILE A C 18
ATOM 21612 O O . ILE A 1 63 ? -0.259 4.549 3.065 1.00 0.22 629 ILE A O 18
ATOM 21628 N N . ASN A 1 64 ? 1.378 4.389 4.596 1.00 0.20 630 ASN A N 18
ATOM 21629 C CA . ASN A 1 64 ? 0.668 5.143 5.623 1.00 0.24 630 ASN A CA 18
ATOM 21630 C C . ASN A 1 64 ? 0.348 6.555 5.151 1.00 0.22 630 ASN A C 18
ATOM 21631 O O . ASN A 1 64 ? -0.726 7.086 5.445 1.00 0.24 630 ASN A O 18
ATOM 21642 N N . GLU A 1 65 ? 1.273 7.158 4.414 1.00 0.22 631 GLU A N 18
ATOM 21643 C CA . GLU A 1 65 ? 1.047 8.477 3.842 1.00 0.25 631 GLU A CA 18
ATOM 21644 C C . GLU A 1 65 ? -0.091 8.417 2.828 1.00 0.22 631 GLU A C 18
ATOM 21645 O O . GLU A 1 65 ? -1.003 9.246 2.843 1.00 0.24 631 GLU A O 18
ATOM 21657 N N . CYS A 1 66 ? -0.042 7.403 1.976 1.00 0.21 632 CYS A N 18
ATOM 21658 C CA . CYS A 1 66 ? -1.021 7.237 0.915 1.00 0.24 632 CYS A CA 18
ATOM 21659 C C . CYS A 1 66 ? -2.401 6.917 1.488 1.00 0.23 632 CYS A C 18
ATOM 21660 O O . CYS A 1 66 ? -3.411 7.430 1.006 1.00 0.23 632 CYS A O 18
ATOM 21668 N N . ILE A 1 67 ? -2.433 6.089 2.529 1.00 0.23 633 ILE A N 18
ATOM 21669 C CA . ILE A 1 67 ? -3.680 5.745 3.205 1.00 0.25 633 ILE A CA 18
ATOM 21670 C C . ILE A 1 67 ? -4.374 6.993 3.734 1.00 0.23 633 ILE A C 18
ATOM 21671 O O . ILE A 1 67 ? -5.570 7.184 3.519 1.00 0.24 633 ILE A O 18
ATOM 21687 N N . LYS A 1 68 ? -3.615 7.850 4.400 1.00 0.25 634 LYS A N 18
ATOM 21688 C CA . LYS A 1 68 ? -4.172 9.055 5.000 1.00 0.28 634 LYS A CA 18
ATOM 21689 C C . LYS A 1 68 ? -4.745 9.980 3.930 1.00 0.24 634 LYS A C 18
ATOM 21690 O O . LYS A 1 68 ? -5.812 10.569 4.106 1.00 0.25 634 LYS A O 18
ATOM 21709 N N . LYS A 1 69 ? -4.029 10.098 2.821 1.00 0.24 635 LYS A N 18
ATOM 21710 C CA . LYS A 1 69 ? -4.461 10.946 1.719 1.00 0.26 635 LYS A CA 18
ATOM 21711 C C . LYS A 1 69 ? -5.699 10.373 1.043 1.00 0.24 635 LYS A C 18
ATOM 21712 O O . LYS A 1 69 ? -6.665 11.089 0.780 1.00 0.27 635 LYS A O 18
ATOM 21731 N N . ILE A 1 70 ? -5.662 9.079 0.770 1.00 0.22 636 ILE A N 18
ATOM 21732 C CA . ILE A 1 70 ? -6.756 8.406 0.088 1.00 0.26 636 ILE A CA 18
ATOM 21733 C C . ILE A 1 70 ? -8.000 8.314 0.968 1.00 0.25 636 ILE A C 18
ATOM 21734 O O . ILE A 1 70 ? -9.125 8.453 0.482 1.00 0.31 636 ILE A O 18
ATOM 21750 N N . GLU A 1 71 ? -7.810 8.108 2.267 1.00 0.23 637 GLU A N 18
ATOM 21751 C CA . GLU A 1 71 ? -8.929 8.130 3.197 1.00 0.29 637 GLU A CA 18
ATOM 21752 C C . GLU A 1 71 ? -9.535 9.525 3.231 1.00 0.28 637 GLU A C 18
ATOM 21753 O O . GLU A 1 71 ? -10.751 9.681 3.325 1.00 0.32 637 GLU A O 18
ATOM 21765 N N . ALA A 1 72 ? -8.682 10.536 3.126 1.00 0.26 638 ALA A N 18
ATOM 21766 C CA . ALA A 1 72 ? -9.136 11.917 3.076 1.00 0.30 638 ALA A CA 18
ATOM 21767 C C . ALA A 1 72 ? -9.997 12.155 1.843 1.00 0.32 638 ALA A C 18
ATOM 21768 O O . ALA A 1 72 ? -10.906 12.982 1.859 1.00 0.38 638 ALA A O 18
ATOM 21775 N N . ILE A 1 73 ? -9.711 11.412 0.782 1.00 0.32 639 ILE A N 18
ATOM 21776 C CA . ILE A 1 73 ? -10.454 11.541 -0.461 1.00 0.40 639 ILE A CA 18
ATOM 21777 C C . ILE A 1 73 ? -11.845 10.914 -0.349 1.00 0.42 639 ILE A C 18
ATOM 21778 O O . ILE A 1 73 ? -12.828 11.498 -0.804 1.00 0.50 639 ILE A O 18
ATOM 21794 N N . TYR A 1 74 ? -11.942 9.744 0.275 1.00 0.39 640 TYR A N 18
ATOM 21795 C CA . TYR A 1 74 ? -13.215 9.027 0.292 1.00 0.46 640 TYR A CA 18
ATOM 21796 C C . TYR A 1 74 ? -14.002 9.224 1.590 1.00 0.49 640 TYR A C 18
ATOM 21797 O O . TYR A 1 74 ? -15.228 9.312 1.560 1.00 0.57 640 TYR A O 18
ATOM 21815 N N . LEU A 1 75 ? -13.313 9.301 2.718 1.00 0.45 641 LEU A N 18
ATOM 21816 C CA . LEU A 1 75 ? -13.992 9.431 4.005 1.00 0.53 641 LEU A CA 18
ATOM 21817 C C . LEU A 1 75 ? -13.924 10.855 4.543 1.00 0.54 641 LEU A C 18
ATOM 21818 O O . LEU A 1 75 ? -14.593 11.186 5.525 1.00 0.64 641 LEU A O 18
ATOM 21834 N N . ARG A 1 76 ? -13.099 11.678 3.893 1.00 0.48 642 ARG A N 18
ATOM 21835 C CA . ARG A 1 76 ? -12.898 13.072 4.282 1.00 0.57 642 ARG A CA 18
ATOM 21836 C C . ARG A 1 76 ? -12.112 13.173 5.591 1.00 0.65 642 ARG A C 18
ATOM 21837 O O . ARG A 1 76 ? -12.668 13.046 6.680 1.00 0.87 642 ARG A O 18
ATOM 21858 N N . ASP A 1 77 ? -10.812 13.401 5.467 1.00 0.65 643 ASP A N 18
ATOM 21859 C CA . ASP A 1 77 ? -9.934 13.551 6.617 1.00 0.76 643 ASP A CA 18
ATOM 21860 C C . ASP A 1 77 ? -9.301 14.930 6.580 1.00 1.10 643 ASP A C 18
ATOM 21861 O O . ASP A 1 77 ? -9.652 15.773 7.428 1.00 1.80 643 ASP A O 18
ATOM 21871 N N . GLY A 1 1 ? -29.931 -22.308 -11.113 1.00 17.90 567 GLY A N 19
ATOM 21872 C CA . GLY A 1 1 ? -28.849 -21.624 -11.857 1.00 17.52 567 GLY A CA 19
ATOM 21873 C C . GLY A 1 1 ? -27.744 -21.144 -10.939 1.00 17.13 567 GLY A C 19
ATOM 21874 O O . GLY A 1 1 ? -27.969 -20.292 -10.080 1.00 16.99 567 GLY A O 19
ATOM 21880 N N . SER A 1 2 ? -26.549 -21.688 -11.116 1.00 17.09 568 SER A N 19
ATOM 21881 C CA . SER A 1 2 ? -25.409 -21.320 -10.292 1.00 16.89 568 SER A CA 19
ATOM 21882 C C . SER A 1 2 ? -24.622 -20.180 -10.933 1.00 16.31 568 SER A C 19
ATOM 21883 O O . SER A 1 2 ? -23.395 -20.235 -11.047 1.00 16.19 568 SER A O 19
ATOM 21891 N N . GLY A 1 3 ? -25.343 -19.159 -11.369 1.00 16.11 569 GLY A N 19
ATOM 21892 C CA . GLY A 1 3 ? -24.713 -18.000 -11.968 1.00 15.71 569 GLY A CA 19
ATOM 21893 C C . GLY A 1 3 ? -25.652 -16.817 -12.006 1.00 15.31 569 GLY A C 19
ATOM 21894 O O . GLY A 1 3 ? -25.614 -16.012 -12.934 1.00 15.30 569 GLY A O 19
ATOM 21898 N N . LEU A 1 4 ? -26.497 -16.715 -10.990 1.00 15.13 570 LEU A N 19
ATOM 21899 C CA . LEU A 1 4 ? -27.471 -15.640 -10.911 1.00 14.94 570 LEU A CA 19
ATOM 21900 C C . LEU A 1 4 ? -26.805 -14.366 -10.413 1.00 14.71 570 LEU A C 19
ATOM 21901 O O . LEU A 1 4 ? -26.222 -14.354 -9.326 1.00 14.65 570 LEU A O 19
ATOM 21917 N N . LYS A 1 5 ? -26.902 -13.308 -11.215 1.00 14.74 571 LYS A N 19
ATOM 21918 C CA . LYS A 1 5 ? -26.286 -12.020 -10.906 1.00 14.72 571 LYS A CA 19
ATOM 21919 C C . LYS A 1 5 ? -24.789 -12.176 -10.665 1.00 14.27 571 LYS A C 19
ATOM 21920 O O . LYS A 1 5 ? -24.329 -12.220 -9.523 1.00 14.21 571 LYS A O 19
ATOM 21939 N N . THR A 1 6 ? -24.034 -12.266 -11.747 1.00 14.11 572 THR A N 19
ATOM 21940 C CA . THR A 1 6 ? -22.592 -12.405 -11.659 1.00 13.87 572 THR A CA 19
ATOM 21941 C C . THR A 1 6 ? -21.928 -11.058 -11.371 1.00 13.10 572 THR A C 19
ATOM 21942 O O . THR A 1 6 ? -21.223 -10.493 -12.212 1.00 13.17 572 THR A O 19
ATOM 21953 N N . LYS A 1 7 ? -22.170 -10.553 -10.169 1.00 12.50 573 LYS A N 19
ATOM 21954 C CA . LYS A 1 7 ? -21.654 -9.263 -9.746 1.00 11.82 573 LYS A CA 19
ATOM 21955 C C . LYS A 1 7 ? -20.262 -9.435 -9.140 1.00 11.15 573 LYS A C 19
ATOM 21956 O O . LYS A 1 7 ? -20.103 -10.062 -8.092 1.00 11.03 573 LYS A O 19
ATOM 21975 N N . SER A 1 8 ? -19.252 -8.883 -9.805 1.00 10.92 574 SER A N 19
ATOM 21976 C CA . SER A 1 8 ? -17.864 -9.086 -9.398 1.00 10.47 574 SER A CA 19
ATOM 21977 C C . SER A 1 8 ? -17.399 -8.014 -8.411 1.00 9.69 574 SER A C 19
ATOM 21978 O O . SER A 1 8 ? -16.209 -7.704 -8.328 1.00 9.50 574 SER A O 19
ATOM 21986 N N . VAL A 1 9 ? -18.359 -7.464 -7.667 1.00 9.45 575 VAL A N 19
ATOM 21987 C CA . VAL A 1 9 ? -18.093 -6.437 -6.665 1.00 8.90 575 VAL A CA 19
ATOM 21988 C C . VAL A 1 9 ? -17.422 -5.212 -7.287 1.00 8.23 575 VAL A C 19
ATOM 21989 O O . VAL A 1 9 ? -16.200 -5.072 -7.264 1.00 8.37 575 VAL A O 19
ATOM 22002 N N . ARG A 1 10 ? -18.229 -4.345 -7.870 1.00 7.76 576 ARG A N 19
ATOM 22003 C CA . ARG A 1 10 ? -17.734 -3.101 -8.434 1.00 7.33 576 ARG A CA 19
ATOM 22004 C C . ARG A 1 10 ? -17.968 -1.961 -7.453 1.00 6.42 576 ARG A C 19
ATOM 22005 O O . ARG A 1 10 ? -19.083 -1.772 -6.959 1.00 6.31 576 ARG A O 19
ATOM 22026 N N . LEU A 1 11 ? -16.916 -1.216 -7.167 1.00 6.11 577 LEU A N 19
ATOM 22027 C CA . LEU A 1 11 ? -16.992 -0.120 -6.218 1.00 5.52 577 LEU A CA 19
ATOM 22028 C C . LEU A 1 11 ? -17.476 1.146 -6.912 1.00 4.86 577 LEU A C 19
ATOM 22029 O O . LEU A 1 11 ? -16.676 1.991 -7.317 1.00 5.03 577 LEU A O 19
ATOM 22045 N N . SER A 1 12 ? -18.790 1.258 -7.050 1.00 4.54 578 SER A N 19
ATOM 22046 C CA . SER A 1 12 ? -19.403 2.425 -7.669 1.00 4.31 578 SER A CA 19
ATOM 22047 C C . SER A 1 12 ? -19.207 3.648 -6.780 1.00 3.46 578 SER A C 19
ATOM 22048 O O . SER A 1 12 ? -19.170 4.782 -7.257 1.00 3.75 578 SER A O 19
ATOM 22056 N N . LYS A 1 13 ? -19.080 3.405 -5.485 1.00 3.02 579 LYS A N 19
ATOM 22057 C CA . LYS A 1 13 ? -18.816 4.464 -4.531 1.00 2.83 579 LYS A CA 19
ATOM 22058 C C . LYS A 1 13 ? -17.759 3.994 -3.542 1.00 2.03 579 LYS A C 19
ATOM 22059 O O . LYS A 1 13 ? -17.677 2.799 -3.243 1.00 2.42 579 LYS A O 19
ATOM 22078 N N . MET A 1 14 ? -16.952 4.934 -3.048 1.00 1.63 580 MET A N 19
ATOM 22079 C CA . MET A 1 14 ? -15.861 4.626 -2.124 1.00 1.27 580 MET A CA 19
ATOM 22080 C C . MET A 1 14 ? -14.795 3.789 -2.827 1.00 1.11 580 MET A C 19
ATOM 22081 O O . MET A 1 14 ? -14.363 4.128 -3.929 1.00 1.70 580 MET A O 19
ATOM 22095 N N . GLY A 1 15 ? -14.380 2.698 -2.201 1.00 0.74 581 GLY A N 19
ATOM 22096 C CA . GLY A 1 15 ? -13.334 1.877 -2.771 1.00 0.76 581 GLY A CA 19
ATOM 22097 C C . GLY A 1 15 ? -11.965 2.361 -2.352 1.00 0.62 581 GLY A C 19
ATOM 22098 O O . GLY A 1 15 ? -11.059 2.489 -3.178 1.00 0.55 581 GLY A O 19
ATOM 22102 N N . LYS A 1 16 ? -11.819 2.627 -1.060 1.00 0.65 582 LYS A N 19
ATOM 22103 C CA . LYS A 1 16 ? -10.587 3.185 -0.521 1.00 0.59 582 LYS A CA 19
ATOM 22104 C C . LYS A 1 16 ? -9.423 2.222 -0.713 1.00 0.52 582 LYS A C 19
ATOM 22105 O O . LYS A 1 16 ? -8.354 2.609 -1.180 1.00 0.48 582 LYS A O 19
ATOM 22124 N N . LYS A 1 17 ? -9.652 0.961 -0.376 1.00 0.55 583 LYS A N 19
ATOM 22125 C CA . LYS A 1 17 ? -8.611 -0.051 -0.451 1.00 0.53 583 LYS A CA 19
ATOM 22126 C C . LYS A 1 17 ? -8.234 -0.328 -1.902 1.00 0.43 583 LYS A C 19
ATOM 22127 O O . LYS A 1 17 ? -7.070 -0.574 -2.215 1.00 0.40 583 LYS A O 19
ATOM 22146 N N . GLU A 1 18 ? -9.225 -0.270 -2.782 1.00 0.42 584 GLU A N 19
ATOM 22147 C CA . GLU A 1 18 ? -8.995 -0.471 -4.206 1.00 0.36 584 GLU A CA 19
ATOM 22148 C C . GLU A 1 18 ? -8.035 0.587 -4.744 1.00 0.30 584 GLU A C 19
ATOM 22149 O O . GLU A 1 18 ? -7.137 0.286 -5.537 1.00 0.29 584 GLU A O 19
ATOM 22161 N N . LEU A 1 19 ? -8.223 1.829 -4.303 1.00 0.30 585 LEU A N 19
ATOM 22162 C CA . LEU A 1 19 ? -7.362 2.922 -4.728 1.00 0.26 585 LEU A CA 19
ATOM 22163 C C . LEU A 1 19 ? -5.964 2.766 -4.132 1.00 0.26 585 LEU A C 19
ATOM 22164 O O . LEU A 1 19 ? -4.975 3.096 -4.781 1.00 0.25 585 LEU A O 19
ATOM 22180 N N . LEU A 1 20 ? -5.888 2.243 -2.904 1.00 0.29 586 LEU A N 19
ATOM 22181 C CA . LEU A 1 20 ? -4.598 1.986 -2.263 1.00 0.32 586 LEU A CA 19
ATOM 22182 C C . LEU A 1 20 ? -3.763 1.072 -3.147 1.00 0.29 586 LEU A C 19
ATOM 22183 O O . LEU A 1 20 ? -2.598 1.349 -3.429 1.00 0.32 586 LEU A O 19
ATOM 22199 N N . VAL A 1 21 ? -4.389 -0.007 -3.599 1.00 0.28 587 VAL A N 19
ATOM 22200 C CA . VAL A 1 21 ? -3.732 -0.974 -4.463 1.00 0.30 587 VAL A CA 19
ATOM 22201 C C . VAL A 1 21 ? -3.304 -0.323 -5.773 1.00 0.29 587 VAL A C 19
ATOM 22202 O O . VAL A 1 21 ? -2.170 -0.487 -6.214 1.00 0.34 587 VAL A O 19
ATOM 22215 N N . SER A 1 22 ? -4.211 0.440 -6.372 1.00 0.26 588 SER A N 19
ATOM 22216 C CA . SER A 1 22 ? -3.969 1.047 -7.673 1.00 0.27 588 SER A CA 19
ATOM 22217 C C . SER A 1 22 ? -2.814 2.050 -7.614 1.00 0.23 588 SER A C 19
ATOM 22218 O O . SER A 1 22 ? -1.908 2.009 -8.447 1.00 0.25 588 SER A O 19
ATOM 22226 N N . VAL A 1 23 ? -2.839 2.926 -6.615 1.00 0.22 589 VAL A N 19
ATOM 22227 C CA . VAL A 1 23 ? -1.824 3.965 -6.485 1.00 0.24 589 VAL A CA 19
ATOM 22228 C C . VAL A 1 23 ? -0.442 3.360 -6.264 1.00 0.24 589 VAL A C 19
ATOM 22229 O O . VAL A 1 23 ? 0.523 3.725 -6.938 1.00 0.27 589 VAL A O 19
ATOM 22242 N N . LEU A 1 24 ? -0.356 2.412 -5.343 1.00 0.23 590 LEU A N 19
ATOM 22243 C CA . LEU A 1 24 ? 0.912 1.764 -5.044 1.00 0.25 590 LEU A CA 19
ATOM 22244 C C . LEU A 1 24 ? 1.383 0.924 -6.229 1.00 0.25 590 LEU A C 19
ATOM 22245 O O . LEU A 1 24 ? 2.575 0.844 -6.500 1.00 0.28 590 LEU A O 19
ATOM 22261 N N . LYS A 1 25 ? 0.437 0.330 -6.948 1.00 0.25 591 LYS A N 19
ATOM 22262 C CA . LYS A 1 25 ? 0.753 -0.517 -8.097 1.00 0.28 591 LYS A CA 19
ATOM 22263 C C . LYS A 1 25 ? 1.324 0.304 -9.254 1.00 0.31 591 LYS A C 19
ATOM 22264 O O . LYS A 1 25 ? 2.080 -0.203 -10.081 1.00 0.34 591 LYS A O 19
ATOM 22283 N N . ASN A 1 26 ? 0.964 1.578 -9.305 1.00 0.32 592 ASN A N 19
ATOM 22284 C CA . ASN A 1 26 ? 1.404 2.443 -10.393 1.00 0.38 592 ASN A CA 19
ATOM 22285 C C . ASN A 1 26 ? 2.772 3.053 -10.103 1.00 0.35 592 ASN A C 19
ATOM 22286 O O . ASN A 1 26 ? 3.393 3.648 -10.985 1.00 0.43 592 ASN A O 19
ATOM 22297 N N . HIS A 1 27 ? 3.246 2.904 -8.874 1.00 0.31 593 HIS A N 19
ATOM 22298 C CA . HIS A 1 27 ? 4.538 3.469 -8.485 1.00 0.34 593 HIS A CA 19
ATOM 22299 C C . HIS A 1 27 ? 5.524 2.379 -8.081 1.00 0.29 593 HIS A C 19
ATOM 22300 O O . HIS A 1 27 ? 6.728 2.501 -8.311 1.00 0.33 593 HIS A O 19
ATOM 22315 N N . PHE A 1 28 ? 5.014 1.317 -7.482 1.00 0.23 594 PHE A N 19
ATOM 22316 C CA . PHE A 1 28 ? 5.853 0.245 -6.971 1.00 0.20 594 PHE A CA 19
ATOM 22317 C C . PHE A 1 28 ? 5.388 -1.089 -7.536 1.00 0.20 594 PHE A C 19
ATOM 22318 O O . PHE A 1 28 ? 4.287 -1.189 -8.079 1.00 0.21 594 PHE A O 19
ATOM 22335 N N . MET A 1 29 ? 6.230 -2.103 -7.423 1.00 0.23 595 MET A N 19
ATOM 22336 C CA . MET A 1 29 ? 5.872 -3.443 -7.863 1.00 0.26 595 MET A CA 19
ATOM 22337 C C . MET A 1 29 ? 5.048 -4.122 -6.788 1.00 0.26 595 MET A C 19
ATOM 22338 O O . MET A 1 29 ? 5.517 -4.318 -5.667 1.00 0.27 595 MET A O 19
ATOM 22352 N N . VAL A 1 30 ? 3.820 -4.474 -7.118 1.00 0.28 596 VAL A N 19
ATOM 22353 C CA . VAL A 1 30 ? 2.897 -4.988 -6.123 1.00 0.30 596 VAL A CA 19
ATOM 22354 C C . VAL A 1 30 ? 2.354 -6.356 -6.511 1.00 0.37 596 VAL A C 19
ATOM 22355 O O . VAL A 1 30 ? 1.863 -6.553 -7.625 1.00 0.44 596 VAL A O 19
ATOM 22368 N N . GLU A 1 31 ? 2.442 -7.294 -5.582 1.00 0.38 597 GLU A N 19
ATOM 22369 C CA . GLU A 1 31 ? 1.933 -8.639 -5.790 1.00 0.46 597 GLU A CA 19
ATOM 22370 C C . GLU A 1 31 ? 0.951 -9.009 -4.691 1.00 0.49 597 GLU A C 19
ATOM 22371 O O . GLU A 1 31 ? 1.150 -8.659 -3.527 1.00 0.57 597 GLU A O 19
ATOM 22383 N N . LYS A 1 32 ? -0.111 -9.703 -5.060 1.00 0.52 598 LYS A N 19
ATOM 22384 C CA . LYS A 1 32 ? -1.046 -10.225 -4.081 1.00 0.56 598 LYS A CA 19
ATOM 22385 C C . LYS A 1 32 ? -0.641 -11.637 -3.693 1.00 0.61 598 LYS A C 19
ATOM 22386 O O . LYS A 1 32 ? -0.436 -12.494 -4.554 1.00 0.74 598 LYS A O 19
ATOM 22405 N N . GLU A 1 33 ? -0.512 -11.868 -2.403 1.00 0.56 599 GLU A N 19
ATOM 22406 C CA . GLU A 1 33 ? -0.074 -13.154 -1.891 1.00 0.63 599 GLU A CA 19
ATOM 22407 C C . GLU A 1 33 ? -0.811 -13.472 -0.600 1.00 0.65 599 GLU A C 19
ATOM 22408 O O . GLU A 1 33 ? -0.757 -12.690 0.345 1.00 0.60 599 GLU A O 19
ATOM 22420 N N . ASN A 1 34 ? -1.500 -14.613 -0.572 1.00 0.76 600 ASN A N 19
ATOM 22421 C CA . ASN A 1 34 ? -2.341 -14.995 0.564 1.00 0.83 600 ASN A CA 19
ATOM 22422 C C . ASN A 1 34 ? -3.440 -13.946 0.756 1.00 0.81 600 ASN A C 19
ATOM 22423 O O . ASN A 1 34 ? -3.866 -13.641 1.870 1.00 0.85 600 ASN A O 19
ATOM 22434 N N . ASP A 1 35 ? -3.896 -13.399 -0.374 1.00 0.77 601 ASP A N 19
ATOM 22435 C CA . ASP A 1 35 ? -4.904 -12.334 -0.399 1.00 0.80 601 ASP A CA 19
ATOM 22436 C C . ASP A 1 35 ? -4.384 -11.069 0.278 1.00 0.72 601 ASP A C 19
ATOM 22437 O O . ASP A 1 35 ? -5.149 -10.152 0.584 1.00 0.78 601 ASP A O 19
ATOM 22446 N N . ASP A 1 36 ? -3.081 -11.025 0.508 1.00 0.62 602 ASP A N 19
ATOM 22447 C CA . ASP A 1 36 ? -2.437 -9.858 1.084 1.00 0.54 602 ASP A CA 19
ATOM 22448 C C . ASP A 1 36 ? -1.752 -9.062 -0.016 1.00 0.50 602 ASP A C 19
ATOM 22449 O O . ASP A 1 36 ? -1.537 -9.574 -1.115 1.00 0.54 602 ASP A O 19
ATOM 22458 N N . ILE A 1 37 ? -1.401 -7.822 0.279 1.00 0.45 603 ILE A N 19
ATOM 22459 C CA . ILE A 1 37 ? -0.815 -6.938 -0.723 1.00 0.42 603 ILE A CA 19
ATOM 22460 C C . ILE A 1 37 ? 0.655 -6.677 -0.414 1.00 0.32 603 ILE A C 19
ATOM 22461 O O . ILE A 1 37 ? 0.976 -6.098 0.611 1.00 0.32 603 ILE A O 19
ATOM 22477 N N . LYS A 1 38 ? 1.544 -7.084 -1.304 1.00 0.29 604 LYS A N 19
ATOM 22478 C CA . LYS A 1 38 ? 2.970 -6.878 -1.087 1.00 0.24 604 LYS A CA 19
ATOM 22479 C C . LYS A 1 38 ? 3.510 -5.814 -2.029 1.00 0.21 604 LYS A C 19
ATOM 22480 O O . LYS A 1 38 ? 3.391 -5.923 -3.247 1.00 0.28 604 LYS A O 19
ATOM 22499 N N . VAL A 1 39 ? 4.088 -4.789 -1.439 1.00 0.16 605 VAL A N 19
ATOM 22500 C CA . VAL A 1 39 ? 4.686 -3.693 -2.178 1.00 0.16 605 VAL A CA 19
ATOM 22501 C C . VAL A 1 39 ? 6.203 -3.840 -2.195 1.00 0.16 605 VAL A C 19
ATOM 22502 O O . VAL A 1 39 ? 6.813 -4.120 -1.162 1.00 0.18 605 VAL A O 19
ATOM 22515 N N . MET A 1 40 ? 6.801 -3.678 -3.365 1.00 0.18 606 MET A N 19
ATOM 22516 C CA . MET A 1 40 ? 8.245 -3.744 -3.497 1.00 0.22 606 MET A CA 19
ATOM 22517 C C . MET A 1 40 ? 8.788 -2.526 -4.229 1.00 0.20 606 MET A C 19
ATOM 22518 O O . MET A 1 40 ? 8.274 -2.128 -5.276 1.00 0.20 606 MET A O 19
ATOM 22532 N N . ASN A 1 41 ? 9.824 -1.937 -3.652 1.00 0.26 607 ASN A N 19
ATOM 22533 C CA . ASN A 1 41 ? 10.472 -0.760 -4.212 1.00 0.34 607 ASN A CA 19
ATOM 22534 C C . ASN A 1 41 ? 11.865 -0.608 -3.622 1.00 0.46 607 ASN A C 19
ATOM 22535 O O . ASN A 1 41 ? 12.021 -0.623 -2.404 1.00 0.52 607 ASN A O 19
ATOM 22546 N N . GLY A 1 42 ? 12.871 -0.475 -4.475 1.00 0.56 608 GLY A N 19
ATOM 22547 C CA . GLY A 1 42 ? 14.234 -0.321 -3.997 1.00 0.76 608 GLY A CA 19
ATOM 22548 C C . GLY A 1 42 ? 14.704 -1.540 -3.231 1.00 0.88 608 GLY A C 19
ATOM 22549 O O . GLY A 1 42 ? 15.409 -1.420 -2.227 1.00 1.78 608 GLY A O 19
ATOM 22553 N N . ASP A 1 43 ? 14.278 -2.712 -3.700 1.00 0.81 609 ASP A N 19
ATOM 22554 C CA . ASP A 1 43 ? 14.619 -3.998 -3.084 1.00 0.88 609 ASP A CA 19
ATOM 22555 C C . ASP A 1 43 ? 13.958 -4.163 -1.719 1.00 0.75 609 ASP A C 19
ATOM 22556 O O . ASP A 1 43 ? 14.251 -5.111 -0.989 1.00 0.84 609 ASP A O 19
ATOM 22565 N N . MET A 1 44 ? 13.066 -3.247 -1.382 1.00 0.59 610 MET A N 19
ATOM 22566 C CA . MET A 1 44 ? 12.309 -3.333 -0.143 1.00 0.56 610 MET A CA 19
ATOM 22567 C C . MET A 1 44 ? 10.993 -4.049 -0.403 1.00 0.36 610 MET A C 19
ATOM 22568 O O . MET A 1 44 ? 10.484 -4.015 -1.521 1.00 0.27 610 MET A O 19
ATOM 22582 N N . MET A 1 45 ? 10.444 -4.692 0.618 1.00 0.37 611 MET A N 19
ATOM 22583 C CA . MET A 1 45 ? 9.167 -5.386 0.486 1.00 0.28 611 MET A CA 19
ATOM 22584 C C . MET A 1 45 ? 8.307 -5.169 1.727 1.00 0.22 611 MET A C 19
ATOM 22585 O O . MET A 1 45 ? 8.828 -5.075 2.839 1.00 0.23 611 MET A O 19
ATOM 22599 N N . ALA A 1 46 ? 7.000 -5.050 1.528 1.00 0.20 612 ALA A N 19
ATOM 22600 C CA . ALA A 1 46 ? 6.060 -4.941 2.637 1.00 0.19 612 ALA A CA 19
ATOM 22601 C C . ALA A 1 46 ? 4.735 -5.602 2.290 1.00 0.21 612 ALA A C 19
ATOM 22602 O O . ALA A 1 46 ? 4.269 -5.498 1.162 1.00 0.29 612 ALA A O 19
ATOM 22609 N N . ARG A 1 47 ? 4.131 -6.277 3.255 1.00 0.26 613 ARG A N 19
ATOM 22610 C CA . ARG A 1 47 ? 2.869 -6.963 3.029 1.00 0.31 613 ARG A CA 19
ATOM 22611 C C . ARG A 1 47 ? 1.762 -6.386 3.911 1.00 0.33 613 ARG A C 19
ATOM 22612 O O . ARG A 1 47 ? 1.889 -6.314 5.135 1.00 0.34 613 ARG A O 19
ATOM 22633 N N . ILE A 1 48 ? 0.685 -5.970 3.265 1.00 0.36 614 ILE A N 19
ATOM 22634 C CA . ILE A 1 48 ? -0.502 -5.480 3.942 1.00 0.42 614 ILE A CA 19
ATOM 22635 C C . ILE A 1 48 ? -1.475 -6.629 4.154 1.00 0.45 614 ILE A C 19
ATOM 22636 O O . ILE A 1 48 ? -1.997 -7.189 3.186 1.00 0.46 614 ILE A O 19
ATOM 22652 N N . SER A 1 49 ? -1.721 -6.975 5.404 1.00 0.51 615 SER A N 19
ATOM 22653 C CA . SER A 1 49 ? -2.670 -8.024 5.719 1.00 0.59 615 SER A CA 19
ATOM 22654 C C . SER A 1 49 ? -4.031 -7.412 6.031 1.00 0.71 615 SER A C 19
ATOM 22655 O O . SER A 1 49 ? -4.205 -6.196 5.906 1.00 0.79 615 SER A O 19
ATOM 22663 N N . GLY A 1 50 ? -4.983 -8.241 6.433 1.00 0.80 616 GLY A N 19
ATOM 22664 C CA . GLY A 1 50 ? -6.327 -7.764 6.704 1.00 0.94 616 GLY A CA 19
ATOM 22665 C C . GLY A 1 50 ? -6.372 -6.633 7.716 1.00 1.24 616 GLY A C 19
ATOM 22666 O O . GLY A 1 50 ? -7.146 -5.685 7.561 1.00 1.89 616 GLY A O 19
ATOM 22670 N N . ASP A 1 51 ? -5.535 -6.717 8.743 1.00 1.17 617 ASP A N 19
ATOM 22671 C CA . ASP A 1 51 ? -5.541 -5.715 9.803 1.00 1.48 617 ASP A CA 19
ATOM 22672 C C . ASP A 1 51 ? -4.134 -5.425 10.320 1.00 1.16 617 ASP A C 19
ATOM 22673 O O . ASP A 1 51 ? -3.902 -5.361 11.527 1.00 1.54 617 ASP A O 19
ATOM 22682 N N . GLY A 1 52 ? -3.199 -5.225 9.402 1.00 0.96 618 GLY A N 19
ATOM 22683 C CA . GLY A 1 52 ? -1.845 -4.887 9.796 1.00 0.90 618 GLY A CA 19
ATOM 22684 C C . GLY A 1 52 ? -0.877 -4.929 8.635 1.00 0.74 618 GLY A C 19
ATOM 22685 O O . GLY A 1 52 ? -1.102 -5.645 7.660 1.00 0.69 618 GLY A O 19
ATOM 22689 N N . VAL A 1 53 ? 0.199 -4.167 8.730 1.00 0.73 619 VAL A N 19
ATOM 22690 C CA . VAL A 1 53 ? 1.200 -4.131 7.675 1.00 0.60 619 VAL A CA 19
ATOM 22691 C C . VAL A 1 53 ? 2.572 -4.463 8.241 1.00 0.52 619 VAL A C 19
ATOM 22692 O O . VAL A 1 53 ? 3.009 -3.860 9.222 1.00 0.56 619 VAL A O 19
ATOM 22705 N N . THR A 1 54 ? 3.254 -5.413 7.623 1.00 0.44 620 THR A N 19
ATOM 22706 C CA . THR A 1 54 ? 4.616 -5.736 8.003 1.00 0.41 620 THR A CA 19
ATOM 22707 C C . THR A 1 54 ? 5.519 -5.697 6.780 1.00 0.32 620 THR A C 19
ATOM 22708 O O . THR A 1 54 ? 5.219 -6.308 5.757 1.00 0.30 620 THR A O 19
ATOM 22719 N N . GLY A 1 55 ? 6.613 -4.963 6.879 1.00 0.27 621 GLY A N 19
ATOM 22720 C CA . GLY A 1 55 ? 7.513 -4.826 5.755 1.00 0.23 621 GLY A CA 19
ATOM 22721 C C . GLY A 1 55 ? 8.643 -3.870 6.062 1.00 0.22 621 GLY A C 19
ATOM 22722 O O . GLY A 1 55 ? 8.818 -3.465 7.213 1.00 0.24 621 GLY A O 19
ATOM 22726 N N . ASP A 1 56 ? 9.418 -3.514 5.050 1.00 0.23 622 ASP A N 19
ATOM 22727 C CA . ASP A 1 56 ? 10.480 -2.528 5.217 1.00 0.26 622 ASP A CA 19
ATOM 22728 C C . ASP A 1 56 ? 9.880 -1.142 5.430 1.00 0.21 622 ASP A C 19
ATOM 22729 O O . ASP A 1 56 ? 8.934 -0.744 4.742 1.00 0.19 622 ASP A O 19
ATOM 22738 N N . ALA A 1 57 ? 10.459 -0.419 6.388 1.00 0.24 623 ALA A N 19
ATOM 22739 C CA . ALA A 1 57 ? 9.908 0.839 6.895 1.00 0.26 623 ALA A CA 19
ATOM 22740 C C . ALA A 1 57 ? 9.648 1.869 5.801 1.00 0.23 623 ALA A C 19
ATOM 22741 O O . ALA A 1 57 ? 8.672 2.614 5.882 1.00 0.25 623 ALA A O 19
ATOM 22748 N N . GLY A 1 58 ? 10.511 1.908 4.789 1.00 0.23 624 GLY A N 19
ATOM 22749 C CA . GLY A 1 58 ? 10.358 2.886 3.724 1.00 0.26 624 GLY A CA 19
ATOM 22750 C C . GLY A 1 58 ? 9.039 2.729 2.999 1.00 0.22 624 GLY A C 19
ATOM 22751 O O . GLY A 1 58 ? 8.296 3.698 2.803 1.00 0.24 624 GLY A O 19
ATOM 22755 N N . ILE A 1 59 ? 8.738 1.500 2.626 1.00 0.18 625 ILE A N 19
ATOM 22756 C CA . ILE A 1 59 ? 7.495 1.185 1.948 1.00 0.16 625 ILE A CA 19
ATOM 22757 C C . ILE A 1 59 ? 6.310 1.295 2.903 1.00 0.15 625 ILE A C 19
ATOM 22758 O O . ILE A 1 59 ? 5.276 1.850 2.544 1.00 0.16 625 ILE A O 19
ATOM 22774 N N . VAL A 1 60 ? 6.476 0.803 4.127 1.00 0.16 626 VAL A N 19
ATOM 22775 C CA . VAL A 1 60 ? 5.388 0.801 5.104 1.00 0.18 626 VAL A CA 19
ATOM 22776 C C . VAL A 1 60 ? 4.899 2.219 5.392 1.00 0.19 626 VAL A C 19
ATOM 22777 O O . VAL A 1 60 ? 3.692 2.479 5.398 1.00 0.20 626 VAL A O 19
ATOM 22790 N N . ASP A 1 61 ? 5.833 3.138 5.612 1.00 0.20 627 ASP A N 19
ATOM 22791 C CA . ASP A 1 61 ? 5.473 4.525 5.883 1.00 0.24 627 ASP A CA 19
ATOM 22792 C C . ASP A 1 61 ? 4.823 5.161 4.666 1.00 0.22 627 ASP A C 19
ATOM 22793 O O . ASP A 1 61 ? 3.864 5.924 4.798 1.00 0.25 627 ASP A O 19
ATOM 22802 N N . LYS A 1 62 ? 5.333 4.832 3.483 1.00 0.21 628 LYS A N 19
ATOM 22803 C CA . LYS A 1 62 ? 4.760 5.341 2.242 1.00 0.22 628 LYS A CA 19
ATOM 22804 C C . LYS A 1 62 ? 3.338 4.821 2.056 1.00 0.20 628 LYS A C 19
ATOM 22805 O O . LYS A 1 62 ? 2.439 5.577 1.695 1.00 0.24 628 LYS A O 19
ATOM 22824 N N . ILE A 1 63 ? 3.146 3.530 2.315 1.00 0.17 629 ILE A N 19
ATOM 22825 C CA . ILE A 1 63 ? 1.831 2.909 2.190 1.00 0.18 629 ILE A CA 19
ATOM 22826 C C . ILE A 1 63 ? 0.828 3.612 3.085 1.00 0.20 629 ILE A C 19
ATOM 22827 O O . ILE A 1 63 ? -0.236 4.026 2.633 1.00 0.22 629 ILE A O 19
ATOM 22843 N N . ASN A 1 64 ? 1.199 3.786 4.344 1.00 0.20 630 ASN A N 19
ATOM 22844 C CA . ASN A 1 64 ? 0.327 4.429 5.317 1.00 0.24 630 ASN A CA 19
ATOM 22845 C C . ASN A 1 64 ? 0.103 5.891 4.961 1.00 0.22 630 ASN A C 19
ATOM 22846 O O . ASN A 1 64 ? -0.963 6.445 5.224 1.00 0.24 630 ASN A O 19
ATOM 22857 N N . GLU A 1 65 ? 1.111 6.512 4.364 1.00 0.22 631 GLU A N 19
ATOM 22858 C CA . GLU A 1 65 ? 0.991 7.890 3.907 1.00 0.25 631 GLU A CA 19
ATOM 22859 C C . GLU A 1 65 ? -0.034 7.979 2.780 1.00 0.22 631 GLU A C 19
ATOM 22860 O O . GLU A 1 65 ? -0.898 8.855 2.781 1.00 0.24 631 GLU A O 19
ATOM 22872 N N . CYS A 1 66 ? 0.058 7.054 1.830 1.00 0.21 632 CYS A N 19
ATOM 22873 C CA . CYS A 1 66 ? -0.889 6.993 0.727 1.00 0.24 632 CYS A CA 19
ATOM 22874 C C . CYS A 1 66 ? -2.283 6.654 1.246 1.00 0.23 632 CYS A C 19
ATOM 22875 O O . CYS A 1 66 ? -3.273 7.239 0.811 1.00 0.23 632 CYS A O 19
ATOM 22883 N N . ILE A 1 67 ? -2.347 5.721 2.193 1.00 0.23 633 ILE A N 19
ATOM 22884 C CA . ILE A 1 67 ? -3.603 5.375 2.846 1.00 0.25 633 ILE A CA 19
ATOM 22885 C C . ILE A 1 67 ? -4.217 6.600 3.509 1.00 0.23 633 ILE A C 19
ATOM 22886 O O . ILE A 1 67 ? -5.418 6.816 3.419 1.00 0.24 633 ILE A O 19
ATOM 22902 N N . LYS A 1 68 ? -3.378 7.408 4.152 1.00 0.25 634 LYS A N 19
ATOM 22903 C CA . LYS A 1 68 ? -3.839 8.617 4.828 1.00 0.28 634 LYS A CA 19
ATOM 22904 C C . LYS A 1 68 ? -4.494 9.574 3.833 1.00 0.24 634 LYS A C 19
ATOM 22905 O O . LYS A 1 68 ? -5.569 10.116 4.090 1.00 0.25 634 LYS A O 19
ATOM 22924 N N . LYS A 1 69 ? -3.845 9.762 2.689 1.00 0.24 635 LYS A N 19
ATOM 22925 C CA . LYS A 1 69 ? -4.342 10.679 1.669 1.00 0.26 635 LYS A CA 19
ATOM 22926 C C . LYS A 1 69 ? -5.608 10.129 1.019 1.00 0.24 635 LYS A C 19
ATOM 22927 O O . LYS A 1 69 ? -6.603 10.836 0.865 1.00 0.27 635 LYS A O 19
ATOM 22946 N N . ILE A 1 70 ? -5.567 8.855 0.662 1.00 0.22 636 ILE A N 19
ATOM 22947 C CA . ILE A 1 70 ? -6.684 8.204 -0.004 1.00 0.26 636 ILE A CA 19
ATOM 22948 C C . ILE A 1 70 ? -7.885 8.079 0.932 1.00 0.25 636 ILE A C 19
ATOM 22949 O O . ILE A 1 70 ? -9.037 8.217 0.509 1.00 0.31 636 ILE A O 19
ATOM 22965 N N . GLU A 1 71 ? -7.618 7.840 2.208 1.00 0.23 637 GLU A N 19
ATOM 22966 C CA . GLU A 1 71 ? -8.676 7.792 3.204 1.00 0.29 637 GLU A CA 19
ATOM 22967 C C . GLU A 1 71 ? -9.311 9.165 3.345 1.00 0.28 637 GLU A C 19
ATOM 22968 O O . GLU A 1 71 ? -10.521 9.287 3.510 1.00 0.32 637 GLU A O 19
ATOM 22980 N N . ALA A 1 72 ? -8.488 10.199 3.247 1.00 0.26 638 ALA A N 19
ATOM 22981 C CA . ALA A 1 72 ? -8.974 11.568 3.278 1.00 0.30 638 ALA A CA 19
ATOM 22982 C C . ALA A 1 72 ? -9.892 11.840 2.092 1.00 0.32 638 ALA A C 19
ATOM 22983 O O . ALA A 1 72 ? -10.804 12.662 2.174 1.00 0.38 638 ALA A O 19
ATOM 22990 N N . ILE A 1 73 ? -9.652 11.142 0.991 1.00 0.32 639 ILE A N 19
ATOM 22991 C CA . ILE A 1 73 ? -10.453 11.313 -0.211 1.00 0.40 639 ILE A CA 19
ATOM 22992 C C . ILE A 1 73 ? -11.851 10.709 -0.052 1.00 0.42 639 ILE A C 19
ATOM 22993 O O . ILE A 1 73 ? -12.845 11.326 -0.440 1.00 0.50 639 ILE A O 19
ATOM 23009 N N . TYR A 1 74 ? -11.944 9.518 0.535 1.00 0.39 640 TYR A N 19
ATOM 23010 C CA . TYR A 1 74 ? -13.239 8.843 0.622 1.00 0.46 640 TYR A CA 19
ATOM 23011 C C . TYR A 1 74 ? -13.898 8.987 1.994 1.00 0.49 640 TYR A C 19
ATOM 23012 O O . TYR A 1 74 ? -15.117 9.094 2.088 1.00 0.57 640 TYR A O 19
ATOM 23030 N N . LEU A 1 75 ? -13.104 8.988 3.050 1.00 0.45 641 LEU A N 19
ATOM 23031 C CA . LEU A 1 75 ? -13.650 9.086 4.400 1.00 0.53 641 LEU A CA 19
ATOM 23032 C C . LEU A 1 75 ? -13.476 10.484 4.977 1.00 0.54 641 LEU A C 19
ATOM 23033 O O . LEU A 1 75 ? -14.118 10.836 5.971 1.00 0.64 641 LEU A O 19
ATOM 23049 N N . ARG A 1 76 ? -12.602 11.266 4.339 1.00 0.48 642 ARG A N 19
ATOM 23050 C CA . ARG A 1 76 ? -12.238 12.610 4.795 1.00 0.57 642 ARG A CA 19
ATOM 23051 C C . ARG A 1 76 ? -11.431 12.544 6.093 1.00 0.65 642 ARG A C 19
ATOM 23052 O O . ARG A 1 76 ? -11.936 12.132 7.139 1.00 0.87 642 ARG A O 19
ATOM 23073 N N . ASP A 1 77 ? -10.173 12.955 6.019 1.00 0.65 643 ASP A N 19
ATOM 23074 C CA . ASP A 1 77 ? -9.266 12.853 7.150 1.00 0.76 643 ASP A CA 19
ATOM 23075 C C . ASP A 1 77 ? -8.340 14.059 7.201 1.00 1.10 643 ASP A C 19
ATOM 23076 O O . ASP A 1 77 ? -7.605 14.286 6.219 1.00 1.80 643 ASP A O 19
ATOM 23086 N N . GLY A 1 1 ? -19.789 -13.772 -0.178 1.00 17.90 567 GLY A N 20
ATOM 23087 C CA . GLY A 1 1 ? -19.035 -14.686 0.711 1.00 17.52 567 GLY A CA 20
ATOM 23088 C C . GLY A 1 1 ? -19.872 -15.873 1.130 1.00 17.13 567 GLY A C 20
ATOM 23089 O O . GLY A 1 1 ? -21.065 -15.933 0.832 1.00 16.99 567 GLY A O 20
ATOM 23095 N N . SER A 1 2 ? -19.254 -16.824 1.813 1.00 17.09 568 SER A N 20
ATOM 23096 C CA . SER A 1 2 ? -19.960 -17.999 2.292 1.00 16.89 568 SER A CA 20
ATOM 23097 C C . SER A 1 2 ? -20.471 -17.749 3.706 1.00 16.31 568 SER A C 20
ATOM 23098 O O . SER A 1 2 ? -19.724 -17.282 4.570 1.00 16.19 568 SER A O 20
ATOM 23106 N N . GLY A 1 3 ? -21.740 -18.054 3.937 1.00 16.11 569 GLY A N 20
ATOM 23107 C CA . GLY A 1 3 ? -22.345 -17.761 5.219 1.00 15.71 569 GLY A CA 20
ATOM 23108 C C . GLY A 1 3 ? -22.548 -16.275 5.402 1.00 15.31 569 GLY A C 20
ATOM 23109 O O . GLY A 1 3 ? -23.278 -15.649 4.627 1.00 15.30 569 GLY A O 20
ATOM 23113 N N . LEU A 1 4 ? -21.898 -15.717 6.419 1.00 15.13 570 LEU A N 20
ATOM 23114 C CA . LEU A 1 4 ? -21.906 -14.277 6.672 1.00 14.94 570 LEU A CA 20
ATOM 23115 C C . LEU A 1 4 ? -23.319 -13.708 6.674 1.00 14.71 570 LEU A C 20
ATOM 23116 O O . LEU A 1 4 ? -23.682 -12.920 5.797 1.00 14.65 570 LEU A O 20
ATOM 23132 N N . LYS A 1 5 ? -24.117 -14.122 7.653 1.00 14.74 571 LYS A N 20
ATOM 23133 C CA . LYS A 1 5 ? -25.463 -13.582 7.821 1.00 14.72 571 LYS A CA 20
ATOM 23134 C C . LYS A 1 5 ? -25.393 -12.075 8.021 1.00 14.27 571 LYS A C 20
ATOM 23135 O O . LYS A 1 5 ? -26.167 -11.315 7.441 1.00 14.21 571 LYS A O 20
ATOM 23154 N N . THR A 1 6 ? -24.447 -11.658 8.847 1.00 14.11 572 THR A N 20
ATOM 23155 C CA . THR A 1 6 ? -24.229 -10.255 9.123 1.00 13.87 572 THR A CA 20
ATOM 23156 C C . THR A 1 6 ? -23.007 -9.753 8.360 1.00 13.10 572 THR A C 20
ATOM 23157 O O . THR A 1 6 ? -21.870 -9.944 8.795 1.00 13.17 572 THR A O 20
ATOM 23168 N N . LYS A 1 7 ? -23.238 -9.121 7.218 1.00 12.50 573 LYS A N 20
ATOM 23169 C CA . LYS A 1 7 ? -22.148 -8.590 6.411 1.00 11.82 573 LYS A CA 20
ATOM 23170 C C . LYS A 1 7 ? -21.684 -7.249 6.970 1.00 11.15 573 LYS A C 20
ATOM 23171 O O . LYS A 1 7 ? -20.612 -6.755 6.617 1.00 11.03 573 LYS A O 20
ATOM 23190 N N . SER A 1 8 ? -22.502 -6.694 7.867 1.00 10.92 574 SER A N 20
ATOM 23191 C CA . SER A 1 8 ? -22.256 -5.393 8.480 1.00 10.47 574 SER A CA 20
ATOM 23192 C C . SER A 1 8 ? -22.456 -4.293 7.447 1.00 9.69 574 SER A C 20
ATOM 23193 O O . SER A 1 8 ? -21.512 -3.858 6.795 1.00 9.50 574 SER A O 20
ATOM 23201 N N . VAL A 1 9 ? -23.707 -3.878 7.287 1.00 9.45 575 VAL A N 20
ATOM 23202 C CA . VAL A 1 9 ? -24.068 -2.835 6.333 1.00 8.90 575 VAL A CA 20
ATOM 23203 C C . VAL A 1 9 ? -23.330 -1.525 6.622 1.00 8.23 575 VAL A C 20
ATOM 23204 O O . VAL A 1 9 ? -23.711 -0.748 7.503 1.00 8.37 575 VAL A O 20
ATOM 23217 N N . ARG A 1 10 ? -22.259 -1.297 5.879 1.00 7.76 576 ARG A N 20
ATOM 23218 C CA . ARG A 1 10 ? -21.424 -0.120 6.057 1.00 7.33 576 ARG A CA 20
ATOM 23219 C C . ARG A 1 10 ? -21.249 0.613 4.733 1.00 6.42 576 ARG A C 20
ATOM 23220 O O . ARG A 1 10 ? -21.955 0.336 3.761 1.00 6.31 576 ARG A O 20
ATOM 23241 N N . LEU A 1 11 ? -20.309 1.548 4.697 1.00 6.11 577 LEU A N 20
ATOM 23242 C CA . LEU A 1 11 ? -20.048 2.318 3.492 1.00 5.52 577 LEU A CA 20
ATOM 23243 C C . LEU A 1 11 ? -18.906 1.691 2.700 1.00 4.86 577 LEU A C 20
ATOM 23244 O O . LEU A 1 11 ? -17.795 2.222 2.659 1.00 5.03 577 LEU A O 20
ATOM 23260 N N . SER A 1 12 ? -19.186 0.560 2.062 1.00 4.54 578 SER A N 20
ATOM 23261 C CA . SER A 1 12 ? -18.180 -0.156 1.290 1.00 4.31 578 SER A CA 20
ATOM 23262 C C . SER A 1 12 ? -17.780 0.627 0.039 1.00 3.46 578 SER A C 20
ATOM 23263 O O . SER A 1 12 ? -16.756 0.337 -0.586 1.00 3.75 578 SER A O 20
ATOM 23271 N N . LYS A 1 13 ? -18.592 1.627 -0.310 1.00 3.02 579 LYS A N 20
ATOM 23272 C CA . LYS A 1 13 ? -18.302 2.508 -1.438 1.00 2.83 579 LYS A CA 20
ATOM 23273 C C . LYS A 1 13 ? -17.014 3.290 -1.199 1.00 2.03 579 LYS A C 20
ATOM 23274 O O . LYS A 1 13 ? -16.379 3.770 -2.138 1.00 2.42 579 LYS A O 20
ATOM 23293 N N . MET A 1 14 ? -16.627 3.413 0.064 1.00 1.63 580 MET A N 20
ATOM 23294 C CA . MET A 1 14 ? -15.417 4.131 0.426 1.00 1.27 580 MET A CA 20
ATOM 23295 C C . MET A 1 14 ? -14.222 3.184 0.379 1.00 1.11 580 MET A C 20
ATOM 23296 O O . MET A 1 14 ? -13.518 3.004 1.372 1.00 1.70 580 MET A O 20
ATOM 23310 N N . GLY A 1 15 ? -14.011 2.579 -0.783 1.00 0.74 581 GLY A N 20
ATOM 23311 C CA . GLY A 1 15 ? -12.974 1.576 -0.934 1.00 0.76 581 GLY A CA 20
ATOM 23312 C C . GLY A 1 15 ? -11.576 2.159 -0.949 1.00 0.62 581 GLY A C 20
ATOM 23313 O O . GLY A 1 15 ? -10.997 2.373 -2.016 1.00 0.55 581 GLY A O 20
ATOM 23317 N N . LYS A 1 16 ? -11.028 2.412 0.235 1.00 0.65 582 LYS A N 20
ATOM 23318 C CA . LYS A 1 16 ? -9.673 2.934 0.349 1.00 0.59 582 LYS A CA 20
ATOM 23319 C C . LYS A 1 16 ? -8.661 1.877 -0.084 1.00 0.52 582 LYS A C 20
ATOM 23320 O O . LYS A 1 16 ? -7.618 2.198 -0.652 1.00 0.48 582 LYS A O 20
ATOM 23339 N N . LYS A 1 17 ? -8.994 0.612 0.168 1.00 0.55 583 LYS A N 20
ATOM 23340 C CA . LYS A 1 17 ? -8.110 -0.505 -0.152 1.00 0.53 583 LYS A CA 20
ATOM 23341 C C . LYS A 1 17 ? -7.836 -0.574 -1.648 1.00 0.43 583 LYS A C 20
ATOM 23342 O O . LYS A 1 17 ? -6.699 -0.780 -2.070 1.00 0.40 583 LYS A O 20
ATOM 23361 N N . GLU A 1 18 ? -8.882 -0.387 -2.442 1.00 0.42 584 GLU A N 20
ATOM 23362 C CA . GLU A 1 18 ? -8.765 -0.462 -3.893 1.00 0.36 584 GLU A CA 20
ATOM 23363 C C . GLU A 1 18 ? -7.858 0.642 -4.424 1.00 0.30 584 GLU A C 20
ATOM 23364 O O . GLU A 1 18 ? -7.017 0.403 -5.291 1.00 0.29 584 GLU A O 20
ATOM 23376 N N . LEU A 1 19 ? -8.019 1.847 -3.889 1.00 0.30 585 LEU A N 20
ATOM 23377 C CA . LEU A 1 19 ? -7.200 2.971 -4.315 1.00 0.26 585 LEU A CA 20
ATOM 23378 C C . LEU A 1 19 ? -5.758 2.780 -3.851 1.00 0.26 585 LEU A C 20
ATOM 23379 O O . LEU A 1 19 ? -4.826 3.175 -4.547 1.00 0.25 585 LEU A O 20
ATOM 23395 N N . LEU A 1 20 ? -5.577 2.164 -2.680 1.00 0.29 586 LEU A N 20
ATOM 23396 C CA . LEU A 1 20 ? -4.239 1.829 -2.197 1.00 0.32 586 LEU A CA 20
ATOM 23397 C C . LEU A 1 20 ? -3.516 0.975 -3.221 1.00 0.29 586 LEU A C 20
ATOM 23398 O O . LEU A 1 20 ? -2.378 1.260 -3.595 1.00 0.32 586 LEU A O 20
ATOM 23414 N N . VAL A 1 21 ? -4.200 -0.056 -3.696 1.00 0.28 587 VAL A N 20
ATOM 23415 C CA . VAL A 1 21 ? -3.635 -0.951 -4.691 1.00 0.30 587 VAL A CA 20
ATOM 23416 C C . VAL A 1 21 ? -3.336 -0.193 -5.978 1.00 0.29 587 VAL A C 20
ATOM 23417 O O . VAL A 1 21 ? -2.282 -0.374 -6.580 1.00 0.34 587 VAL A O 20
ATOM 23430 N N . SER A 1 22 ? -4.258 0.673 -6.376 1.00 0.26 588 SER A N 20
ATOM 23431 C CA . SER A 1 22 ? -4.117 1.440 -7.607 1.00 0.27 588 SER A CA 20
ATOM 23432 C C . SER A 1 22 ? -2.897 2.366 -7.547 1.00 0.23 588 SER A C 20
ATOM 23433 O O . SER A 1 22 ? -2.054 2.359 -8.447 1.00 0.25 588 SER A O 20
ATOM 23441 N N . VAL A 1 23 ? -2.780 3.121 -6.459 1.00 0.22 589 VAL A N 20
ATOM 23442 C CA . VAL A 1 23 ? -1.698 4.089 -6.314 1.00 0.24 589 VAL A CA 20
ATOM 23443 C C . VAL A 1 23 ? -0.349 3.387 -6.205 1.00 0.24 589 VAL A C 20
ATOM 23444 O O . VAL A 1 23 ? 0.618 3.761 -6.873 1.00 0.27 589 VAL A O 20
ATOM 23457 N N . LEU A 1 24 ? -0.296 2.353 -5.379 1.00 0.23 590 LEU A N 20
ATOM 23458 C CA . LEU A 1 24 ? 0.941 1.620 -5.158 1.00 0.25 590 LEU A CA 20
ATOM 23459 C C . LEU A 1 24 ? 1.365 0.865 -6.413 1.00 0.25 590 LEU A C 20
ATOM 23460 O O . LEU A 1 24 ? 2.551 0.793 -6.725 1.00 0.28 590 LEU A O 20
ATOM 23476 N N . LYS A 1 25 ? 0.393 0.331 -7.148 1.00 0.25 591 LYS A N 20
ATOM 23477 C CA . LYS A 1 25 ? 0.675 -0.417 -8.369 1.00 0.28 591 LYS A CA 20
ATOM 23478 C C . LYS A 1 25 ? 1.233 0.496 -9.456 1.00 0.31 591 LYS A C 20
ATOM 23479 O O . LYS A 1 25 ? 1.985 0.059 -10.323 1.00 0.34 591 LYS A O 20
ATOM 23498 N N . ASN A 1 26 ? 0.870 1.768 -9.398 1.00 0.32 592 ASN A N 20
ATOM 23499 C CA . ASN A 1 26 ? 1.313 2.726 -10.399 1.00 0.38 592 ASN A CA 20
ATOM 23500 C C . ASN A 1 26 ? 2.716 3.245 -10.114 1.00 0.35 592 ASN A C 20
ATOM 23501 O O . ASN A 1 26 ? 3.338 3.864 -10.973 1.00 0.43 592 ASN A O 20
ATOM 23512 N N . HIS A 1 27 ? 3.227 2.992 -8.915 1.00 0.31 593 HIS A N 20
ATOM 23513 C CA . HIS A 1 27 ? 4.563 3.463 -8.558 1.00 0.34 593 HIS A CA 20
ATOM 23514 C C . HIS A 1 27 ? 5.524 2.308 -8.308 1.00 0.29 593 HIS A C 20
ATOM 23515 O O . HIS A 1 27 ? 6.699 2.377 -8.666 1.00 0.33 593 HIS A O 20
ATOM 23530 N N . PHE A 1 28 ? 5.023 1.241 -7.705 1.00 0.23 594 PHE A N 20
ATOM 23531 C CA . PHE A 1 28 ? 5.874 0.139 -7.279 1.00 0.20 594 PHE A CA 20
ATOM 23532 C C . PHE A 1 28 ? 5.359 -1.177 -7.840 1.00 0.20 594 PHE A C 20
ATOM 23533 O O . PHE A 1 28 ? 4.226 -1.257 -8.321 1.00 0.21 594 PHE A O 20
ATOM 23550 N N . MET A 1 29 ? 6.198 -2.202 -7.787 1.00 0.23 595 MET A N 20
ATOM 23551 C CA . MET A 1 29 ? 5.802 -3.526 -8.244 1.00 0.26 595 MET A CA 20
ATOM 23552 C C . MET A 1 29 ? 5.004 -4.212 -7.150 1.00 0.26 595 MET A C 20
ATOM 23553 O O . MET A 1 29 ? 5.504 -4.417 -6.045 1.00 0.27 595 MET A O 20
ATOM 23567 N N . VAL A 1 30 ? 3.761 -4.548 -7.446 1.00 0.28 596 VAL A N 20
ATOM 23568 C CA . VAL A 1 30 ? 2.872 -5.102 -6.440 1.00 0.30 596 VAL A CA 20
ATOM 23569 C C . VAL A 1 30 ? 2.502 -6.546 -6.761 1.00 0.37 596 VAL A C 20
ATOM 23570 O O . VAL A 1 30 ? 2.038 -6.853 -7.859 1.00 0.44 596 VAL A O 20
ATOM 23583 N N . GLU A 1 31 ? 2.715 -7.417 -5.786 1.00 0.38 597 GLU A N 20
ATOM 23584 C CA . GLU A 1 31 ? 2.427 -8.836 -5.928 1.00 0.46 597 GLU A CA 20
ATOM 23585 C C . GLU A 1 31 ? 1.490 -9.284 -4.817 1.00 0.49 597 GLU A C 20
ATOM 23586 O O . GLU A 1 31 ? 1.659 -8.893 -3.663 1.00 0.57 597 GLU A O 20
ATOM 23598 N N . LYS A 1 32 ? 0.500 -10.095 -5.155 1.00 0.52 598 LYS A N 20
ATOM 23599 C CA . LYS A 1 32 ? -0.408 -10.616 -4.148 1.00 0.56 598 LYS A CA 20
ATOM 23600 C C . LYS A 1 32 ? 0.008 -12.025 -3.746 1.00 0.61 598 LYS A C 20
ATOM 23601 O O . LYS A 1 32 ? 0.293 -12.868 -4.597 1.00 0.74 598 LYS A O 20
ATOM 23620 N N . GLU A 1 33 ? 0.062 -12.263 -2.447 1.00 0.56 599 GLU A N 20
ATOM 23621 C CA . GLU A 1 33 ? 0.505 -13.540 -1.914 1.00 0.63 599 GLU A CA 20
ATOM 23622 C C . GLU A 1 33 ? -0.268 -13.848 -0.642 1.00 0.65 599 GLU A C 20
ATOM 23623 O O . GLU A 1 33 ? -0.504 -12.948 0.160 1.00 0.60 599 GLU A O 20
ATOM 23635 N N . ASN A 1 34 ? -0.673 -15.112 -0.481 1.00 0.76 600 ASN A N 20
ATOM 23636 C CA . ASN A 1 34 ? -1.481 -15.568 0.664 1.00 0.83 600 ASN A CA 20
ATOM 23637 C C . ASN A 1 34 ? -2.667 -14.636 0.919 1.00 0.81 600 ASN A C 20
ATOM 23638 O O . ASN A 1 34 ? -3.032 -14.365 2.065 1.00 0.85 600 ASN A O 20
ATOM 23649 N N . ASP A 1 35 ? -3.267 -14.165 -0.179 1.00 0.77 601 ASP A N 20
ATOM 23650 C CA . ASP A 1 35 ? -4.423 -13.256 -0.143 1.00 0.80 601 ASP A CA 20
ATOM 23651 C C . ASP A 1 35 ? -4.093 -11.926 0.526 1.00 0.72 601 ASP A C 20
ATOM 23652 O O . ASP A 1 35 ? -4.989 -11.205 0.972 1.00 0.78 601 ASP A O 20
ATOM 23661 N N . ASP A 1 36 ? -2.812 -11.604 0.591 1.00 0.62 602 ASP A N 20
ATOM 23662 C CA . ASP A 1 36 ? -2.368 -10.298 1.052 1.00 0.54 602 ASP A CA 20
ATOM 23663 C C . ASP A 1 36 ? -1.622 -9.601 -0.074 1.00 0.50 602 ASP A C 20
ATOM 23664 O O . ASP A 1 36 ? -1.158 -10.250 -1.012 1.00 0.54 602 ASP A O 20
ATOM 23673 N N . ILE A 1 37 ? -1.508 -8.289 0.012 1.00 0.45 603 ILE A N 20
ATOM 23674 C CA . ILE A 1 37 ? -0.954 -7.502 -1.081 1.00 0.42 603 ILE A CA 20
ATOM 23675 C C . ILE A 1 37 ? 0.405 -6.930 -0.702 1.00 0.32 603 ILE A C 20
ATOM 23676 O O . ILE A 1 37 ? 0.515 -6.152 0.238 1.00 0.32 603 ILE A O 20
ATOM 23692 N N . LYS A 1 38 ? 1.436 -7.311 -1.441 1.00 0.29 604 LYS A N 20
ATOM 23693 C CA . LYS A 1 38 ? 2.797 -6.905 -1.120 1.00 0.24 604 LYS A CA 20
ATOM 23694 C C . LYS A 1 38 ? 3.320 -5.875 -2.108 1.00 0.21 604 LYS A C 20
ATOM 23695 O O . LYS A 1 38 ? 3.185 -6.025 -3.322 1.00 0.28 604 LYS A O 20
ATOM 23714 N N . VAL A 1 39 ? 3.922 -4.841 -1.562 1.00 0.16 605 VAL A N 20
ATOM 23715 C CA . VAL A 1 39 ? 4.565 -3.806 -2.343 1.00 0.16 605 VAL A CA 20
ATOM 23716 C C . VAL A 1 39 ? 6.065 -4.066 -2.405 1.00 0.16 605 VAL A C 20
ATOM 23717 O O . VAL A 1 39 ? 6.685 -4.365 -1.386 1.00 0.18 605 VAL A O 20
ATOM 23730 N N . MET A 1 40 ? 6.635 -3.986 -3.597 1.00 0.18 606 MET A N 20
ATOM 23731 C CA . MET A 1 40 ? 8.068 -4.148 -3.763 1.00 0.22 606 MET A CA 20
ATOM 23732 C C . MET A 1 40 ? 8.676 -2.875 -4.336 1.00 0.20 606 MET A C 20
ATOM 23733 O O . MET A 1 40 ? 8.184 -2.332 -5.332 1.00 0.20 606 MET A O 20
ATOM 23747 N N . ASN A 1 41 ? 9.742 -2.404 -3.706 1.00 0.26 607 ASN A N 20
ATOM 23748 C CA . ASN A 1 41 ? 10.407 -1.173 -4.114 1.00 0.34 607 ASN A CA 20
ATOM 23749 C C . ASN A 1 41 ? 11.830 -1.130 -3.574 1.00 0.46 607 ASN A C 20
ATOM 23750 O O . ASN A 1 41 ? 12.039 -1.264 -2.373 1.00 0.52 607 ASN A O 20
ATOM 23761 N N . GLY A 1 42 ? 12.799 -0.952 -4.465 1.00 0.56 608 GLY A N 20
ATOM 23762 C CA . GLY A 1 42 ? 14.190 -0.827 -4.055 1.00 0.76 608 GLY A CA 20
ATOM 23763 C C . GLY A 1 42 ? 14.674 -2.016 -3.248 1.00 0.88 608 GLY A C 20
ATOM 23764 O O . GLY A 1 42 ? 15.399 -1.852 -2.265 1.00 1.78 608 GLY A O 20
ATOM 23768 N N . ASP A 1 43 ? 14.247 -3.211 -3.658 1.00 0.81 609 ASP A N 20
ATOM 23769 C CA . ASP A 1 43 ? 14.614 -4.464 -2.991 1.00 0.88 609 ASP A CA 20
ATOM 23770 C C . ASP A 1 43 ? 13.973 -4.584 -1.614 1.00 0.75 609 ASP A C 20
ATOM 23771 O O . ASP A 1 43 ? 14.263 -5.516 -0.864 1.00 0.84 609 ASP A O 20
ATOM 23780 N N . MET A 1 44 ? 13.103 -3.645 -1.288 1.00 0.59 610 MET A N 20
ATOM 23781 C CA . MET A 1 44 ? 12.357 -3.688 -0.045 1.00 0.56 610 MET A CA 20
ATOM 23782 C C . MET A 1 44 ? 10.951 -4.188 -0.328 1.00 0.36 610 MET A C 20
ATOM 23783 O O . MET A 1 44 ? 10.388 -3.888 -1.380 1.00 0.27 610 MET A O 20
ATOM 23797 N N . MET A 1 45 ? 10.388 -4.956 0.591 1.00 0.37 611 MET A N 20
ATOM 23798 C CA . MET A 1 45 ? 9.045 -5.488 0.404 1.00 0.28 611 MET A CA 20
ATOM 23799 C C . MET A 1 45 ? 8.180 -5.226 1.629 1.00 0.22 611 MET A C 20
ATOM 23800 O O . MET A 1 45 ? 8.681 -5.137 2.751 1.00 0.23 611 MET A O 20
ATOM 23814 N N . ALA A 1 46 ? 6.885 -5.080 1.404 1.00 0.20 612 ALA A N 20
ATOM 23815 C CA . ALA A 1 46 ? 5.938 -4.902 2.489 1.00 0.19 612 ALA A CA 20
ATOM 23816 C C . ALA A 1 46 ? 4.632 -5.602 2.169 1.00 0.21 612 ALA A C 20
ATOM 23817 O O . ALA A 1 46 ? 4.202 -5.624 1.025 1.00 0.29 612 ALA A O 20
ATOM 23824 N N . ARG A 1 47 ? 3.998 -6.149 3.187 1.00 0.26 613 ARG A N 20
ATOM 23825 C CA . ARG A 1 47 ? 2.789 -6.931 3.014 1.00 0.31 613 ARG A CA 20
ATOM 23826 C C . ARG A 1 47 ? 1.610 -6.256 3.708 1.00 0.33 613 ARG A C 20
ATOM 23827 O O . ARG A 1 47 ? 1.642 -5.994 4.913 1.00 0.34 613 ARG A O 20
ATOM 23848 N N . ILE A 1 48 ? 0.578 -5.976 2.932 1.00 0.36 614 ILE A N 20
ATOM 23849 C CA . ILE A 1 48 ? -0.643 -5.390 3.448 1.00 0.42 614 ILE A CA 20
ATOM 23850 C C . ILE A 1 48 ? -1.669 -6.486 3.667 1.00 0.45 614 ILE A C 20
ATOM 23851 O O . ILE A 1 48 ? -2.131 -7.114 2.711 1.00 0.46 614 ILE A O 20
ATOM 23867 N N . SER A 1 49 ? -2.017 -6.722 4.916 1.00 0.51 615 SER A N 20
ATOM 23868 C CA . SER A 1 49 ? -2.976 -7.754 5.242 1.00 0.59 615 SER A CA 20
ATOM 23869 C C . SER A 1 49 ? -4.323 -7.133 5.605 1.00 0.71 615 SER A C 20
ATOM 23870 O O . SER A 1 49 ? -4.490 -5.914 5.512 1.00 0.79 615 SER A O 20
ATOM 23878 N N . GLY A 1 50 ? -5.274 -7.959 6.014 1.00 0.80 616 GLY A N 20
ATOM 23879 C CA . GLY A 1 50 ? -6.561 -7.448 6.445 1.00 0.94 616 GLY A CA 20
ATOM 23880 C C . GLY A 1 50 ? -6.453 -6.689 7.751 1.00 1.24 616 GLY A C 20
ATOM 23881 O O . GLY A 1 50 ? -7.221 -5.762 8.010 1.00 1.89 616 GLY A O 20
ATOM 23885 N N . ASP A 1 51 ? -5.480 -7.076 8.565 1.00 1.17 617 ASP A N 20
ATOM 23886 C CA . ASP A 1 51 ? -5.268 -6.446 9.862 1.00 1.48 617 ASP A CA 20
ATOM 23887 C C . ASP A 1 51 ? -4.571 -5.105 9.702 1.00 1.16 617 ASP A C 20
ATOM 23888 O O . ASP A 1 51 ? -5.030 -4.088 10.218 1.00 1.54 617 ASP A O 20
ATOM 23897 N N . GLY A 1 52 ? -3.459 -5.117 8.986 1.00 0.96 618 GLY A N 20
ATOM 23898 C CA . GLY A 1 52 ? -2.696 -3.910 8.778 1.00 0.90 618 GLY A CA 20
ATOM 23899 C C . GLY A 1 52 ? -1.525 -4.158 7.861 1.00 0.74 618 GLY A C 20
ATOM 23900 O O . GLY A 1 52 ? -1.465 -5.197 7.197 1.00 0.69 618 GLY A O 20
ATOM 23904 N N . VAL A 1 53 ? -0.591 -3.226 7.828 1.00 0.73 619 VAL A N 20
ATOM 23905 C CA . VAL A 1 53 ? 0.566 -3.350 6.961 1.00 0.60 619 VAL A CA 20
ATOM 23906 C C . VAL A 1 53 ? 1.799 -3.746 7.765 1.00 0.52 619 VAL A C 20
ATOM 23907 O O . VAL A 1 53 ? 2.108 -3.134 8.787 1.00 0.56 619 VAL A O 20
ATOM 23920 N N . THR A 1 54 ? 2.487 -4.776 7.311 1.00 0.44 620 THR A N 20
ATOM 23921 C CA . THR A 1 54 ? 3.759 -5.162 7.893 1.00 0.41 620 THR A CA 20
ATOM 23922 C C . THR A 1 54 ? 4.780 -5.339 6.785 1.00 0.32 620 THR A C 20
ATOM 23923 O O . THR A 1 54 ? 4.526 -6.054 5.823 1.00 0.30 620 THR A O 20
ATOM 23934 N N . GLY A 1 55 ? 5.924 -4.695 6.911 1.00 0.27 621 GLY A N 20
ATOM 23935 C CA . GLY A 1 55 ? 6.916 -4.755 5.861 1.00 0.23 621 GLY A CA 20
ATOM 23936 C C . GLY A 1 55 ? 8.106 -3.876 6.165 1.00 0.22 621 GLY A C 20
ATOM 23937 O O . GLY A 1 55 ? 8.220 -3.355 7.277 1.00 0.24 621 GLY A O 20
ATOM 23941 N N . ASP A 1 56 ? 8.985 -3.705 5.185 1.00 0.23 622 ASP A N 20
ATOM 23942 C CA . ASP A 1 56 ? 10.128 -2.809 5.331 1.00 0.26 622 ASP A CA 20
ATOM 23943 C C . ASP A 1 56 ? 9.652 -1.368 5.494 1.00 0.21 622 ASP A C 20
ATOM 23944 O O . ASP A 1 56 ? 8.722 -0.918 4.815 1.00 0.19 622 ASP A O 20
ATOM 23953 N N . ALA A 1 57 ? 10.326 -0.663 6.399 1.00 0.24 623 ALA A N 20
ATOM 23954 C CA . ALA A 1 57 ? 9.911 0.655 6.871 1.00 0.26 623 ALA A CA 20
ATOM 23955 C C . ALA A 1 57 ? 9.689 1.654 5.744 1.00 0.23 623 ALA A C 20
ATOM 23956 O O . ALA A 1 57 ? 8.770 2.467 5.821 1.00 0.25 623 ALA A O 20
ATOM 23963 N N . GLY A 1 58 ? 10.517 1.589 4.702 1.00 0.23 624 GLY A N 20
ATOM 23964 C CA . GLY A 1 58 ? 10.424 2.560 3.624 1.00 0.26 624 GLY A CA 20
ATOM 23965 C C . GLY A 1 58 ? 9.084 2.504 2.923 1.00 0.22 624 GLY A C 20
ATOM 23966 O O . GLY A 1 58 ? 8.417 3.525 2.729 1.00 0.24 624 GLY A O 20
ATOM 23970 N N . ILE A 1 59 ? 8.678 1.302 2.567 1.00 0.18 625 ILE A N 20
ATOM 23971 C CA . ILE A 1 59 ? 7.405 1.092 1.906 1.00 0.16 625 ILE A CA 20
ATOM 23972 C C . ILE A 1 59 ? 6.250 1.332 2.874 1.00 0.15 625 ILE A C 20
ATOM 23973 O O . ILE A 1 59 ? 5.257 1.958 2.513 1.00 0.16 625 ILE A O 20
ATOM 23989 N N . VAL A 1 60 ? 6.402 0.865 4.111 1.00 0.16 626 VAL A N 20
ATOM 23990 C CA . VAL A 1 60 ? 5.347 1.004 5.113 1.00 0.18 626 VAL A CA 20
ATOM 23991 C C . VAL A 1 60 ? 5.016 2.473 5.367 1.00 0.19 626 VAL A C 20
ATOM 23992 O O . VAL A 1 60 ? 3.845 2.853 5.362 1.00 0.20 626 VAL A O 20
ATOM 24005 N N . ASP A 1 61 ? 6.039 3.302 5.559 1.00 0.20 627 ASP A N 20
ATOM 24006 C CA . ASP A 1 61 ? 5.820 4.731 5.763 1.00 0.24 627 ASP A CA 20
ATOM 24007 C C . ASP A 1 61 ? 5.116 5.342 4.565 1.00 0.22 627 ASP A C 20
ATOM 24008 O O . ASP A 1 61 ? 4.171 6.114 4.726 1.00 0.25 627 ASP A O 20
ATOM 24017 N N . LYS A 1 62 ? 5.550 4.969 3.366 1.00 0.21 628 LYS A N 20
ATOM 24018 C CA . LYS A 1 62 ? 4.934 5.485 2.151 1.00 0.22 628 LYS A CA 20
ATOM 24019 C C . LYS A 1 62 ? 3.473 5.056 2.054 1.00 0.20 628 LYS A C 20
ATOM 24020 O O . LYS A 1 62 ? 2.606 5.857 1.698 1.00 0.24 628 LYS A O 20
ATOM 24039 N N . ILE A 1 63 ? 3.205 3.795 2.367 1.00 0.17 629 ILE A N 20
ATOM 24040 C CA . ILE A 1 63 ? 1.844 3.278 2.343 1.00 0.18 629 ILE A CA 20
ATOM 24041 C C . ILE A 1 63 ? 0.978 4.028 3.348 1.00 0.20 629 ILE A C 20
ATOM 24042 O O . ILE A 1 63 ? -0.140 4.428 3.033 1.00 0.22 629 ILE A O 20
ATOM 24058 N N . ASN A 1 64 ? 1.515 4.242 4.543 1.00 0.20 630 ASN A N 20
ATOM 24059 C CA . ASN A 1 64 ? 0.791 4.944 5.599 1.00 0.24 630 ASN A CA 20
ATOM 24060 C C . ASN A 1 64 ? 0.448 6.370 5.182 1.00 0.22 630 ASN A C 20
ATOM 24061 O O . ASN A 1 64 ? -0.632 6.875 5.503 1.00 0.24 630 ASN A O 20
ATOM 24072 N N . GLU A 1 65 ? 1.363 7.015 4.467 1.00 0.22 631 GLU A N 20
ATOM 24073 C CA . GLU A 1 65 ? 1.110 8.346 3.920 1.00 0.25 631 GLU A CA 20
ATOM 24074 C C . GLU A 1 65 ? -0.060 8.288 2.945 1.00 0.22 631 GLU A C 20
ATOM 24075 O O . GLU A 1 65 ? -0.968 9.123 2.983 1.00 0.24 631 GLU A O 20
ATOM 24087 N N . CYS A 1 66 ? -0.036 7.276 2.088 1.00 0.21 632 CYS A N 20
ATOM 24088 C CA . CYS A 1 66 ? -1.057 7.095 1.070 1.00 0.24 632 CYS A CA 20
ATOM 24089 C C . CYS A 1 66 ? -2.412 6.758 1.698 1.00 0.23 632 CYS A C 20
ATOM 24090 O O . CYS A 1 66 ? -3.442 7.268 1.264 1.00 0.23 632 CYS A O 20
ATOM 24098 N N . ILE A 1 67 ? -2.399 5.921 2.735 1.00 0.23 633 ILE A N 20
ATOM 24099 C CA . ILE A 1 67 ? -3.624 5.527 3.428 1.00 0.25 633 ILE A CA 20
ATOM 24100 C C . ILE A 1 67 ? -4.365 6.746 3.964 1.00 0.23 633 ILE A C 20
ATOM 24101 O O . ILE A 1 67 ? -5.571 6.882 3.760 1.00 0.24 633 ILE A O 20
ATOM 24117 N N . LYS A 1 68 ? -3.637 7.641 4.624 1.00 0.25 634 LYS A N 20
ATOM 24118 C CA . LYS A 1 68 ? -4.245 8.833 5.200 1.00 0.28 634 LYS A CA 20
ATOM 24119 C C . LYS A 1 68 ? -4.862 9.704 4.110 1.00 0.24 634 LYS A C 20
ATOM 24120 O O . LYS A 1 68 ? -5.987 10.186 4.249 1.00 0.25 634 LYS A O 20
ATOM 24139 N N . LYS A 1 69 ? -4.126 9.891 3.020 1.00 0.24 635 LYS A N 20
ATOM 24140 C CA . LYS A 1 69 ? -4.599 10.710 1.911 1.00 0.26 635 LYS A CA 20
ATOM 24141 C C . LYS A 1 69 ? -5.833 10.094 1.267 1.00 0.24 635 LYS A C 20
ATOM 24142 O O . LYS A 1 69 ? -6.808 10.790 0.985 1.00 0.27 635 LYS A O 20
ATOM 24161 N N . ILE A 1 70 ? -5.787 8.790 1.046 1.00 0.22 636 ILE A N 20
ATOM 24162 C CA . ILE A 1 70 ? -6.885 8.071 0.417 1.00 0.26 636 ILE A CA 20
ATOM 24163 C C . ILE A 1 70 ? -8.114 8.032 1.324 1.00 0.25 636 ILE A C 20
ATOM 24164 O O . ILE A 1 70 ? -9.249 8.169 0.859 1.00 0.31 636 ILE A O 20
ATOM 24180 N N . GLU A 1 71 ? -7.885 7.868 2.619 1.00 0.23 637 GLU A N 20
ATOM 24181 C CA . GLU A 1 71 ? -8.963 7.933 3.593 1.00 0.29 637 GLU A CA 20
ATOM 24182 C C . GLU A 1 71 ? -9.595 9.322 3.555 1.00 0.28 637 GLU A C 20
ATOM 24183 O O . GLU A 1 71 ? -10.816 9.468 3.592 1.00 0.32 637 GLU A O 20
ATOM 24195 N N . ALA A 1 72 ? -8.744 10.332 3.441 1.00 0.26 638 ALA A N 20
ATOM 24196 C CA . ALA A 1 72 ? -9.188 11.711 3.310 1.00 0.30 638 ALA A CA 20
ATOM 24197 C C . ALA A 1 72 ? -9.965 11.925 2.012 1.00 0.32 638 ALA A C 20
ATOM 24198 O O . ALA A 1 72 ? -10.817 12.802 1.927 1.00 0.38 638 ALA A O 20
ATOM 24205 N N . ILE A 1 73 ? -9.660 11.129 0.999 1.00 0.32 639 ILE A N 20
ATOM 24206 C CA . ILE A 1 73 ? -10.343 11.241 -0.283 1.00 0.40 639 ILE A CA 20
ATOM 24207 C C . ILE A 1 73 ? -11.792 10.754 -0.194 1.00 0.42 639 ILE A C 20
ATOM 24208 O O . ILE A 1 73 ? -12.695 11.390 -0.738 1.00 0.50 639 ILE A O 20
ATOM 24224 N N . TYR A 1 74 ? -12.032 9.649 0.508 1.00 0.39 640 TYR A N 20
ATOM 24225 C CA . TYR A 1 74 ? -13.381 9.084 0.545 1.00 0.46 640 TYR A CA 20
ATOM 24226 C C . TYR A 1 74 ? -14.146 9.462 1.816 1.00 0.49 640 TYR A C 20
ATOM 24227 O O . TYR A 1 74 ? -15.352 9.697 1.767 1.00 0.57 640 TYR A O 20
ATOM 24245 N N . LEU A 1 75 ? -13.452 9.542 2.940 1.00 0.45 641 LEU A N 20
ATOM 24246 C CA . LEU A 1 75 ? -14.099 9.877 4.208 1.00 0.53 641 LEU A CA 20
ATOM 24247 C C . LEU A 1 75 ? -13.848 11.327 4.581 1.00 0.54 641 LEU A C 20
ATOM 24248 O O . LEU A 1 75 ? -14.621 11.933 5.329 1.00 0.64 641 LEU A O 20
ATOM 24264 N N . ARG A 1 76 ? -12.759 11.866 4.041 1.00 0.48 642 ARG A N 20
ATOM 24265 C CA . ARG A 1 76 ? -12.293 13.216 4.343 1.00 0.57 642 ARG A CA 20
ATOM 24266 C C . ARG A 1 76 ? -11.787 13.301 5.780 1.00 0.65 642 ARG A C 20
ATOM 24267 O O . ARG A 1 76 ? -12.563 13.266 6.736 1.00 0.87 642 ARG A O 20
ATOM 24288 N N . ASP A 1 77 ? -10.475 13.392 5.919 1.00 0.65 643 ASP A N 20
ATOM 24289 C CA . ASP A 1 77 ? -9.851 13.474 7.224 1.00 0.76 643 ASP A CA 20
ATOM 24290 C C . ASP A 1 77 ? -9.888 14.908 7.720 1.00 1.10 643 ASP A C 20
ATOM 24291 O O . ASP A 1 77 ? -10.640 15.197 8.670 1.00 1.80 643 ASP A O 20
#

Secondary structure (DSSP, 8-state):
---S----S------HHHHHHHHHHTTSEEEEETTEEEEEETTEEEEE-SS-EEE-HHHHHHHHHHHHHHHHHHT--